Protein 1B4R (pdb70)

Sequence (80 aa):
ATLVGPHGPLASGQLAAFHIAAPLPVTATRWDFGDGSAEVDAAGPAASHRYVLPGRYHVTAVLALGAGSALLGTDVQVEAATLVGPHGPLASGQLAAFHIAAPLPVTATRWDFGDGSAEVDAAGPAASHRYVLPGRYHVTAVLALGAGSALLGTDVQVEAATLVGPHGPLASGQLAAFHIAAPLPVTATRWDFGDGSAEVDAAGPAASHRYVLPGRYHVTAVLALGAGSALLGTDVQVEAATLVGPHGPLASGQLAAFHIAAPLPVTATRWDFGDGSAEVDAAGPAASHRYVLPGRYHVTAVLALGAGSALLGTDVQVEAATLVGPHGPLASGQLAAFHIAAPLPVTATRWDFGDGSAEVDAAGPAASHRYVLPGRYHVTAVLALGAGSALLGTDVQVEAATLVGPHGPLASGQLAAFHIAAPLPVTATRWDFGDGSAEVDAAGPAASHRYVLPGRYHVTAVLALGAGSALLGTDVQVEAATLVGPHGPLASGQLAAFHIAAPLPVTATRWDFGDGSAEVDAAGPAASHRYVLPGRYHVTAVLALGAGSALLGTDVQVEAATLVGPHGPLASGQLAAFHIAAPLPVTATRWDFGDGSAEVDAAGPAASHRYVLPGRYHVTAVLALGAGSALLGTDVQVEAATLVGPHGPLASGQLAAFHIAAPLPVTATRWDFGDGSAEVDAAGPAASHRYVLPGRYHVTAVLALGAGSALLGTDVQVEAATLVGPHGPLASGQLAAFHIAAPLPVTATRWDFGDGSAEVDAAGPAASHRYVLPGRYHVTAVLALGAGSALLGTDVQVEAATLVGPHGPLASGQLAAFHIAAPLPVTATRWDFGDGSAEVDAAGPAASHRYVLPGRYHVTAVLALGAGSALLGTDVQVEAATLVGPHGPLASGQLAAFHIAAPLPVTATRWDFGDGSAEVDAAGPAASHRYVLPGRYHVTAVLALGAGSALLGTDVQVEAATLVGPHGPLASGQLAAFHIAAPLPVTATRWDFGDGSAEVDAAGPAASHRYVLPGRYHVTAVLALGAGSALLGTDVQVEAATLVGPHGPLASGQLAAFHIAAPLPVTATRWDFGDGSAEVDAAGPAASHRYVLPGRYHVTAVLALGAGSALLGTDVQVEAATLVGPHGPLASGQLAAFHIAAPLPVTATRWDFGDGSAEVDAAGPAASHRYVLPGRYHVTAVLALGAGSALLGTDVQVEAATLVGPHGPLASGQLAAFHIAAPLPVTATRWDFGDGSAEVDAAGPAASHRYVLPGRYHVTAVLALGAGSALLGTDVQVEAATLVGPHGPLASGQLAAFHIAAPLPVTATRWDFGDGSAEVDAAGPAASHRYVLPGRYHVTAVLALGAGSALLGTDVQVEAATLVGPHGPLASGQLAAFHIAAPLPVTATRWDFGDGSAEVDAAGPAASHRYVLPGRYHVTAVLALGAGSALLGTDVQVEAATLVGPHGPLASGQLAAFHIAAPLPVTATRWDFGDGSAEVDAAGPAASHRYVLPGRYHVTAVLALGAGSALLGTDVQVEAATLVGPHGPLASGQLAAFHIAAPLPVTATRWDFGDGSAEVDAAGPAASHRYVLPGRYHVTAVLALGAGSALLGTDVQVEA

GO terms:
  GO:0005515 protein binding (F, IPI)
  GO:0005886 plasma membrane (C, IDA)
  GO:0005929 cilium (C, IDA)
  GO:0061136 regulation of proteasomal protein catabolic process (P, IDA)
  GO:0005262 calcium channel activity (F, IDA)
  GO:0042813 Wnt receptor activity (F, IDA)
  GO:0034703 cation channel complex (C, IDA)
  GO:0034704 calcium channel complex (C, IDA)
  GO:0051290 protein heterotetramerization (P, IDA)
  GO:0048754 branching morphogenesis of an epithelial tube (P, IDA)
  GO:0007166 cell surface receptor signaling pathway (P, IDA)
  GO:0005886 plasma membrane (C, EXP)
  GO:0019901 protein kinase binding (F, IPI)
  GO:0005886 plasma membrane (C, TAS)
  GO:0009653 anatomical structure morphogenesis (P, TAS)
  GO:0007156 homophilic cell-cell adhesion (P, TAS)
  GO:0007160 cell-matrix adhesion (P, TAS)
  GO:0007161 calcium-independent cell-matrix adhesion (P, TAS)
  GO:0000139 Golgi membrane (C, TAS)
  GO:0060170 ciliary membrane (C, TAS)

Radius of gyration: 12.19 Å; Cα contacts (8 Å, |Δi|>4): 216; chains: 1; bounding box: 17×41×20 Å

Structure (mmCIF, N/CA/C/O backbone):
data_1B4R
#
_entry.id   1B4R
#
_cell.length_a   1.000
_cell.length_b   1.000
_cell.length_c   1.000
_cell.angle_alpha   90.00
_cell.angle_beta   90.00
_cell.angle_gamma   90.00
#
_symmetry.space_group_name_H-M   'P 1'
#
loop_
_atom_site.group_PDB
_atom_site.id
_atom_site.type_symbol
_atom_site.label_atom_id
_atom_site.label_alt_id
_atom_site.label_comp_id
_atom_site.label_asym_id
_atom_site.label_entity_id
_atom_site.label_seq_id
_atom_site.pdbx_PDB_ins_code
_atom_site.Cartn_x
_atom_site.Cartn_y
_atom_site.Cartn_z
_atom_site.occupancy
_atom_site.B_iso_or_equiv
_atom_site.auth_seq_id
_atom_site.auth_comp_id
_atom_site.auth_asym_id
_atom_site.auth_atom_id
_atom_site.pdbx_PDB_model_num
ATOM 1 N N . ALA A 1 1 ? -5.261 10.173 -9.532 1.00 0.00 8 ALA A N 1
ATOM 2 C CA . ALA A 1 1 ? -4.266 9.714 -10.537 1.00 0.00 8 ALA A CA 1
ATOM 3 C C . ALA A 1 1 ? -4.773 8.417 -11.156 1.00 0.00 8 ALA A C 1
ATOM 4 O O . ALA A 1 1 ? -5.579 7.717 -10.578 1.00 0.00 8 ALA A O 1
ATOM 11 N N . THR A 1 2 ? -4.319 8.093 -12.330 1.00 0.00 9 THR A N 1
ATOM 12 C CA . THR A 1 2 ? -4.790 6.849 -12.979 1.00 0.00 9 THR A CA 1
ATOM 13 C C . THR A 1 2 ? -4.009 5.674 -12.418 1.00 0.00 9 THR A C 1
ATOM 14 O O . THR A 1 2 ? -2.838 5.787 -12.087 1.00 0.00 9 THR A O 1
ATOM 25 N N . LEU A 1 3 ? -4.674 4.563 -12.287 1.00 0.00 10 LEU A N 1
ATOM 26 C CA . LEU A 1 3 ? -4.047 3.346 -11.714 1.00 0.00 10 LEU A CA 1
ATOM 27 C C . LEU A 1 3 ? -3.502 2.459 -12.829 1.00 0.00 10 LEU A C 1
ATOM 28 O O . LEU A 1 3 ? -4.169 1.550 -13.281 1.00 0.00 10 LEU A O 1
ATOM 44 N N . VAL A 1 4 ? -2.297 2.687 -13.269 1.00 0.00 11 VAL A N 1
ATOM 45 C CA . VAL A 1 4 ? -1.746 1.814 -14.338 1.00 0.00 11 VAL A CA 1
ATOM 46 C C . VAL A 1 4 ? -0.930 0.708 -13.682 1.00 0.00 11 VAL A C 1
ATOM 47 O O . VAL A 1 4 ? 0.178 0.924 -13.251 1.00 0.00 11 VAL A O 1
ATOM 60 N N . GLY A 1 5 ? -1.470 -0.471 -13.589 1.00 0.00 12 GLY A N 1
ATOM 61 C CA . GLY A 1 5 ? -0.713 -1.578 -12.945 1.00 0.00 12 GLY A CA 1
ATOM 62 C C . GLY A 1 5 ? -0.446 -2.690 -13.960 1.00 0.00 12 GLY A C 1
ATOM 63 O O . GLY A 1 5 ? -1.094 -3.716 -13.933 1.00 0.00 12 GLY A O 1
ATOM 67 N N . PRO A 1 6 ? 0.513 -2.458 -14.824 1.00 0.00 13 PRO A N 1
ATOM 68 C CA . PRO A 1 6 ? 0.900 -3.435 -15.856 1.00 0.00 13 PRO A CA 1
ATOM 69 C C . PRO A 1 6 ? 1.634 -4.632 -15.245 1.00 0.00 13 PRO A C 1
ATOM 70 O O . PRO A 1 6 ? 2.356 -4.520 -14.264 1.00 0.00 13 PRO A O 1
ATOM 81 N N . HIS A 1 7 ? 1.444 -5.781 -15.828 1.00 0.00 14 HIS A N 1
ATOM 82 C CA . HIS A 1 7 ? 2.102 -7.013 -15.314 1.00 0.00 14 HIS A CA 1
ATOM 83 C C . HIS A 1 7 ? 1.591 -8.220 -16.105 1.00 0.00 14 HIS A C 1
ATOM 84 O O . HIS A 1 7 ? 0.578 -8.155 -16.771 1.00 0.00 14 HIS A O 1
ATOM 98 N N . GLY A 1 8 ? 2.270 -9.328 -16.021 1.00 0.00 15 GLY A N 1
ATOM 99 C CA . GLY A 1 8 ? 1.797 -10.540 -16.744 1.00 0.00 15 GLY A CA 1
ATOM 100 C C . GLY A 1 8 ? 0.857 -11.292 -15.806 1.00 0.00 15 GLY A C 1
ATOM 101 O O . GLY A 1 8 ? -0.071 -10.712 -15.276 1.00 0.00 15 GLY A O 1
ATOM 105 N N . PRO A 1 9 ? 1.139 -12.545 -15.590 1.00 0.00 16 PRO A N 1
ATOM 106 C CA . PRO A 1 9 ? 0.345 -13.369 -14.677 1.00 0.00 16 PRO A CA 1
ATOM 107 C C . PRO A 1 9 ? 0.788 -13.065 -13.250 1.00 0.00 16 PRO A C 1
ATOM 108 O O . PRO A 1 9 ? 1.940 -12.770 -13.004 1.00 0.00 16 PRO A O 1
ATOM 119 N N . LEU A 1 10 ? -0.101 -13.124 -12.307 1.00 0.00 17 LEU A N 1
ATOM 120 C CA . LEU A 1 10 ? 0.302 -12.825 -10.913 1.00 0.00 17 LEU A CA 1
ATOM 121 C C . LEU A 1 10 ? 0.171 -14.090 -10.072 1.00 0.00 17 LEU A C 1
ATOM 122 O O . LEU A 1 10 ? -0.787 -14.278 -9.352 1.00 0.00 17 LEU A O 1
ATOM 138 N N . ALA A 1 11 ? 1.137 -14.957 -10.160 1.00 0.00 18 ALA A N 1
ATOM 139 C CA . ALA A 1 11 ? 1.088 -16.209 -9.366 1.00 0.00 18 ALA A CA 1
ATOM 140 C C . ALA A 1 11 ? 1.800 -15.964 -8.040 1.00 0.00 18 ALA A C 1
ATOM 141 O O . ALA A 1 11 ? 2.402 -14.928 -7.835 1.00 0.00 18 ALA A O 1
ATOM 148 N N . SER A 1 12 ? 1.734 -16.896 -7.134 1.00 0.00 19 SER A N 1
ATOM 149 C CA . SER A 1 12 ? 2.406 -16.697 -5.825 1.00 0.00 19 SER A CA 1
ATOM 150 C C . SER A 1 12 ? 3.902 -16.482 -6.052 1.00 0.00 19 SER A C 1
ATOM 151 O O . SER A 1 12 ? 4.596 -17.342 -6.557 1.00 0.00 19 SER A O 1
ATOM 159 N N . GLY A 1 13 ? 4.399 -15.338 -5.679 1.00 0.00 20 GLY A N 1
ATOM 160 C CA . GLY A 1 13 ? 5.851 -15.060 -5.866 1.00 0.00 20 GLY A CA 1
ATOM 161 C C . GLY A 1 13 ? 6.062 -14.335 -7.195 1.00 0.00 20 GLY A C 1
ATOM 162 O O . GLY A 1 13 ? 6.928 -14.684 -7.973 1.00 0.00 20 GLY A O 1
ATOM 166 N N . GLN A 1 14 ? 5.270 -13.332 -7.464 1.00 0.00 21 GLN A N 1
ATOM 167 C CA . GLN A 1 14 ? 5.422 -12.589 -8.752 1.00 0.00 21 GLN A CA 1
ATOM 168 C C . GLN A 1 14 ? 5.679 -11.101 -8.488 1.00 0.00 21 GLN A C 1
ATOM 169 O O . GLN A 1 14 ? 5.270 -10.551 -7.479 1.00 0.00 21 GLN A O 1
ATOM 183 N N . LEU A 1 15 ? 6.361 -10.452 -9.398 1.00 0.00 22 LEU A N 1
ATOM 184 C CA . LEU A 1 15 ? 6.666 -9.002 -9.235 1.00 0.00 22 LEU A CA 1
ATOM 185 C C . LEU A 1 15 ? 5.858 -8.189 -10.249 1.00 0.00 22 LEU A C 1
ATOM 186 O O . LEU A 1 15 ? 6.273 -7.994 -11.374 1.00 0.00 22 LEU A O 1
ATOM 202 N N . ALA A 1 16 ? 4.718 -7.695 -9.857 1.00 0.00 23 ALA A N 1
ATOM 203 C CA . ALA A 1 16 ? 3.908 -6.873 -10.797 1.00 0.00 23 ALA A CA 1
ATOM 204 C C . ALA A 1 16 ? 4.565 -5.499 -10.895 1.00 0.00 23 ALA A C 1
ATOM 205 O O . ALA A 1 16 ? 5.301 -5.108 -10.018 1.00 0.00 23 ALA A O 1
ATOM 212 N N . ALA A 1 17 ? 4.315 -4.749 -11.931 1.00 0.00 24 ALA A N 1
ATOM 213 C CA . ALA A 1 17 ? 4.957 -3.408 -12.006 1.00 0.00 24 ALA A CA 1
ATOM 214 C C . ALA A 1 17 ? 3.868 -2.358 -12.183 1.00 0.00 24 ALA A C 1
ATOM 215 O O . ALA A 1 17 ? 3.123 -2.383 -13.131 1.00 0.00 24 ALA A O 1
ATOM 222 N N . PHE A 1 18 ? 3.741 -1.466 -11.244 1.00 0.00 25 PHE A N 1
ATOM 223 C CA . PHE A 1 18 ? 2.660 -0.446 -11.321 1.00 0.00 25 PHE A CA 1
ATOM 224 C C . PHE A 1 18 ? 3.205 0.934 -11.704 1.00 0.00 25 PHE A C 1
ATOM 225 O O . PHE A 1 18 ? 4.394 1.176 -11.719 1.00 0.00 25 PHE A O 1
ATOM 242 N N . HIS A 1 19 ? 2.309 1.847 -11.974 1.00 0.00 26 HIS A N 1
ATOM 243 C CA . HIS A 1 19 ? 2.696 3.239 -12.319 1.00 0.00 26 HIS A CA 1
ATOM 244 C C . HIS A 1 19 ? 1.429 4.108 -12.246 1.00 0.00 26 HIS A C 1
ATOM 245 O O . HIS A 1 19 ? 0.351 3.693 -12.637 1.00 0.00 26 HIS A O 1
ATOM 259 N N . ILE A 1 20 ? 1.541 5.294 -11.710 1.00 0.00 27 ILE A N 1
ATOM 260 C CA . ILE A 1 20 ? 0.341 6.172 -11.574 1.00 0.00 27 ILE A CA 1
ATOM 261 C C . ILE A 1 20 ? 0.402 7.283 -12.620 1.00 0.00 27 ILE A C 1
ATOM 262 O O . ILE A 1 20 ? 1.466 7.668 -13.056 1.00 0.00 27 ILE A O 1
ATOM 278 N N . ALA A 1 21 ? -0.725 7.798 -13.039 1.00 0.00 28 ALA A N 1
ATOM 279 C CA . ALA A 1 21 ? -0.684 8.879 -14.078 1.00 0.00 28 ALA A CA 1
ATOM 280 C C . ALA A 1 21 ? -1.621 10.041 -13.723 1.00 0.00 28 ALA A C 1
ATOM 281 O O . ALA A 1 21 ? -2.823 9.885 -13.685 1.00 0.00 28 ALA A O 1
ATOM 288 N N . ALA A 1 22 ? -1.086 11.213 -13.507 1.00 0.00 29 ALA A N 1
ATOM 289 C CA . ALA A 1 22 ? -1.954 12.393 -13.197 1.00 0.00 29 ALA A CA 1
ATOM 290 C C . ALA A 1 22 ? -1.084 13.619 -12.903 1.00 0.00 29 ALA A C 1
ATOM 291 O O . ALA A 1 22 ? -1.156 14.602 -13.615 1.00 0.00 29 ALA A O 1
ATOM 298 N N . PRO A 1 23 ? -0.285 13.538 -11.866 1.00 0.00 30 PRO A N 1
ATOM 299 C CA . PRO A 1 23 ? 0.606 14.641 -11.471 1.00 0.00 30 PRO A CA 1
ATOM 300 C C . PRO A 1 23 ? 1.857 14.634 -12.351 1.00 0.00 30 PRO A C 1
ATOM 301 O O . PRO A 1 23 ? 2.944 14.424 -11.869 1.00 0.00 30 PRO A O 1
ATOM 312 N N . LEU A 1 24 ? 1.680 14.848 -13.636 1.00 0.00 31 LEU A N 1
ATOM 313 C CA . LEU A 1 24 ? 2.810 14.847 -14.629 1.00 0.00 31 LEU A CA 1
ATOM 314 C C . LEU A 1 24 ? 4.201 14.894 -13.969 1.00 0.00 31 LEU A C 1
ATOM 315 O O . LEU A 1 24 ? 4.961 13.955 -14.102 1.00 0.00 31 LEU A O 1
ATOM 331 N N . PRO A 1 25 ? 4.510 15.971 -13.285 1.00 0.00 32 PRO A N 1
ATOM 332 C CA . PRO A 1 25 ? 5.819 16.120 -12.623 1.00 0.00 32 PRO A CA 1
ATOM 333 C C . PRO A 1 25 ? 5.878 15.314 -11.316 1.00 0.00 32 PRO A C 1
ATOM 334 O O . PRO A 1 25 ? 5.870 15.872 -10.237 1.00 0.00 32 PRO A O 1
ATOM 345 N N . VAL A 1 26 ? 5.956 14.010 -11.400 1.00 0.00 33 VAL A N 1
ATOM 346 C CA . VAL A 1 26 ? 6.035 13.195 -10.152 1.00 0.00 33 VAL A CA 1
ATOM 347 C C . VAL A 1 26 ? 7.489 12.823 -9.883 1.00 0.00 33 VAL A C 1
ATOM 348 O O . VAL A 1 26 ? 8.165 12.270 -10.726 1.00 0.00 33 VAL A O 1
ATOM 361 N N . THR A 1 27 ? 7.967 13.101 -8.706 1.00 0.00 34 THR A N 1
ATOM 362 C CA . THR A 1 27 ? 9.368 12.739 -8.369 1.00 0.00 34 THR A CA 1
ATOM 363 C C . THR A 1 27 ? 9.362 11.621 -7.324 1.00 0.00 34 THR A C 1
ATOM 364 O O . THR A 1 27 ? 10.362 10.970 -7.089 1.00 0.00 34 THR A O 1
ATOM 375 N N . ALA A 1 28 ? 8.240 11.388 -6.698 1.00 0.00 35 ALA A N 1
ATOM 376 C CA . ALA A 1 28 ? 8.162 10.314 -5.673 1.00 0.00 35 ALA A CA 1
ATOM 377 C C . ALA A 1 28 ? 6.697 9.967 -5.395 1.00 0.00 35 ALA A C 1
ATOM 378 O O . ALA A 1 28 ? 5.817 10.806 -5.467 1.00 0.00 35 ALA A O 1
ATOM 385 N N . THR A 1 29 ? 6.437 8.731 -5.068 1.00 0.00 36 THR A N 1
ATOM 386 C CA . THR A 1 29 ? 5.042 8.303 -4.767 1.00 0.00 36 THR A CA 1
ATOM 387 C C . THR A 1 29 ? 5.081 7.333 -3.585 1.00 0.00 36 THR A C 1
ATOM 388 O O . THR A 1 29 ? 6.116 6.785 -3.258 1.00 0.00 36 THR A O 1
ATOM 399 N N . ARG A 1 30 ? 3.972 7.109 -2.946 1.00 0.00 37 ARG A N 1
ATOM 400 C CA . ARG A 1 30 ? 3.956 6.169 -1.798 1.00 0.00 37 ARG A CA 1
ATOM 401 C C . ARG A 1 30 ? 2.862 5.131 -2.015 1.00 0.00 37 ARG A C 1
ATOM 402 O O . ARG A 1 30 ? 1.701 5.381 -1.785 1.00 0.00 37 ARG A O 1
ATOM 423 N N . TRP A 1 31 ? 3.225 3.964 -2.455 1.00 0.00 38 TRP A N 1
ATOM 424 C CA . TRP A 1 31 ? 2.203 2.912 -2.691 1.00 0.00 38 TRP A CA 1
ATOM 425 C C . TRP A 1 31 ? 1.972 2.134 -1.407 1.00 0.00 38 TRP A C 1
ATOM 426 O O . TRP A 1 31 ? 2.609 2.361 -0.397 1.00 0.00 38 TRP A O 1
ATOM 447 N N . ASP A 1 32 ? 1.087 1.192 -1.458 1.00 0.00 39 ASP A N 1
ATOM 448 C CA . ASP A 1 32 ? 0.826 0.349 -0.273 1.00 0.00 39 ASP A CA 1
ATOM 449 C C . ASP A 1 32 ? 0.467 -1.038 -0.783 1.00 0.00 39 ASP A C 1
ATOM 450 O O . ASP A 1 32 ? -0.618 -1.264 -1.279 1.00 0.00 39 ASP A O 1
ATOM 459 N N . PHE A 1 33 ? 1.381 -1.964 -0.707 1.00 0.00 40 PHE A N 1
ATOM 460 C CA . PHE A 1 33 ? 1.079 -3.320 -1.244 1.00 0.00 40 PHE A CA 1
ATOM 461 C C . PHE A 1 33 ? 0.271 -4.124 -0.229 1.00 0.00 40 PHE A C 1
ATOM 462 O O . PHE A 1 33 ? -0.819 -4.578 -0.514 1.00 0.00 40 PHE A O 1
ATOM 479 N N . GLY A 1 34 ? 0.799 -4.329 0.944 1.00 0.00 41 GLY A N 1
ATOM 480 C CA . GLY A 1 34 ? 0.055 -5.131 1.957 1.00 0.00 41 GLY A CA 1
ATOM 481 C C . GLY A 1 34 ? 0.415 -6.613 1.798 1.00 0.00 41 GLY A C 1
ATOM 482 O O . GLY A 1 34 ? -0.169 -7.474 2.423 1.00 0.00 41 GLY A O 1
ATOM 486 N N . ASP A 1 35 ? 1.389 -6.910 0.976 1.00 0.00 42 ASP A N 1
ATOM 487 C CA . ASP A 1 35 ? 1.814 -8.325 0.774 1.00 0.00 42 ASP A CA 1
ATOM 488 C C . ASP A 1 35 ? 3.044 -8.580 1.643 1.00 0.00 42 ASP A C 1
ATOM 489 O O . ASP A 1 35 ? 3.975 -9.252 1.243 1.00 0.00 42 ASP A O 1
ATOM 498 N N . GLY A 1 36 ? 3.086 -7.985 2.796 1.00 0.00 43 GLY A N 1
ATOM 499 C CA . GLY A 1 36 ? 4.287 -8.107 3.657 1.00 0.00 43 GLY A CA 1
ATOM 500 C C . GLY A 1 36 ? 4.961 -6.740 3.606 1.00 0.00 43 GLY A C 1
ATOM 501 O O . GLY A 1 36 ? 5.441 -6.224 4.596 1.00 0.00 43 GLY A O 1
ATOM 505 N N . SER A 1 37 ? 4.944 -6.131 2.441 1.00 0.00 44 SER A N 1
ATOM 506 C CA . SER A 1 37 ? 5.516 -4.772 2.285 1.00 0.00 44 SER A CA 1
ATOM 507 C C . SER A 1 37 ? 4.344 -3.790 2.264 1.00 0.00 44 SER A C 1
ATOM 508 O O . SER A 1 37 ? 3.718 -3.571 1.244 1.00 0.00 44 SER A O 1
ATOM 516 N N . ALA A 1 38 ? 4.017 -3.224 3.393 1.00 0.00 45 ALA A N 1
ATOM 517 C CA . ALA A 1 38 ? 2.863 -2.283 3.448 1.00 0.00 45 ALA A CA 1
ATOM 518 C C . ALA A 1 38 ? 3.214 -0.978 2.737 1.00 0.00 45 ALA A C 1
ATOM 519 O O . ALA A 1 38 ? 3.001 -0.836 1.542 1.00 0.00 45 ALA A O 1
ATOM 526 N N . GLU A 1 39 ? 3.741 -0.032 3.469 1.00 0.00 46 GLU A N 1
ATOM 527 C CA . GLU A 1 39 ? 4.113 1.286 2.875 1.00 0.00 46 GLU A CA 1
ATOM 528 C C . GLU A 1 39 ? 5.071 1.073 1.705 1.00 0.00 46 GLU A C 1
ATOM 529 O O . GLU A 1 39 ? 5.857 0.145 1.694 1.00 0.00 46 GLU A O 1
ATOM 541 N N . VAL A 1 40 ? 4.992 1.908 0.706 1.00 0.00 47 VAL A N 1
ATOM 542 C CA . VAL A 1 40 ? 5.873 1.732 -0.480 1.00 0.00 47 VAL 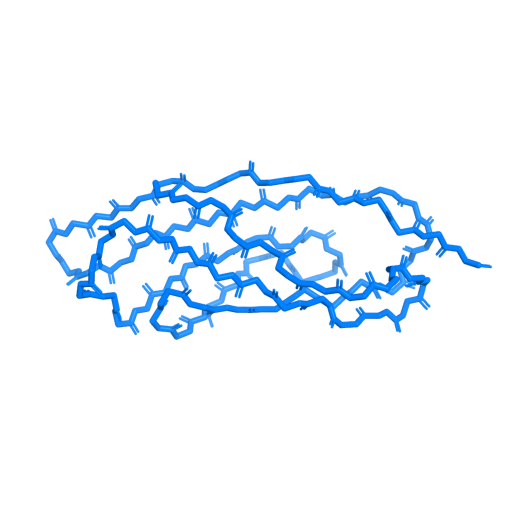A CA 1
ATOM 543 C C . VAL A 1 40 ? 6.482 3.066 -0.912 1.00 0.00 47 VAL A C 1
ATOM 544 O O . VAL A 1 40 ? 5.822 3.889 -1.502 1.00 0.00 47 VAL A O 1
ATOM 557 N N . ASP A 1 41 ? 7.743 3.273 -0.660 1.00 0.00 48 ASP A N 1
ATOM 558 C CA . ASP A 1 41 ? 8.385 4.543 -1.101 1.00 0.00 48 ASP A CA 1
ATOM 559 C C . ASP A 1 41 ? 8.897 4.349 -2.530 1.00 0.00 48 ASP A C 1
ATOM 560 O O . ASP A 1 41 ? 9.980 3.844 -2.748 1.00 0.00 48 ASP A O 1
ATOM 569 N N . ALA A 1 42 ? 8.113 4.720 -3.507 1.00 0.00 49 ALA A N 1
ATOM 570 C CA . ALA A 1 42 ? 8.544 4.527 -4.923 1.00 0.00 49 ALA A CA 1
ATOM 571 C C . ALA A 1 42 ? 9.044 5.841 -5.522 1.00 0.00 49 ALA A C 1
ATOM 572 O O . ALA A 1 42 ? 8.839 6.911 -4.978 1.00 0.00 49 ALA A O 1
ATOM 579 N N . ALA A 1 43 ? 9.697 5.758 -6.653 1.00 0.00 50 ALA A N 1
ATOM 580 C CA . ALA A 1 43 ? 10.223 6.981 -7.318 1.00 0.00 50 ALA A CA 1
ATOM 581 C C . ALA A 1 43 ? 9.247 7.433 -8.408 1.00 0.00 50 ALA A C 1
ATOM 582 O O . ALA A 1 43 ? 8.549 6.626 -9.007 1.00 0.00 50 ALA A O 1
ATOM 589 N N . GLY A 1 44 ? 9.201 8.718 -8.663 1.00 0.00 51 GLY A N 1
ATOM 590 C CA . GLY A 1 44 ? 8.279 9.257 -9.706 1.00 0.00 51 GLY A CA 1
ATOM 591 C C . GLY A 1 44 ? 6.913 8.598 -9.567 1.00 0.00 51 GLY A C 1
ATOM 592 O O . GLY A 1 44 ? 6.541 8.167 -8.495 1.00 0.00 51 GLY A O 1
ATOM 596 N N . PRO A 1 45 ? 6.204 8.533 -10.656 1.00 0.00 52 PRO A N 1
ATOM 597 C CA . PRO A 1 45 ? 4.881 7.911 -10.693 1.00 0.00 52 PRO A CA 1
ATOM 598 C C . PRO A 1 45 ? 5.007 6.409 -10.986 1.00 0.00 52 PRO A C 1
ATOM 599 O O . PRO A 1 45 ? 4.233 5.870 -11.749 1.00 0.00 52 PRO A O 1
ATOM 610 N N . ALA A 1 46 ? 5.974 5.715 -10.427 1.00 0.00 53 ALA A N 1
ATOM 611 C CA . ALA A 1 46 ? 6.074 4.263 -10.760 1.00 0.00 53 ALA A CA 1
ATOM 612 C C . ALA A 1 46 ? 6.511 3.427 -9.555 1.00 0.00 53 ALA A C 1
ATOM 613 O O . ALA A 1 46 ? 7.171 3.896 -8.652 1.00 0.00 53 ALA A O 1
ATOM 620 N N . ALA A 1 47 ? 6.141 2.173 -9.567 1.00 0.00 54 ALA A N 1
ATOM 621 C CA . ALA A 1 47 ? 6.508 1.238 -8.465 1.00 0.00 54 ALA A CA 1
ATOM 622 C C . ALA A 1 47 ? 6.239 -0.185 -8.947 1.00 0.00 54 ALA A C 1
ATOM 623 O O . ALA A 1 47 ? 5.983 -0.413 -10.111 1.00 0.00 54 ALA A O 1
ATOM 630 N N . SER A 1 48 ? 6.281 -1.141 -8.069 1.00 0.00 55 SER A N 1
ATOM 631 C CA . SER A 1 48 ? 6.009 -2.545 -8.485 1.00 0.00 55 SER A CA 1
ATOM 632 C C . SER A 1 48 ? 5.567 -3.350 -7.268 1.00 0.00 55 SER A C 1
ATOM 633 O O . SER A 1 48 ? 5.990 -3.099 -6.162 1.00 0.00 55 SER A O 1
ATOM 641 N N . HIS A 1 49 ? 4.699 -4.298 -7.461 1.00 0.00 56 HIS A N 1
ATOM 642 C CA . HIS A 1 49 ? 4.204 -5.097 -6.309 1.00 0.00 56 HIS A CA 1
ATOM 643 C C . HIS A 1 49 ? 4.923 -6.441 -6.229 1.00 0.00 56 HIS A C 1
ATOM 644 O O . HIS A 1 49 ? 5.056 -7.148 -7.203 1.00 0.00 56 HIS A O 1
ATOM 658 N N . ARG A 1 50 ? 5.356 -6.806 -5.057 1.00 0.00 57 ARG A N 1
ATOM 659 C CA . ARG A 1 50 ? 6.037 -8.118 -4.883 1.00 0.00 57 ARG A CA 1
ATOM 660 C C . ARG A 1 50 ? 5.081 -9.045 -4.138 1.00 0.00 57 ARG A C 1
ATOM 661 O O . ARG A 1 50 ? 5.079 -9.111 -2.924 1.00 0.00 57 ARG A O 1
ATOM 682 N N . TYR A 1 51 ? 4.251 -9.748 -4.858 1.00 0.00 58 TYR A N 1
ATOM 683 C CA . TYR A 1 51 ? 3.277 -10.653 -4.192 1.00 0.00 58 TYR A CA 1
ATOM 684 C C . TYR A 1 51 ? 3.917 -12.025 -3.994 1.00 0.00 58 TYR A C 1
ATOM 685 O O . TYR A 1 51 ? 4.569 -12.545 -4.874 1.00 0.00 58 TYR A O 1
ATOM 703 N N . VAL A 1 52 ? 3.761 -12.605 -2.833 1.00 0.00 59 VAL A N 1
ATOM 704 C CA . VAL A 1 52 ? 4.391 -13.934 -2.577 1.00 0.00 59 VAL A CA 1
ATOM 705 C C . VAL A 1 52 ? 3.361 -14.949 -2.047 1.00 0.00 59 VAL A C 1
ATOM 706 O O . VAL A 1 52 ? 3.627 -16.133 -2.001 1.00 0.00 59 VAL A O 1
ATOM 719 N N . LEU A 1 53 ? 2.195 -14.514 -1.645 1.00 0.00 60 LEU A N 1
ATOM 720 C CA . LEU A 1 53 ? 1.185 -15.482 -1.123 1.00 0.00 60 LEU A CA 1
ATOM 721 C C . LEU A 1 53 ? 0.028 -15.601 -2.116 1.00 0.00 60 LEU A C 1
ATOM 722 O O . LEU A 1 53 ? -0.348 -14.632 -2.744 1.00 0.00 60 LEU A O 1
ATOM 738 N N . PRO A 1 54 ? -0.508 -16.789 -2.223 1.00 0.00 61 PRO A N 1
ATOM 739 C CA . PRO A 1 54 ? -1.634 -17.068 -3.130 1.00 0.00 61 PRO A CA 1
ATOM 740 C C . PRO A 1 54 ? -2.938 -16.559 -2.512 1.00 0.00 61 PRO A C 1
ATOM 741 O O . PRO A 1 54 ? -3.374 -17.034 -1.482 1.00 0.00 61 PRO A O 1
ATOM 752 N N . GLY A 1 55 ? -3.560 -15.594 -3.130 1.00 0.00 62 GLY A N 1
ATOM 753 C CA . GLY A 1 55 ? -4.831 -15.054 -2.574 1.00 0.00 62 GLY A CA 1
ATOM 754 C C . GLY A 1 55 ? -5.139 -13.710 -3.229 1.00 0.00 62 GLY A C 1
ATOM 755 O O . GLY A 1 55 ? -4.899 -13.512 -4.402 1.00 0.00 62 GLY A O 1
ATOM 759 N N . ARG A 1 56 ? -5.668 -12.784 -2.483 1.00 0.00 63 ARG A N 1
ATOM 760 C CA . ARG A 1 56 ? -5.988 -11.454 -3.070 1.00 0.00 63 ARG A CA 1
ATOM 761 C C . ARG A 1 56 ? -5.160 -10.380 -2.364 1.00 0.00 63 ARG A C 1
ATOM 762 O O . ARG A 1 56 ? -4.669 -10.579 -1.270 1.00 0.00 63 ARG A O 1
ATOM 783 N N . TYR A 1 57 ? -4.996 -9.247 -2.986 1.00 0.00 64 TYR A N 1
ATOM 784 C CA . TYR A 1 57 ? -4.196 -8.159 -2.359 1.00 0.00 64 TYR A CA 1
ATOM 785 C C . TYR A 1 57 ? -4.867 -6.812 -2.639 1.00 0.00 64 TYR A C 1
ATOM 786 O O . TYR A 1 57 ? -5.662 -6.681 -3.551 1.00 0.00 64 TYR A O 1
ATOM 804 N N . HIS A 1 58 ? -4.542 -5.809 -1.871 1.00 0.00 65 HIS A N 1
ATOM 805 C CA . HIS A 1 58 ? -5.144 -4.463 -2.094 1.00 0.00 65 HIS A CA 1
ATOM 806 C C . HIS A 1 58 ? -4.014 -3.460 -2.338 1.00 0.00 65 HIS A C 1
ATOM 807 O O . HIS A 1 58 ? -2.963 -3.547 -1.738 1.00 0.00 65 HIS A O 1
ATOM 821 N N . VAL A 1 59 ? -4.203 -2.521 -3.225 1.00 0.00 66 VAL A N 1
ATOM 822 C CA . VAL A 1 59 ? -3.114 -1.543 -3.502 1.00 0.00 66 VAL A CA 1
ATOM 823 C C . VAL A 1 59 ? -3.609 -0.109 -3.327 1.00 0.00 66 VAL A C 1
ATOM 824 O O . VAL A 1 59 ? -4.754 0.202 -3.569 1.00 0.00 66 VAL A O 1
ATOM 837 N N . THR A 1 60 ? -2.724 0.766 -2.936 1.00 0.00 67 THR A N 1
ATOM 838 C CA . THR A 1 60 ? -3.078 2.204 -2.770 1.00 0.00 67 THR A CA 1
ATOM 839 C C . THR A 1 60 ? -1.818 3.021 -3.049 1.00 0.00 67 THR A C 1
ATOM 840 O O . THR A 1 60 ? -0.722 2.498 -3.003 1.00 0.00 67 THR A O 1
ATOM 851 N N . ALA A 1 61 ? -1.944 4.289 -3.343 1.00 0.00 68 ALA A N 1
ATOM 852 C CA . ALA A 1 61 ? -0.714 5.090 -3.618 1.00 0.00 68 ALA A CA 1
ATOM 853 C C . ALA A 1 61 ? -0.919 6.561 -3.262 1.00 0.00 68 ALA A C 1
ATOM 854 O O . ALA A 1 61 ? -2.014 7.084 -3.291 1.00 0.00 68 ALA A O 1
ATOM 861 N N . VAL A 1 62 ? 0.154 7.229 -2.949 1.00 0.00 69 VAL A N 1
ATOM 862 C CA . VAL A 1 62 ? 0.097 8.675 -2.613 1.00 0.00 69 VAL A CA 1
ATOM 863 C C . VAL A 1 62 ? 1.091 9.387 -3.525 1.00 0.00 69 VAL A C 1
ATOM 864 O O . VAL A 1 62 ? 2.257 9.065 -3.545 1.00 0.00 69 VAL A O 1
ATOM 877 N N . LEU A 1 63 ? 0.654 10.328 -4.299 1.00 0.00 70 LEU A N 1
ATOM 878 C CA . LEU A 1 63 ? 1.609 11.007 -5.221 1.00 0.00 70 LEU A CA 1
ATOM 879 C C . LEU A 1 63 ? 2.249 12.181 -4.498 1.00 0.00 70 LEU A C 1
ATOM 880 O O . LEU A 1 63 ? 1.601 12.886 -3.760 1.00 0.00 70 LEU A O 1
ATOM 896 N N . ALA A 1 64 ? 3.509 12.421 -4.713 1.00 0.00 71 ALA A N 1
ATOM 897 C CA . ALA A 1 64 ? 4.137 13.582 -4.039 1.00 0.00 71 ALA A CA 1
ATOM 898 C C . ALA A 1 64 ? 4.902 14.410 -5.054 1.00 0.00 71 ALA A C 1
ATOM 899 O O . ALA A 1 64 ? 5.941 14.027 -5.550 1.00 0.00 71 ALA A O 1
ATOM 906 N N . LEU A 1 65 ? 4.384 15.554 -5.342 1.00 0.00 72 LEU A N 1
ATOM 907 C CA . LEU A 1 65 ? 5.043 16.470 -6.306 1.00 0.00 72 LEU A CA 1
ATOM 908 C C . LEU A 1 65 ? 5.720 17.596 -5.529 1.00 0.00 72 LEU A C 1
ATOM 909 O O . LEU A 1 65 ? 6.469 18.383 -6.072 1.00 0.00 72 LEU A O 1
ATOM 925 N N . GLY A 1 66 ? 5.429 17.689 -4.265 1.00 0.00 73 GLY A N 1
ATOM 926 C CA . GLY A 1 66 ? 6.011 18.774 -3.431 1.00 0.00 73 GLY A CA 1
ATOM 927 C C . GLY A 1 66 ? 4.877 19.720 -3.041 1.00 0.00 73 GLY A C 1
ATOM 928 O O . GLY A 1 66 ? 4.697 20.055 -1.888 1.00 0.00 73 GLY A O 1
ATOM 932 N N . ALA A 1 67 ? 4.099 20.134 -4.005 1.00 0.00 74 ALA A N 1
ATOM 933 C CA . ALA A 1 67 ? 2.953 21.042 -3.715 1.00 0.00 74 ALA A CA 1
ATOM 934 C C . ALA A 1 67 ? 1.634 20.359 -4.105 1.00 0.00 74 ALA A C 1
ATOM 935 O O . ALA A 1 67 ? 0.564 20.884 -3.867 1.00 0.00 74 ALA A O 1
ATOM 942 N N . GLY A 1 68 ? 1.698 19.200 -4.707 1.00 0.00 75 GLY A N 1
ATOM 943 C CA . GLY A 1 68 ? 0.446 18.495 -5.112 1.00 0.00 75 GLY A CA 1
ATOM 944 C C . GLY A 1 68 ? 0.585 16.995 -4.834 1.00 0.00 75 GLY A C 1
ATOM 945 O O . GLY A 1 68 ? 1.669 16.492 -4.618 1.00 0.00 75 GLY A O 1
ATOM 949 N N . SER A 1 69 ? -0.509 16.281 -4.827 1.00 0.00 76 SER A N 1
ATOM 950 C CA . SER A 1 69 ? -0.454 14.816 -4.554 1.00 0.00 76 SER A CA 1
ATOM 951 C C . SER A 1 69 ? -1.614 14.114 -5.268 1.00 0.00 76 SER A C 1
ATOM 952 O O . SER A 1 69 ? -2.389 14.730 -5.974 1.00 0.00 76 SER A O 1
ATOM 960 N N . ALA A 1 70 ? -1.737 12.829 -5.081 1.00 0.00 77 ALA A N 1
ATOM 961 C CA . ALA A 1 70 ? -2.841 12.071 -5.731 1.00 0.00 77 ALA A CA 1
ATOM 962 C C . ALA A 1 70 ? -3.163 10.841 -4.877 1.00 0.00 77 ALA A C 1
ATOM 963 O O . ALA A 1 70 ? -2.328 10.355 -4.139 1.00 0.00 77 ALA A O 1
ATOM 970 N N . LEU A 1 71 ? -4.367 10.335 -4.963 1.00 0.00 78 LEU A N 1
ATOM 971 C CA . LEU A 1 71 ? -4.733 9.141 -4.144 1.00 0.00 78 LEU A CA 1
ATOM 972 C C . LEU A 1 71 ? -4.972 7.939 -5.054 1.00 0.00 78 LEU A C 1
ATOM 973 O O . LEU A 1 71 ? -5.770 7.986 -5.967 1.00 0.00 78 LEU A O 1
ATOM 989 N N . LEU A 1 72 ? -4.279 6.860 -4.811 1.00 0.00 79 LEU A N 1
ATOM 990 C CA . LEU A 1 72 ? -4.455 5.655 -5.662 1.00 0.00 79 LEU A CA 1
ATOM 991 C C . LEU A 1 72 ? -5.051 4.519 -4.841 1.00 0.00 79 LEU A C 1
ATOM 992 O O . LEU A 1 72 ? -4.906 4.464 -3.635 1.00 0.00 79 LEU A O 1
ATOM 1008 N N . GLY A 1 73 ? -5.712 3.606 -5.500 1.00 0.00 80 GLY A N 1
ATOM 1009 C CA . GLY A 1 73 ? -6.324 2.455 -4.789 1.00 0.00 80 GLY A CA 1
ATOM 1010 C C . GLY A 1 73 ? -6.690 1.369 -5.806 1.00 0.00 80 GLY A C 1
ATOM 1011 O O . GLY A 1 73 ? -7.768 1.370 -6.366 1.00 0.00 80 GLY A O 1
ATOM 1015 N N . THR A 1 74 ? -5.799 0.443 -6.055 1.00 0.00 81 THR A N 1
ATOM 1016 C CA . THR A 1 74 ? -6.099 -0.638 -7.044 1.00 0.00 81 THR A CA 1
ATOM 1017 C C . THR A 1 74 ? -6.352 -1.958 -6.312 1.00 0.00 81 THR A C 1
ATOM 1018 O O . THR A 1 74 ? -6.217 -2.049 -5.108 1.00 0.00 81 THR A O 1
ATOM 1029 N N . ASP A 1 75 ? -6.711 -2.985 -7.036 1.00 0.00 82 ASP A N 1
ATOM 1030 C CA . ASP A 1 75 ? -6.968 -4.310 -6.402 1.00 0.00 82 ASP A CA 1
ATOM 1031 C C . ASP A 1 75 ? -6.043 -5.353 -7.035 1.00 0.00 82 ASP A C 1
ATOM 1032 O O . ASP A 1 75 ? -5.514 -5.149 -8.110 1.00 0.00 82 ASP A O 1
ATOM 1041 N N . VAL A 1 76 ? -5.826 -6.462 -6.377 1.00 0.00 83 VAL A N 1
ATOM 1042 C CA . VAL A 1 76 ? -4.914 -7.496 -6.947 1.00 0.00 83 VAL A CA 1
ATOM 1043 C C . VAL A 1 76 ? -5.424 -8.904 -6.612 1.00 0.00 83 VAL A C 1
ATOM 1044 O O . VAL A 1 76 ? -6.006 -9.135 -5.574 1.00 0.00 83 VAL A O 1
ATOM 1057 N N . GLN A 1 77 ? -5.194 -9.846 -7.492 1.00 0.00 84 GLN A N 1
ATOM 1058 C CA . GLN A 1 77 ? -5.642 -11.247 -7.243 1.00 0.00 84 GLN A CA 1
ATOM 1059 C C . GLN A 1 77 ? -4.521 -12.205 -7.660 1.00 0.00 84 GLN A C 1
ATOM 1060 O O . GLN A 1 77 ? -4.349 -12.503 -8.825 1.00 0.00 84 GLN A O 1
ATOM 1074 N N . VAL A 1 78 ? -3.744 -12.677 -6.720 1.00 0.00 85 VAL A N 1
ATOM 1075 C CA . VAL A 1 78 ? -2.622 -13.596 -7.067 1.00 0.00 85 VAL A CA 1
ATOM 1076 C C . VAL A 1 78 ? -3.039 -15.056 -6.870 1.00 0.00 85 VAL A C 1
ATOM 1077 O O . VAL A 1 78 ? -3.717 -15.401 -5.924 1.00 0.00 85 VAL A O 1
ATOM 1090 N N . GLU A 1 79 ? -2.635 -15.913 -7.769 1.00 0.00 86 GLU A N 1
ATOM 1091 C CA . GLU A 1 79 ? -3.002 -17.355 -7.659 1.00 0.00 86 GLU A CA 1
ATOM 1092 C C . GLU A 1 79 ? -1.755 -18.179 -7.327 1.00 0.00 86 GLU A C 1
ATOM 1093 O O . GLU A 1 79 ? -0.773 -17.661 -6.837 1.00 0.00 86 GLU A O 1
ATOM 1105 N N . ALA A 1 80 ? -1.783 -19.458 -7.591 1.00 0.00 87 ALA A N 1
ATOM 1106 C CA . ALA A 1 80 ? -0.596 -20.310 -7.293 1.00 0.00 87 ALA A CA 1
ATOM 1107 C C . ALA A 1 80 ? -0.535 -21.462 -8.302 1.00 0.00 87 ALA A C 1
ATOM 1108 O O . ALA A 1 80 ? -0.471 -22.619 -7.938 1.00 0.00 87 ALA A O 1
ATOM 1115 N N . ALA A 1 1 ? -4.246 10.172 -9.256 1.00 0.00 8 ALA A N 2
ATOM 1116 C CA . ALA A 1 1 ? -3.665 9.686 -10.538 1.00 0.00 8 ALA A CA 2
ATOM 1117 C C . ALA A 1 1 ? -4.387 8.404 -10.954 1.00 0.00 8 ALA A C 2
ATOM 1118 O O . ALA A 1 1 ? -4.961 7.714 -10.137 1.00 0.00 8 ALA A O 2
ATOM 1125 N N . THR A 1 2 ? -4.380 8.088 -12.220 1.00 0.00 9 THR A N 2
ATOM 1126 C CA . THR A 1 2 ? -5.081 6.862 -12.685 1.00 0.00 9 THR A CA 2
ATOM 1127 C C . THR A 1 2 ? -4.318 5.634 -12.209 1.00 0.00 9 THR A C 2
ATOM 1128 O O . THR A 1 2 ? -3.112 5.661 -12.037 1.00 0.00 9 THR A O 2
ATOM 1139 N N . LEU A 1 3 ? -5.039 4.575 -11.976 1.00 0.00 10 LEU A N 2
ATOM 1140 C CA . LEU A 1 3 ? -4.436 3.310 -11.471 1.00 0.00 10 LEU A CA 2
ATOM 1141 C C . LEU A 1 3 ? -3.894 2.485 -12.637 1.00 0.00 10 LEU A C 2
ATOM 1142 O O . LEU A 1 3 ? -4.652 1.909 -13.391 1.00 0.00 10 LEU A O 2
ATOM 1158 N N . VAL A 1 4 ? -2.601 2.392 -12.790 1.00 0.00 11 VAL A N 2
ATOM 1159 C CA . VAL A 1 4 ? -2.067 1.568 -13.904 1.00 0.00 11 VAL A CA 2
ATOM 1160 C C . VAL A 1 4 ? -1.128 0.508 -13.330 1.00 0.00 11 VAL A C 2
ATOM 1161 O O . VAL A 1 4 ? -0.019 0.797 -12.945 1.00 0.00 11 VAL A O 2
ATOM 1174 N N . GLY A 1 5 ? -1.569 -0.719 -13.256 1.00 0.00 12 GLY A N 2
ATOM 1175 C CA . GLY A 1 5 ? -0.696 -1.789 -12.690 1.00 0.00 12 GLY A CA 2
ATOM 1176 C C . GLY A 1 5 ? -0.433 -2.867 -13.747 1.00 0.00 12 GLY A C 2
ATOM 1177 O O . GLY A 1 5 ? -1.011 -3.934 -13.698 1.00 0.00 12 GLY A O 2
ATOM 1181 N N . PRO A 1 6 ? 0.440 -2.552 -14.669 1.00 0.00 13 PRO A N 2
ATOM 1182 C CA . PRO A 1 6 ? 0.818 -3.474 -15.759 1.00 0.00 13 PRO A CA 2
ATOM 1183 C C . PRO A 1 6 ? 1.709 -4.621 -15.257 1.00 0.00 13 PRO A C 2
ATOM 1184 O O . PRO A 1 6 ? 2.472 -4.483 -14.311 1.00 0.00 13 PRO A O 2
ATOM 1195 N N . HIS A 1 7 ? 1.609 -5.749 -15.915 1.00 0.00 14 HIS A N 2
ATOM 1196 C CA . HIS A 1 7 ? 2.420 -6.950 -15.548 1.00 0.00 14 HIS A CA 2
ATOM 1197 C C . HIS A 1 7 ? 1.780 -8.188 -16.168 1.00 0.00 14 HIS A C 2
ATOM 1198 O O . HIS A 1 7 ? 2.448 -9.111 -16.588 1.00 0.00 14 HIS A O 2
ATOM 1212 N N . GLY A 1 8 ? 0.483 -8.213 -16.202 1.00 0.00 15 GLY A N 2
ATOM 1213 C CA . GLY A 1 8 ? -0.241 -9.386 -16.765 1.00 0.00 15 GLY A CA 2
ATOM 1214 C C . GLY A 1 8 ? -0.904 -10.130 -15.607 1.00 0.00 15 GLY A C 2
ATOM 1215 O O . GLY A 1 8 ? -1.440 -9.512 -14.709 1.00 0.00 15 GLY A O 2
ATOM 1219 N N . PRO A 1 9 ? -0.833 -11.432 -15.645 1.00 0.00 16 PRO A N 2
ATOM 1220 C CA . PRO A 1 9 ? -1.406 -12.274 -14.588 1.00 0.00 16 PRO A CA 2
ATOM 1221 C C . PRO A 1 9 ? -0.476 -12.267 -13.377 1.00 0.00 16 PRO A C 2
ATOM 1222 O O . PRO A 1 9 ? 0.725 -12.159 -13.512 1.00 0.00 16 PRO A O 2
ATOM 1233 N N . LEU A 1 10 ? -1.015 -12.372 -12.200 1.00 0.00 17 LEU A N 2
ATOM 1234 C CA . LEU A 1 10 ? -0.147 -12.357 -10.991 1.00 0.00 17 LEU A CA 2
ATOM 1235 C C . LEU A 1 10 ? -0.143 -13.744 -10.349 1.00 0.00 17 LEU A C 2
ATOM 1236 O O . LEU A 1 10 ? -1.152 -14.222 -9.876 1.00 0.00 17 LEU A O 2
ATOM 1252 N N . ALA A 1 11 ? 0.989 -14.386 -10.326 1.00 0.00 18 ALA A N 2
ATOM 1253 C CA . ALA A 1 11 ? 1.068 -15.738 -9.708 1.00 0.00 18 ALA A CA 2
ATOM 1254 C C . ALA A 1 11 ? 1.791 -15.622 -8.368 1.00 0.00 18 ALA A C 2
ATOM 1255 O O . ALA A 1 11 ? 2.490 -14.661 -8.118 1.00 0.00 18 ALA A O 2
ATOM 1262 N N . SER A 1 12 ? 1.621 -16.581 -7.500 1.00 0.00 19 SER A N 2
ATOM 1263 C CA . SER A 1 12 ? 2.297 -16.508 -6.176 1.00 0.00 19 SER A CA 2
ATOM 1264 C C . SER A 1 12 ? 3.804 -16.361 -6.381 1.00 0.00 19 SER A C 2
ATOM 1265 O O . SER A 1 12 ? 4.446 -17.208 -6.969 1.00 0.00 19 SER A O 2
ATOM 1273 N N . GLY A 1 13 ? 4.367 -15.288 -5.903 1.00 0.00 20 GLY A N 2
ATOM 1274 C CA . GLY A 1 13 ? 5.832 -15.076 -6.072 1.00 0.00 20 GLY A CA 2
ATOM 1275 C C . GLY A 1 13 ? 6.087 -14.312 -7.371 1.00 0.00 20 GLY A C 2
ATOM 1276 O O . GLY A 1 13 ? 6.940 -14.675 -8.156 1.00 0.00 20 GLY A O 2
ATOM 1280 N N . GLN A 1 14 ? 5.353 -13.256 -7.610 1.00 0.00 21 GLN A N 2
ATOM 1281 C CA . GLN A 1 14 ? 5.561 -12.478 -8.865 1.00 0.00 21 GLN A CA 2
ATOM 1282 C C . GLN A 1 14 ? 5.770 -10.994 -8.549 1.00 0.00 21 GLN A C 2
ATOM 1283 O O . GLN A 1 14 ? 5.312 -10.483 -7.540 1.00 0.00 21 GLN A O 2
ATOM 1297 N N . LEU A 1 15 ? 6.467 -10.305 -9.416 1.00 0.00 22 LEU A N 2
ATOM 1298 C CA . LEU A 1 15 ? 6.730 -8.855 -9.204 1.00 0.00 22 LEU A CA 2
ATOM 1299 C C . LEU A 1 15 ? 5.914 -8.038 -10.207 1.00 0.00 22 LEU A C 2
ATOM 1300 O O . LEU A 1 15 ? 6.360 -7.766 -11.304 1.00 0.00 22 LEU A O 2
ATOM 1316 N N . ALA A 1 16 ? 4.733 -7.624 -9.840 1.00 0.00 23 ALA A N 2
ATOM 1317 C CA . ALA A 1 16 ? 3.919 -6.801 -10.777 1.00 0.00 23 ALA A CA 2
ATOM 1318 C C . ALA A 1 16 ? 4.572 -5.423 -10.869 1.00 0.00 23 ALA A C 2
ATOM 1319 O O . ALA A 1 16 ? 5.271 -5.018 -9.969 1.00 0.00 23 ALA A O 2
ATOM 1326 N N . ALA A 1 17 ? 4.364 -4.684 -11.923 1.00 0.00 24 ALA A N 2
ATOM 1327 C CA . ALA A 1 17 ? 5.003 -3.341 -11.992 1.00 0.00 24 ALA A CA 2
ATOM 1328 C C . ALA A 1 17 ? 3.909 -2.299 -12.178 1.00 0.00 24 ALA A C 2
ATOM 1329 O O . ALA A 1 17 ? 3.232 -2.273 -13.178 1.00 0.00 24 ALA A O 2
ATOM 1336 N N . PHE A 1 18 ? 3.701 -1.476 -11.191 1.00 0.00 25 PHE A N 2
ATOM 1337 C CA . PHE A 1 18 ? 2.609 -0.470 -11.270 1.00 0.00 25 PHE A CA 2
ATOM 1338 C C . PHE A 1 18 ? 3.123 0.919 -11.636 1.00 0.00 25 PHE A C 2
ATOM 1339 O O . PHE A 1 18 ? 4.307 1.186 -11.681 1.00 0.00 25 PHE A O 2
ATOM 1356 N N . HIS A 1 19 ? 2.195 1.811 -11.842 1.00 0.00 26 HIS A N 2
ATOM 1357 C CA . HIS A 1 19 ? 2.513 3.223 -12.146 1.00 0.00 26 HIS A CA 2
ATOM 1358 C C . HIS A 1 19 ? 1.190 3.999 -12.135 1.00 0.00 26 HIS A C 2
ATOM 1359 O O . HIS A 1 19 ? 0.134 3.469 -12.446 1.00 0.00 26 HIS A O 2
ATOM 1373 N N . ILE A 1 20 ? 1.226 5.237 -11.739 1.00 0.00 27 ILE A N 2
ATOM 1374 C CA . ILE A 1 20 ? -0.028 6.034 -11.673 1.00 0.00 27 ILE A CA 2
ATOM 1375 C C . ILE A 1 20 ? 0.038 7.117 -12.748 1.00 0.00 27 ILE A C 2
ATOM 1376 O O . ILE A 1 20 ? 1.106 7.465 -13.209 1.00 0.00 27 ILE A O 2
ATOM 1392 N N . ALA A 1 21 ? -1.080 7.631 -13.191 1.00 0.00 28 ALA A N 2
ATOM 1393 C CA . ALA A 1 21 ? -1.011 8.660 -14.279 1.00 0.00 28 ALA A CA 2
ATOM 1394 C C . ALA A 1 21 ? -1.878 9.892 -13.985 1.00 0.00 28 ALA A C 2
ATOM 1395 O O . ALA A 1 21 ? -3.075 9.802 -13.836 1.00 0.00 28 ALA A O 2
ATOM 1402 N N . ALA A 1 22 ? -1.272 11.048 -13.959 1.00 0.00 29 ALA A N 2
ATOM 1403 C CA . ALA A 1 22 ? -2.035 12.313 -13.730 1.00 0.00 29 ALA A CA 2
ATOM 1404 C C . ALA A 1 22 ? -1.040 13.470 -13.574 1.00 0.00 29 ALA A C 2
ATOM 1405 O O . ALA A 1 22 ? -0.928 14.301 -14.455 1.00 0.00 29 ALA A O 2
ATOM 1412 N N . PRO A 1 23 ? -0.318 13.486 -12.478 1.00 0.00 30 PRO A N 2
ATOM 1413 C CA . PRO A 1 23 ? 0.686 14.528 -12.234 1.00 0.00 30 PRO A CA 2
ATOM 1414 C C . PRO A 1 23 ? 1.932 14.211 -13.059 1.00 0.00 30 PRO A C 2
ATOM 1415 O O . PRO A 1 23 ? 2.903 13.696 -12.552 1.00 0.00 30 PRO A O 2
ATOM 1426 N N . LEU A 1 24 ? 1.888 14.492 -14.336 1.00 0.00 31 LEU A N 2
ATOM 1427 C CA . LEU A 1 24 ? 3.050 14.193 -15.232 1.00 0.00 31 LEU A CA 2
ATOM 1428 C C . LEU A 1 24 ? 4.387 14.396 -14.499 1.00 0.00 31 LEU A C 2
ATOM 1429 O O . LEU A 1 24 ? 5.195 13.491 -14.447 1.00 0.00 31 LEU A O 2
ATOM 1445 N N . PRO A 1 25 ? 4.587 15.572 -13.957 1.00 0.00 32 PRO A N 2
ATOM 1446 C CA . PRO A 1 25 ? 5.825 15.899 -13.229 1.00 0.00 32 PRO A CA 2
ATOM 1447 C C . PRO A 1 25 ? 5.787 15.354 -11.795 1.00 0.00 32 PRO A C 2
ATOM 1448 O O . PRO A 1 25 ? 5.507 16.078 -10.868 1.00 0.00 32 PRO A O 2
ATOM 1459 N N . VAL A 1 26 ? 6.080 14.094 -11.599 1.00 0.00 33 VAL A N 2
ATOM 1460 C CA . VAL A 1 26 ? 6.073 13.532 -10.212 1.00 0.00 33 VAL A CA 2
ATOM 1461 C C . VAL A 1 26 ? 7.507 13.185 -9.808 1.00 0.00 33 VAL A C 2
ATOM 1462 O O . VAL A 1 26 ? 8.332 12.859 -10.639 1.00 0.00 33 VAL A O 2
ATOM 1475 N N . THR A 1 27 ? 7.814 13.254 -8.541 1.00 0.00 34 THR A N 2
ATOM 1476 C CA . THR A 1 27 ? 9.199 12.930 -8.094 1.00 0.00 34 THR A CA 2
ATOM 1477 C C . THR A 1 27 ? 9.195 11.712 -7.173 1.00 0.00 34 THR A C 2
ATOM 1478 O O . THR A 1 27 ? 10.159 10.975 -7.104 1.00 0.00 34 THR A O 2
ATOM 1489 N N . ALA A 1 28 ? 8.132 11.493 -6.462 1.00 0.00 35 ALA A N 2
ATOM 1490 C CA . ALA A 1 28 ? 8.087 10.323 -5.543 1.00 0.00 35 ALA A CA 2
ATOM 1491 C C . ALA A 1 28 ? 6.637 9.941 -5.242 1.00 0.00 35 ALA A C 2
ATOM 1492 O O . ALA A 1 28 ? 5.768 10.784 -5.109 1.00 0.00 35 ALA A O 2
ATOM 1499 N N . THR A 1 29 ? 6.383 8.667 -5.120 1.00 0.00 36 THR A N 2
ATOM 1500 C CA . THR A 1 29 ? 5.004 8.197 -4.814 1.00 0.00 36 THR A CA 2
ATOM 1501 C C . THR A 1 29 ? 5.066 7.207 -3.655 1.00 0.00 36 THR A C 2
ATOM 1502 O O . THR A 1 29 ? 6.083 6.594 -3.405 1.00 0.00 36 THR A O 2
ATOM 1513 N N . ARG A 1 30 ? 3.984 7.033 -2.957 1.00 0.00 37 ARG A N 2
ATOM 1514 C CA . ARG A 1 30 ? 3.978 6.068 -1.830 1.00 0.00 37 ARG A CA 2
ATOM 1515 C C . ARG A 1 30 ? 2.841 5.071 -2.046 1.00 0.00 37 ARG A C 2
ATOM 1516 O O . ARG A 1 30 ? 1.686 5.383 -1.843 1.00 0.00 37 ARG A O 2
ATOM 1537 N N . TRP A 1 31 ? 3.157 3.875 -2.459 1.00 0.00 38 TRP A N 2
ATOM 1538 C CA . TRP A 1 31 ? 2.092 2.860 -2.693 1.00 0.00 38 TRP A CA 2
ATOM 1539 C C . TRP A 1 31 ? 1.832 2.098 -1.402 1.00 0.00 38 TRP A C 2
ATOM 1540 O O . TRP A 1 31 ? 2.444 2.340 -0.382 1.00 0.00 38 TRP A O 2
ATOM 1561 N N . ASP A 1 32 ? 0.944 1.155 -1.454 1.00 0.00 39 ASP A N 2
ATOM 1562 C CA . ASP A 1 32 ? 0.655 0.332 -0.258 1.00 0.00 39 ASP A CA 2
ATOM 1563 C C . ASP A 1 32 ? 0.267 -1.059 -0.743 1.00 0.00 39 ASP A C 2
ATOM 1564 O O . ASP A 1 32 ? -0.823 -1.273 -1.234 1.00 0.00 39 ASP A O 2
ATOM 1573 N N . PHE A 1 33 ? 1.164 -2.002 -0.650 1.00 0.00 40 PHE A N 2
ATOM 1574 C CA . PHE A 1 33 ? 0.839 -3.368 -1.156 1.00 0.00 40 PHE A CA 2
ATOM 1575 C C . PHE A 1 33 ? 0.029 -4.146 -0.119 1.00 0.00 40 PHE A C 2
ATOM 1576 O O . PHE A 1 33 ? -1.116 -4.479 -0.340 1.00 0.00 40 PHE A O 2
ATOM 1593 N N . GLY A 1 34 ? 0.609 -4.458 1.004 1.00 0.00 41 GLY A N 2
ATOM 1594 C CA . GLY A 1 34 ? -0.146 -5.233 2.031 1.00 0.00 41 GLY A CA 2
ATOM 1595 C C . GLY A 1 34 ? 0.234 -6.717 1.944 1.00 0.00 41 GLY A C 2
ATOM 1596 O O . GLY A 1 34 ? -0.385 -7.563 2.557 1.00 0.00 41 GLY A O 2
ATOM 1600 N N . ASP A 1 35 ? 1.262 -7.034 1.201 1.00 0.00 42 ASP A N 2
ATOM 1601 C CA . ASP A 1 35 ? 1.710 -8.452 1.080 1.00 0.00 42 ASP A CA 2
ATOM 1602 C C . ASP A 1 35 ? 2.857 -8.676 2.063 1.00 0.00 42 ASP A C 2
ATOM 1603 O O . ASP A 1 35 ? 3.801 -9.388 1.787 1.00 0.00 42 ASP A O 2
ATOM 1612 N N . GLY A 1 36 ? 2.816 -8.007 3.175 1.00 0.00 43 GLY A N 2
ATOM 1613 C CA . GLY A 1 36 ? 3.933 -8.095 4.142 1.00 0.00 43 GLY A CA 2
ATOM 1614 C C . GLY A 1 36 ? 4.600 -6.724 4.118 1.00 0.00 43 GLY A C 2
ATOM 1615 O O . GLY A 1 36 ? 5.046 -6.209 5.126 1.00 0.00 43 GLY A O 2
ATOM 1619 N N . SER A 1 37 ? 4.622 -6.112 2.956 1.00 0.00 44 SER A N 2
ATOM 1620 C CA . SER A 1 37 ? 5.201 -4.751 2.822 1.00 0.00 44 SER A CA 2
ATOM 1621 C C . SER A 1 37 ? 4.040 -3.778 2.600 1.00 0.00 44 SER A C 2
ATOM 1622 O O . SER A 1 37 ? 3.498 -3.676 1.516 1.00 0.00 44 SER A O 2
ATOM 1630 N N . ALA A 1 38 ? 3.634 -3.082 3.626 1.00 0.00 45 ALA A N 2
ATOM 1631 C CA . ALA A 1 38 ? 2.493 -2.137 3.477 1.00 0.00 45 ALA A CA 2
ATOM 1632 C C . ALA A 1 38 ? 2.953 -0.885 2.735 1.00 0.00 45 ALA A C 2
ATOM 1633 O O . ALA A 1 38 ? 2.834 -0.793 1.524 1.00 0.00 45 ALA A O 2
ATOM 1640 N N . GLU A 1 39 ? 3.467 0.070 3.463 1.00 0.00 46 GLU A N 2
ATOM 1641 C CA . GLU A 1 39 ? 3.946 1.343 2.846 1.00 0.00 46 GLU A CA 2
ATOM 1642 C C . GLU A 1 39 ? 4.884 1.033 1.683 1.00 0.00 46 GLU A C 2
ATOM 1643 O O . GLU A 1 39 ? 5.622 0.068 1.707 1.00 0.00 46 GLU A O 2
ATOM 1655 N N . VAL A 1 40 ? 4.844 1.831 0.653 1.00 0.00 47 VAL A N 2
ATOM 1656 C CA . VAL A 1 40 ? 5.712 1.565 -0.522 1.00 0.00 47 VAL A CA 2
ATOM 1657 C C . VAL A 1 40 ? 6.405 2.845 -0.984 1.00 0.00 47 VAL A C 2
ATOM 1658 O O . VAL A 1 40 ? 5.801 3.695 -1.599 1.00 0.00 47 VAL A O 2
ATOM 1671 N N . ASP A 1 41 ? 7.673 2.977 -0.722 1.00 0.00 48 ASP A N 2
ATOM 1672 C CA . ASP A 1 41 ? 8.398 4.191 -1.182 1.00 0.00 48 ASP A CA 2
ATOM 1673 C C . ASP A 1 41 ? 8.810 3.980 -2.640 1.00 0.00 48 ASP A C 2
ATOM 1674 O O . ASP A 1 41 ? 9.578 3.091 -2.950 1.00 0.00 48 ASP A O 2
ATOM 1683 N N . ALA A 1 42 ? 8.290 4.766 -3.544 1.00 0.00 49 ALA A N 2
ATOM 1684 C CA . ALA A 1 42 ? 8.644 4.576 -4.981 1.00 0.00 49 ALA A CA 2
ATOM 1685 C C . ALA A 1 42 ? 9.087 5.900 -5.610 1.00 0.00 49 ALA A C 2
ATOM 1686 O O . ALA A 1 42 ? 8.854 6.968 -5.076 1.00 0.00 49 ALA A O 2
ATOM 1693 N N . ALA A 1 43 ? 9.723 5.827 -6.752 1.00 0.00 50 ALA A N 2
ATOM 1694 C CA . ALA A 1 43 ? 10.191 7.065 -7.438 1.00 0.00 50 ALA A CA 2
ATOM 1695 C C . ALA A 1 43 ? 9.150 7.503 -8.473 1.00 0.00 50 ALA A C 2
ATOM 1696 O O . ALA A 1 43 ? 8.422 6.688 -9.027 1.00 0.00 50 ALA A O 2
ATOM 1703 N N . GLY A 1 44 ? 9.076 8.787 -8.735 1.00 0.00 51 GLY A N 2
ATOM 1704 C CA . GLY A 1 44 ? 8.089 9.302 -9.726 1.00 0.00 51 GLY A CA 2
ATOM 1705 C C . GLY A 1 44 ? 6.737 8.649 -9.467 1.00 0.00 51 GLY A C 2
ATOM 1706 O O . GLY A 1 44 ? 6.463 8.211 -8.371 1.00 0.00 51 GLY A O 2
ATOM 1710 N N . PRO A 1 45 ? 5.935 8.590 -10.486 1.00 0.00 52 PRO A N 2
ATOM 1711 C CA . PRO A 1 45 ? 4.614 7.963 -10.406 1.00 0.00 52 PRO A CA 2
ATOM 1712 C C . PRO A 1 45 ? 4.719 6.462 -10.722 1.00 0.00 52 PRO A C 2
ATOM 1713 O O . PRO A 1 45 ? 3.869 5.921 -11.397 1.00 0.00 52 PRO A O 2
ATOM 1724 N N . ALA A 1 46 ? 5.750 5.774 -10.278 1.00 0.00 53 ALA A N 2
ATOM 1725 C CA . ALA A 1 46 ? 5.832 4.322 -10.631 1.00 0.00 53 ALA A CA 2
ATOM 1726 C C . ALA A 1 46 ? 6.321 3.474 -9.452 1.00 0.00 53 ALA A C 2
ATOM 1727 O O . ALA A 1 46 ? 7.003 3.945 -8.565 1.00 0.00 53 ALA A O 2
ATOM 1734 N N . ALA A 1 47 ? 5.972 2.212 -9.464 1.00 0.00 54 ALA A N 2
ATOM 1735 C CA . ALA A 1 47 ? 6.393 1.276 -8.379 1.00 0.00 54 ALA A CA 2
ATOM 1736 C C . ALA A 1 47 ? 6.155 -0.156 -8.860 1.00 0.00 54 ALA A C 2
ATOM 1737 O O . ALA A 1 47 ? 5.867 -0.387 -10.016 1.00 0.00 54 ALA A O 2
ATOM 1744 N N . SER A 1 48 ? 6.263 -1.119 -7.990 1.00 0.00 55 SER A N 2
ATOM 1745 C CA . SER A 1 48 ? 6.026 -2.529 -8.414 1.00 0.00 55 SER A CA 2
ATOM 1746 C C . SER A 1 48 ? 5.574 -3.360 -7.217 1.00 0.00 55 SER A C 2
ATOM 1747 O O . SER A 1 48 ? 6.005 -3.151 -6.104 1.00 0.00 55 SER A O 2
ATOM 1755 N N . HIS A 1 49 ? 4.691 -4.291 -7.446 1.00 0.00 56 HIS A N 2
ATOM 1756 C CA . HIS A 1 49 ? 4.174 -5.132 -6.330 1.00 0.00 56 HIS A CA 2
ATOM 1757 C C . HIS A 1 49 ? 4.964 -6.433 -6.213 1.00 0.00 56 HIS A C 2
ATOM 1758 O O . HIS A 1 49 ? 5.130 -7.157 -7.170 1.00 0.00 56 HIS A O 2
ATOM 1772 N N . ARG A 1 50 ? 5.414 -6.750 -5.032 1.00 0.00 57 ARG A N 2
ATOM 1773 C CA . ARG A 1 50 ? 6.158 -8.024 -4.827 1.00 0.00 57 ARG A CA 2
ATOM 1774 C C . ARG A 1 50 ? 5.231 -9.000 -4.104 1.00 0.00 57 ARG A C 2
ATOM 1775 O O . ARG A 1 50 ? 5.232 -9.096 -2.893 1.00 0.00 57 ARG A O 2
ATOM 1796 N N . TYR A 1 51 ? 4.418 -9.710 -4.832 1.00 0.00 58 TYR A N 2
ATOM 1797 C CA . TYR A 1 51 ? 3.473 -10.651 -4.169 1.00 0.00 58 TYR A CA 2
ATOM 1798 C C . TYR A 1 51 ? 4.100 -12.037 -4.067 1.00 0.00 58 TYR A C 2
ATOM 1799 O O . TYR A 1 51 ? 4.683 -12.536 -5.005 1.00 0.00 58 TYR A O 2
ATOM 1817 N N . VAL A 1 52 ? 3.996 -12.653 -2.919 1.00 0.00 59 VAL A N 2
ATOM 1818 C CA . VAL A 1 52 ? 4.602 -14.003 -2.737 1.00 0.00 59 VAL A CA 2
ATOM 1819 C C . VAL A 1 52 ? 3.568 -15.004 -2.196 1.00 0.00 59 VAL A C 2
ATOM 1820 O O . VAL A 1 52 ? 3.865 -16.171 -2.035 1.00 0.00 59 VAL A O 2
ATOM 1833 N N . LEU A 1 53 ? 2.364 -14.576 -1.910 1.00 0.00 60 LEU A N 2
ATOM 1834 C CA . LEU A 1 53 ? 1.350 -15.535 -1.383 1.00 0.00 60 LEU A CA 2
ATOM 1835 C C . LEU A 1 53 ? 0.179 -15.626 -2.365 1.00 0.00 60 LEU A C 2
ATOM 1836 O O . LEU A 1 53 ? -0.236 -14.632 -2.925 1.00 0.00 60 LEU A O 2
ATOM 1852 N N . PRO A 1 54 ? -0.321 -16.820 -2.542 1.00 0.00 61 PRO A N 2
ATOM 1853 C CA . PRO A 1 54 ? -1.450 -17.077 -3.449 1.00 0.00 61 PRO A CA 2
ATOM 1854 C C . PRO A 1 54 ? -2.763 -16.651 -2.790 1.00 0.00 61 PRO A C 2
ATOM 1855 O O . PRO A 1 54 ? -3.230 -17.270 -1.855 1.00 0.00 61 PRO A O 2
ATOM 1866 N N . GLY A 1 55 ? -3.360 -15.596 -3.268 1.00 0.00 62 GLY A N 2
ATOM 1867 C CA . GLY A 1 55 ? -4.640 -15.128 -2.668 1.00 0.00 62 GLY A CA 2
ATOM 1868 C C . GLY A 1 55 ? -4.993 -13.752 -3.232 1.00 0.00 62 GLY A C 2
ATOM 1869 O O . GLY A 1 55 ? -4.747 -13.461 -4.383 1.00 0.00 62 GLY A O 2
ATOM 1873 N N . ARG A 1 56 ? -5.567 -12.902 -2.430 1.00 0.00 63 ARG A N 2
ATOM 1874 C CA . ARG A 1 56 ? -5.934 -11.547 -2.925 1.00 0.00 63 ARG A CA 2
ATOM 1875 C C . ARG A 1 56 ? -5.045 -10.495 -2.263 1.00 0.00 63 ARG A C 2
ATOM 1876 O O . ARG A 1 56 ? -4.421 -10.738 -1.248 1.00 0.00 63 ARG A O 2
ATOM 1897 N N . TYR A 1 57 ? -4.989 -9.326 -2.834 1.00 0.00 64 TYR A N 2
ATOM 1898 C CA . TYR A 1 57 ? -4.153 -8.237 -2.257 1.00 0.00 64 TYR A CA 2
ATOM 1899 C C . TYR A 1 57 ? -4.842 -6.899 -2.534 1.00 0.00 64 TYR A C 2
ATOM 1900 O O . TYR A 1 57 ? -5.727 -6.810 -3.362 1.00 0.00 64 TYR A O 2
ATOM 1918 N N . HIS A 1 58 ? -4.434 -5.855 -1.868 1.00 0.00 65 HIS A N 2
ATOM 1919 C CA . HIS A 1 58 ? -5.057 -4.522 -2.116 1.00 0.00 65 HIS A CA 2
ATOM 1920 C C . HIS A 1 58 ? -3.952 -3.529 -2.471 1.00 0.00 65 HIS A C 2
ATOM 1921 O O . HIS A 1 58 ? -2.813 -3.706 -2.097 1.00 0.00 65 HIS A O 2
ATOM 1935 N N . VAL A 1 59 ? -4.262 -2.496 -3.204 1.00 0.00 66 VAL A N 2
ATOM 1936 C CA . VAL A 1 59 ? -3.203 -1.527 -3.581 1.00 0.00 66 VAL A CA 2
ATOM 1937 C C . VAL A 1 59 ? -3.682 -0.094 -3.372 1.00 0.00 66 VAL A C 2
ATOM 1938 O O . VAL A 1 59 ? -4.829 0.227 -3.594 1.00 0.00 66 VAL A O 2
ATOM 1951 N N . THR A 1 60 ? -2.790 0.770 -2.979 1.00 0.00 67 THR A N 2
ATOM 1952 C CA . THR A 1 60 ? -3.143 2.204 -2.785 1.00 0.00 67 THR A CA 2
ATOM 1953 C C . THR A 1 60 ? -1.885 3.023 -3.059 1.00 0.00 67 THR A C 2
ATOM 1954 O O . THR A 1 60 ? -0.790 2.502 -3.003 1.00 0.00 67 THR A O 2
ATOM 1965 N N . ALA A 1 61 ? -2.013 4.286 -3.361 1.00 0.00 68 ALA A N 2
ATOM 1966 C CA . ALA A 1 61 ? -0.785 5.090 -3.634 1.00 0.00 68 ALA A CA 2
ATOM 1967 C C . ALA A 1 61 ? -1.010 6.559 -3.291 1.00 0.00 68 ALA A C 2
ATOM 1968 O O . ALA A 1 61 ? -2.118 7.048 -3.265 1.00 0.00 68 ALA A O 2
ATOM 1975 N N . VAL A 1 62 ? 0.052 7.266 -3.043 1.00 0.00 69 VAL A N 2
ATOM 1976 C CA . VAL A 1 62 ? -0.058 8.710 -2.723 1.00 0.00 69 VAL A CA 2
ATOM 1977 C C . VAL A 1 62 ? 1.217 9.404 -3.205 1.00 0.00 69 VAL A C 2
ATOM 1978 O O . VAL A 1 62 ? 2.279 9.233 -2.644 1.00 0.00 69 VAL A O 2
ATOM 1991 N N . LEU A 1 63 ? 1.129 10.175 -4.252 1.00 0.00 70 LEU A N 2
ATOM 1992 C CA . LEU A 1 63 ? 2.356 10.851 -4.759 1.00 0.00 70 LEU A CA 2
ATOM 1993 C C . LEU A 1 63 ? 2.510 12.194 -4.062 1.00 0.00 70 LEU A C 2
ATOM 1994 O O . LEU A 1 63 ? 1.544 12.816 -3.677 1.00 0.00 70 LEU A O 2
ATOM 2010 N N . ALA A 1 64 ? 3.719 12.658 -3.909 1.00 0.00 71 ALA A N 2
ATOM 2011 C CA . ALA A 1 64 ? 3.916 13.976 -3.250 1.00 0.00 71 ALA A CA 2
ATOM 2012 C C . ALA A 1 64 ? 4.835 14.841 -4.098 1.00 0.00 71 ALA A C 2
ATOM 2013 O O . ALA A 1 64 ? 5.975 14.505 -4.353 1.00 0.00 71 ALA A O 2
ATOM 2020 N N . LEU A 1 65 ? 4.341 15.957 -4.526 1.00 0.00 72 LEU A N 2
ATOM 2021 C CA . LEU A 1 65 ? 5.160 16.879 -5.353 1.00 0.00 72 LEU A CA 2
ATOM 2022 C C . LEU A 1 65 ? 5.510 18.120 -4.537 1.00 0.00 72 LEU A C 2
ATOM 2023 O O . LEU A 1 65 ? 6.340 18.919 -4.921 1.00 0.00 72 LEU A O 2
ATOM 2039 N N . GLY A 1 66 ? 4.859 18.295 -3.427 1.00 0.00 73 GLY A N 2
ATOM 2040 C CA . GLY A 1 66 ? 5.116 19.495 -2.584 1.00 0.00 73 GLY A CA 2
ATOM 2041 C C . GLY A 1 66 ? 3.922 20.436 -2.722 1.00 0.00 73 GLY A C 2
ATOM 2042 O O . GLY A 1 66 ? 3.384 20.926 -1.750 1.00 0.00 73 GLY A O 2
ATOM 2046 N N . ALA A 1 67 ? 3.496 20.676 -3.933 1.00 0.00 74 ALA A N 2
ATOM 2047 C CA . ALA A 1 67 ? 2.324 21.566 -4.158 1.00 0.00 74 ALA A CA 2
ATOM 2048 C C . ALA A 1 67 ? 1.159 20.751 -4.736 1.00 0.00 74 ALA A C 2
ATOM 2049 O O . ALA A 1 67 ? 0.063 21.250 -4.895 1.00 0.00 74 ALA A O 2
ATOM 2056 N N . GLY A 1 68 ? 1.385 19.502 -5.053 1.00 0.00 75 GLY A N 2
ATOM 2057 C CA . GLY A 1 68 ? 0.290 18.663 -5.621 1.00 0.00 75 GLY A CA 2
ATOM 2058 C C . GLY A 1 68 ? 0.502 17.202 -5.217 1.00 0.00 75 GLY A C 2
ATOM 2059 O O . GLY A 1 68 ? 1.593 16.795 -4.873 1.00 0.00 75 GLY A O 2
ATOM 2063 N N . SER A 1 69 ? -0.536 16.410 -5.250 1.00 0.00 76 SER A N 2
ATOM 2064 C CA . SER A 1 69 ? -0.397 14.977 -4.864 1.00 0.00 76 SER A CA 2
ATOM 2065 C C . SER A 1 69 ? -1.428 14.143 -5.627 1.00 0.00 76 SER A C 2
ATOM 2066 O O . SER A 1 69 ? -2.332 14.670 -6.242 1.00 0.00 76 SER A O 2
ATOM 2074 N N . ALA A 1 70 ? -1.301 12.844 -5.592 1.00 0.00 77 ALA A N 2
ATOM 2075 C CA . ALA A 1 70 ? -2.276 11.979 -6.315 1.00 0.00 77 ALA A CA 2
ATOM 2076 C C . ALA A 1 70 ? -2.566 10.731 -5.477 1.00 0.00 77 ALA A C 2
ATOM 2077 O O . ALA A 1 70 ? -1.667 10.094 -4.971 1.00 0.00 77 ALA A O 2
ATOM 2084 N N . LEU A 1 71 ? -3.816 10.383 -5.315 1.00 0.00 78 LEU A N 2
ATOM 2085 C CA . LEU A 1 71 ? -4.156 9.184 -4.493 1.00 0.00 78 LEU A CA 2
ATOM 2086 C C . LEU A 1 71 ? -4.485 7.995 -5.394 1.00 0.00 78 LEU A C 2
ATOM 2087 O O . LEU A 1 71 ? -5.011 8.147 -6.479 1.00 0.00 78 LEU A O 2
ATOM 2103 N N . LEU A 1 72 ? -4.161 6.810 -4.949 1.00 0.00 79 LEU A N 2
ATOM 2104 C CA . LEU A 1 72 ? -4.429 5.598 -5.765 1.00 0.00 79 LEU A CA 2
ATOM 2105 C C . LEU A 1 72 ? -5.077 4.521 -4.898 1.00 0.00 79 LEU A C 2
ATOM 2106 O O . LEU A 1 72 ? -4.979 4.539 -3.686 1.00 0.00 79 LEU A O 2
ATOM 2122 N N . GLY A 1 73 ? -5.727 3.577 -5.522 1.00 0.00 80 GLY A N 2
ATOM 2123 C CA . GLY A 1 73 ? -6.387 2.479 -4.760 1.00 0.00 80 GLY A CA 2
ATOM 2124 C C . GLY A 1 73 ? -6.840 1.385 -5.734 1.00 0.00 80 GLY A C 2
ATOM 2125 O O . GLY A 1 73 ? -7.950 1.405 -6.224 1.00 0.00 80 GLY A O 2
ATOM 2129 N N . THR A 1 74 ? -5.991 0.428 -6.020 1.00 0.00 81 THR A N 2
ATOM 2130 C CA . THR A 1 74 ? -6.383 -0.661 -6.970 1.00 0.00 81 THR A CA 2
ATOM 2131 C C . THR A 1 74 ? -6.517 -1.988 -6.218 1.00 0.00 81 THR A C 2
ATOM 2132 O O . THR A 1 74 ? -6.234 -2.080 -5.043 1.00 0.00 81 THR A O 2
ATOM 2143 N N . ASP A 1 75 ? -6.938 -3.022 -6.900 1.00 0.00 82 ASP A N 2
ATOM 2144 C CA . ASP A 1 75 ? -7.079 -4.352 -6.245 1.00 0.00 82 ASP A CA 2
ATOM 2145 C C . ASP A 1 75 ? -6.132 -5.340 -6.930 1.00 0.00 82 ASP A C 2
ATOM 2146 O O . ASP A 1 75 ? -5.758 -5.158 -8.071 1.00 0.00 82 ASP A O 2
ATOM 2155 N N . VAL A 1 76 ? -5.732 -6.377 -6.245 1.00 0.00 83 VAL A N 2
ATOM 2156 C CA . VAL A 1 76 ? -4.798 -7.359 -6.867 1.00 0.00 83 VAL A CA 2
ATOM 2157 C C . VAL A 1 76 ? -5.270 -8.788 -6.579 1.00 0.00 83 VAL A C 2
ATOM 2158 O O . VAL A 1 76 ? -5.767 -9.087 -5.513 1.00 0.00 83 VAL A O 2
ATOM 2171 N N . GLN A 1 77 ? -5.105 -9.675 -7.526 1.00 0.00 84 GLN A N 2
ATOM 2172 C CA . GLN A 1 77 ? -5.526 -11.089 -7.318 1.00 0.00 84 GLN A CA 2
ATOM 2173 C C . GLN A 1 77 ? -4.387 -12.018 -7.749 1.00 0.00 84 GLN A C 2
ATOM 2174 O O . GLN A 1 77 ? -4.148 -12.219 -8.923 1.00 0.00 84 GLN A O 2
ATOM 2188 N N . VAL A 1 78 ? -3.678 -12.576 -6.807 1.00 0.00 85 VAL A N 2
ATOM 2189 C CA . VAL A 1 78 ? -2.547 -13.482 -7.159 1.00 0.00 85 VAL A CA 2
ATOM 2190 C C . VAL A 1 78 ? -2.969 -14.942 -6.972 1.00 0.00 85 VAL A C 2
ATOM 2191 O O . VAL A 1 78 ? -3.528 -15.313 -5.962 1.00 0.00 85 VAL A O 2
ATOM 2204 N N . GLU A 1 79 ? -2.702 -15.775 -7.943 1.00 0.00 86 GLU A N 2
ATOM 2205 C CA . GLU A 1 79 ? -3.086 -17.212 -7.828 1.00 0.00 86 GLU A CA 2
ATOM 2206 C C . GLU A 1 79 ? -1.846 -18.044 -7.481 1.00 0.00 86 GLU A C 2
ATOM 2207 O O . GLU A 1 79 ? -0.854 -17.526 -7.012 1.00 0.00 86 GLU A O 2
ATOM 2219 N N . ALA A 1 80 ? -1.892 -19.331 -7.708 1.00 0.00 87 ALA A N 2
ATOM 2220 C CA . ALA A 1 80 ? -0.713 -20.188 -7.391 1.00 0.00 87 ALA A CA 2
ATOM 2221 C C . ALA A 1 80 ? -0.532 -21.234 -8.495 1.00 0.00 87 ALA A C 2
ATOM 2222 O O . ALA A 1 80 ? -1.453 -21.941 -8.850 1.00 0.00 87 ALA A O 2
ATOM 2229 N N . ALA A 1 1 ? -5.593 9.879 -9.608 1.00 0.00 8 ALA A N 3
ATOM 2230 C CA . ALA A 1 1 ? -4.623 9.542 -10.688 1.00 0.00 8 ALA A CA 3
ATOM 2231 C C . ALA A 1 1 ? -5.061 8.253 -11.378 1.00 0.00 8 ALA A C 3
ATOM 2232 O O . ALA A 1 1 ? -6.008 7.610 -10.972 1.00 0.00 8 ALA A O 3
ATOM 2239 N N . THR A 1 2 ? -4.376 7.868 -12.414 1.00 0.00 9 THR A N 3
ATOM 2240 C CA . THR A 1 2 ? -4.742 6.624 -13.129 1.00 0.00 9 THR A CA 3
ATOM 2241 C C . THR A 1 2 ? -4.002 5.471 -12.475 1.00 0.00 9 THR A C 3
ATOM 2242 O O . THR A 1 2 ? -2.853 5.602 -12.085 1.00 0.00 9 THR A O 3
ATOM 2253 N N . LEU A 1 3 ? -4.673 4.364 -12.329 1.00 0.00 10 LEU A N 3
ATOM 2254 C CA . LEU A 1 3 ? -4.065 3.184 -11.666 1.00 0.00 10 LEU A CA 3
ATOM 2255 C C . LEU A 1 3 ? -3.523 2.223 -12.722 1.00 0.00 10 LEU A C 3
ATOM 2256 O O . LEU A 1 3 ? -4.216 1.330 -13.168 1.00 0.00 10 LEU A O 3
ATOM 2272 N N . VAL A 1 4 ? -2.295 2.380 -13.124 1.00 0.00 11 VAL A N 3
ATOM 2273 C CA . VAL A 1 4 ? -1.737 1.453 -14.143 1.00 0.00 11 VAL A CA 3
ATOM 2274 C C . VAL A 1 4 ? -0.901 0.385 -13.442 1.00 0.00 11 VAL A C 3
ATOM 2275 O O . VAL A 1 4 ? 0.136 0.669 -12.886 1.00 0.00 11 VAL A O 3
ATOM 2288 N N . GLY A 1 5 ? -1.341 -0.842 -13.461 1.00 0.00 12 GLY A N 3
ATOM 2289 C CA . GLY A 1 5 ? -0.562 -1.922 -12.788 1.00 0.00 12 GLY A CA 3
ATOM 2290 C C . GLY A 1 5 ? -0.251 -3.036 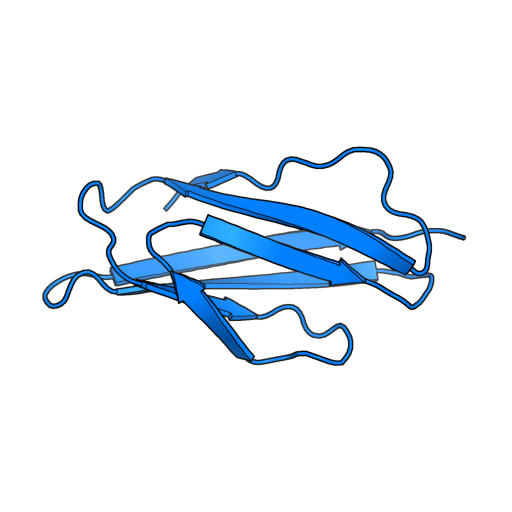-13.793 1.00 0.00 12 GLY A C 3
ATOM 2291 O O . GLY A 1 5 ? -0.811 -4.112 -13.716 1.00 0.00 12 GLY A O 3
ATOM 2295 N N . PRO A 1 6 ? 0.634 -2.738 -14.713 1.00 0.00 13 PRO A N 3
ATOM 2296 C CA . PRO A 1 6 ? 1.049 -3.691 -15.763 1.00 0.00 13 PRO A CA 3
ATOM 2297 C C . PRO A 1 6 ? 1.961 -4.800 -15.212 1.00 0.00 13 PRO A C 3
ATOM 2298 O O . PRO A 1 6 ? 2.711 -4.613 -14.267 1.00 0.00 13 PRO A O 3
ATOM 2309 N N . HIS A 1 7 ? 1.895 -5.951 -15.830 1.00 0.00 14 HIS A N 3
ATOM 2310 C CA . HIS A 1 7 ? 2.737 -7.108 -15.407 1.00 0.00 14 HIS A CA 3
ATOM 2311 C C . HIS A 1 7 ? 2.251 -8.369 -16.117 1.00 0.00 14 HIS A C 3
ATOM 2312 O O . HIS A 1 7 ? 3.026 -9.215 -16.517 1.00 0.00 14 HIS A O 3
ATOM 2326 N N . GLY A 1 8 ? 0.968 -8.498 -16.254 1.00 0.00 15 GLY A N 3
ATOM 2327 C CA . GLY A 1 8 ? 0.392 -9.704 -16.912 1.00 0.00 15 GLY A CA 3
ATOM 2328 C C . GLY A 1 8 ? -0.300 -10.546 -15.841 1.00 0.00 15 GLY A C 3
ATOM 2329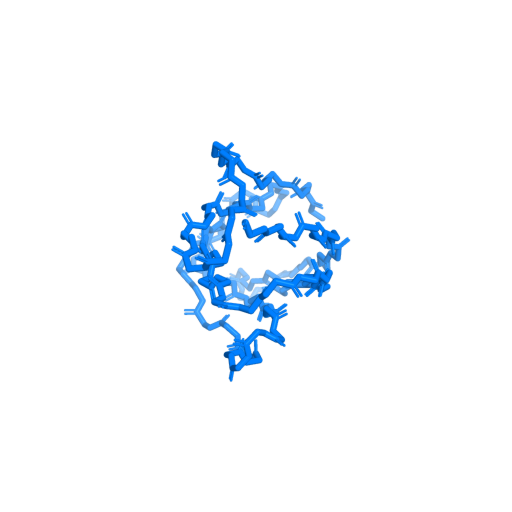 O O . GLY A 1 8 ? -0.956 -10.009 -14.971 1.00 0.00 15 GLY A O 3
ATOM 2333 N N . PRO A 1 9 ? -0.118 -11.835 -15.916 1.00 0.00 16 PRO A N 3
ATOM 2334 C CA . PRO A 1 9 ? -0.701 -12.760 -14.938 1.00 0.00 16 PRO A CA 3
ATOM 2335 C C . PRO A 1 9 ? 0.126 -12.721 -13.657 1.00 0.00 16 PRO A C 3
ATOM 2336 O O . PRO A 1 9 ? 1.323 -12.523 -13.689 1.00 0.00 16 PRO A O 3
ATOM 2347 N N . LEU A 1 10 ? -0.497 -12.897 -12.531 1.00 0.00 17 LEU A N 3
ATOM 2348 C CA . LEU A 1 10 ? 0.264 -12.852 -11.254 1.00 0.00 17 LEU A CA 3
ATOM 2349 C C . LEU A 1 10 ? 0.183 -14.206 -10.557 1.00 0.00 17 LEU A C 3
ATOM 2350 O O . LEU A 1 10 ? -0.778 -14.511 -9.882 1.00 0.00 17 LEU A O 3
ATOM 2366 N N . ALA A 1 11 ? 1.191 -15.016 -10.705 1.00 0.00 18 ALA A N 3
ATOM 2367 C CA . ALA A 1 11 ? 1.175 -16.342 -10.036 1.00 0.00 18 ALA A CA 3
ATOM 2368 C C . ALA A 1 11 ? 1.763 -16.183 -8.636 1.00 0.00 18 ALA A C 3
ATOM 2369 O O . ALA A 1 11 ? 2.376 -15.181 -8.326 1.00 0.00 18 ALA A O 3
ATOM 2376 N N . SER A 1 12 ? 1.581 -17.153 -7.787 1.00 0.00 19 SER A N 3
ATOM 2377 C CA . SER A 1 12 ? 2.132 -17.043 -6.409 1.00 0.00 19 SER A CA 3
ATOM 2378 C C . SER A 1 12 ? 3.655 -16.911 -6.483 1.00 0.00 19 SER A C 3
ATOM 2379 O O . SER A 1 12 ? 4.345 -17.816 -6.907 1.00 0.00 19 SER A O 3
ATOM 2387 N N . GLY A 1 13 ? 4.181 -15.790 -6.075 1.00 0.00 20 GLY A N 3
ATOM 2388 C CA . GLY A 1 13 ? 5.656 -15.598 -6.121 1.00 0.00 20 GLY A CA 3
ATOM 2389 C C . GLY A 1 13 ? 6.023 -14.716 -7.318 1.00 0.00 20 GLY A C 3
ATOM 2390 O O . GLY A 1 13 ? 7.006 -14.948 -7.991 1.00 0.00 20 GLY A O 3
ATOM 2394 N N . GLN A 1 14 ? 5.241 -13.706 -7.590 1.00 0.00 21 GLN A N 3
ATOM 2395 C CA . GLN A 1 14 ? 5.554 -12.813 -8.746 1.00 0.00 21 GLN A CA 3
ATOM 2396 C C . GLN A 1 14 ? 5.399 -11.348 -8.333 1.00 0.00 21 GLN A C 3
ATOM 2397 O O . GLN A 1 14 ? 4.661 -11.021 -7.424 1.00 0.00 21 GLN A O 3
ATOM 2411 N N . LEU A 1 15 ? 6.090 -10.461 -9.000 1.00 0.00 22 LEU A N 3
ATOM 2412 C CA . LEU A 1 15 ? 5.979 -9.020 -8.649 1.00 0.00 22 LEU A CA 3
ATOM 2413 C C . LEU A 1 15 ? 5.370 -8.253 -9.828 1.00 0.00 22 LEU A C 3
ATOM 2414 O O . LEU A 1 15 ? 5.827 -8.343 -10.950 1.00 0.00 22 LEU A O 3
ATOM 2430 N N . ALA A 1 16 ? 4.340 -7.491 -9.573 1.00 0.00 23 ALA A N 3
ATOM 2431 C CA . ALA A 1 16 ? 3.699 -6.698 -10.662 1.00 0.00 23 ALA A CA 3
ATOM 2432 C C . ALA A 1 16 ? 4.335 -5.317 -10.684 1.00 0.00 23 ALA A C 3
ATOM 2433 O O . ALA A 1 16 ? 4.713 -4.799 -9.664 1.00 0.00 23 ALA A O 3
ATOM 2440 N N . ALA A 1 17 ? 4.441 -4.685 -11.812 1.00 0.00 24 ALA A N 3
ATOM 2441 C CA . ALA A 1 17 ? 5.045 -3.331 -11.800 1.00 0.00 24 ALA A CA 3
ATOM 2442 C C . ALA A 1 17 ? 3.926 -2.314 -11.977 1.00 0.00 24 ALA A C 3
ATOM 2443 O O . ALA A 1 17 ? 3.169 -2.375 -12.916 1.00 0.00 24 ALA A O 3
ATOM 2450 N N . PHE A 1 18 ? 3.784 -1.421 -11.042 1.00 0.00 25 PHE A N 3
ATOM 2451 C CA . PHE A 1 18 ? 2.672 -0.433 -11.108 1.00 0.00 25 PHE A CA 3
ATOM 2452 C C . PHE A 1 18 ? 3.173 0.959 -11.509 1.00 0.00 25 PHE A C 3
ATOM 2453 O O . PHE A 1 18 ? 4.356 1.234 -11.531 1.00 0.00 25 PHE A O 3
ATOM 2470 N N . HIS A 1 19 ? 2.248 1.845 -11.780 1.00 0.00 26 HIS A N 3
ATOM 2471 C CA . HIS A 1 19 ? 2.595 3.247 -12.135 1.00 0.00 26 HIS A CA 3
ATOM 2472 C C . HIS A 1 19 ? 1.311 4.086 -12.061 1.00 0.00 26 HIS A C 3
ATOM 2473 O O . HIS A 1 19 ? 0.239 3.639 -12.427 1.00 0.00 26 HIS A O 3
ATOM 2487 N N . ILE A 1 20 ? 1.408 5.287 -11.553 1.00 0.00 27 ILE A N 3
ATOM 2488 C CA . ILE A 1 20 ? 0.198 6.155 -11.411 1.00 0.00 27 ILE A CA 3
ATOM 2489 C C . ILE A 1 20 ? 0.279 7.303 -12.416 1.00 0.00 27 ILE A C 3
ATOM 2490 O O . ILE A 1 20 ? 1.353 7.745 -12.770 1.00 0.00 27 ILE A O 3
ATOM 2506 N N . ALA A 1 21 ? -0.837 7.780 -12.903 1.00 0.00 28 ALA A N 3
ATOM 2507 C CA . ALA A 1 21 ? -0.771 8.889 -13.910 1.00 0.00 28 ALA A CA 3
ATOM 2508 C C . ALA A 1 21 ? -1.757 10.020 -13.585 1.00 0.00 28 ALA A C 3
ATOM 2509 O O . ALA A 1 21 ? -2.947 9.814 -13.518 1.00 0.00 28 ALA A O 3
ATOM 2516 N N . ALA A 1 22 ? -1.271 11.222 -13.428 1.00 0.00 29 ALA A N 3
ATOM 2517 C CA . ALA A 1 22 ? -2.183 12.376 -13.151 1.00 0.00 29 ALA A CA 3
ATOM 2518 C C . ALA A 1 22 ? -1.351 13.637 -12.894 1.00 0.00 29 ALA A C 3
ATOM 2519 O O . ALA A 1 22 ? -1.451 14.596 -13.632 1.00 0.00 29 ALA A O 3
ATOM 2526 N N . PRO A 1 23 ? -0.546 13.599 -11.861 1.00 0.00 30 PRO A N 3
ATOM 2527 C CA . PRO A 1 23 ? 0.320 14.733 -11.499 1.00 0.00 30 PRO A CA 3
ATOM 2528 C C . PRO A 1 23 ? 1.554 14.748 -12.402 1.00 0.00 30 PRO A C 3
ATOM 2529 O O . PRO A 1 23 ? 2.644 14.486 -11.958 1.00 0.00 30 PRO A O 3
ATOM 2540 N N . LEU A 1 24 ? 1.358 15.036 -13.669 1.00 0.00 31 LEU A N 3
ATOM 2541 C CA . LEU A 1 24 ? 2.476 15.062 -14.677 1.00 0.00 31 LEU A CA 3
ATOM 2542 C C . LEU A 1 24 ? 3.876 15.097 -14.033 1.00 0.00 31 LEU A C 3
ATOM 2543 O O . LEU A 1 24 ? 4.642 14.170 -14.209 1.00 0.00 31 LEU A O 3
ATOM 2559 N N . PRO A 1 25 ? 4.188 16.154 -13.317 1.00 0.00 32 PRO A N 3
ATOM 2560 C CA . PRO A 1 25 ? 5.506 16.291 -12.667 1.00 0.00 32 PRO A CA 3
ATOM 2561 C C . PRO A 1 25 ? 5.579 15.458 -11.377 1.00 0.00 32 PRO A C 3
ATOM 2562 O O . PRO A 1 25 ? 5.563 15.994 -10.287 1.00 0.00 32 PRO A O 3
ATOM 2573 N N . VAL A 1 26 ? 5.674 14.155 -11.485 1.00 0.00 33 VAL A N 3
ATOM 2574 C CA . VAL A 1 26 ? 5.762 13.316 -10.251 1.00 0.00 33 VAL A CA 3
ATOM 2575 C C . VAL A 1 26 ? 7.224 13.002 -9.947 1.00 0.00 33 VAL A C 3
ATOM 2576 O O . VAL A 1 26 ? 7.993 12.658 -10.822 1.00 0.00 33 VAL A O 3
ATOM 2589 N N . THR A 1 27 ? 7.605 13.098 -8.707 1.00 0.00 34 THR A N 3
ATOM 2590 C CA . THR A 1 27 ? 9.011 12.786 -8.329 1.00 0.00 34 THR A CA 3
ATOM 2591 C C . THR A 1 27 ? 9.028 11.569 -7.401 1.00 0.00 34 THR A C 3
ATOM 2592 O O . THR A 1 27 ? 10.056 10.958 -7.185 1.00 0.00 34 THR A O 3
ATOM 2603 N N . ALA A 1 28 ? 7.898 11.210 -6.855 1.00 0.00 35 ALA A N 3
ATOM 2604 C CA . ALA A 1 28 ? 7.842 10.039 -5.949 1.00 0.00 35 ALA A CA 3
ATOM 2605 C C . ALA A 1 28 ? 6.400 9.819 -5.479 1.00 0.00 35 ALA A C 3
ATOM 2606 O O . ALA A 1 28 ? 5.633 10.753 -5.331 1.00 0.00 35 ALA A O 3
ATOM 2613 N N . THR A 1 29 ? 6.036 8.593 -5.219 1.00 0.00 36 THR A N 3
ATOM 2614 C CA . THR A 1 29 ? 4.656 8.310 -4.727 1.00 0.00 36 THR A CA 3
ATOM 2615 C C . THR A 1 29 ? 4.747 7.290 -3.592 1.00 0.00 36 THR A C 3
ATOM 2616 O O . THR A 1 29 ? 5.516 6.354 -3.654 1.00 0.00 36 THR A O 3
ATOM 2627 N N . ARG A 1 30 ? 3.972 7.458 -2.558 1.00 0.00 37 ARG A N 3
ATOM 2628 C CA . ARG A 1 30 ? 4.022 6.486 -1.435 1.00 0.00 37 ARG A CA 3
ATOM 2629 C C . ARG A 1 30 ? 2.958 5.413 -1.654 1.00 0.00 37 ARG A C 3
ATOM 2630 O O . ARG A 1 30 ? 1.781 5.661 -1.534 1.00 0.00 37 ARG A O 3
ATOM 2651 N N . TRP A 1 31 ? 3.360 4.218 -1.974 1.00 0.00 38 TRP A N 3
ATOM 2652 C CA . TRP A 1 31 ? 2.358 3.138 -2.201 1.00 0.00 38 TRP A CA 3
ATOM 2653 C C . TRP A 1 31 ? 2.149 2.357 -0.914 1.00 0.00 38 TRP A C 3
ATOM 2654 O O . TRP A 1 31 ? 2.777 2.604 0.096 1.00 0.00 38 TRP A O 3
ATOM 2675 N N . ASP A 1 32 ? 1.297 1.387 -0.968 1.00 0.00 39 ASP A N 3
ATOM 2676 C CA . ASP A 1 32 ? 1.057 0.522 0.211 1.00 0.00 39 ASP A CA 3
ATOM 2677 C C . ASP A 1 32 ? 0.649 -0.839 -0.333 1.00 0.00 39 ASP A C 3
ATOM 2678 O O . ASP A 1 32 ? -0.429 -1.000 -0.872 1.00 0.00 39 ASP A O 3
ATOM 2687 N N . PHE A 1 33 ? 1.512 -1.811 -0.258 1.00 0.00 40 PHE A N 3
ATOM 2688 C CA . PHE A 1 33 ? 1.149 -3.132 -0.852 1.00 0.00 40 PHE A CA 3
ATOM 2689 C C . PHE A 1 33 ? 0.268 -3.945 0.095 1.00 0.00 40 PHE A C 3
ATOM 2690 O O . PHE A 1 33 ? -0.873 -4.229 -0.202 1.00 0.00 40 PHE A O 3
ATOM 2707 N N . GLY A 1 34 ? 0.794 -4.358 1.211 1.00 0.00 41 GLY A N 3
ATOM 2708 C CA . GLY A 1 34 ? -0.018 -5.193 2.142 1.00 0.00 41 GLY A CA 3
ATOM 2709 C C . GLY A 1 34 ? 0.352 -6.670 1.942 1.00 0.00 41 GLY A C 3
ATOM 2710 O O . GLY A 1 34 ? -0.103 -7.539 2.659 1.00 0.00 41 GLY A O 3
ATOM 2714 N N . ASP A 1 35 ? 1.192 -6.954 0.974 1.00 0.00 42 ASP A N 3
ATOM 2715 C CA . ASP A 1 35 ? 1.622 -8.361 0.713 1.00 0.00 42 ASP A CA 3
ATOM 2716 C C . ASP A 1 35 ? 2.880 -8.661 1.529 1.00 0.00 42 ASP A C 3
ATOM 2717 O O . ASP A 1 35 ? 3.684 -9.498 1.169 1.00 0.00 42 ASP A O 3
ATOM 2726 N N . GLY A 1 36 ? 3.081 -7.940 2.589 1.00 0.00 43 GLY A N 3
ATOM 2727 C CA . GLY A 1 36 ? 4.307 -8.117 3.396 1.00 0.00 43 GLY A CA 3
ATOM 2728 C C . GLY A 1 36 ? 4.988 -6.757 3.434 1.00 0.00 43 GLY A C 3
ATOM 2729 O O . GLY A 1 36 ? 5.512 -6.333 4.445 1.00 0.00 43 GLY A O 3
ATOM 2733 N N . SER A 1 37 ? 4.941 -6.050 2.329 1.00 0.00 44 SER A N 3
ATOM 2734 C CA . SER A 1 37 ? 5.538 -4.692 2.283 1.00 0.00 44 SER A CA 3
ATOM 2735 C C . SER A 1 37 ? 4.406 -3.683 2.472 1.00 0.00 44 SER A C 3
ATOM 2736 O O . SER A 1 37 ? 3.642 -3.414 1.564 1.00 0.00 44 SER A O 3
ATOM 2744 N N . ALA A 1 38 ? 4.270 -3.144 3.650 1.00 0.00 45 ALA A N 3
ATOM 2745 C CA . ALA A 1 38 ? 3.171 -2.173 3.901 1.00 0.00 45 ALA A CA 3
ATOM 2746 C C . ALA A 1 38 ? 3.464 -0.854 3.180 1.00 0.00 45 ALA A C 3
ATOM 2747 O O . ALA A 1 38 ? 3.207 -0.716 1.993 1.00 0.00 45 ALA A O 3
ATOM 2754 N N . GLU A 1 39 ? 3.990 0.110 3.894 1.00 0.00 46 GLU A N 3
ATOM 2755 C CA . GLU A 1 39 ? 4.305 1.437 3.289 1.00 0.00 46 GLU A CA 3
ATOM 2756 C C . GLU A 1 39 ? 5.249 1.257 2.102 1.00 0.00 46 GLU A C 3
ATOM 2757 O O . GLU A 1 39 ? 6.030 0.327 2.052 1.00 0.00 46 GLU A O 3
ATOM 2769 N N . VAL A 1 40 ? 5.164 2.127 1.135 1.00 0.00 47 VAL A N 3
ATOM 2770 C CA . VAL A 1 40 ? 6.031 1.996 -0.066 1.00 0.00 47 VAL A CA 3
ATOM 2771 C C . VAL A 1 40 ? 6.555 3.363 -0.502 1.00 0.00 47 VAL A C 3
ATOM 2772 O O . VAL A 1 40 ? 5.808 4.308 -0.627 1.00 0.00 47 VAL A O 3
ATOM 2785 N N . ASP A 1 41 ? 7.828 3.460 -0.770 1.00 0.00 48 ASP A N 3
ATOM 2786 C CA . ASP A 1 41 ? 8.406 4.751 -1.238 1.00 0.00 48 ASP A CA 3
ATOM 2787 C C . ASP A 1 41 ? 8.861 4.569 -2.688 1.00 0.00 48 ASP A C 3
ATOM 2788 O O . ASP A 1 41 ? 9.976 4.165 -2.952 1.00 0.00 48 ASP A O 3
ATOM 2797 N N . ALA A 1 42 ? 7.992 4.828 -3.627 1.00 0.00 49 ALA A N 3
ATOM 2798 C CA . ALA A 1 42 ? 8.355 4.632 -5.062 1.00 0.00 49 ALA A CA 3
ATOM 2799 C C . ALA A 1 42 ? 8.896 5.922 -5.683 1.00 0.00 49 ALA A C 3
ATOM 2800 O O . ALA A 1 42 ? 8.555 7.017 -5.281 1.00 0.00 49 ALA A O 3
ATOM 2807 N N . ALA A 1 43 ? 9.732 5.784 -6.683 1.00 0.00 50 ALA A N 3
ATOM 2808 C CA . ALA A 1 43 ? 10.304 6.977 -7.367 1.00 0.00 50 ALA A CA 3
ATOM 2809 C C . ALA A 1 43 ? 9.358 7.413 -8.489 1.00 0.00 50 ALA A C 3
ATOM 2810 O O . ALA A 1 43 ? 8.646 6.599 -9.067 1.00 0.00 50 ALA A O 3
ATOM 2817 N N . GLY A 1 44 ? 9.334 8.691 -8.795 1.00 0.00 51 GLY A N 3
ATOM 2818 C CA . GLY A 1 44 ? 8.424 9.189 -9.867 1.00 0.00 51 GLY A CA 3
ATOM 2819 C C . GLY A 1 44 ? 7.048 8.569 -9.651 1.00 0.00 51 GLY A C 3
ATOM 2820 O O . GLY A 1 44 ? 6.725 8.164 -8.555 1.00 0.00 51 GLY A O 3
ATOM 2824 N N . PRO A 1 45 ? 6.284 8.494 -10.698 1.00 0.00 52 PRO A N 3
ATOM 2825 C CA . PRO A 1 45 ? 4.950 7.892 -10.647 1.00 0.00 52 PRO A CA 3
ATOM 2826 C C . PRO A 1 45 ? 5.032 6.377 -10.912 1.00 0.00 52 PRO A C 3
ATOM 2827 O O . PRO A 1 45 ? 4.228 5.845 -11.649 1.00 0.00 52 PRO A O 3
ATOM 2838 N N . ALA A 1 46 ? 5.988 5.663 -10.352 1.00 0.00 53 ALA A N 3
ATOM 2839 C CA . ALA A 1 46 ? 6.038 4.197 -10.657 1.00 0.00 53 ALA A CA 3
ATOM 2840 C C . ALA A 1 46 ? 6.551 3.379 -9.465 1.00 0.00 53 ALA A C 3
ATOM 2841 O O . ALA A 1 46 ? 7.428 3.794 -8.736 1.00 0.00 53 ALA A O 3
ATOM 2848 N N . ALA A 1 47 ? 6.010 2.195 -9.292 1.00 0.00 54 ALA A N 3
ATOM 2849 C CA . ALA A 1 47 ? 6.444 1.294 -8.180 1.00 0.00 54 ALA A CA 3
ATOM 2850 C C . ALA A 1 47 ? 6.269 -0.159 -8.633 1.00 0.00 54 ALA A C 3
ATOM 2851 O O . ALA A 1 47 ? 6.013 -0.428 -9.788 1.00 0.00 54 ALA A O 3
ATOM 2858 N N . SER A 1 48 ? 6.397 -1.095 -7.732 1.00 0.00 55 SER A N 3
ATOM 2859 C CA . SER A 1 48 ? 6.228 -2.530 -8.110 1.00 0.00 55 SER A CA 3
ATOM 2860 C C . SER A 1 48 ? 5.752 -3.319 -6.888 1.00 0.00 55 SER A C 3
ATOM 2861 O O . SER A 1 48 ? 6.205 -3.096 -5.784 1.00 0.00 55 SER A O 3
ATOM 2869 N N . HIS A 1 49 ? 4.829 -4.225 -7.071 1.00 0.00 56 HIS A N 3
ATOM 2870 C CA . HIS A 1 49 ? 4.309 -5.009 -5.907 1.00 0.00 56 HIS A CA 3
ATOM 2871 C C . HIS A 1 49 ? 4.903 -6.411 -5.881 1.00 0.00 56 HIS A C 3
ATOM 2872 O O . HIS A 1 49 ? 4.942 -7.093 -6.877 1.00 0.00 56 HIS A O 3
ATOM 2886 N N . ARG A 1 50 ? 5.320 -6.862 -4.733 1.00 0.00 57 ARG A N 3
ATOM 2887 C CA . ARG A 1 50 ? 5.866 -8.244 -4.634 1.00 0.00 57 ARG A CA 3
ATOM 2888 C C . ARG A 1 50 ? 4.778 -9.159 -4.064 1.00 0.00 57 ARG A C 3
ATOM 2889 O O . ARG A 1 50 ? 4.596 -9.255 -2.869 1.00 0.00 57 ARG A O 3
ATOM 2910 N N . TYR A 1 51 ? 4.042 -9.822 -4.917 1.00 0.00 58 TYR A N 3
ATOM 2911 C CA . TYR A 1 51 ? 2.954 -10.717 -4.427 1.00 0.00 58 TYR A CA 3
ATOM 2912 C C . TYR A 1 51 ? 3.481 -12.148 -4.339 1.00 0.00 58 TYR A C 3
ATOM 2913 O O . TYR A 1 51 ? 3.924 -12.715 -5.314 1.00 0.00 58 TYR A O 3
ATOM 2931 N N . VAL A 1 52 ? 3.458 -12.729 -3.170 1.00 0.00 59 VAL A N 3
ATOM 2932 C CA . VAL A 1 52 ? 3.987 -14.116 -3.021 1.00 0.00 59 VAL A CA 3
ATOM 2933 C C . VAL A 1 52 ? 2.886 -15.083 -2.560 1.00 0.00 59 VAL A C 3
ATOM 2934 O O . VAL A 1 52 ? 2.923 -16.256 -2.871 1.00 0.00 59 VAL A O 3
ATOM 2947 N N . LEU A 1 53 ? 1.913 -14.621 -1.821 1.00 0.00 60 LEU A N 3
ATOM 2948 C CA . LEU A 1 53 ? 0.842 -15.551 -1.361 1.00 0.00 60 LEU A CA 3
ATOM 2949 C C . LEU A 1 53 ? -0.294 -15.562 -2.384 1.00 0.00 60 LEU A C 3
ATOM 2950 O O . LEU A 1 53 ? -0.613 -14.546 -2.967 1.00 0.00 60 LEU A O 3
ATOM 2966 N N . PRO A 1 54 ? -0.874 -16.719 -2.572 1.00 0.00 61 PRO A N 3
ATOM 2967 C CA . PRO A 1 54 ? -1.984 -16.904 -3.520 1.00 0.00 61 PRO A CA 3
ATOM 2968 C C . PRO A 1 54 ? -3.282 -16.347 -2.932 1.00 0.00 61 PRO A C 3
ATOM 2969 O O . PRO A 1 54 ? -3.618 -16.596 -1.791 1.00 0.00 61 PRO A O 3
ATOM 2980 N N . GLY A 1 55 ? -4.007 -15.587 -3.704 1.00 0.00 62 GLY A N 3
ATOM 2981 C CA . GLY A 1 55 ? -5.279 -15.001 -3.200 1.00 0.00 62 GLY A CA 3
ATOM 2982 C C . GLY A 1 55 ? -5.456 -13.608 -3.802 1.00 0.00 62 GLY A C 3
ATOM 2983 O O . GLY A 1 55 ? -5.247 -13.402 -4.979 1.00 0.00 62 GLY A O 3
ATOM 2987 N N . ARG A 1 56 ? -5.832 -12.647 -3.005 1.00 0.00 63 ARG A N 3
ATOM 2988 C CA . ARG A 1 56 ? -6.014 -11.268 -3.540 1.00 0.00 63 ARG A CA 3
ATOM 2989 C C . ARG A 1 56 ? -5.208 -10.278 -2.696 1.00 0.00 63 ARG A C 3
ATOM 2990 O O . ARG A 1 56 ? -4.776 -10.585 -1.602 1.00 0.00 63 ARG A O 3
ATOM 3011 N N . TYR A 1 57 ? -5.005 -9.092 -3.200 1.00 0.00 64 TYR A N 3
ATOM 3012 C CA . TYR A 1 57 ? -4.229 -8.071 -2.440 1.00 0.00 64 TYR A CA 3
ATOM 3013 C C . TYR A 1 57 ? -4.846 -6.692 -2.676 1.00 0.00 64 TYR A C 3
ATOM 3014 O O . TYR A 1 57 ? -5.435 -6.436 -3.708 1.00 0.00 64 TYR A O 3
ATOM 3032 N N . HIS A 1 58 ? -4.693 -5.795 -1.740 1.00 0.00 65 HIS A N 3
ATOM 3033 C CA . HIS A 1 58 ? -5.246 -4.422 -1.923 1.00 0.00 65 HIS A CA 3
ATOM 3034 C C . HIS A 1 58 ? -4.083 -3.435 -2.033 1.00 0.00 65 HIS A C 3
ATOM 3035 O O . HIS A 1 58 ? -3.174 -3.447 -1.231 1.00 0.00 65 HIS A O 3
ATOM 3049 N N . VAL A 1 59 ? -4.095 -2.593 -3.026 1.00 0.00 66 VAL A N 3
ATOM 3050 C CA . VAL A 1 59 ? -2.976 -1.625 -3.195 1.00 0.00 66 VAL A CA 3
ATOM 3051 C C . VAL A 1 59 ? -3.472 -0.189 -3.038 1.00 0.00 66 VAL A C 3
ATOM 3052 O O . VAL A 1 59 ? -4.601 0.126 -3.346 1.00 0.00 66 VAL A O 3
ATOM 3065 N N . THR A 1 60 ? -2.615 0.684 -2.578 1.00 0.00 67 THR A N 3
ATOM 3066 C CA . THR A 1 60 ? -2.990 2.117 -2.411 1.00 0.00 67 THR A CA 3
ATOM 3067 C C . THR A 1 60 ? -1.746 2.968 -2.683 1.00 0.00 67 THR A C 3
ATOM 3068 O O . THR A 1 60 ? -0.633 2.495 -2.548 1.00 0.00 67 THR A O 3
ATOM 3079 N N . ALA A 1 61 ? -1.906 4.208 -3.072 1.00 0.00 68 ALA A N 3
ATOM 3080 C CA . ALA A 1 61 ? -0.693 5.040 -3.349 1.00 0.00 68 ALA A CA 3
ATOM 3081 C C . ALA A 1 61 ? -0.956 6.523 -3.079 1.00 0.00 68 ALA A C 3
ATOM 3082 O O . ALA A 1 61 ? -2.075 6.990 -3.088 1.00 0.00 68 ALA A O 3
ATOM 3089 N N . VAL A 1 62 ? 0.095 7.265 -2.865 1.00 0.00 69 VAL A N 3
ATOM 3090 C CA . VAL A 1 62 ? -0.025 8.728 -2.625 1.00 0.00 69 VAL A CA 3
ATOM 3091 C C . VAL A 1 62 ? 0.957 9.419 -3.564 1.00 0.00 69 VAL A C 3
ATOM 3092 O O . VAL A 1 62 ? 2.116 9.079 -3.606 1.00 0.00 69 VAL A O 3
ATOM 3105 N N . LEU A 1 63 ? 0.517 10.363 -4.335 1.00 0.00 70 LEU A N 3
ATOM 3106 C CA . LEU A 1 63 ? 1.462 11.027 -5.278 1.00 0.00 70 LEU A CA 3
ATOM 3107 C C . LEU A 1 63 ? 2.115 12.207 -4.576 1.00 0.00 70 LEU A C 3
ATOM 3108 O O . LEU A 1 63 ? 1.478 12.920 -3.837 1.00 0.00 70 LEU A O 3
ATOM 3124 N N . ALA A 1 64 ? 3.373 12.447 -4.813 1.00 0.00 71 ALA A N 3
ATOM 3125 C CA . ALA A 1 64 ? 4.008 13.618 -4.159 1.00 0.00 71 ALA A CA 3
ATOM 3126 C C . ALA A 1 64 ? 4.749 14.443 -5.195 1.00 0.00 71 ALA A C 3
ATOM 3127 O O . ALA A 1 64 ? 5.769 14.051 -5.724 1.00 0.00 71 ALA A O 3
ATOM 3134 N N . LEU A 1 65 ? 4.236 15.594 -5.463 1.00 0.00 72 LEU A N 3
ATOM 3135 C CA . LEU A 1 65 ? 4.876 16.507 -6.444 1.00 0.00 72 LEU A CA 3
ATOM 3136 C C . LEU A 1 65 ? 5.559 17.641 -5.684 1.00 0.00 72 LEU A C 3
ATOM 3137 O O . LEU A 1 65 ? 6.295 18.430 -6.242 1.00 0.00 72 LEU A O 3
ATOM 3153 N N . GLY A 1 66 ? 5.285 17.741 -4.416 1.00 0.00 73 GLY A N 3
ATOM 3154 C CA . GLY A 1 66 ? 5.869 18.838 -3.601 1.00 0.00 73 GLY A CA 3
ATOM 3155 C C . GLY A 1 66 ? 4.741 19.803 -3.247 1.00 0.00 73 GLY A C 3
ATOM 3156 O O . GLY A 1 66 ? 4.547 20.164 -2.104 1.00 0.00 73 GLY A O 3
ATOM 3160 N N . ALA A 1 67 ? 3.980 20.205 -4.230 1.00 0.00 74 ALA A N 3
ATOM 3161 C CA . ALA A 1 67 ? 2.840 21.129 -3.976 1.00 0.00 74 ALA A CA 3
ATOM 3162 C C . ALA A 1 67 ? 1.518 20.442 -4.348 1.00 0.00 74 ALA A C 3
ATOM 3163 O O . ALA A 1 67 ? 0.451 20.979 -4.127 1.00 0.00 74 ALA A O 3
ATOM 3170 N N . GLY A 1 68 ? 1.578 19.264 -4.914 1.00 0.00 75 GLY A N 3
ATOM 3171 C CA . GLY A 1 68 ? 0.324 18.553 -5.300 1.00 0.00 75 GLY A CA 3
ATOM 3172 C C . GLY A 1 68 ? 0.461 17.059 -4.986 1.00 0.00 75 GLY A C 3
ATOM 3173 O O . GLY A 1 68 ? 1.548 16.555 -4.788 1.00 0.00 75 GLY A O 3
ATOM 3177 N N . SER A 1 69 ? -0.637 16.351 -4.928 1.00 0.00 76 SER A N 3
ATOM 3178 C CA . SER A 1 69 ? -0.576 14.893 -4.618 1.00 0.00 76 SER A CA 3
ATOM 3179 C C . SER A 1 69 ? -1.762 14.179 -5.273 1.00 0.00 76 SER A C 3
ATOM 3180 O O . SER A 1 69 ? -2.579 14.786 -5.937 1.00 0.00 76 SER A O 3
ATOM 3188 N N . ALA A 1 70 ? -1.861 12.893 -5.082 1.00 0.00 77 ALA A N 3
ATOM 3189 C CA . ALA A 1 70 ? -2.990 12.125 -5.677 1.00 0.00 77 ALA A CA 3
ATOM 3190 C C . ALA A 1 70 ? -3.240 10.879 -4.827 1.00 0.00 77 ALA A C 3
ATOM 3191 O O . ALA A 1 70 ? -2.433 10.518 -3.994 1.00 0.00 77 ALA A O 3
ATOM 3198 N N . LEU A 1 71 ? -4.351 10.220 -5.019 1.00 0.00 78 LEU A N 3
ATOM 3199 C CA . LEU A 1 71 ? -4.643 9.006 -4.203 1.00 0.00 78 LEU A CA 3
ATOM 3200 C C . LEU A 1 71 ? -4.801 7.786 -5.109 1.00 0.00 78 LEU A C 3
ATOM 3201 O O . LEU A 1 71 ? -5.488 7.824 -6.109 1.00 0.00 78 LEU A O 3
ATOM 3217 N N . LEU A 1 72 ? -4.160 6.703 -4.762 1.00 0.00 79 LEU A N 3
ATOM 3218 C CA . LEU A 1 72 ? -4.260 5.475 -5.592 1.00 0.00 79 LEU A CA 3
ATOM 3219 C C . LEU A 1 72 ? -4.900 4.357 -4.782 1.00 0.00 79 LEU A C 3
ATOM 3220 O O . LEU A 1 72 ? -4.869 4.358 -3.567 1.00 0.00 79 LEU A O 3
ATOM 3236 N N . GLY A 1 73 ? -5.469 3.399 -5.457 1.00 0.00 80 GLY A N 3
ATOM 3237 C CA . GLY A 1 73 ? -6.117 2.267 -4.747 1.00 0.00 80 GLY A CA 3
ATOM 3238 C C . GLY A 1 73 ? -6.476 1.164 -5.748 1.00 0.00 80 GLY A C 3
ATOM 3239 O O . GLY A 1 73 ? -7.517 1.200 -6.372 1.00 0.00 80 GLY A O 3
ATOM 3243 N N . THR A 1 74 ? -5.626 0.182 -5.903 1.00 0.00 81 THR A N 3
ATOM 3244 C CA . THR A 1 74 ? -5.928 -0.921 -6.866 1.00 0.00 81 THR A CA 3
ATOM 3245 C C . THR A 1 74 ? -6.069 -2.248 -6.113 1.00 0.00 81 THR A C 3
ATOM 3246 O O . THR A 1 74 ? -6.053 -2.292 -4.901 1.00 0.00 81 THR A O 3
ATOM 3257 N N . ASP A 1 75 ? -6.201 -3.329 -6.833 1.00 0.00 82 ASP A N 3
ATOM 3258 C CA . ASP A 1 75 ? -6.332 -4.667 -6.191 1.00 0.00 82 ASP A CA 3
ATOM 3259 C C . ASP A 1 75 ? -5.750 -5.717 -7.144 1.00 0.00 82 ASP A C 3
ATOM 3260 O O . ASP A 1 75 ? -5.717 -5.517 -8.341 1.00 0.00 82 ASP A O 3
ATOM 3269 N N . VAL A 1 76 ? -5.279 -6.829 -6.640 1.00 0.00 83 VAL A N 3
ATOM 3270 C CA . VAL A 1 76 ? -4.701 -7.853 -7.552 1.00 0.00 83 VAL A CA 3
ATOM 3271 C C . VAL A 1 76 ? -5.158 -9.249 -7.122 1.00 0.00 83 VAL A C 3
ATOM 3272 O O . VAL A 1 76 ? -5.456 -9.486 -5.970 1.00 0.00 83 VAL A O 3
ATOM 3285 N N . GLN A 1 77 ? -5.196 -10.178 -8.042 1.00 0.00 84 GLN A N 3
ATOM 3286 C CA . GLN A 1 77 ? -5.611 -11.564 -7.691 1.00 0.00 84 GLN A CA 3
ATOM 3287 C C . GLN A 1 77 ? -4.494 -12.533 -8.085 1.00 0.00 84 GLN A C 3
ATOM 3288 O O . GLN A 1 77 ? -4.354 -12.900 -9.234 1.00 0.00 84 GLN A O 3
ATOM 3302 N N . VAL A 1 78 ? -3.694 -12.944 -7.142 1.00 0.00 85 VAL A N 3
ATOM 3303 C CA . VAL A 1 78 ? -2.584 -13.881 -7.463 1.00 0.00 85 VAL A CA 3
ATOM 3304 C C . VAL A 1 78 ? -3.092 -15.323 -7.417 1.00 0.00 85 VAL A C 3
ATOM 3305 O O . VAL A 1 78 ? -3.845 -15.701 -6.542 1.00 0.00 85 VAL A O 3
ATOM 3318 N N . GLU A 1 79 ? -2.691 -16.128 -8.363 1.00 0.00 86 GLU A N 3
ATOM 3319 C CA . GLU A 1 79 ? -3.154 -17.544 -8.390 1.00 0.00 86 GLU A CA 3
ATOM 3320 C C . GLU A 1 79 ? -1.970 -18.473 -8.127 1.00 0.00 86 GLU A C 3
ATOM 3321 O O . GLU A 1 79 ? -0.838 -18.133 -8.389 1.00 0.00 86 GLU A O 3
ATOM 3333 N N . ALA A 1 80 ? -2.220 -19.648 -7.616 1.00 0.00 87 ALA A N 3
ATOM 3334 C CA . ALA A 1 80 ? -1.101 -20.595 -7.346 1.00 0.00 87 ALA A CA 3
ATOM 3335 C C . ALA A 1 80 ? -1.006 -21.617 -8.481 1.00 0.00 87 ALA A C 3
ATOM 3336 O O . ALA A 1 80 ? 0.023 -21.756 -9.113 1.00 0.00 87 ALA A O 3
ATOM 3343 N N . ALA A 1 1 ? -4.515 9.855 -9.237 1.00 0.00 8 ALA A N 4
ATOM 3344 C CA . ALA A 1 1 ? -3.846 9.432 -10.498 1.00 0.00 8 ALA A CA 4
ATOM 3345 C C . ALA A 1 1 ? -4.468 8.118 -10.972 1.00 0.00 8 ALA A C 4
ATOM 3346 O O . ALA A 1 1 ? -5.058 7.390 -10.202 1.00 0.00 8 ALA A O 4
ATOM 3353 N N . THR A 1 2 ? -4.355 7.815 -12.235 1.00 0.00 9 THR A N 4
ATOM 3354 C CA . THR A 1 2 ? -4.952 6.556 -12.752 1.00 0.00 9 THR A CA 4
ATOM 3355 C C . THR A 1 2 ? -4.143 5.373 -12.246 1.00 0.00 9 THR A C 4
ATOM 3356 O O . THR A 1 2 ? -2.951 5.476 -12.002 1.00 0.00 9 THR A O 4
ATOM 3367 N N . LEU A 1 3 ? -4.802 4.262 -12.071 1.00 0.00 10 LEU A N 4
ATOM 3368 C CA . LEU A 1 3 ? -4.136 3.039 -11.550 1.00 0.00 10 LEU A CA 4
ATOM 3369 C C . LEU A 1 3 ? -3.632 2.176 -12.706 1.00 0.00 10 LEU A C 4
ATOM 3370 O O . LEU A 1 3 ? -4.378 1.405 -13.275 1.00 0.00 10 LEU A O 4
ATOM 3386 N N . VAL A 1 4 ? -2.377 2.265 -13.045 1.00 0.00 11 VAL A N 4
ATOM 3387 C CA . VAL A 1 4 ? -1.862 1.406 -14.143 1.00 0.00 11 VAL A CA 4
ATOM 3388 C C . VAL A 1 4 ? -0.957 0.342 -13.533 1.00 0.00 11 VAL A C 4
ATOM 3389 O O . VAL A 1 4 ? 0.175 0.603 -13.196 1.00 0.00 11 VAL A O 4
ATOM 3402 N N . GLY A 1 5 ? -1.448 -0.855 -13.375 1.00 0.00 12 GLY A N 4
ATOM 3403 C CA . GLY A 1 5 ? -0.609 -1.929 -12.772 1.00 0.00 12 GLY A CA 4
ATOM 3404 C C . GLY A 1 5 ? -0.365 -3.035 -13.804 1.00 0.00 12 GLY A C 4
ATOM 3405 O O . GLY A 1 5 ? -0.961 -4.092 -13.727 1.00 0.00 12 GLY A O 4
ATOM 3409 N N . PRO A 1 6 ? 0.510 -2.755 -14.739 1.00 0.00 13 PRO A N 4
ATOM 3410 C CA . PRO A 1 6 ? 0.864 -3.708 -15.806 1.00 0.00 13 PRO A CA 4
ATOM 3411 C C . PRO A 1 6 ? 1.722 -4.861 -15.274 1.00 0.00 13 PRO A C 4
ATOM 3412 O O . PRO A 1 6 ? 2.504 -4.710 -14.345 1.00 0.00 13 PRO A O 4
ATOM 3423 N N . HIS A 1 7 ? 1.568 -6.011 -15.883 1.00 0.00 14 HIS A N 4
ATOM 3424 C CA . HIS A 1 7 ? 2.336 -7.226 -15.481 1.00 0.00 14 HIS A CA 4
ATOM 3425 C C . HIS A 1 7 ? 1.600 -8.467 -15.980 1.00 0.00 14 HIS A C 4
ATOM 3426 O O . HIS A 1 7 ? 2.199 -9.455 -16.359 1.00 0.00 14 HIS A O 4
ATOM 3440 N N . GLY A 1 8 ? 0.303 -8.421 -15.966 1.00 0.00 15 GLY A N 4
ATOM 3441 C CA . GLY A 1 8 ? -0.501 -9.588 -16.417 1.00 0.00 15 GLY A CA 4
ATOM 3442 C C . GLY A 1 8 ? -1.037 -10.313 -15.181 1.00 0.00 15 GLY A C 4
ATOM 3443 O O . GLY A 1 8 ? -1.400 -9.682 -14.208 1.00 0.00 15 GLY A O 4
ATOM 3447 N N . PRO A 1 9 ? -1.054 -11.616 -15.248 1.00 0.00 16 PRO A N 4
ATOM 3448 C CA . PRO A 1 9 ? -1.522 -12.453 -14.135 1.00 0.00 16 PRO A CA 4
ATOM 3449 C C . PRO A 1 9 ? -0.438 -12.524 -13.062 1.00 0.00 16 PRO A C 4
ATOM 3450 O O . PRO A 1 9 ? 0.738 -12.450 -13.353 1.00 0.00 16 PRO A O 4
ATOM 3461 N N . LEU A 1 10 ? -0.818 -12.657 -11.826 1.00 0.00 17 LEU A N 4
ATOM 3462 C CA . LEU A 1 10 ? 0.201 -12.717 -10.745 1.00 0.00 17 LEU A CA 4
ATOM 3463 C C . LEU A 1 10 ? 0.124 -14.063 -10.034 1.00 0.00 17 LEU A C 4
ATOM 3464 O O . LEU A 1 10 ? -0.870 -14.397 -9.424 1.00 0.00 17 LEU A O 4
ATOM 3480 N N . ALA A 1 11 ? 1.171 -14.830 -10.095 1.00 0.00 18 ALA A N 4
ATOM 3481 C CA . ALA A 1 11 ? 1.168 -16.147 -9.407 1.00 0.00 18 ALA A CA 4
ATOM 3482 C C . ALA A 1 11 ? 1.788 -15.968 -8.024 1.00 0.00 18 ALA A C 4
ATOM 3483 O O . ALA A 1 11 ? 2.359 -14.939 -7.723 1.00 0.00 18 ALA A O 4
ATOM 3490 N N . SER A 1 12 ? 1.677 -16.951 -7.178 1.00 0.00 19 SER A N 4
ATOM 3491 C CA . SER A 1 12 ? 2.262 -16.824 -5.817 1.00 0.00 19 SER A CA 4
ATOM 3492 C C . SER A 1 12 ? 3.754 -16.519 -5.943 1.00 0.00 19 SER A C 4
ATOM 3493 O O . SER A 1 12 ? 4.512 -17.288 -6.500 1.00 0.00 19 SER A O 4
ATOM 3501 N N . GLY A 1 13 ? 4.178 -15.393 -5.443 1.00 0.00 20 GLY A N 4
ATOM 3502 C CA . GLY A 1 13 ? 5.617 -15.026 -5.547 1.00 0.00 20 GLY A CA 4
ATOM 3503 C C . GLY A 1 13 ? 5.847 -14.321 -6.883 1.00 0.00 20 GLY A C 4
ATOM 3504 O O . GLY A 1 13 ? 6.803 -14.589 -7.584 1.00 0.00 20 GLY A O 4
ATOM 3508 N N . GLN A 1 14 ? 4.962 -13.433 -7.249 1.00 0.00 21 GLN A N 4
ATOM 3509 C CA . GLN A 1 14 ? 5.111 -12.718 -8.550 1.00 0.00 21 GLN A CA 4
ATOM 3510 C C . GLN A 1 14 ? 5.428 -11.235 -8.325 1.00 0.00 21 GLN A C 4
ATOM 3511 O O . GLN A 1 14 ? 5.032 -10.638 -7.339 1.00 0.00 21 GLN A O 4
ATOM 3525 N N . LEU A 1 15 ? 6.138 -10.640 -9.253 1.00 0.00 22 LEU A N 4
ATOM 3526 C CA . LEU A 1 15 ? 6.494 -9.197 -9.137 1.00 0.00 22 LEU A CA 4
ATOM 3527 C C . LEU A 1 15 ? 5.744 -8.409 -10.211 1.00 0.00 22 LEU A C 4
ATOM 3528 O O . LEU A 1 15 ? 6.122 -8.404 -11.365 1.00 0.00 22 LEU A O 4
ATOM 3544 N N . ALA A 1 16 ? 4.696 -7.728 -9.843 1.00 0.00 23 ALA A N 4
ATOM 3545 C CA . ALA A 1 16 ? 3.946 -6.924 -10.848 1.00 0.00 23 ALA A CA 4
ATOM 3546 C C . ALA A 1 16 ? 4.609 -5.550 -10.938 1.00 0.00 23 ALA A C 4
ATOM 3547 O O . ALA A 1 16 ? 5.262 -5.123 -10.016 1.00 0.00 23 ALA A O 4
ATOM 3554 N N . ALA A 1 17 ? 4.463 -4.845 -12.024 1.00 0.00 24 ALA A N 4
ATOM 3555 C CA . ALA A 1 17 ? 5.113 -3.507 -12.101 1.00 0.00 24 ALA A CA 4
ATOM 3556 C C . ALA A 1 17 ? 4.027 -2.452 -12.286 1.00 0.00 24 ALA A C 4
ATOM 3557 O O . ALA A 1 17 ? 3.392 -2.375 -13.311 1.00 0.00 24 ALA A O 4
ATOM 3564 N N . PHE A 1 18 ? 3.786 -1.672 -11.265 1.00 0.00 25 PHE A N 4
ATOM 3565 C CA . PHE A 1 18 ? 2.704 -0.646 -11.320 1.00 0.00 25 PHE A CA 4
ATOM 3566 C C . PHE A 1 18 ? 3.233 0.741 -11.706 1.00 0.00 25 PHE A C 4
ATOM 3567 O O . PHE A 1 18 ? 4.419 1.016 -11.687 1.00 0.00 25 PHE A O 4
ATOM 3584 N N . HIS A 1 19 ? 2.316 1.622 -12.006 1.00 0.00 26 HIS A N 4
ATOM 3585 C CA . HIS A 1 19 ? 2.656 3.026 -12.355 1.00 0.00 26 HIS A CA 4
ATOM 3586 C C . HIS A 1 19 ? 1.353 3.843 -12.297 1.00 0.00 26 HIS A C 4
ATOM 3587 O O . HIS A 1 19 ? 0.289 3.359 -12.640 1.00 0.00 26 HIS A O 4
ATOM 3601 N N . ILE A 1 20 ? 1.416 5.063 -11.830 1.00 0.00 27 ILE A N 4
ATOM 3602 C CA . ILE A 1 20 ? 0.172 5.886 -11.721 1.00 0.00 27 ILE A CA 4
ATOM 3603 C C . ILE A 1 20 ? 0.186 6.971 -12.800 1.00 0.00 27 ILE A C 4
ATOM 3604 O O . ILE A 1 20 ? 1.229 7.327 -13.310 1.00 0.00 27 ILE A O 4
ATOM 3620 N N . ALA A 1 21 ? -0.958 7.487 -13.179 1.00 0.00 28 ALA A N 4
ATOM 3621 C CA . ALA A 1 21 ? -0.957 8.530 -14.259 1.00 0.00 28 ALA A CA 4
ATOM 3622 C C . ALA A 1 21 ? -1.856 9.726 -13.920 1.00 0.00 28 ALA A C 4
ATOM 3623 O O . ALA A 1 21 ? -3.049 9.596 -13.766 1.00 0.00 28 ALA A O 4
ATOM 3630 N N . ALA A 1 22 ? -1.289 10.904 -13.861 1.00 0.00 29 ALA A N 4
ATOM 3631 C CA . ALA A 1 22 ? -2.100 12.132 -13.588 1.00 0.00 29 ALA A CA 4
ATOM 3632 C C . ALA A 1 22 ? -1.157 13.329 -13.392 1.00 0.00 29 ALA A C 4
ATOM 3633 O O . ALA A 1 22 ? -1.066 14.184 -14.254 1.00 0.00 29 ALA A O 4
ATOM 3640 N N . PRO A 1 23 ? -0.461 13.360 -12.279 1.00 0.00 30 PRO A N 4
ATOM 3641 C CA . PRO A 1 23 ? 0.488 14.444 -11.990 1.00 0.00 30 PRO A CA 4
ATOM 3642 C C . PRO A 1 23 ? 1.761 14.237 -12.807 1.00 0.00 30 PRO A C 4
ATOM 3643 O O . PRO A 1 23 ? 2.756 13.760 -12.312 1.00 0.00 30 PRO A O 4
ATOM 3654 N N . LEU A 1 24 ? 1.713 14.577 -14.067 1.00 0.00 31 LEU A N 4
ATOM 3655 C CA . LEU A 1 24 ? 2.898 14.399 -14.965 1.00 0.00 31 LEU A CA 4
ATOM 3656 C C . LEU A 1 24 ? 4.222 14.655 -14.221 1.00 0.00 31 LEU A C 4
ATOM 3657 O O . LEU A 1 24 ? 5.101 13.815 -14.243 1.00 0.00 31 LEU A O 4
ATOM 3673 N N . PRO A 1 25 ? 4.339 15.802 -13.596 1.00 0.00 32 PRO A N 4
ATOM 3674 C CA . PRO A 1 25 ? 5.562 16.174 -12.857 1.00 0.00 32 PRO A CA 4
ATOM 3675 C C . PRO A 1 25 ? 5.626 15.493 -11.475 1.00 0.00 32 PRO A C 4
ATOM 3676 O O . PRO A 1 25 ? 5.682 16.156 -10.460 1.00 0.00 32 PRO A O 4
ATOM 3687 N N . VAL A 1 26 ? 5.645 14.181 -11.423 1.00 0.00 33 VAL A N 4
ATOM 3688 C CA . VAL A 1 26 ? 5.731 13.491 -10.095 1.00 0.00 33 VAL A CA 4
ATOM 3689 C C . VAL A 1 26 ? 7.202 13.286 -9.724 1.00 0.00 33 VAL A C 4
ATOM 3690 O O . VAL A 1 26 ? 8.037 13.043 -10.574 1.00 0.00 33 VAL A O 4
ATOM 3703 N N . THR A 1 27 ? 7.524 13.371 -8.461 1.00 0.00 34 THR A N 4
ATOM 3704 C CA . THR A 1 27 ? 8.940 13.170 -8.034 1.00 0.00 34 THR A CA 4
ATOM 3705 C C . THR A 1 27 ? 9.042 11.941 -7.131 1.00 0.00 34 THR A C 4
ATOM 3706 O O . THR A 1 27 ? 10.037 11.242 -7.122 1.00 0.00 34 THR A O 4
ATOM 3717 N N . ALA A 1 28 ? 8.021 11.670 -6.379 1.00 0.00 35 ALA A N 4
ATOM 3718 C CA . ALA A 1 28 ? 8.043 10.490 -5.475 1.00 0.00 35 ALA A CA 4
ATOM 3719 C C . ALA A 1 28 ? 6.610 10.072 -5.163 1.00 0.00 35 ALA A C 4
ATOM 3720 O O . ALA A 1 28 ? 5.745 10.894 -4.931 1.00 0.00 35 ALA A O 4
ATOM 3727 N N . THR A 1 29 ? 6.358 8.797 -5.151 1.00 0.00 36 THR A N 4
ATOM 3728 C CA . THR A 1 29 ? 4.987 8.307 -4.851 1.00 0.00 36 THR A CA 4
ATOM 3729 C C . THR A 1 29 ? 5.060 7.340 -3.679 1.00 0.00 36 THR A C 4
ATOM 3730 O O . THR A 1 29 ? 6.059 6.685 -3.467 1.00 0.00 36 THR A O 4
ATOM 3741 N N . ARG A 1 30 ? 4.013 7.234 -2.920 1.00 0.00 37 ARG A N 4
ATOM 3742 C CA . ARG A 1 30 ? 4.036 6.297 -1.773 1.00 0.00 37 ARG A CA 4
ATOM 3743 C C . ARG A 1 30 ? 2.960 5.241 -1.977 1.00 0.00 37 ARG A C 4
ATOM 3744 O O . ARG A 1 30 ? 1.795 5.475 -1.742 1.00 0.00 37 ARG A O 4
ATOM 3765 N N . TRP A 1 31 ? 3.337 4.075 -2.407 1.00 0.00 38 TRP A N 4
ATOM 3766 C CA . TRP A 1 31 ? 2.320 3.013 -2.622 1.00 0.00 38 TRP A CA 4
ATOM 3767 C C . TRP A 1 31 ? 2.116 2.247 -1.324 1.00 0.00 38 TRP A C 4
ATOM 3768 O O . TRP A 1 31 ? 2.748 2.507 -0.316 1.00 0.00 38 TRP A O 4
ATOM 3789 N N . ASP A 1 32 ? 1.258 1.280 -1.365 1.00 0.00 39 ASP A N 4
ATOM 3790 C CA . ASP A 1 32 ? 1.013 0.436 -0.176 1.00 0.00 39 ASP A CA 4
ATOM 3791 C C . ASP A 1 32 ? 0.641 -0.948 -0.688 1.00 0.00 39 ASP A C 4
ATOM 3792 O O . ASP A 1 32 ? -0.461 -1.173 -1.147 1.00 0.00 39 ASP A O 4
ATOM 3801 N N . PHE A 1 33 ? 1.559 -1.870 -0.658 1.00 0.00 40 PHE A N 4
ATOM 3802 C CA . PHE A 1 33 ? 1.243 -3.222 -1.196 1.00 0.00 40 PHE A CA 4
ATOM 3803 C C . PHE A 1 33 ? 0.462 -4.029 -0.162 1.00 0.00 40 PHE A C 4
ATOM 3804 O O . PHE A 1 33 ? -0.642 -4.468 -0.409 1.00 0.00 40 PHE A O 4
ATOM 3821 N N . GLY A 1 34 ? 1.035 -4.249 0.987 1.00 0.00 41 GLY A N 4
ATOM 3822 C CA . GLY A 1 34 ? 0.331 -5.049 2.025 1.00 0.00 41 GLY A CA 4
ATOM 3823 C C . GLY A 1 34 ? 0.670 -6.531 1.834 1.00 0.00 41 GLY A C 4
ATOM 3824 O O . GLY A 1 34 ? -0.017 -7.404 2.327 1.00 0.00 41 GLY A O 4
ATOM 3828 N N . ASP A 1 35 ? 1.743 -6.818 1.143 1.00 0.00 42 ASP A N 4
ATOM 3829 C CA . ASP A 1 35 ? 2.157 -8.230 0.940 1.00 0.00 42 ASP A CA 4
ATOM 3830 C C . ASP A 1 35 ? 3.414 -8.446 1.779 1.00 0.00 42 ASP A C 4
ATOM 3831 O O . ASP A 1 35 ? 3.354 -8.509 2.992 1.00 0.00 42 ASP A O 4
ATOM 3840 N N . GLY A 1 36 ? 4.556 -8.501 1.161 1.00 0.00 43 GLY A N 4
ATOM 3841 C CA . GLY A 1 36 ? 5.806 -8.637 1.939 1.00 0.00 43 GLY A CA 4
ATOM 3842 C C . GLY A 1 36 ? 6.183 -7.249 2.469 1.00 0.00 43 GLY A C 4
ATOM 3843 O O . GLY A 1 36 ? 6.918 -7.118 3.428 1.00 0.00 43 GLY A O 4
ATOM 3847 N N . SER A 1 37 ? 5.673 -6.205 1.849 1.00 0.00 44 SER A N 4
ATOM 3848 C CA . SER A 1 37 ? 5.989 -4.823 2.317 1.00 0.00 44 SER A CA 4
ATOM 3849 C C . SER A 1 37 ? 4.712 -3.972 2.305 1.00 0.00 44 SER A C 4
ATOM 3850 O O . SER A 1 37 ? 3.981 -3.933 1.332 1.00 0.00 44 SER A O 4
ATOM 3858 N N . ALA A 1 38 ? 4.430 -3.295 3.385 1.00 0.00 45 ALA A N 4
ATOM 3859 C CA . ALA A 1 38 ? 3.202 -2.453 3.440 1.00 0.00 45 ALA A CA 4
ATOM 3860 C C . ALA A 1 38 ? 3.465 -1.114 2.751 1.00 0.00 45 ALA A C 4
ATOM 3861 O O . ALA A 1 38 ? 3.171 -0.935 1.582 1.00 0.00 45 ALA A O 4
ATOM 3868 N N . GLU A 1 39 ? 4.015 -0.181 3.479 1.00 0.00 46 GLU A N 4
ATOM 3869 C CA . GLU A 1 39 ? 4.315 1.167 2.911 1.00 0.00 46 GLU A CA 4
ATOM 3870 C C . GLU A 1 39 ? 5.234 1.022 1.700 1.00 0.00 46 GLU A C 4
ATOM 3871 O O . GLU A 1 39 ? 6.007 0.089 1.606 1.00 0.00 46 GLU A O 4
ATOM 3883 N N . VAL A 1 40 ? 5.142 1.925 0.759 1.00 0.00 47 VAL A N 4
ATOM 3884 C CA . VAL A 1 40 ? 5.994 1.817 -0.454 1.00 0.00 47 VAL A CA 4
ATOM 3885 C C . VAL A 1 40 ? 6.569 3.176 -0.842 1.00 0.00 47 VAL A C 4
ATOM 3886 O O . VAL A 1 40 ? 5.859 4.054 -1.281 1.00 0.00 47 VAL A O 4
ATOM 3899 N N . ASP A 1 41 ? 7.855 3.345 -0.721 1.00 0.00 48 ASP A N 4
ATOM 3900 C CA . ASP A 1 41 ? 8.477 4.639 -1.118 1.00 0.00 48 ASP A CA 4
ATOM 3901 C C . ASP A 1 41 ? 9.010 4.502 -2.547 1.00 0.00 48 ASP A C 4
ATOM 3902 O O . ASP A 1 41 ? 10.094 4.000 -2.770 1.00 0.00 48 ASP A O 4
ATOM 3911 N N . ALA A 1 42 ? 8.240 4.920 -3.516 1.00 0.00 49 ALA A N 4
ATOM 3912 C CA . ALA A 1 42 ? 8.683 4.787 -4.936 1.00 0.00 49 ALA A CA 4
ATOM 3913 C C . ALA A 1 42 ? 9.060 6.150 -5.525 1.00 0.00 49 ALA A C 4
ATOM 3914 O O . ALA A 1 42 ? 8.835 7.186 -4.929 1.00 0.00 49 ALA A O 4
ATOM 3921 N N . ALA A 1 43 ? 9.628 6.142 -6.704 1.00 0.00 50 ALA A N 4
ATOM 3922 C CA . ALA A 1 43 ? 10.028 7.421 -7.356 1.00 0.00 50 ALA A CA 4
ATOM 3923 C C . ALA A 1 43 ? 9.044 7.757 -8.481 1.00 0.00 50 ALA A C 4
ATOM 3924 O O . ALA A 1 43 ? 8.417 6.875 -9.064 1.00 0.00 50 ALA A O 4
ATOM 3931 N N . GLY A 1 44 ? 8.897 9.026 -8.790 1.00 0.00 51 GLY A N 4
ATOM 3932 C CA . GLY A 1 44 ? 7.953 9.436 -9.867 1.00 0.00 51 GLY A CA 4
ATOM 3933 C C . GLY A 1 44 ? 6.633 8.705 -9.666 1.00 0.00 51 GLY A C 4
ATOM 3934 O O . GLY A 1 44 ? 6.322 8.282 -8.574 1.00 0.00 51 GLY A O 4
ATOM 3938 N N . PRO A 1 45 ? 5.897 8.569 -10.722 1.00 0.00 52 PRO A N 4
ATOM 3939 C CA . PRO A 1 45 ? 4.614 7.866 -10.693 1.00 0.00 52 PRO A CA 4
ATOM 3940 C C . PRO A 1 45 ? 4.823 6.364 -10.953 1.00 0.00 52 PRO A C 4
ATOM 3941 O O . PRO A 1 45 ? 4.071 5.767 -11.694 1.00 0.00 52 PRO A O 4
ATOM 3952 N N . ALA A 1 46 ? 5.834 5.729 -10.389 1.00 0.00 53 ALA A N 4
ATOM 3953 C CA . ALA A 1 46 ? 6.003 4.273 -10.701 1.00 0.00 53 ALA A CA 4
ATOM 3954 C C . ALA A 1 46 ? 6.480 3.464 -9.488 1.00 0.00 53 ALA A C 4
ATOM 3955 O O . ALA A 1 46 ? 7.144 3.966 -8.607 1.00 0.00 53 ALA A O 4
ATOM 3962 N N . ALA A 1 47 ? 6.141 2.196 -9.472 1.00 0.00 54 ALA A N 4
ATOM 3963 C CA . ALA A 1 47 ? 6.556 1.285 -8.358 1.00 0.00 54 ALA A CA 4
ATOM 3964 C C . ALA A 1 47 ? 6.090 -0.128 -8.706 1.00 0.00 54 ALA A C 4
ATOM 3965 O O . ALA A 1 47 ? 5.146 -0.300 -9.441 1.00 0.00 54 ALA A O 4
ATOM 3972 N N . SER A 1 48 ? 6.731 -1.143 -8.195 1.00 0.00 55 SER A N 4
ATOM 3973 C CA . SER A 1 48 ? 6.294 -2.532 -8.528 1.00 0.00 55 SER A CA 4
ATOM 3974 C C . SER A 1 48 ? 5.741 -3.226 -7.286 1.00 0.00 55 SER A C 4
ATOM 3975 O O . SER A 1 48 ? 5.975 -2.809 -6.177 1.00 0.00 55 SER A O 4
ATOM 3983 N N . HIS A 1 49 ? 4.997 -4.283 -7.475 1.00 0.00 56 HIS A N 4
ATOM 3984 C CA . HIS A 1 49 ? 4.404 -5.009 -6.318 1.00 0.00 56 HIS A CA 4
ATOM 3985 C C . HIS A 1 49 ? 5.019 -6.400 -6.185 1.00 0.00 56 HIS A C 4
ATOM 3986 O O . HIS A 1 49 ? 5.255 -7.084 -7.158 1.00 0.00 56 HIS A O 4
ATOM 4000 N N . ARG A 1 50 ? 5.252 -6.829 -4.976 1.00 0.00 57 ARG A N 4
ATOM 4001 C CA . ARG A 1 50 ? 5.829 -8.184 -4.759 1.00 0.00 57 ARG A CA 4
ATOM 4002 C C . ARG A 1 50 ? 4.805 -9.032 -4.007 1.00 0.00 57 ARG A C 4
ATOM 4003 O O . ARG A 1 50 ? 4.734 -9.015 -2.798 1.00 0.00 57 ARG A O 4
ATOM 4024 N N . TYR A 1 51 ? 3.996 -9.769 -4.718 1.00 0.00 58 TYR A N 4
ATOM 4025 C CA . TYR A 1 51 ? 2.963 -10.603 -4.040 1.00 0.00 58 TYR A CA 4
ATOM 4026 C C . TYR A 1 51 ? 3.488 -12.024 -3.866 1.00 0.00 58 TYR A C 4
ATOM 4027 O O . TYR A 1 51 ? 4.054 -12.597 -4.770 1.00 0.00 58 TYR A O 4
ATOM 4045 N N . VAL A 1 52 ? 3.332 -12.587 -2.697 1.00 0.00 59 VAL A N 4
ATOM 4046 C CA . VAL A 1 52 ? 3.855 -13.962 -2.466 1.00 0.00 59 VAL A CA 4
ATOM 4047 C C . VAL A 1 52 ? 2.714 -14.942 -2.170 1.00 0.00 59 VAL A C 4
ATOM 4048 O O . VAL A 1 52 ? 2.718 -16.058 -2.644 1.00 0.00 59 VAL A O 4
ATOM 4061 N N . LEU A 1 53 ? 1.745 -14.557 -1.384 1.00 0.00 60 LEU A N 4
ATOM 4062 C CA . LEU A 1 53 ? 0.636 -15.505 -1.069 1.00 0.00 60 LEU A CA 4
ATOM 4063 C C . LEU A 1 53 ? -0.457 -15.395 -2.134 1.00 0.00 60 LEU A C 4
ATOM 4064 O O . LEU A 1 53 ? -0.711 -14.329 -2.649 1.00 0.00 60 LEU A O 4
ATOM 4080 N N . PRO A 1 54 ? -1.075 -16.507 -2.426 1.00 0.00 61 PRO A N 4
ATOM 4081 C CA . PRO A 1 54 ? -2.161 -16.573 -3.419 1.00 0.00 61 PRO A CA 4
ATOM 4082 C C . PRO A 1 54 ? -3.468 -16.055 -2.810 1.00 0.00 61 PRO A C 4
ATOM 4083 O O . PRO A 1 54 ? -3.870 -16.467 -1.741 1.00 0.00 61 PRO A O 4
ATOM 4094 N N . GLY A 1 55 ? -4.132 -15.155 -3.480 1.00 0.00 62 GLY A N 4
ATOM 4095 C CA . GLY A 1 55 ? -5.409 -14.613 -2.936 1.00 0.00 62 GLY A CA 4
ATOM 4096 C C . GLY A 1 55 ? -5.670 -13.230 -3.531 1.00 0.00 62 GLY A C 4
ATOM 4097 O O . GLY A 1 55 ? -5.493 -13.010 -4.711 1.00 0.00 62 GLY A O 4
ATOM 4101 N N . ARG A 1 56 ? -6.095 -12.294 -2.724 1.00 0.00 63 ARG A N 4
ATOM 4102 C CA . ARG A 1 56 ? -6.369 -10.926 -3.248 1.00 0.00 63 ARG A CA 4
ATOM 4103 C C . ARG A 1 56 ? -5.702 -9.885 -2.348 1.00 0.00 63 ARG A C 4
ATOM 4104 O O . ARG A 1 56 ? -5.908 -9.861 -1.150 1.00 0.00 63 ARG A O 4
ATOM 4125 N N . TYR A 1 57 ? -4.908 -9.019 -2.915 1.00 0.00 64 TYR A N 4
ATOM 4126 C CA . TYR A 1 57 ? -4.234 -7.976 -2.096 1.00 0.00 64 TYR A CA 4
ATOM 4127 C C . TYR A 1 57 ? -4.825 -6.609 -2.430 1.00 0.00 64 TYR A C 4
ATOM 4128 O O . TYR A 1 57 ? -5.391 -6.409 -3.487 1.00 0.00 64 TYR A O 4
ATOM 4146 N N . HIS A 1 58 ? -4.674 -5.664 -1.541 1.00 0.00 65 HIS A N 4
ATOM 4147 C CA . HIS A 1 58 ? -5.201 -4.296 -1.801 1.00 0.00 65 HIS A CA 4
ATOM 4148 C C . HIS A 1 58 ? -4.022 -3.340 -1.992 1.00 0.00 65 HIS A C 4
ATOM 4149 O O . HIS A 1 58 ? -3.081 -3.340 -1.228 1.00 0.00 65 HIS A O 4
ATOM 4163 N N . VAL A 1 59 ? -4.059 -2.540 -3.019 1.00 0.00 66 VAL A N 4
ATOM 4164 C CA . VAL A 1 59 ? -2.935 -1.598 -3.276 1.00 0.00 66 VAL A CA 4
ATOM 4165 C C . VAL A 1 59 ? -3.405 -0.155 -3.117 1.00 0.00 66 VAL A C 4
ATOM 4166 O O . VAL A 1 59 ? -4.553 0.160 -3.337 1.00 0.00 66 VAL A O 4
ATOM 4179 N N . THR A 1 60 ? -2.510 0.726 -2.757 1.00 0.00 67 THR A N 4
ATOM 4180 C CA . THR A 1 60 ? -2.875 2.162 -2.606 1.00 0.00 67 THR A CA 4
ATOM 4181 C C . THR A 1 60 ? -1.653 3.005 -2.980 1.00 0.00 67 THR A C 4
ATOM 4182 O O . THR A 1 60 ? -0.542 2.516 -2.960 1.00 0.00 67 THR A O 4
ATOM 4193 N N . ALA A 1 61 ? -1.831 4.255 -3.329 1.00 0.00 68 ALA A N 4
ATOM 4194 C CA . ALA A 1 61 ? -0.637 5.081 -3.703 1.00 0.00 68 ALA A CA 4
ATOM 4195 C C . ALA A 1 61 ? -0.889 6.571 -3.479 1.00 0.00 68 ALA A C 4
ATOM 4196 O O . ALA A 1 61 ? -1.750 7.168 -4.081 1.00 0.00 68 ALA A O 4
ATOM 4203 N N . VAL A 1 62 ? -0.099 7.185 -2.654 1.00 0.00 69 VAL A N 4
ATOM 4204 C CA . VAL A 1 62 ? -0.248 8.646 -2.425 1.00 0.00 69 VAL A CA 4
ATOM 4205 C C . VAL A 1 62 ? 0.992 9.333 -2.995 1.00 0.00 69 VAL A C 4
ATOM 4206 O O . VAL A 1 62 ? 2.082 9.182 -2.487 1.00 0.00 69 VAL A O 4
ATOM 4219 N N . LEU A 1 63 ? 0.849 10.073 -4.060 1.00 0.00 70 LEU A N 4
ATOM 4220 C CA . LEU A 1 63 ? 2.051 10.733 -4.646 1.00 0.00 70 LEU A CA 4
ATOM 4221 C C . LEU A 1 63 ? 2.248 12.094 -3.997 1.00 0.00 70 LEU A C 4
ATOM 4222 O O . LEU A 1 63 ? 1.303 12.770 -3.658 1.00 0.00 70 LEU A O 4
ATOM 4238 N N . ALA A 1 64 ? 3.471 12.516 -3.842 1.00 0.00 71 ALA A N 4
ATOM 4239 C CA . ALA A 1 64 ? 3.713 13.852 -3.241 1.00 0.00 71 ALA A CA 4
ATOM 4240 C C . ALA A 1 64 ? 4.585 14.672 -4.179 1.00 0.00 71 ALA A C 4
ATOM 4241 O O . ALA A 1 64 ? 5.724 14.347 -4.445 1.00 0.00 71 ALA A O 4
ATOM 4248 N N . LEU A 1 65 ? 4.045 15.736 -4.675 1.00 0.00 72 LEU A N 4
ATOM 4249 C CA . LEU A 1 65 ? 4.809 16.610 -5.600 1.00 0.00 72 LEU A CA 4
ATOM 4250 C C . LEU A 1 65 ? 5.273 17.859 -4.849 1.00 0.00 72 LEU A C 4
ATOM 4251 O O . LEU A 1 65 ? 6.102 18.611 -5.319 1.00 0.00 72 LEU A O 4
ATOM 4267 N N . GLY A 1 66 ? 4.723 18.087 -3.693 1.00 0.00 73 GLY A N 4
ATOM 4268 C CA . GLY A 1 66 ? 5.097 19.291 -2.898 1.00 0.00 73 GLY A CA 4
ATOM 4269 C C . GLY A 1 66 ? 3.864 20.183 -2.784 1.00 0.00 73 GLY A C 4
ATOM 4270 O O . GLY A 1 66 ? 3.486 20.610 -1.712 1.00 0.00 73 GLY A O 4
ATOM 4274 N N . ALA A 1 67 ? 3.227 20.450 -3.891 1.00 0.00 74 ALA A N 4
ATOM 4275 C CA . ALA A 1 67 ? 2.002 21.298 -3.871 1.00 0.00 74 ALA A CA 4
ATOM 4276 C C . ALA A 1 67 ? 0.799 20.489 -4.379 1.00 0.00 74 ALA A C 4
ATOM 4277 O O . ALA A 1 67 ? -0.323 20.954 -4.352 1.00 0.00 74 ALA A O 4
ATOM 4284 N N . GLY A 1 68 ? 1.022 19.288 -4.843 1.00 0.00 75 GLY A N 4
ATOM 4285 C CA . GLY A 1 68 ? -0.110 18.461 -5.352 1.00 0.00 75 GLY A CA 4
ATOM 4286 C C . GLY A 1 68 ? 0.121 16.995 -4.976 1.00 0.00 75 GLY A C 4
ATOM 4287 O O . GLY A 1 68 ? 1.221 16.592 -4.657 1.00 0.00 75 GLY A O 4
ATOM 4291 N N . SER A 1 69 ? -0.911 16.197 -5.005 1.00 0.00 76 SER A N 4
ATOM 4292 C CA . SER A 1 69 ? -0.755 14.758 -4.645 1.00 0.00 76 SER A CA 4
ATOM 4293 C C . SER A 1 69 ? -1.803 13.932 -5.392 1.00 0.00 76 SER A C 4
ATOM 4294 O O . SER A 1 69 ? -2.726 14.462 -5.976 1.00 0.00 76 SER A O 4
ATOM 4302 N N . ALA A 1 70 ? -1.674 12.635 -5.372 1.00 0.00 77 ALA A N 4
ATOM 4303 C CA . ALA A 1 70 ? -2.667 11.778 -6.073 1.00 0.00 77 ALA A CA 4
ATOM 4304 C C . ALA A 1 70 ? -2.947 10.538 -5.221 1.00 0.00 77 ALA A C 4
ATOM 4305 O O . ALA A 1 70 ? -2.042 9.938 -4.677 1.00 0.00 77 ALA A O 4
ATOM 4312 N N . LEU A 1 71 ? -4.190 10.158 -5.088 1.00 0.00 78 LEU A N 4
ATOM 4313 C CA . LEU A 1 71 ? -4.518 8.965 -4.252 1.00 0.00 78 LEU A CA 4
ATOM 4314 C C . LEU A 1 71 ? -4.787 7.750 -5.144 1.00 0.00 78 LEU A C 4
ATOM 4315 O O . LEU A 1 71 ? -5.497 7.831 -6.125 1.00 0.00 78 LEU A O 4
ATOM 4331 N N . LEU A 1 72 ? -4.207 6.627 -4.809 1.00 0.00 79 LEU A N 4
ATOM 4332 C CA . LEU A 1 72 ? -4.402 5.402 -5.628 1.00 0.00 79 LEU A CA 4
ATOM 4333 C C . LEU A 1 72 ? -4.983 4.287 -4.766 1.00 0.00 79 LEU A C 4
ATOM 4334 O O . LEU A 1 72 ? -4.823 4.271 -3.561 1.00 0.00 79 LEU A O 4
ATOM 4350 N N . GLY A 1 73 ? -5.644 3.349 -5.393 1.00 0.00 80 GLY A N 4
ATOM 4351 C CA . GLY A 1 73 ? -6.243 2.210 -4.646 1.00 0.00 80 GLY A CA 4
ATOM 4352 C C . GLY A 1 73 ? -6.541 1.064 -5.623 1.00 0.00 80 GLY A C 4
ATOM 4353 O O . GLY A 1 73 ? -7.621 0.979 -6.172 1.00 0.00 80 GLY A O 4
ATOM 4357 N N . THR A 1 74 ? -5.598 0.184 -5.852 1.00 0.00 81 THR A N 4
ATOM 4358 C CA . THR A 1 74 ? -5.847 -0.944 -6.808 1.00 0.00 81 THR A CA 4
ATOM 4359 C C . THR A 1 74 ? -6.046 -2.257 -6.041 1.00 0.00 81 THR A C 4
ATOM 4360 O O . THR A 1 74 ? -6.073 -2.284 -4.829 1.00 0.00 81 THR A O 4
ATOM 4371 N N . ASP A 1 75 ? -6.180 -3.346 -6.754 1.00 0.00 82 ASP A N 4
ATOM 4372 C CA . ASP A 1 75 ? -6.362 -4.673 -6.099 1.00 0.00 82 ASP A CA 4
ATOM 4373 C C . ASP A 1 75 ? -5.777 -5.744 -7.020 1.00 0.00 82 ASP A C 4
ATOM 4374 O O . ASP A 1 75 ? -5.871 -5.645 -8.227 1.00 0.00 82 ASP A O 4
ATOM 4383 N N . VAL A 1 76 ? -5.167 -6.763 -6.479 1.00 0.00 83 VAL A N 4
ATOM 4384 C CA . VAL A 1 76 ? -4.580 -7.809 -7.359 1.00 0.00 83 VAL A CA 4
ATOM 4385 C C . VAL A 1 76 ? -5.050 -9.192 -6.914 1.00 0.00 83 VAL A C 4
ATOM 4386 O O . VAL A 1 76 ? -5.292 -9.434 -5.751 1.00 0.00 83 VAL A O 4
ATOM 4399 N N . GLN A 1 77 ? -5.172 -10.104 -7.839 1.00 0.00 84 GLN A N 4
ATOM 4400 C CA . GLN A 1 77 ? -5.611 -11.481 -7.486 1.00 0.00 84 GLN A CA 4
ATOM 4401 C C . GLN A 1 77 ? -4.465 -12.456 -7.767 1.00 0.00 84 GLN A C 4
ATOM 4402 O O . GLN A 1 77 ? -4.246 -12.865 -8.890 1.00 0.00 84 GLN A O 4
ATOM 4416 N N . VAL A 1 78 ? -3.722 -12.826 -6.757 1.00 0.00 85 VAL A N 4
ATOM 4417 C CA . VAL A 1 78 ? -2.584 -13.764 -6.971 1.00 0.00 85 VAL A CA 4
ATOM 4418 C C . VAL A 1 78 ? -3.090 -15.209 -6.965 1.00 0.00 85 VAL A C 4
ATOM 4419 O O . VAL A 1 78 ? -4.002 -15.555 -6.240 1.00 0.00 85 VAL A O 4
ATOM 4432 N N . GLU A 1 79 ? -2.502 -16.053 -7.774 1.00 0.00 86 GLU A N 4
ATOM 4433 C CA . GLU A 1 79 ? -2.942 -17.477 -7.828 1.00 0.00 86 GLU A CA 4
ATOM 4434 C C . GLU A 1 79 ? -1.731 -18.391 -7.612 1.00 0.00 86 GLU A C 4
ATOM 4435 O O . GLU A 1 79 ? -0.754 -17.994 -7.016 1.00 0.00 86 GLU A O 4
ATOM 4447 N N . ALA A 1 80 ? -1.786 -19.608 -8.105 1.00 0.00 87 ALA A N 4
ATOM 4448 C CA . ALA A 1 80 ? -0.641 -20.551 -7.948 1.00 0.00 87 ALA A CA 4
ATOM 4449 C C . ALA A 1 80 ? -0.275 -20.713 -6.467 1.00 0.00 87 ALA A C 4
ATOM 4450 O O . ALA A 1 80 ? -0.914 -20.165 -5.591 1.00 0.00 87 ALA A O 4
ATOM 4457 N N . ALA A 1 1 ? -4.329 9.942 -9.124 1.00 0.00 8 ALA A N 5
ATOM 4458 C CA . ALA A 1 1 ? -3.761 9.481 -10.423 1.00 0.00 8 ALA A CA 5
ATOM 4459 C C . ALA A 1 1 ? -4.455 8.180 -10.826 1.00 0.00 8 ALA A C 5
ATOM 4460 O O . ALA A 1 1 ? -4.982 7.469 -9.997 1.00 0.00 8 ALA A O 5
ATOM 4467 N N . THR A 1 2 ? -4.474 7.870 -12.093 1.00 0.00 9 THR A N 5
ATOM 4468 C CA . THR A 1 2 ? -5.151 6.624 -12.541 1.00 0.00 9 THR A CA 5
ATOM 4469 C C . THR A 1 2 ? -4.344 5.417 -12.079 1.00 0.00 9 THR A C 5
ATOM 4470 O O . THR A 1 2 ? -3.137 5.476 -11.934 1.00 0.00 9 THR A O 5
ATOM 4481 N N . LEU A 1 3 ? -5.029 4.337 -11.829 1.00 0.00 10 LEU A N 5
ATOM 4482 C CA . LEU A 1 3 ? -4.375 3.092 -11.337 1.00 0.00 10 LEU A CA 5
ATOM 4483 C C . LEU A 1 3 ? -3.813 2.297 -12.518 1.00 0.00 10 LEU A C 5
ATOM 4484 O O . LEU A 1 3 ? -4.558 1.742 -13.300 1.00 0.00 10 LEU A O 5
ATOM 4500 N N . VAL A 1 4 ? -2.516 2.217 -12.659 1.00 0.00 11 VAL A N 5
ATOM 4501 C CA . VAL A 1 4 ? -1.958 1.431 -13.791 1.00 0.00 11 VAL A CA 5
ATOM 4502 C C . VAL A 1 4 ? -0.994 0.377 -13.245 1.00 0.00 11 VAL A C 5
ATOM 4503 O O . VAL A 1 4 ? 0.128 0.673 -12.907 1.00 0.00 11 VAL A O 5
ATOM 4516 N N . GLY A 1 5 ? -1.424 -0.851 -13.153 1.00 0.00 12 GLY A N 5
ATOM 4517 C CA . GLY A 1 5 ? -0.525 -1.922 -12.625 1.00 0.00 12 GLY A CA 5
ATOM 4518 C C . GLY A 1 5 ? -0.272 -2.965 -13.716 1.00 0.00 12 GLY A C 5
ATOM 4519 O O . GLY A 1 5 ? -0.840 -4.038 -13.689 1.00 0.00 12 GLY A O 5
ATOM 4523 N N . PRO A 1 6 ? 0.572 -2.609 -14.651 1.00 0.00 13 PRO A N 5
ATOM 4524 C CA . PRO A 1 6 ? 0.924 -3.485 -15.785 1.00 0.00 13 PRO A CA 5
ATOM 4525 C C . PRO A 1 6 ? 1.831 -4.657 -15.373 1.00 0.00 13 PRO A C 5
ATOM 4526 O O . PRO A 1 6 ? 2.647 -4.559 -14.464 1.00 0.00 13 PRO A O 5
ATOM 4537 N N . HIS A 1 7 ? 1.682 -5.750 -16.090 1.00 0.00 14 HIS A N 5
ATOM 4538 C CA . HIS A 1 7 ? 2.487 -6.993 -15.870 1.00 0.00 14 HIS A CA 5
ATOM 4539 C C . HIS A 1 7 ? 1.657 -8.190 -16.322 1.00 0.00 14 HIS A C 5
ATOM 4540 O O . HIS A 1 7 ? 0.506 -8.052 -16.686 1.00 0.00 14 HIS A O 5
ATOM 4554 N N . GLY A 1 8 ? 2.222 -9.364 -16.298 1.00 0.00 15 GLY A N 5
ATOM 4555 C CA . GLY A 1 8 ? 1.454 -10.569 -16.721 1.00 0.00 15 GLY A CA 5
ATOM 4556 C C . GLY A 1 8 ? 0.533 -11.000 -15.578 1.00 0.00 15 GLY A C 5
ATOM 4557 O O . GLY A 1 8 ? -0.024 -10.169 -14.888 1.00 0.00 15 GLY A O 5
ATOM 4561 N N . PRO A 1 9 ? 0.407 -12.287 -15.402 1.00 0.00 16 PRO A N 5
ATOM 4562 C CA . PRO A 1 9 ? -0.432 -12.851 -14.337 1.00 0.00 16 PRO A CA 5
ATOM 4563 C C . PRO A 1 9 ? 0.293 -12.735 -13.001 1.00 0.00 16 PRO A C 5
ATOM 4564 O O . PRO A 1 9 ? 1.506 -12.756 -12.939 1.00 0.00 16 PRO A O 5
ATOM 4575 N N . LEU A 1 10 ? -0.433 -12.607 -11.929 1.00 0.00 17 LEU A N 5
ATOM 4576 C CA . LEU A 1 10 ? 0.231 -12.483 -10.606 1.00 0.00 17 LEU A CA 5
ATOM 4577 C C . LEU A 1 10 ? 0.202 -13.841 -9.910 1.00 0.00 17 LEU A C 5
ATOM 4578 O O . LEU A 1 10 ? -0.671 -14.126 -9.118 1.00 0.00 17 LEU A O 5
ATOM 4594 N N . ALA A 1 11 ? 1.152 -14.684 -10.196 1.00 0.00 18 ALA A N 5
ATOM 4595 C CA . ALA A 1 11 ? 1.173 -16.018 -9.540 1.00 0.00 18 ALA A CA 5
ATOM 4596 C C . ALA A 1 11 ? 1.815 -15.875 -8.163 1.00 0.00 18 ALA A C 5
ATOM 4597 O O . ALA A 1 11 ? 2.428 -14.869 -7.862 1.00 0.00 18 ALA A O 5
ATOM 4604 N N . SER A 1 12 ? 1.679 -16.865 -7.324 1.00 0.00 19 SER A N 5
ATOM 4605 C CA . SER A 1 12 ? 2.285 -16.777 -5.968 1.00 0.00 19 SER A CA 5
ATOM 4606 C C . SER A 1 12 ? 3.777 -16.477 -6.105 1.00 0.00 19 SER A C 5
ATOM 4607 O O . SER A 1 12 ? 4.528 -17.248 -6.667 1.00 0.00 19 SER A O 5
ATOM 4615 N N . GLY A 1 13 ? 4.205 -15.355 -5.605 1.00 0.00 20 GLY A N 5
ATOM 4616 C CA . GLY A 1 13 ? 5.645 -14.989 -5.714 1.00 0.00 20 GLY A CA 5
ATOM 4617 C C . GLY A 1 13 ? 5.867 -14.246 -7.031 1.00 0.00 20 GLY A C 5
ATOM 4618 O O . GLY A 1 13 ? 6.817 -14.496 -7.745 1.00 0.00 20 GLY A O 5
ATOM 4622 N N . GLN A 1 14 ? 4.983 -13.344 -7.364 1.00 0.00 21 GLN A N 5
ATOM 4623 C CA . GLN A 1 14 ? 5.125 -12.593 -8.646 1.00 0.00 21 GLN A CA 5
ATOM 4624 C C . GLN A 1 14 ? 5.428 -11.114 -8.377 1.00 0.00 21 GLN A C 5
ATOM 4625 O O . GLN A 1 14 ? 4.949 -10.527 -7.421 1.00 0.00 21 GLN A O 5
ATOM 4639 N N . LEU A 1 15 ? 6.216 -10.511 -9.235 1.00 0.00 22 LEU A N 5
ATOM 4640 C CA . LEU A 1 15 ? 6.559 -9.070 -9.073 1.00 0.00 22 LEU A CA 5
ATOM 4641 C C . LEU A 1 15 ? 5.802 -8.260 -10.126 1.00 0.00 22 LEU A C 5
ATOM 4642 O O . LEU A 1 15 ? 6.263 -8.092 -11.234 1.00 0.00 22 LEU A O 5
ATOM 4658 N N . ALA A 1 16 ? 4.654 -7.743 -9.789 1.00 0.00 23 ALA A N 5
ATOM 4659 C CA . ALA A 1 16 ? 3.894 -6.929 -10.780 1.00 0.00 23 ALA A CA 5
ATOM 4660 C C . ALA A 1 16 ? 4.554 -5.555 -10.859 1.00 0.00 23 ALA A C 5
ATOM 4661 O O . ALA A 1 16 ? 5.245 -5.157 -9.950 1.00 0.00 23 ALA A O 5
ATOM 4668 N N . ALA A 1 17 ? 4.361 -4.808 -11.910 1.00 0.00 24 ALA A N 5
ATOM 4669 C CA . ALA A 1 17 ? 5.007 -3.470 -11.950 1.00 0.00 24 ALA A CA 5
ATOM 4670 C C . ALA A 1 17 ? 3.913 -2.424 -12.109 1.00 0.00 24 ALA A C 5
ATOM 4671 O O . ALA A 1 17 ? 3.163 -2.445 -13.054 1.00 0.00 24 ALA A O 5
ATOM 4678 N N . PHE A 1 18 ? 3.783 -1.550 -11.152 1.00 0.00 25 PHE A N 5
ATOM 4679 C CA . PHE A 1 18 ? 2.691 -0.542 -11.198 1.00 0.00 25 PHE A CA 5
ATOM 4680 C C . PHE A 1 18 ? 3.190 0.846 -11.595 1.00 0.00 25 PHE A C 5
ATOM 4681 O O . PHE A 1 18 ? 4.370 1.111 -11.711 1.00 0.00 25 PHE A O 5
ATOM 4698 N N . HIS A 1 19 ? 2.250 1.738 -11.755 1.00 0.00 26 HIS A N 5
ATOM 4699 C CA . HIS A 1 19 ? 2.542 3.149 -12.097 1.00 0.00 26 HIS A CA 5
ATOM 4700 C C . HIS A 1 19 ? 1.204 3.904 -12.072 1.00 0.00 26 HIS A C 5
ATOM 4701 O O . HIS A 1 19 ? 0.151 3.335 -12.313 1.00 0.00 26 HIS A O 5
ATOM 4715 N N . ILE A 1 20 ? 1.221 5.163 -11.741 1.00 0.00 27 ILE A N 5
ATOM 4716 C CA . ILE A 1 20 ? -0.055 5.930 -11.664 1.00 0.00 27 ILE A CA 5
ATOM 4717 C C . ILE A 1 20 ? -0.050 6.997 -12.758 1.00 0.00 27 ILE A C 5
ATOM 4718 O O . ILE A 1 20 ? 0.994 7.381 -13.245 1.00 0.00 27 ILE A O 5
ATOM 4734 N N . ALA A 1 21 ? -1.199 7.460 -13.187 1.00 0.00 28 ALA A N 5
ATOM 4735 C CA . ALA A 1 21 ? -1.201 8.473 -14.291 1.00 0.00 28 ALA A CA 5
ATOM 4736 C C . ALA A 1 21 ? -2.062 9.699 -13.963 1.00 0.00 28 ALA A C 5
ATOM 4737 O O . ALA A 1 21 ? -3.254 9.602 -13.767 1.00 0.00 28 ALA A O 5
ATOM 4744 N N . ALA A 1 22 ? -1.463 10.863 -13.962 1.00 0.00 29 ALA A N 5
ATOM 4745 C CA . ALA A 1 22 ? -2.225 12.124 -13.705 1.00 0.00 29 ALA A CA 5
ATOM 4746 C C . ALA A 1 22 ? -1.230 13.284 -13.541 1.00 0.00 29 ALA A C 5
ATOM 4747 O O . ALA A 1 22 ? -1.103 14.107 -14.429 1.00 0.00 29 ALA A O 5
ATOM 4754 N N . PRO A 1 23 ? -0.526 13.317 -12.433 1.00 0.00 30 PRO A N 5
ATOM 4755 C CA . PRO A 1 23 ? 0.473 14.366 -12.186 1.00 0.00 30 PRO A CA 5
ATOM 4756 C C . PRO A 1 23 ? 1.727 14.045 -12.997 1.00 0.00 30 PRO A C 5
ATOM 4757 O O . PRO A 1 23 ? 2.688 13.514 -12.486 1.00 0.00 30 PRO A O 5
ATOM 4768 N N . LEU A 1 24 ? 1.698 14.336 -14.268 1.00 0.00 31 LEU A N 5
ATOM 4769 C CA . LEU A 1 24 ? 2.867 14.029 -15.151 1.00 0.00 31 LEU A CA 5
ATOM 4770 C C . LEU A 1 24 ? 4.205 14.335 -14.450 1.00 0.00 31 LEU A C 5
ATOM 4771 O O . LEU A 1 24 ? 5.086 13.500 -14.445 1.00 0.00 31 LEU A O 5
ATOM 4787 N N . PRO A 1 25 ? 4.337 15.518 -13.890 1.00 0.00 32 PRO A N 5
ATOM 4788 C CA . PRO A 1 25 ? 5.581 15.926 -13.204 1.00 0.00 32 PRO A CA 5
ATOM 4789 C C . PRO A 1 25 ? 5.659 15.368 -11.770 1.00 0.00 32 PRO A C 5
ATOM 4790 O O . PRO A 1 25 ? 5.758 16.116 -10.818 1.00 0.00 32 PRO A O 5
ATOM 4801 N N . VAL A 1 26 ? 5.638 14.070 -11.601 1.00 0.00 33 VAL A N 5
ATOM 4802 C CA . VAL A 1 26 ? 5.735 13.503 -10.220 1.00 0.00 33 VAL A CA 5
ATOM 4803 C C . VAL A 1 26 ? 7.206 13.251 -9.879 1.00 0.00 33 VAL A C 5
ATOM 4804 O O . VAL A 1 26 ? 8.006 12.936 -10.738 1.00 0.00 33 VAL A O 5
ATOM 4817 N N . THR A 1 27 ? 7.567 13.385 -8.631 1.00 0.00 34 THR A N 5
ATOM 4818 C CA . THR A 1 27 ? 8.987 13.148 -8.230 1.00 0.00 34 THR A CA 5
ATOM 4819 C C . THR A 1 27 ? 9.080 11.925 -7.318 1.00 0.00 34 THR A C 5
ATOM 4820 O O . THR A 1 27 ? 10.070 11.219 -7.305 1.00 0.00 34 THR A O 5
ATOM 4831 N N . ALA A 1 28 ? 8.059 11.667 -6.559 1.00 0.00 35 ALA A N 5
ATOM 4832 C CA . ALA A 1 28 ? 8.079 10.492 -5.647 1.00 0.00 35 ALA A CA 5
ATOM 4833 C C . ALA A 1 28 ? 6.645 10.086 -5.314 1.00 0.00 35 ALA A C 5
ATOM 4834 O O . ALA A 1 28 ? 5.762 10.915 -5.191 1.00 0.00 35 ALA A O 5
ATOM 4841 N N . THR A 1 29 ? 6.411 8.815 -5.165 1.00 0.00 36 THR A N 5
ATOM 4842 C CA . THR A 1 29 ? 5.041 8.335 -4.838 1.00 0.00 36 THR A CA 5
ATOM 4843 C C . THR A 1 29 ? 5.118 7.400 -3.635 1.00 0.00 36 THR A C 5
ATOM 4844 O O . THR A 1 29 ? 6.153 6.841 -3.338 1.00 0.00 36 THR A O 5
ATOM 4855 N N . ARG A 1 30 ? 4.030 7.218 -2.946 1.00 0.00 37 ARG A N 5
ATOM 4856 C CA . ARG A 1 30 ? 4.043 6.311 -1.771 1.00 0.00 37 ARG A CA 5
ATOM 4857 C C . ARG A 1 30 ? 2.988 5.231 -1.970 1.00 0.00 37 ARG A C 5
ATOM 4858 O O . ARG A 1 30 ? 1.814 5.453 -1.777 1.00 0.00 37 ARG A O 5
ATOM 4879 N N . TRP A 1 31 ? 3.395 4.060 -2.355 1.00 0.00 38 TRP A N 5
ATOM 4880 C CA . TRP A 1 31 ? 2.401 2.975 -2.568 1.00 0.00 38 TRP A CA 5
ATOM 4881 C C . TRP A 1 31 ? 2.188 2.216 -1.269 1.00 0.00 38 TRP A C 5
ATOM 4882 O O . TRP A 1 31 ? 2.822 2.469 -0.262 1.00 0.00 38 TRP A O 5
ATOM 4903 N N . ASP A 1 32 ? 1.321 1.257 -1.312 1.00 0.00 39 ASP A N 5
ATOM 4904 C CA . ASP A 1 32 ? 1.066 0.412 -0.130 1.00 0.00 39 ASP A CA 5
ATOM 4905 C C . ASP A 1 32 ? 0.648 -0.954 -0.656 1.00 0.00 39 ASP A C 5
ATOM 4906 O O . ASP A 1 32 ? -0.461 -1.136 -1.115 1.00 0.00 39 ASP A O 5
ATOM 4915 N N . PHE A 1 33 ? 1.534 -1.908 -0.637 1.00 0.00 40 PHE A N 5
ATOM 4916 C CA . PHE A 1 33 ? 1.165 -3.241 -1.190 1.00 0.00 40 PHE A CA 5
ATOM 4917 C C . PHE A 1 33 ? 0.344 -4.014 -0.166 1.00 0.00 40 PHE A C 5
ATOM 4918 O O . PHE A 1 33 ? -0.780 -4.396 -0.419 1.00 0.00 40 PHE A O 5
ATOM 4935 N N . GLY A 1 34 ? 0.900 -4.265 0.983 1.00 0.00 41 GLY A N 5
ATOM 4936 C CA . GLY A 1 34 ? 0.153 -5.033 2.014 1.00 0.00 41 GLY A CA 5
ATOM 4937 C C . GLY A 1 34 ? 0.460 -6.525 1.851 1.00 0.00 41 GLY A C 5
ATOM 4938 O O . GLY A 1 34 ? -0.246 -7.372 2.361 1.00 0.00 41 GLY A O 5
ATOM 4942 N N . ASP A 1 35 ? 1.526 -6.849 1.166 1.00 0.00 42 ASP A N 5
ATOM 4943 C CA . ASP A 1 35 ? 1.907 -8.273 0.989 1.00 0.00 42 ASP A CA 5
ATOM 4944 C C . ASP A 1 35 ? 3.103 -8.529 1.902 1.00 0.00 42 ASP A C 5
ATOM 4945 O O . ASP A 1 35 ? 2.965 -8.612 3.107 1.00 0.00 42 ASP A O 5
ATOM 4954 N N . GLY A 1 36 ? 4.278 -8.594 1.357 1.00 0.00 43 GLY A N 5
ATOM 4955 C CA . GLY A 1 36 ? 5.473 -8.768 2.208 1.00 0.00 43 GLY A CA 5
ATOM 4956 C C . GLY A 1 36 ? 5.889 -7.385 2.720 1.00 0.00 43 GLY A C 5
ATOM 4957 O O . GLY A 1 36 ? 6.584 -7.259 3.707 1.00 0.00 43 GLY A O 5
ATOM 4961 N N . SER A 1 37 ? 5.454 -6.339 2.051 1.00 0.00 44 SER A N 5
ATOM 4962 C CA . SER A 1 37 ? 5.807 -4.961 2.497 1.00 0.00 44 SER A CA 5
ATOM 4963 C C . SER A 1 37 ? 4.559 -4.070 2.431 1.00 0.00 44 SER A C 5
ATOM 4964 O O . SER A 1 37 ? 3.856 -4.032 1.439 1.00 0.00 44 SER A O 5
ATOM 4972 N N . ALA A 1 38 ? 4.270 -3.362 3.488 1.00 0.00 45 ALA A N 5
ATOM 4973 C CA . ALA A 1 38 ? 3.068 -2.482 3.491 1.00 0.00 45 ALA A CA 5
ATOM 4974 C C . ALA A 1 38 ? 3.388 -1.163 2.789 1.00 0.00 45 ALA A C 5
ATOM 4975 O O . ALA A 1 38 ? 3.136 -0.995 1.609 1.00 0.00 45 ALA A O 5
ATOM 4982 N N . GLU A 1 39 ? 3.937 -0.232 3.525 1.00 0.00 46 GLU A N 5
ATOM 4983 C CA . GLU A 1 39 ? 4.289 1.109 2.960 1.00 0.00 46 GLU A CA 5
ATOM 4984 C C . GLU A 1 39 ? 5.215 0.950 1.753 1.00 0.00 46 GLU A C 5
ATOM 4985 O O . GLU A 1 39 ? 5.949 -0.014 1.642 1.00 0.00 46 GLU A O 5
ATOM 4997 N N . VAL A 1 40 ? 5.175 1.881 0.835 1.00 0.00 47 VAL A N 5
ATOM 4998 C CA . VAL A 1 40 ? 6.037 1.771 -0.375 1.00 0.00 47 VAL A CA 5
ATOM 4999 C C . VAL A 1 40 ? 6.602 3.134 -0.772 1.00 0.00 47 VAL A C 5
ATOM 5000 O O . VAL A 1 40 ? 5.869 4.055 -1.067 1.00 0.00 47 VAL A O 5
ATOM 5013 N N . ASP A 1 41 ? 7.899 3.252 -0.826 1.00 0.00 48 ASP A N 5
ATOM 5014 C CA . ASP A 1 41 ? 8.520 4.538 -1.249 1.00 0.00 48 ASP A CA 5
ATOM 5015 C C . ASP A 1 41 ? 9.034 4.367 -2.681 1.00 0.00 48 ASP A C 5
ATOM 5016 O O . ASP A 1 41 ? 9.997 3.668 -2.921 1.00 0.00 48 ASP A O 5
ATOM 5025 N N . ALA A 1 42 ? 8.385 4.973 -3.640 1.00 0.00 49 ALA A N 5
ATOM 5026 C CA . ALA A 1 42 ? 8.831 4.806 -5.055 1.00 0.00 49 ALA A CA 5
ATOM 5027 C C . ALA A 1 42 ? 9.185 6.156 -5.684 1.00 0.00 49 ALA A C 5
ATOM 5028 O O . ALA A 1 42 ? 8.935 7.207 -5.125 1.00 0.00 49 ALA A O 5
ATOM 5035 N N . ALA A 1 43 ? 9.763 6.123 -6.858 1.00 0.00 50 ALA A N 5
ATOM 5036 C CA . ALA A 1 43 ? 10.142 7.384 -7.554 1.00 0.00 50 ALA A CA 5
ATOM 5037 C C . ALA A 1 43 ? 9.083 7.730 -8.606 1.00 0.00 50 ALA A C 5
ATOM 5038 O O . ALA A 1 43 ? 8.404 6.856 -9.141 1.00 0.00 50 ALA A O 5
ATOM 5045 N N . GLY A 1 44 ? 8.936 9.000 -8.903 1.00 0.00 51 GLY A N 5
ATOM 5046 C CA . GLY A 1 44 ? 7.926 9.429 -9.909 1.00 0.00 51 GLY A CA 5
ATOM 5047 C C . GLY A 1 44 ? 6.609 8.719 -9.618 1.00 0.00 51 GLY A C 5
ATOM 5048 O O . GLY A 1 44 ? 6.368 8.299 -8.508 1.00 0.00 51 GLY A O 5
ATOM 5052 N N . PRO A 1 45 ? 5.801 8.594 -10.625 1.00 0.00 52 PRO A N 5
ATOM 5053 C CA . PRO A 1 45 ? 4.515 7.906 -10.513 1.00 0.00 52 PRO A CA 5
ATOM 5054 C C . PRO A 1 45 ? 4.688 6.405 -10.799 1.00 0.00 52 PRO A C 5
ATOM 5055 O O . PRO A 1 45 ? 3.874 5.820 -11.481 1.00 0.00 52 PRO A O 5
ATOM 5066 N N . ALA A 1 46 ? 5.738 5.759 -10.327 1.00 0.00 53 ALA A N 5
ATOM 5067 C CA . ALA A 1 46 ? 5.869 4.305 -10.663 1.00 0.00 53 ALA A CA 5
ATOM 5068 C C . ALA A 1 46 ? 6.375 3.478 -9.478 1.00 0.00 53 ALA A C 5
ATOM 5069 O O . ALA A 1 46 ? 7.006 3.979 -8.573 1.00 0.00 53 ALA A O 5
ATOM 5076 N N . ALA A 1 47 ? 6.097 2.195 -9.509 1.00 0.00 54 ALA A N 5
ATOM 5077 C CA . ALA A 1 47 ? 6.539 1.267 -8.423 1.00 0.00 54 ALA A CA 5
ATOM 5078 C C . ALA A 1 47 ? 6.239 -0.166 -8.870 1.00 0.00 54 ALA A C 5
ATOM 5079 O O . ALA A 1 47 ? 5.928 -0.408 -10.017 1.00 0.00 54 ALA A O 5
ATOM 5086 N N . SER A 1 48 ? 6.318 -1.114 -7.980 1.00 0.00 55 SER A N 5
ATOM 5087 C CA . SER A 1 48 ? 6.019 -2.526 -8.364 1.00 0.00 55 SER A CA 5
ATOM 5088 C C . SER A 1 48 ? 5.382 -3.244 -7.178 1.00 0.00 55 SER A C 5
ATOM 5089 O O . SER A 1 48 ? 5.242 -2.682 -6.118 1.00 0.00 55 SER A O 5
ATOM 5097 N N . HIS A 1 49 ? 4.974 -4.474 -7.345 1.00 0.00 56 HIS A N 5
ATOM 5098 C CA . HIS A 1 49 ? 4.331 -5.196 -6.214 1.00 0.00 56 HIS A CA 5
ATOM 5099 C C . HIS A 1 49 ? 4.910 -6.601 -6.082 1.00 0.00 56 HIS A C 5
ATOM 5100 O O . HIS A 1 49 ? 5.029 -7.332 -7.044 1.00 0.00 56 HIS A O 5
ATOM 5114 N N . ARG A 1 50 ? 5.253 -6.983 -4.884 1.00 0.00 57 ARG A N 5
ATOM 5115 C CA . ARG A 1 50 ? 5.816 -8.343 -4.657 1.00 0.00 57 ARG A CA 5
ATOM 5116 C C . ARG A 1 50 ? 4.763 -9.195 -3.949 1.00 0.00 57 ARG A C 5
ATOM 5117 O O . ARG A 1 50 ? 4.700 -9.247 -2.739 1.00 0.00 57 ARG A O 5
ATOM 5138 N N . TYR A 1 51 ? 3.927 -9.858 -4.698 1.00 0.00 58 TYR A N 5
ATOM 5139 C CA . TYR A 1 51 ? 2.872 -10.696 -4.064 1.00 0.00 58 TYR A CA 5
ATOM 5140 C C . TYR A 1 51 ? 3.393 -12.121 -3.907 1.00 0.00 58 TYR A C 5
ATOM 5141 O O . TYR A 1 51 ? 3.877 -12.715 -4.846 1.00 0.00 58 TYR A O 5
ATOM 5159 N N . VAL A 1 52 ? 3.330 -12.662 -2.717 1.00 0.00 59 VAL A N 5
ATOM 5160 C CA . VAL A 1 52 ? 3.860 -14.041 -2.500 1.00 0.00 59 VAL A CA 5
ATOM 5161 C C . VAL A 1 52 ? 2.740 -15.023 -2.135 1.00 0.00 59 VAL A C 5
ATOM 5162 O O . VAL A 1 52 ? 2.841 -16.203 -2.401 1.00 0.00 59 VAL A O 5
ATOM 5175 N N . LEU A 1 53 ? 1.680 -14.570 -1.520 1.00 0.00 60 LEU A N 5
ATOM 5176 C CA . LEU A 1 53 ? 0.592 -15.519 -1.148 1.00 0.00 60 LEU A CA 5
ATOM 5177 C C . LEU A 1 53 ? -0.523 -15.449 -2.192 1.00 0.00 60 LEU A C 5
ATOM 5178 O O . LEU A 1 53 ? -0.791 -14.402 -2.740 1.00 0.00 60 LEU A O 5
ATOM 5194 N N . PRO A 1 54 ? -1.142 -16.573 -2.434 1.00 0.00 61 PRO A N 5
ATOM 5195 C CA . PRO A 1 54 ? -2.242 -16.673 -3.404 1.00 0.00 61 PRO A CA 5
ATOM 5196 C C . PRO A 1 54 ? -3.527 -16.111 -2.791 1.00 0.00 61 PRO A C 5
ATOM 5197 O O . PRO A 1 54 ? -4.010 -16.593 -1.786 1.00 0.00 61 PRO A O 5
ATOM 5208 N N . GLY A 1 55 ? -4.080 -15.090 -3.385 1.00 0.00 62 GLY A N 5
ATOM 5209 C CA . GLY A 1 55 ? -5.327 -14.491 -2.834 1.00 0.00 62 GLY A CA 5
ATOM 5210 C C . GLY A 1 55 ? -5.509 -13.084 -3.402 1.00 0.00 62 GLY A C 5
ATOM 5211 O O . GLY A 1 55 ? -4.916 -12.729 -4.398 1.00 0.00 62 GLY A O 5
ATOM 5215 N N . ARG A 1 56 ? -6.327 -12.281 -2.780 1.00 0.00 63 ARG A N 5
ATOM 5216 C CA . ARG A 1 56 ? -6.545 -10.900 -3.295 1.00 0.00 63 ARG A CA 5
ATOM 5217 C C . ARG A 1 56 ? -5.855 -9.883 -2.383 1.00 0.00 63 ARG A C 5
ATOM 5218 O O . ARG A 1 56 ? -6.023 -9.896 -1.181 1.00 0.00 63 ARG A O 5
ATOM 5239 N N . TYR A 1 57 ? -5.088 -8.995 -2.954 1.00 0.00 64 TYR A N 5
ATOM 5240 C CA . TYR A 1 57 ? -4.392 -7.962 -2.136 1.00 0.00 64 TYR A CA 5
ATOM 5241 C C . TYR A 1 57 ? -4.975 -6.587 -2.466 1.00 0.00 64 TYR A C 5
ATOM 5242 O O . TYR A 1 57 ? -5.579 -6.395 -3.505 1.00 0.00 64 TYR A O 5
ATOM 5260 N N . HIS A 1 58 ? -4.774 -5.623 -1.605 1.00 0.00 65 HIS A N 5
ATOM 5261 C CA . HIS A 1 58 ? -5.291 -4.251 -1.878 1.00 0.00 65 HIS A CA 5
ATOM 5262 C C . HIS A 1 58 ? -4.108 -3.293 -2.035 1.00 0.00 65 HIS A C 5
ATOM 5263 O O . HIS A 1 58 ? -3.284 -3.159 -1.152 1.00 0.00 65 HIS A O 5
ATOM 5277 N N . VAL A 1 59 ? -4.015 -2.634 -3.156 1.00 0.00 66 VAL A N 5
ATOM 5278 C CA . VAL A 1 59 ? -2.885 -1.690 -3.386 1.00 0.00 66 VAL A CA 5
ATOM 5279 C C . VAL A 1 59 ? -3.364 -0.252 -3.204 1.00 0.00 66 VAL A C 5
ATOM 5280 O O . VAL A 1 59 ? -4.512 0.058 -3.431 1.00 0.00 66 VAL A O 5
ATOM 5293 N N . THR A 1 60 ? -2.481 0.629 -2.816 1.00 0.00 67 THR A N 5
ATOM 5294 C CA . THR A 1 60 ? -2.861 2.060 -2.639 1.00 0.00 67 THR A CA 5
ATOM 5295 C C . THR A 1 60 ? -1.633 2.922 -2.940 1.00 0.00 67 THR A C 5
ATOM 5296 O O . THR A 1 60 ? -0.517 2.448 -2.883 1.00 0.00 67 THR A O 5
ATOM 5307 N N . ALA A 1 61 ? -1.815 4.177 -3.265 1.00 0.00 68 ALA A N 5
ATOM 5308 C CA . ALA A 1 61 ? -0.623 5.031 -3.565 1.00 0.00 68 ALA A CA 5
ATOM 5309 C C . ALA A 1 61 ? -0.886 6.492 -3.188 1.00 0.00 68 ALA A C 5
ATOM 5310 O O . ALA A 1 61 ? -2.009 6.944 -3.123 1.00 0.00 68 ALA A O 5
ATOM 5317 N N . VAL A 1 62 ? 0.165 7.231 -2.951 1.00 0.00 69 VAL A N 5
ATOM 5318 C CA . VAL A 1 62 ? 0.034 8.668 -2.593 1.00 0.00 69 VAL A CA 5
ATOM 5319 C C . VAL A 1 62 ? 1.245 9.401 -3.167 1.00 0.00 69 VAL A C 5
ATOM 5320 O O . VAL A 1 62 ? 2.338 9.296 -2.650 1.00 0.00 69 VAL A O 5
ATOM 5333 N N . LEU A 1 63 ? 1.080 10.132 -4.232 1.00 0.00 70 LEU A N 5
ATOM 5334 C CA . LEU A 1 63 ? 2.259 10.836 -4.810 1.00 0.00 70 LEU A CA 5
ATOM 5335 C C . LEU A 1 63 ? 2.406 12.206 -4.164 1.00 0.00 70 LEU A C 5
ATOM 5336 O O . LEU A 1 63 ? 1.440 12.820 -3.769 1.00 0.00 70 LEU A O 5
ATOM 5352 N N . ALA A 1 64 ? 3.609 12.700 -4.073 1.00 0.00 71 ALA A N 5
ATOM 5353 C CA . ALA A 1 64 ? 3.806 14.044 -3.475 1.00 0.00 71 ALA A CA 5
ATOM 5354 C C . ALA A 1 64 ? 4.637 14.898 -4.420 1.00 0.00 71 ALA A C 5
ATOM 5355 O O . ALA A 1 64 ? 5.781 14.607 -4.706 1.00 0.00 71 ALA A O 5
ATOM 5362 N N . LEU A 1 65 ? 4.062 15.953 -4.897 1.00 0.00 72 LEU A N 5
ATOM 5363 C CA . LEU A 1 65 ? 4.789 16.859 -5.824 1.00 0.00 72 LEU A CA 5
ATOM 5364 C C . LEU A 1 65 ? 5.186 18.130 -5.077 1.00 0.00 72 LEU A C 5
ATOM 5365 O O . LEU A 1 65 ? 5.974 18.925 -5.550 1.00 0.00 72 LEU A O 5
ATOM 5381 N N . GLY A 1 66 ? 4.628 18.330 -3.920 1.00 0.00 73 GLY A N 5
ATOM 5382 C CA . GLY A 1 66 ? 4.941 19.552 -3.127 1.00 0.00 73 GLY A CA 5
ATOM 5383 C C . GLY A 1 66 ? 3.646 20.334 -2.928 1.00 0.00 73 GLY A C 5
ATOM 5384 O O . GLY A 1 66 ? 3.235 20.611 -1.819 1.00 0.00 73 GLY A O 5
ATOM 5388 N N . ALA A 1 67 ? 2.991 20.674 -4.004 1.00 0.00 74 ALA A N 5
ATOM 5389 C CA . ALA A 1 67 ? 1.708 21.422 -3.901 1.00 0.00 74 ALA A CA 5
ATOM 5390 C C . ALA A 1 67 ? 0.557 20.552 -4.423 1.00 0.00 74 ALA A C 5
ATOM 5391 O O . ALA A 1 67 ? -0.599 20.912 -4.318 1.00 0.00 74 ALA A O 5
ATOM 5398 N N . GLY A 1 68 ? 0.861 19.414 -4.989 1.00 0.00 75 GLY A N 5
ATOM 5399 C CA . GLY A 1 68 ? -0.215 18.528 -5.519 1.00 0.00 75 GLY A CA 5
ATOM 5400 C C . GLY A 1 68 ? 0.089 17.074 -5.149 1.00 0.00 75 GLY A C 5
ATOM 5401 O O . GLY A 1 68 ? 1.206 16.726 -4.822 1.00 0.00 75 GLY A O 5
ATOM 5405 N N . SER A 1 69 ? -0.902 16.226 -5.193 1.00 0.00 76 SER A N 5
ATOM 5406 C CA . SER A 1 69 ? -0.683 14.794 -4.840 1.00 0.00 76 SER A CA 5
ATOM 5407 C C . SER A 1 69 ? -1.679 13.923 -5.608 1.00 0.00 76 SER A C 5
ATOM 5408 O O . SER A 1 69 ? -2.603 14.417 -6.224 1.00 0.00 76 SER A O 5
ATOM 5416 N N . ALA A 1 70 ? -1.502 12.632 -5.573 1.00 0.00 77 ALA A N 5
ATOM 5417 C CA . ALA A 1 70 ? -2.444 11.732 -6.296 1.00 0.00 77 ALA A CA 5
ATOM 5418 C C . ALA A 1 70 ? -2.637 10.448 -5.484 1.00 0.00 77 ALA A C 5
ATOM 5419 O O . ALA A 1 70 ? -1.687 9.793 -5.107 1.00 0.00 77 ALA A O 5
ATOM 5426 N N . LEU A 1 71 ? -3.859 10.092 -5.200 1.00 0.00 78 LEU A N 5
ATOM 5427 C CA . LEU A 1 71 ? -4.107 8.861 -4.397 1.00 0.00 78 LEU A CA 5
ATOM 5428 C C . LEU A 1 71 ? -4.379 7.669 -5.310 1.00 0.00 78 LEU A C 5
ATOM 5429 O O . LEU A 1 71 ? -4.865 7.813 -6.413 1.00 0.00 78 LEU A O 5
ATOM 5445 N N . LEU A 1 72 ? -4.065 6.489 -4.846 1.00 0.00 79 LEU A N 5
ATOM 5446 C CA . LEU A 1 72 ? -4.299 5.275 -5.668 1.00 0.00 79 LEU A CA 5
ATOM 5447 C C . LEU A 1 72 ? -4.917 4.185 -4.800 1.00 0.00 79 LEU A C 5
ATOM 5448 O O . LEU A 1 72 ? -4.797 4.201 -3.591 1.00 0.00 79 LEU A O 5
ATOM 5464 N N . GLY A 1 73 ? -5.571 3.240 -5.416 1.00 0.00 80 GLY A N 5
ATOM 5465 C CA . GLY A 1 73 ? -6.209 2.136 -4.644 1.00 0.00 80 GLY A CA 5
ATOM 5466 C C . GLY A 1 73 ? -6.622 1.006 -5.597 1.00 0.00 80 GLY A C 5
ATOM 5467 O O . GLY A 1 73 ? -7.733 0.977 -6.088 1.00 0.00 80 GLY A O 5
ATOM 5471 N N . THR A 1 74 ? -5.743 0.071 -5.859 1.00 0.00 81 THR A N 5
ATOM 5472 C CA . THR A 1 74 ? -6.095 -1.052 -6.784 1.00 0.00 81 THR A CA 5
ATOM 5473 C C . THR A 1 74 ? -6.204 -2.366 -5.996 1.00 0.00 81 THR A C 5
ATOM 5474 O O . THR A 1 74 ? -6.149 -2.378 -4.784 1.00 0.00 81 THR A O 5
ATOM 5485 N N . ASP A 1 75 ? -6.346 -3.469 -6.686 1.00 0.00 82 ASP A N 5
ATOM 5486 C CA . ASP A 1 75 ? -6.444 -4.796 -6.012 1.00 0.00 82 ASP A CA 5
ATOM 5487 C C . ASP A 1 75 ? -5.851 -5.846 -6.952 1.00 0.00 82 ASP A C 5
ATOM 5488 O O . ASP A 1 75 ? -5.911 -5.698 -8.156 1.00 0.00 82 ASP A O 5
ATOM 5497 N N . VAL A 1 76 ? -5.276 -6.900 -6.436 1.00 0.00 83 VAL A N 5
ATOM 5498 C CA . VAL A 1 76 ? -4.691 -7.920 -7.347 1.00 0.00 83 VAL A CA 5
ATOM 5499 C C . VAL A 1 76 ? -5.138 -9.320 -6.923 1.00 0.00 83 VAL A C 5
ATOM 5500 O O . VAL A 1 76 ? -5.167 -9.648 -5.756 1.00 0.00 83 VAL A O 5
ATOM 5513 N N . GLN A 1 77 ? -5.474 -10.150 -7.874 1.00 0.00 84 GLN A N 5
ATOM 5514 C CA . GLN A 1 77 ? -5.908 -11.536 -7.547 1.00 0.00 84 GLN A CA 5
ATOM 5515 C C . GLN A 1 77 ? -4.745 -12.495 -7.807 1.00 0.00 84 GLN A C 5
ATOM 5516 O O . GLN A 1 77 ? -4.650 -13.102 -8.853 1.00 0.00 84 GLN A O 5
ATOM 5530 N N . VAL A 1 78 ? -3.851 -12.627 -6.867 1.00 0.00 85 VAL A N 5
ATOM 5531 C CA . VAL A 1 78 ? -2.689 -13.537 -7.069 1.00 0.00 85 VAL A CA 5
ATOM 5532 C C . VAL A 1 78 ? -3.156 -14.992 -6.991 1.00 0.00 85 VAL A C 5
ATOM 5533 O O . VAL A 1 78 ? -3.906 -15.368 -6.114 1.00 0.00 85 VAL A O 5
ATOM 5546 N N . GLU A 1 79 ? -2.720 -15.811 -7.911 1.00 0.00 86 GLU A N 5
ATOM 5547 C CA . GLU A 1 79 ? -3.143 -17.241 -7.900 1.00 0.00 86 GLU A CA 5
ATOM 5548 C C . GLU A 1 79 ? -1.949 -18.128 -7.539 1.00 0.00 86 GLU A C 5
ATOM 5549 O O . GLU A 1 79 ? -0.860 -17.652 -7.304 1.00 0.00 86 GLU A O 5
ATOM 5561 N N . ALA A 1 80 ? -2.146 -19.419 -7.503 1.00 0.00 87 ALA A N 5
ATOM 5562 C CA . ALA A 1 80 ? -1.023 -20.339 -7.167 1.00 0.00 87 ALA A CA 5
ATOM 5563 C C . ALA A 1 80 ? -1.016 -21.507 -8.157 1.00 0.00 87 ALA A C 5
ATOM 5564 O O . ALA A 1 80 ? -0.821 -22.648 -7.787 1.00 0.00 87 ALA A O 5
ATOM 5571 N N . ALA A 1 1 ? -4.349 9.971 -9.467 1.00 0.00 8 ALA A N 6
ATOM 5572 C CA . ALA A 1 1 ? -3.727 9.514 -10.741 1.00 0.00 8 ALA A CA 6
ATOM 5573 C C . ALA A 1 1 ? -4.359 8.180 -11.155 1.00 0.00 8 ALA A C 6
ATOM 5574 O O . ALA A 1 1 ? -4.969 7.501 -10.355 1.00 0.00 8 ALA A O 6
ATOM 5581 N N . THR A 1 2 ? -4.227 7.805 -12.399 1.00 0.00 9 THR A N 6
ATOM 5582 C CA . THR A 1 2 ? -4.827 6.521 -12.861 1.00 0.00 9 THR A CA 6
ATOM 5583 C C . THR A 1 2 ? -3.974 5.369 -12.354 1.00 0.00 9 THR A C 6
ATOM 5584 O O . THR A 1 2 ? -2.802 5.537 -12.071 1.00 0.00 9 THR A O 6
ATOM 5595 N N . LEU A 1 3 ? -4.556 4.207 -12.227 1.00 0.00 10 LEU A N 6
ATOM 5596 C CA . LEU A 1 3 ? -3.785 3.041 -11.711 1.00 0.00 10 LEU A CA 6
ATOM 5597 C C . LEU A 1 3 ? -3.271 2.198 -12.870 1.00 0.00 10 LEU A C 6
ATOM 5598 O O . LEU A 1 3 ? -3.923 1.273 -13.313 1.00 0.00 10 LEU A O 6
ATOM 5614 N N . VAL A 1 4 ? -2.097 2.477 -13.343 1.00 0.00 11 VAL A N 6
ATOM 5615 C CA . VAL A 1 4 ? -1.540 1.654 -14.440 1.00 0.00 11 VAL A CA 6
ATOM 5616 C C . VAL A 1 4 ? -0.680 0.565 -13.809 1.00 0.00 11 VAL A C 6
ATOM 5617 O O . VAL A 1 4 ? 0.463 0.789 -13.474 1.00 0.00 11 VAL A O 6
ATOM 5630 N N . GLY A 1 5 ? -1.224 -0.605 -13.617 1.00 0.00 12 GLY A N 6
ATOM 5631 C CA . GLY A 1 5 ? -0.432 -1.691 -12.977 1.00 0.00 12 GLY A CA 6
ATOM 5632 C C . GLY A 1 5 ? -0.199 -2.840 -13.964 1.00 0.00 12 GLY A C 6
ATOM 5633 O O . GLY A 1 5 ? -0.823 -3.879 -13.858 1.00 0.00 12 GLY A O 6
ATOM 5637 N N . PRO A 1 6 ? 0.706 -2.627 -14.889 1.00 0.00 13 PRO A N 6
ATOM 5638 C CA . PRO A 1 6 ? 1.057 -3.640 -15.903 1.00 0.00 13 PRO A CA 6
ATOM 5639 C C . PRO A 1 6 ? 1.878 -4.786 -15.293 1.00 0.00 13 PRO A C 6
ATOM 5640 O O . PRO A 1 6 ? 2.631 -4.607 -14.345 1.00 0.00 13 PRO A O 6
ATOM 5651 N N . HIS A 1 7 ? 1.724 -5.961 -15.850 1.00 0.00 14 HIS A N 6
ATOM 5652 C CA . HIS A 1 7 ? 2.461 -7.163 -15.356 1.00 0.00 14 HIS A CA 6
ATOM 5653 C C . HIS A 1 7 ? 1.785 -8.419 -15.897 1.00 0.00 14 HIS A C 6
ATOM 5654 O O . HIS A 1 7 ? 2.425 -9.398 -16.229 1.00 0.00 14 HIS A O 6
ATOM 5668 N N . GLY A 1 8 ? 0.491 -8.395 -15.967 1.00 0.00 15 GLY A N 6
ATOM 5669 C CA . GLY A 1 8 ? -0.265 -9.579 -16.460 1.00 0.00 15 GLY A CA 6
ATOM 5670 C C . GLY A 1 8 ? -0.863 -10.298 -15.252 1.00 0.00 15 GLY A C 6
ATOM 5671 O O . GLY A 1 8 ? -1.356 -9.661 -14.341 1.00 0.00 15 GLY A O 6
ATOM 5675 N N . PRO A 1 9 ? -0.788 -11.601 -15.262 1.00 0.00 16 PRO A N 6
ATOM 5676 C CA . PRO A 1 9 ? -1.300 -12.422 -14.156 1.00 0.00 16 PRO A CA 6
ATOM 5677 C C . PRO A 1 9 ? -0.314 -12.374 -12.992 1.00 0.00 16 PRO A C 6
ATOM 5678 O O . PRO A 1 9 ? 0.879 -12.270 -13.188 1.00 0.00 16 PRO A O 6
ATOM 5689 N N . LEU A 1 10 ? -0.796 -12.439 -11.788 1.00 0.00 17 LEU A N 6
ATOM 5690 C CA . LEU A 1 10 ? 0.128 -12.380 -10.625 1.00 0.00 17 LEU A CA 6
ATOM 5691 C C . LEU A 1 10 ? 0.128 -13.718 -9.891 1.00 0.00 17 LEU A C 6
ATOM 5692 O O . LEU A 1 10 ? -0.587 -13.911 -8.930 1.00 0.00 17 LEU A O 6
ATOM 5708 N N . ALA A 1 11 ? 0.938 -14.642 -10.326 1.00 0.00 18 ALA A N 6
ATOM 5709 C CA . ALA A 1 11 ? 0.995 -15.956 -9.636 1.00 0.00 18 ALA A CA 6
ATOM 5710 C C . ALA A 1 11 ? 1.685 -15.761 -8.286 1.00 0.00 18 ALA A C 6
ATOM 5711 O O . ALA A 1 11 ? 2.368 -14.779 -8.070 1.00 0.00 18 ALA A O 6
ATOM 5718 N N . SER A 1 12 ? 1.505 -16.673 -7.373 1.00 0.00 19 SER A N 6
ATOM 5719 C CA . SER A 1 12 ? 2.146 -16.524 -6.038 1.00 0.00 19 SER A CA 6
ATOM 5720 C C . SER A 1 12 ? 3.650 -16.323 -6.215 1.00 0.00 19 SER A C 6
ATOM 5721 O O . SER A 1 12 ? 4.329 -17.129 -6.819 1.00 0.00 19 SER A O 6
ATOM 5729 N N . GLY A 1 13 ? 4.174 -15.250 -5.693 1.00 0.00 20 GLY A N 6
ATOM 5730 C CA . GLY A 1 13 ? 5.634 -14.993 -5.833 1.00 0.00 20 GLY A CA 6
ATOM 5731 C C . GLY A 1 13 ? 5.889 -14.267 -7.152 1.00 0.00 20 GLY A C 6
ATOM 5732 O O . GLY A 1 13 ? 6.751 -14.642 -7.920 1.00 0.00 20 GLY A O 6
ATOM 5736 N N . GLN A 1 14 ? 5.140 -13.234 -7.422 1.00 0.00 21 GLN A N 6
ATOM 5737 C CA . GLN A 1 14 ? 5.336 -12.489 -8.699 1.00 0.00 21 GLN A CA 6
ATOM 5738 C C . GLN A 1 14 ? 5.604 -11.009 -8.415 1.00 0.00 21 GLN A C 6
ATOM 5739 O O . GLN A 1 14 ? 5.148 -10.453 -7.431 1.00 0.00 21 GLN A O 6
ATOM 5753 N N . LEU A 1 15 ? 6.343 -10.371 -9.285 1.00 0.00 22 LEU A N 6
ATOM 5754 C CA . LEU A 1 15 ? 6.658 -8.928 -9.101 1.00 0.00 22 LEU A CA 6
ATOM 5755 C C . LEU A 1 15 ? 5.884 -8.109 -10.135 1.00 0.00 22 LEU A C 6
ATOM 5756 O O . LEU A 1 15 ? 6.341 -7.897 -11.239 1.00 0.00 22 LEU A O 6
ATOM 5772 N N . ALA A 1 16 ? 4.724 -7.632 -9.783 1.00 0.00 23 ALA A N 6
ATOM 5773 C CA . ALA A 1 16 ? 3.947 -6.808 -10.748 1.00 0.00 23 ALA A CA 6
ATOM 5774 C C . ALA A 1 16 ? 4.577 -5.423 -10.793 1.00 0.00 23 ALA A C 6
ATOM 5775 O O . ALA A 1 16 ? 5.220 -5.012 -9.854 1.00 0.00 23 ALA A O 6
ATOM 5782 N N . ALA A 1 17 ? 4.411 -4.691 -11.855 1.00 0.00 24 ALA A N 6
ATOM 5783 C CA . ALA A 1 17 ? 5.024 -3.337 -11.893 1.00 0.00 24 ALA A CA 6
ATOM 5784 C C . ALA A 1 17 ? 3.915 -2.312 -12.083 1.00 0.00 24 ALA A C 6
ATOM 5785 O O . ALA A 1 17 ? 3.165 -2.376 -13.027 1.00 0.00 24 ALA A O 6
ATOM 5792 N N . PHE A 1 18 ? 3.781 -1.395 -11.167 1.00 0.00 25 PHE A N 6
ATOM 5793 C CA . PHE A 1 18 ? 2.687 -0.392 -11.271 1.00 0.00 25 PHE A CA 6
ATOM 5794 C C . PHE A 1 18 ? 3.231 0.992 -11.628 1.00 0.00 25 PHE A C 6
ATOM 5795 O O . PHE A 1 18 ? 4.418 1.247 -11.603 1.00 0.00 25 PHE A O 6
ATOM 5812 N N . HIS A 1 19 ? 2.336 1.893 -11.918 1.00 0.00 26 HIS A N 6
ATOM 5813 C CA . HIS A 1 19 ? 2.711 3.293 -12.237 1.00 0.00 26 HIS A CA 6
ATOM 5814 C C . HIS A 1 19 ? 1.413 4.108 -12.237 1.00 0.00 26 HIS A C 6
ATOM 5815 O O . HIS A 1 19 ? 0.399 3.673 -12.746 1.00 0.00 26 HIS A O 6
ATOM 5829 N N . ILE A 1 20 ? 1.418 5.267 -11.640 1.00 0.00 27 ILE A N 6
ATOM 5830 C CA . ILE A 1 20 ? 0.167 6.077 -11.588 1.00 0.00 27 ILE A CA 6
ATOM 5831 C C . ILE A 1 20 ? 0.251 7.177 -12.647 1.00 0.00 27 ILE A C 6
ATOM 5832 O O . ILE A 1 20 ? 1.324 7.623 -12.994 1.00 0.00 27 ILE A O 6
ATOM 5848 N N . ALA A 1 21 ? -0.860 7.596 -13.197 1.00 0.00 28 ALA A N 6
ATOM 5849 C CA . ALA A 1 21 ? -0.785 8.642 -14.270 1.00 0.00 28 ALA A CA 6
ATOM 5850 C C . ALA A 1 21 ? -1.721 9.829 -14.000 1.00 0.00 28 ALA A C 6
ATOM 5851 O O . ALA A 1 21 ? -2.909 9.670 -13.825 1.00 0.00 28 ALA A O 6
ATOM 5858 N N . ALA A 1 22 ? -1.185 11.024 -14.017 1.00 0.00 29 ALA A N 6
ATOM 5859 C CA . ALA A 1 22 ? -2.017 12.251 -13.811 1.00 0.00 29 ALA A CA 6
ATOM 5860 C C . ALA A 1 22 ? -1.089 13.460 -13.614 1.00 0.00 29 ALA A C 6
ATOM 5861 O O . ALA A 1 22 ? -0.999 14.309 -14.481 1.00 0.00 29 ALA A O 6
ATOM 5868 N N . PRO A 1 23 ? -0.403 13.503 -12.497 1.00 0.00 30 PRO A N 6
ATOM 5869 C CA . PRO A 1 23 ? 0.530 14.598 -12.208 1.00 0.00 30 PRO A CA 6
ATOM 5870 C C . PRO A 1 23 ? 1.814 14.385 -13.005 1.00 0.00 30 PRO A C 6
ATOM 5871 O O . PRO A 1 23 ? 2.795 13.897 -12.493 1.00 0.00 30 PRO A O 6
ATOM 5882 N N . LEU A 1 24 ? 1.790 14.730 -14.264 1.00 0.00 31 LEU A N 6
ATOM 5883 C CA . LEU A 1 24 ? 2.988 14.541 -15.142 1.00 0.00 31 LEU A CA 6
ATOM 5884 C C . LEU A 1 24 ? 4.306 14.764 -14.376 1.00 0.00 31 LEU A C 6
ATOM 5885 O O . LEU A 1 24 ? 5.166 13.906 -14.389 1.00 0.00 31 LEU A O 6
ATOM 5901 N N . PRO A 1 25 ? 4.440 15.905 -13.741 1.00 0.00 32 PRO A N 6
ATOM 5902 C CA . PRO A 1 25 ? 5.660 16.245 -12.981 1.00 0.00 32 PRO A CA 6
ATOM 5903 C C . PRO A 1 25 ? 5.678 15.570 -11.599 1.00 0.00 32 PRO A C 6
ATOM 5904 O O . PRO A 1 25 ? 5.574 16.229 -10.584 1.00 0.00 32 PRO A O 6
ATOM 5915 N N . VAL A 1 26 ? 5.829 14.271 -11.543 1.00 0.00 33 VAL A N 6
ATOM 5916 C CA . VAL A 1 26 ? 5.873 13.586 -10.214 1.00 0.00 33 VAL A CA 6
ATOM 5917 C C . VAL A 1 26 ? 7.331 13.336 -9.821 1.00 0.00 33 VAL A C 6
ATOM 5918 O O . VAL A 1 26 ? 8.183 13.126 -10.662 1.00 0.00 33 VAL A O 6
ATOM 5931 N N . THR A 1 27 ? 7.624 13.358 -8.550 1.00 0.00 34 THR A N 6
ATOM 5932 C CA . THR A 1 27 ? 9.028 13.121 -8.101 1.00 0.00 34 THR A CA 6
ATOM 5933 C C . THR A 1 27 ? 9.095 11.888 -7.204 1.00 0.00 34 THR A C 6
ATOM 5934 O O . THR A 1 27 ? 10.099 11.205 -7.144 1.00 0.00 34 THR A O 6
ATOM 5945 N N . ALA A 1 28 ? 8.042 11.597 -6.507 1.00 0.00 35 ALA A N 6
ATOM 5946 C CA . ALA A 1 28 ? 8.045 10.410 -5.613 1.00 0.00 35 ALA A CA 6
ATOM 5947 C C . ALA A 1 28 ? 6.608 9.986 -5.319 1.00 0.00 35 ALA A C 6
ATOM 5948 O O . ALA A 1 28 ? 5.714 10.803 -5.201 1.00 0.00 35 ALA A O 6
ATOM 5955 N N . THR A 1 29 ? 6.388 8.709 -5.195 1.00 0.00 36 THR A N 6
ATOM 5956 C CA . THR A 1 29 ? 5.018 8.208 -4.904 1.00 0.00 36 THR A CA 6
ATOM 5957 C C . THR A 1 29 ? 5.089 7.227 -3.740 1.00 0.00 36 THR A C 6
ATOM 5958 O O . THR A 1 29 ? 6.085 6.563 -3.538 1.00 0.00 36 THR A O 6
ATOM 5969 N N . ARG A 1 30 ? 4.041 7.116 -2.981 1.00 0.00 37 ARG A N 6
ATOM 5970 C CA . ARG A 1 30 ? 4.056 6.160 -1.846 1.00 0.00 37 ARG A CA 6
ATOM 5971 C C . ARG A 1 30 ? 2.930 5.150 -2.042 1.00 0.00 37 ARG A C 6
ATOM 5972 O O . ARG A 1 30 ? 1.771 5.451 -1.843 1.00 0.00 37 ARG A O 6
ATOM 5993 N N . TRP A 1 31 ? 3.263 3.956 -2.438 1.00 0.00 38 TRP A N 6
ATOM 5994 C CA . TRP A 1 31 ? 2.209 2.926 -2.651 1.00 0.00 38 TRP A CA 6
ATOM 5995 C C . TRP A 1 31 ? 1.975 2.167 -1.356 1.00 0.00 38 TRP A C 6
ATOM 5996 O O . TRP A 1 31 ? 2.602 2.409 -0.344 1.00 0.00 38 TRP A O 6
ATOM 6017 N N . ASP A 1 32 ? 1.098 1.218 -1.409 1.00 0.00 39 ASP A N 6
ATOM 6018 C CA . ASP A 1 32 ? 0.825 0.373 -0.228 1.00 0.00 39 ASP A CA 6
ATOM 6019 C C . ASP A 1 32 ? 0.395 -0.983 -0.763 1.00 0.00 39 ASP A C 6
ATOM 6020 O O . ASP A 1 32 ? -0.721 -1.158 -1.212 1.00 0.00 39 ASP A O 6
ATOM 6029 N N . PHE A 1 33 ? 1.277 -1.939 -0.766 1.00 0.00 40 PHE A N 6
ATOM 6030 C CA . PHE A 1 33 ? 0.901 -3.262 -1.331 1.00 0.00 40 PHE A CA 6
ATOM 6031 C C . PHE A 1 33 ? 0.102 -4.062 -0.307 1.00 0.00 40 PHE A C 6
ATOM 6032 O O . PHE A 1 33 ? -0.996 -4.503 -0.573 1.00 0.00 40 PHE A O 6
ATOM 6049 N N . GLY A 1 34 ? 0.642 -4.271 0.857 1.00 0.00 41 GLY A N 6
ATOM 6050 C CA . GLY A 1 34 ? -0.095 -5.062 1.879 1.00 0.00 41 GLY A CA 6
ATOM 6051 C C . GLY A 1 34 ? 0.198 -6.547 1.670 1.00 0.00 41 GLY A C 6
ATOM 6052 O O . GLY A 1 34 ? -0.527 -7.404 2.134 1.00 0.00 41 GLY A O 6
ATOM 6056 N N . ASP A 1 35 ? 1.272 -6.857 0.996 1.00 0.00 42 ASP A N 6
ATOM 6057 C CA . ASP A 1 35 ? 1.639 -8.275 0.777 1.00 0.00 42 ASP A CA 6
ATOM 6058 C C . ASP A 1 35 ? 2.794 -8.580 1.727 1.00 0.00 42 ASP A C 6
ATOM 6059 O O . ASP A 1 35 ? 2.611 -8.682 2.923 1.00 0.00 42 ASP A O 6
ATOM 6068 N N . GLY A 1 36 ? 3.986 -8.662 1.224 1.00 0.00 43 GLY A N 6
ATOM 6069 C CA . GLY A 1 36 ? 5.144 -8.880 2.117 1.00 0.00 43 GLY A CA 6
ATOM 6070 C C . GLY A 1 36 ? 5.580 -7.514 2.659 1.00 0.00 43 GLY A C 6
ATOM 6071 O O . GLY A 1 36 ? 6.305 -7.419 3.629 1.00 0.00 43 GLY A O 6
ATOM 6075 N N . SER A 1 37 ? 5.126 -6.451 2.035 1.00 0.00 44 SER A N 6
ATOM 6076 C CA . SER A 1 37 ? 5.489 -5.086 2.499 1.00 0.00 44 SER A CA 6
ATOM 6077 C C . SER A 1 37 ? 4.245 -4.192 2.433 1.00 0.00 44 SER A C 6
ATOM 6078 O O . SER A 1 37 ? 3.543 -4.156 1.440 1.00 0.00 44 SER A O 6
ATOM 6086 N N . ALA A 1 38 ? 3.955 -3.479 3.485 1.00 0.00 45 ALA A N 6
ATOM 6087 C CA . ALA A 1 38 ? 2.752 -2.601 3.475 1.00 0.00 45 ALA A CA 6
ATOM 6088 C C . ALA A 1 38 ? 3.071 -1.297 2.748 1.00 0.00 45 ALA A C 6
ATOM 6089 O O . ALA A 1 38 ? 2.817 -1.152 1.562 1.00 0.00 45 ALA A O 6
ATOM 6096 N N . GLU A 1 39 ? 3.620 -0.353 3.462 1.00 0.00 46 GLU A N 6
ATOM 6097 C CA . GLU A 1 39 ? 3.970 0.967 2.861 1.00 0.00 46 GLU A CA 6
ATOM 6098 C C . GLU A 1 39 ? 4.915 0.771 1.675 1.00 0.00 46 GLU A C 6
ATOM 6099 O O . GLU A 1 39 ? 5.627 -0.212 1.589 1.00 0.00 46 GLU A O 6
ATOM 6111 N N . VAL A 1 40 ? 4.910 1.691 0.749 1.00 0.00 47 VAL A N 6
ATOM 6112 C CA . VAL A 1 40 ? 5.788 1.554 -0.445 1.00 0.00 47 VAL A CA 6
ATOM 6113 C C . VAL A 1 40 ? 6.396 2.902 -0.825 1.00 0.00 47 VAL A C 6
ATOM 6114 O O . VAL A 1 40 ? 5.691 3.840 -1.128 1.00 0.00 47 VAL A O 6
ATOM 6127 N N . ASP A 1 41 ? 7.696 2.993 -0.852 1.00 0.00 48 ASP A N 6
ATOM 6128 C CA . ASP A 1 41 ? 8.347 4.268 -1.258 1.00 0.00 48 ASP A CA 6
ATOM 6129 C C . ASP A 1 41 ? 8.877 4.096 -2.682 1.00 0.00 48 ASP A C 6
ATOM 6130 O O . ASP A 1 41 ? 9.692 3.235 -2.945 1.00 0.00 48 ASP A O 6
ATOM 6139 N N . ALA A 1 42 ? 8.405 4.882 -3.611 1.00 0.00 49 ALA A N 6
ATOM 6140 C CA . ALA A 1 42 ? 8.875 4.720 -5.018 1.00 0.00 49 ALA A CA 6
ATOM 6141 C C . ALA A 1 42 ? 9.250 6.071 -5.631 1.00 0.00 49 ALA A C 6
ATOM 6142 O O . ALA A 1 42 ? 8.924 7.122 -5.110 1.00 0.00 49 ALA A O 6
ATOM 6149 N N . ALA A 1 43 ? 9.935 6.040 -6.747 1.00 0.00 50 ALA A N 6
ATOM 6150 C CA . ALA A 1 43 ? 10.346 7.304 -7.420 1.00 0.00 50 ALA A CA 6
ATOM 6151 C C . ALA A 1 43 ? 9.300 7.698 -8.467 1.00 0.00 50 ALA A C 6
ATOM 6152 O O . ALA A 1 43 ? 8.592 6.855 -9.008 1.00 0.00 50 ALA A O 6
ATOM 6159 N N . GLY A 1 44 ? 9.200 8.976 -8.758 1.00 0.00 51 GLY A N 6
ATOM 6160 C CA . GLY A 1 44 ? 8.208 9.445 -9.763 1.00 0.00 51 GLY A CA 6
ATOM 6161 C C . GLY A 1 44 ? 6.872 8.763 -9.500 1.00 0.00 51 GLY A C 6
ATOM 6162 O O . GLY A 1 44 ? 6.600 8.333 -8.399 1.00 0.00 51 GLY A O 6
ATOM 6166 N N . PRO A 1 45 ? 6.078 8.678 -10.523 1.00 0.00 52 PRO A N 6
ATOM 6167 C CA . PRO A 1 45 ? 4.768 8.030 -10.451 1.00 0.00 52 PRO A CA 6
ATOM 6168 C C . PRO A 1 45 ? 4.901 6.531 -10.763 1.00 0.00 52 PRO A C 6
ATOM 6169 O O . PRO A 1 45 ? 4.065 5.975 -11.442 1.00 0.00 52 PRO A O 6
ATOM 6180 N N . ALA A 1 46 ? 5.939 5.858 -10.310 1.00 0.00 53 ALA A N 6
ATOM 6181 C CA . ALA A 1 46 ? 6.041 4.406 -10.662 1.00 0.00 53 ALA A CA 6
ATOM 6182 C C . ALA A 1 46 ? 6.499 3.557 -9.473 1.00 0.00 53 ALA A C 6
ATOM 6183 O O . ALA A 1 46 ? 7.195 4.015 -8.593 1.00 0.00 53 ALA A O 6
ATOM 6190 N N . ALA A 1 47 ? 6.107 2.308 -9.471 1.00 0.00 54 ALA A N 6
ATOM 6191 C CA . ALA A 1 47 ? 6.493 1.367 -8.376 1.00 0.00 54 ALA A CA 6
ATOM 6192 C C . ALA A 1 47 ? 6.242 -0.061 -8.858 1.00 0.00 54 ALA A C 6
ATOM 6193 O O . ALA A 1 47 ? 6.023 -0.296 -10.028 1.00 0.00 54 ALA A O 6
ATOM 6200 N N . SER A 1 48 ? 6.263 -1.015 -7.973 1.00 0.00 55 SER A N 6
ATOM 6201 C CA . SER A 1 48 ? 6.010 -2.423 -8.394 1.00 0.00 55 SER A CA 6
ATOM 6202 C C . SER A 1 48 ? 5.562 -3.249 -7.192 1.00 0.00 55 SER A C 6
ATOM 6203 O O . SER A 1 48 ? 6.042 -3.077 -6.095 1.00 0.00 55 SER A O 6
ATOM 6211 N N . HIS A 1 49 ? 4.627 -4.132 -7.394 1.00 0.00 56 HIS A N 6
ATOM 6212 C CA . HIS A 1 49 ? 4.117 -4.958 -6.267 1.00 0.00 56 HIS A CA 6
ATOM 6213 C C . HIS A 1 49 ? 4.854 -6.293 -6.187 1.00 0.00 56 HIS A C 6
ATOM 6214 O O . HIS A 1 49 ? 5.068 -6.961 -7.177 1.00 0.00 56 HIS A O 6
ATOM 6228 N N . ARG A 1 50 ? 5.211 -6.698 -5.000 1.00 0.00 57 ARG A N 6
ATOM 6229 C CA . ARG A 1 50 ? 5.902 -8.004 -4.825 1.00 0.00 57 ARG A CA 6
ATOM 6230 C C . ARG A 1 50 ? 4.940 -8.951 -4.106 1.00 0.00 57 ARG A C 6
ATOM 6231 O O . ARG A 1 50 ? 4.927 -9.039 -2.895 1.00 0.00 57 ARG A O 6
ATOM 6252 N N . TYR A 1 51 ? 4.118 -9.644 -4.842 1.00 0.00 58 TYR A N 6
ATOM 6253 C CA . TYR A 1 51 ? 3.143 -10.563 -4.194 1.00 0.00 58 TYR A CA 6
ATOM 6254 C C . TYR A 1 51 ? 3.785 -11.931 -3.987 1.00 0.00 58 TYR A C 6
ATOM 6255 O O . TYR A 1 51 ? 4.501 -12.423 -4.834 1.00 0.00 58 TYR A O 6
ATOM 6273 N N . VAL A 1 52 ? 3.553 -12.541 -2.854 1.00 0.00 59 VAL A N 6
ATOM 6274 C CA . VAL A 1 52 ? 4.175 -13.870 -2.585 1.00 0.00 59 VAL A CA 6
ATOM 6275 C C . VAL A 1 52 ? 3.127 -14.891 -2.118 1.00 0.00 59 VAL A C 6
ATOM 6276 O O . VAL A 1 52 ? 3.301 -16.079 -2.301 1.00 0.00 59 VAL A O 6
ATOM 6289 N N . LEU A 1 53 ? 2.049 -14.463 -1.511 1.00 0.00 60 LEU A N 6
ATOM 6290 C CA . LEU A 1 53 ? 1.036 -15.454 -1.045 1.00 0.00 60 LEU A CA 6
ATOM 6291 C C . LEU A 1 53 ? -0.101 -15.547 -2.063 1.00 0.00 60 LEU A C 6
ATOM 6292 O O . LEU A 1 53 ? -0.473 -14.563 -2.668 1.00 0.00 60 LEU A O 6
ATOM 6308 N N . PRO A 1 54 ? -0.622 -16.735 -2.218 1.00 0.00 61 PRO A N 6
ATOM 6309 C CA . PRO A 1 54 ? -1.727 -16.999 -3.153 1.00 0.00 61 PRO A CA 6
ATOM 6310 C C . PRO A 1 54 ? -3.048 -16.522 -2.547 1.00 0.00 61 PRO A C 6
ATOM 6311 O O . PRO A 1 54 ? -3.490 -17.018 -1.531 1.00 0.00 61 PRO A O 6
ATOM 6322 N N . GLY A 1 55 ? -3.678 -15.558 -3.158 1.00 0.00 62 GLY A N 6
ATOM 6323 C CA . GLY A 1 55 ? -4.964 -15.047 -2.611 1.00 0.00 62 GLY A CA 6
ATOM 6324 C C . GLY A 1 55 ? -5.240 -13.660 -3.187 1.00 0.00 62 GLY A C 6
ATOM 6325 O O . GLY A 1 55 ? -4.772 -13.319 -4.252 1.00 0.00 62 GLY A O 6
ATOM 6329 N N . ARG A 1 56 ? -5.997 -12.855 -2.498 1.00 0.00 63 ARG A N 6
ATOM 6330 C CA . ARG A 1 56 ? -6.297 -11.494 -3.023 1.00 0.00 63 ARG A CA 6
ATOM 6331 C C . ARG A 1 56 ? -5.393 -10.463 -2.340 1.00 0.00 63 ARG A C 6
ATOM 6332 O O . ARG A 1 56 ? -4.769 -10.733 -1.334 1.00 0.00 63 ARG A O 6
ATOM 6353 N N . TYR A 1 57 ? -5.325 -9.283 -2.890 1.00 0.00 64 TYR A N 6
ATOM 6354 C CA . TYR A 1 57 ? -4.472 -8.217 -2.296 1.00 0.00 64 TYR A CA 6
ATOM 6355 C C . TYR A 1 57 ? -5.110 -6.856 -2.589 1.00 0.00 64 TYR A C 6
ATOM 6356 O O . TYR A 1 57 ? -5.993 -6.742 -3.418 1.00 0.00 64 TYR A O 6
ATOM 6374 N N . HIS A 1 58 ? -4.664 -5.824 -1.927 1.00 0.00 65 HIS A N 6
ATOM 6375 C CA . HIS A 1 58 ? -5.239 -4.469 -2.173 1.00 0.00 65 HIS A CA 6
ATOM 6376 C C . HIS A 1 58 ? -4.096 -3.491 -2.461 1.00 0.00 65 HIS A C 6
ATOM 6377 O O . HIS A 1 58 ? -3.038 -3.577 -1.876 1.00 0.00 65 HIS A O 6
ATOM 6391 N N . VAL A 1 59 ? -4.291 -2.570 -3.367 1.00 0.00 66 VAL A N 6
ATOM 6392 C CA . VAL A 1 59 ? -3.197 -1.608 -3.690 1.00 0.00 66 VAL A CA 6
ATOM 6393 C C . VAL A 1 59 ? -3.663 -0.169 -3.478 1.00 0.00 66 VAL A C 6
ATOM 6394 O O . VAL A 1 59 ? -4.802 0.167 -3.719 1.00 0.00 66 VAL A O 6
ATOM 6407 N N . THR A 1 60 ? -2.770 0.684 -3.052 1.00 0.00 67 THR A N 6
ATOM 6408 C CA . THR A 1 60 ? -3.117 2.118 -2.845 1.00 0.00 67 THR A CA 6
ATOM 6409 C C . THR A 1 60 ? -1.851 2.951 -3.056 1.00 0.00 67 THR A C 6
ATOM 6410 O O . THR A 1 60 ? -0.753 2.449 -2.922 1.00 0.00 67 THR A O 6
ATOM 6421 N N . ALA A 1 61 ? -1.977 4.210 -3.390 1.00 0.00 68 ALA A N 6
ATOM 6422 C CA . ALA A 1 61 ? -0.745 5.032 -3.604 1.00 0.00 68 ALA A CA 6
ATOM 6423 C C . ALA A 1 61 ? -0.994 6.500 -3.254 1.00 0.00 68 ALA A C 6
ATOM 6424 O O . ALA A 1 61 ? -2.111 6.962 -3.195 1.00 0.00 68 ALA A O 6
ATOM 6431 N N . VAL A 1 62 ? 0.059 7.232 -3.033 1.00 0.00 69 VAL A N 6
ATOM 6432 C CA . VAL A 1 62 ? -0.067 8.676 -2.710 1.00 0.00 69 VAL A CA 6
ATOM 6433 C C . VAL A 1 62 ? 1.194 9.380 -3.215 1.00 0.00 69 VAL A C 6
ATOM 6434 O O . VAL A 1 62 ? 2.259 9.254 -2.646 1.00 0.00 69 VAL A O 6
ATOM 6447 N N . LEU A 1 63 ? 1.096 10.106 -4.291 1.00 0.00 70 LEU A N 6
ATOM 6448 C CA . LEU A 1 63 ? 2.311 10.784 -4.824 1.00 0.00 70 LEU A CA 6
ATOM 6449 C C . LEU A 1 63 ? 2.450 12.163 -4.195 1.00 0.00 70 LEU A C 6
ATOM 6450 O O . LEU A 1 63 ? 1.479 12.841 -3.955 1.00 0.00 70 LEU A O 6
ATOM 6466 N N . ALA A 1 64 ? 3.657 12.598 -3.952 1.00 0.00 71 ALA A N 6
ATOM 6467 C CA . ALA A 1 64 ? 3.840 13.951 -3.366 1.00 0.00 71 ALA A CA 6
ATOM 6468 C C . ALA A 1 64 ? 4.642 14.812 -4.332 1.00 0.00 71 ALA A C 6
ATOM 6469 O O . ALA A 1 64 ? 5.764 14.506 -4.683 1.00 0.00 71 ALA A O 6
ATOM 6476 N N . LEU A 1 65 ? 4.061 15.885 -4.762 1.00 0.00 72 LEU A N 6
ATOM 6477 C CA . LEU A 1 65 ? 4.753 16.797 -5.709 1.00 0.00 72 LEU A CA 6
ATOM 6478 C C . LEU A 1 65 ? 5.015 18.137 -5.026 1.00 0.00 72 LEU A C 6
ATOM 6479 O O . LEU A 1 65 ? 5.687 18.998 -5.556 1.00 0.00 72 LEU A O 6
ATOM 6495 N N . GLY A 1 66 ? 4.454 18.328 -3.868 1.00 0.00 73 GLY A N 6
ATOM 6496 C CA . GLY A 1 66 ? 4.626 19.621 -3.153 1.00 0.00 73 GLY A CA 6
ATOM 6497 C C . GLY A 1 66 ? 3.345 20.427 -3.348 1.00 0.00 73 GLY A C 6
ATOM 6498 O O . GLY A 1 66 ? 3.119 20.995 -4.398 1.00 0.00 73 GLY A O 6
ATOM 6502 N N . ALA A 1 67 ? 2.492 20.452 -2.354 1.00 0.00 74 ALA A N 6
ATOM 6503 C CA . ALA A 1 67 ? 1.208 21.188 -2.474 1.00 0.00 74 ALA A CA 6
ATOM 6504 C C . ALA A 1 67 ? 0.255 20.450 -3.430 1.00 0.00 74 ALA A C 6
ATOM 6505 O O . ALA A 1 67 ? -0.860 20.876 -3.658 1.00 0.00 74 ALA A O 6
ATOM 6512 N N . GLY A 1 68 ? 0.682 19.343 -3.982 1.00 0.00 75 GLY A N 6
ATOM 6513 C CA . GLY A 1 68 ? -0.189 18.567 -4.910 1.00 0.00 75 GLY A CA 6
ATOM 6514 C C . GLY A 1 68 ? 0.108 17.077 -4.724 1.00 0.00 75 GLY A C 6
ATOM 6515 O O . GLY A 1 68 ? 1.238 16.686 -4.510 1.00 0.00 75 GLY A O 6
ATOM 6519 N N . SER A 1 69 ? -0.892 16.243 -4.790 1.00 0.00 76 SER A N 6
ATOM 6520 C CA . SER A 1 69 ? -0.652 14.783 -4.601 1.00 0.00 76 SER A CA 6
ATOM 6521 C C . SER A 1 69 ? -1.675 13.980 -5.396 1.00 0.00 76 SER A C 6
ATOM 6522 O O . SER A 1 69 ? -2.691 14.489 -5.825 1.00 0.00 76 SER A O 6
ATOM 6530 N N . ALA A 1 70 ? -1.407 12.721 -5.593 1.00 0.00 77 ALA A N 6
ATOM 6531 C CA . ALA A 1 70 ? -2.351 11.863 -6.356 1.00 0.00 77 ALA A CA 6
ATOM 6532 C C . ALA A 1 70 ? -2.582 10.566 -5.578 1.00 0.00 77 ALA A C 6
ATOM 6533 O O . ALA A 1 70 ? -1.660 9.823 -5.304 1.00 0.00 77 ALA A O 6
ATOM 6540 N N . LEU A 1 71 ? -3.802 10.296 -5.205 1.00 0.00 78 LEU A N 6
ATOM 6541 C CA . LEU A 1 71 ? -4.082 9.055 -4.429 1.00 0.00 78 LEU A CA 6
ATOM 6542 C C . LEU A 1 71 ? -4.391 7.895 -5.373 1.00 0.00 78 LEU A C 6
ATOM 6543 O O . LEU A 1 71 ? -4.909 8.079 -6.457 1.00 0.00 78 LEU A O 6
ATOM 6559 N N . LEU A 1 72 ? -4.065 6.699 -4.963 1.00 0.00 79 LEU A N 6
ATOM 6560 C CA . LEU A 1 72 ? -4.321 5.516 -5.821 1.00 0.00 79 LEU A CA 6
ATOM 6561 C C . LEU A 1 72 ? -5.003 4.423 -5.014 1.00 0.00 79 LEU A C 6
ATOM 6562 O O . LEU A 1 72 ? -4.948 4.403 -3.799 1.00 0.00 79 LEU A O 6
ATOM 6578 N N . GLY A 1 73 ? -5.637 3.508 -5.690 1.00 0.00 80 GLY A N 6
ATOM 6579 C CA . GLY A 1 73 ? -6.329 2.401 -4.986 1.00 0.00 80 GLY A CA 6
ATOM 6580 C C . GLY A 1 73 ? -6.760 1.328 -5.993 1.00 0.00 80 GLY A C 6
ATOM 6581 O O . GLY A 1 73 ? -7.833 1.396 -6.558 1.00 0.00 80 GLY A O 6
ATOM 6585 N N . THR A 1 74 ? -5.943 0.331 -6.215 1.00 0.00 81 THR A N 6
ATOM 6586 C CA . THR A 1 74 ? -6.329 -0.742 -7.181 1.00 0.00 81 THR A CA 6
ATOM 6587 C C . THR A 1 74 ? -6.537 -2.056 -6.424 1.00 0.00 81 THR A C 6
ATOM 6588 O O . THR A 1 74 ? -6.303 -2.144 -5.236 1.00 0.00 81 THR A O 6
ATOM 6599 N N . ASP A 1 75 ? -6.969 -3.079 -7.107 1.00 0.00 82 ASP A N 6
ATOM 6600 C CA . ASP A 1 75 ? -7.182 -4.394 -6.436 1.00 0.00 82 ASP A CA 6
ATOM 6601 C C . ASP A 1 75 ? -6.244 -5.429 -7.066 1.00 0.00 82 ASP A C 6
ATOM 6602 O O . ASP A 1 75 ? -5.799 -5.268 -8.186 1.00 0.00 82 ASP A O 6
ATOM 6611 N N . VAL A 1 76 ? -5.918 -6.479 -6.356 1.00 0.00 83 VAL A N 6
ATOM 6612 C CA . VAL A 1 76 ? -4.987 -7.494 -6.932 1.00 0.00 83 VAL A CA 6
ATOM 6613 C C . VAL A 1 76 ? -5.478 -8.913 -6.625 1.00 0.00 83 VAL A C 6
ATOM 6614 O O . VAL A 1 76 ? -5.942 -9.207 -5.543 1.00 0.00 83 VAL A O 6
ATOM 6627 N N . GLN A 1 77 ? -5.361 -9.797 -7.582 1.00 0.00 84 GLN A N 6
ATOM 6628 C CA . GLN A 1 77 ? -5.793 -11.208 -7.374 1.00 0.00 84 GLN A CA 6
ATOM 6629 C C . GLN A 1 77 ? -4.605 -12.130 -7.659 1.00 0.00 84 GLN A C 6
ATOM 6630 O O . GLN A 1 77 ? -4.354 -12.503 -8.787 1.00 0.00 84 GLN A O 6
ATOM 6644 N N . VAL A 1 78 ? -3.864 -12.488 -6.648 1.00 0.00 85 VAL A N 6
ATOM 6645 C CA . VAL A 1 78 ? -2.685 -13.371 -6.863 1.00 0.00 85 VAL A CA 6
ATOM 6646 C C . VAL A 1 78 ? -3.112 -14.838 -6.810 1.00 0.00 85 VAL A C 6
ATOM 6647 O O . VAL A 1 78 ? -3.861 -15.248 -5.948 1.00 0.00 85 VAL A O 6
ATOM 6660 N N . GLU A 1 79 ? -2.635 -15.631 -7.732 1.00 0.00 86 GLU A N 6
ATOM 6661 C CA . GLU A 1 79 ? -3.008 -17.075 -7.745 1.00 0.00 86 GLU A CA 6
ATOM 6662 C C . GLU A 1 79 ? -1.809 -17.914 -7.301 1.00 0.00 86 GLU A C 6
ATOM 6663 O O . GLU A 1 79 ? -0.919 -17.431 -6.633 1.00 0.00 86 GLU A O 6
ATOM 6675 N N . ALA A 1 80 ? -1.772 -19.169 -7.666 1.00 0.00 87 ALA A N 6
ATOM 6676 C CA . ALA A 1 80 ? -0.624 -20.030 -7.267 1.00 0.00 87 ALA A CA 6
ATOM 6677 C C . ALA A 1 80 ? -0.228 -20.917 -8.450 1.00 0.00 87 ALA A C 6
ATOM 6678 O O . ALA A 1 80 ? -1.030 -21.667 -8.970 1.00 0.00 87 ALA A O 6
ATOM 6685 N N . ALA A 1 1 ? -4.373 9.884 -9.249 1.00 0.00 8 ALA A N 7
ATOM 6686 C CA . ALA A 1 1 ? -3.684 9.362 -10.457 1.00 0.00 8 ALA A CA 7
ATOM 6687 C C . ALA A 1 1 ? -4.350 8.048 -10.864 1.00 0.00 8 ALA A C 7
ATOM 6688 O O . ALA A 1 1 ? -4.856 7.320 -10.037 1.00 0.00 8 ALA A O 7
ATOM 6695 N N . THR A 1 2 ? -4.377 7.750 -12.132 1.00 0.00 9 THR A N 7
ATOM 6696 C CA . THR A 1 2 ? -5.032 6.496 -12.585 1.00 0.00 9 THR A CA 7
ATOM 6697 C C . THR A 1 2 ? -4.211 5.298 -12.129 1.00 0.00 9 THR A C 7
ATOM 6698 O O . THR A 1 2 ? -3.006 5.374 -11.971 1.00 0.00 9 THR A O 7
ATOM 6709 N N . LEU A 1 3 ? -4.879 4.203 -11.905 1.00 0.00 10 LEU A N 7
ATOM 6710 C CA . LEU A 1 3 ? -4.207 2.964 -11.424 1.00 0.00 10 LEU A CA 7
ATOM 6711 C C . LEU A 1 3 ? -3.609 2.209 -12.612 1.00 0.00 10 LEU A C 7
ATOM 6712 O O . LEU A 1 3 ? -4.324 1.603 -13.385 1.00 0.00 10 LEU A O 7
ATOM 6728 N N . VAL A 1 4 ? -2.313 2.217 -12.766 1.00 0.00 11 VAL A N 7
ATOM 6729 C CA . VAL A 1 4 ? -1.714 1.471 -13.904 1.00 0.00 11 VAL A CA 7
ATOM 6730 C C . VAL A 1 4 ? -0.749 0.422 -13.357 1.00 0.00 11 VAL A C 7
ATOM 6731 O O . VAL A 1 4 ? 0.388 0.711 -13.063 1.00 0.00 11 VAL A O 7
ATOM 6744 N N . GLY A 1 5 ? -1.195 -0.794 -13.208 1.00 0.00 12 GLY A N 7
ATOM 6745 C CA . GLY A 1 5 ? -0.295 -1.851 -12.667 1.00 0.00 12 GLY A CA 7
ATOM 6746 C C . GLY A 1 5 ? -0.060 -2.932 -13.726 1.00 0.00 12 GLY A C 7
ATOM 6747 O O . GLY A 1 5 ? -0.673 -3.979 -13.684 1.00 0.00 12 GLY A O 7
ATOM 6751 N N . PRO A 1 6 ? 0.831 -2.647 -14.643 1.00 0.00 13 PRO A N 7
ATOM 6752 C CA . PRO A 1 6 ? 1.180 -3.584 -15.728 1.00 0.00 13 PRO A CA 7
ATOM 6753 C C . PRO A 1 6 ? 1.997 -4.779 -15.216 1.00 0.00 13 PRO A C 7
ATOM 6754 O O . PRO A 1 6 ? 2.782 -4.676 -14.284 1.00 0.00 13 PRO A O 7
ATOM 6765 N N . HIS A 1 7 ? 1.802 -5.910 -15.848 1.00 0.00 14 HIS A N 7
ATOM 6766 C CA . HIS A 1 7 ? 2.523 -7.166 -15.472 1.00 0.00 14 HIS A CA 7
ATOM 6767 C C . HIS A 1 7 ? 1.733 -8.364 -15.996 1.00 0.00 14 HIS A C 7
ATOM 6768 O O . HIS A 1 7 ? 2.286 -9.379 -16.369 1.00 0.00 14 HIS A O 7
ATOM 6782 N N . GLY A 1 8 ? 0.440 -8.248 -16.007 1.00 0.00 15 GLY A N 7
ATOM 6783 C CA . GLY A 1 8 ? -0.420 -9.368 -16.479 1.00 0.00 15 GLY A CA 7
ATOM 6784 C C . GLY A 1 8 ? -1.040 -10.041 -15.255 1.00 0.00 15 GLY A C 7
ATOM 6785 O O . GLY A 1 8 ? -1.394 -9.375 -14.303 1.00 0.00 15 GLY A O 7
ATOM 6789 N N . PRO A 1 9 ? -1.135 -11.341 -15.302 1.00 0.00 16 PRO A N 7
ATOM 6790 C CA . PRO A 1 9 ? -1.689 -12.123 -14.190 1.00 0.00 16 PRO A CA 7
ATOM 6791 C C . PRO A 1 9 ? -0.643 -12.233 -13.083 1.00 0.00 16 PRO A C 7
ATOM 6792 O O . PRO A 1 9 ? 0.543 -12.248 -13.342 1.00 0.00 16 PRO A O 7
ATOM 6803 N N . LEU A 1 10 ? -1.063 -12.299 -11.855 1.00 0.00 17 LEU A N 7
ATOM 6804 C CA . LEU A 1 10 ? -0.076 -12.393 -10.744 1.00 0.00 17 LEU A CA 7
ATOM 6805 C C . LEU A 1 10 ? -0.059 -13.814 -10.191 1.00 0.00 17 LEU A C 7
ATOM 6806 O O . LEU A 1 10 ? -0.989 -14.253 -9.547 1.00 0.00 17 LEU A O 7
ATOM 6822 N N . ALA A 1 11 ? 0.998 -14.535 -10.425 1.00 0.00 18 ALA A N 7
ATOM 6823 C CA . ALA A 1 11 ? 1.077 -15.920 -9.892 1.00 0.00 18 ALA A CA 7
ATOM 6824 C C . ALA A 1 11 ? 1.694 -15.864 -8.499 1.00 0.00 18 ALA A C 7
ATOM 6825 O O . ALA A 1 11 ? 2.322 -14.891 -8.133 1.00 0.00 18 ALA A O 7
ATOM 6832 N N . SER A 1 12 ? 1.517 -16.887 -7.712 1.00 0.00 19 SER A N 7
ATOM 6833 C CA . SER A 1 12 ? 2.099 -16.872 -6.343 1.00 0.00 19 SER A CA 7
ATOM 6834 C C . SER A 1 12 ? 3.613 -16.676 -6.437 1.00 0.00 19 SER A C 7
ATOM 6835 O O . SER A 1 12 ? 4.323 -17.497 -6.981 1.00 0.00 19 SER A O 7
ATOM 6843 N N . GLY A 1 13 ? 4.110 -15.592 -5.910 1.00 0.00 20 GLY A N 7
ATOM 6844 C CA . GLY A 1 13 ? 5.576 -15.339 -5.967 1.00 0.00 20 GLY A CA 7
ATOM 6845 C C . GLY A 1 13 ? 5.913 -14.569 -7.245 1.00 0.00 20 GLY A C 7
ATOM 6846 O O . GLY A 1 13 ? 6.856 -14.887 -7.941 1.00 0.00 20 GLY A O 7
ATOM 6850 N N . GLN A 1 14 ? 5.144 -13.561 -7.564 1.00 0.00 21 GLN A N 7
ATOM 6851 C CA . GLN A 1 14 ? 5.424 -12.779 -8.806 1.00 0.00 21 GLN A CA 7
ATOM 6852 C C . GLN A 1 14 ? 5.667 -11.303 -8.471 1.00 0.00 21 GLN A C 7
ATOM 6853 O O . GLN A 1 14 ? 5.170 -10.775 -7.489 1.00 0.00 21 GLN A O 7
ATOM 6867 N N . LEU A 1 15 ? 6.429 -10.635 -9.301 1.00 0.00 22 LEU A N 7
ATOM 6868 C CA . LEU A 1 15 ? 6.726 -9.190 -9.080 1.00 0.00 22 LEU A CA 7
ATOM 6869 C C . LEU A 1 15 ? 5.955 -8.364 -10.110 1.00 0.00 22 LEU A C 7
ATOM 6870 O O . LEU A 1 15 ? 6.379 -8.213 -11.238 1.00 0.00 22 LEU A O 7
ATOM 6886 N N . ALA A 1 16 ? 4.837 -7.812 -9.732 1.00 0.00 23 ALA A N 7
ATOM 6887 C CA . ALA A 1 16 ? 4.065 -6.980 -10.696 1.00 0.00 23 ALA A CA 7
ATOM 6888 C C . ALA A 1 16 ? 4.705 -5.597 -10.746 1.00 0.00 23 ALA A C 7
ATOM 6889 O O . ALA A 1 16 ? 5.316 -5.167 -9.793 1.00 0.00 23 ALA A O 7
ATOM 6896 N N . ALA A 1 17 ? 4.575 -4.881 -11.824 1.00 0.00 24 ALA A N 7
ATOM 6897 C CA . ALA A 1 17 ? 5.189 -3.530 -11.862 1.00 0.00 24 ALA A CA 7
ATOM 6898 C C . ALA A 1 17 ? 4.069 -2.505 -11.993 1.00 0.00 24 ALA A C 7
ATOM 6899 O O . ALA A 1 17 ? 3.233 -2.606 -12.857 1.00 0.00 24 ALA A O 7
ATOM 6906 N N . PHE A 1 18 ? 4.012 -1.554 -11.104 1.00 0.00 25 PHE A N 7
ATOM 6907 C CA . PHE A 1 18 ? 2.902 -0.561 -11.146 1.00 0.00 25 PHE A CA 7
ATOM 6908 C C . PHE A 1 18 ? 3.393 0.843 -11.502 1.00 0.00 25 PHE A C 7
ATOM 6909 O O . PHE A 1 18 ? 4.572 1.133 -11.538 1.00 0.00 25 PHE A O 7
ATOM 6926 N N . HIS A 1 19 ? 2.450 1.721 -11.705 1.00 0.00 26 HIS A N 7
ATOM 6927 C CA . HIS A 1 19 ? 2.741 3.144 -11.999 1.00 0.00 26 HIS A CA 7
ATOM 6928 C C . HIS A 1 19 ? 1.393 3.877 -12.021 1.00 0.00 26 HIS A C 7
ATOM 6929 O O . HIS A 1 19 ? 0.364 3.304 -12.339 1.00 0.00 26 HIS A O 7
ATOM 6943 N N . ILE A 1 20 ? 1.371 5.119 -11.641 1.00 0.00 27 ILE A N 7
ATOM 6944 C CA . ILE A 1 20 ? 0.078 5.858 -11.607 1.00 0.00 27 ILE A CA 7
ATOM 6945 C C . ILE A 1 20 ? 0.096 6.923 -12.704 1.00 0.00 27 ILE A C 7
ATOM 6946 O O . ILE A 1 20 ? 1.147 7.308 -13.175 1.00 0.00 27 ILE A O 7
ATOM 6962 N N . ALA A 1 21 ? -1.047 7.376 -13.153 1.00 0.00 28 ALA A N 7
ATOM 6963 C CA . ALA A 1 21 ? -1.036 8.384 -14.264 1.00 0.00 28 ALA A CA 7
ATOM 6964 C C . ALA A 1 21 ? -1.956 9.579 -13.983 1.00 0.00 28 ALA A C 7
ATOM 6965 O O . ALA A 1 21 ? -3.148 9.439 -13.831 1.00 0.00 28 ALA A O 7
ATOM 6972 N N . ALA A 1 22 ? -1.402 10.764 -13.972 1.00 0.00 29 ALA A N 7
ATOM 6973 C CA . ALA A 1 22 ? -2.222 11.995 -13.757 1.00 0.00 29 ALA A CA 7
ATOM 6974 C C . ALA A 1 22 ? -1.280 13.199 -13.604 1.00 0.00 29 ALA A C 7
ATOM 6975 O O . ALA A 1 22 ? -1.185 14.013 -14.503 1.00 0.00 29 ALA A O 7
ATOM 6982 N N . PRO A 1 23 ? -0.585 13.277 -12.492 1.00 0.00 30 PRO A N 7
ATOM 6983 C CA . PRO A 1 23 ? 0.370 14.368 -12.253 1.00 0.00 30 PRO A CA 7
ATOM 6984 C C . PRO A 1 23 ? 1.645 14.085 -13.043 1.00 0.00 30 PRO A C 7
ATOM 6985 O O . PRO A 1 23 ? 2.632 13.639 -12.500 1.00 0.00 30 PRO A O 7
ATOM 6996 N N . LEU A 1 24 ? 1.608 14.317 -14.329 1.00 0.00 31 LEU A N 7
ATOM 6997 C CA . LEU A 1 24 ? 2.795 14.047 -15.201 1.00 0.00 31 LEU A CA 7
ATOM 6998 C C . LEU A 1 24 ? 4.112 14.349 -14.468 1.00 0.00 31 LEU A C 7
ATOM 6999 O O . LEU A 1 24 ? 4.966 13.488 -14.376 1.00 0.00 31 LEU A O 7
ATOM 7015 N N . PRO A 1 25 ? 4.249 15.555 -13.974 1.00 0.00 32 PRO A N 7
ATOM 7016 C CA . PRO A 1 25 ? 5.466 15.974 -13.254 1.00 0.00 32 PRO A CA 7
ATOM 7017 C C . PRO A 1 25 ? 5.454 15.478 -11.801 1.00 0.00 32 PRO A C 7
ATOM 7018 O O . PRO A 1 25 ? 5.243 16.244 -10.890 1.00 0.00 32 PRO A O 7
ATOM 7029 N N . VAL A 1 26 ? 5.696 14.210 -11.575 1.00 0.00 33 VAL A N 7
ATOM 7030 C CA . VAL A 1 26 ? 5.714 13.693 -10.171 1.00 0.00 33 VAL A CA 7
ATOM 7031 C C . VAL A 1 26 ? 7.161 13.428 -9.753 1.00 0.00 33 VAL A C 7
ATOM 7032 O O . VAL A 1 26 ? 7.999 13.100 -10.570 1.00 0.00 33 VAL A O 7
ATOM 7045 N N . THR A 1 27 ? 7.464 13.573 -8.493 1.00 0.00 34 THR A N 7
ATOM 7046 C CA . THR A 1 27 ? 8.862 13.333 -8.033 1.00 0.00 34 THR A CA 7
ATOM 7047 C C . THR A 1 27 ? 8.921 12.128 -7.098 1.00 0.00 34 THR A C 7
ATOM 7048 O O . THR A 1 27 ? 9.925 11.448 -7.014 1.00 0.00 34 THR A O 7
ATOM 7059 N N . ALA A 1 28 ? 7.867 11.856 -6.392 1.00 0.00 35 ALA A N 7
ATOM 7060 C CA . ALA A 1 28 ? 7.881 10.694 -5.461 1.00 0.00 35 ALA A CA 7
ATOM 7061 C C . ALA A 1 28 ? 6.453 10.249 -5.153 1.00 0.00 35 ALA A C 7
ATOM 7062 O O . ALA A 1 28 ? 5.546 11.050 -5.018 1.00 0.00 35 ALA A O 7
ATOM 7069 N N . THR A 1 29 ? 6.261 8.966 -5.031 1.00 0.00 36 THR A N 7
ATOM 7070 C CA . THR A 1 29 ? 4.909 8.430 -4.720 1.00 0.00 36 THR A CA 7
ATOM 7071 C C . THR A 1 29 ? 5.024 7.460 -3.550 1.00 0.00 36 THR A C 7
ATOM 7072 O O . THR A 1 29 ? 6.065 6.880 -3.316 1.00 0.00 36 THR A O 7
ATOM 7083 N N . ARG A 1 30 ? 3.966 7.263 -2.825 1.00 0.00 37 ARG A N 7
ATOM 7084 C CA . ARG A 1 30 ? 4.020 6.313 -1.688 1.00 0.00 37 ARG A CA 7
ATOM 7085 C C . ARG A 1 30 ? 2.952 5.247 -1.891 1.00 0.00 37 ARG A C 7
ATOM 7086 O O . ARG A 1 30 ? 1.778 5.483 -1.691 1.00 0.00 37 ARG A O 7
ATOM 7107 N N . TRP A 1 31 ? 3.347 4.074 -2.293 1.00 0.00 38 TRP A N 7
ATOM 7108 C CA . TRP A 1 31 ? 2.352 2.992 -2.514 1.00 0.00 38 TRP A CA 7
ATOM 7109 C C . TRP A 1 31 ? 2.143 2.227 -1.215 1.00 0.00 38 TRP A C 7
ATOM 7110 O O . TRP A 1 31 ? 2.764 2.497 -0.206 1.00 0.00 38 TRP A O 7
ATOM 7131 N N . ASP A 1 32 ? 1.295 1.249 -1.255 1.00 0.00 39 ASP A N 7
ATOM 7132 C CA . ASP A 1 32 ? 1.051 0.410 -0.060 1.00 0.00 39 ASP A CA 7
ATOM 7133 C C . ASP A 1 32 ? 0.667 -0.975 -0.565 1.00 0.00 39 ASP A C 7
ATOM 7134 O O . ASP A 1 32 ? -0.429 -1.187 -1.045 1.00 0.00 39 ASP A O 7
ATOM 7143 N N . PHE A 1 33 ? 1.572 -1.913 -0.511 1.00 0.00 40 PHE A N 7
ATOM 7144 C CA . PHE A 1 33 ? 1.245 -3.266 -1.050 1.00 0.00 40 PHE A CA 7
ATOM 7145 C C . PHE A 1 33 ? 0.445 -4.077 -0.029 1.00 0.00 40 PHE A C 7
ATOM 7146 O O . PHE A 1 33 ? -0.705 -4.400 -0.248 1.00 0.00 40 PHE A O 7
ATOM 7163 N N . GLY A 1 34 ? 1.050 -4.432 1.070 1.00 0.00 41 GLY A N 7
ATOM 7164 C CA . GLY A 1 34 ? 0.325 -5.250 2.087 1.00 0.00 41 GLY A CA 7
ATOM 7165 C C . GLY A 1 34 ? 0.693 -6.732 1.905 1.00 0.00 41 GLY A C 7
ATOM 7166 O O . GLY A 1 34 ? 0.133 -7.605 2.536 1.00 0.00 41 GLY A O 7
ATOM 7170 N N . ASP A 1 35 ? 1.644 -7.011 1.051 1.00 0.00 42 ASP A N 7
ATOM 7171 C CA . ASP A 1 35 ? 2.085 -8.420 0.813 1.00 0.00 42 ASP A CA 7
ATOM 7172 C C . ASP A 1 35 ? 3.341 -8.675 1.639 1.00 0.00 42 ASP A C 7
ATOM 7173 O O . ASP A 1 35 ? 4.267 -9.332 1.204 1.00 0.00 42 ASP A O 7
ATOM 7182 N N . GLY A 1 36 ? 3.406 -8.098 2.797 1.00 0.00 43 GLY A N 7
ATOM 7183 C CA . GLY A 1 36 ? 4.624 -8.224 3.626 1.00 0.00 43 GLY A CA 7
ATOM 7184 C C . GLY A 1 36 ? 5.248 -6.833 3.660 1.00 0.00 43 GLY A C 7
ATOM 7185 O O . GLY A 1 36 ? 5.718 -6.370 4.682 1.00 0.00 43 GLY A O 7
ATOM 7189 N N . SER A 1 37 ? 5.211 -6.143 2.542 1.00 0.00 44 SER A N 7
ATOM 7190 C CA . SER A 1 37 ? 5.751 -4.755 2.498 1.00 0.00 44 SER A CA 7
ATOM 7191 C C . SER A 1 37 ? 4.562 -3.789 2.414 1.00 0.00 44 SER A C 7
ATOM 7192 O O . SER A 1 37 ? 3.951 -3.624 1.376 1.00 0.00 44 SER A O 7
ATOM 7200 N N . ALA A 1 38 ? 4.209 -3.177 3.510 1.00 0.00 45 ALA A N 7
ATOM 7201 C CA . ALA A 1 38 ? 3.042 -2.249 3.503 1.00 0.00 45 ALA A CA 7
ATOM 7202 C C . ALA A 1 38 ? 3.422 -0.929 2.834 1.00 0.00 45 ALA A C 7
ATOM 7203 O O . ALA A 1 38 ? 3.267 -0.768 1.639 1.00 0.00 45 ALA A O 7
ATOM 7210 N N . GLU A 1 39 ? 3.903 0.010 3.607 1.00 0.00 46 GLU A N 7
ATOM 7211 C CA . GLU A 1 39 ? 4.293 1.344 3.050 1.00 0.00 46 GLU A CA 7
ATOM 7212 C C . GLU A 1 39 ? 5.240 1.156 1.866 1.00 0.00 46 GLU A C 7
ATOM 7213 O O . GLU A 1 39 ? 6.029 0.232 1.829 1.00 0.00 46 GLU A O 7
ATOM 7225 N N . VAL A 1 40 ? 5.152 2.012 0.885 1.00 0.00 47 VAL A N 7
ATOM 7226 C CA . VAL A 1 40 ? 6.029 1.862 -0.308 1.00 0.00 47 VAL A CA 7
ATOM 7227 C C . VAL A 1 40 ? 6.613 3.211 -0.727 1.00 0.00 47 VAL A C 7
ATOM 7228 O O . VAL A 1 40 ? 5.915 4.062 -1.231 1.00 0.00 47 VAL A O 7
ATOM 7241 N N . ASP A 1 41 ? 7.890 3.399 -0.558 1.00 0.00 48 ASP A N 7
ATOM 7242 C CA . ASP A 1 41 ? 8.511 4.684 -0.985 1.00 0.00 48 ASP A CA 7
ATOM 7243 C C . ASP A 1 41 ? 8.994 4.521 -2.429 1.00 0.00 48 ASP A C 7
ATOM 7244 O O . ASP A 1 41 ? 9.952 3.823 -2.694 1.00 0.00 48 ASP A O 7
ATOM 7253 N N . ALA A 1 42 ? 8.323 5.133 -3.367 1.00 0.00 49 ALA A N 7
ATOM 7254 C CA . ALA A 1 42 ? 8.734 4.976 -4.793 1.00 0.00 49 ALA A CA 7
ATOM 7255 C C . ALA A 1 42 ? 9.095 6.328 -5.411 1.00 0.00 49 ALA A C 7
ATOM 7256 O O . ALA A 1 42 ? 8.791 7.378 -4.876 1.00 0.00 49 ALA A O 7
ATOM 7263 N N . ALA A 1 43 ? 9.738 6.300 -6.550 1.00 0.00 50 ALA A N 7
ATOM 7264 C CA . ALA A 1 43 ? 10.126 7.565 -7.234 1.00 0.00 50 ALA A CA 7
ATOM 7265 C C . ALA A 1 43 ? 9.085 7.906 -8.304 1.00 0.00 50 ALA A C 7
ATOM 7266 O O . ALA A 1 43 ? 8.422 7.028 -8.848 1.00 0.00 50 ALA A O 7
ATOM 7273 N N . GLY A 1 44 ? 8.937 9.177 -8.606 1.00 0.00 51 GLY A N 7
ATOM 7274 C CA . GLY A 1 44 ? 7.941 9.597 -9.630 1.00 0.00 51 GLY A CA 7
ATOM 7275 C C . GLY A 1 44 ? 6.633 8.862 -9.373 1.00 0.00 51 GLY A C 7
ATOM 7276 O O . GLY A 1 44 ? 6.376 8.429 -8.271 1.00 0.00 51 GLY A O 7
ATOM 7280 N N . PRO A 1 45 ? 5.849 8.732 -10.396 1.00 0.00 52 PRO A N 7
ATOM 7281 C CA . PRO A 1 45 ? 4.572 8.021 -10.315 1.00 0.00 52 PRO A CA 7
ATOM 7282 C C . PRO A 1 45 ? 4.772 6.525 -10.612 1.00 0.00 52 PRO A C 7
ATOM 7283 O O . PRO A 1 45 ? 3.979 5.936 -11.318 1.00 0.00 52 PRO A O 7
ATOM 7294 N N . ALA A 1 46 ? 5.818 5.889 -10.125 1.00 0.00 53 ALA A N 7
ATOM 7295 C CA . ALA A 1 46 ? 5.975 4.440 -10.474 1.00 0.00 53 ALA A CA 7
ATOM 7296 C C . ALA A 1 46 ? 6.455 3.599 -9.286 1.00 0.00 53 ALA A C 7
ATOM 7297 O O . ALA A 1 46 ? 7.022 4.096 -8.337 1.00 0.00 53 ALA A O 7
ATOM 7304 N N . ALA A 1 47 ? 6.221 2.308 -9.360 1.00 0.00 54 ALA A N 7
ATOM 7305 C CA . ALA A 1 47 ? 6.640 1.368 -8.275 1.00 0.00 54 ALA A CA 7
ATOM 7306 C C . ALA A 1 47 ? 6.413 -0.067 -8.762 1.00 0.00 54 ALA A C 7
ATOM 7307 O O . ALA A 1 47 ? 6.181 -0.301 -9.930 1.00 0.00 54 ALA A O 7
ATOM 7314 N N . SER A 1 48 ? 6.470 -1.029 -7.882 1.00 0.00 55 SER A N 7
ATOM 7315 C CA . SER A 1 48 ? 6.245 -2.445 -8.305 1.00 0.00 55 SER A CA 7
ATOM 7316 C C . SER A 1 48 ? 5.788 -3.271 -7.103 1.00 0.00 55 SER A C 7
ATOM 7317 O O . SER A 1 48 ? 6.208 -3.043 -5.991 1.00 0.00 55 SER A O 7
ATOM 7325 N N . HIS A 1 49 ? 4.914 -4.215 -7.323 1.00 0.00 56 HIS A N 7
ATOM 7326 C CA . HIS A 1 49 ? 4.400 -5.046 -6.198 1.00 0.00 56 HIS A CA 7
ATOM 7327 C C . HIS A 1 49 ? 5.065 -6.421 -6.174 1.00 0.00 56 HIS A C 7
ATOM 7328 O O . HIS A 1 49 ? 5.364 -7.001 -7.198 1.00 0.00 56 HIS A O 7
ATOM 7342 N N . ARG A 1 50 ? 5.262 -6.954 -5.000 1.00 0.00 57 ARG A N 7
ATOM 7343 C CA . ARG A 1 50 ? 5.876 -8.306 -4.866 1.00 0.00 57 ARG A CA 7
ATOM 7344 C C . ARG A 1 50 ? 4.862 -9.227 -4.185 1.00 0.00 57 ARG A C 7
ATOM 7345 O O . ARG A 1 50 ? 4.808 -9.323 -2.976 1.00 0.00 57 ARG A O 7
ATOM 7366 N N . TYR A 1 51 ? 4.043 -9.893 -4.950 1.00 0.00 58 TYR A N 7
ATOM 7367 C CA . TYR A 1 51 ? 3.017 -10.783 -4.338 1.00 0.00 58 TYR A CA 7
ATOM 7368 C C . TYR A 1 51 ? 3.561 -12.205 -4.222 1.00 0.00 58 TYR A C 7
ATOM 7369 O O . TYR A 1 51 ? 4.077 -12.761 -5.167 1.00 0.00 58 TYR A O 7
ATOM 7387 N N . VAL A 1 52 ? 3.471 -12.786 -3.053 1.00 0.00 59 VAL A N 7
ATOM 7388 C CA . VAL A 1 52 ? 4.009 -14.164 -2.863 1.00 0.00 59 VAL A CA 7
ATOM 7389 C C . VAL A 1 52 ? 2.891 -15.147 -2.484 1.00 0.00 59 VAL A C 7
ATOM 7390 O O . VAL A 1 52 ? 2.986 -16.324 -2.758 1.00 0.00 59 VAL A O 7
ATOM 7403 N N . LEU A 1 53 ? 1.839 -14.694 -1.852 1.00 0.00 60 LEU A N 7
ATOM 7404 C CA . LEU A 1 53 ? 0.750 -15.638 -1.467 1.00 0.00 60 LEU A CA 7
ATOM 7405 C C . LEU A 1 53 ? -0.413 -15.503 -2.450 1.00 0.00 60 LEU A C 7
ATOM 7406 O O . LEU A 1 53 ? -0.681 -14.430 -2.944 1.00 0.00 60 LEU A O 7
ATOM 7422 N N . PRO A 1 54 ? -1.077 -16.600 -2.702 1.00 0.00 61 PRO A N 7
ATOM 7423 C CA . PRO A 1 54 ? -2.229 -16.629 -3.618 1.00 0.00 61 PRO A CA 7
ATOM 7424 C C . PRO A 1 54 ? -3.466 -16.061 -2.916 1.00 0.00 61 PRO A C 7
ATOM 7425 O O . PRO A 1 54 ? -3.884 -16.548 -1.884 1.00 0.00 61 PRO A O 7
ATOM 7436 N N . GLY A 1 55 ? -4.048 -15.032 -3.464 1.00 0.00 62 GLY A N 7
ATOM 7437 C CA . GLY A 1 55 ? -5.252 -14.429 -2.826 1.00 0.00 62 GLY A CA 7
ATOM 7438 C C . GLY A 1 55 ? -5.475 -13.025 -3.386 1.00 0.00 62 GLY A C 7
ATOM 7439 O O . GLY A 1 55 ? -4.938 -12.665 -4.412 1.00 0.00 62 GLY A O 7
ATOM 7443 N N . ARG A 1 56 ? -6.264 -12.226 -2.722 1.00 0.00 63 ARG A N 7
ATOM 7444 C CA . ARG A 1 56 ? -6.519 -10.847 -3.227 1.00 0.00 63 ARG A CA 7
ATOM 7445 C C . ARG A 1 56 ? -5.763 -9.826 -2.371 1.00 0.00 63 ARG A C 7
ATOM 7446 O O . ARG A 1 56 ? -5.965 -9.728 -1.177 1.00 0.00 63 ARG A O 7
ATOM 7467 N N . TYR A 1 57 ? -4.901 -9.056 -2.980 1.00 0.00 64 TYR A N 7
ATOM 7468 C CA . TYR A 1 57 ? -4.136 -8.031 -2.215 1.00 0.00 64 TYR A CA 7
ATOM 7469 C C . TYR A 1 57 ? -4.725 -6.652 -2.501 1.00 0.00 64 TYR A C 7
ATOM 7470 O O . TYR A 1 57 ? -5.254 -6.407 -3.566 1.00 0.00 64 TYR A O 7
ATOM 7488 N N . HIS A 1 58 ? -4.621 -5.745 -1.571 1.00 0.00 65 HIS A N 7
ATOM 7489 C CA . HIS A 1 58 ? -5.159 -4.378 -1.806 1.00 0.00 65 HIS A CA 7
ATOM 7490 C C . HIS A 1 58 ? -3.994 -3.404 -1.983 1.00 0.00 65 HIS A C 7
ATOM 7491 O O . HIS A 1 58 ? -3.113 -3.316 -1.152 1.00 0.00 65 HIS A O 7
ATOM 7505 N N . VAL A 1 59 ? -3.975 -2.680 -3.068 1.00 0.00 66 VAL A N 7
ATOM 7506 C CA . VAL A 1 59 ? -2.862 -1.720 -3.311 1.00 0.00 66 VAL A CA 7
ATOM 7507 C C . VAL A 1 59 ? -3.359 -0.285 -3.149 1.00 0.00 66 VAL A C 7
ATOM 7508 O O . VAL A 1 59 ? -4.508 0.013 -3.385 1.00 0.00 66 VAL A O 7
ATOM 7521 N N . THR A 1 60 ? -2.486 0.609 -2.766 1.00 0.00 67 THR A N 7
ATOM 7522 C CA . THR A 1 60 ? -2.876 2.039 -2.609 1.00 0.00 67 THR A CA 7
ATOM 7523 C C . THR A 1 60 ? -1.652 2.904 -2.906 1.00 0.00 67 THR A C 7
ATOM 7524 O O . THR A 1 60 ? -0.533 2.438 -2.830 1.00 0.00 67 THR A O 7
ATOM 7535 N N . ALA A 1 61 ? -1.840 4.150 -3.248 1.00 0.00 68 ALA A N 7
ATOM 7536 C CA . ALA A 1 61 ? -0.656 5.013 -3.543 1.00 0.00 68 ALA A CA 7
ATOM 7537 C C . ALA A 1 61 ? -0.960 6.477 -3.226 1.00 0.00 68 ALA A C 7
ATOM 7538 O O . ALA A 1 61 ? -2.092 6.909 -3.237 1.00 0.00 68 ALA A O 7
ATOM 7545 N N . VAL A 1 62 ? 0.056 7.244 -2.956 1.00 0.00 69 VAL A N 7
ATOM 7546 C CA . VAL A 1 62 ? -0.142 8.686 -2.659 1.00 0.00 69 VAL A CA 7
ATOM 7547 C C . VAL A 1 62 ? 1.086 9.453 -3.151 1.00 0.00 69 VAL A C 7
ATOM 7548 O O . VAL A 1 62 ? 2.157 9.361 -2.586 1.00 0.00 69 VAL A O 7
ATOM 7561 N N . LEU A 1 63 ? 0.952 10.200 -4.210 1.00 0.00 70 LEU A N 7
ATOM 7562 C CA . LEU A 1 63 ? 2.135 10.945 -4.727 1.00 0.00 70 LEU A CA 7
ATOM 7563 C C . LEU A 1 63 ? 2.207 12.309 -4.053 1.00 0.00 70 LEU A C 7
ATOM 7564 O O . LEU A 1 63 ? 1.203 12.884 -3.695 1.00 0.00 70 LEU A O 7
ATOM 7580 N N . ALA A 1 64 ? 3.389 12.841 -3.888 1.00 0.00 71 ALA A N 7
ATOM 7581 C CA . ALA A 1 64 ? 3.504 14.180 -3.249 1.00 0.00 71 ALA A CA 7
ATOM 7582 C C . ALA A 1 64 ? 4.445 15.062 -4.058 1.00 0.00 71 ALA A C 7
ATOM 7583 O O . ALA A 1 64 ? 5.609 14.762 -4.237 1.00 0.00 71 ALA A O 7
ATOM 7590 N N . LEU A 1 65 ? 3.941 16.156 -4.534 1.00 0.00 72 LEU A N 7
ATOM 7591 C CA . LEU A 1 65 ? 4.777 17.094 -5.325 1.00 0.00 72 LEU A CA 7
ATOM 7592 C C . LEU A 1 65 ? 5.000 18.373 -4.524 1.00 0.00 72 LEU A C 7
ATOM 7593 O O . LEU A 1 65 ? 5.809 19.209 -4.875 1.00 0.00 72 LEU A O 7
ATOM 7609 N N . GLY A 1 66 ? 4.266 18.540 -3.464 1.00 0.00 73 GLY A N 7
ATOM 7610 C CA . GLY A 1 66 ? 4.398 19.773 -2.640 1.00 0.00 73 GLY A CA 7
ATOM 7611 C C . GLY A 1 66 ? 3.174 20.649 -2.896 1.00 0.00 73 GLY A C 7
ATOM 7612 O O . GLY A 1 66 ? 2.515 21.102 -1.982 1.00 0.00 73 GLY A O 7
ATOM 7616 N N . ALA A 1 67 ? 2.857 20.874 -4.144 1.00 0.00 74 ALA A N 7
ATOM 7617 C CA . ALA A 1 67 ? 1.666 21.701 -4.481 1.00 0.00 74 ALA A CA 7
ATOM 7618 C C . ALA A 1 67 ? 0.592 20.820 -5.134 1.00 0.00 74 ALA A C 7
ATOM 7619 O O . ALA A 1 67 ? -0.519 21.252 -5.365 1.00 0.00 74 ALA A O 7
ATOM 7626 N N . GLY A 1 68 ? 0.915 19.589 -5.431 1.00 0.00 75 GLY A N 7
ATOM 7627 C CA . GLY A 1 68 ? -0.084 18.683 -6.067 1.00 0.00 75 GLY A CA 7
ATOM 7628 C C . GLY A 1 68 ? 0.140 17.254 -5.565 1.00 0.00 75 GLY A C 7
ATOM 7629 O O . GLY A 1 68 ? 1.230 16.887 -5.177 1.00 0.00 75 GLY A O 7
ATOM 7633 N N . SER A 1 69 ? -0.884 16.448 -5.562 1.00 0.00 76 SER A N 7
ATOM 7634 C CA . SER A 1 69 ? -0.725 15.047 -5.079 1.00 0.00 76 SER A CA 7
ATOM 7635 C C . SER A 1 69 ? -1.727 14.139 -5.793 1.00 0.00 76 SER A C 7
ATOM 7636 O O . SER A 1 69 ? -2.627 14.597 -6.466 1.00 0.00 76 SER A O 7
ATOM 7644 N N . ALA A 1 70 ? -1.578 12.852 -5.643 1.00 0.00 77 ALA A N 7
ATOM 7645 C CA . ALA A 1 70 ? -2.520 11.908 -6.304 1.00 0.00 77 ALA A CA 7
ATOM 7646 C C . ALA A 1 70 ? -2.749 10.707 -5.384 1.00 0.00 77 ALA A C 7
ATOM 7647 O O . ALA A 1 70 ? -1.917 10.381 -4.565 1.00 0.00 77 ALA A O 7
ATOM 7654 N N . LEU A 1 71 ? -3.872 10.051 -5.504 1.00 0.00 78 LEU A N 7
ATOM 7655 C CA . LEU A 1 71 ? -4.146 8.880 -4.622 1.00 0.00 78 LEU A CA 7
ATOM 7656 C C . LEU A 1 71 ? -4.413 7.641 -5.472 1.00 0.00 78 LEU A C 7
ATOM 7657 O O . LEU A 1 71 ? -4.892 7.728 -6.583 1.00 0.00 78 LEU A O 7
ATOM 7673 N N . LEU A 1 72 ? -4.092 6.486 -4.955 1.00 0.00 79 LEU A N 7
ATOM 7674 C CA . LEU A 1 72 ? -4.307 5.237 -5.727 1.00 0.00 79 LEU A CA 7
ATOM 7675 C C . LEU A 1 72 ? -4.915 4.166 -4.828 1.00 0.00 79 LEU A C 7
ATOM 7676 O O . LEU A 1 72 ? -4.811 4.218 -3.618 1.00 0.00 79 LEU A O 7
ATOM 7692 N N . GLY A 1 73 ? -5.542 3.191 -5.427 1.00 0.00 80 GLY A N 7
ATOM 7693 C CA . GLY A 1 73 ? -6.167 2.092 -4.643 1.00 0.00 80 GLY A CA 7
ATOM 7694 C C . GLY A 1 73 ? -6.542 0.945 -5.591 1.00 0.00 80 GLY A C 7
ATOM 7695 O O . GLY A 1 73 ? -7.647 0.886 -6.091 1.00 0.00 80 GLY A O 7
ATOM 7699 N N . THR A 1 74 ? -5.634 0.036 -5.846 1.00 0.00 81 THR A N 7
ATOM 7700 C CA . THR A 1 74 ? -5.953 -1.094 -6.774 1.00 0.00 81 THR A CA 7
ATOM 7701 C C . THR A 1 74 ? -6.117 -2.399 -5.988 1.00 0.00 81 THR A C 7
ATOM 7702 O O . THR A 1 74 ? -6.080 -2.420 -4.776 1.00 0.00 81 THR A O 7
ATOM 7713 N N . ASP A 1 75 ? -6.289 -3.490 -6.688 1.00 0.00 82 ASP A N 7
ATOM 7714 C CA . ASP A 1 75 ? -6.442 -4.815 -6.024 1.00 0.00 82 ASP A CA 7
ATOM 7715 C C . ASP A 1 75 ? -5.905 -5.881 -6.979 1.00 0.00 82 ASP A C 7
ATOM 7716 O O . ASP A 1 75 ? -6.069 -5.777 -8.179 1.00 0.00 82 ASP A O 7
ATOM 7725 N N . VAL A 1 76 ? -5.260 -6.900 -6.481 1.00 0.00 83 VAL A N 7
ATOM 7726 C CA . VAL A 1 76 ? -4.723 -7.939 -7.396 1.00 0.00 83 VAL A CA 7
ATOM 7727 C C . VAL A 1 76 ? -5.172 -9.322 -6.923 1.00 0.00 83 VAL A C 7
ATOM 7728 O O . VAL A 1 76 ? -5.276 -9.578 -5.744 1.00 0.00 83 VAL A O 7
ATOM 7741 N N . GLN A 1 77 ? -5.430 -10.215 -7.839 1.00 0.00 84 GLN A N 7
ATOM 7742 C CA . GLN A 1 77 ? -5.866 -11.587 -7.445 1.00 0.00 84 GLN A CA 7
ATOM 7743 C C . GLN A 1 77 ? -4.741 -12.582 -7.751 1.00 0.00 84 GLN A C 7
ATOM 7744 O O . GLN A 1 77 ? -4.718 -13.216 -8.788 1.00 0.00 84 GLN A O 7
ATOM 7758 N N . VAL A 1 78 ? -3.802 -12.722 -6.857 1.00 0.00 85 VAL A N 7
ATOM 7759 C CA . VAL A 1 78 ? -2.678 -13.671 -7.098 1.00 0.00 85 VAL A CA 7
ATOM 7760 C C . VAL A 1 78 ? -3.204 -15.108 -7.038 1.00 0.00 85 VAL A C 7
ATOM 7761 O O . VAL A 1 78 ? -3.941 -15.471 -6.146 1.00 0.00 85 VAL A O 7
ATOM 7774 N N . GLU A 1 79 ? -2.833 -15.922 -7.989 1.00 0.00 86 GLU A N 7
ATOM 7775 C CA . GLU A 1 79 ? -3.316 -17.334 -7.998 1.00 0.00 86 GLU A CA 7
ATOM 7776 C C . GLU A 1 79 ? -2.136 -18.288 -7.799 1.00 0.00 86 GLU A C 7
ATOM 7777 O O . GLU A 1 79 ? -0.994 -17.921 -7.976 1.00 0.00 86 GLU A O 7
ATOM 7789 N N . ALA A 1 80 ? -2.407 -19.513 -7.439 1.00 0.00 87 ALA A N 7
ATOM 7790 C CA . ALA A 1 80 ? -1.304 -20.497 -7.238 1.00 0.00 87 ALA A CA 7
ATOM 7791 C C . ALA A 1 80 ? -1.591 -21.756 -8.058 1.00 0.00 87 ALA A C 7
ATOM 7792 O O . ALA A 1 80 ? -0.817 -22.135 -8.913 1.00 0.00 87 ALA A O 7
ATOM 7799 N N . ALA A 1 1 ? -4.353 9.969 -9.295 1.00 0.00 8 ALA A N 8
ATOM 7800 C CA . ALA A 1 1 ? -3.708 9.507 -10.553 1.00 0.00 8 ALA A CA 8
ATOM 7801 C C . ALA A 1 1 ? -4.372 8.206 -11.004 1.00 0.00 8 ALA A C 8
ATOM 7802 O O . ALA A 1 1 ? -4.972 7.499 -10.218 1.00 0.00 8 ALA A O 8
ATOM 7809 N N . THR A 1 2 ? -4.285 7.891 -12.266 1.00 0.00 9 THR A N 8
ATOM 7810 C CA . THR A 1 2 ? -4.921 6.647 -12.770 1.00 0.00 9 THR A CA 8
ATOM 7811 C C . THR A 1 2 ? -4.153 5.444 -12.248 1.00 0.00 9 THR A C 8
ATOM 7812 O O . THR A 1 2 ? -2.956 5.500 -12.026 1.00 0.00 9 THR A O 8
ATOM 7823 N N . LEU A 1 3 ? -4.859 4.369 -12.039 1.00 0.00 10 LEU A N 8
ATOM 7824 C CA . LEU A 1 3 ? -4.250 3.124 -11.499 1.00 0.00 10 LEU A CA 8
ATOM 7825 C C . LEU A 1 3 ? -3.658 2.292 -12.638 1.00 0.00 10 LEU A C 8
ATOM 7826 O O . LEU A 1 3 ? -4.376 1.627 -13.356 1.00 0.00 10 LEU A O 8
ATOM 7842 N N . VAL A 1 4 ? -2.364 2.290 -12.802 1.00 0.00 11 VAL A N 8
ATOM 7843 C CA . VAL A 1 4 ? -1.776 1.459 -13.886 1.00 0.00 11 VAL A CA 8
ATOM 7844 C C . VAL A 1 4 ? -0.877 0.395 -13.259 1.00 0.00 11 VAL A C 8
ATOM 7845 O O . VAL A 1 4 ? 0.211 0.680 -12.814 1.00 0.00 11 VAL A O 8
ATOM 7858 N N . GLY A 1 5 ? -1.323 -0.830 -13.214 1.00 0.00 12 GLY A N 8
ATOM 7859 C CA . GLY A 1 5 ? -0.487 -1.907 -12.606 1.00 0.00 12 GLY A CA 8
ATOM 7860 C C . GLY A 1 5 ? -0.154 -2.962 -13.667 1.00 0.00 12 GLY A C 8
ATOM 7861 O O . GLY A 1 5 ? -0.708 -4.043 -13.657 1.00 0.00 12 GLY A O 8
ATOM 7865 N N . PRO A 1 6 ? 0.740 -2.609 -14.556 1.00 0.00 13 PRO A N 8
ATOM 7866 C CA . PRO A 1 6 ? 1.174 -3.498 -15.654 1.00 0.00 13 PRO A CA 8
ATOM 7867 C C . PRO A 1 6 ? 2.076 -4.642 -15.162 1.00 0.00 13 PRO A C 8
ATOM 7868 O O . PRO A 1 6 ? 2.791 -4.526 -14.176 1.00 0.00 13 PRO A O 8
ATOM 7879 N N . HIS A 1 7 ? 2.038 -5.741 -15.878 1.00 0.00 14 HIS A N 8
ATOM 7880 C CA . HIS A 1 7 ? 2.867 -6.939 -15.543 1.00 0.00 14 HIS A CA 8
ATOM 7881 C C . HIS A 1 7 ? 2.234 -8.170 -16.184 1.00 0.00 14 HIS A C 8
ATOM 7882 O O . HIS A 1 7 ? 2.908 -9.051 -16.683 1.00 0.00 14 HIS A O 8
ATOM 7896 N N . GLY A 1 8 ? 0.939 -8.235 -16.153 1.00 0.00 15 GLY A N 8
ATOM 7897 C CA . GLY A 1 8 ? 0.220 -9.404 -16.732 1.00 0.00 15 GLY A CA 8
ATOM 7898 C C . GLY A 1 8 ? -0.469 -10.149 -15.591 1.00 0.00 15 GLY A C 8
ATOM 7899 O O . GLY A 1 8 ? -1.038 -9.533 -14.712 1.00 0.00 15 GLY A O 8
ATOM 7903 N N . PRO A 1 9 ? -0.385 -11.450 -15.621 1.00 0.00 16 PRO A N 8
ATOM 7904 C CA . PRO A 1 9 ? -0.979 -12.295 -14.579 1.00 0.00 16 PRO A CA 8
ATOM 7905 C C . PRO A 1 9 ? -0.081 -12.287 -13.341 1.00 0.00 16 PRO A C 8
ATOM 7906 O O . PRO A 1 9 ? 1.123 -12.165 -13.440 1.00 0.00 16 PRO A O 8
ATOM 7917 N N . LEU A 1 10 ? -0.651 -12.409 -12.177 1.00 0.00 17 LEU A N 8
ATOM 7918 C CA . LEU A 1 10 ? 0.182 -12.399 -10.943 1.00 0.00 17 LEU A CA 8
ATOM 7919 C C . LEU A 1 10 ? 0.148 -13.781 -10.295 1.00 0.00 17 LEU A C 8
ATOM 7920 O O . LEU A 1 10 ? -0.805 -14.149 -9.642 1.00 0.00 17 LEU A O 8
ATOM 7936 N N . ALA A 1 11 ? 1.185 -14.549 -10.465 1.00 0.00 18 ALA A N 8
ATOM 7937 C CA . ALA A 1 11 ? 1.207 -15.901 -9.847 1.00 0.00 18 ALA A CA 8
ATOM 7938 C C . ALA A 1 11 ? 1.785 -15.790 -8.438 1.00 0.00 18 ALA A C 8
ATOM 7939 O O . ALA A 1 11 ? 2.379 -14.791 -8.082 1.00 0.00 18 ALA A O 8
ATOM 7946 N N . SER A 1 12 ? 1.614 -16.800 -7.632 1.00 0.00 19 SER A N 8
ATOM 7947 C CA . SER A 1 12 ? 2.154 -16.743 -6.247 1.00 0.00 19 SER A CA 8
ATOM 7948 C C . SER A 1 12 ? 3.658 -16.473 -6.300 1.00 0.00 19 SER A C 8
ATOM 7949 O O . SER A 1 12 ? 4.411 -17.213 -6.903 1.00 0.00 19 SER A O 8
ATOM 7957 N N . GLY A 1 13 ? 4.099 -15.418 -5.679 1.00 0.00 20 GLY A N 8
ATOM 7958 C CA . GLY A 1 13 ? 5.552 -15.096 -5.698 1.00 0.00 20 GLY A CA 8
ATOM 7959 C C . GLY A 1 13 ? 5.881 -14.347 -6.988 1.00 0.00 20 GLY A C 8
ATOM 7960 O O . GLY A 1 13 ? 6.824 -14.669 -7.681 1.00 0.00 20 GLY A O 8
ATOM 7964 N N . GLN A 1 14 ? 5.101 -13.354 -7.321 1.00 0.00 21 GLN A N 8
ATOM 7965 C CA . GLN A 1 14 ? 5.363 -12.592 -8.578 1.00 0.00 21 GLN A CA 8
ATOM 7966 C C . GLN A 1 14 ? 5.616 -11.110 -8.269 1.00 0.00 21 GLN A C 8
ATOM 7967 O O . GLN A 1 14 ? 5.104 -10.559 -7.308 1.00 0.00 21 GLN A O 8
ATOM 7981 N N . LEU A 1 15 ? 6.403 -10.464 -9.095 1.00 0.00 22 LEU A N 8
ATOM 7982 C CA . LEU A 1 15 ? 6.709 -9.018 -8.891 1.00 0.00 22 LEU A CA 8
ATOM 7983 C C . LEU A 1 15 ? 5.967 -8.197 -9.948 1.00 0.00 22 LEU A C 8
ATOM 7984 O O . LEU A 1 15 ? 6.436 -8.031 -11.056 1.00 0.00 22 LEU A O 8
ATOM 8000 N N . ALA A 1 16 ? 4.825 -7.668 -9.613 1.00 0.00 23 ALA A N 8
ATOM 8001 C CA . ALA A 1 16 ? 4.076 -6.841 -10.600 1.00 0.00 23 ALA A CA 8
ATOM 8002 C C . ALA A 1 16 ? 4.711 -5.453 -10.629 1.00 0.00 23 ALA A C 8
ATOM 8003 O O . ALA A 1 16 ? 5.336 -5.047 -9.678 1.00 0.00 23 ALA A O 8
ATOM 8010 N N . ALA A 1 17 ? 4.563 -4.710 -11.690 1.00 0.00 24 ALA A N 8
ATOM 8011 C CA . ALA A 1 17 ? 5.178 -3.355 -11.705 1.00 0.00 24 ALA A CA 8
ATOM 8012 C C . ALA A 1 17 ? 4.069 -2.335 -11.917 1.00 0.00 24 ALA A C 8
ATOM 8013 O O . ALA A 1 17 ? 3.376 -2.362 -12.905 1.00 0.00 24 ALA A O 8
ATOM 8020 N N . PHE A 1 18 ? 3.863 -1.469 -10.965 1.00 0.00 25 PHE A N 8
ATOM 8021 C CA . PHE A 1 18 ? 2.752 -0.485 -11.075 1.00 0.00 25 PHE A CA 8
ATOM 8022 C C . PHE A 1 18 ? 3.247 0.903 -11.485 1.00 0.00 25 PHE A C 8
ATOM 8023 O O . PHE A 1 18 ? 4.427 1.166 -11.602 1.00 0.00 25 PHE A O 8
ATOM 8040 N N . HIS A 1 19 ? 2.309 1.794 -11.667 1.00 0.00 26 HIS A N 8
ATOM 8041 C CA . HIS A 1 19 ? 2.614 3.198 -12.035 1.00 0.00 26 HIS A CA 8
ATOM 8042 C C . HIS A 1 19 ? 1.289 3.978 -12.021 1.00 0.00 26 HIS A C 8
ATOM 8043 O O . HIS A 1 19 ? 0.245 3.454 -12.368 1.00 0.00 26 HIS A O 8
ATOM 8057 N N . ILE A 1 20 ? 1.311 5.211 -11.596 1.00 0.00 27 ILE A N 8
ATOM 8058 C CA . ILE A 1 20 ? 0.049 6.004 -11.543 1.00 0.00 27 ILE A CA 8
ATOM 8059 C C . ILE A 1 20 ? 0.131 7.113 -12.595 1.00 0.00 27 ILE A C 8
ATOM 8060 O O . ILE A 1 20 ? 1.206 7.521 -12.980 1.00 0.00 27 ILE A O 8
ATOM 8076 N N . ALA A 1 21 ? -0.982 7.585 -13.100 1.00 0.00 28 ALA A N 8
ATOM 8077 C CA . ALA A 1 21 ? -0.893 8.639 -14.165 1.00 0.00 28 ALA A CA 8
ATOM 8078 C C . ALA A 1 21 ? -1.815 9.838 -13.894 1.00 0.00 28 ALA A C 8
ATOM 8079 O O . ALA A 1 21 ? -3.013 9.703 -13.788 1.00 0.00 28 ALA A O 8
ATOM 8086 N N . ALA A 1 22 ? -1.256 11.021 -13.837 1.00 0.00 29 ALA A N 8
ATOM 8087 C CA . ALA A 1 22 ? -2.086 12.250 -13.626 1.00 0.00 29 ALA A CA 8
ATOM 8088 C C . ALA A 1 22 ? -1.165 13.465 -13.434 1.00 0.00 29 ALA A C 8
ATOM 8089 O O . ALA A 1 22 ? -1.105 14.328 -14.291 1.00 0.00 29 ALA A O 8
ATOM 8096 N N . PRO A 1 23 ? -0.458 13.502 -12.330 1.00 0.00 30 PRO A N 8
ATOM 8097 C CA . PRO A 1 23 ? 0.467 14.608 -12.039 1.00 0.00 30 PRO A CA 8
ATOM 8098 C C . PRO A 1 23 ? 1.735 14.445 -12.874 1.00 0.00 30 PRO A C 8
ATOM 8099 O O . PRO A 1 23 ? 2.746 13.990 -12.393 1.00 0.00 30 PRO A O 8
ATOM 8110 N N . LEU A 1 24 ? 1.666 14.802 -14.128 1.00 0.00 31 LEU A N 8
ATOM 8111 C CA . LEU A 1 24 ? 2.846 14.667 -15.043 1.00 0.00 31 LEU A CA 8
ATOM 8112 C C . LEU A 1 24 ? 4.181 14.880 -14.303 1.00 0.00 31 LEU A C 8
ATOM 8113 O O . LEU A 1 24 ? 5.049 14.031 -14.365 1.00 0.00 31 LEU A O 8
ATOM 8129 N N . PRO A 1 25 ? 4.322 16.003 -13.638 1.00 0.00 32 PRO A N 8
ATOM 8130 C CA . PRO A 1 25 ? 5.560 16.335 -12.900 1.00 0.00 32 PRO A CA 8
ATOM 8131 C C . PRO A 1 25 ? 5.632 15.619 -11.538 1.00 0.00 32 PRO A C 8
ATOM 8132 O O . PRO A 1 25 ? 5.701 16.253 -10.505 1.00 0.00 32 PRO A O 8
ATOM 8143 N N . VAL A 1 26 ? 5.638 14.307 -11.518 1.00 0.00 33 VAL A N 8
ATOM 8144 C CA . VAL A 1 26 ? 5.726 13.587 -10.207 1.00 0.00 33 VAL A CA 8
ATOM 8145 C C . VAL A 1 26 ? 7.195 13.437 -9.802 1.00 0.00 33 VAL A C 8
ATOM 8146 O O . VAL A 1 26 ? 8.077 13.376 -10.634 1.00 0.00 33 VAL A O 8
ATOM 8159 N N . THR A 1 27 ? 7.456 13.364 -8.525 1.00 0.00 34 THR A N 8
ATOM 8160 C CA . THR A 1 27 ? 8.865 13.201 -8.055 1.00 0.00 34 THR A CA 8
ATOM 8161 C C . THR A 1 27 ? 8.965 11.987 -7.130 1.00 0.00 34 THR A C 8
ATOM 8162 O O . THR A 1 27 ? 9.967 11.300 -7.096 1.00 0.00 34 THR A O 8
ATOM 8173 N N . ALA A 1 28 ? 7.936 11.719 -6.386 1.00 0.00 35 ALA A N 8
ATOM 8174 C CA . ALA A 1 28 ? 7.956 10.552 -5.463 1.00 0.00 35 ALA A CA 8
ATOM 8175 C C . ALA A 1 28 ? 6.521 10.132 -5.149 1.00 0.00 35 ALA A C 8
ATOM 8176 O O . ALA A 1 28 ? 5.643 10.955 -4.966 1.00 0.00 35 ALA A O 8
ATOM 8183 N N . THR A 1 29 ? 6.283 8.854 -5.079 1.00 0.00 36 THR A N 8
ATOM 8184 C CA . THR A 1 29 ? 4.912 8.363 -4.770 1.00 0.00 36 THR A CA 8
ATOM 8185 C C . THR A 1 29 ? 4.995 7.388 -3.602 1.00 0.00 36 THR A C 8
ATOM 8186 O O . THR A 1 29 ? 5.987 6.713 -3.417 1.00 0.00 36 THR A O 8
ATOM 8197 N N . ARG A 1 30 ? 3.962 7.295 -2.820 1.00 0.00 37 ARG A N 8
ATOM 8198 C CA . ARG A 1 30 ? 3.993 6.346 -1.680 1.00 0.00 37 ARG A CA 8
ATOM 8199 C C . ARG A 1 30 ? 2.910 5.293 -1.888 1.00 0.00 37 ARG A C 8
ATOM 8200 O O . ARG A 1 30 ? 1.740 5.542 -1.687 1.00 0.00 37 ARG A O 8
ATOM 8221 N N . TRP A 1 31 ? 3.290 4.115 -2.287 1.00 0.00 38 TRP A N 8
ATOM 8222 C CA . TRP A 1 31 ? 2.277 3.047 -2.507 1.00 0.00 38 TRP A CA 8
ATOM 8223 C C . TRP A 1 31 ? 2.060 2.282 -1.210 1.00 0.00 38 TRP A C 8
ATOM 8224 O O . TRP A 1 31 ? 2.684 2.541 -0.199 1.00 0.00 38 TRP A O 8
ATOM 8245 N N . ASP A 1 32 ? 1.203 1.315 -1.258 1.00 0.00 39 ASP A N 8
ATOM 8246 C CA . ASP A 1 32 ? 0.945 0.468 -0.076 1.00 0.00 39 ASP A CA 8
ATOM 8247 C C . ASP A 1 32 ? 0.541 -0.900 -0.603 1.00 0.00 39 ASP A C 8
ATOM 8248 O O . ASP A 1 32 ? -0.567 -1.093 -1.063 1.00 0.00 39 ASP A O 8
ATOM 8257 N N . PHE A 1 33 ? 1.435 -1.844 -0.586 1.00 0.00 40 PHE A N 8
ATOM 8258 C CA . PHE A 1 33 ? 1.080 -3.178 -1.139 1.00 0.00 40 PHE A CA 8
ATOM 8259 C C . PHE A 1 33 ? 0.272 -3.968 -0.116 1.00 0.00 40 PHE A C 8
ATOM 8260 O O . PHE A 1 33 ? -0.863 -4.327 -0.351 1.00 0.00 40 PHE A O 8
ATOM 8277 N N . GLY A 1 34 ? 0.853 -4.261 1.011 1.00 0.00 41 GLY A N 8
ATOM 8278 C CA . GLY A 1 34 ? 0.120 -5.049 2.038 1.00 0.00 41 GLY A CA 8
ATOM 8279 C C . GLY A 1 34 ? 0.449 -6.536 1.861 1.00 0.00 41 GLY A C 8
ATOM 8280 O O . GLY A 1 34 ? -0.230 -7.398 2.384 1.00 0.00 41 GLY A O 8
ATOM 8284 N N . ASP A 1 35 ? 1.502 -6.838 1.147 1.00 0.00 42 ASP A N 8
ATOM 8285 C CA . ASP A 1 35 ? 1.901 -8.257 0.954 1.00 0.00 42 ASP A CA 8
ATOM 8286 C C . ASP A 1 35 ? 3.123 -8.498 1.836 1.00 0.00 42 ASP A C 8
ATOM 8287 O O . ASP A 1 35 ? 3.014 -8.596 3.042 1.00 0.00 42 ASP A O 8
ATOM 8296 N N . GLY A 1 36 ? 4.286 -8.535 1.262 1.00 0.00 43 GLY A N 8
ATOM 8297 C CA . GLY A 1 36 ? 5.503 -8.699 2.082 1.00 0.00 43 GLY A CA 8
ATOM 8298 C C . GLY A 1 36 ? 5.935 -7.311 2.565 1.00 0.00 43 GLY A C 8
ATOM 8299 O O . GLY A 1 36 ? 6.687 -7.175 3.509 1.00 0.00 43 GLY A O 8
ATOM 8303 N N . SER A 1 37 ? 5.452 -6.275 1.919 1.00 0.00 44 SER A N 8
ATOM 8304 C CA . SER A 1 37 ? 5.814 -4.890 2.333 1.00 0.00 44 SER A CA 8
ATOM 8305 C C . SER A 1 37 ? 4.549 -4.028 2.349 1.00 0.00 44 SER A C 8
ATOM 8306 O O . SER A 1 37 ? 3.820 -3.956 1.377 1.00 0.00 44 SER A O 8
ATOM 8314 N N . ALA A 1 38 ? 4.274 -3.377 3.445 1.00 0.00 45 ALA A N 8
ATOM 8315 C CA . ALA A 1 38 ? 3.051 -2.529 3.519 1.00 0.00 45 ALA A CA 8
ATOM 8316 C C . ALA A 1 38 ? 3.316 -1.183 2.845 1.00 0.00 45 ALA A C 8
ATOM 8317 O O . ALA A 1 38 ? 3.028 -0.995 1.675 1.00 0.00 45 ALA A O 8
ATOM 8324 N N . GLU A 1 39 ? 3.859 -0.254 3.582 1.00 0.00 46 GLU A N 8
ATOM 8325 C CA . GLU A 1 39 ? 4.157 1.097 3.019 1.00 0.00 46 GLU A CA 8
ATOM 8326 C C . GLU A 1 39 ? 5.089 0.959 1.816 1.00 0.00 46 GLU A C 8
ATOM 8327 O O . GLU A 1 39 ? 5.838 0.009 1.705 1.00 0.00 46 GLU A O 8
ATOM 8339 N N . VAL A 1 40 ? 5.032 1.889 0.900 1.00 0.00 47 VAL A N 8
ATOM 8340 C CA . VAL A 1 40 ? 5.897 1.791 -0.307 1.00 0.00 47 VAL A CA 8
ATOM 8341 C C . VAL A 1 40 ? 6.470 3.156 -0.680 1.00 0.00 47 VAL A C 8
ATOM 8342 O O . VAL A 1 40 ? 5.746 4.066 -1.018 1.00 0.00 47 VAL A O 8
ATOM 8355 N N . ASP A 1 41 ? 7.766 3.292 -0.662 1.00 0.00 48 ASP A N 8
ATOM 8356 C CA . ASP A 1 41 ? 8.388 4.588 -1.055 1.00 0.00 48 ASP A CA 8
ATOM 8357 C C . ASP A 1 41 ? 8.915 4.446 -2.485 1.00 0.00 48 ASP A C 8
ATOM 8358 O O . ASP A 1 41 ? 9.949 3.853 -2.717 1.00 0.00 48 ASP A O 8
ATOM 8367 N N . ALA A 1 42 ? 8.198 4.961 -3.448 1.00 0.00 49 ALA A N 8
ATOM 8368 C CA . ALA A 1 42 ? 8.645 4.822 -4.866 1.00 0.00 49 ALA A CA 8
ATOM 8369 C C . ALA A 1 42 ? 9.028 6.182 -5.459 1.00 0.00 49 ALA A C 8
ATOM 8370 O O . ALA A 1 42 ? 8.758 7.223 -4.891 1.00 0.00 49 ALA A O 8
ATOM 8377 N N . ALA A 1 43 ? 9.650 6.167 -6.611 1.00 0.00 50 ALA A N 8
ATOM 8378 C CA . ALA A 1 43 ? 10.058 7.441 -7.266 1.00 0.00 50 ALA A CA 8
ATOM 8379 C C . ALA A 1 43 ? 9.070 7.783 -8.386 1.00 0.00 50 ALA A C 8
ATOM 8380 O O . ALA A 1 43 ? 8.408 6.911 -8.945 1.00 0.00 50 ALA A O 8
ATOM 8387 N N . GLY A 1 44 ? 8.963 9.049 -8.717 1.00 0.00 51 GLY A N 8
ATOM 8388 C CA . GLY A 1 44 ? 8.023 9.470 -9.791 1.00 0.00 51 GLY A CA 8
ATOM 8389 C C . GLY A 1 44 ? 6.684 8.776 -9.574 1.00 0.00 51 GLY A C 8
ATOM 8390 O O . GLY A 1 44 ? 6.365 8.376 -8.475 1.00 0.00 51 GLY A O 8
ATOM 8394 N N . PRO A 1 45 ? 5.942 8.647 -10.629 1.00 0.00 52 PRO A N 8
ATOM 8395 C CA . PRO A 1 45 ? 4.641 7.979 -10.590 1.00 0.00 52 PRO A CA 8
ATOM 8396 C C . PRO A 1 45 ? 4.806 6.471 -10.844 1.00 0.00 52 PRO A C 8
ATOM 8397 O O . PRO A 1 45 ? 4.020 5.886 -11.559 1.00 0.00 52 PRO A O 8
ATOM 8408 N N . ALA A 1 46 ? 5.816 5.819 -10.303 1.00 0.00 53 ALA A N 8
ATOM 8409 C CA . ALA A 1 46 ? 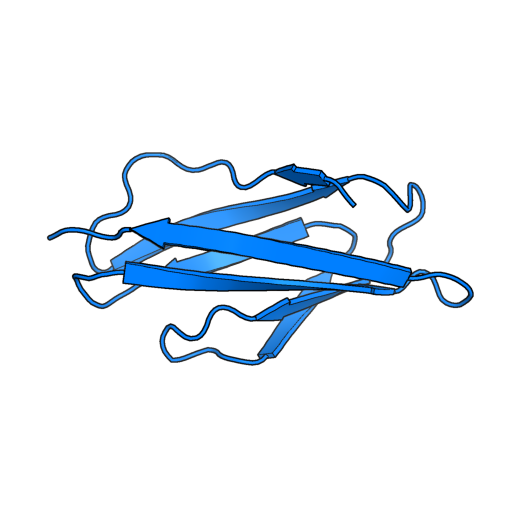5.943 4.357 -10.606 1.00 0.00 53 ALA A CA 8
ATOM 8410 C C . ALA A 1 46 ? 6.417 3.550 -9.394 1.00 0.00 53 ALA A C 8
ATOM 8411 O O . ALA A 1 46 ? 7.048 4.059 -8.491 1.00 0.00 53 ALA A O 8
ATOM 8418 N N . ALA A 1 47 ? 6.112 2.274 -9.398 1.00 0.00 54 ALA A N 8
ATOM 8419 C CA . ALA A 1 47 ? 6.522 1.367 -8.284 1.00 0.00 54 ALA A CA 8
ATOM 8420 C C . ALA A 1 47 ? 6.297 -0.078 -8.735 1.00 0.00 54 ALA A C 8
ATOM 8421 O O . ALA A 1 47 ? 6.052 -0.339 -9.893 1.00 0.00 54 ALA A O 8
ATOM 8428 N N . SER A 1 48 ? 6.371 -1.018 -7.836 1.00 0.00 55 SER A N 8
ATOM 8429 C CA . SER A 1 48 ? 6.147 -2.441 -8.230 1.00 0.00 55 SER A CA 8
ATOM 8430 C C . SER A 1 48 ? 5.703 -3.248 -7.012 1.00 0.00 55 SER A C 8
ATOM 8431 O O . SER A 1 48 ? 6.157 -3.034 -5.910 1.00 0.00 55 SER A O 8
ATOM 8439 N N . HIS A 1 49 ? 4.791 -4.160 -7.207 1.00 0.00 56 HIS A N 8
ATOM 8440 C CA . HIS A 1 49 ? 4.274 -4.967 -6.068 1.00 0.00 56 HIS A CA 8
ATOM 8441 C C . HIS A 1 49 ? 4.946 -6.336 -5.998 1.00 0.00 56 HIS A C 8
ATOM 8442 O O . HIS A 1 49 ? 5.223 -6.963 -6.999 1.00 0.00 56 HIS A O 8
ATOM 8456 N N . ARG A 1 50 ? 5.173 -6.807 -4.804 1.00 0.00 57 ARG A N 8
ATOM 8457 C CA . ARG A 1 50 ? 5.793 -8.149 -4.618 1.00 0.00 57 ARG A CA 8
ATOM 8458 C C . ARG A 1 50 ? 4.762 -9.060 -3.948 1.00 0.00 57 ARG A C 8
ATOM 8459 O O . ARG A 1 50 ? 4.665 -9.122 -2.740 1.00 0.00 57 ARG A O 8
ATOM 8480 N N . TYR A 1 51 ? 3.973 -9.754 -4.721 1.00 0.00 58 TYR A N 8
ATOM 8481 C CA . TYR A 1 51 ? 2.933 -10.636 -4.116 1.00 0.00 58 TYR A CA 8
ATOM 8482 C C . TYR A 1 51 ? 3.481 -12.053 -3.967 1.00 0.00 58 TYR A C 8
ATOM 8483 O O . TYR A 1 51 ? 4.147 -12.563 -4.842 1.00 0.00 58 TYR A O 8
ATOM 8501 N N . VAL A 1 52 ? 3.229 -12.685 -2.849 1.00 0.00 59 VAL A N 8
ATOM 8502 C CA . VAL A 1 52 ? 3.767 -14.060 -2.636 1.00 0.00 59 VAL A CA 8
ATOM 8503 C C . VAL A 1 52 ? 2.643 -15.058 -2.324 1.00 0.00 59 VAL A C 8
ATOM 8504 O O . VAL A 1 52 ? 2.726 -16.215 -2.684 1.00 0.00 59 VAL A O 8
ATOM 8517 N N . LEU A 1 53 ? 1.599 -14.644 -1.656 1.00 0.00 60 LEU A N 8
ATOM 8518 C CA . LEU A 1 53 ? 0.507 -15.607 -1.336 1.00 0.00 60 LEU A CA 8
ATOM 8519 C C . LEU A 1 53 ? -0.587 -15.510 -2.401 1.00 0.00 60 LEU A C 8
ATOM 8520 O O . LEU A 1 53 ? -0.830 -14.452 -2.942 1.00 0.00 60 LEU A O 8
ATOM 8536 N N . PRO A 1 54 ? -1.218 -16.623 -2.668 1.00 0.00 61 PRO A N 8
ATOM 8537 C CA . PRO A 1 54 ? -2.298 -16.701 -3.663 1.00 0.00 61 PRO A CA 8
ATOM 8538 C C . PRO A 1 54 ? -3.599 -16.159 -3.066 1.00 0.00 61 PRO A C 8
ATOM 8539 O O . PRO A 1 54 ? -4.130 -16.698 -2.116 1.00 0.00 61 PRO A O 8
ATOM 8550 N N . GLY A 1 55 ? -4.115 -15.093 -3.613 1.00 0.00 62 GLY A N 8
ATOM 8551 C CA . GLY A 1 55 ? -5.377 -14.516 -3.073 1.00 0.00 62 GLY A CA 8
ATOM 8552 C C . GLY A 1 55 ? -5.588 -13.117 -3.654 1.00 0.00 62 GLY A C 8
ATOM 8553 O O . GLY A 1 55 ? -5.094 -12.797 -4.715 1.00 0.00 62 GLY A O 8
ATOM 8557 N N . ARG A 1 56 ? -6.317 -12.281 -2.967 1.00 0.00 63 ARG A N 8
ATOM 8558 C CA . ARG A 1 56 ? -6.558 -10.905 -3.484 1.00 0.00 63 ARG A CA 8
ATOM 8559 C C . ARG A 1 56 ? -5.911 -9.881 -2.548 1.00 0.00 63 ARG A C 8
ATOM 8560 O O . ARG A 1 56 ? -6.199 -9.833 -1.369 1.00 0.00 63 ARG A O 8
ATOM 8581 N N . TYR A 1 57 ? -5.040 -9.061 -3.070 1.00 0.00 64 TYR A N 8
ATOM 8582 C CA . TYR A 1 57 ? -4.372 -8.033 -2.221 1.00 0.00 64 TYR A CA 8
ATOM 8583 C C . TYR A 1 57 ? -4.950 -6.657 -2.543 1.00 0.00 64 TYR A C 8
ATOM 8584 O O . TYR A 1 57 ? -5.472 -6.433 -3.616 1.00 0.00 64 TYR A O 8
ATOM 8602 N N . HIS A 1 58 ? -4.834 -5.727 -1.632 1.00 0.00 65 HIS A N 8
ATOM 8603 C CA . HIS A 1 58 ? -5.352 -4.357 -1.898 1.00 0.00 65 HIS A CA 8
ATOM 8604 C C . HIS A 1 58 ? -4.167 -3.401 -2.058 1.00 0.00 65 HIS A C 8
ATOM 8605 O O . HIS A 1 58 ? -3.270 -3.365 -1.240 1.00 0.00 65 HIS A O 8
ATOM 8619 N N . VAL A 1 59 ? -4.155 -2.635 -3.113 1.00 0.00 66 VAL A N 8
ATOM 8620 C CA . VAL A 1 59 ? -3.031 -1.687 -3.347 1.00 0.00 66 VAL A CA 8
ATOM 8621 C C . VAL A 1 59 ? -3.515 -0.250 -3.168 1.00 0.00 66 VAL A C 8
ATOM 8622 O O . VAL A 1 59 ? -4.665 0.058 -3.397 1.00 0.00 66 VAL A O 8
ATOM 8635 N N . THR A 1 60 ? -2.638 0.634 -2.774 1.00 0.00 67 THR A N 8
ATOM 8636 C CA . THR A 1 60 ? -3.026 2.062 -2.594 1.00 0.00 67 THR A CA 8
ATOM 8637 C C . THR A 1 60 ? -1.798 2.934 -2.865 1.00 0.00 67 THR A C 8
ATOM 8638 O O . THR A 1 60 ? -0.679 2.474 -2.767 1.00 0.00 67 THR A O 8
ATOM 8649 N N . ALA A 1 61 ? -1.983 4.181 -3.210 1.00 0.00 68 ALA A N 8
ATOM 8650 C CA . ALA A 1 61 ? -0.792 5.043 -3.481 1.00 0.00 68 ALA A CA 8
ATOM 8651 C C . ALA A 1 61 ? -1.089 6.506 -3.152 1.00 0.00 68 ALA A C 8
ATOM 8652 O O . ALA A 1 61 ? -2.218 6.946 -3.158 1.00 0.00 68 ALA A O 8
ATOM 8659 N N . VAL A 1 62 ? -0.062 7.260 -2.886 1.00 0.00 69 VAL A N 8
ATOM 8660 C CA . VAL A 1 62 ? -0.229 8.704 -2.580 1.00 0.00 69 VAL A CA 8
ATOM 8661 C C . VAL A 1 62 ? 1.006 9.437 -3.109 1.00 0.00 69 VAL A C 8
ATOM 8662 O O . VAL A 1 62 ? 2.089 9.310 -2.576 1.00 0.00 69 VAL A O 8
ATOM 8675 N N . LEU A 1 63 ? 0.866 10.178 -4.170 1.00 0.00 70 LEU A N 8
ATOM 8676 C CA . LEU A 1 63 ? 2.058 10.876 -4.731 1.00 0.00 70 LEU A CA 8
ATOM 8677 C C . LEU A 1 63 ? 2.207 12.257 -4.109 1.00 0.00 70 LEU A C 8
ATOM 8678 O O . LEU A 1 63 ? 1.245 12.877 -3.705 1.00 0.00 70 LEU A O 8
ATOM 8694 N N . ALA A 1 64 ? 3.411 12.757 -4.062 1.00 0.00 71 ALA A N 8
ATOM 8695 C CA . ALA A 1 64 ? 3.630 14.115 -3.504 1.00 0.00 71 ALA A CA 8
ATOM 8696 C C . ALA A 1 64 ? 4.493 14.908 -4.476 1.00 0.00 71 ALA A C 8
ATOM 8697 O O . ALA A 1 64 ? 5.623 14.563 -4.756 1.00 0.00 71 ALA A O 8
ATOM 8704 N N . LEU A 1 65 ? 3.958 15.968 -4.989 1.00 0.00 72 LEU A N 8
ATOM 8705 C CA . LEU A 1 65 ? 4.717 16.811 -5.950 1.00 0.00 72 LEU A CA 8
ATOM 8706 C C . LEU A 1 65 ? 5.153 18.099 -5.256 1.00 0.00 72 LEU A C 8
ATOM 8707 O O . LEU A 1 65 ? 5.956 18.854 -5.766 1.00 0.00 72 LEU A O 8
ATOM 8723 N N . GLY A 1 66 ? 4.603 18.363 -4.109 1.00 0.00 73 GLY A N 8
ATOM 8724 C CA . GLY A 1 66 ? 4.948 19.612 -3.378 1.00 0.00 73 GLY A CA 8
ATOM 8725 C C . GLY A 1 66 ? 3.756 20.561 -3.480 1.00 0.00 73 GLY A C 8
ATOM 8726 O O . GLY A 1 66 ? 3.326 21.148 -2.507 1.00 0.00 73 GLY A O 8
ATOM 8730 N N . ALA A 1 67 ? 3.209 20.697 -4.658 1.00 0.00 74 ALA A N 8
ATOM 8731 C CA . ALA A 1 67 ? 2.030 21.586 -4.844 1.00 0.00 74 ALA A CA 8
ATOM 8732 C C . ALA A 1 67 ? 0.810 20.749 -5.251 1.00 0.00 74 ALA A C 8
ATOM 8733 O O . ALA A 1 67 ? -0.294 21.252 -5.340 1.00 0.00 74 ALA A O 8
ATOM 8740 N N . GLY A 1 68 ? 0.995 19.479 -5.501 1.00 0.00 75 GLY A N 8
ATOM 8741 C CA . GLY A 1 68 ? -0.157 18.619 -5.904 1.00 0.00 75 GLY A CA 8
ATOM 8742 C C . GLY A 1 68 ? 0.083 17.182 -5.431 1.00 0.00 75 GLY A C 8
ATOM 8743 O O . GLY A 1 68 ? 1.180 16.815 -5.062 1.00 0.00 75 GLY A O 8
ATOM 8747 N N . SER A 1 69 ? -0.938 16.368 -5.434 1.00 0.00 76 SER A N 8
ATOM 8748 C CA . SER A 1 69 ? -0.774 14.956 -4.982 1.00 0.00 76 SER A CA 8
ATOM 8749 C C . SER A 1 69 ? -1.791 14.068 -5.701 1.00 0.00 76 SER A C 8
ATOM 8750 O O . SER A 1 69 ? -2.703 14.548 -6.344 1.00 0.00 76 SER A O 8
ATOM 8758 N N . ALA A 1 70 ? -1.644 12.774 -5.597 1.00 0.00 77 ALA A N 8
ATOM 8759 C CA . ALA A 1 70 ? -2.605 11.859 -6.275 1.00 0.00 77 ALA A CA 8
ATOM 8760 C C . ALA A 1 70 ? -2.816 10.611 -5.414 1.00 0.00 77 ALA A C 8
ATOM 8761 O O . ALA A 1 70 ? -1.893 10.098 -4.816 1.00 0.00 77 ALA A O 8
ATOM 8768 N N . LEU A 1 71 ? -4.025 10.120 -5.338 1.00 0.00 78 LEU A N 8
ATOM 8769 C CA . LEU A 1 71 ? -4.289 8.912 -4.503 1.00 0.00 78 LEU A CA 8
ATOM 8770 C C . LEU A 1 71 ? -4.533 7.696 -5.393 1.00 0.00 78 LEU A C 8
ATOM 8771 O O . LEU A 1 71 ? -5.006 7.811 -6.506 1.00 0.00 78 LEU A O 8
ATOM 8787 N N . LEU A 1 72 ? -4.206 6.527 -4.908 1.00 0.00 79 LEU A N 8
ATOM 8788 C CA . LEU A 1 72 ? -4.408 5.296 -5.716 1.00 0.00 79 LEU A CA 8
ATOM 8789 C C . LEU A 1 72 ? -5.037 4.208 -4.853 1.00 0.00 79 LEU A C 8
ATOM 8790 O O . LEU A 1 72 ? -4.947 4.231 -3.640 1.00 0.00 79 LEU A O 8
ATOM 8806 N N . GLY A 1 73 ? -5.663 3.250 -5.480 1.00 0.00 80 GLY A N 8
ATOM 8807 C CA . GLY A 1 73 ? -6.306 2.142 -4.720 1.00 0.00 80 GLY A CA 8
ATOM 8808 C C . GLY A 1 73 ? -6.696 1.010 -5.682 1.00 0.00 80 GLY A C 8
ATOM 8809 O O . GLY A 1 73 ? -7.777 1.006 -6.237 1.00 0.00 80 GLY A O 8
ATOM 8813 N N . THR A 1 74 ? -5.828 0.050 -5.885 1.00 0.00 81 THR A N 8
ATOM 8814 C CA . THR A 1 74 ? -6.159 -1.072 -6.819 1.00 0.00 81 THR A CA 8
ATOM 8815 C C . THR A 1 74 ? -6.265 -2.393 -6.043 1.00 0.00 81 THR A C 8
ATOM 8816 O O . THR A 1 74 ? -6.232 -2.419 -4.833 1.00 0.00 81 THR A O 8
ATOM 8827 N N . ASP A 1 75 ? -6.382 -3.492 -6.747 1.00 0.00 82 ASP A N 8
ATOM 8828 C CA . ASP A 1 75 ? -6.474 -4.827 -6.090 1.00 0.00 82 ASP A CA 8
ATOM 8829 C C . ASP A 1 75 ? -5.865 -5.854 -7.044 1.00 0.00 82 ASP A C 8
ATOM 8830 O O . ASP A 1 75 ? -5.937 -5.699 -8.246 1.00 0.00 82 ASP A O 8
ATOM 8839 N N . VAL A 1 76 ? -5.255 -6.894 -6.543 1.00 0.00 83 VAL A N 8
ATOM 8840 C CA . VAL A 1 76 ? -4.647 -7.887 -7.465 1.00 0.00 83 VAL A CA 8
ATOM 8841 C C . VAL A 1 76 ? -5.097 -9.297 -7.086 1.00 0.00 83 VAL A C 8
ATOM 8842 O O . VAL A 1 76 ? -5.195 -9.639 -5.927 1.00 0.00 83 VAL A O 8
ATOM 8855 N N . GLN A 1 77 ? -5.360 -10.119 -8.066 1.00 0.00 84 GLN A N 8
ATOM 8856 C CA . GLN A 1 77 ? -5.791 -11.515 -7.780 1.00 0.00 84 GLN A CA 8
ATOM 8857 C C . GLN A 1 77 ? -4.618 -12.463 -8.040 1.00 0.00 84 GLN A C 8
ATOM 8858 O O . GLN A 1 77 ? -4.479 -13.016 -9.112 1.00 0.00 84 GLN A O 8
ATOM 8872 N N . VAL A 1 78 ? -3.765 -12.647 -7.070 1.00 0.00 85 VAL A N 8
ATOM 8873 C CA . VAL A 1 78 ? -2.598 -13.552 -7.265 1.00 0.00 85 VAL A CA 8
ATOM 8874 C C . VAL A 1 78 ? -3.052 -15.008 -7.152 1.00 0.00 85 VAL A C 8
ATOM 8875 O O . VAL A 1 78 ? -3.825 -15.361 -6.286 1.00 0.00 85 VAL A O 8
ATOM 8888 N N . GLU A 1 79 ? -2.578 -15.857 -8.026 1.00 0.00 86 GLU A N 8
ATOM 8889 C CA . GLU A 1 79 ? -2.982 -17.293 -7.975 1.00 0.00 86 GLU A CA 8
ATOM 8890 C C . GLU A 1 79 ? -1.735 -18.173 -7.873 1.00 0.00 86 GLU A C 8
ATOM 8891 O O . GLU A 1 79 ? -0.722 -17.896 -8.477 1.00 0.00 86 GLU A O 8
ATOM 8903 N N . ALA A 1 80 ? -1.803 -19.237 -7.120 1.00 0.00 87 ALA A N 8
ATOM 8904 C CA . ALA A 1 80 ? -0.620 -20.133 -6.987 1.00 0.00 87 ALA A CA 8
ATOM 8905 C C . ALA A 1 80 ? -0.469 -20.978 -8.255 1.00 0.00 87 ALA A C 8
ATOM 8906 O O . ALA A 1 80 ? -1.430 -21.506 -8.777 1.00 0.00 87 ALA A O 8
ATOM 8913 N N . ALA A 1 1 ? -4.371 10.007 -9.202 1.00 0.00 8 ALA A N 9
ATOM 8914 C CA . ALA A 1 1 ? -3.737 9.551 -10.470 1.00 0.00 8 ALA A CA 9
ATOM 8915 C C . ALA A 1 1 ? -4.386 8.239 -10.913 1.00 0.00 8 ALA A C 9
ATOM 8916 O O . ALA A 1 1 ? -5.007 7.550 -10.131 1.00 0.00 8 ALA A O 9
ATOM 8923 N N . THR A 1 2 ? -4.257 7.895 -12.164 1.00 0.00 9 THR A N 9
ATOM 8924 C CA . THR A 1 2 ? -4.875 6.639 -12.657 1.00 0.00 9 THR A CA 9
ATOM 8925 C C . THR A 1 2 ? -4.076 5.452 -12.141 1.00 0.00 9 THR A C 9
ATOM 8926 O O . THR A 1 2 ? -2.879 5.542 -11.919 1.00 0.00 9 THR A O 9
ATOM 8937 N N . LEU A 1 3 ? -4.752 4.358 -11.932 1.00 0.00 10 LEU A N 9
ATOM 8938 C CA . LEU A 1 3 ? -4.106 3.131 -11.393 1.00 0.00 10 LEU A CA 9
ATOM 8939 C C . LEU A 1 3 ? -3.617 2.244 -12.535 1.00 0.00 10 LEU A C 9
ATOM 8940 O O . LEU A 1 3 ? -4.395 1.552 -13.162 1.00 0.00 10 LEU A O 9
ATOM 8956 N N . VAL A 1 4 ? -2.340 2.225 -12.804 1.00 0.00 11 VAL A N 9
ATOM 8957 C CA . VAL A 1 4 ? -1.844 1.344 -13.892 1.00 0.00 11 VAL A CA 9
ATOM 8958 C C . VAL A 1 4 ? -0.901 0.306 -13.292 1.00 0.00 11 VAL A C 9
ATOM 8959 O O . VAL A 1 4 ? 0.219 0.607 -12.936 1.00 0.00 11 VAL A O 9
ATOM 8972 N N . GLY A 1 5 ? -1.343 -0.916 -13.169 1.00 0.00 12 GLY A N 9
ATOM 8973 C CA . GLY A 1 5 ? -0.468 -1.972 -12.584 1.00 0.00 12 GLY A CA 9
ATOM 8974 C C . GLY A 1 5 ? -0.240 -3.078 -13.619 1.00 0.00 12 GLY A C 9
ATOM 8975 O O . GLY A 1 5 ? -0.803 -4.150 -13.511 1.00 0.00 12 GLY A O 9
ATOM 8979 N N . PRO A 1 6 ? 0.579 -2.778 -14.596 1.00 0.00 13 PRO A N 9
ATOM 8980 C CA . PRO A 1 6 ? 0.907 -3.723 -15.682 1.00 0.00 13 PRO A CA 9
ATOM 8981 C C . PRO A 1 6 ? 1.833 -4.850 -15.203 1.00 0.00 13 PRO A C 9
ATOM 8982 O O . PRO A 1 6 ? 2.616 -4.696 -14.279 1.00 0.00 13 PRO A O 9
ATOM 8993 N N . HIS A 1 7 ? 1.739 -5.981 -15.856 1.00 0.00 14 HIS A N 9
ATOM 8994 C CA . HIS A 1 7 ? 2.585 -7.159 -15.505 1.00 0.00 14 HIS A CA 9
ATOM 8995 C C . HIS A 1 7 ? 1.983 -8.409 -16.141 1.00 0.00 14 HIS A C 9
ATOM 8996 O O . HIS A 1 7 ? 2.681 -9.292 -16.598 1.00 0.00 14 HIS A O 9
ATOM 9010 N N . GLY A 1 8 ? 0.689 -8.484 -16.154 1.00 0.00 15 GLY A N 9
ATOM 9011 C CA . GLY A 1 8 ? 0.002 -9.670 -16.737 1.00 0.00 15 GLY A CA 9
ATOM 9012 C C . GLY A 1 8 ? -0.689 -10.429 -15.605 1.00 0.00 15 GLY A C 9
ATOM 9013 O O . GLY A 1 8 ? -1.292 -9.825 -14.740 1.00 0.00 15 GLY A O 9
ATOM 9017 N N . PRO A 1 9 ? -0.568 -11.727 -15.629 1.00 0.00 16 PRO A N 9
ATOM 9018 C CA . PRO A 1 9 ? -1.161 -12.589 -14.597 1.00 0.00 16 PRO A CA 9
ATOM 9019 C C . PRO A 1 9 ? -0.291 -12.548 -13.342 1.00 0.00 16 PRO A C 9
ATOM 9020 O O . PRO A 1 9 ? 0.908 -12.373 -13.418 1.00 0.00 16 PRO A O 9
ATOM 9031 N N . LEU A 1 10 ? -0.875 -12.698 -12.190 1.00 0.00 17 LEU A N 9
ATOM 9032 C CA . LEU A 1 10 ? -0.063 -12.654 -10.944 1.00 0.00 17 LEU A CA 9
ATOM 9033 C C . LEU A 1 10 ? -0.208 -13.965 -10.177 1.00 0.00 17 LEU A C 9
ATOM 9034 O O . LEU A 1 10 ? -1.106 -14.135 -9.380 1.00 0.00 17 LEU A O 9
ATOM 9050 N N . ALA A 1 11 ? 0.680 -14.889 -10.402 1.00 0.00 18 ALA A N 9
ATOM 9051 C CA . ALA A 1 11 ? 0.603 -16.179 -9.670 1.00 0.00 18 ALA A CA 9
ATOM 9052 C C . ALA A 1 11 ? 1.358 -16.035 -8.350 1.00 0.00 18 ALA A C 9
ATOM 9053 O O . ALA A 1 11 ? 2.117 -15.104 -8.163 1.00 0.00 18 ALA A O 9
ATOM 9060 N N . SER A 1 12 ? 1.143 -16.935 -7.432 1.00 0.00 19 SER A N 9
ATOM 9061 C CA . SER A 1 12 ? 1.836 -16.850 -6.113 1.00 0.00 19 SER A CA 9
ATOM 9062 C C . SER A 1 12 ? 3.340 -16.652 -6.321 1.00 0.00 19 SER A C 9
ATOM 9063 O O . SER A 1 12 ? 4.006 -17.459 -6.938 1.00 0.00 19 SER A O 9
ATOM 9071 N N . GLY A 1 13 ? 3.878 -15.582 -5.800 1.00 0.00 20 GLY A N 9
ATOM 9072 C CA . GLY A 1 13 ? 5.337 -15.325 -5.954 1.00 0.00 20 GLY A CA 9
ATOM 9073 C C . GLY A 1 13 ? 5.597 -14.550 -7.247 1.00 0.00 20 GLY A C 9
ATOM 9074 O O . GLY A 1 13 ? 6.468 -14.895 -8.020 1.00 0.00 20 GLY A O 9
ATOM 9078 N N . GLN A 1 14 ? 4.849 -13.507 -7.491 1.00 0.00 21 GLN A N 9
ATOM 9079 C CA . GLN A 1 14 ? 5.065 -12.723 -8.742 1.00 0.00 21 GLN A CA 9
ATOM 9080 C C . GLN A 1 14 ? 5.370 -11.256 -8.423 1.00 0.00 21 GLN A C 9
ATOM 9081 O O . GLN A 1 14 ? 4.901 -10.701 -7.443 1.00 0.00 21 GLN A O 9
ATOM 9095 N N . LEU A 1 15 ? 6.145 -10.627 -9.268 1.00 0.00 22 LEU A N 9
ATOM 9096 C CA . LEU A 1 15 ? 6.496 -9.193 -9.070 1.00 0.00 22 LEU A CA 9
ATOM 9097 C C . LEU A 1 15 ? 5.762 -8.363 -10.123 1.00 0.00 22 LEU A C 9
ATOM 9098 O O . LEU A 1 15 ? 6.201 -8.247 -11.250 1.00 0.00 22 LEU A O 9
ATOM 9114 N N . ALA A 1 16 ? 4.656 -7.771 -9.770 1.00 0.00 23 ALA A N 9
ATOM 9115 C CA . ALA A 1 16 ? 3.923 -6.939 -10.762 1.00 0.00 23 ALA A CA 9
ATOM 9116 C C . ALA A 1 16 ? 4.584 -5.564 -10.801 1.00 0.00 23 ALA A C 9
ATOM 9117 O O . ALA A 1 16 ? 5.192 -5.147 -9.844 1.00 0.00 23 ALA A O 9
ATOM 9124 N N . ALA A 1 17 ? 4.479 -4.848 -11.883 1.00 0.00 24 ALA A N 9
ATOM 9125 C CA . ALA A 1 17 ? 5.118 -3.507 -11.920 1.00 0.00 24 ALA A CA 9
ATOM 9126 C C . ALA A 1 17 ? 4.020 -2.468 -12.101 1.00 0.00 24 ALA A C 9
ATOM 9127 O O . ALA A 1 17 ? 3.247 -2.529 -13.027 1.00 0.00 24 ALA A O 9
ATOM 9134 N N . PHE A 1 18 ? 3.910 -1.552 -11.184 1.00 0.00 25 PHE A N 9
ATOM 9135 C CA . PHE A 1 18 ? 2.816 -0.547 -11.258 1.00 0.00 25 PHE A CA 9
ATOM 9136 C C . PHE A 1 18 ? 3.328 0.843 -11.631 1.00 0.00 25 PHE A C 9
ATOM 9137 O O . PHE A 1 18 ? 4.512 1.110 -11.678 1.00 0.00 25 PHE A O 9
ATOM 9154 N N . HIS A 1 19 ? 2.400 1.737 -11.841 1.00 0.00 26 HIS A N 9
ATOM 9155 C CA . HIS A 1 19 ? 2.724 3.150 -12.154 1.00 0.00 26 HIS A CA 9
ATOM 9156 C C . HIS A 1 19 ? 1.407 3.937 -12.116 1.00 0.00 26 HIS A C 9
ATOM 9157 O O . HIS A 1 19 ? 0.351 3.427 -12.462 1.00 0.00 26 HIS A O 9
ATOM 9171 N N . ILE A 1 20 ? 1.448 5.156 -11.664 1.00 0.00 27 ILE A N 9
ATOM 9172 C CA . ILE A 1 20 ? 0.197 5.962 -11.572 1.00 0.00 27 ILE A CA 9
ATOM 9173 C C . ILE A 1 20 ? 0.236 7.046 -12.649 1.00 0.00 27 ILE A C 9
ATOM 9174 O O . ILE A 1 20 ? 1.291 7.380 -13.150 1.00 0.00 27 ILE A O 9
ATOM 9190 N N . ALA A 1 21 ? -0.891 7.583 -13.043 1.00 0.00 28 ALA A N 9
ATOM 9191 C CA . ALA A 1 21 ? -0.848 8.622 -14.126 1.00 0.00 28 ALA A CA 9
ATOM 9192 C C . ALA A 1 21 ? -1.764 9.819 -13.833 1.00 0.00 28 ALA A C 9
ATOM 9193 O O . ALA A 1 21 ? -2.959 9.680 -13.698 1.00 0.00 28 ALA A O 9
ATOM 9200 N N . ALA A 1 22 ? -1.210 11.005 -13.792 1.00 0.00 29 ALA A N 9
ATOM 9201 C CA . ALA A 1 22 ? -2.040 12.230 -13.563 1.00 0.00 29 ALA A CA 9
ATOM 9202 C C . ALA A 1 22 ? -1.122 13.444 -13.364 1.00 0.00 29 ALA A C 9
ATOM 9203 O O . ALA A 1 22 ? -1.075 14.319 -14.209 1.00 0.00 29 ALA A O 9
ATOM 9210 N N . PRO A 1 23 ? -0.403 13.468 -12.266 1.00 0.00 30 PRO A N 9
ATOM 9211 C CA . PRO A 1 23 ? 0.523 14.572 -11.971 1.00 0.00 30 PRO A CA 9
ATOM 9212 C C . PRO A 1 23 ? 1.783 14.416 -12.818 1.00 0.00 30 PRO A C 9
ATOM 9213 O O . PRO A 1 23 ? 2.796 13.951 -12.354 1.00 0.00 30 PRO A O 9
ATOM 9224 N N . LEU A 1 24 ? 1.701 14.784 -14.068 1.00 0.00 31 LEU A N 9
ATOM 9225 C CA . LEU A 1 24 ? 2.869 14.653 -14.999 1.00 0.00 31 LEU A CA 9
ATOM 9226 C C . LEU A 1 24 ? 4.217 14.845 -14.277 1.00 0.00 31 LEU A C 9
ATOM 9227 O O . LEU A 1 24 ? 5.076 13.990 -14.366 1.00 0.00 31 LEU A O 9
ATOM 9243 N N . PRO A 1 25 ? 4.379 15.956 -13.597 1.00 0.00 32 PRO A N 9
ATOM 9244 C CA . PRO A 1 25 ? 5.631 16.263 -12.875 1.00 0.00 32 PRO A CA 9
ATOM 9245 C C . PRO A 1 25 ? 5.709 15.535 -11.521 1.00 0.00 32 PRO A C 9
ATOM 9246 O O . PRO A 1 25 ? 5.809 16.161 -10.485 1.00 0.00 32 PRO A O 9
ATOM 9257 N N . VAL A 1 26 ? 5.687 14.225 -11.510 1.00 0.00 33 VAL A N 9
ATOM 9258 C CA . VAL A 1 26 ? 5.778 13.498 -10.206 1.00 0.00 33 VAL A CA 9
ATOM 9259 C C . VAL A 1 26 ? 7.244 13.351 -9.799 1.00 0.00 33 VAL A C 9
ATOM 9260 O O . VAL A 1 26 ? 8.124 13.240 -10.629 1.00 0.00 33 VAL A O 9
ATOM 9273 N N . THR A 1 27 ? 7.508 13.335 -8.523 1.00 0.00 34 THR A N 9
ATOM 9274 C CA . THR A 1 27 ? 8.911 13.178 -8.044 1.00 0.00 34 THR A CA 9
ATOM 9275 C C . THR A 1 27 ? 9.010 11.951 -7.142 1.00 0.00 34 THR A C 9
ATOM 9276 O O . THR A 1 27 ? 9.990 11.233 -7.152 1.00 0.00 34 THR A O 9
ATOM 9287 N N . ALA A 1 28 ? 8.000 11.708 -6.367 1.00 0.00 35 ALA A N 9
ATOM 9288 C CA . ALA A 1 28 ? 8.014 10.530 -5.461 1.00 0.00 35 ALA A CA 9
ATOM 9289 C C . ALA A 1 28 ? 6.578 10.100 -5.172 1.00 0.00 35 ALA A C 9
ATOM 9290 O O . ALA A 1 28 ? 5.709 10.911 -4.910 1.00 0.00 35 ALA A O 9
ATOM 9297 N N . THR A 1 29 ? 6.329 8.824 -5.209 1.00 0.00 36 THR A N 9
ATOM 9298 C CA . THR A 1 29 ? 4.958 8.313 -4.929 1.00 0.00 36 THR A CA 9
ATOM 9299 C C . THR A 1 29 ? 5.044 7.313 -3.784 1.00 0.00 36 THR A C 9
ATOM 9300 O O . THR A 1 29 ? 5.955 6.514 -3.721 1.00 0.00 36 THR A O 9
ATOM 9311 N N . ARG A 1 30 ? 4.107 7.331 -2.888 1.00 0.00 37 ARG A N 9
ATOM 9312 C CA . ARG A 1 30 ? 4.158 6.358 -1.772 1.00 0.00 37 ARG A CA 9
ATOM 9313 C C . ARG A 1 30 ? 3.073 5.308 -1.985 1.00 0.00 37 ARG A C 9
ATOM 9314 O O . ARG A 1 30 ? 1.904 5.562 -1.793 1.00 0.00 37 ARG A O 9
ATOM 9335 N N . TRP A 1 31 ? 3.453 4.127 -2.375 1.00 0.00 38 TRP A N 9
ATOM 9336 C CA . TRP A 1 31 ? 2.439 3.062 -2.596 1.00 0.00 38 TRP A CA 9
ATOM 9337 C C . TRP A 1 31 ? 2.215 2.311 -1.295 1.00 0.00 38 TRP A C 9
ATOM 9338 O O . TRP A 1 31 ? 2.847 2.565 -0.287 1.00 0.00 38 TRP A O 9
ATOM 9359 N N . ASP A 1 32 ? 1.347 1.357 -1.336 1.00 0.00 39 ASP A N 9
ATOM 9360 C CA . ASP A 1 32 ? 1.085 0.520 -0.149 1.00 0.00 39 ASP A CA 9
ATOM 9361 C C . ASP A 1 32 ? 0.655 -0.840 -0.672 1.00 0.00 39 ASP A C 9
ATOM 9362 O O . ASP A 1 32 ? -0.466 -1.024 -1.103 1.00 0.00 39 ASP A O 9
ATOM 9371 N N . PHE A 1 33 ? 1.547 -1.786 -0.688 1.00 0.00 40 PHE A N 9
ATOM 9372 C CA . PHE A 1 33 ? 1.174 -3.112 -1.246 1.00 0.00 40 PHE A CA 9
ATOM 9373 C C . PHE A 1 33 ? 0.392 -3.913 -0.210 1.00 0.00 40 PHE A C 9
ATOM 9374 O O . PHE A 1 33 ? -0.732 -4.307 -0.439 1.00 0.00 40 PHE A O 9
ATOM 9391 N N . GLY A 1 34 ? 0.984 -4.173 0.919 1.00 0.00 41 GLY A N 9
ATOM 9392 C CA . GLY A 1 34 ? 0.277 -4.969 1.957 1.00 0.00 41 GLY A CA 9
ATOM 9393 C C . GLY A 1 34 ? 0.591 -6.454 1.751 1.00 0.00 41 GLY A C 9
ATOM 9394 O O . GLY A 1 34 ? -0.081 -7.319 2.277 1.00 0.00 41 GLY A O 9
ATOM 9398 N N . ASP A 1 35 ? 1.625 -6.753 1.007 1.00 0.00 42 ASP A N 9
ATOM 9399 C CA . ASP A 1 35 ? 2.010 -8.168 0.784 1.00 0.00 42 ASP A CA 9
ATOM 9400 C C . ASP A 1 35 ? 3.236 -8.439 1.650 1.00 0.00 42 ASP A C 9
ATOM 9401 O O . ASP A 1 35 ? 3.139 -8.546 2.857 1.00 0.00 42 ASP A O 9
ATOM 9410 N N . GLY A 1 36 ? 4.391 -8.491 1.063 1.00 0.00 43 GLY A N 9
ATOM 9411 C CA . GLY A 1 36 ? 5.613 -8.684 1.868 1.00 0.00 43 GLY A CA 9
ATOM 9412 C C . GLY A 1 36 ? 6.030 -7.317 2.417 1.00 0.00 43 GLY A C 9
ATOM 9413 O O . GLY A 1 36 ? 6.734 -7.218 3.402 1.00 0.00 43 GLY A O 9
ATOM 9417 N N . SER A 1 37 ? 5.585 -6.256 1.784 1.00 0.00 44 SER A N 9
ATOM 9418 C CA . SER A 1 37 ? 5.934 -4.891 2.263 1.00 0.00 44 SER A CA 9
ATOM 9419 C C . SER A 1 37 ? 4.672 -4.020 2.263 1.00 0.00 44 SER A C 9
ATOM 9420 O O . SER A 1 37 ? 3.944 -3.956 1.290 1.00 0.00 44 SER A O 9
ATOM 9428 N N . ALA A 1 38 ? 4.401 -3.355 3.351 1.00 0.00 45 ALA A N 9
ATOM 9429 C CA . ALA A 1 38 ? 3.186 -2.497 3.415 1.00 0.00 45 ALA A CA 9
ATOM 9430 C C . ALA A 1 38 ? 3.469 -1.153 2.745 1.00 0.00 45 ALA A C 9
ATOM 9431 O O . ALA A 1 38 ? 3.166 -0.946 1.582 1.00 0.00 45 ALA A O 9
ATOM 9438 N N . GLU A 1 39 ? 4.045 -0.248 3.488 1.00 0.00 46 GLU A N 9
ATOM 9439 C CA . GLU A 1 39 ? 4.368 1.107 2.951 1.00 0.00 46 GLU A CA 9
ATOM 9440 C C . GLU A 1 39 ? 5.296 0.979 1.744 1.00 0.00 46 GLU A C 9
ATOM 9441 O O . GLU A 1 39 ? 6.079 0.054 1.648 1.00 0.00 46 GLU A O 9
ATOM 9453 N N . VAL A 1 40 ? 5.202 1.891 0.812 1.00 0.00 47 VAL A N 9
ATOM 9454 C CA . VAL A 1 40 ? 6.066 1.806 -0.400 1.00 0.00 47 VAL A CA 9
ATOM 9455 C C . VAL A 1 40 ? 6.614 3.183 -0.772 1.00 0.00 47 VAL A C 9
ATOM 9456 O O . VAL A 1 40 ? 5.870 4.095 -1.060 1.00 0.00 47 VAL A O 9
ATOM 9469 N N . ASP A 1 41 ? 7.911 3.326 -0.807 1.00 0.00 48 ASP A N 9
ATOM 9470 C CA . ASP A 1 41 ? 8.511 4.632 -1.201 1.00 0.00 48 ASP A CA 9
ATOM 9471 C C . ASP A 1 41 ? 9.038 4.504 -2.631 1.00 0.00 48 ASP A C 9
ATOM 9472 O O . ASP A 1 41 ? 10.115 3.990 -2.862 1.00 0.00 48 ASP A O 9
ATOM 9481 N N . ALA A 1 42 ? 8.273 4.938 -3.597 1.00 0.00 49 ALA A N 9
ATOM 9482 C CA . ALA A 1 42 ? 8.715 4.806 -5.016 1.00 0.00 49 ALA A CA 9
ATOM 9483 C C . ALA A 1 42 ? 9.106 6.165 -5.604 1.00 0.00 49 ALA A C 9
ATOM 9484 O O . ALA A 1 42 ? 8.812 7.209 -5.054 1.00 0.00 49 ALA A O 9
ATOM 9491 N N . ALA A 1 43 ? 9.764 6.142 -6.735 1.00 0.00 50 ALA A N 9
ATOM 9492 C CA . ALA A 1 43 ? 10.186 7.408 -7.395 1.00 0.00 50 ALA A CA 9
ATOM 9493 C C . ALA A 1 43 ? 9.201 7.754 -8.517 1.00 0.00 50 ALA A C 9
ATOM 9494 O O . ALA A 1 43 ? 8.537 6.883 -9.074 1.00 0.00 50 ALA A O 9
ATOM 9501 N N . GLY A 1 44 ? 9.097 9.020 -8.852 1.00 0.00 51 GLY A N 9
ATOM 9502 C CA . GLY A 1 44 ? 8.157 9.438 -9.929 1.00 0.00 51 GLY A CA 9
ATOM 9503 C C . GLY A 1 44 ? 6.819 8.744 -9.709 1.00 0.00 51 GLY A C 9
ATOM 9504 O O . GLY A 1 44 ? 6.497 8.357 -8.607 1.00 0.00 51 GLY A O 9
ATOM 9508 N N . PRO A 1 45 ? 6.083 8.600 -10.765 1.00 0.00 52 PRO A N 9
ATOM 9509 C CA . PRO A 1 45 ? 4.782 7.931 -10.725 1.00 0.00 52 PRO A CA 9
ATOM 9510 C C . PRO A 1 45 ? 4.945 6.421 -10.973 1.00 0.00 52 PRO A C 9
ATOM 9511 O O . PRO A 1 45 ? 4.161 5.840 -11.693 1.00 0.00 52 PRO A O 9
ATOM 9522 N N . ALA A 1 46 ? 5.948 5.762 -10.427 1.00 0.00 53 ALA A N 9
ATOM 9523 C CA . ALA A 1 46 ? 6.063 4.298 -10.734 1.00 0.00 53 ALA A CA 9
ATOM 9524 C C . ALA A 1 46 ? 6.556 3.482 -9.534 1.00 0.00 53 ALA A C 9
ATOM 9525 O O . ALA A 1 46 ? 7.211 3.979 -8.643 1.00 0.00 53 ALA A O 9
ATOM 9532 N N . ALA A 1 47 ? 6.238 2.208 -9.539 1.00 0.00 54 ALA A N 9
ATOM 9533 C CA . ALA A 1 47 ? 6.659 1.283 -8.442 1.00 0.00 54 ALA A CA 9
ATOM 9534 C C . ALA A 1 47 ? 6.391 -0.154 -8.898 1.00 0.00 54 ALA A C 9
ATOM 9535 O O . ALA A 1 47 ? 6.119 -0.401 -10.054 1.00 0.00 54 ALA A O 9
ATOM 9542 N N . SER A 1 48 ? 6.456 -1.103 -8.007 1.00 0.00 55 SER A N 9
ATOM 9543 C CA . SER A 1 48 ? 6.187 -2.518 -8.404 1.00 0.00 55 SER A CA 9
ATOM 9544 C C . SER A 1 48 ? 5.727 -3.317 -7.186 1.00 0.00 55 SER A C 9
ATOM 9545 O O . SER A 1 48 ? 6.201 -3.124 -6.088 1.00 0.00 55 SER A O 9
ATOM 9553 N N . HIS A 1 49 ? 4.784 -4.198 -7.376 1.00 0.00 56 HIS A N 9
ATOM 9554 C CA . HIS A 1 49 ? 4.256 -4.995 -6.235 1.00 0.00 56 HIS A CA 9
ATOM 9555 C C . HIS A 1 49 ? 4.906 -6.375 -6.170 1.00 0.00 56 HIS A C 9
ATOM 9556 O O . HIS A 1 49 ? 5.153 -7.011 -7.174 1.00 0.00 56 HIS A O 9
ATOM 9570 N N . ARG A 1 50 ? 5.150 -6.844 -4.978 1.00 0.00 57 ARG A N 9
ATOM 9571 C CA . ARG A 1 50 ? 5.756 -8.194 -4.798 1.00 0.00 57 ARG A CA 9
ATOM 9572 C C . ARG A 1 50 ? 4.729 -9.092 -4.106 1.00 0.00 57 ARG A C 9
ATOM 9573 O O . ARG A 1 50 ? 4.660 -9.154 -2.896 1.00 0.00 57 ARG A O 9
ATOM 9594 N N . TYR A 1 51 ? 3.918 -9.777 -4.863 1.00 0.00 58 TYR A N 9
ATOM 9595 C CA . TYR A 1 51 ? 2.883 -10.650 -4.240 1.00 0.00 58 TYR A CA 9
ATOM 9596 C C . TYR A 1 51 ? 3.416 -12.076 -4.118 1.00 0.00 58 TYR A C 9
ATOM 9597 O O . TYR A 1 51 ? 3.817 -12.683 -5.087 1.00 0.00 58 TYR A O 9
ATOM 9615 N N . VAL A 1 52 ? 3.447 -12.603 -2.920 1.00 0.00 59 VAL A N 9
ATOM 9616 C CA . VAL A 1 52 ? 3.981 -13.984 -2.723 1.00 0.00 59 VAL A CA 9
ATOM 9617 C C . VAL A 1 52 ? 2.886 -14.933 -2.220 1.00 0.00 59 VAL A C 9
ATOM 9618 O O . VAL A 1 52 ? 2.959 -16.126 -2.428 1.00 0.00 59 VAL A O 9
ATOM 9631 N N . LEU A 1 53 ? 1.878 -14.433 -1.554 1.00 0.00 60 LEU A N 9
ATOM 9632 C CA . LEU A 1 53 ? 0.808 -15.341 -1.050 1.00 0.00 60 LEU A CA 9
ATOM 9633 C C . LEU A 1 53 ? -0.373 -15.317 -2.023 1.00 0.00 60 LEU A C 9
ATOM 9634 O O . LEU A 1 53 ? -0.657 -14.301 -2.620 1.00 0.00 60 LEU A O 9
ATOM 9650 N N . PRO A 1 54 ? -1.027 -16.439 -2.149 1.00 0.00 61 PRO A N 9
ATOM 9651 C CA . PRO A 1 54 ? -2.189 -16.579 -3.042 1.00 0.00 61 PRO A CA 9
ATOM 9652 C C . PRO A 1 54 ? -3.424 -15.945 -2.398 1.00 0.00 61 PRO A C 9
ATOM 9653 O O . PRO A 1 54 ? -3.810 -16.288 -1.299 1.00 0.00 61 PRO A O 9
ATOM 9664 N N . GLY A 1 55 ? -4.043 -15.017 -3.075 1.00 0.00 62 GLY A N 9
ATOM 9665 C CA . GLY A 1 55 ? -5.249 -14.353 -2.506 1.00 0.00 62 GLY A CA 9
ATOM 9666 C C . GLY A 1 55 ? -5.426 -12.982 -3.158 1.00 0.00 62 GLY A C 9
ATOM 9667 O O . GLY A 1 55 ? -4.769 -12.658 -4.126 1.00 0.00 62 GLY A O 9
ATOM 9671 N N . ARG A 1 56 ? -6.310 -12.176 -2.639 1.00 0.00 63 ARG A N 9
ATOM 9672 C CA . ARG A 1 56 ? -6.529 -10.829 -3.234 1.00 0.00 63 ARG A CA 9
ATOM 9673 C C . ARG A 1 56 ? -5.866 -9.760 -2.361 1.00 0.00 63 ARG A C 9
ATOM 9674 O O . ARG A 1 56 ? -6.169 -9.624 -1.192 1.00 0.00 63 ARG A O 9
ATOM 9695 N N . TYR A 1 57 ? -4.964 -9.002 -2.922 1.00 0.00 64 TYR A N 9
ATOM 9696 C CA . TYR A 1 57 ? -4.281 -7.940 -2.130 1.00 0.00 64 TYR A CA 9
ATOM 9697 C C . TYR A 1 57 ? -4.917 -6.584 -2.433 1.00 0.00 64 TYR A C 9
ATOM 9698 O O . TYR A 1 57 ? -5.559 -6.401 -3.449 1.00 0.00 64 TYR A O 9
ATOM 9716 N N . HIS A 1 58 ? -4.717 -5.626 -1.568 1.00 0.00 65 HIS A N 9
ATOM 9717 C CA . HIS A 1 58 ? -5.279 -4.268 -1.802 1.00 0.00 65 HIS A CA 9
ATOM 9718 C C . HIS A 1 58 ? -4.121 -3.280 -1.983 1.00 0.00 65 HIS A C 9
ATOM 9719 O O . HIS A 1 58 ? -3.271 -3.142 -1.126 1.00 0.00 65 HIS A O 9
ATOM 9733 N N . VAL A 1 59 ? -4.073 -2.606 -3.099 1.00 0.00 66 VAL A N 9
ATOM 9734 C CA . VAL A 1 59 ? -2.964 -1.642 -3.355 1.00 0.00 66 VAL A CA 9
ATOM 9735 C C . VAL A 1 59 ? -3.441 -0.204 -3.148 1.00 0.00 66 VAL A C 9
ATOM 9736 O O . VAL A 1 59 ? -4.593 0.112 -3.352 1.00 0.00 66 VAL A O 9
ATOM 9749 N N . THR A 1 60 ? -2.546 0.672 -2.774 1.00 0.00 67 THR A N 9
ATOM 9750 C CA . THR A 1 60 ? -2.914 2.105 -2.582 1.00 0.00 67 THR A CA 9
ATOM 9751 C C . THR A 1 60 ? -1.683 2.963 -2.878 1.00 0.00 67 THR A C 9
ATOM 9752 O O . THR A 1 60 ? -0.570 2.480 -2.854 1.00 0.00 67 THR A O 9
ATOM 9763 N N . ALA A 1 61 ? -1.864 4.225 -3.155 1.00 0.00 68 ALA A N 9
ATOM 9764 C CA . ALA A 1 61 ? -0.677 5.088 -3.442 1.00 0.00 68 ALA A CA 9
ATOM 9765 C C . ALA A 1 61 ? -0.973 6.546 -3.095 1.00 0.00 68 ALA A C 9
ATOM 9766 O O . ALA A 1 61 ? -2.104 6.976 -3.050 1.00 0.00 68 ALA A O 9
ATOM 9773 N N . VAL A 1 62 ? 0.055 7.307 -2.872 1.00 0.00 69 VAL A N 9
ATOM 9774 C CA . VAL A 1 62 ? -0.115 8.747 -2.557 1.00 0.00 69 VAL A CA 9
ATOM 9775 C C . VAL A 1 62 ? 1.085 9.485 -3.143 1.00 0.00 69 VAL A C 9
ATOM 9776 O O . VAL A 1 62 ? 2.195 9.363 -2.667 1.00 0.00 69 VAL A O 9
ATOM 9789 N N . LEU A 1 63 ? 0.888 10.224 -4.195 1.00 0.00 70 LEU A N 9
ATOM 9790 C CA . LEU A 1 63 ? 2.051 10.920 -4.813 1.00 0.00 70 LEU A CA 9
ATOM 9791 C C . LEU A 1 63 ? 2.244 12.285 -4.174 1.00 0.00 70 LEU A C 9
ATOM 9792 O O . LEU A 1 63 ? 1.302 12.942 -3.789 1.00 0.00 70 LEU A O 9
ATOM 9808 N N . ALA A 1 64 ? 3.465 12.731 -4.089 1.00 0.00 71 ALA A N 9
ATOM 9809 C CA . ALA A 1 64 ? 3.718 14.073 -3.511 1.00 0.00 71 ALA A CA 9
ATOM 9810 C C . ALA A 1 64 ? 4.584 14.867 -4.476 1.00 0.00 71 ALA A C 9
ATOM 9811 O O . ALA A 1 64 ? 5.731 14.549 -4.721 1.00 0.00 71 ALA A O 9
ATOM 9818 N N . LEU A 1 65 ? 4.033 15.898 -5.020 1.00 0.00 72 LEU A N 9
ATOM 9819 C CA . LEU A 1 65 ? 4.787 16.746 -5.976 1.00 0.00 72 LEU A CA 9
ATOM 9820 C C . LEU A 1 65 ? 5.223 18.029 -5.273 1.00 0.00 72 LEU A C 9
ATOM 9821 O O . LEU A 1 65 ? 6.023 18.791 -5.779 1.00 0.00 72 LEU A O 9
ATOM 9837 N N . GLY A 1 66 ? 4.678 18.279 -4.119 1.00 0.00 73 GLY A N 9
ATOM 9838 C CA . GLY A 1 66 ? 5.021 19.518 -3.371 1.00 0.00 73 GLY A CA 9
ATOM 9839 C C . GLY A 1 66 ? 3.784 20.410 -3.344 1.00 0.00 73 GLY A C 9
ATOM 9840 O O . GLY A 1 66 ? 3.363 20.883 -2.307 1.00 0.00 73 GLY A O 9
ATOM 9844 N N . ALA A 1 67 ? 3.187 20.625 -4.486 1.00 0.00 74 ALA A N 9
ATOM 9845 C CA . ALA A 1 67 ? 1.960 21.466 -4.549 1.00 0.00 74 ALA A CA 9
ATOM 9846 C C . ALA A 1 67 ? 0.770 20.616 -5.015 1.00 0.00 74 ALA A C 9
ATOM 9847 O O . ALA A 1 67 ? -0.354 21.075 -5.043 1.00 0.00 74 ALA A O 9
ATOM 9854 N N . GLY A 1 68 ? 1.006 19.384 -5.383 1.00 0.00 75 GLY A N 9
ATOM 9855 C CA . GLY A 1 68 ? -0.114 18.515 -5.847 1.00 0.00 75 GLY A CA 9
ATOM 9856 C C . GLY A 1 68 ? 0.125 17.075 -5.384 1.00 0.00 75 GLY A C 9
ATOM 9857 O O . GLY A 1 68 ? 1.227 16.696 -5.047 1.00 0.00 75 GLY A O 9
ATOM 9861 N N . SER A 1 69 ? -0.906 16.275 -5.360 1.00 0.00 76 SER A N 9
ATOM 9862 C CA . SER A 1 69 ? -0.752 14.859 -4.916 1.00 0.00 76 SER A CA 9
ATOM 9863 C C . SER A 1 69 ? -1.799 13.995 -5.618 1.00 0.00 76 SER A C 9
ATOM 9864 O O . SER A 1 69 ? -2.667 14.493 -6.306 1.00 0.00 76 SER A O 9
ATOM 9872 N N . ALA A 1 70 ? -1.726 12.703 -5.450 1.00 0.00 77 ALA A N 9
ATOM 9873 C CA . ALA A 1 70 ? -2.722 11.814 -6.108 1.00 0.00 77 ALA A CA 9
ATOM 9874 C C . ALA A 1 70 ? -2.937 10.562 -5.255 1.00 0.00 77 ALA A C 9
ATOM 9875 O O . ALA A 1 70 ? -1.996 9.908 -4.850 1.00 0.00 77 ALA A O 9
ATOM 9882 N N . LEU A 1 71 ? -4.170 10.229 -4.974 1.00 0.00 78 LEU A N 9
ATOM 9883 C CA . LEU A 1 71 ? -4.452 9.024 -4.140 1.00 0.00 78 LEU A CA 9
ATOM 9884 C C . LEU A 1 71 ? -4.709 7.814 -5.039 1.00 0.00 78 LEU A C 9
ATOM 9885 O O . LEU A 1 71 ? -5.343 7.916 -6.070 1.00 0.00 78 LEU A O 9
ATOM 9901 N N . LEU A 1 72 ? -4.205 6.670 -4.659 1.00 0.00 79 LEU A N 9
ATOM 9902 C CA . LEU A 1 72 ? -4.399 5.451 -5.487 1.00 0.00 79 LEU A CA 9
ATOM 9903 C C . LEU A 1 72 ? -4.997 4.329 -4.644 1.00 0.00 79 LEU A C 9
ATOM 9904 O O . LEU A 1 72 ? -4.837 4.290 -3.439 1.00 0.00 79 LEU A O 9
ATOM 9920 N N . GLY A 1 73 ? -5.671 3.409 -5.282 1.00 0.00 80 GLY A N 9
ATOM 9921 C CA . GLY A 1 73 ? -6.279 2.269 -4.542 1.00 0.00 80 GLY A CA 9
ATOM 9922 C C . GLY A 1 73 ? -6.623 1.138 -5.524 1.00 0.00 80 GLY A C 9
ATOM 9923 O O . GLY A 1 73 ? -7.729 1.057 -6.021 1.00 0.00 80 GLY A O 9
ATOM 9927 N N . THR A 1 74 ? -5.691 0.261 -5.804 1.00 0.00 81 THR A N 9
ATOM 9928 C CA . THR A 1 74 ? -5.981 -0.860 -6.754 1.00 0.00 81 THR A CA 9
ATOM 9929 C C . THR A 1 74 ? -6.151 -2.170 -5.970 1.00 0.00 81 THR A C 9
ATOM 9930 O O . THR A 1 74 ? -6.119 -2.185 -4.761 1.00 0.00 81 THR A O 9
ATOM 9941 N N . ASP A 1 75 ? -6.323 -3.269 -6.662 1.00 0.00 82 ASP A N 9
ATOM 9942 C CA . ASP A 1 75 ? -6.480 -4.589 -5.984 1.00 0.00 82 ASP A CA 9
ATOM 9943 C C . ASP A 1 75 ? -5.943 -5.667 -6.929 1.00 0.00 82 ASP A C 9
ATOM 9944 O O . ASP A 1 75 ? -6.050 -5.540 -8.132 1.00 0.00 82 ASP A O 9
ATOM 9953 N N . VAL A 1 76 ? -5.359 -6.721 -6.420 1.00 0.00 83 VAL A N 9
ATOM 9954 C CA . VAL A 1 76 ? -4.826 -7.764 -7.337 1.00 0.00 83 VAL A CA 9
ATOM 9955 C C . VAL A 1 76 ? -5.281 -9.149 -6.883 1.00 0.00 83 VAL A C 9
ATOM 9956 O O . VAL A 1 76 ? -5.324 -9.447 -5.708 1.00 0.00 83 VAL A O 9
ATOM 9969 N N . GLN A 1 77 ? -5.603 -10.004 -7.815 1.00 0.00 84 GLN A N 9
ATOM 9970 C CA . GLN A 1 77 ? -6.035 -11.382 -7.456 1.00 0.00 84 GLN A CA 9
ATOM 9971 C C . GLN A 1 77 ? -4.884 -12.343 -7.750 1.00 0.00 84 GLN A C 9
ATOM 9972 O O . GLN A 1 77 ? -4.766 -12.871 -8.839 1.00 0.00 84 GLN A O 9
ATOM 9986 N N . VAL A 1 78 ? -4.021 -12.559 -6.798 1.00 0.00 85 VAL A N 9
ATOM 9987 C CA . VAL A 1 78 ? -2.868 -13.469 -7.033 1.00 0.00 85 VAL A CA 9
ATOM 9988 C C . VAL A 1 78 ? -3.300 -14.924 -6.847 1.00 0.00 85 VAL A C 9
ATOM 9989 O O . VAL A 1 78 ? -3.959 -15.274 -5.890 1.00 0.00 85 VAL A O 9
ATOM 10002 N N . GLU A 1 79 ? -2.919 -15.774 -7.762 1.00 0.00 86 GLU A N 9
ATOM 10003 C CA . GLU A 1 79 ? -3.287 -17.214 -7.657 1.00 0.00 86 GLU A CA 9
ATOM 10004 C C . GLU A 1 79 ? -2.059 -18.003 -7.188 1.00 0.00 86 GLU A C 9
ATOM 10005 O O . GLU A 1 79 ? -1.240 -17.494 -6.455 1.00 0.00 86 GLU A O 9
ATOM 10017 N N . ALA A 1 80 ? -1.914 -19.232 -7.607 1.00 0.00 87 ALA A N 9
ATOM 10018 C CA . ALA A 1 80 ? -0.725 -20.022 -7.183 1.00 0.00 87 ALA A CA 9
ATOM 10019 C C . ALA A 1 80 ? 0.039 -20.493 -8.423 1.00 0.00 87 ALA A C 9
ATOM 10020 O O . ALA A 1 80 ? 1.242 -20.350 -8.512 1.00 0.00 87 ALA A O 9
ATOM 10027 N N . ALA A 1 1 ? -4.591 10.049 -9.225 1.00 0.00 8 ALA A N 10
ATOM 10028 C CA . ALA A 1 1 ? -3.873 9.618 -10.457 1.00 0.00 8 ALA A CA 10
ATOM 10029 C C . ALA A 1 1 ? -4.483 8.308 -10.956 1.00 0.00 8 ALA A C 10
ATOM 10030 O O . ALA A 1 1 ? -5.060 7.554 -10.200 1.00 0.00 8 ALA A O 10
ATOM 10037 N N . THR A 1 2 ? -4.378 8.042 -12.227 1.00 0.00 9 THR A N 10
ATOM 10038 C CA . THR A 1 2 ? -4.966 6.794 -12.780 1.00 0.00 9 THR A CA 10
ATOM 10039 C C . THR A 1 2 ? -4.180 5.598 -12.266 1.00 0.00 9 THR A C 10
ATOM 10040 O O . THR A 1 2 ? -2.988 5.681 -12.020 1.00 0.00 9 THR A O 10
ATOM 10051 N N . LEU A 1 3 ? -4.862 4.503 -12.080 1.00 0.00 10 LEU A N 10
ATOM 10052 C CA . LEU A 1 3 ? -4.227 3.270 -11.544 1.00 0.00 10 LEU A CA 10
ATOM 10053 C C . LEU A 1 3 ? -3.749 2.381 -12.689 1.00 0.00 10 LEU A C 10
ATOM 10054 O O . LEU A 1 3 ? -4.546 1.775 -13.377 1.00 0.00 10 LEU A O 10
ATOM 10070 N N . VAL A 1 4 ? -2.467 2.268 -12.893 1.00 0.00 11 VAL A N 10
ATOM 10071 C CA . VAL A 1 4 ? -1.983 1.383 -13.982 1.00 0.00 11 VAL A CA 10
ATOM 10072 C C . VAL A 1 4 ? -1.021 0.357 -13.389 1.00 0.00 11 VAL A C 10
ATOM 10073 O O . VAL A 1 4 ? 0.094 0.674 -13.038 1.00 0.00 11 VAL A O 10
ATOM 10086 N N . GLY A 1 5 ? -1.446 -0.871 -13.260 1.00 0.00 12 GLY A N 10
ATOM 10087 C CA . GLY A 1 5 ? -0.552 -1.909 -12.675 1.00 0.00 12 GLY A CA 10
ATOM 10088 C C . GLY A 1 5 ? -0.304 -3.021 -13.700 1.00 0.00 12 GLY A C 10
ATOM 10089 O O . GLY A 1 5 ? -0.871 -4.090 -13.600 1.00 0.00 12 GLY A O 10
ATOM 10093 N N . PRO A 1 6 ? 0.541 -2.729 -14.657 1.00 0.00 13 PRO A N 10
ATOM 10094 C CA . PRO A 1 6 ? 0.896 -3.682 -15.726 1.00 0.00 13 PRO A CA 10
ATOM 10095 C C . PRO A 1 6 ? 1.813 -4.805 -15.217 1.00 0.00 13 PRO A C 10
ATOM 10096 O O . PRO A 1 6 ? 2.603 -4.632 -14.302 1.00 0.00 13 PRO A O 10
ATOM 10107 N N . HIS A 1 7 ? 1.702 -5.954 -15.833 1.00 0.00 14 HIS A N 10
ATOM 10108 C CA . HIS A 1 7 ? 2.535 -7.133 -15.452 1.00 0.00 14 HIS A CA 10
ATOM 10109 C C . HIS A 1 7 ? 1.945 -8.388 -16.088 1.00 0.00 14 HIS A C 10
ATOM 10110 O O . HIS A 1 7 ? 2.652 -9.273 -16.530 1.00 0.00 14 HIS A O 10
ATOM 10124 N N . GLY A 1 8 ? 0.651 -8.468 -16.116 1.00 0.00 15 GLY A N 10
ATOM 10125 C CA . GLY A 1 8 ? -0.025 -9.661 -16.697 1.00 0.00 15 GLY A CA 10
ATOM 10126 C C . GLY A 1 8 ? -0.652 -10.458 -15.555 1.00 0.00 15 GLY A C 10
ATOM 10127 O O . GLY A 1 8 ? -1.220 -9.885 -14.647 1.00 0.00 15 GLY A O 10
ATOM 10131 N N . PRO A 1 9 ? -0.517 -11.755 -15.618 1.00 0.00 16 PRO A N 10
ATOM 10132 C CA . PRO A 1 9 ? -1.049 -12.649 -14.582 1.00 0.00 16 PRO A CA 10
ATOM 10133 C C . PRO A 1 9 ? -0.123 -12.625 -13.368 1.00 0.00 16 PRO A C 10
ATOM 10134 O O . PRO A 1 9 ? 1.069 -12.437 -13.493 1.00 0.00 16 PRO A O 10
ATOM 10145 N N . LEU A 1 10 ? -0.655 -12.805 -12.194 1.00 0.00 17 LEU A N 10
ATOM 10146 C CA . LEU A 1 10 ? 0.209 -12.779 -10.983 1.00 0.00 17 LEU A CA 10
ATOM 10147 C C . LEU A 1 10 ? 0.154 -14.129 -10.274 1.00 0.00 17 LEU A C 10
ATOM 10148 O O . LEU A 1 10 ? -0.767 -14.419 -9.543 1.00 0.00 17 LEU A O 10
ATOM 10164 N N . ALA A 1 11 ? 1.140 -14.954 -10.474 1.00 0.00 18 ALA A N 10
ATOM 10165 C CA . ALA A 1 11 ? 1.148 -16.275 -9.794 1.00 0.00 18 ALA A CA 10
ATOM 10166 C C . ALA A 1 11 ? 1.786 -16.105 -8.415 1.00 0.00 18 ALA A C 10
ATOM 10167 O O . ALA A 1 11 ? 2.311 -15.059 -8.096 1.00 0.00 18 ALA A O 10
ATOM 10174 N N . SER A 1 12 ? 1.732 -17.112 -7.590 1.00 0.00 19 SER A N 10
ATOM 10175 C CA . SER A 1 12 ? 2.329 -16.994 -6.230 1.00 0.00 19 SER A CA 10
ATOM 10176 C C . SER A 1 12 ? 3.795 -16.565 -6.341 1.00 0.00 19 SER A C 10
ATOM 10177 O O . SER A 1 12 ? 4.584 -17.183 -7.028 1.00 0.00 19 SER A O 10
ATOM 10185 N N . GLY A 1 13 ? 4.162 -15.511 -5.664 1.00 0.00 20 GLY A N 10
ATOM 10186 C CA . GLY A 1 13 ? 5.574 -15.037 -5.721 1.00 0.00 20 GLY A CA 10
ATOM 10187 C C . GLY A 1 13 ? 5.807 -14.293 -7.035 1.00 0.00 20 GLY A C 10
ATOM 10188 O O . GLY A 1 13 ? 6.731 -14.587 -7.767 1.00 0.00 20 GLY A O 10
ATOM 10192 N N . GLN A 1 14 ? 4.971 -13.341 -7.345 1.00 0.00 21 GLN A N 10
ATOM 10193 C CA . GLN A 1 14 ? 5.146 -12.592 -8.623 1.00 0.00 21 GLN A CA 10
ATOM 10194 C C . GLN A 1 14 ? 5.465 -11.120 -8.352 1.00 0.00 21 GLN A C 10
ATOM 10195 O O . GLN A 1 14 ? 5.038 -10.543 -7.367 1.00 0.00 21 GLN A O 10
ATOM 10209 N N . LEU A 1 15 ? 6.209 -10.513 -9.240 1.00 0.00 22 LEU A N 10
ATOM 10210 C CA . LEU A 1 15 ? 6.572 -9.078 -9.083 1.00 0.00 22 LEU A CA 10
ATOM 10211 C C . LEU A 1 15 ? 5.824 -8.259 -10.134 1.00 0.00 22 LEU A C 10
ATOM 10212 O O . LEU A 1 15 ? 6.258 -8.138 -11.262 1.00 0.00 22 LEU A O 10
ATOM 10228 N N . ALA A 1 16 ? 4.712 -7.680 -9.778 1.00 0.00 23 ALA A N 10
ATOM 10229 C CA . ALA A 1 16 ? 3.964 -6.856 -10.767 1.00 0.00 23 ALA A CA 10
ATOM 10230 C C . ALA A 1 16 ? 4.615 -5.477 -10.825 1.00 0.00 23 ALA A C 10
ATOM 10231 O O . ALA A 1 16 ? 5.254 -5.057 -9.887 1.00 0.00 23 ALA A O 10
ATOM 10238 N N . ALA A 1 17 ? 4.470 -4.758 -11.902 1.00 0.00 24 ALA A N 10
ATOM 10239 C CA . ALA A 1 17 ? 5.098 -3.413 -11.958 1.00 0.00 24 ALA A CA 10
ATOM 10240 C C . ALA A 1 17 ? 3.994 -2.383 -12.156 1.00 0.00 24 ALA A C 10
ATOM 10241 O O . ALA A 1 17 ? 3.278 -2.411 -13.130 1.00 0.00 24 ALA A O 10
ATOM 10248 N N . PHE A 1 18 ? 3.815 -1.510 -11.204 1.00 0.00 25 PHE A N 10
ATOM 10249 C CA . PHE A 1 18 ? 2.709 -0.516 -11.294 1.00 0.00 25 PHE A CA 10
ATOM 10250 C C . PHE A 1 18 ? 3.215 0.882 -11.660 1.00 0.00 25 PHE A C 10
ATOM 10251 O O . PHE A 1 18 ? 4.394 1.174 -11.632 1.00 0.00 25 PHE A O 10
ATOM 10268 N N . HIS A 1 19 ? 2.285 1.757 -11.948 1.00 0.00 26 HIS A N 10
ATOM 10269 C CA . HIS A 1 19 ? 2.609 3.172 -12.261 1.00 0.00 26 HIS A CA 10
ATOM 10270 C C . HIS A 1 19 ? 1.293 3.963 -12.223 1.00 0.00 26 HIS A C 10
ATOM 10271 O O . HIS A 1 19 ? 0.225 3.431 -12.488 1.00 0.00 26 HIS A O 10
ATOM 10285 N N . ILE A 1 20 ? 1.350 5.213 -11.856 1.00 0.00 27 ILE A N 10
ATOM 10286 C CA . ILE A 1 20 ? 0.101 6.025 -11.762 1.00 0.00 27 ILE A CA 10
ATOM 10287 C C . ILE A 1 20 ? 0.125 7.112 -12.838 1.00 0.00 27 ILE A C 10
ATOM 10288 O O . ILE A 1 20 ? 1.162 7.411 -13.395 1.00 0.00 27 ILE A O 10
ATOM 10304 N N . ALA A 1 21 ? -1.004 7.692 -13.165 1.00 0.00 28 ALA A N 10
ATOM 10305 C CA . ALA A 1 21 ? -0.990 8.737 -14.242 1.00 0.00 28 ALA A CA 10
ATOM 10306 C C . ALA A 1 21 ? -1.888 9.937 -13.907 1.00 0.00 28 ALA A C 10
ATOM 10307 O O . ALA A 1 21 ? -3.086 9.812 -13.793 1.00 0.00 28 ALA A O 10
ATOM 10314 N N . ALA A 1 22 ? -1.316 11.110 -13.807 1.00 0.00 29 ALA A N 10
ATOM 10315 C CA . ALA A 1 22 ? -2.134 12.334 -13.534 1.00 0.00 29 ALA A CA 10
ATOM 10316 C C . ALA A 1 22 ? -1.204 13.536 -13.304 1.00 0.00 29 ALA A C 10
ATOM 10317 O O . ALA A 1 22 ? -1.152 14.434 -14.124 1.00 0.00 29 ALA A O 10
ATOM 10324 N N . PRO A 1 23 ? -0.484 13.525 -12.208 1.00 0.00 30 PRO A N 10
ATOM 10325 C CA . PRO A 1 23 ? 0.448 14.616 -11.884 1.00 0.00 30 PRO A CA 10
ATOM 10326 C C . PRO A 1 23 ? 1.710 14.474 -12.735 1.00 0.00 30 PRO A C 10
ATOM 10327 O O . PRO A 1 23 ? 2.721 13.997 -12.280 1.00 0.00 30 PRO A O 10
ATOM 10338 N N . LEU A 1 24 ? 1.631 14.870 -13.976 1.00 0.00 31 LEU A N 10
ATOM 10339 C CA . LEU A 1 24 ? 2.800 14.757 -14.907 1.00 0.00 31 LEU A CA 10
ATOM 10340 C C . LEU A 1 24 ? 4.146 14.949 -14.178 1.00 0.00 31 LEU A C 10
ATOM 10341 O O . LEU A 1 24 ? 5.013 14.105 -14.280 1.00 0.00 31 LEU A O 10
ATOM 10357 N N . PRO A 1 25 ? 4.294 16.049 -13.475 1.00 0.00 32 PRO A N 10
ATOM 10358 C CA . PRO A 1 25 ? 5.543 16.353 -12.745 1.00 0.00 32 PRO A CA 10
ATOM 10359 C C . PRO A 1 25 ? 5.630 15.595 -11.407 1.00 0.00 32 PRO A C 10
ATOM 10360 O O . PRO A 1 25 ? 5.767 16.196 -10.361 1.00 0.00 32 PRO A O 10
ATOM 10371 N N . VAL A 1 26 ? 5.578 14.287 -11.425 1.00 0.00 33 VAL A N 10
ATOM 10372 C CA . VAL A 1 26 ? 5.682 13.527 -10.140 1.00 0.00 33 VAL A CA 10
ATOM 10373 C C . VAL A 1 26 ? 7.153 13.392 -9.747 1.00 0.00 33 VAL A C 10
ATOM 10374 O O . VAL A 1 26 ? 8.024 13.291 -10.589 1.00 0.00 33 VAL A O 10
ATOM 10387 N N . THR A 1 27 ? 7.436 13.378 -8.474 1.00 0.00 34 THR A N 10
ATOM 10388 C CA . THR A 1 27 ? 8.851 13.235 -8.021 1.00 0.00 34 THR A CA 10
ATOM 10389 C C . THR A 1 27 ? 8.979 12.010 -7.119 1.00 0.00 34 THR A C 10
ATOM 10390 O O . THR A 1 27 ? 9.962 11.297 -7.152 1.00 0.00 34 THR A O 10
ATOM 10401 N N . ALA A 1 28 ? 7.991 11.765 -6.320 1.00 0.00 35 ALA A N 10
ATOM 10402 C CA . ALA A 1 28 ? 8.031 10.590 -5.410 1.00 0.00 35 ALA A CA 10
ATOM 10403 C C . ALA A 1 28 ? 6.603 10.166 -5.084 1.00 0.00 35 ALA A C 10
ATOM 10404 O O . ALA A 1 28 ? 5.746 10.984 -4.808 1.00 0.00 35 ALA A O 10
ATOM 10411 N N . THR A 1 29 ? 6.344 8.893 -5.109 1.00 0.00 36 THR A N 10
ATOM 10412 C CA . THR A 1 29 ? 4.976 8.401 -4.798 1.00 0.00 36 THR A CA 10
ATOM 10413 C C . THR A 1 29 ? 5.065 7.415 -3.641 1.00 0.00 36 THR A C 10
ATOM 10414 O O . THR A 1 29 ? 6.053 6.727 -3.480 1.00 0.00 36 THR A O 10
ATOM 10425 N N . ARG A 1 30 ? 4.045 7.323 -2.845 1.00 0.00 37 ARG A N 10
ATOM 10426 C CA . ARG A 1 30 ? 4.087 6.361 -1.719 1.00 0.00 37 ARG A CA 10
ATOM 10427 C C . ARG A 1 30 ? 3.016 5.300 -1.938 1.00 0.00 37 ARG A C 10
ATOM 10428 O O . ARG A 1 30 ? 1.847 5.530 -1.726 1.00 0.00 37 ARG A O 10
ATOM 10449 N N . TRP A 1 31 ? 3.407 4.132 -2.361 1.00 0.00 38 TRP A N 10
ATOM 10450 C CA . TRP A 1 31 ? 2.405 3.059 -2.594 1.00 0.00 38 TRP A CA 10
ATOM 10451 C C . TRP A 1 31 ? 2.182 2.297 -1.299 1.00 0.00 38 TRP A C 10
ATOM 10452 O O . TRP A 1 31 ? 2.808 2.554 -0.289 1.00 0.00 38 TRP A O 10
ATOM 10473 N N . ASP A 1 32 ? 1.318 1.338 -1.341 1.00 0.00 39 ASP A N 10
ATOM 10474 C CA . ASP A 1 32 ? 1.065 0.506 -0.145 1.00 0.00 39 ASP A CA 10
ATOM 10475 C C . ASP A 1 32 ? 0.684 -0.880 -0.641 1.00 0.00 39 ASP A C 10
ATOM 10476 O O . ASP A 1 32 ? -0.411 -1.095 -1.120 1.00 0.00 39 ASP A O 10
ATOM 10485 N N . PHE A 1 33 ? 1.585 -1.817 -0.575 1.00 0.00 40 PHE A N 10
ATOM 10486 C CA . PHE A 1 33 ? 1.253 -3.172 -1.101 1.00 0.00 40 PHE A CA 10
ATOM 10487 C C . PHE A 1 33 ? 0.448 -3.959 -0.067 1.00 0.00 40 PHE A C 10
ATOM 10488 O O . PHE A 1 33 ? -0.688 -4.318 -0.300 1.00 0.00 40 PHE A O 10
ATOM 10505 N N . GLY A 1 34 ? 1.027 -4.246 1.066 1.00 0.00 41 GLY A N 10
ATOM 10506 C CA . GLY A 1 34 ? 0.282 -5.030 2.096 1.00 0.00 41 GLY A CA 10
ATOM 10507 C C . GLY A 1 34 ? 0.600 -6.525 1.940 1.00 0.00 41 GLY A C 10
ATOM 10508 O O . GLY A 1 34 ? 0.018 -7.365 2.595 1.00 0.00 41 GLY A O 10
ATOM 10512 N N . ASP A 1 35 ? 1.531 -6.856 1.082 1.00 0.00 42 ASP A N 10
ATOM 10513 C CA . ASP A 1 35 ? 1.917 -8.285 0.874 1.00 0.00 42 ASP A CA 10
ATOM 10514 C C . ASP A 1 35 ? 3.180 -8.572 1.682 1.00 0.00 42 ASP A C 10
ATOM 10515 O O . ASP A 1 35 ? 4.032 -9.339 1.280 1.00 0.00 42 ASP A O 10
ATOM 10524 N N . GLY A 1 36 ? 3.333 -7.905 2.781 1.00 0.00 43 GLY A N 10
ATOM 10525 C CA . GLY A 1 36 ? 4.565 -8.054 3.587 1.00 0.00 43 GLY A CA 10
ATOM 10526 C C . GLY A 1 36 ? 5.209 -6.675 3.600 1.00 0.00 43 GLY A C 10
ATOM 10527 O O . GLY A 1 36 ? 5.678 -6.199 4.614 1.00 0.00 43 GLY A O 10
ATOM 10531 N N . SER A 1 37 ? 5.184 -6.007 2.467 1.00 0.00 44 SER A N 10
ATOM 10532 C CA . SER A 1 37 ? 5.739 -4.631 2.400 1.00 0.00 44 SER A CA 10
ATOM 10533 C C . SER A 1 37 ? 4.558 -3.660 2.311 1.00 0.00 44 SER A C 10
ATOM 10534 O O . SER A 1 37 ? 3.960 -3.484 1.266 1.00 0.00 44 SER A O 10
ATOM 10542 N N . ALA A 1 38 ? 4.194 -3.051 3.404 1.00 0.00 45 ALA A N 10
ATOM 10543 C CA . ALA A 1 38 ? 3.034 -2.117 3.383 1.00 0.00 45 ALA A CA 10
ATOM 10544 C C . ALA A 1 38 ? 3.442 -0.794 2.738 1.00 0.00 45 ALA A C 10
ATOM 10545 O O . ALA A 1 38 ? 3.322 -0.620 1.539 1.00 0.00 45 ALA A O 10
ATOM 10552 N N . GLU A 1 39 ? 3.916 0.129 3.532 1.00 0.00 46 GLU A N 10
ATOM 10553 C CA . GLU A 1 39 ? 4.340 1.462 3.003 1.00 0.00 46 GLU A CA 10
ATOM 10554 C C . GLU A 1 39 ? 5.301 1.270 1.831 1.00 0.00 46 GLU A C 10
ATOM 10555 O O . GLU A 1 39 ? 6.114 0.367 1.823 1.00 0.00 46 GLU A O 10
ATOM 10567 N N . VAL A 1 40 ? 5.197 2.099 0.828 1.00 0.00 47 VAL A N 10
ATOM 10568 C CA . VAL A 1 40 ? 6.084 1.946 -0.357 1.00 0.00 47 VAL A CA 10
ATOM 10569 C C . VAL A 1 40 ? 6.650 3.295 -0.788 1.00 0.00 47 VAL A C 10
ATOM 10570 O O . VAL A 1 40 ? 5.933 4.151 -1.253 1.00 0.00 47 VAL A O 10
ATOM 10583 N N . ASP A 1 41 ? 7.934 3.483 -0.668 1.00 0.00 48 ASP A N 10
ATOM 10584 C CA . ASP A 1 41 ? 8.540 4.770 -1.105 1.00 0.00 48 ASP A CA 10
ATOM 10585 C C . ASP A 1 41 ? 9.051 4.601 -2.538 1.00 0.00 48 ASP A C 10
ATOM 10586 O O . ASP A 1 41 ? 10.105 4.041 -2.767 1.00 0.00 48 ASP A O 10
ATOM 10595 N N . ALA A 1 42 ? 8.299 5.056 -3.504 1.00 0.00 49 ALA A N 10
ATOM 10596 C CA . ALA A 1 42 ? 8.729 4.894 -4.925 1.00 0.00 49 ALA A CA 10
ATOM 10597 C C . ALA A 1 42 ? 9.104 6.243 -5.542 1.00 0.00 49 ALA A C 10
ATOM 10598 O O . ALA A 1 42 ? 8.829 7.294 -4.995 1.00 0.00 49 ALA A O 10
ATOM 10605 N N . ALA A 1 43 ? 9.728 6.209 -6.691 1.00 0.00 50 ALA A N 10
ATOM 10606 C CA . ALA A 1 43 ? 10.129 7.471 -7.371 1.00 0.00 50 ALA A CA 10
ATOM 10607 C C . ALA A 1 43 ? 9.121 7.800 -8.479 1.00 0.00 50 ALA A C 10
ATOM 10608 O O . ALA A 1 43 ? 8.462 6.918 -9.026 1.00 0.00 50 ALA A O 10
ATOM 10615 N N . GLY A 1 44 ? 8.991 9.064 -8.809 1.00 0.00 51 GLY A N 10
ATOM 10616 C CA . GLY A 1 44 ? 8.029 9.469 -9.870 1.00 0.00 51 GLY A CA 10
ATOM 10617 C C . GLY A 1 44 ? 6.700 8.761 -9.629 1.00 0.00 51 GLY A C 10
ATOM 10618 O O . GLY A 1 44 ? 6.405 8.359 -8.525 1.00 0.00 51 GLY A O 10
ATOM 10622 N N . PRO A 1 45 ? 5.943 8.624 -10.669 1.00 0.00 52 PRO A N 10
ATOM 10623 C CA . PRO A 1 45 ? 4.651 7.942 -10.610 1.00 0.00 52 PRO A CA 10
ATOM 10624 C C . PRO A 1 45 ? 4.830 6.437 -10.872 1.00 0.00 52 PRO A C 10
ATOM 10625 O O . PRO A 1 45 ? 4.039 5.847 -11.576 1.00 0.00 52 PRO A O 10
ATOM 10636 N N . ALA A 1 46 ? 5.859 5.793 -10.357 1.00 0.00 53 ALA A N 10
ATOM 10637 C CA . ALA A 1 46 ? 5.994 4.335 -10.678 1.00 0.00 53 ALA A CA 10
ATOM 10638 C C . ALA A 1 46 ? 6.517 3.516 -9.492 1.00 0.00 53 ALA A C 10
ATOM 10639 O O . ALA A 1 46 ? 7.178 4.016 -8.608 1.00 0.00 53 ALA A O 10
ATOM 10646 N N . ALA A 1 47 ? 6.218 2.238 -9.504 1.00 0.00 54 ALA A N 10
ATOM 10647 C CA . ALA A 1 47 ? 6.674 1.312 -8.423 1.00 0.00 54 ALA A CA 10
ATOM 10648 C C . ALA A 1 47 ? 6.360 -0.121 -8.861 1.00 0.00 54 ALA A C 10
ATOM 10649 O O . ALA A 1 47 ? 5.960 -0.356 -9.981 1.00 0.00 54 ALA A O 10
ATOM 10656 N N . SER A 1 48 ? 6.527 -1.080 -7.994 1.00 0.00 55 SER A N 10
ATOM 10657 C CA . SER A 1 48 ? 6.220 -2.489 -8.382 1.00 0.00 55 SER A CA 10
ATOM 10658 C C . SER A 1 48 ? 5.743 -3.265 -7.159 1.00 0.00 55 SER A C 10
ATOM 10659 O O . SER A 1 48 ? 6.116 -2.973 -6.045 1.00 0.00 55 SER A O 10
ATOM 10667 N N . HIS A 1 49 ? 4.905 -4.244 -7.360 1.00 0.00 56 HIS A N 10
ATOM 10668 C CA . HIS A 1 49 ? 4.377 -5.032 -6.215 1.00 0.00 56 HIS A CA 10
ATOM 10669 C C . HIS A 1 49 ? 5.022 -6.413 -6.158 1.00 0.00 56 HIS A C 10
ATOM 10670 O O . HIS A 1 49 ? 5.266 -7.041 -7.166 1.00 0.00 56 HIS A O 10
ATOM 10684 N N . ARG A 1 50 ? 5.262 -6.895 -4.972 1.00 0.00 57 ARG A N 10
ATOM 10685 C CA . ARG A 1 50 ? 5.863 -8.247 -4.809 1.00 0.00 57 ARG A CA 10
ATOM 10686 C C . ARG A 1 50 ? 4.865 -9.123 -4.048 1.00 0.00 57 ARG A C 10
ATOM 10687 O O . ARG A 1 50 ? 4.873 -9.181 -2.835 1.00 0.00 57 ARG A O 10
ATOM 10708 N N . TYR A 1 51 ? 3.992 -9.789 -4.751 1.00 0.00 58 TYR A N 10
ATOM 10709 C CA . TYR A 1 51 ? 2.976 -10.638 -4.069 1.00 0.00 58 TYR A CA 10
ATOM 10710 C C . TYR A 1 51 ? 3.506 -12.065 -3.919 1.00 0.00 58 TYR A C 10
ATOM 10711 O O . TYR A 1 51 ? 4.140 -12.592 -4.807 1.00 0.00 58 TYR A O 10
ATOM 10729 N N . VAL A 1 52 ? 3.273 -12.683 -2.791 1.00 0.00 59 VAL A N 10
ATOM 10730 C CA . VAL A 1 52 ? 3.793 -14.067 -2.584 1.00 0.00 59 VAL A CA 10
ATOM 10731 C C . VAL A 1 52 ? 2.663 -15.040 -2.219 1.00 0.00 59 VAL A C 10
ATOM 10732 O O . VAL A 1 52 ? 2.686 -16.189 -2.607 1.00 0.00 59 VAL A O 10
ATOM 10745 N N . LEU A 1 53 ? 1.681 -14.612 -1.471 1.00 0.00 60 LEU A N 10
ATOM 10746 C CA . LEU A 1 53 ? 0.579 -15.547 -1.095 1.00 0.00 60 LEU A CA 10
ATOM 10747 C C . LEU A 1 53 ? -0.494 -15.542 -2.187 1.00 0.00 60 LEU A C 10
ATOM 10748 O O . LEU A 1 53 ? -0.739 -14.527 -2.808 1.00 0.00 60 LEU A O 10
ATOM 10764 N N . PRO A 1 54 ? -1.108 -16.679 -2.384 1.00 0.00 61 PRO A N 10
ATOM 10765 C CA . PRO A 1 54 ? -2.171 -16.839 -3.388 1.00 0.00 61 PRO A CA 10
ATOM 10766 C C . PRO A 1 54 ? -3.485 -16.259 -2.857 1.00 0.00 61 PRO A C 10
ATOM 10767 O O . PRO A 1 54 ? -4.022 -16.715 -1.867 1.00 0.00 61 PRO A O 10
ATOM 10778 N N . GLY A 1 55 ? -4.005 -15.253 -3.506 1.00 0.00 62 GLY A N 10
ATOM 10779 C CA . GLY A 1 55 ? -5.280 -14.640 -3.037 1.00 0.00 62 GLY A CA 10
ATOM 10780 C C . GLY A 1 55 ? -5.436 -13.254 -3.663 1.00 0.00 62 GLY A C 10
ATOM 10781 O O . GLY A 1 55 ? -5.006 -13.016 -4.768 1.00 0.00 62 GLY A O 10
ATOM 10785 N N . ARG A 1 56 ? -6.050 -12.336 -2.966 1.00 0.00 63 ARG A N 10
ATOM 10786 C CA . ARG A 1 56 ? -6.224 -10.969 -3.535 1.00 0.00 63 ARG A CA 10
ATOM 10787 C C . ARG A 1 56 ? -5.611 -9.935 -2.588 1.00 0.00 63 ARG A C 10
ATOM 10788 O O . ARG A 1 56 ? -5.714 -10.045 -1.382 1.00 0.00 63 ARG A O 10
ATOM 10809 N N . TYR A 1 57 ? -4.967 -8.934 -3.126 1.00 0.00 64 TYR A N 10
ATOM 10810 C CA . TYR A 1 57 ? -4.339 -7.893 -2.260 1.00 0.00 64 TYR A CA 10
ATOM 10811 C C . TYR A 1 57 ? -4.939 -6.526 -2.573 1.00 0.00 64 TYR A C 10
ATOM 10812 O O . TYR A 1 57 ? -5.552 -6.326 -3.604 1.00 0.00 64 TYR A O 10
ATOM 10830 N N . HIS A 1 58 ? -4.731 -5.575 -1.701 1.00 0.00 65 HIS A N 10
ATOM 10831 C CA . HIS A 1 58 ? -5.252 -4.201 -1.941 1.00 0.00 65 HIS A CA 10
ATOM 10832 C C . HIS A 1 58 ? -4.064 -3.246 -2.080 1.00 0.00 65 HIS A C 10
ATOM 10833 O O . HIS A 1 58 ? -3.185 -3.208 -1.244 1.00 0.00 65 HIS A O 10
ATOM 10847 N N . VAL A 1 59 ? -4.025 -2.487 -3.138 1.00 0.00 66 VAL A N 10
ATOM 10848 C CA . VAL A 1 59 ? -2.888 -1.547 -3.350 1.00 0.00 66 VAL A CA 10
ATOM 10849 C C . VAL A 1 59 ? -3.352 -0.100 -3.184 1.00 0.00 66 VAL A C 10
ATOM 10850 O O . VAL A 1 59 ? -4.494 0.223 -3.427 1.00 0.00 66 VAL A O 10
ATOM 10863 N N . THR A 1 60 ? -2.462 0.773 -2.794 1.00 0.00 67 THR A N 10
ATOM 10864 C CA . THR 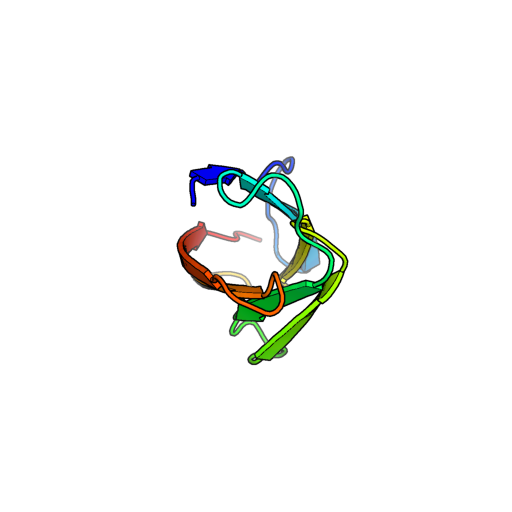A 1 60 ? -2.822 2.211 -2.635 1.00 0.00 67 THR A CA 10
ATOM 10865 C C . THR A 1 60 ? -1.596 3.052 -2.994 1.00 0.00 67 THR A C 10
ATOM 10866 O O . THR A 1 60 ? -0.484 2.564 -2.966 1.00 0.00 67 THR A O 10
ATOM 10877 N N . ALA A 1 61 ? -1.774 4.303 -3.338 1.00 0.00 68 ALA A N 10
ATOM 10878 C CA . ALA A 1 61 ? -0.579 5.132 -3.696 1.00 0.00 68 ALA A CA 10
ATOM 10879 C C . ALA A 1 61 ? -0.839 6.623 -3.476 1.00 0.00 68 ALA A C 10
ATOM 10880 O O . ALA A 1 61 ? -1.663 7.227 -4.123 1.00 0.00 68 ALA A O 10
ATOM 10887 N N . VAL A 1 62 ? -0.096 7.228 -2.604 1.00 0.00 69 VAL A N 10
ATOM 10888 C CA . VAL A 1 62 ? -0.252 8.691 -2.372 1.00 0.00 69 VAL A CA 10
ATOM 10889 C C . VAL A 1 62 ? 0.973 9.392 -2.959 1.00 0.00 69 VAL A C 10
ATOM 10890 O O . VAL A 1 62 ? 2.073 9.255 -2.464 1.00 0.00 69 VAL A O 10
ATOM 10903 N N . LEU A 1 63 ? 0.808 10.124 -4.025 1.00 0.00 70 LEU A N 10
ATOM 10904 C CA . LEU A 1 63 ? 1.993 10.794 -4.629 1.00 0.00 70 LEU A CA 10
ATOM 10905 C C . LEU A 1 63 ? 2.193 12.165 -4.001 1.00 0.00 70 LEU A C 10
ATOM 10906 O O . LEU A 1 63 ? 1.264 12.788 -3.533 1.00 0.00 70 LEU A O 10
ATOM 10922 N N . ALA A 1 64 ? 3.402 12.653 -4.017 1.00 0.00 71 ALA A N 10
ATOM 10923 C CA . ALA A 1 64 ? 3.663 14.002 -3.455 1.00 0.00 71 ALA A CA 10
ATOM 10924 C C . ALA A 1 64 ? 4.519 14.788 -4.438 1.00 0.00 71 ALA A C 10
ATOM 10925 O O . ALA A 1 64 ? 5.646 14.439 -4.726 1.00 0.00 71 ALA A O 10
ATOM 10932 N N . LEU A 1 65 ? 3.984 15.848 -4.946 1.00 0.00 72 LEU A N 10
ATOM 10933 C CA . LEU A 1 65 ? 4.736 16.690 -5.913 1.00 0.00 72 LEU A CA 10
ATOM 10934 C C . LEU A 1 65 ? 5.193 17.968 -5.218 1.00 0.00 72 LEU A C 10
ATOM 10935 O O . LEU A 1 65 ? 5.995 18.721 -5.735 1.00 0.00 72 LEU A O 10
ATOM 10951 N N . GLY A 1 66 ? 4.662 18.230 -4.061 1.00 0.00 73 GLY A N 10
ATOM 10952 C CA . GLY A 1 66 ? 5.026 19.473 -3.328 1.00 0.00 73 GLY A CA 10
ATOM 10953 C C . GLY A 1 66 ? 3.853 20.444 -3.439 1.00 0.00 73 GLY A C 10
ATOM 10954 O O . GLY A 1 66 ? 3.441 21.056 -2.474 1.00 0.00 73 GLY A O 10
ATOM 10958 N N . ALA A 1 67 ? 3.301 20.572 -4.617 1.00 0.00 74 ALA A N 10
ATOM 10959 C CA . ALA A 1 67 ? 2.139 21.482 -4.810 1.00 0.00 74 ALA A CA 10
ATOM 10960 C C . ALA A 1 67 ? 0.890 20.664 -5.166 1.00 0.00 74 ALA A C 10
ATOM 10961 O O . ALA A 1 67 ? -0.198 21.194 -5.268 1.00 0.00 74 ALA A O 10
ATOM 10968 N N . GLY A 1 68 ? 1.033 19.378 -5.360 1.00 0.00 75 GLY A N 10
ATOM 10969 C CA . GLY A 1 68 ? -0.151 18.541 -5.711 1.00 0.00 75 GLY A CA 10
ATOM 10970 C C . GLY A 1 68 ? 0.083 17.098 -5.257 1.00 0.00 75 GLY A C 10
ATOM 10971 O O . GLY A 1 68 ? 1.186 16.712 -4.927 1.00 0.00 75 GLY A O 10
ATOM 10975 N N . SER A 1 69 ? -0.951 16.299 -5.232 1.00 0.00 76 SER A N 10
ATOM 10976 C CA . SER A 1 69 ? -0.796 14.880 -4.796 1.00 0.00 76 SER A CA 10
ATOM 10977 C C . SER A 1 69 ? -1.845 14.015 -5.498 1.00 0.00 76 SER A C 10
ATOM 10978 O O . SER A 1 69 ? -2.743 14.516 -6.144 1.00 0.00 76 SER A O 10
ATOM 10986 N N . ALA A 1 70 ? -1.739 12.719 -5.376 1.00 0.00 77 ALA A N 10
ATOM 10987 C CA . ALA A 1 70 ? -2.734 11.828 -6.039 1.00 0.00 77 ALA A CA 10
ATOM 10988 C C . ALA A 1 70 ? -2.974 10.590 -5.168 1.00 0.00 77 ALA A C 10
ATOM 10989 O O . ALA A 1 70 ? -2.049 9.993 -4.658 1.00 0.00 77 ALA A O 10
ATOM 10996 N N . LEU A 1 71 ? -4.210 10.204 -4.987 1.00 0.00 78 LEU A N 10
ATOM 10997 C CA . LEU A 1 71 ? -4.505 9.010 -4.140 1.00 0.00 78 LEU A CA 10
ATOM 10998 C C . LEU A 1 71 ? -4.785 7.796 -5.027 1.00 0.00 78 LEU A C 10
ATOM 10999 O O . LEU A 1 71 ? -5.553 7.864 -5.967 1.00 0.00 78 LEU A O 10
ATOM 11015 N N . LEU A 1 72 ? -4.153 6.689 -4.742 1.00 0.00 79 LEU A N 10
ATOM 11016 C CA . LEU A 1 72 ? -4.357 5.472 -5.568 1.00 0.00 79 LEU A CA 10
ATOM 11017 C C . LEU A 1 72 ? -4.947 4.355 -4.721 1.00 0.00 79 LEU A C 10
ATOM 11018 O O . LEU A 1 72 ? -4.773 4.314 -3.519 1.00 0.00 79 LEU A O 10
ATOM 11034 N N . GLY A 1 73 ? -5.628 3.442 -5.356 1.00 0.00 80 GLY A N 10
ATOM 11035 C CA . GLY A 1 73 ? -6.235 2.301 -4.622 1.00 0.00 80 GLY A CA 10
ATOM 11036 C C . GLY A 1 73 ? -6.563 1.172 -5.609 1.00 0.00 80 GLY A C 10
ATOM 11037 O O . GLY A 1 73 ? -7.664 1.084 -6.114 1.00 0.00 80 GLY A O 10
ATOM 11041 N N . THR A 1 74 ? -5.621 0.305 -5.888 1.00 0.00 81 THR A N 10
ATOM 11042 C CA . THR A 1 74 ? -5.892 -0.811 -6.848 1.00 0.00 81 THR A CA 10
ATOM 11043 C C . THR A 1 74 ? -6.039 -2.132 -6.084 1.00 0.00 81 THR A C 10
ATOM 11044 O O . THR A 1 74 ? -6.062 -2.159 -4.873 1.00 0.00 81 THR A O 10
ATOM 11055 N N . ASP A 1 75 ? -6.135 -3.228 -6.795 1.00 0.00 82 ASP A N 10
ATOM 11056 C CA . ASP A 1 75 ? -6.268 -4.562 -6.140 1.00 0.00 82 ASP A CA 10
ATOM 11057 C C . ASP A 1 75 ? -5.654 -5.614 -7.070 1.00 0.00 82 ASP A C 10
ATOM 11058 O O . ASP A 1 75 ? -5.618 -5.431 -8.270 1.00 0.00 82 ASP A O 10
ATOM 11067 N N . VAL A 1 76 ? -5.168 -6.709 -6.545 1.00 0.00 83 VAL A N 10
ATOM 11068 C CA . VAL A 1 76 ? -4.564 -7.739 -7.439 1.00 0.00 83 VAL A CA 10
ATOM 11069 C C . VAL A 1 76 ? -5.101 -9.124 -7.074 1.00 0.00 83 VAL A C 10
ATOM 11070 O O . VAL A 1 76 ? -5.518 -9.365 -5.960 1.00 0.00 83 VAL A O 10
ATOM 11083 N N . GLN A 1 77 ? -5.084 -10.038 -8.010 1.00 0.00 84 GLN A N 10
ATOM 11084 C CA . GLN A 1 77 ? -5.582 -11.414 -7.732 1.00 0.00 84 GLN A CA 10
ATOM 11085 C C . GLN A 1 77 ? -4.463 -12.422 -8.013 1.00 0.00 84 GLN A C 10
ATOM 11086 O O . GLN A 1 77 ? -4.342 -12.941 -9.105 1.00 0.00 84 GLN A O 10
ATOM 11100 N N . VAL A 1 78 ? -3.643 -12.701 -7.037 1.00 0.00 85 VAL A N 10
ATOM 11101 C CA . VAL A 1 78 ? -2.532 -13.671 -7.247 1.00 0.00 85 VAL A CA 10
ATOM 11102 C C . VAL A 1 78 ? -3.063 -15.100 -7.102 1.00 0.00 85 VAL A C 10
ATOM 11103 O O . VAL A 1 78 ? -3.876 -15.387 -6.246 1.00 0.00 85 VAL A O 10
ATOM 11116 N N . GLU A 1 79 ? -2.613 -15.998 -7.940 1.00 0.00 86 GLU A N 10
ATOM 11117 C CA . GLU A 1 79 ? -3.094 -17.408 -7.862 1.00 0.00 86 GLU A CA 10
ATOM 11118 C C . GLU A 1 79 ? -1.921 -18.335 -7.535 1.00 0.00 86 GLU A C 10
ATOM 11119 O O . GLU A 1 79 ? -0.777 -17.932 -7.552 1.00 0.00 86 GLU A O 10
ATOM 11131 N N . ALA A 1 80 ? -2.194 -19.578 -7.246 1.00 0.00 87 ALA A N 10
ATOM 11132 C CA . ALA A 1 80 ? -1.093 -20.530 -6.927 1.00 0.00 87 ALA A CA 10
ATOM 11133 C C . ALA A 1 80 ? -0.992 -21.579 -8.037 1.00 0.00 87 ALA A C 10
ATOM 11134 O O . ALA A 1 80 ? -1.548 -22.655 -7.939 1.00 0.00 87 ALA A O 10
ATOM 11141 N N . ALA A 1 1 ? -5.677 9.963 -9.563 1.00 0.00 8 ALA A N 11
ATOM 11142 C CA . ALA A 1 1 ? -4.651 9.551 -10.555 1.00 0.00 8 ALA A CA 11
ATOM 11143 C C . ALA A 1 1 ? -5.101 8.268 -11.243 1.00 0.00 8 ALA A C 11
ATOM 11144 O O . ALA A 1 1 ? -5.967 7.567 -10.763 1.00 0.00 8 ALA A O 11
ATOM 11151 N N . THR A 1 2 ? -4.520 7.957 -12.365 1.00 0.00 9 THR A N 11
ATOM 11152 C CA . THR A 1 2 ? -4.906 6.721 -13.085 1.00 0.00 9 THR A CA 11
ATOM 11153 C C . THR A 1 2 ? -4.175 5.553 -12.450 1.00 0.00 9 THR A C 11
ATOM 11154 O O . THR A 1 2 ? -3.024 5.666 -12.060 1.00 0.00 9 THR A O 11
ATOM 11165 N N . LEU A 1 3 ? -4.856 4.449 -12.318 1.00 0.00 10 LEU A N 11
ATOM 11166 C CA . LEU A 1 3 ? -4.256 3.252 -11.675 1.00 0.00 10 LEU A CA 11
ATOM 11167 C C . LEU A 1 3 ? -3.796 2.268 -12.744 1.00 0.00 10 LEU A C 11
ATOM 11168 O O . LEU A 1 3 ? -4.588 1.519 -13.282 1.00 0.00 10 LEU A O 11
ATOM 11184 N N . VAL A 1 4 ? -2.531 2.233 -13.056 1.00 0.00 11 VAL A N 11
ATOM 11185 C CA . VAL A 1 4 ? -2.072 1.261 -14.080 1.00 0.00 11 VAL A CA 11
ATOM 11186 C C . VAL A 1 4 ? -1.163 0.228 -13.419 1.00 0.00 11 VAL A C 11
ATOM 11187 O O . VAL A 1 4 ? -0.107 0.551 -12.918 1.00 0.00 11 VAL A O 11
ATOM 11200 N N . GLY A 1 5 ? -1.566 -1.013 -13.412 1.00 0.00 12 GLY A N 11
ATOM 11201 C CA . GLY A 1 5 ? -0.723 -2.071 -12.784 1.00 0.00 12 GLY A CA 11
ATOM 11202 C C . GLY A 1 5 ? -0.382 -3.125 -13.840 1.00 0.00 12 GLY A C 11
ATOM 11203 O O . GLY A 1 5 ? -0.916 -4.216 -13.818 1.00 0.00 12 GLY A O 11
ATOM 11207 N N . PRO A 1 6 ? 0.487 -2.755 -14.744 1.00 0.00 13 PRO A N 11
ATOM 11208 C CA . PRO A 1 6 ? 0.917 -3.635 -15.848 1.00 0.00 13 PRO A CA 11
ATOM 11209 C C . PRO A 1 6 ? 1.813 -4.793 -15.381 1.00 0.00 13 PRO A C 11
ATOM 11210 O O . PRO A 1 6 ? 2.598 -4.673 -14.448 1.00 0.00 13 PRO A O 11
ATOM 11221 N N . HIS A 1 7 ? 1.681 -5.903 -16.075 1.00 0.00 14 HIS A N 11
ATOM 11222 C CA . HIS A 1 7 ? 2.471 -7.146 -15.803 1.00 0.00 14 HIS A CA 11
ATOM 11223 C C . HIS A 1 7 ? 1.633 -8.347 -16.240 1.00 0.00 14 HIS A C 11
ATOM 11224 O O . HIS A 1 7 ? 0.468 -8.215 -16.558 1.00 0.00 14 HIS A O 11
ATOM 11238 N N . GLY A 1 8 ? 2.208 -9.518 -16.260 1.00 0.00 15 GLY A N 11
ATOM 11239 C CA . GLY A 1 8 ? 1.430 -10.720 -16.677 1.00 0.00 15 GLY A CA 11
ATOM 11240 C C . GLY A 1 8 ? 0.507 -11.146 -15.533 1.00 0.00 15 GLY A C 11
ATOM 11241 O O . GLY A 1 8 ? -0.048 -10.315 -14.844 1.00 0.00 15 GLY A O 11
ATOM 11245 N N . PRO A 1 9 ? 0.380 -12.433 -15.355 1.00 0.00 16 PRO A N 11
ATOM 11246 C CA . PRO A 1 9 ? -0.457 -12.997 -14.289 1.00 0.00 16 PRO A CA 11
ATOM 11247 C C . PRO A 1 9 ? 0.271 -12.876 -12.953 1.00 0.00 16 PRO A C 11
ATOM 11248 O O . PRO A 1 9 ? 1.483 -12.858 -12.900 1.00 0.00 16 PRO A O 11
ATOM 11259 N N . LEU A 1 10 ? -0.449 -12.784 -11.872 1.00 0.00 17 LEU A N 11
ATOM 11260 C CA . LEU A 1 10 ? 0.223 -12.656 -10.553 1.00 0.00 17 LEU A CA 11
ATOM 11261 C C . LEU A 1 10 ? 0.140 -13.986 -9.810 1.00 0.00 17 LEU A C 11
ATOM 11262 O O . LEU A 1 10 ? -0.800 -14.251 -9.092 1.00 0.00 17 LEU A O 11
ATOM 11278 N N . ALA A 1 11 ? 1.121 -14.824 -9.972 1.00 0.00 18 ALA A N 11
ATOM 11279 C CA . ALA A 1 11 ? 1.099 -16.129 -9.265 1.00 0.00 18 ALA A CA 11
ATOM 11280 C C . ALA A 1 11 ? 1.761 -15.950 -7.902 1.00 0.00 18 ALA A C 11
ATOM 11281 O O . ALA A 1 11 ? 2.362 -14.930 -7.630 1.00 0.00 18 ALA A O 11
ATOM 11288 N N . SER A 1 12 ? 1.652 -16.922 -7.039 1.00 0.00 19 SER A N 11
ATOM 11289 C CA . SER A 1 12 ? 2.278 -16.792 -5.696 1.00 0.00 19 SER A CA 11
ATOM 11290 C C . SER A 1 12 ? 3.766 -16.478 -5.859 1.00 0.00 19 SER A C 11
ATOM 11291 O O . SER A 1 12 ? 4.533 -17.285 -6.345 1.00 0.00 19 SER A O 11
ATOM 11299 N N . GLY A 1 13 ? 4.174 -15.308 -5.461 1.00 0.00 20 GLY A N 11
ATOM 11300 C CA . GLY A 1 13 ? 5.609 -14.929 -5.593 1.00 0.00 20 GLY A CA 11
ATOM 11301 C C . GLY A 1 13 ? 5.811 -14.170 -6.905 1.00 0.00 20 GLY A C 11
ATOM 11302 O O . GLY A 1 13 ? 6.802 -14.341 -7.588 1.00 0.00 20 GLY A O 11
ATOM 11306 N N . GLN A 1 14 ? 4.872 -13.340 -7.269 1.00 0.00 21 GLN A N 11
ATOM 11307 C CA . GLN A 1 14 ? 5.003 -12.578 -8.545 1.00 0.00 21 GLN A CA 11
ATOM 11308 C C . GLN A 1 14 ? 5.295 -11.099 -8.263 1.00 0.00 21 GLN A C 11
ATOM 11309 O O . GLN A 1 14 ? 4.825 -10.529 -7.294 1.00 0.00 21 GLN A O 11
ATOM 11323 N N . LEU A 1 15 ? 6.065 -10.477 -9.120 1.00 0.00 22 LEU A N 11
ATOM 11324 C CA . LEU A 1 15 ? 6.402 -9.036 -8.944 1.00 0.00 22 LEU A CA 11
ATOM 11325 C C . LEU A 1 15 ? 5.666 -8.222 -10.010 1.00 0.00 22 LEU A C 11
ATOM 11326 O O . LEU A 1 15 ? 6.148 -8.061 -11.110 1.00 0.00 22 LEU A O 11
ATOM 11342 N N . ALA A 1 16 ? 4.514 -7.698 -9.698 1.00 0.00 23 ALA A N 11
ATOM 11343 C CA . ALA A 1 16 ? 3.778 -6.884 -10.709 1.00 0.00 23 ALA A CA 11
ATOM 11344 C C . ALA A 1 16 ? 4.425 -5.505 -10.775 1.00 0.00 23 ALA A C 11
ATOM 11345 O O . ALA A 1 16 ? 5.079 -5.089 -9.845 1.00 0.00 23 ALA A O 11
ATOM 11352 N N . ALA A 1 17 ? 4.251 -4.777 -11.840 1.00 0.00 24 ALA A N 11
ATOM 11353 C CA . ALA A 1 17 ? 4.873 -3.427 -11.888 1.00 0.00 24 ALA A CA 11
ATOM 11354 C C . ALA A 1 17 ? 3.762 -2.408 -12.106 1.00 0.00 24 ALA A C 11
ATOM 11355 O O . ALA A 1 17 ? 3.034 -2.476 -13.067 1.00 0.00 24 ALA A O 11
ATOM 11362 N N . PHE A 1 18 ? 3.596 -1.504 -11.185 1.00 0.00 25 PHE A N 11
ATOM 11363 C CA . PHE A 1 18 ? 2.490 -0.512 -11.289 1.00 0.00 25 PHE A CA 11
ATOM 11364 C C . PHE A 1 18 ? 3.013 0.878 -11.673 1.00 0.00 25 PHE A C 11
ATOM 11365 O O . PHE A 1 18 ? 4.195 1.152 -11.638 1.00 0.00 25 PHE A O 11
ATOM 11382 N N . HIS A 1 19 ? 2.106 1.770 -11.980 1.00 0.00 26 HIS A N 11
ATOM 11383 C CA . HIS A 1 19 ? 2.474 3.174 -12.306 1.00 0.00 26 HIS A CA 11
ATOM 11384 C C . HIS A 1 19 ? 1.197 4.023 -12.234 1.00 0.00 26 HIS A C 11
ATOM 11385 O O . HIS A 1 19 ? 0.110 3.566 -12.553 1.00 0.00 26 HIS A O 11
ATOM 11399 N N . ILE A 1 20 ? 1.313 5.237 -11.769 1.00 0.00 27 ILE A N 11
ATOM 11400 C CA . ILE A 1 20 ? 0.111 6.110 -11.621 1.00 0.00 27 ILE A CA 11
ATOM 11401 C C . ILE A 1 20 ? 0.145 7.227 -12.663 1.00 0.00 27 ILE A C 11
ATOM 11402 O O . ILE A 1 20 ? 1.196 7.608 -13.135 1.00 0.00 27 ILE A O 11
ATOM 11418 N N . ALA A 1 21 ? -0.994 7.753 -13.039 1.00 0.00 28 ALA A N 11
ATOM 11419 C CA . ALA A 1 21 ? -0.985 8.841 -14.069 1.00 0.00 28 ALA A CA 11
ATOM 11420 C C . ALA A 1 21 ? -1.941 9.982 -13.695 1.00 0.00 28 ALA A C 11
ATOM 11421 O O . ALA A 1 21 ? -3.142 9.822 -13.703 1.00 0.00 28 ALA A O 11
ATOM 11428 N N . ALA A 1 22 ? -1.421 11.144 -13.409 1.00 0.00 29 ALA A N 11
ATOM 11429 C CA . ALA A 1 22 ? -2.308 12.299 -13.074 1.00 0.00 29 ALA A CA 11
ATOM 11430 C C . ALA A 1 22 ? -1.459 13.548 -12.819 1.00 0.00 29 ALA A C 11
ATOM 11431 O O . ALA A 1 22 ? -1.585 14.527 -13.527 1.00 0.00 29 ALA A O 11
ATOM 11438 N N . PRO A 1 23 ? -0.614 13.482 -11.817 1.00 0.00 30 PRO A N 11
ATOM 11439 C CA . PRO A 1 23 ? 0.269 14.605 -11.462 1.00 0.00 30 PRO A CA 11
ATOM 11440 C C . PRO A 1 23 ? 1.482 14.627 -12.393 1.00 0.00 30 PRO A C 11
ATOM 11441 O O . PRO A 1 23 ? 2.592 14.454 -11.954 1.00 0.00 30 PRO A O 11
ATOM 11452 N N . LEU A 1 24 ? 1.251 14.826 -13.674 1.00 0.00 31 LEU A N 11
ATOM 11453 C CA . LEU A 1 24 ? 2.349 14.852 -14.705 1.00 0.00 31 LEU A CA 11
ATOM 11454 C C . LEU A 1 24 ? 3.755 14.943 -14.082 1.00 0.00 31 LEU A C 11
ATOM 11455 O O . LEU A 1 24 ? 4.539 14.026 -14.231 1.00 0.00 31 LEU A O 11
ATOM 11471 N N . PRO A 1 25 ? 4.046 16.032 -13.407 1.00 0.00 32 PRO A N 11
ATOM 11472 C CA . PRO A 1 25 ? 5.364 16.224 -12.772 1.00 0.00 32 PRO A CA 11
ATOM 11473 C C . PRO A 1 25 ? 5.469 15.414 -11.468 1.00 0.00 32 PRO A C 11
ATOM 11474 O O . PRO A 1 25 ? 5.469 15.968 -10.387 1.00 0.00 32 PRO A O 11
ATOM 11485 N N . VAL A 1 26 ? 5.567 14.109 -11.555 1.00 0.00 33 VAL A N 11
ATOM 11486 C CA . VAL A 1 26 ? 5.677 13.286 -10.311 1.00 0.00 33 VAL A CA 11
ATOM 11487 C C . VAL A 1 26 ? 7.142 12.971 -10.024 1.00 0.00 33 VAL A C 11
ATOM 11488 O O . VAL A 1 26 ? 7.888 12.579 -10.900 1.00 0.00 33 VAL A O 11
ATOM 11501 N N . THR A 1 27 ? 7.552 13.111 -8.795 1.00 0.00 34 THR A N 11
ATOM 11502 C CA . THR A 1 27 ? 8.961 12.792 -8.438 1.00 0.00 34 THR A CA 11
ATOM 11503 C C . THR A 1 27 ? 8.990 11.547 -7.549 1.00 0.00 34 THR A C 11
ATOM 11504 O O . THR A 1 27 ? 10.018 10.922 -7.378 1.00 0.00 34 THR A O 11
ATOM 11515 N N . ALA A 1 28 ? 7.871 11.183 -6.983 1.00 0.00 35 ALA A N 11
ATOM 11516 C CA . ALA A 1 28 ? 7.830 9.985 -6.109 1.00 0.00 35 ALA A CA 11
ATOM 11517 C C . ALA A 1 28 ? 6.404 9.763 -5.599 1.00 0.00 35 ALA A C 11
ATOM 11518 O O . ALA A 1 28 ? 5.646 10.696 -5.414 1.00 0.00 35 ALA A O 11
ATOM 11525 N N . THR A 1 29 ? 6.044 8.534 -5.342 1.00 0.00 36 THR A N 11
ATOM 11526 C CA . THR A 1 29 ? 4.681 8.252 -4.808 1.00 0.00 36 THR A CA 11
ATOM 11527 C C . THR A 1 29 ? 4.798 7.200 -3.708 1.00 0.00 36 THR A C 11
ATOM 11528 O O . THR A 1 29 ? 5.521 6.233 -3.837 1.00 0.00 36 THR A O 11
ATOM 11539 N N . ARG A 1 30 ? 4.091 7.374 -2.629 1.00 0.00 37 ARG A N 11
ATOM 11540 C CA . ARG A 1 30 ? 4.160 6.377 -1.534 1.00 0.00 37 ARG A CA 11
ATOM 11541 C C . ARG A 1 30 ? 3.096 5.310 -1.776 1.00 0.00 37 ARG A C 11
ATOM 11542 O O . ARG A 1 30 ? 1.928 5.526 -1.555 1.00 0.00 37 ARG A O 11
ATOM 11563 N N . TRP A 1 31 ? 3.488 4.155 -2.226 1.00 0.00 38 TRP A N 11
ATOM 11564 C CA . TRP A 1 31 ? 2.477 3.092 -2.483 1.00 0.00 38 TRP A CA 11
ATOM 11565 C C . TRP A 1 31 ? 2.245 2.297 -1.211 1.00 0.00 38 TRP A C 11
ATOM 11566 O O . TRP A 1 31 ? 2.868 2.522 -0.192 1.00 0.00 38 TRP A O 11
ATOM 11587 N N . ASP A 1 32 ? 1.367 1.351 -1.281 1.00 0.00 39 ASP A N 11
ATOM 11588 C CA . ASP A 1 32 ? 1.093 0.494 -0.107 1.00 0.00 39 ASP A CA 11
ATOM 11589 C C . ASP A 1 32 ? 0.677 -0.868 -0.640 1.00 0.00 39 ASP A C 11
ATOM 11590 O O . ASP A 1 32 ? -0.430 -1.047 -1.107 1.00 0.00 39 ASP A O 11
ATOM 11599 N N . PHE A 1 33 ? 1.560 -1.823 -0.614 1.00 0.00 40 PHE A N 11
ATOM 11600 C CA . PHE A 1 33 ? 1.190 -3.154 -1.169 1.00 0.00 40 PHE A CA 11
ATOM 11601 C C . PHE A 1 33 ? 0.376 -3.937 -0.145 1.00 0.00 40 PHE A C 11
ATOM 11602 O O . PHE A 1 33 ? -0.738 -4.343 -0.406 1.00 0.00 40 PHE A O 11
ATOM 11619 N N . GLY A 1 34 ? 0.926 -4.170 1.011 1.00 0.00 41 GLY A N 11
ATOM 11620 C CA . GLY A 1 34 ? 0.180 -4.948 2.037 1.00 0.00 41 GLY A CA 11
ATOM 11621 C C . GLY A 1 34 ? 0.491 -6.438 1.867 1.00 0.00 41 GLY A C 11
ATOM 11622 O O . GLY A 1 34 ? -0.189 -7.288 2.406 1.00 0.00 41 GLY A O 11
ATOM 11626 N N . ASP A 1 35 ? 1.529 -6.761 1.141 1.00 0.00 42 ASP A N 11
ATOM 11627 C CA . ASP A 1 35 ? 1.905 -8.182 0.958 1.00 0.00 42 ASP A CA 11
ATOM 11628 C C . ASP A 1 35 ? 3.126 -8.430 1.840 1.00 0.00 42 ASP A C 11
ATOM 11629 O O . ASP A 1 35 ? 3.027 -8.466 3.050 1.00 0.00 42 ASP A O 11
ATOM 11638 N N . GLY A 1 36 ? 4.281 -8.542 1.263 1.00 0.00 43 GLY A N 11
ATOM 11639 C CA . GLY A 1 36 ? 5.496 -8.717 2.089 1.00 0.00 43 GLY A CA 11
ATOM 11640 C C . GLY A 1 36 ? 5.955 -7.331 2.555 1.00 0.00 43 GLY A C 11
ATOM 11641 O O . GLY A 1 36 ? 6.721 -7.199 3.488 1.00 0.00 43 GLY A O 11
ATOM 11645 N N . SER A 1 37 ? 5.480 -6.293 1.908 1.00 0.00 44 SER A N 11
ATOM 11646 C CA . SER A 1 37 ? 5.868 -4.911 2.302 1.00 0.00 44 SER A CA 11
ATOM 11647 C C . SER A 1 37 ? 4.618 -4.024 2.311 1.00 0.00 44 SER A C 11
ATOM 11648 O O . SER A 1 37 ? 3.896 -3.937 1.336 1.00 0.00 44 SER A O 11
ATOM 11656 N N . ALA A 1 38 ? 4.352 -3.367 3.406 1.00 0.00 45 ALA A N 11
ATOM 11657 C CA . ALA A 1 38 ? 3.148 -2.491 3.471 1.00 0.00 45 ALA A CA 11
ATOM 11658 C C . ALA A 1 38 ? 3.451 -1.143 2.817 1.00 0.00 45 ALA A C 11
ATOM 11659 O O . ALA A 1 38 ? 3.162 -0.926 1.653 1.00 0.00 45 ALA A O 11
ATOM 11666 N N . GLU A 1 39 ? 4.027 -0.246 3.569 1.00 0.00 46 GLU A N 11
ATOM 11667 C CA . GLU A 1 39 ? 4.365 1.111 3.040 1.00 0.00 46 GLU A CA 11
ATOM 11668 C C . GLU A 1 39 ? 5.295 0.988 1.835 1.00 0.00 46 GLU A C 11
ATOM 11669 O O . GLU A 1 39 ? 6.065 0.054 1.725 1.00 0.00 46 GLU A O 11
ATOM 11681 N N . VAL A 1 40 ? 5.217 1.915 0.916 1.00 0.00 47 VAL A N 11
ATOM 11682 C CA . VAL A 1 40 ? 6.080 1.834 -0.293 1.00 0.00 47 VAL A CA 11
ATOM 11683 C C . VAL A 1 40 ? 6.618 3.210 -0.683 1.00 0.00 47 VAL A C 11
ATOM 11684 O O . VAL A 1 40 ? 5.872 4.148 -0.856 1.00 0.00 47 VAL A O 11
ATOM 11697 N N . ASP A 1 41 ? 7.904 3.315 -0.875 1.00 0.00 48 ASP A N 11
ATOM 11698 C CA . ASP A 1 41 ? 8.497 4.611 -1.309 1.00 0.00 48 ASP A CA 11
ATOM 11699 C C . ASP A 1 41 ? 8.926 4.456 -2.770 1.00 0.00 48 ASP A C 11
ATOM 11700 O O . ASP A 1 41 ? 10.017 4.006 -3.061 1.00 0.00 48 ASP A O 11
ATOM 11709 N N . ALA A 1 42 ? 8.060 4.784 -3.689 1.00 0.00 49 ALA A N 11
ATOM 11710 C CA . ALA A 1 42 ? 8.398 4.610 -5.132 1.00 0.00 49 ALA A CA 11
ATOM 11711 C C . ALA A 1 42 ? 8.892 5.917 -5.754 1.00 0.00 49 ALA A C 11
ATOM 11712 O O . ALA A 1 42 ? 8.578 6.999 -5.298 1.00 0.00 49 ALA A O 11
ATOM 11719 N N . ALA A 1 43 ? 9.658 5.810 -6.810 1.00 0.00 50 ALA A N 11
ATOM 11720 C CA . ALA A 1 43 ? 10.181 7.024 -7.495 1.00 0.00 50 ALA A CA 11
ATOM 11721 C C . ALA A 1 43 ? 9.224 7.427 -8.622 1.00 0.00 50 ALA A C 11
ATOM 11722 O O . ALA A 1 43 ? 8.530 6.593 -9.198 1.00 0.00 50 ALA A O 11
ATOM 11729 N N . GLY A 1 44 ? 9.170 8.702 -8.933 1.00 0.00 51 GLY A N 11
ATOM 11730 C CA . GLY A 1 44 ? 8.251 9.176 -10.004 1.00 0.00 51 GLY A CA 11
ATOM 11731 C C . GLY A 1 44 ? 6.882 8.559 -9.756 1.00 0.00 51 GLY A C 11
ATOM 11732 O O . GLY A 1 44 ? 6.594 8.133 -8.660 1.00 0.00 51 GLY A O 11
ATOM 11736 N N . PRO A 1 45 ? 6.082 8.507 -10.776 1.00 0.00 52 PRO A N 11
ATOM 11737 C CA . PRO A 1 45 ? 4.751 7.906 -10.688 1.00 0.00 52 PRO A CA 11
ATOM 11738 C C . PRO A 1 45 ? 4.837 6.396 -10.963 1.00 0.00 52 PRO A C 11
ATOM 11739 O O . PRO A 1 45 ? 4.008 5.856 -11.664 1.00 0.00 52 PRO A O 11
ATOM 11750 N N . ALA A 1 46 ? 5.832 5.696 -10.455 1.00 0.00 53 ALA A N 11
ATOM 11751 C CA . ALA A 1 46 ? 5.896 4.234 -10.772 1.00 0.00 53 ALA A CA 11
ATOM 11752 C C . ALA A 1 46 ? 6.402 3.408 -9.584 1.00 0.00 53 ALA A C 11
ATOM 11753 O O . ALA A 1 46 ? 7.183 3.863 -8.776 1.00 0.00 53 ALA A O 11
ATOM 11760 N N . ALA A 1 47 ? 5.957 2.176 -9.504 1.00 0.00 54 ALA A N 11
ATOM 11761 C CA . ALA A 1 47 ? 6.388 1.257 -8.407 1.00 0.00 54 ALA A CA 11
ATOM 11762 C C . ALA A 1 47 ? 6.121 -0.184 -8.851 1.00 0.00 54 ALA A C 11
ATOM 11763 O O . ALA A 1 47 ? 5.827 -0.440 -10.000 1.00 0.00 54 ALA A O 11
ATOM 11770 N N . SER A 1 48 ? 6.210 -1.122 -7.952 1.00 0.00 55 SER A N 11
ATOM 11771 C CA . SER A 1 48 ? 5.949 -2.543 -8.326 1.00 0.00 55 SER A CA 11
ATOM 11772 C C . SER A 1 48 ? 5.451 -3.300 -7.096 1.00 0.00 55 SER A C 11
ATOM 11773 O O . SER A 1 48 ? 5.725 -2.920 -5.982 1.00 0.00 55 SER A O 11
ATOM 11781 N N . HIS A 1 49 ? 4.705 -4.355 -7.283 1.00 0.00 56 HIS A N 11
ATOM 11782 C CA . HIS A 1 49 ? 4.174 -5.103 -6.106 1.00 0.00 56 HIS A CA 11
ATOM 11783 C C . HIS A 1 49 ? 4.779 -6.500 -6.015 1.00 0.00 56 HIS A C 11
ATOM 11784 O O . HIS A 1 49 ? 4.835 -7.234 -6.980 1.00 0.00 56 HIS A O 11
ATOM 11798 N N . ARG A 1 50 ? 5.202 -6.879 -4.841 1.00 0.00 57 ARG A N 11
ATOM 11799 C CA . ARG A 1 50 ? 5.782 -8.237 -4.648 1.00 0.00 57 ARG A CA 11
ATOM 11800 C C . ARG A 1 50 ? 4.749 -9.107 -3.930 1.00 0.00 57 ARG A C 11
ATOM 11801 O O . ARG A 1 50 ? 4.729 -9.202 -2.719 1.00 0.00 57 ARG A O 11
ATOM 11822 N N . TYR A 1 51 ? 3.876 -9.733 -4.672 1.00 0.00 58 TYR A N 11
ATOM 11823 C CA . TYR A 1 51 ? 2.828 -10.580 -4.039 1.00 0.00 58 TYR A CA 11
ATOM 11824 C C . TYR A 1 51 ? 3.347 -12.006 -3.879 1.00 0.00 58 TYR A C 11
ATOM 11825 O O . TYR A 1 51 ? 3.801 -12.617 -4.821 1.00 0.00 58 TYR A O 11
ATOM 11843 N N . VAL A 1 52 ? 3.307 -12.530 -2.682 1.00 0.00 59 VAL A N 11
ATOM 11844 C CA . VAL A 1 52 ? 3.828 -13.909 -2.456 1.00 0.00 59 VAL A CA 11
ATOM 11845 C C . VAL A 1 52 ? 2.696 -14.863 -2.048 1.00 0.00 59 VAL A C 11
ATOM 11846 O O . VAL A 1 52 ? 2.713 -16.027 -2.391 1.00 0.00 59 VAL A O 11
ATOM 11859 N N . LEU A 1 53 ? 1.718 -14.401 -1.313 1.00 0.00 60 LEU A N 11
ATOM 11860 C CA . LEU A 1 53 ? 0.617 -15.316 -0.895 1.00 0.00 60 LEU A CA 11
ATOM 11861 C C . LEU A 1 53 ? -0.505 -15.274 -1.936 1.00 0.00 60 LEU A C 11
ATOM 11862 O O . LEU A 1 53 ? -0.762 -14.245 -2.523 1.00 0.00 60 LEU A O 11
ATOM 11878 N N . PRO A 1 54 ? -1.148 -16.395 -2.129 1.00 0.00 61 PRO A N 11
ATOM 11879 C CA . PRO A 1 54 ? -2.259 -16.513 -3.087 1.00 0.00 61 PRO A CA 11
ATOM 11880 C C . PRO A 1 54 ? -3.532 -15.910 -2.487 1.00 0.00 61 PRO A C 11
ATOM 11881 O O . PRO A 1 54 ? -3.952 -16.273 -1.406 1.00 0.00 61 PRO A O 11
ATOM 11892 N N . GLY A 1 55 ? -4.146 -14.987 -3.176 1.00 0.00 62 GLY A N 11
ATOM 11893 C CA . GLY A 1 55 ? -5.387 -14.356 -2.644 1.00 0.00 62 GLY A CA 11
ATOM 11894 C C . GLY A 1 55 ? -5.562 -12.975 -3.275 1.00 0.00 62 GLY A C 11
ATOM 11895 O O . GLY A 1 55 ? -5.080 -12.715 -4.357 1.00 0.00 62 GLY A O 11
ATOM 11899 N N . ARG A 1 56 ? -6.248 -12.086 -2.612 1.00 0.00 63 ARG A N 11
ATOM 11900 C CA . ARG A 1 56 ? -6.447 -10.726 -3.186 1.00 0.00 63 ARG A CA 11
ATOM 11901 C C . ARG A 1 56 ? -5.738 -9.690 -2.312 1.00 0.00 63 ARG A C 11
ATOM 11902 O O . ARG A 1 56 ? -5.846 -9.706 -1.103 1.00 0.00 63 ARG A O 11
ATOM 11923 N N . TYR A 1 57 ? -5.012 -8.790 -2.916 1.00 0.00 64 TYR A N 11
ATOM 11924 C CA . TYR A 1 57 ? -4.294 -7.753 -2.121 1.00 0.00 64 TYR A CA 11
ATOM 11925 C C . TYR A 1 57 ? -4.847 -6.372 -2.458 1.00 0.00 64 TYR A C 11
ATOM 11926 O O . TYR A 1 57 ? -5.274 -6.119 -3.565 1.00 0.00 64 TYR A O 11
ATOM 11944 N N . HIS A 1 58 ? -4.810 -5.467 -1.521 1.00 0.00 65 HIS A N 11
ATOM 11945 C CA . HIS A 1 58 ? -5.302 -4.089 -1.793 1.00 0.00 65 HIS A CA 11
ATOM 11946 C C . HIS A 1 58 ? -4.094 -3.165 -1.971 1.00 0.00 65 HIS A C 11
ATOM 11947 O O . HIS A 1 58 ? -3.186 -3.156 -1.165 1.00 0.00 65 HIS A O 11
ATOM 11961 N N . VAL A 1 59 ? -4.068 -2.401 -3.029 1.00 0.00 66 VAL A N 11
ATOM 11962 C CA . VAL A 1 59 ? -2.911 -1.492 -3.270 1.00 0.00 66 VAL A CA 11
ATOM 11963 C C . VAL A 1 59 ? -3.340 -0.036 -3.105 1.00 0.00 66 VAL A C 11
ATOM 11964 O O . VAL A 1 59 ? -4.489 0.301 -3.279 1.00 0.00 66 VAL A O 11
ATOM 11977 N N . THR A 1 60 ? -2.411 0.830 -2.790 1.00 0.00 67 THR A N 11
ATOM 11978 C CA . THR A 1 60 ? -2.735 2.278 -2.638 1.00 0.00 67 THR A CA 11
ATOM 11979 C C . THR A 1 60 ? -1.495 3.086 -3.022 1.00 0.00 67 THR A C 11
ATOM 11980 O O . THR A 1 60 ? -0.395 2.571 -3.004 1.00 0.00 67 THR A O 11
ATOM 11991 N N . ALA A 1 61 ? -1.646 4.338 -3.375 1.00 0.00 68 ALA A N 11
ATOM 11992 C CA . ALA A 1 61 ? -0.434 5.130 -3.756 1.00 0.00 68 ALA A CA 11
ATOM 11993 C C . ALA A 1 61 ? -0.640 6.627 -3.522 1.00 0.00 68 ALA A C 11
ATOM 11994 O O . ALA A 1 61 ? -1.527 7.242 -4.069 1.00 0.00 68 ALA A O 11
ATOM 12001 N N . VAL A 1 62 ? 0.216 7.223 -2.747 1.00 0.00 69 VAL A N 11
ATOM 12002 C CA . VAL A 1 62 ? 0.120 8.685 -2.506 1.00 0.00 69 VAL A CA 11
ATOM 12003 C C . VAL A 1 62 ? 1.071 9.367 -3.482 1.00 0.00 69 VAL A C 11
ATOM 12004 O O . VAL A 1 62 ? 2.227 9.030 -3.560 1.00 0.00 69 VAL A O 11
ATOM 12017 N N . LEU A 1 63 ? 0.603 10.305 -4.241 1.00 0.00 70 LEU A N 11
ATOM 12018 C CA . LEU A 1 63 ? 1.512 10.962 -5.220 1.00 0.00 70 LEU A CA 11
ATOM 12019 C C . LEU A 1 63 ? 2.195 12.138 -4.539 1.00 0.00 70 LEU A C 11
ATOM 12020 O O . LEU A 1 63 ? 1.591 12.841 -3.761 1.00 0.00 70 LEU A O 11
ATOM 12036 N N . ALA A 1 64 ? 3.438 12.381 -4.826 1.00 0.00 71 ALA A N 11
ATOM 12037 C CA . ALA A 1 64 ? 4.102 13.543 -4.188 1.00 0.00 71 ALA A CA 11
ATOM 12038 C C . ALA A 1 64 ? 4.808 14.375 -5.242 1.00 0.00 71 ALA A C 11
ATOM 12039 O O . ALA A 1 64 ? 5.806 13.984 -5.812 1.00 0.00 71 ALA A O 11
ATOM 12046 N N . LEU A 1 65 ? 4.289 15.530 -5.481 1.00 0.00 72 LEU A N 11
ATOM 12047 C CA . LEU A 1 65 ? 4.896 16.449 -6.477 1.00 0.00 72 LEU A CA 11
ATOM 12048 C C . LEU A 1 65 ? 5.614 17.575 -5.739 1.00 0.00 72 LEU A C 11
ATOM 12049 O O . LEU A 1 65 ? 6.327 18.366 -6.325 1.00 0.00 72 LEU A O 11
ATOM 12065 N N . GLY A 1 66 ? 5.398 17.669 -4.460 1.00 0.00 73 GLY A N 11
ATOM 12066 C CA . GLY A 1 66 ? 6.025 18.758 -3.666 1.00 0.00 73 GLY A CA 11
ATOM 12067 C C . GLY A 1 66 ? 4.928 19.749 -3.280 1.00 0.00 73 GLY A C 11
ATOM 12068 O O . GLY A 1 66 ? 4.826 20.175 -2.147 1.00 0.00 73 GLY A O 11
ATOM 12072 N N . ALA A 1 67 ? 4.094 20.102 -4.222 1.00 0.00 74 ALA A N 11
ATOM 12073 C CA . ALA A 1 67 ? 2.981 21.050 -3.933 1.00 0.00 74 ALA A CA 11
ATOM 12074 C C . ALA A 1 67 ? 1.632 20.373 -4.219 1.00 0.00 74 ALA A C 11
ATOM 12075 O O . ALA A 1 67 ? 0.586 20.934 -3.967 1.00 0.00 74 ALA A O 11
ATOM 12082 N N . GLY A 1 68 ? 1.647 19.176 -4.745 1.00 0.00 75 GLY A N 11
ATOM 12083 C CA . GLY A 1 68 ? 0.363 18.477 -5.046 1.00 0.00 75 GLY A CA 11
ATOM 12084 C C . GLY A 1 68 ? 0.517 16.977 -4.784 1.00 0.00 75 GLY A C 11
ATOM 12085 O O . GLY A 1 68 ? 1.613 16.472 -4.630 1.00 0.00 75 GLY A O 11
ATOM 12089 N N . SER A 1 69 ? -0.575 16.265 -4.718 1.00 0.00 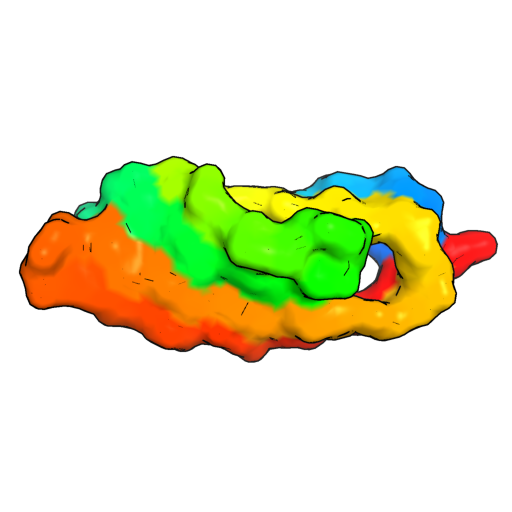76 SER A N 11
ATOM 12090 C CA . SER A 1 69 ? -0.505 14.800 -4.454 1.00 0.00 76 SER A CA 11
ATOM 12091 C C . SER A 1 69 ? -1.702 14.099 -5.105 1.00 0.00 76 SER A C 11
ATOM 12092 O O . SER A 1 69 ? -2.514 14.715 -5.766 1.00 0.00 76 SER A O 11
ATOM 12100 N N . ALA A 1 70 ? -1.816 12.815 -4.909 1.00 0.00 77 ALA A N 11
ATOM 12101 C CA . ALA A 1 70 ? -2.954 12.055 -5.496 1.00 0.00 77 ALA A CA 11
ATOM 12102 C C . ALA A 1 70 ? -3.192 10.803 -4.648 1.00 0.00 77 ALA A C 11
ATOM 12103 O O . ALA A 1 70 ? -2.354 10.418 -3.856 1.00 0.00 77 ALA A O 11
ATOM 12110 N N . LEU A 1 71 ? -4.324 10.167 -4.797 1.00 0.00 78 LEU A N 11
ATOM 12111 C CA . LEU A 1 71 ? -4.598 8.947 -3.983 1.00 0.00 78 LEU A CA 11
ATOM 12112 C C . LEU A 1 71 ? -4.841 7.751 -4.898 1.00 0.00 78 LEU A C 11
ATOM 12113 O O . LEU A 1 71 ? -5.748 7.743 -5.708 1.00 0.00 78 LEU A O 11
ATOM 12129 N N . LEU A 1 72 ? -4.028 6.740 -4.773 1.00 0.00 79 LEU A N 11
ATOM 12130 C CA . LEU A 1 72 ? -4.184 5.537 -5.625 1.00 0.00 79 LEU A CA 11
ATOM 12131 C C . LEU A 1 72 ? -4.775 4.407 -4.799 1.00 0.00 79 LEU A C 11
ATOM 12132 O O . LEU A 1 72 ? -4.650 4.375 -3.591 1.00 0.00 79 LEU A O 11
ATOM 12148 N N . GLY A 1 73 ? -5.410 3.475 -5.455 1.00 0.00 80 GLY A N 11
ATOM 12149 C CA . GLY A 1 73 ? -6.021 2.332 -4.731 1.00 0.00 80 GLY A CA 11
ATOM 12150 C C . GLY A 1 73 ? -6.395 1.222 -5.723 1.00 0.00 80 GLY A C 11
ATOM 12151 O O . GLY A 1 73 ? -7.421 1.284 -6.368 1.00 0.00 80 GLY A O 11
ATOM 12155 N N . THR A 1 74 ? -5.581 0.203 -5.849 1.00 0.00 81 THR A N 11
ATOM 12156 C CA . THR A 1 74 ? -5.914 -0.898 -6.807 1.00 0.00 81 THR A CA 11
ATOM 12157 C C . THR A 1 74 ? -6.145 -2.210 -6.047 1.00 0.00 81 THR A C 11
ATOM 12158 O O . THR A 1 74 ? -6.168 -2.246 -4.834 1.00 0.00 81 THR A O 11
ATOM 12169 N N . ASP A 1 75 ? -6.315 -3.289 -6.766 1.00 0.00 82 ASP A N 11
ATOM 12170 C CA . ASP A 1 75 ? -6.545 -4.612 -6.119 1.00 0.00 82 ASP A CA 11
ATOM 12171 C C . ASP A 1 75 ? -5.973 -5.700 -7.030 1.00 0.00 82 ASP A C 11
ATOM 12172 O O . ASP A 1 75 ? -6.096 -5.629 -8.237 1.00 0.00 82 ASP A O 11
ATOM 12181 N N . VAL A 1 76 ? -5.344 -6.701 -6.478 1.00 0.00 83 VAL A N 11
ATOM 12182 C CA . VAL A 1 76 ? -4.767 -7.767 -7.340 1.00 0.00 83 VAL A CA 11
ATOM 12183 C C . VAL A 1 76 ? -5.286 -9.136 -6.894 1.00 0.00 83 VAL A C 11
ATOM 12184 O O . VAL A 1 76 ? -5.604 -9.343 -5.741 1.00 0.00 83 VAL A O 11
ATOM 12197 N N . GLN A 1 77 ? -5.359 -10.070 -7.807 1.00 0.00 84 GLN A N 11
ATOM 12198 C CA . GLN A 1 77 ? -5.842 -11.438 -7.459 1.00 0.00 84 GLN A CA 11
ATOM 12199 C C . GLN A 1 77 ? -4.711 -12.447 -7.716 1.00 0.00 84 GLN A C 11
ATOM 12200 O O . GLN A 1 77 ? -4.608 -13.030 -8.777 1.00 0.00 84 GLN A O 11
ATOM 12214 N N . VAL A 1 78 ? -3.852 -12.644 -6.754 1.00 0.00 85 VAL A N 11
ATOM 12215 C CA . VAL A 1 78 ? -2.719 -13.597 -6.943 1.00 0.00 85 VAL A CA 11
ATOM 12216 C C . VAL A 1 78 ? -3.207 -15.041 -6.794 1.00 0.00 85 VAL A C 11
ATOM 12217 O O . VAL A 1 78 ? -4.026 -15.347 -5.950 1.00 0.00 85 VAL A O 11
ATOM 12230 N N . GLU A 1 79 ? -2.704 -15.931 -7.611 1.00 0.00 86 GLU A N 11
ATOM 12231 C CA . GLU A 1 79 ? -3.129 -17.361 -7.527 1.00 0.00 86 GLU A CA 11
ATOM 12232 C C . GLU A 1 79 ? -1.934 -18.222 -7.108 1.00 0.00 86 GLU A C 11
ATOM 12233 O O . GLU A 1 79 ? -0.875 -17.718 -6.794 1.00 0.00 86 GLU A O 11
ATOM 12245 N N . ALA A 1 80 ? -2.088 -19.519 -7.100 1.00 0.00 87 ALA A N 11
ATOM 12246 C CA . ALA A 1 80 ? -0.951 -20.396 -6.702 1.00 0.00 87 ALA A CA 11
ATOM 12247 C C . ALA A 1 80 ? -1.026 -21.719 -7.470 1.00 0.00 87 ALA A C 11
ATOM 12248 O O . ALA A 1 80 ? -0.457 -21.857 -8.535 1.00 0.00 87 ALA A O 11
ATOM 12255 N N . ALA A 1 1 ? -5.492 9.907 -9.441 1.00 0.00 8 ALA A N 12
ATOM 12256 C CA . ALA A 1 1 ? -4.613 9.568 -10.594 1.00 0.00 8 ALA A CA 12
ATOM 12257 C C . ALA A 1 1 ? -5.117 8.286 -11.250 1.00 0.00 8 ALA A C 12
ATOM 12258 O O . ALA A 1 1 ? -6.070 7.681 -10.802 1.00 0.00 8 ALA A O 12
ATOM 12265 N N . THR A 1 2 ? -4.480 7.863 -12.301 1.00 0.00 9 THR A N 12
ATOM 12266 C CA . THR A 1 2 ? -4.913 6.620 -12.982 1.00 0.00 9 THR A CA 12
ATOM 12267 C C . THR A 1 2 ? -4.166 5.456 -12.358 1.00 0.00 9 THR A C 12
ATOM 12268 O O . THR A 1 2 ? -3.005 5.573 -11.995 1.00 0.00 9 THR A O 12
ATOM 12279 N N . LEU A 1 3 ? -4.842 4.352 -12.206 1.00 0.00 10 LEU A N 12
ATOM 12280 C CA . LEU A 1 3 ? -4.228 3.157 -11.572 1.00 0.00 10 LEU A CA 12
ATOM 12281 C C . LEU A 1 3 ? -3.719 2.203 -12.651 1.00 0.00 10 LEU A C 12
ATOM 12282 O O . LEU A 1 3 ? -4.462 1.390 -13.163 1.00 0.00 10 LEU A O 12
ATOM 12298 N N . VAL A 1 4 ? -2.466 2.277 -13.000 1.00 0.00 11 VAL A N 12
ATOM 12299 C CA . VAL A 1 4 ? -1.949 1.349 -14.040 1.00 0.00 11 VAL A CA 12
ATOM 12300 C C . VAL A 1 4 ? -1.091 0.273 -13.372 1.00 0.00 11 VAL A C 12
ATOM 12301 O O . VAL A 1 4 ? -0.086 0.560 -12.763 1.00 0.00 11 VAL A O 12
ATOM 12314 N N . GLY A 1 5 ? -1.484 -0.967 -13.481 1.00 0.00 12 GLY A N 12
ATOM 12315 C CA . GLY A 1 5 ? -0.689 -2.065 -12.854 1.00 0.00 12 GLY A CA 12
ATOM 12316 C C . GLY A 1 5 ? -0.311 -3.087 -13.931 1.00 0.00 12 GLY A C 12
ATOM 12317 O O . GLY A 1 5 ? -0.849 -4.177 -13.969 1.00 0.00 12 GLY A O 12
ATOM 12321 N N . PRO A 1 6 ? 0.592 -2.687 -14.789 1.00 0.00 13 PRO A N 12
ATOM 12322 C CA . PRO A 1 6 ? 1.067 -3.524 -15.912 1.00 0.00 13 PRO A CA 12
ATOM 12323 C C . PRO A 1 6 ? 1.978 -4.681 -15.472 1.00 0.00 13 PRO A C 12
ATOM 12324 O O . PRO A 1 6 ? 2.704 -4.600 -14.487 1.00 0.00 13 PRO A O 12
ATOM 12335 N N . HIS A 1 7 ? 1.928 -5.742 -16.257 1.00 0.00 14 HIS A N 12
ATOM 12336 C CA . HIS A 1 7 ? 2.749 -6.980 -16.043 1.00 0.00 14 HIS A CA 12
ATOM 12337 C C . HIS A 1 7 ? 1.921 -8.187 -16.485 1.00 0.00 14 HIS A C 12
ATOM 12338 O O . HIS A 1 7 ? 0.791 -8.049 -16.910 1.00 0.00 14 HIS A O 12
ATOM 12352 N N . GLY A 1 8 ? 2.468 -9.367 -16.396 1.00 0.00 15 GLY A N 12
ATOM 12353 C CA . GLY A 1 8 ? 1.703 -10.577 -16.821 1.00 0.00 15 GLY A CA 12
ATOM 12354 C C . GLY A 1 8 ? 0.767 -11.009 -15.691 1.00 0.00 15 GLY A C 12
ATOM 12355 O O . GLY A 1 8 ? 0.236 -10.181 -14.977 1.00 0.00 15 GLY A O 12
ATOM 12359 N N . PRO A 1 9 ? 0.599 -12.298 -15.558 1.00 0.00 16 PRO A N 12
ATOM 12360 C CA . PRO A 1 9 ? -0.263 -12.875 -14.516 1.00 0.00 16 PRO A CA 12
ATOM 12361 C C . PRO A 1 9 ? 0.450 -12.807 -13.170 1.00 0.00 16 PRO A C 12
ATOM 12362 O O . PRO A 1 9 ? 1.663 -12.832 -13.100 1.00 0.00 16 PRO A O 12
ATOM 12373 N N . LEU A 1 10 ? -0.281 -12.712 -12.100 1.00 0.00 17 LEU A N 12
ATOM 12374 C CA . LEU A 1 10 ? 0.377 -12.634 -10.773 1.00 0.00 17 LEU A CA 12
ATOM 12375 C C . LEU A 1 10 ? 0.302 -13.990 -10.080 1.00 0.00 17 LEU A C 12
ATOM 12376 O O . LEU A 1 10 ? -0.549 -14.234 -9.247 1.00 0.00 17 LEU A O 12
ATOM 12392 N N . ALA A 1 11 ? 1.200 -14.871 -10.409 1.00 0.00 18 ALA A N 12
ATOM 12393 C CA . ALA A 1 11 ? 1.198 -16.204 -9.757 1.00 0.00 18 ALA A CA 12
ATOM 12394 C C . ALA A 1 11 ? 1.753 -16.038 -8.346 1.00 0.00 18 ALA A C 12
ATOM 12395 O O . ALA A 1 11 ? 2.337 -15.024 -8.022 1.00 0.00 18 ALA A O 12
ATOM 12402 N N . SER A 1 12 ? 1.578 -17.011 -7.500 1.00 0.00 19 SER A N 12
ATOM 12403 C CA . SER A 1 12 ? 2.105 -16.881 -6.116 1.00 0.00 19 SER A CA 12
ATOM 12404 C C . SER A 1 12 ? 3.619 -16.654 -6.173 1.00 0.00 19 SER A C 12
ATOM 12405 O O . SER A 1 12 ? 4.369 -17.514 -6.589 1.00 0.00 19 SER A O 12
ATOM 12413 N N . GLY A 1 13 ? 4.069 -15.502 -5.761 1.00 0.00 20 GLY A N 12
ATOM 12414 C CA . GLY A 1 13 ? 5.531 -15.212 -5.795 1.00 0.00 20 GLY A CA 12
ATOM 12415 C C . GLY A 1 13 ? 5.865 -14.437 -7.070 1.00 0.00 20 GLY A C 12
ATOM 12416 O O . GLY A 1 13 ? 6.830 -14.728 -7.749 1.00 0.00 20 GLY A O 12
ATOM 12420 N N . GLN A 1 14 ? 5.068 -13.457 -7.406 1.00 0.00 21 GLN A N 12
ATOM 12421 C CA . GLN A 1 14 ? 5.338 -12.671 -8.648 1.00 0.00 21 GLN A CA 12
ATOM 12422 C C . GLN A 1 14 ? 5.540 -11.186 -8.322 1.00 0.00 21 GLN A C 12
ATOM 12423 O O . GLN A 1 14 ? 5.062 -10.678 -7.321 1.00 0.00 21 GLN A O 12
ATOM 12437 N N . LEU A 1 15 ? 6.249 -10.492 -9.178 1.00 0.00 22 LEU A N 12
ATOM 12438 C CA . LEU A 1 15 ? 6.510 -9.038 -8.968 1.00 0.00 22 LEU A CA 12
ATOM 12439 C C . LEU A 1 15 ? 5.773 -8.236 -10.046 1.00 0.00 22 LEU A C 12
ATOM 12440 O O . LEU A 1 15 ? 6.259 -8.077 -11.145 1.00 0.00 22 LEU A O 12
ATOM 12456 N N . ALA A 1 16 ? 4.614 -7.716 -9.741 1.00 0.00 23 ALA A N 12
ATOM 12457 C CA . ALA A 1 16 ? 3.874 -6.910 -10.759 1.00 0.00 23 ALA A CA 12
ATOM 12458 C C . ALA A 1 16 ? 4.487 -5.515 -10.794 1.00 0.00 23 ALA A C 12
ATOM 12459 O O . ALA A 1 16 ? 5.096 -5.091 -9.838 1.00 0.00 23 ALA A O 12
ATOM 12466 N N . ALA A 1 17 ? 4.336 -4.781 -11.861 1.00 0.00 24 ALA A N 12
ATOM 12467 C CA . ALA A 1 17 ? 4.930 -3.420 -11.869 1.00 0.00 24 ALA A CA 12
ATOM 12468 C C . ALA A 1 17 ? 3.805 -2.412 -12.064 1.00 0.00 24 ALA A C 12
ATOM 12469 O O . ALA A 1 17 ? 3.074 -2.472 -13.022 1.00 0.00 24 ALA A O 12
ATOM 12476 N N . PHE A 1 18 ? 3.633 -1.524 -11.127 1.00 0.00 25 PHE A N 12
ATOM 12477 C CA . PHE A 1 18 ? 2.516 -0.543 -11.211 1.00 0.00 25 PHE A CA 12
ATOM 12478 C C . PHE A 1 18 ? 3.020 0.852 -11.597 1.00 0.00 25 PHE A C 12
ATOM 12479 O O . PHE A 1 18 ? 4.204 1.116 -11.651 1.00 0.00 25 PHE A O 12
ATOM 12496 N N . HIS A 1 19 ? 2.098 1.753 -11.824 1.00 0.00 26 HIS A N 12
ATOM 12497 C CA . HIS A 1 19 ? 2.450 3.156 -12.165 1.00 0.00 26 HIS A CA 12
ATOM 12498 C C . HIS A 1 19 ? 1.173 4.005 -12.076 1.00 0.00 26 HIS A C 12
ATOM 12499 O O . HIS A 1 19 ? 0.099 3.579 -12.462 1.00 0.00 26 HIS A O 12
ATOM 12513 N N . ILE A 1 20 ? 1.280 5.188 -11.529 1.00 0.00 27 ILE A N 12
ATOM 12514 C CA . ILE A 1 20 ? 0.080 6.068 -11.366 1.00 0.00 27 ILE A CA 12
ATOM 12515 C C . ILE A 1 20 ? 0.162 7.218 -12.368 1.00 0.00 27 ILE A C 12
ATOM 12516 O O . ILE A 1 20 ? 1.237 7.638 -12.744 1.00 0.00 27 ILE A O 12
ATOM 12532 N N . ALA A 1 21 ? -0.954 7.723 -12.828 1.00 0.00 28 ALA A N 12
ATOM 12533 C CA . ALA A 1 21 ? -0.878 8.835 -13.835 1.00 0.00 28 ALA A CA 12
ATOM 12534 C C . ALA A 1 21 ? -1.844 9.984 -13.508 1.00 0.00 28 ALA A C 12
ATOM 12535 O O . ALA A 1 21 ? -3.035 9.800 -13.407 1.00 0.00 28 ALA A O 12
ATOM 12542 N N . ALA A 1 22 ? -1.334 11.182 -13.395 1.00 0.00 29 ALA A N 12
ATOM 12543 C CA . ALA A 1 22 ? -2.216 12.360 -13.128 1.00 0.00 29 ALA A CA 12
ATOM 12544 C C . ALA A 1 22 ? -1.356 13.630 -13.075 1.00 0.00 29 ALA A C 12
ATOM 12545 O O . ALA A 1 22 ? -1.476 14.484 -13.932 1.00 0.00 29 ALA A O 12
ATOM 12552 N N . PRO A 1 23 ? -0.498 13.721 -12.085 1.00 0.00 30 PRO A N 12
ATOM 12553 C CA . PRO A 1 23 ? 0.398 14.880 -11.931 1.00 0.00 30 PRO A CA 12
ATOM 12554 C C . PRO A 1 23 ? 1.605 14.714 -12.859 1.00 0.00 30 PRO A C 12
ATOM 12555 O O . PRO A 1 23 ? 2.704 14.520 -12.399 1.00 0.00 30 PRO A O 12
ATOM 12566 N N . LEU A 1 24 ? 1.373 14.760 -14.157 1.00 0.00 31 LEU A N 12
ATOM 12567 C CA . LEU A 1 24 ? 2.461 14.577 -15.192 1.00 0.00 31 LEU A CA 12
ATOM 12568 C C . LEU A 1 24 ? 3.875 14.579 -14.578 1.00 0.00 31 LEU A C 12
ATOM 12569 O O . LEU A 1 24 ? 4.542 13.563 -14.604 1.00 0.00 31 LEU A O 12
ATOM 12585 N N . PRO A 1 25 ? 4.305 15.700 -14.044 1.00 0.00 32 PRO A N 12
ATOM 12586 C CA . PRO A 1 25 ? 5.643 15.804 -13.432 1.00 0.00 32 PRO A CA 12
ATOM 12587 C C . PRO A 1 25 ? 5.639 15.201 -12.021 1.00 0.00 32 PRO A C 12
ATOM 12588 O O . PRO A 1 25 ? 5.380 15.884 -11.056 1.00 0.00 32 PRO A O 12
ATOM 12599 N N . VAL A 1 26 ? 5.928 13.932 -11.889 1.00 0.00 33 VAL A N 12
ATOM 12600 C CA . VAL A 1 26 ? 5.943 13.313 -10.529 1.00 0.00 33 VAL A CA 12
ATOM 12601 C C . VAL A 1 26 ? 7.371 12.920 -10.160 1.00 0.00 33 VAL A C 12
ATOM 12602 O O . VAL A 1 26 ? 8.155 12.526 -11.001 1.00 0.00 33 VAL A O 12
ATOM 12615 N N . THR A 1 27 ? 7.712 13.024 -8.906 1.00 0.00 34 THR A N 12
ATOM 12616 C CA . THR A 1 27 ? 9.090 12.656 -8.473 1.00 0.00 34 THR A CA 12
ATOM 12617 C C . THR A 1 27 ? 9.049 11.426 -7.565 1.00 0.00 34 THR A C 12
ATOM 12618 O O . THR A 1 27 ? 10.044 10.757 -7.377 1.00 0.00 34 THR A O 12
ATOM 12629 N N . ALA A 1 28 ? 7.915 11.120 -6.999 1.00 0.00 35 ALA A N 12
ATOM 12630 C CA . ALA A 1 28 ? 7.835 9.933 -6.108 1.00 0.00 35 ALA A CA 12
ATOM 12631 C C . ALA A 1 28 ? 6.399 9.729 -5.617 1.00 0.00 35 ALA A C 12
ATOM 12632 O O . ALA A 1 28 ? 5.639 10.668 -5.465 1.00 0.00 35 ALA A O 12
ATOM 12639 N N . THR A 1 29 ? 6.037 8.506 -5.340 1.00 0.00 36 THR A N 12
ATOM 12640 C CA . THR A 1 29 ? 4.668 8.224 -4.822 1.00 0.00 36 THR A CA 12
ATOM 12641 C C . THR A 1 29 ? 4.773 7.175 -3.721 1.00 0.00 36 THR A C 12
ATOM 12642 O O . THR A 1 29 ? 5.503 6.210 -3.840 1.00 0.00 36 THR A O 12
ATOM 12653 N N . ARG A 1 30 ? 4.050 7.344 -2.653 1.00 0.00 37 ARG A N 12
ATOM 12654 C CA . ARG A 1 30 ? 4.109 6.341 -1.561 1.00 0.00 37 ARG A CA 12
ATOM 12655 C C . ARG A 1 30 ? 3.004 5.309 -1.779 1.00 0.00 37 ARG A C 12
ATOM 12656 O O . ARG A 1 30 ? 1.832 5.611 -1.679 1.00 0.00 37 ARG A O 12
ATOM 12677 N N . TRP A 1 31 ? 3.366 4.094 -2.078 1.00 0.00 38 TRP A N 12
ATOM 12678 C CA . TRP A 1 31 ? 2.335 3.042 -2.307 1.00 0.00 38 TRP A CA 12
ATOM 12679 C C . TRP A 1 31 ? 2.120 2.257 -1.025 1.00 0.00 38 TRP A C 12
ATOM 12680 O O . TRP A 1 31 ? 2.749 2.496 -0.013 1.00 0.00 38 TRP A O 12
ATOM 12701 N N . ASP A 1 32 ? 1.261 1.292 -1.084 1.00 0.00 39 ASP A N 12
ATOM 12702 C CA . ASP A 1 32 ? 1.013 0.430 0.090 1.00 0.00 39 ASP A CA 12
ATOM 12703 C C . ASP A 1 32 ? 0.602 -0.931 -0.451 1.00 0.00 39 ASP A C 12
ATOM 12704 O O . ASP A 1 32 ? -0.500 -1.109 -0.931 1.00 0.00 39 ASP A O 12
ATOM 12713 N N . PHE A 1 33 ? 1.490 -1.885 -0.432 1.00 0.00 40 PHE A N 12
ATOM 12714 C CA . PHE A 1 33 ? 1.134 -3.212 -1.010 1.00 0.00 40 PHE A CA 12
ATOM 12715 C C . PHE A 1 33 ? 0.319 -4.035 -0.012 1.00 0.00 40 PHE A C 12
ATOM 12716 O O . PHE A 1 33 ? -0.831 -4.346 -0.250 1.00 0.00 40 PHE A O 12
ATOM 12733 N N . GLY A 1 34 ? 0.903 -4.411 1.093 1.00 0.00 41 GLY A N 12
ATOM 12734 C CA . GLY A 1 34 ? 0.149 -5.235 2.084 1.00 0.00 41 GLY A CA 12
ATOM 12735 C C . GLY A 1 34 ? 0.476 -6.723 1.876 1.00 0.00 41 GLY A C 12
ATOM 12736 O O . GLY A 1 34 ? -0.108 -7.588 2.496 1.00 0.00 41 GLY A O 12
ATOM 12740 N N . ASP A 1 35 ? 1.415 -7.019 1.015 1.00 0.00 42 ASP A N 12
ATOM 12741 C CA . ASP A 1 35 ? 1.808 -8.437 0.758 1.00 0.00 42 ASP A CA 12
ATOM 12742 C C . ASP A 1 35 ? 3.054 -8.758 1.579 1.00 0.00 42 ASP A C 12
ATOM 12743 O O . ASP A 1 35 ? 3.916 -9.505 1.159 1.00 0.00 42 ASP A O 12
ATOM 12752 N N . GLY A 1 36 ? 3.185 -8.144 2.712 1.00 0.00 43 GLY A N 12
ATOM 12753 C CA . GLY A 1 36 ? 4.404 -8.336 3.530 1.00 0.00 43 GLY A CA 12
ATOM 12754 C C . GLY A 1 36 ? 5.078 -6.972 3.588 1.00 0.00 43 GLY A C 12
ATOM 12755 O O . GLY A 1 36 ? 5.555 -6.541 4.619 1.00 0.00 43 GLY A O 12
ATOM 12759 N N . SER A 1 37 ? 5.070 -6.267 2.479 1.00 0.00 44 SER A N 12
ATOM 12760 C CA . SER A 1 37 ? 5.654 -4.900 2.455 1.00 0.00 44 SER A CA 12
ATOM 12761 C C . SER A 1 37 ? 4.490 -3.907 2.410 1.00 0.00 44 SER A C 12
ATOM 12762 O O . SER A 1 37 ? 3.843 -3.731 1.395 1.00 0.00 44 SER A O 12
ATOM 12770 N N . ALA A 1 38 ? 4.192 -3.284 3.515 1.00 0.00 45 ALA A N 12
ATOM 12771 C CA . ALA A 1 38 ? 3.047 -2.333 3.544 1.00 0.00 45 ALA A CA 12
ATOM 12772 C C . ALA A 1 38 ? 3.443 -1.003 2.909 1.00 0.00 45 ALA A C 12
ATOM 12773 O O . ALA A 1 38 ? 3.264 -0.797 1.721 1.00 0.00 45 ALA A O 12
ATOM 12780 N N . GLU A 1 39 ? 3.967 -0.105 3.700 1.00 0.00 46 GLU A N 12
ATOM 12781 C CA . GLU A 1 39 ? 4.376 1.238 3.185 1.00 0.00 46 GLU A CA 12
ATOM 12782 C C . GLU A 1 39 ? 5.296 1.076 1.978 1.00 0.00 46 GLU A C 12
ATOM 12783 O O . GLU A 1 39 ? 6.100 0.169 1.915 1.00 0.00 46 GLU A O 12
ATOM 12795 N N . VAL A 1 40 ? 5.167 1.939 1.005 1.00 0.00 47 VAL A N 12
ATOM 12796 C CA . VAL A 1 40 ? 6.015 1.816 -0.211 1.00 0.00 47 VAL A CA 12
ATOM 12797 C C . VAL A 1 40 ? 6.567 3.175 -0.631 1.00 0.00 47 VAL A C 12
ATOM 12798 O O . VAL A 1 40 ? 5.844 4.140 -0.743 1.00 0.00 47 VAL A O 12
ATOM 12811 N N . ASP A 1 41 ? 7.840 3.236 -0.907 1.00 0.00 48 ASP A N 12
ATOM 12812 C CA . ASP A 1 41 ? 8.456 4.510 -1.367 1.00 0.00 48 ASP A CA 12
ATOM 12813 C C . ASP A 1 41 ? 8.865 4.329 -2.831 1.00 0.00 48 ASP A C 12
ATOM 12814 O O . ASP A 1 41 ? 9.934 3.835 -3.129 1.00 0.00 48 ASP A O 12
ATOM 12823 N N . ALA A 1 42 ? 8.005 4.689 -3.746 1.00 0.00 49 ALA A N 12
ATOM 12824 C CA . ALA A 1 42 ? 8.326 4.496 -5.191 1.00 0.00 49 ALA A CA 12
ATOM 12825 C C . ALA A 1 42 ? 8.870 5.783 -5.816 1.00 0.00 49 ALA A C 12
ATOM 12826 O O . ALA A 1 42 ? 8.543 6.880 -5.403 1.00 0.00 49 ALA A O 12
ATOM 12833 N N . ALA A 1 43 ? 9.693 5.642 -6.825 1.00 0.00 50 ALA A N 12
ATOM 12834 C CA . ALA A 1 43 ? 10.270 6.834 -7.509 1.00 0.00 50 ALA A CA 12
ATOM 12835 C C . ALA A 1 43 ? 9.312 7.296 -8.609 1.00 0.00 50 ALA A C 12
ATOM 12836 O O . ALA A 1 43 ? 8.573 6.502 -9.179 1.00 0.00 50 ALA A O 12
ATOM 12843 N N . GLY A 1 44 ? 9.309 8.575 -8.903 1.00 0.00 51 GLY A N 12
ATOM 12844 C CA . GLY A 1 44 ? 8.390 9.102 -9.950 1.00 0.00 51 GLY A CA 12
ATOM 12845 C C . GLY A 1 44 ? 7.000 8.536 -9.698 1.00 0.00 51 GLY A C 12
ATOM 12846 O O . GLY A 1 44 ? 6.695 8.129 -8.597 1.00 0.00 51 GLY A O 12
ATOM 12850 N N . PRO A 1 45 ? 6.203 8.508 -10.720 1.00 0.00 52 PRO A N 12
ATOM 12851 C CA . PRO A 1 45 ? 4.849 7.963 -10.633 1.00 0.00 52 PRO A CA 12
ATOM 12852 C C . PRO A 1 45 ? 4.869 6.449 -10.907 1.00 0.00 52 PRO A C 12
ATOM 12853 O O . PRO A 1 45 ? 4.003 5.942 -11.590 1.00 0.00 52 PRO A O 12
ATOM 12864 N N . ALA A 1 46 ? 5.848 5.709 -10.422 1.00 0.00 53 ALA A N 12
ATOM 12865 C CA . ALA A 1 46 ? 5.848 4.244 -10.740 1.00 0.00 53 ALA A CA 12
ATOM 12866 C C . ALA A 1 46 ? 6.388 3.403 -9.577 1.00 0.00 53 ALA A C 12
ATOM 12867 O O . ALA A 1 46 ? 7.242 3.825 -8.827 1.00 0.00 53 ALA A O 12
ATOM 12874 N N . ALA A 1 47 ? 5.894 2.193 -9.456 1.00 0.00 54 ALA A N 12
ATOM 12875 C CA . ALA A 1 47 ? 6.358 1.266 -8.377 1.00 0.00 54 ALA A CA 12
ATOM 12876 C C . ALA A 1 47 ? 6.125 -0.172 -8.842 1.00 0.00 54 ALA A C 12
ATOM 12877 O O . ALA A 1 47 ? 5.851 -0.421 -9.997 1.00 0.00 54 ALA A O 12
ATOM 12884 N N . SER A 1 48 ? 6.224 -1.118 -7.952 1.00 0.00 55 SER A N 12
ATOM 12885 C CA . SER A 1 48 ? 5.996 -2.540 -8.340 1.00 0.00 55 SER A CA 12
ATOM 12886 C C . SER A 1 48 ? 5.531 -3.323 -7.112 1.00 0.00 55 SER A C 12
ATOM 12887 O O . SER A 1 48 ? 5.936 -3.046 -6.005 1.00 0.00 55 SER A O 12
ATOM 12895 N N . HIS A 1 49 ? 4.669 -4.287 -7.293 1.00 0.00 56 HIS A N 12
ATOM 12896 C CA . HIS A 1 49 ? 4.162 -5.065 -6.126 1.00 0.00 56 HIS A CA 12
ATOM 12897 C C . HIS A 1 49 ? 4.802 -6.450 -6.075 1.00 0.00 56 HIS A C 12
ATOM 12898 O O . HIS A 1 49 ? 4.947 -7.117 -7.078 1.00 0.00 56 HIS A O 12
ATOM 12912 N N . ARG A 1 50 ? 5.156 -6.895 -4.900 1.00 0.00 57 ARG A N 12
ATOM 12913 C CA . ARG A 1 50 ? 5.766 -8.249 -4.757 1.00 0.00 57 ARG A CA 12
ATOM 12914 C C . ARG A 1 50 ? 4.765 -9.166 -4.050 1.00 0.00 57 ARG A C 12
ATOM 12915 O O . ARG A 1 50 ? 4.734 -9.254 -2.839 1.00 0.00 57 ARG A O 12
ATOM 12936 N N . TYR A 1 51 ? 3.933 -9.835 -4.799 1.00 0.00 58 TYR A N 12
ATOM 12937 C CA . TYR A 1 51 ? 2.915 -10.725 -4.174 1.00 0.00 58 TYR A CA 12
ATOM 12938 C C . TYR A 1 51 ? 3.468 -12.147 -4.064 1.00 0.00 58 TYR A C 12
ATOM 12939 O O . TYR A 1 51 ? 3.902 -12.727 -5.034 1.00 0.00 58 TYR A O 12
ATOM 12957 N N . VAL A 1 52 ? 3.475 -12.700 -2.876 1.00 0.00 59 VAL A N 12
ATOM 12958 C CA . VAL A 1 52 ? 4.027 -14.077 -2.694 1.00 0.00 59 VAL A CA 12
ATOM 12959 C C . VAL A 1 52 ? 2.957 -15.044 -2.164 1.00 0.00 59 VAL A C 12
ATOM 12960 O O . VAL A 1 52 ? 3.144 -16.246 -2.185 1.00 0.00 59 VAL A O 12
ATOM 12973 N N . LEU A 1 53 ? 1.845 -14.550 -1.683 1.00 0.00 60 LEU A N 12
ATOM 12974 C CA . LEU A 1 53 ? 0.794 -15.472 -1.157 1.00 0.00 60 LEU A CA 12
ATOM 12975 C C . LEU A 1 53 ? -0.334 -15.606 -2.185 1.00 0.00 60 LEU A C 12
ATOM 12976 O O . LEU A 1 53 ? -0.624 -14.674 -2.909 1.00 0.00 60 LEU A O 12
ATOM 12992 N N . PRO A 1 54 ? -0.948 -16.760 -2.210 1.00 0.00 61 PRO A N 12
ATOM 12993 C CA . PRO A 1 54 ? -2.061 -17.042 -3.129 1.00 0.00 61 PRO A CA 12
ATOM 12994 C C . PRO A 1 54 ? -3.347 -16.403 -2.597 1.00 0.00 61 PRO A C 12
ATOM 12995 O O . PRO A 1 54 ? -3.832 -16.752 -1.540 1.00 0.00 61 PRO A O 12
ATOM 13006 N N . GLY A 1 55 ? -3.900 -15.467 -3.317 1.00 0.00 62 GLY A N 12
ATOM 13007 C CA . GLY A 1 55 ? -5.149 -14.806 -2.846 1.00 0.00 62 GLY A CA 12
ATOM 13008 C C . GLY A 1 55 ? -5.258 -13.420 -3.480 1.00 0.00 62 GLY A C 12
ATOM 13009 O O . GLY A 1 55 ? -4.683 -13.159 -4.514 1.00 0.00 62 GLY A O 12
ATOM 13013 N N . ARG A 1 56 ? -5.993 -12.529 -2.872 1.00 0.00 63 ARG A N 12
ATOM 13014 C CA . ARG A 1 56 ? -6.135 -11.164 -3.453 1.00 0.00 63 ARG A CA 12
ATOM 13015 C C . ARG A 1 56 ? -5.452 -10.134 -2.551 1.00 0.00 63 ARG A C 12
ATOM 13016 O O . ARG A 1 56 ? -5.222 -10.370 -1.381 1.00 0.00 63 ARG A O 12
ATOM 13037 N N . TYR A 1 57 ? -5.130 -8.988 -3.092 1.00 0.00 64 TYR A N 12
ATOM 13038 C CA . TYR A 1 57 ? -4.468 -7.930 -2.276 1.00 0.00 64 TYR A CA 12
ATOM 13039 C C . TYR A 1 57 ? -5.112 -6.581 -2.580 1.00 0.00 64 TYR A C 12
ATOM 13040 O O . TYR A 1 57 ? -5.715 -6.390 -3.623 1.00 0.00 64 TYR A O 12
ATOM 13058 N N . HIS A 1 58 ? -4.956 -5.633 -1.695 1.00 0.00 65 HIS A N 12
ATOM 13059 C CA . HIS A 1 58 ? -5.522 -4.280 -1.937 1.00 0.00 65 HIS A CA 12
ATOM 13060 C C . HIS A 1 58 ? -4.365 -3.284 -2.024 1.00 0.00 65 HIS A C 12
ATOM 13061 O O . HIS A 1 58 ? -3.632 -3.084 -1.077 1.00 0.00 65 HIS A O 12
ATOM 13075 N N . VAL A 1 59 ? -4.184 -2.677 -3.161 1.00 0.00 66 VAL A N 12
ATOM 13076 C CA . VAL A 1 59 ? -3.061 -1.713 -3.324 1.00 0.00 66 VAL A CA 12
ATOM 13077 C C . VAL A 1 59 ? -3.553 -0.281 -3.137 1.00 0.00 66 VAL A C 12
ATOM 13078 O O . VAL A 1 59 ? -4.669 0.049 -3.469 1.00 0.00 66 VAL A O 12
ATOM 13091 N N . THR A 1 60 ? -2.708 0.574 -2.631 1.00 0.00 67 THR A N 12
ATOM 13092 C CA . THR A 1 60 ? -3.086 2.003 -2.446 1.00 0.00 67 THR A CA 12
ATOM 13093 C C . THR A 1 60 ? -1.838 2.848 -2.695 1.00 0.00 67 THR A C 12
ATOM 13094 O O . THR A 1 60 ? -0.728 2.367 -2.571 1.00 0.00 67 THR A O 12
ATOM 13105 N N . ALA A 1 61 ? -1.989 4.092 -3.058 1.00 0.00 68 ALA A N 12
ATOM 13106 C CA . ALA A 1 61 ? -0.774 4.920 -3.314 1.00 0.00 68 ALA A CA 12
ATOM 13107 C C . ALA A 1 61 ? -1.056 6.396 -3.057 1.00 0.00 68 ALA A C 12
ATOM 13108 O O . ALA A 1 61 ? -2.184 6.832 -2.987 1.00 0.00 68 ALA A O 12
ATOM 13115 N N . VAL A 1 62 ? -0.017 7.167 -2.948 1.00 0.00 69 VAL A N 12
ATOM 13116 C CA . VAL A 1 62 ? -0.174 8.626 -2.736 1.00 0.00 69 VAL A CA 12
ATOM 13117 C C . VAL A 1 62 ? 0.880 9.320 -3.590 1.00 0.00 69 VAL A C 12
ATOM 13118 O O . VAL A 1 62 ? 2.040 8.969 -3.565 1.00 0.00 69 VAL A O 12
ATOM 13131 N N . LEU A 1 63 ? 0.492 10.278 -4.373 1.00 0.00 70 LEU A N 12
ATOM 13132 C CA . LEU A 1 63 ? 1.488 10.954 -5.249 1.00 0.00 70 LEU A CA 12
ATOM 13133 C C . LEU A 1 63 ? 2.115 12.103 -4.479 1.00 0.00 70 LEU A C 12
ATOM 13134 O O . LEU A 1 63 ? 1.447 12.798 -3.744 1.00 0.00 70 LEU A O 12
ATOM 13150 N N . ALA A 1 64 ? 3.381 12.335 -4.647 1.00 0.00 71 ALA A N 12
ATOM 13151 C CA . ALA A 1 64 ? 3.994 13.472 -3.926 1.00 0.00 71 ALA A CA 12
ATOM 13152 C C . ALA A 1 64 ? 4.798 14.320 -4.888 1.00 0.00 71 ALA A C 12
ATOM 13153 O O . ALA A 1 64 ? 5.869 13.958 -5.336 1.00 0.00 71 ALA A O 12
ATOM 13160 N N . LEU A 1 65 ? 4.278 15.456 -5.184 1.00 0.00 72 LEU A N 12
ATOM 13161 C CA . LEU A 1 65 ? 4.962 16.397 -6.098 1.00 0.00 72 LEU A CA 12
ATOM 13162 C C . LEU A 1 65 ? 5.552 17.540 -5.277 1.00 0.00 72 LEU A C 12
ATOM 13163 O O . LEU A 1 65 ? 6.291 18.366 -5.772 1.00 0.00 72 LEU A O 12
ATOM 13179 N N . GLY A 1 66 ? 5.198 17.603 -4.029 1.00 0.00 73 GLY A N 12
ATOM 13180 C CA . GLY A 1 66 ? 5.693 18.702 -3.157 1.00 0.00 73 GLY A CA 12
ATOM 13181 C C . GLY A 1 66 ? 4.532 19.666 -2.919 1.00 0.00 73 GLY A C 12
ATOM 13182 O O . GLY A 1 66 ? 4.225 20.028 -1.800 1.00 0.00 73 GLY A O 12
ATOM 13186 N N . ALA A 1 67 ? 3.873 20.066 -3.973 1.00 0.00 74 ALA A N 12
ATOM 13187 C CA . ALA A 1 67 ? 2.711 20.987 -3.833 1.00 0.00 74 ALA A CA 12
ATOM 13188 C C . ALA A 1 67 ? 1.438 20.294 -4.338 1.00 0.00 74 ALA A C 12
ATOM 13189 O O . ALA A 1 67 ? 0.351 20.820 -4.222 1.00 0.00 74 ALA A O 12
ATOM 13196 N N . GLY A 1 68 ? 1.565 19.118 -4.899 1.00 0.00 75 GLY A N 12
ATOM 13197 C CA . GLY A 1 68 ? 0.365 18.397 -5.411 1.00 0.00 75 GLY A CA 12
ATOM 13198 C C . GLY A 1 68 ? 0.484 16.908 -5.079 1.00 0.00 75 GLY A C 12
ATOM 13199 O O . GLY A 1 68 ? 1.566 16.387 -4.902 1.00 0.00 75 GLY A O 12
ATOM 13203 N N . SER A 1 69 ? -0.621 16.224 -4.980 1.00 0.00 76 SER A N 12
ATOM 13204 C CA . SER A 1 69 ? -0.579 14.773 -4.648 1.00 0.00 76 SER A CA 12
ATOM 13205 C C . SER A 1 69 ? -1.772 14.066 -5.301 1.00 0.00 76 SER A C 12
ATOM 13206 O O . SER A 1 69 ? -2.581 14.678 -5.968 1.00 0.00 76 SER A O 12
ATOM 13214 N N . ALA A 1 70 ? -1.884 12.783 -5.104 1.00 0.00 77 ALA A N 12
ATOM 13215 C CA . ALA A 1 70 ? -3.020 12.023 -5.697 1.00 0.00 77 ALA A CA 12
ATOM 13216 C C . ALA A 1 70 ? -3.272 10.775 -4.848 1.00 0.00 77 ALA A C 12
ATOM 13217 O O . ALA A 1 70 ? -2.434 10.376 -4.065 1.00 0.00 77 ALA A O 12
ATOM 13224 N N . LEU A 1 71 ? -4.416 10.159 -4.984 1.00 0.00 78 LEU A N 12
ATOM 13225 C CA . LEU A 1 71 ? -4.700 8.943 -4.167 1.00 0.00 78 LEU A CA 12
ATOM 13226 C C . LEU A 1 71 ? -4.873 7.729 -5.075 1.00 0.00 78 LEU A C 12
ATOM 13227 O O . LEU A 1 71 ? -5.594 7.766 -6.052 1.00 0.00 78 LEU A O 12
ATOM 13243 N N . LEU A 1 72 ? -4.210 6.653 -4.757 1.00 0.00 79 LEU A N 12
ATOM 13244 C CA . LEU A 1 72 ? -4.319 5.431 -5.589 1.00 0.00 79 LEU A CA 12
ATOM 13245 C C . LEU A 1 72 ? -4.963 4.315 -4.780 1.00 0.00 79 LEU A C 12
ATOM 13246 O O . LEU A 1 72 ? -4.938 4.318 -3.564 1.00 0.00 79 LEU A O 12
ATOM 13262 N N . GLY A 1 73 ? -5.530 3.357 -5.454 1.00 0.00 80 GLY A N 12
ATOM 13263 C CA . GLY A 1 73 ? -6.181 2.229 -4.744 1.00 0.00 80 GLY A CA 12
ATOM 13264 C C . GLY A 1 73 ? -6.532 1.116 -5.739 1.00 0.00 80 GLY A C 12
ATOM 13265 O O . GLY A 1 73 ? -7.614 1.087 -6.287 1.00 0.00 80 GLY A O 12
ATOM 13269 N N . THR A 1 74 ? -5.632 0.192 -5.971 1.00 0.00 81 THR A N 12
ATOM 13270 C CA . THR A 1 74 ? -5.933 -0.918 -6.929 1.00 0.00 81 THR A CA 12
ATOM 13271 C C . THR A 1 74 ? -6.110 -2.230 -6.155 1.00 0.00 81 THR A C 12
ATOM 13272 O O . THR A 1 74 ? -6.146 -2.248 -4.944 1.00 0.00 81 THR A O 12
ATOM 13283 N N . ASP A 1 75 ? -6.213 -3.326 -6.858 1.00 0.00 82 ASP A N 12
ATOM 13284 C CA . ASP A 1 75 ? -6.374 -4.649 -6.198 1.00 0.00 82 ASP A CA 12
ATOM 13285 C C . ASP A 1 75 ? -5.754 -5.711 -7.109 1.00 0.00 82 ASP A C 12
ATOM 13286 O O . ASP A 1 75 ? -5.646 -5.514 -8.303 1.00 0.00 82 ASP A O 12
ATOM 13295 N N . VAL A 1 76 ? -5.340 -6.832 -6.578 1.00 0.00 83 VAL A N 12
ATOM 13296 C CA . VAL A 1 76 ? -4.734 -7.866 -7.459 1.00 0.00 83 VAL A CA 12
ATOM 13297 C C . VAL A 1 76 ? -5.242 -9.250 -7.057 1.00 0.00 83 VAL A C 12
ATOM 13298 O O . VAL A 1 76 ? -5.565 -9.497 -5.914 1.00 0.00 83 VAL A O 12
ATOM 13311 N N . GLN A 1 77 ? -5.297 -10.161 -7.994 1.00 0.00 84 GLN A N 12
ATOM 13312 C CA . GLN A 1 77 ? -5.760 -11.539 -7.678 1.00 0.00 84 GLN A CA 12
ATOM 13313 C C . GLN A 1 77 ? -4.606 -12.511 -7.939 1.00 0.00 84 GLN A C 12
ATOM 13314 O O . GLN A 1 77 ? -4.486 -13.074 -9.009 1.00 0.00 84 GLN A O 12
ATOM 13328 N N . VAL A 1 78 ? -3.749 -12.699 -6.973 1.00 0.00 85 VAL A N 12
ATOM 13329 C CA . VAL A 1 78 ? -2.595 -13.619 -7.170 1.00 0.00 85 VAL A CA 12
ATOM 13330 C C . VAL A 1 78 ? -3.063 -15.069 -7.051 1.00 0.00 85 VAL A C 12
ATOM 13331 O O . VAL A 1 78 ? -3.834 -15.414 -6.177 1.00 0.00 85 VAL A O 12
ATOM 13344 N N . GLU A 1 79 ? -2.604 -15.920 -7.929 1.00 0.00 86 GLU A N 12
ATOM 13345 C CA . GLU A 1 79 ? -3.026 -17.349 -7.876 1.00 0.00 86 GLU A CA 12
ATOM 13346 C C . GLU A 1 79 ? -1.799 -18.251 -7.762 1.00 0.00 86 GLU A C 12
ATOM 13347 O O . GLU A 1 79 ? -0.784 -18.012 -8.380 1.00 0.00 86 GLU A O 12
ATOM 13359 N N . ALA A 1 80 ? -1.887 -19.293 -6.983 1.00 0.00 87 ALA A N 12
ATOM 13360 C CA . ALA A 1 80 ? -0.724 -20.214 -6.838 1.00 0.00 87 ALA A CA 12
ATOM 13361 C C . ALA A 1 80 ? -0.853 -21.358 -7.843 1.00 0.00 87 ALA A C 12
ATOM 13362 O O . ALA A 1 80 ? -0.007 -21.541 -8.694 1.00 0.00 87 ALA A O 12
ATOM 13369 N N . ALA A 1 1 ? -4.485 10.053 -9.395 1.00 0.00 8 ALA A N 13
ATOM 13370 C CA . ALA A 1 1 ? -3.762 9.575 -10.605 1.00 0.00 8 ALA A CA 13
ATOM 13371 C C . ALA A 1 1 ? -4.392 8.264 -11.070 1.00 0.00 8 ALA A C 13
ATOM 13372 O O . ALA A 1 1 ? -5.017 7.562 -10.304 1.00 0.00 8 ALA A O 13
ATOM 13379 N N . THR A 1 2 ? -4.249 7.935 -12.323 1.00 0.00 9 THR A N 13
ATOM 13380 C CA . THR A 1 2 ? -4.856 6.676 -12.825 1.00 0.00 9 THR A CA 13
ATOM 13381 C C . THR A 1 2 ? -4.051 5.495 -12.311 1.00 0.00 9 THR A C 13
ATOM 13382 O O . THR A 1 2 ? -2.854 5.591 -12.088 1.00 0.00 9 THR A O 13
ATOM 13393 N N . LEU A 1 3 ? -4.722 4.396 -12.105 1.00 0.00 10 LEU A N 13
ATOM 13394 C CA . LEU A 1 3 ? -4.067 3.174 -11.570 1.00 0.00 10 LEU A CA 13
ATOM 13395 C C . LEU A 1 3 ? -3.567 2.295 -12.715 1.00 0.00 10 LEU A C 13
ATOM 13396 O O . LEU A 1 3 ? -4.337 1.591 -13.337 1.00 0.00 10 LEU A O 13
ATOM 13412 N N . VAL A 1 4 ? -2.292 2.299 -12.989 1.00 0.00 11 VAL A N 13
ATOM 13413 C CA . VAL A 1 4 ? -1.788 1.424 -14.077 1.00 0.00 11 VAL A CA 13
ATOM 13414 C C . VAL A 1 4 ? -0.858 0.377 -13.471 1.00 0.00 11 VAL A C 13
ATOM 13415 O O . VAL A 1 4 ? 0.261 0.668 -13.109 1.00 0.00 11 VAL A O 13
ATOM 13428 N N . GLY A 1 5 ? -1.315 -0.838 -13.345 1.00 0.00 12 GLY A N 13
ATOM 13429 C CA . GLY A 1 5 ? -0.455 -1.898 -12.746 1.00 0.00 12 GLY A CA 13
ATOM 13430 C C . GLY A 1 5 ? -0.211 -3.012 -13.769 1.00 0.00 12 GLY A C 13
ATOM 13431 O O . GLY A 1 5 ? -0.804 -4.069 -13.683 1.00 0.00 12 GLY A O 13
ATOM 13435 N N . PRO A 1 6 ? 0.663 -2.740 -14.706 1.00 0.00 13 PRO A N 13
ATOM 13436 C CA . PRO A 1 6 ? 1.020 -3.703 -15.767 1.00 0.00 13 PRO A CA 13
ATOM 13437 C C . PRO A 1 6 ? 1.857 -4.871 -15.225 1.00 0.00 13 PRO A C 13
ATOM 13438 O O . PRO A 1 6 ? 2.633 -4.736 -14.289 1.00 0.00 13 PRO A O 13
ATOM 13449 N N . HIS A 1 7 ? 1.686 -6.019 -15.831 1.00 0.00 14 HIS A N 13
ATOM 13450 C CA . HIS A 1 7 ? 2.428 -7.249 -15.420 1.00 0.00 14 HIS A CA 13
ATOM 13451 C C . HIS A 1 7 ? 1.694 -8.471 -15.967 1.00 0.00 14 HIS A C 13
ATOM 13452 O O . HIS A 1 7 ? 2.292 -9.451 -16.367 1.00 0.00 14 HIS A O 13
ATOM 13466 N N . GLY A 1 8 ? 0.396 -8.416 -15.968 1.00 0.00 15 GLY A N 13
ATOM 13467 C CA . GLY A 1 8 ? -0.414 -9.563 -16.463 1.00 0.00 15 GLY A CA 13
ATOM 13468 C C . GLY A 1 8 ? -1.036 -10.257 -15.253 1.00 0.00 15 GLY A C 13
ATOM 13469 O O . GLY A 1 8 ? -1.461 -9.601 -14.323 1.00 0.00 15 GLY A O 13
ATOM 13473 N N . PRO A 1 9 ? -1.052 -11.561 -15.282 1.00 0.00 16 PRO A N 13
ATOM 13474 C CA . PRO A 1 9 ? -1.593 -12.357 -14.175 1.00 0.00 16 PRO A CA 13
ATOM 13475 C C . PRO A 1 9 ? -0.581 -12.377 -13.035 1.00 0.00 16 PRO A C 13
ATOM 13476 O O . PRO A 1 9 ? 0.613 -12.362 -13.254 1.00 0.00 16 PRO A O 13
ATOM 13487 N N . LEU A 1 10 ? -1.041 -12.395 -11.822 1.00 0.00 17 LEU A N 13
ATOM 13488 C CA . LEU A 1 10 ? -0.089 -12.394 -10.678 1.00 0.00 17 LEU A CA 13
ATOM 13489 C C . LEU A 1 10 ? -0.016 -13.788 -10.063 1.00 0.00 17 LEU A C 13
ATOM 13490 O O . LEU A 1 10 ? -0.785 -14.133 -9.193 1.00 0.00 17 LEU A O 13
ATOM 13506 N N . ALA A 1 11 ? 0.913 -14.589 -10.497 1.00 0.00 18 ALA A N 13
ATOM 13507 C CA . ALA A 1 11 ? 1.038 -15.951 -9.915 1.00 0.00 18 ALA A CA 13
ATOM 13508 C C . ALA A 1 11 ? 1.666 -15.830 -8.528 1.00 0.00 18 ALA A C 13
ATOM 13509 O O . ALA A 1 11 ? 2.285 -14.836 -8.204 1.00 0.00 18 ALA A O 13
ATOM 13516 N N . SER A 1 12 ? 1.506 -16.824 -7.703 1.00 0.00 19 SER A N 13
ATOM 13517 C CA . SER A 1 12 ? 2.092 -16.758 -6.334 1.00 0.00 19 SER A CA 13
ATOM 13518 C C . SER A 1 12 ? 3.599 -16.507 -6.423 1.00 0.00 19 SER A C 13
ATOM 13519 O O . SER A 1 12 ? 4.325 -17.234 -7.073 1.00 0.00 19 SER A O 13
ATOM 13527 N N . GLY A 1 13 ? 4.073 -15.481 -5.769 1.00 0.00 20 GLY A N 13
ATOM 13528 C CA . GLY A 1 13 ? 5.531 -15.175 -5.807 1.00 0.00 20 GLY A CA 13
ATOM 13529 C C . GLY A 1 13 ? 5.858 -14.433 -7.102 1.00 0.00 20 GLY A C 13
ATOM 13530 O O . GLY A 1 13 ? 6.775 -14.787 -7.816 1.00 0.00 20 GLY A O 13
ATOM 13534 N N . GLN A 1 14 ? 5.108 -13.412 -7.416 1.00 0.00 21 GLN A N 13
ATOM 13535 C CA . GLN A 1 14 ? 5.375 -12.657 -8.675 1.00 0.00 21 GLN A CA 13
ATOM 13536 C C . GLN A 1 14 ? 5.611 -11.173 -8.378 1.00 0.00 21 GLN A C 13
ATOM 13537 O O . GLN A 1 14 ? 5.103 -10.621 -7.416 1.00 0.00 21 GLN A O 13
ATOM 13551 N N . LEU A 1 15 ? 6.381 -10.526 -9.218 1.00 0.00 22 LEU A N 13
ATOM 13552 C CA . LEU A 1 15 ? 6.669 -9.075 -9.031 1.00 0.00 22 LEU A CA 13
ATOM 13553 C C . LEU A 1 15 ? 5.879 -8.280 -10.069 1.00 0.00 22 LEU A C 13
ATOM 13554 O O . LEU A 1 15 ? 6.289 -8.148 -11.205 1.00 0.00 22 LEU A O 13
ATOM 13570 N N . ALA A 1 16 ? 4.756 -7.736 -9.693 1.00 0.00 23 ALA A N 13
ATOM 13571 C CA . ALA A 1 16 ? 3.967 -6.938 -10.670 1.00 0.00 23 ALA A CA 13
ATOM 13572 C C . ALA A 1 16 ? 4.616 -5.560 -10.780 1.00 0.00 23 ALA A C 13
ATOM 13573 O O . ALA A 1 16 ? 5.247 -5.105 -9.855 1.00 0.00 23 ALA A O 13
ATOM 13580 N N . ALA A 1 17 ? 4.481 -4.882 -11.885 1.00 0.00 24 ALA A N 13
ATOM 13581 C CA . ALA A 1 17 ? 5.118 -3.541 -11.985 1.00 0.00 24 ALA A CA 13
ATOM 13582 C C . ALA A 1 17 ? 4.020 -2.497 -12.155 1.00 0.00 24 ALA A C 13
ATOM 13583 O O . ALA A 1 17 ? 3.254 -2.540 -13.087 1.00 0.00 24 ALA A O 13
ATOM 13590 N N . PHE A 1 18 ? 3.913 -1.592 -11.223 1.00 0.00 25 PHE A N 13
ATOM 13591 C CA . PHE A 1 18 ? 2.827 -0.570 -11.277 1.00 0.00 25 PHE A CA 13
ATOM 13592 C C . PHE A 1 18 ? 3.357 0.821 -11.633 1.00 0.00 25 PHE A C 13
ATOM 13593 O O . PHE A 1 18 ? 4.540 1.101 -11.582 1.00 0.00 25 PHE A O 13
ATOM 13610 N N . HIS A 1 19 ? 2.443 1.705 -11.929 1.00 0.00 26 HIS A N 13
ATOM 13611 C CA . HIS A 1 19 ? 2.786 3.118 -12.228 1.00 0.00 26 HIS A CA 13
ATOM 13612 C C . HIS A 1 19 ? 1.473 3.914 -12.225 1.00 0.00 26 HIS A C 13
ATOM 13613 O O . HIS A 1 19 ? 0.421 3.408 -12.582 1.00 0.00 26 HIS A O 13
ATOM 13627 N N . ILE A 1 20 ? 1.510 5.139 -11.787 1.00 0.00 27 ILE A N 13
ATOM 13628 C CA . ILE A 1 20 ? 0.260 5.950 -11.725 1.00 0.00 27 ILE A CA 13
ATOM 13629 C C . ILE A 1 20 ? 0.308 7.018 -12.817 1.00 0.00 27 ILE A C 13
ATOM 13630 O O . ILE A 1 20 ? 1.359 7.312 -13.350 1.00 0.00 27 ILE A O 13
ATOM 13646 N N . ALA A 1 21 ? -0.814 7.588 -13.186 1.00 0.00 28 ALA A N 13
ATOM 13647 C CA . ALA A 1 21 ? -0.771 8.616 -14.279 1.00 0.00 28 ALA A CA 13
ATOM 13648 C C . ALA A 1 21 ? -1.691 9.812 -13.995 1.00 0.00 28 ALA A C 13
ATOM 13649 O O . ALA A 1 21 ? -2.892 9.678 -13.909 1.00 0.00 28 ALA A O 13
ATOM 13656 N N . ALA A 1 22 ? -1.130 10.994 -13.906 1.00 0.00 29 ALA A N 13
ATOM 13657 C CA . ALA A 1 22 ? -1.959 12.222 -13.684 1.00 0.00 29 ALA A CA 13
ATOM 13658 C C . ALA A 1 22 ? -1.034 13.432 -13.478 1.00 0.00 29 ALA A C 13
ATOM 13659 O O . ALA A 1 22 ? -0.966 14.302 -14.328 1.00 0.00 29 ALA A O 13
ATOM 13666 N N . PRO A 1 23 ? -0.332 13.460 -12.369 1.00 0.00 30 PRO A N 13
ATOM 13667 C CA . PRO A 1 23 ? 0.596 14.559 -12.068 1.00 0.00 30 PRO A CA 13
ATOM 13668 C C . PRO A 1 23 ? 1.880 14.371 -12.872 1.00 0.00 30 PRO A C 13
ATOM 13669 O O . PRO A 1 23 ? 2.874 13.909 -12.362 1.00 0.00 30 PRO A O 13
ATOM 13680 N N . LEU A 1 24 ? 1.843 14.709 -14.132 1.00 0.00 31 LEU A N 13
ATOM 13681 C CA . LEU A 1 24 ? 3.042 14.542 -15.017 1.00 0.00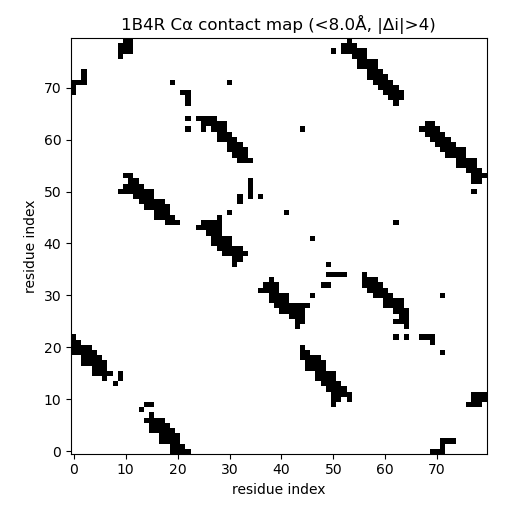 31 LEU A CA 13
ATOM 13682 C C . LEU A 1 24 ? 4.366 14.763 -14.257 1.00 0.00 31 LEU A C 13
ATOM 13683 O O . LEU A 1 24 ? 5.234 13.913 -14.300 1.00 0.00 31 LEU A O 13
ATOM 13699 N N . PRO A 1 25 ? 4.500 15.891 -13.598 1.00 0.00 32 PRO A N 13
ATOM 13700 C CA . PRO A 1 25 ? 5.728 16.222 -12.846 1.00 0.00 32 PRO A CA 13
ATOM 13701 C C . PRO A 1 25 ? 5.767 15.523 -11.475 1.00 0.00 32 PRO A C 13
ATOM 13702 O O . PRO A 1 25 ? 5.873 16.168 -10.452 1.00 0.00 32 PRO A O 13
ATOM 13713 N N . VAL A 1 26 ? 5.707 14.215 -11.441 1.00 0.00 33 VAL A N 13
ATOM 13714 C CA . VAL A 1 26 ? 5.763 13.507 -10.124 1.00 0.00 33 VAL A CA 13
ATOM 13715 C C . VAL A 1 26 ? 7.222 13.372 -9.685 1.00 0.00 33 VAL A C 13
ATOM 13716 O O . VAL A 1 26 ? 8.113 13.238 -10.499 1.00 0.00 33 VAL A O 13
ATOM 13729 N N . THR A 1 27 ? 7.470 13.387 -8.405 1.00 0.00 34 THR A N 13
ATOM 13730 C CA . THR A 1 27 ? 8.871 13.237 -7.915 1.00 0.00 34 THR A CA 13
ATOM 13731 C C . THR A 1 27 ? 8.969 12.015 -7.006 1.00 0.00 34 THR A C 13
ATOM 13732 O O . THR A 1 27 ? 9.948 11.294 -7.015 1.00 0.00 34 THR A O 13
ATOM 13743 N N . ALA A 1 28 ? 7.957 11.772 -6.233 1.00 0.00 35 ALA A N 13
ATOM 13744 C CA . ALA A 1 28 ? 7.970 10.594 -5.324 1.00 0.00 35 ALA A CA 13
ATOM 13745 C C . ALA A 1 28 ? 6.534 10.134 -5.079 1.00 0.00 35 ALA A C 13
ATOM 13746 O O . ALA A 1 28 ? 5.635 10.934 -4.903 1.00 0.00 35 ALA A O 13
ATOM 13753 N N . THR A 1 29 ? 6.315 8.852 -5.064 1.00 0.00 36 THR A N 13
ATOM 13754 C CA . THR A 1 29 ? 4.942 8.326 -4.829 1.00 0.00 36 THR A CA 13
ATOM 13755 C C . THR A 1 29 ? 4.990 7.309 -3.695 1.00 0.00 36 THR A C 13
ATOM 13756 O O . THR A 1 29 ? 5.851 6.455 -3.656 1.00 0.00 36 THR A O 13
ATOM 13767 N N . ARG A 1 30 ? 4.075 7.380 -2.776 1.00 0.00 37 ARG A N 13
ATOM 13768 C CA . ARG A 1 30 ? 4.088 6.400 -1.662 1.00 0.00 37 ARG A CA 13
ATOM 13769 C C . ARG A 1 30 ? 2.993 5.363 -1.894 1.00 0.00 37 ARG A C 13
ATOM 13770 O O . ARG A 1 30 ? 1.827 5.621 -1.686 1.00 0.00 37 ARG A O 13
ATOM 13791 N N . TRP A 1 31 ? 3.356 4.186 -2.317 1.00 0.00 38 TRP A N 13
ATOM 13792 C CA . TRP A 1 31 ? 2.328 3.138 -2.555 1.00 0.00 38 TRP A CA 13
ATOM 13793 C C . TRP A 1 31 ? 2.083 2.376 -1.262 1.00 0.00 38 TRP A C 13
ATOM 13794 O O . TRP A 1 31 ? 2.702 2.620 -0.242 1.00 0.00 38 TRP A O 13
ATOM 13815 N N . ASP A 1 32 ? 1.209 1.424 -1.323 1.00 0.00 39 ASP A N 13
ATOM 13816 C CA . ASP A 1 32 ? 0.926 0.584 -0.142 1.00 0.00 39 ASP A CA 13
ATOM 13817 C C . ASP A 1 32 ? 0.557 -0.796 -0.669 1.00 0.00 39 ASP A C 13
ATOM 13818 O O . ASP A 1 32 ? -0.544 -1.014 -1.134 1.00 0.00 39 ASP A O 13
ATOM 13827 N N . PHE A 1 33 ? 1.472 -1.725 -0.640 1.00 0.00 40 PHE A N 13
ATOM 13828 C CA . PHE A 1 33 ? 1.145 -3.068 -1.189 1.00 0.00 40 PHE A CA 13
ATOM 13829 C C . PHE A 1 33 ? 0.346 -3.864 -0.162 1.00 0.00 40 PHE A C 13
ATOM 13830 O O . PHE A 1 33 ? -0.768 -4.275 -0.412 1.00 0.00 40 PHE A O 13
ATOM 13847 N N . GLY A 1 34 ? 0.915 -4.106 0.983 1.00 0.00 41 GLY A N 13
ATOM 13848 C CA . GLY A 1 34 ? 0.191 -4.898 2.012 1.00 0.00 41 GLY A CA 13
ATOM 13849 C C . GLY A 1 34 ? 0.532 -6.380 1.836 1.00 0.00 41 GLY A C 13
ATOM 13850 O O . GLY A 1 34 ? -0.125 -7.246 2.381 1.00 0.00 41 GLY A O 13
ATOM 13854 N N . ASP A 1 35 ? 1.574 -6.678 1.104 1.00 0.00 42 ASP A N 13
ATOM 13855 C CA . ASP A 1 35 ? 1.980 -8.092 0.920 1.00 0.00 42 ASP A CA 13
ATOM 13856 C C . ASP A 1 35 ? 3.155 -8.333 1.859 1.00 0.00 42 ASP A C 13
ATOM 13857 O O . ASP A 1 35 ? 2.992 -8.411 3.062 1.00 0.00 42 ASP A O 13
ATOM 13866 N N . GLY A 1 36 ? 4.342 -8.389 1.341 1.00 0.00 43 GLY A N 13
ATOM 13867 C CA . GLY A 1 36 ? 5.517 -8.551 2.221 1.00 0.00 43 GLY A CA 13
ATOM 13868 C C . GLY A 1 36 ? 5.909 -7.160 2.726 1.00 0.00 43 GLY A C 13
ATOM 13869 O O . GLY A 1 36 ? 6.522 -7.011 3.766 1.00 0.00 43 GLY A O 13
ATOM 13873 N N . SER A 1 37 ? 5.543 -6.134 1.992 1.00 0.00 44 SER A N 13
ATOM 13874 C CA . SER A 1 37 ? 5.872 -4.744 2.416 1.00 0.00 44 SER A CA 13
ATOM 13875 C C . SER A 1 37 ? 4.593 -3.896 2.388 1.00 0.00 44 SER A C 13
ATOM 13876 O O . SER A 1 37 ? 3.880 -3.856 1.402 1.00 0.00 44 SER A O 13
ATOM 13884 N N . ALA A 1 38 ? 4.290 -3.225 3.466 1.00 0.00 45 ALA A N 13
ATOM 13885 C CA . ALA A 1 38 ? 3.058 -2.388 3.500 1.00 0.00 45 ALA A CA 13
ATOM 13886 C C . ALA A 1 38 ? 3.329 -1.047 2.819 1.00 0.00 45 ALA A C 13
ATOM 13887 O O . ALA A 1 38 ? 3.038 -0.860 1.649 1.00 0.00 45 ALA A O 13
ATOM 13894 N N . GLU A 1 39 ? 3.883 -0.120 3.555 1.00 0.00 46 GLU A N 13
ATOM 13895 C CA . GLU A 1 39 ? 4.192 1.230 2.992 1.00 0.00 46 GLU A CA 13
ATOM 13896 C C . GLU A 1 39 ? 5.129 1.083 1.797 1.00 0.00 46 GLU A C 13
ATOM 13897 O O . GLU A 1 39 ? 5.875 0.129 1.695 1.00 0.00 46 GLU A O 13
ATOM 13909 N N . VAL A 1 40 ? 5.077 2.001 0.868 1.00 0.00 47 VAL A N 13
ATOM 13910 C CA . VAL A 1 40 ? 5.949 1.877 -0.331 1.00 0.00 47 VAL A CA 13
ATOM 13911 C C . VAL A 1 40 ? 6.560 3.221 -0.718 1.00 0.00 47 VAL A C 13
ATOM 13912 O O . VAL A 1 40 ? 5.872 4.117 -1.153 1.00 0.00 47 VAL A O 13
ATOM 13925 N N . ASP A 1 41 ? 7.853 3.354 -0.607 1.00 0.00 48 ASP A N 13
ATOM 13926 C CA . ASP A 1 41 ? 8.508 4.629 -1.016 1.00 0.00 48 ASP A CA 13
ATOM 13927 C C . ASP A 1 41 ? 9.002 4.467 -2.456 1.00 0.00 48 ASP A C 13
ATOM 13928 O O . ASP A 1 41 ? 9.972 3.783 -2.712 1.00 0.00 48 ASP A O 13
ATOM 13937 N N . ALA A 1 42 ? 8.329 5.066 -3.402 1.00 0.00 49 ALA A N 13
ATOM 13938 C CA . ALA A 1 42 ? 8.756 4.912 -4.824 1.00 0.00 49 ALA A CA 13
ATOM 13939 C C . ALA A 1 42 ? 9.131 6.263 -5.434 1.00 0.00 49 ALA A C 13
ATOM 13940 O O . ALA A 1 42 ? 8.868 7.311 -4.875 1.00 0.00 49 ALA A O 13
ATOM 13947 N N . ALA A 1 43 ? 9.742 6.236 -6.592 1.00 0.00 50 ALA A N 13
ATOM 13948 C CA . ALA A 1 43 ? 10.143 7.503 -7.265 1.00 0.00 50 ALA A CA 13
ATOM 13949 C C . ALA A 1 43 ? 9.166 7.818 -8.403 1.00 0.00 50 ALA A C 13
ATOM 13950 O O . ALA A 1 43 ? 8.515 6.933 -8.954 1.00 0.00 50 ALA A O 13
ATOM 13957 N N . GLY A 1 44 ? 9.058 9.078 -8.758 1.00 0.00 51 GLY A N 13
ATOM 13958 C CA . GLY A 1 44 ? 8.129 9.475 -9.851 1.00 0.00 51 GLY A CA 13
ATOM 13959 C C . GLY A 1 44 ? 6.788 8.786 -9.634 1.00 0.00 51 GLY A C 13
ATOM 13960 O O . GLY A 1 44 ? 6.452 8.424 -8.528 1.00 0.00 51 GLY A O 13
ATOM 13964 N N . PRO A 1 45 ? 6.064 8.618 -10.694 1.00 0.00 52 PRO A N 13
ATOM 13965 C CA . PRO A 1 45 ? 4.766 7.949 -10.659 1.00 0.00 52 PRO A CA 13
ATOM 13966 C C . PRO A 1 45 ? 4.934 6.436 -10.881 1.00 0.00 52 PRO A C 13
ATOM 13967 O O . PRO A 1 45 ? 4.160 5.842 -11.601 1.00 0.00 52 PRO A O 13
ATOM 13978 N N . ALA A 1 46 ? 5.935 5.789 -10.316 1.00 0.00 53 ALA A N 13
ATOM 13979 C CA . ALA A 1 46 ? 6.057 4.322 -10.600 1.00 0.00 53 ALA A CA 13
ATOM 13980 C C . ALA A 1 46 ? 6.550 3.524 -9.386 1.00 0.00 53 ALA A C 13
ATOM 13981 O O . ALA A 1 46 ? 7.235 4.028 -8.520 1.00 0.00 53 ALA A O 13
ATOM 13988 N N . ALA A 1 47 ? 6.196 2.259 -9.351 1.00 0.00 54 ALA A N 13
ATOM 13989 C CA . ALA A 1 47 ? 6.612 1.350 -8.237 1.00 0.00 54 ALA A CA 13
ATOM 13990 C C . ALA A 1 47 ? 6.150 -0.066 -8.586 1.00 0.00 54 ALA A C 13
ATOM 13991 O O . ALA A 1 47 ? 5.219 -0.238 -9.337 1.00 0.00 54 ALA A O 13
ATOM 13998 N N . SER A 1 48 ? 6.778 -1.084 -8.062 1.00 0.00 55 SER A N 13
ATOM 13999 C CA . SER A 1 48 ? 6.335 -2.471 -8.403 1.00 0.00 55 SER A CA 13
ATOM 14000 C C . SER A 1 48 ? 5.805 -3.191 -7.163 1.00 0.00 55 SER A C 13
ATOM 14001 O O . SER A 1 48 ? 6.152 -2.872 -6.047 1.00 0.00 55 SER A O 13
ATOM 14009 N N . HIS A 1 49 ? 4.952 -4.160 -7.368 1.00 0.00 56 HIS A N 13
ATOM 14010 C CA . HIS A 1 49 ? 4.364 -4.912 -6.226 1.00 0.00 56 HIS A CA 13
ATOM 14011 C C . HIS A 1 49 ? 4.991 -6.302 -6.111 1.00 0.00 56 HIS A C 13
ATOM 14012 O O . HIS A 1 49 ? 5.272 -6.954 -7.096 1.00 0.00 56 HIS A O 13
ATOM 14026 N N . ARG A 1 50 ? 5.183 -6.763 -4.905 1.00 0.00 57 ARG A N 13
ATOM 14027 C CA . ARG A 1 50 ? 5.768 -8.119 -4.694 1.00 0.00 57 ARG A CA 13
ATOM 14028 C C . ARG A 1 50 ? 4.717 -9.008 -4.024 1.00 0.00 57 ARG A C 13
ATOM 14029 O O . ARG A 1 50 ? 4.566 -9.009 -2.821 1.00 0.00 57 ARG A O 13
ATOM 14050 N N . TYR A 1 51 ? 3.979 -9.755 -4.797 1.00 0.00 58 TYR A N 13
ATOM 14051 C CA . TYR A 1 51 ? 2.925 -10.623 -4.200 1.00 0.00 58 TYR A CA 13
ATOM 14052 C C . TYR A 1 51 ? 3.444 -12.055 -4.077 1.00 0.00 58 TYR A C 13
ATOM 14053 O O . TYR A 1 51 ? 3.936 -12.629 -5.025 1.00 0.00 58 TYR A O 13
ATOM 14071 N N . VAL A 1 52 ? 3.362 -12.627 -2.901 1.00 0.00 59 VAL A N 13
ATOM 14072 C CA . VAL A 1 52 ? 3.883 -14.013 -2.709 1.00 0.00 59 VAL A CA 13
ATOM 14073 C C . VAL A 1 52 ? 2.771 -14.978 -2.262 1.00 0.00 59 VAL A C 13
ATOM 14074 O O . VAL A 1 52 ? 2.815 -16.151 -2.570 1.00 0.00 59 VAL A O 13
ATOM 14087 N N . LEU A 1 53 ? 1.785 -14.517 -1.536 1.00 0.00 60 LEU A N 13
ATOM 14088 C CA . LEU A 1 53 ? 0.706 -15.448 -1.087 1.00 0.00 60 LEU A CA 13
ATOM 14089 C C . LEU A 1 53 ? -0.477 -15.350 -2.054 1.00 0.00 60 LEU A C 13
ATOM 14090 O O . LEU A 1 53 ? -0.813 -14.278 -2.510 1.00 0.00 60 LEU A O 13
ATOM 14106 N N . PRO A 1 54 ? -1.072 -16.479 -2.343 1.00 0.00 61 PRO A N 13
ATOM 14107 C CA . PRO A 1 54 ? -2.222 -16.550 -3.260 1.00 0.00 61 PRO A CA 13
ATOM 14108 C C . PRO A 1 54 ? -3.475 -15.985 -2.594 1.00 0.00 61 PRO A C 13
ATOM 14109 O O . PRO A 1 54 ? -3.762 -16.257 -1.445 1.00 0.00 61 PRO A O 13
ATOM 14120 N N . GLY A 1 55 ? -4.216 -15.188 -3.312 1.00 0.00 62 GLY A N 13
ATOM 14121 C CA . GLY A 1 55 ? -5.451 -14.584 -2.737 1.00 0.00 62 GLY A CA 13
ATOM 14122 C C . GLY A 1 55 ? -5.671 -13.208 -3.368 1.00 0.00 62 GLY A C 13
ATOM 14123 O O . GLY A 1 55 ? -5.461 -13.021 -4.548 1.00 0.00 62 GLY A O 13
ATOM 14127 N N . ARG A 1 56 ? -6.087 -12.242 -2.593 1.00 0.00 63 ARG A N 13
ATOM 14128 C CA . ARG A 1 56 ? -6.310 -10.879 -3.159 1.00 0.00 63 ARG A CA 13
ATOM 14129 C C . ARG A 1 56 ? -5.591 -9.840 -2.295 1.00 0.00 63 ARG A C 13
ATOM 14130 O O . ARG A 1 56 ? -5.623 -9.895 -1.082 1.00 0.00 63 ARG A O 13
ATOM 14151 N N . TYR A 1 57 ? -4.948 -8.888 -2.914 1.00 0.00 64 TYR A N 13
ATOM 14152 C CA . TYR A 1 57 ? -4.233 -7.839 -2.136 1.00 0.00 64 TYR A CA 13
ATOM 14153 C C . TYR A 1 57 ? -4.855 -6.475 -2.430 1.00 0.00 64 TYR A C 13
ATOM 14154 O O . TYR A 1 57 ? -5.499 -6.279 -3.445 1.00 0.00 64 TYR A O 13
ATOM 14172 N N . HIS A 1 58 ? -4.644 -5.524 -1.561 1.00 0.00 65 HIS A N 13
ATOM 14173 C CA . HIS A 1 58 ? -5.196 -4.160 -1.791 1.00 0.00 65 HIS A CA 13
ATOM 14174 C C . HIS A 1 58 ? -4.032 -3.188 -1.997 1.00 0.00 65 HIS A C 13
ATOM 14175 O O . HIS A 1 58 ? -3.123 -3.112 -1.196 1.00 0.00 65 HIS A O 13
ATOM 14189 N N . VAL A 1 59 ? -4.046 -2.458 -3.076 1.00 0.00 66 VAL A N 13
ATOM 14190 C CA . VAL A 1 59 ? -2.936 -1.506 -3.355 1.00 0.00 66 VAL A CA 13
ATOM 14191 C C . VAL A 1 59 ? -3.411 -0.062 -3.184 1.00 0.00 66 VAL A C 13
ATOM 14192 O O . VAL A 1 59 ? -4.562 0.251 -3.396 1.00 0.00 66 VAL A O 13
ATOM 14205 N N . THR A 1 60 ? -2.515 0.821 -2.828 1.00 0.00 67 THR A N 13
ATOM 14206 C CA . THR A 1 60 ? -2.878 2.260 -2.670 1.00 0.00 67 THR A CA 13
ATOM 14207 C C . THR A 1 60 ? -1.651 3.103 -3.025 1.00 0.00 67 THR A C 13
ATOM 14208 O O . THR A 1 60 ? -0.544 2.604 -3.039 1.00 0.00 67 THR A O 13
ATOM 14219 N N . ALA A 1 61 ? -1.822 4.369 -3.320 1.00 0.00 68 ALA A N 13
ATOM 14220 C CA . ALA A 1 61 ? -0.624 5.198 -3.673 1.00 0.00 68 ALA A CA 13
ATOM 14221 C C . ALA A 1 61 ? -0.888 6.689 -3.459 1.00 0.00 68 ALA A C 13
ATOM 14222 O O . ALA A 1 61 ? -1.768 7.271 -4.049 1.00 0.00 68 ALA A O 13
ATOM 14229 N N . VAL A 1 62 ? -0.089 7.317 -2.649 1.00 0.00 69 VAL A N 13
ATOM 14230 C CA . VAL A 1 62 ? -0.247 8.780 -2.424 1.00 0.00 69 VAL A CA 13
ATOM 14231 C C . VAL A 1 62 ? 0.978 9.477 -3.010 1.00 0.00 69 VAL A C 13
ATOM 14232 O O . VAL A 1 62 ? 2.071 9.364 -2.494 1.00 0.00 69 VAL A O 13
ATOM 14245 N N . LEU A 1 63 ? 0.822 10.183 -4.094 1.00 0.00 70 LEU A N 13
ATOM 14246 C CA . LEU A 1 63 ? 2.009 10.855 -4.693 1.00 0.00 70 LEU A CA 13
ATOM 14247 C C . LEU A 1 63 ? 2.178 12.239 -4.086 1.00 0.00 70 LEU A C 13
ATOM 14248 O O . LEU A 1 63 ? 1.219 12.907 -3.766 1.00 0.00 70 LEU A O 13
ATOM 14264 N N . ALA A 1 64 ? 3.393 12.688 -3.955 1.00 0.00 71 ALA A N 13
ATOM 14265 C CA . ALA A 1 64 ? 3.619 14.047 -3.403 1.00 0.00 71 ALA A CA 13
ATOM 14266 C C . ALA A 1 64 ? 4.497 14.829 -4.369 1.00 0.00 71 ALA A C 13
ATOM 14267 O O . ALA A 1 64 ? 5.636 14.489 -4.616 1.00 0.00 71 ALA A O 13
ATOM 14274 N N . LEU A 1 65 ? 3.966 15.874 -4.912 1.00 0.00 72 LEU A N 13
ATOM 14275 C CA . LEU A 1 65 ? 4.742 16.705 -5.870 1.00 0.00 72 LEU A CA 13
ATOM 14276 C C . LEU A 1 65 ? 5.208 17.982 -5.173 1.00 0.00 72 LEU A C 13
ATOM 14277 O O . LEU A 1 65 ? 6.038 18.713 -5.676 1.00 0.00 72 LEU A O 13
ATOM 14293 N N . GLY A 1 66 ? 4.658 18.261 -4.029 1.00 0.00 73 GLY A N 13
ATOM 14294 C CA . GLY A 1 66 ? 5.030 19.500 -3.291 1.00 0.00 73 GLY A CA 13
ATOM 14295 C C . GLY A 1 66 ? 3.800 20.400 -3.236 1.00 0.00 73 GLY A C 13
ATOM 14296 O O . GLY A 1 66 ? 3.390 20.852 -2.187 1.00 0.00 73 GLY A O 13
ATOM 14300 N N . ALA A 1 67 ? 3.196 20.645 -4.370 1.00 0.00 74 ALA A N 13
ATOM 14301 C CA . ALA A 1 67 ? 1.976 21.499 -4.403 1.00 0.00 74 ALA A CA 13
ATOM 14302 C C . ALA A 1 67 ? 0.769 20.668 -4.859 1.00 0.00 74 ALA A C 13
ATOM 14303 O O . ALA A 1 67 ? -0.351 21.140 -4.860 1.00 0.00 74 ALA A O 13
ATOM 14310 N N . GLY A 1 68 ? 0.981 19.437 -5.248 1.00 0.00 75 GLY A N 13
ATOM 14311 C CA . GLY A 1 68 ? -0.160 18.591 -5.705 1.00 0.00 75 GLY A CA 13
ATOM 14312 C C . GLY A 1 68 ? 0.067 17.141 -5.269 1.00 0.00 75 GLY A C 13
ATOM 14313 O O . GLY A 1 68 ? 1.163 16.753 -4.920 1.00 0.00 75 GLY A O 13
ATOM 14317 N N . SER A 1 69 ? -0.967 16.341 -5.280 1.00 0.00 76 SER A N 13
ATOM 14318 C CA . SER A 1 69 ? -0.819 14.916 -4.862 1.00 0.00 76 SER A CA 13
ATOM 14319 C C . SER A 1 69 ? -1.854 14.057 -5.592 1.00 0.00 76 SER A C 13
ATOM 14320 O O . SER A 1 69 ? -2.759 14.562 -6.226 1.00 0.00 76 SER A O 13
ATOM 14328 N N . ALA A 1 70 ? -1.730 12.760 -5.505 1.00 0.00 77 ALA A N 13
ATOM 14329 C CA . ALA A 1 70 ? -2.710 11.869 -6.188 1.00 0.00 77 ALA A CA 13
ATOM 14330 C C . ALA A 1 70 ? -2.980 10.642 -5.313 1.00 0.00 77 ALA A C 13
ATOM 14331 O O . ALA A 1 70 ? -2.073 10.058 -4.752 1.00 0.00 77 ALA A O 13
ATOM 14338 N N . LEU A 1 71 ? -4.223 10.252 -5.183 1.00 0.00 78 LEU A N 13
ATOM 14339 C CA . LEU A 1 71 ? -4.554 9.070 -4.333 1.00 0.00 78 LEU A CA 13
ATOM 14340 C C . LEU A 1 71 ? -4.805 7.839 -5.208 1.00 0.00 78 LEU A C 13
ATOM 14341 O O . LEU A 1 71 ? -5.520 7.897 -6.190 1.00 0.00 78 LEU A O 13
ATOM 14357 N N . LEU A 1 72 ? -4.207 6.730 -4.862 1.00 0.00 79 LEU A N 13
ATOM 14358 C CA . LEU A 1 72 ? -4.388 5.495 -5.667 1.00 0.00 79 LEU A CA 13
ATOM 14359 C C . LEU A 1 72 ? -4.973 4.387 -4.805 1.00 0.00 79 LEU A C 13
ATOM 14360 O O . LEU A 1 72 ? -4.807 4.369 -3.601 1.00 0.00 79 LEU A O 13
ATOM 14376 N N . GLY A 1 73 ? -5.641 3.453 -5.428 1.00 0.00 80 GLY A N 13
ATOM 14377 C CA . GLY A 1 73 ? -6.240 2.321 -4.673 1.00 0.00 80 GLY A CA 13
ATOM 14378 C C . GLY A 1 73 ? -6.565 1.173 -5.639 1.00 0.00 80 GLY A C 13
ATOM 14379 O O . GLY A 1 73 ? -7.660 1.083 -6.157 1.00 0.00 80 GLY A O 13
ATOM 14383 N N . THR A 1 74 ? -5.626 0.292 -5.883 1.00 0.00 81 THR A N 13
ATOM 14384 C CA . THR A 1 74 ? -5.899 -0.846 -6.818 1.00 0.00 81 THR A CA 13
ATOM 14385 C C . THR A 1 74 ? -6.094 -2.141 -6.021 1.00 0.00 81 THR A C 13
ATOM 14386 O O . THR A 1 74 ? -6.073 -2.143 -4.811 1.00 0.00 81 THR A O 13
ATOM 14397 N N . ASP A 1 75 ? -6.275 -3.242 -6.705 1.00 0.00 82 ASP A N 13
ATOM 14398 C CA . ASP A 1 75 ? -6.461 -4.555 -6.019 1.00 0.00 82 ASP A CA 13
ATOM 14399 C C . ASP A 1 75 ? -5.920 -5.650 -6.941 1.00 0.00 82 ASP A C 13
ATOM 14400 O O . ASP A 1 75 ? -6.043 -5.559 -8.146 1.00 0.00 82 ASP A O 13
ATOM 14409 N N . VAL A 1 76 ? -5.312 -6.680 -6.410 1.00 0.00 83 VAL A N 13
ATOM 14410 C CA . VAL A 1 76 ? -4.771 -7.740 -7.304 1.00 0.00 83 VAL A CA 13
ATOM 14411 C C . VAL A 1 76 ? -5.224 -9.119 -6.823 1.00 0.00 83 VAL A C 13
ATOM 14412 O O . VAL A 1 76 ? -5.470 -9.331 -5.656 1.00 0.00 83 VAL A O 13
ATOM 14425 N N . GLN A 1 77 ? -5.316 -10.065 -7.721 1.00 0.00 84 GLN A N 13
ATOM 14426 C CA . GLN A 1 77 ? -5.728 -11.438 -7.321 1.00 0.00 84 GLN A CA 13
ATOM 14427 C C . GLN A 1 77 ? -4.588 -12.407 -7.650 1.00 0.00 84 GLN A C 13
ATOM 14428 O O . GLN A 1 77 ? -4.403 -12.801 -8.784 1.00 0.00 84 GLN A O 13
ATOM 14442 N N . VAL A 1 78 ? -3.815 -12.785 -6.670 1.00 0.00 85 VAL A N 13
ATOM 14443 C CA . VAL A 1 78 ? -2.684 -13.716 -6.934 1.00 0.00 85 VAL A CA 13
ATOM 14444 C C . VAL A 1 78 ? -3.200 -15.155 -7.000 1.00 0.00 85 VAL A C 13
ATOM 14445 O O . VAL A 1 78 ? -4.008 -15.573 -6.194 1.00 0.00 85 VAL A O 13
ATOM 14458 N N . GLU A 1 79 ? -2.737 -15.910 -7.960 1.00 0.00 86 GLU A N 13
ATOM 14459 C CA . GLU A 1 79 ? -3.192 -17.321 -8.097 1.00 0.00 86 GLU A CA 13
ATOM 14460 C C . GLU A 1 79 ? -1.983 -18.261 -8.007 1.00 0.00 86 GLU A C 13
ATOM 14461 O O . GLU A 1 79 ? -0.958 -17.909 -7.458 1.00 0.00 86 GLU A O 13
ATOM 14473 N N . ALA A 1 80 ? -2.094 -19.449 -8.556 1.00 0.00 87 ALA A N 13
ATOM 14474 C CA . ALA A 1 80 ? -0.963 -20.414 -8.522 1.00 0.00 87 ALA A CA 13
ATOM 14475 C C . ALA A 1 80 ? -0.592 -20.748 -7.074 1.00 0.00 87 ALA A C 13
ATOM 14476 O O . ALA A 1 80 ? 0.133 -20.027 -6.425 1.00 0.00 87 ALA A O 13
ATOM 14483 N N . ALA A 1 1 ? -5.235 9.714 -9.196 1.00 0.00 8 ALA A N 14
ATOM 14484 C CA . ALA A 1 1 ? -4.426 9.489 -10.424 1.00 0.00 8 ALA A CA 14
ATOM 14485 C C . ALA A 1 1 ? -4.941 8.248 -11.151 1.00 0.00 8 ALA A C 14
ATOM 14486 O O . ALA A 1 1 ? -5.890 7.616 -10.732 1.00 0.00 8 ALA A O 14
ATOM 14493 N N . THR A 1 2 ? -4.321 7.893 -12.238 1.00 0.00 9 THR A N 14
ATOM 14494 C CA . THR A 1 2 ? -4.761 6.701 -12.993 1.00 0.00 9 THR A CA 14
ATOM 14495 C C . THR A 1 2 ? -4.058 5.492 -12.410 1.00 0.00 9 THR A C 14
ATOM 14496 O O . THR A 1 2 ? -2.901 5.564 -12.018 1.00 0.00 9 THR A O 14
ATOM 14507 N N . LEU A 1 3 ? -4.770 4.405 -12.319 1.00 0.00 10 LEU A N 14
ATOM 14508 C CA . LEU A 1 3 ? -4.213 3.163 -11.725 1.00 0.00 10 LEU A CA 14
ATOM 14509 C C . LEU A 1 3 ? -3.715 2.234 -12.829 1.00 0.00 10 LEU A C 14
ATOM 14510 O O . LEU A 1 3 ? -4.472 1.458 -13.378 1.00 0.00 10 LEU A O 14
ATOM 14526 N N . VAL A 1 4 ? -2.457 2.282 -13.154 1.00 0.00 11 VAL A N 14
ATOM 14527 C CA . VAL A 1 4 ? -1.944 1.372 -14.209 1.00 0.00 11 VAL A CA 14
ATOM 14528 C C . VAL A 1 4 ? -1.102 0.285 -13.546 1.00 0.00 11 VAL A C 14
ATOM 14529 O O . VAL A 1 4 ? -0.088 0.560 -12.946 1.00 0.00 11 VAL A O 14
ATOM 14542 N N . GLY A 1 5 ? -1.521 -0.947 -13.634 1.00 0.00 12 GLY A N 14
ATOM 14543 C CA . GLY A 1 5 ? -0.744 -2.047 -12.992 1.00 0.00 12 GLY A CA 14
ATOM 14544 C C . GLY A 1 5 ? -0.343 -3.082 -14.048 1.00 0.00 12 GLY A C 14
ATOM 14545 O O . GLY A 1 5 ? -0.876 -4.174 -14.077 1.00 0.00 12 GLY A O 14
ATOM 14549 N N . PRO A 1 6 ? 0.587 -2.701 -14.886 1.00 0.00 13 PRO A N 14
ATOM 14550 C CA . PRO A 1 6 ? 1.095 -3.566 -15.969 1.00 0.00 13 PRO A CA 14
ATOM 14551 C C . PRO A 1 6 ? 2.002 -4.686 -15.435 1.00 0.00 13 PRO A C 14
ATOM 14552 O O . PRO A 1 6 ? 2.674 -4.544 -14.423 1.00 0.00 13 PRO A O 14
ATOM 14563 N N . HIS A 1 7 ? 2.011 -5.792 -16.145 1.00 0.00 14 HIS A N 14
ATOM 14564 C CA . HIS A 1 7 ? 2.845 -6.978 -15.775 1.00 0.00 14 HIS A CA 14
ATOM 14565 C C . HIS A 1 7 ? 2.146 -8.246 -16.260 1.00 0.00 14 HIS A C 14
ATOM 14566 O O . HIS A 1 7 ? 2.768 -9.180 -16.730 1.00 0.00 14 HIS A O 14
ATOM 14580 N N . GLY A 1 8 ? 0.855 -8.282 -16.131 1.00 0.00 15 GLY A N 14
ATOM 14581 C CA . GLY A 1 8 ? 0.080 -9.482 -16.558 1.00 0.00 15 GLY A CA 14
ATOM 14582 C C . GLY A 1 8 ? -0.586 -10.093 -15.325 1.00 0.00 15 GLY A C 14
ATOM 14583 O O . GLY A 1 8 ? -1.014 -9.378 -14.441 1.00 0.00 15 GLY A O 14
ATOM 14587 N N . PRO A 1 9 ? -0.643 -11.397 -15.293 1.00 0.00 16 PRO A N 14
ATOM 14588 C CA . PRO A 1 9 ? -1.240 -12.130 -14.167 1.00 0.00 16 PRO A CA 14
ATOM 14589 C C . PRO A 1 9 ? -0.260 -12.164 -12.994 1.00 0.00 16 PRO A C 14
ATOM 14590 O O . PRO A 1 9 ? 0.940 -12.164 -13.176 1.00 0.00 16 PRO A O 14
ATOM 14601 N N . LEU A 1 10 ? -0.759 -12.187 -11.793 1.00 0.00 17 LEU A N 14
ATOM 14602 C CA . LEU A 1 10 ? 0.148 -12.216 -10.613 1.00 0.00 17 LEU A CA 14
ATOM 14603 C C . LEU A 1 10 ? 0.148 -13.620 -10.014 1.00 0.00 17 LEU A C 14
ATOM 14604 O O . LEU A 1 10 ? -0.803 -14.035 -9.387 1.00 0.00 17 LEU A O 14
ATOM 14620 N N . ALA A 1 11 ? 1.204 -14.358 -10.197 1.00 0.00 18 ALA A N 14
ATOM 14621 C CA . ALA A 1 11 ? 1.253 -15.731 -9.628 1.00 0.00 18 ALA A CA 14
ATOM 14622 C C . ALA A 1 11 ? 1.926 -15.675 -8.256 1.00 0.00 18 ALA A C 14
ATOM 14623 O O . ALA A 1 11 ? 2.494 -14.672 -7.878 1.00 0.00 18 ALA A O 14
ATOM 14630 N N . SER A 1 12 ? 1.859 -16.740 -7.507 1.00 0.00 19 SER A N 14
ATOM 14631 C CA . SER A 1 12 ? 2.495 -16.749 -6.160 1.00 0.00 19 SER A CA 14
ATOM 14632 C C . SER A 1 12 ? 3.977 -16.406 -6.306 1.00 0.00 19 SER A C 14
ATOM 14633 O O . SER A 1 12 ? 4.716 -17.078 -6.997 1.00 0.00 19 SER A O 14
ATOM 14641 N N . GLY A 1 13 ? 4.409 -15.356 -5.668 1.00 0.00 20 GLY A N 14
ATOM 14642 C CA . GLY A 1 13 ? 5.839 -14.956 -5.777 1.00 0.00 20 GLY A CA 14
ATOM 14643 C C . GLY A 1 13 ? 6.037 -14.199 -7.089 1.00 0.00 20 GLY A C 14
ATOM 14644 O O . GLY A 1 13 ? 6.980 -14.433 -7.817 1.00 0.00 20 GLY A O 14
ATOM 14648 N N . GLN A 1 14 ? 5.140 -13.305 -7.401 1.00 0.00 21 GLN A N 14
ATOM 14649 C CA . GLN A 1 14 ? 5.255 -12.544 -8.675 1.00 0.00 21 GLN A CA 14
ATOM 14650 C C . GLN A 1 14 ? 5.526 -11.063 -8.398 1.00 0.00 21 GLN A C 14
ATOM 14651 O O . GLN A 1 14 ? 5.066 -10.502 -7.419 1.00 0.00 21 GLN A O 14
ATOM 14665 N N . LEU A 1 15 ? 6.267 -10.429 -9.270 1.00 0.00 22 LEU A N 14
ATOM 14666 C CA . LEU A 1 15 ? 6.580 -8.985 -9.096 1.00 0.00 22 LEU A CA 14
ATOM 14667 C C . LEU A 1 15 ? 5.804 -8.176 -10.138 1.00 0.00 22 LEU A C 14
ATOM 14668 O O . LEU A 1 15 ? 6.238 -8.021 -11.261 1.00 0.00 22 LEU A O 14
ATOM 14684 N N . ALA A 1 16 ? 4.670 -7.645 -9.777 1.00 0.00 23 ALA A N 14
ATOM 14685 C CA . ALA A 1 16 ? 3.896 -6.830 -10.754 1.00 0.00 23 ALA A CA 14
ATOM 14686 C C . ALA A 1 16 ? 4.539 -5.447 -10.820 1.00 0.00 23 ALA A C 14
ATOM 14687 O O . ALA A 1 16 ? 5.196 -5.031 -9.893 1.00 0.00 23 ALA A O 14
ATOM 14694 N N . ALA A 1 17 ? 4.366 -4.718 -11.885 1.00 0.00 24 ALA A N 14
ATOM 14695 C CA . ALA A 1 17 ? 4.992 -3.372 -11.937 1.00 0.00 24 ALA A CA 14
ATOM 14696 C C . ALA A 1 17 ? 3.890 -2.342 -12.146 1.00 0.00 24 ALA A C 14
ATOM 14697 O O . ALA A 1 17 ? 3.280 -2.275 -13.186 1.00 0.00 24 ALA A O 14
ATOM 14704 N N . PHE A 1 18 ? 3.605 -1.574 -11.133 1.00 0.00 25 PHE A N 14
ATOM 14705 C CA . PHE A 1 18 ? 2.503 -0.578 -11.220 1.00 0.00 25 PHE A CA 14
ATOM 14706 C C . PHE A 1 18 ? 3.026 0.808 -11.611 1.00 0.00 25 PHE A C 14
ATOM 14707 O O . PHE A 1 18 ? 4.205 1.096 -11.544 1.00 0.00 25 PHE A O 14
ATOM 14724 N N . HIS A 1 19 ? 2.122 1.680 -11.975 1.00 0.00 26 HIS A N 14
ATOM 14725 C CA . HIS A 1 19 ? 2.489 3.075 -12.334 1.00 0.00 26 HIS A CA 14
ATOM 14726 C C . HIS A 1 19 ? 1.225 3.940 -12.209 1.00 0.00 26 HIS A C 14
ATOM 14727 O O . HIS A 1 19 ? 0.140 3.541 -12.598 1.00 0.00 26 HIS A O 14
ATOM 14741 N N . ILE A 1 20 ? 1.352 5.099 -11.620 1.00 0.00 27 ILE A N 14
ATOM 14742 C CA . ILE A 1 20 ? 0.165 5.988 -11.411 1.00 0.00 27 ILE A CA 14
ATOM 14743 C C . ILE A 1 20 ? 0.263 7.199 -12.341 1.00 0.00 27 ILE A C 14
ATOM 14744 O O . ILE A 1 20 ? 1.342 7.596 -12.728 1.00 0.00 27 ILE A O 14
ATOM 14760 N N . ALA A 1 21 ? -0.847 7.778 -12.733 1.00 0.00 28 ALA A N 14
ATOM 14761 C CA . ALA A 1 21 ? -0.751 8.950 -13.674 1.00 0.00 28 ALA A CA 14
ATOM 14762 C C . ALA A 1 21 ? -1.696 10.104 -13.297 1.00 0.00 28 ALA A C 14
ATOM 14763 O O . ALA A 1 21 ? -2.855 9.910 -13.026 1.00 0.00 28 ALA A O 14
ATOM 14770 N N . ALA A 1 22 ? -1.210 11.316 -13.346 1.00 0.00 29 ALA A N 14
ATOM 14771 C CA . ALA A 1 22 ? -2.078 12.501 -13.052 1.00 0.00 29 ALA A CA 14
ATOM 14772 C C . ALA A 1 22 ? -1.208 13.766 -13.040 1.00 0.00 29 ALA A C 14
ATOM 14773 O O . ALA A 1 22 ? -1.283 14.559 -13.959 1.00 0.00 29 ALA A O 14
ATOM 14780 N N . PRO A 1 23 ? -0.383 13.922 -12.028 1.00 0.00 30 PRO A N 14
ATOM 14781 C CA . PRO A 1 23 ? 0.518 15.080 -11.935 1.00 0.00 30 PRO A CA 14
ATOM 14782 C C . PRO A 1 23 ? 1.732 14.845 -12.838 1.00 0.00 30 PRO A C 14
ATOM 14783 O O . PRO A 1 23 ? 2.806 14.558 -12.364 1.00 0.00 30 PRO A O 14
ATOM 14794 N N . LEU A 1 24 ? 1.526 14.938 -14.136 1.00 0.00 31 LEU A N 14
ATOM 14795 C CA . LEU A 1 24 ? 2.613 14.700 -15.160 1.00 0.00 31 LEU A CA 14
ATOM 14796 C C . LEU A 1 24 ? 4.023 14.678 -14.541 1.00 0.00 31 LEU A C 14
ATOM 14797 O O . LEU A 1 24 ? 4.688 13.662 -14.594 1.00 0.00 31 LEU A O 14
ATOM 14813 N N . PRO A 1 25 ? 4.454 15.787 -13.985 1.00 0.00 32 PRO A N 14
ATOM 14814 C CA . PRO A 1 25 ? 5.793 15.883 -13.374 1.00 0.00 32 PRO A CA 14
ATOM 14815 C C . PRO A 1 25 ? 5.817 15.230 -11.984 1.00 0.00 32 PRO A C 14
ATOM 14816 O O . PRO A 1 25 ? 6.051 15.888 -10.997 1.00 0.00 32 PRO A O 14
ATOM 14827 N N . VAL A 1 26 ? 5.588 13.944 -11.896 1.00 0.00 33 VAL A N 14
ATOM 14828 C CA . VAL A 1 26 ? 5.612 13.274 -10.561 1.00 0.00 33 VAL A CA 14
ATOM 14829 C C . VAL A 1 26 ? 7.057 12.984 -10.158 1.00 0.00 33 VAL A C 14
ATOM 14830 O O . VAL A 1 26 ? 7.906 12.735 -10.990 1.00 0.00 33 VAL A O 14
ATOM 14843 N N . THR A 1 27 ? 7.342 13.012 -8.884 1.00 0.00 34 THR A N 14
ATOM 14844 C CA . THR A 1 27 ? 8.734 12.736 -8.424 1.00 0.00 34 THR A CA 14
ATOM 14845 C C . THR A 1 27 ? 8.762 11.531 -7.483 1.00 0.00 34 THR A C 14
ATOM 14846 O O . THR A 1 27 ? 9.800 10.943 -7.257 1.00 0.00 34 THR A O 14
ATOM 14857 N N . ALA A 1 28 ? 7.644 11.157 -6.928 1.00 0.00 35 ALA A N 14
ATOM 14858 C CA . ALA A 1 28 ? 7.632 9.994 -6.005 1.00 0.00 35 ALA A CA 14
ATOM 14859 C C . ALA A 1 28 ? 6.203 9.692 -5.549 1.00 0.00 35 ALA A C 14
ATOM 14860 O O . ALA A 1 28 ? 5.434 10.583 -5.239 1.00 0.00 35 ALA A O 14
ATOM 14867 N N . THR A 1 29 ? 5.854 8.435 -5.475 1.00 0.00 36 THR A N 14
ATOM 14868 C CA . THR A 1 29 ? 4.489 8.066 -5.003 1.00 0.00 36 THR A CA 14
ATOM 14869 C C . THR A 1 29 ? 4.624 7.063 -3.858 1.00 0.00 36 THR A C 14
ATOM 14870 O O . THR A 1 29 ? 5.382 6.116 -3.938 1.00 0.00 36 THR A O 14
ATOM 14881 N N . ARG A 1 30 ? 3.896 7.258 -2.798 1.00 0.00 37 ARG A N 14
ATOM 14882 C CA . ARG A 1 30 ? 3.976 6.310 -1.659 1.00 0.00 37 ARG A CA 14
ATOM 14883 C C . ARG A 1 30 ? 2.890 5.250 -1.826 1.00 0.00 37 ARG A C 14
ATOM 14884 O O . ARG A 1 30 ? 1.717 5.543 -1.764 1.00 0.00 37 ARG A O 14
ATOM 14905 N N . TRP A 1 31 ? 3.270 4.025 -2.045 1.00 0.00 38 TRP A N 14
ATOM 14906 C CA . TRP A 1 31 ? 2.251 2.952 -2.229 1.00 0.00 38 TRP A CA 14
ATOM 14907 C C . TRP A 1 31 ? 2.073 2.181 -0.931 1.00 0.00 38 TRP A C 14
ATOM 14908 O O . TRP A 1 31 ? 2.721 2.438 0.064 1.00 0.00 38 TRP A O 14
ATOM 14929 N N . ASP A 1 32 ? 1.221 1.206 -0.962 1.00 0.00 39 ASP A N 14
ATOM 14930 C CA . ASP A 1 32 ? 1.009 0.347 0.224 1.00 0.00 39 ASP A CA 14
ATOM 14931 C C . ASP A 1 32 ? 0.596 -1.022 -0.299 1.00 0.00 39 ASP A C 14
ATOM 14932 O O . ASP A 1 32 ? -0.515 -1.211 -0.751 1.00 0.00 39 ASP A O 14
ATOM 14941 N N . PHE A 1 33 ? 1.491 -1.970 -0.292 1.00 0.00 40 PHE A N 14
ATOM 14942 C CA . PHE A 1 33 ? 1.129 -3.304 -0.854 1.00 0.00 40 PHE A CA 14
ATOM 14943 C C . PHE A 1 33 ? 0.340 -4.125 0.163 1.00 0.00 40 PHE A C 14
ATOM 14944 O O . PHE A 1 33 ? -0.809 -4.454 -0.054 1.00 0.00 40 PHE A O 14
ATOM 14961 N N . GLY A 1 34 ? 0.947 -4.487 1.257 1.00 0.00 41 GLY A N 14
ATOM 14962 C CA . GLY A 1 34 ? 0.222 -5.317 2.263 1.00 0.00 41 GLY A CA 14
ATOM 14963 C C . GLY A 1 34 ? 0.590 -6.796 2.061 1.00 0.00 41 GLY A C 14
ATOM 14964 O O . GLY A 1 34 ? 0.111 -7.665 2.761 1.00 0.00 41 GLY A O 14
ATOM 14968 N N . ASP A 1 35 ? 1.453 -7.081 1.117 1.00 0.00 42 ASP A N 14
ATOM 14969 C CA . ASP A 1 35 ? 1.881 -8.489 0.863 1.00 0.00 42 ASP A CA 14
ATOM 14970 C C . ASP A 1 35 ? 3.183 -8.740 1.617 1.00 0.00 42 ASP A C 14
ATOM 14971 O O . ASP A 1 35 ? 4.076 -9.411 1.139 1.00 0.00 42 ASP A O 14
ATOM 14980 N N . GLY A 1 36 ? 3.320 -8.147 2.761 1.00 0.00 43 GLY A N 14
ATOM 14981 C CA . GLY A 1 36 ? 4.582 -8.273 3.517 1.00 0.00 43 GLY A CA 14
ATOM 14982 C C . GLY A 1 36 ? 5.238 -6.898 3.464 1.00 0.00 43 GLY A C 14
ATOM 14983 O O . GLY A 1 36 ? 5.825 -6.433 4.419 1.00 0.00 43 GLY A O 14
ATOM 14987 N N . SER A 1 37 ? 5.096 -6.228 2.341 1.00 0.00 44 SER A N 14
ATOM 14988 C CA . SER A 1 37 ? 5.661 -4.860 2.203 1.00 0.00 44 SER A CA 14
ATOM 14989 C C . SER A 1 37 ? 4.504 -3.863 2.309 1.00 0.00 44 SER A C 14
ATOM 14990 O O . SER A 1 37 ? 3.830 -3.573 1.340 1.00 0.00 44 SER A O 14
ATOM 14998 N N . ALA A 1 38 ? 4.252 -3.356 3.484 1.00 0.00 45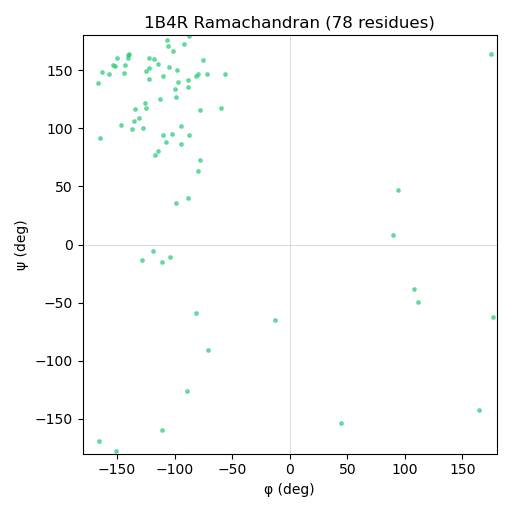 ALA A N 14
ATOM 14999 C CA . ALA A 1 38 ? 3.125 -2.398 3.658 1.00 0.00 45 ALA A CA 14
ATOM 15000 C C . ALA A 1 38 ? 3.471 -1.056 3.007 1.00 0.00 45 ALA A C 14
ATOM 15001 O O . ALA A 1 38 ? 3.280 -0.872 1.818 1.00 0.00 45 ALA A O 14
ATOM 15008 N N . GLU A 1 39 ? 3.969 -0.126 3.782 1.00 0.00 46 GLU A N 14
ATOM 15009 C CA . GLU A 1 39 ? 4.331 1.221 3.240 1.00 0.00 46 GLU A CA 14
ATOM 15010 C C . GLU A 1 39 ? 5.242 1.064 2.025 1.00 0.00 46 GLU A C 14
ATOM 15011 O O . GLU A 1 39 ? 6.025 0.139 1.941 1.00 0.00 46 GLU A O 14
ATOM 15023 N N . VAL A 1 40 ? 5.131 1.950 1.070 1.00 0.00 47 VAL A N 14
ATOM 15024 C CA . VAL A 1 40 ? 5.974 1.834 -0.151 1.00 0.00 47 VAL A CA 14
ATOM 15025 C C . VAL A 1 40 ? 6.499 3.200 -0.584 1.00 0.00 47 VAL A C 14
ATOM 15026 O O . VAL A 1 40 ? 5.752 4.144 -0.729 1.00 0.00 47 VAL A O 14
ATOM 15039 N N . ASP A 1 41 ? 7.776 3.294 -0.832 1.00 0.00 48 ASP A N 14
ATOM 15040 C CA . ASP A 1 41 ? 8.364 4.578 -1.301 1.00 0.00 48 ASP A CA 14
ATOM 15041 C C . ASP A 1 41 ? 8.807 4.391 -2.753 1.00 0.00 48 ASP A C 14
ATOM 15042 O O . ASP A 1 41 ? 9.883 3.896 -3.023 1.00 0.00 48 ASP A O 14
ATOM 15051 N N . ALA A 1 42 ? 7.973 4.751 -3.691 1.00 0.00 49 ALA A N 14
ATOM 15052 C CA . ALA A 1 42 ? 8.339 4.557 -5.126 1.00 0.00 49 ALA A CA 14
ATOM 15053 C C . ALA A 1 42 ? 8.827 5.865 -5.753 1.00 0.00 49 ALA A C 14
ATOM 15054 O O . ALA A 1 42 ? 8.385 6.943 -5.404 1.00 0.00 49 ALA A O 14
ATOM 15061 N N . ALA A 1 43 ? 9.736 5.764 -6.691 1.00 0.00 50 ALA A N 14
ATOM 15062 C CA . ALA A 1 43 ? 10.268 6.981 -7.365 1.00 0.00 50 ALA A CA 14
ATOM 15063 C C . ALA A 1 43 ? 9.310 7.407 -8.482 1.00 0.00 50 ALA A C 14
ATOM 15064 O O . ALA A 1 43 ? 8.599 6.589 -9.056 1.00 0.00 50 ALA A O 14
ATOM 15071 N N . GLY A 1 44 ? 9.279 8.683 -8.789 1.00 0.00 51 GLY A N 14
ATOM 15072 C CA . GLY A 1 44 ? 8.367 9.180 -9.856 1.00 0.00 51 GLY A CA 14
ATOM 15073 C C . GLY A 1 44 ? 6.988 8.578 -9.636 1.00 0.00 51 GLY A C 14
ATOM 15074 O O . GLY A 1 44 ? 6.659 8.178 -8.540 1.00 0.00 51 GLY A O 14
ATOM 15078 N N . PRO A 1 45 ? 6.229 8.514 -10.685 1.00 0.00 52 PRO A N 14
ATOM 15079 C CA . PRO A 1 45 ? 4.887 7.930 -10.648 1.00 0.00 52 PRO A CA 14
ATOM 15080 C C . PRO A 1 45 ? 4.953 6.415 -10.908 1.00 0.00 52 PRO A C 14
ATOM 15081 O O . PRO A 1 45 ? 4.120 5.881 -11.611 1.00 0.00 52 PRO A O 14
ATOM 15092 N N . ALA A 1 46 ? 5.931 5.700 -10.388 1.00 0.00 53 ALA A N 14
ATOM 15093 C CA . ALA A 1 46 ? 5.964 4.235 -10.697 1.00 0.00 53 ALA A CA 14
ATOM 15094 C C . ALA A 1 46 ? 6.489 3.407 -9.518 1.00 0.00 53 ALA A C 14
ATOM 15095 O O . ALA A 1 46 ? 7.355 3.825 -8.779 1.00 0.00 53 ALA A O 14
ATOM 15102 N N . ALA A 1 47 ? 5.971 2.211 -9.373 1.00 0.00 54 ALA A N 14
ATOM 15103 C CA . ALA A 1 47 ? 6.420 1.293 -8.283 1.00 0.00 54 ALA A CA 14
ATOM 15104 C C . ALA A 1 47 ? 6.113 -0.139 -8.717 1.00 0.00 54 ALA A C 14
ATOM 15105 O O . ALA A 1 47 ? 5.603 -0.369 -9.793 1.00 0.00 54 ALA A O 14
ATOM 15112 N N . SER A 1 48 ? 6.404 -1.108 -7.898 1.00 0.00 55 SER A N 14
ATOM 15113 C CA . SER A 1 48 ? 6.103 -2.512 -8.291 1.00 0.00 55 SER A CA 14
ATOM 15114 C C . SER A 1 48 ? 5.609 -3.285 -7.075 1.00 0.00 55 SER A C 14
ATOM 15115 O O . SER A 1 48 ? 5.937 -2.965 -5.953 1.00 0.00 55 SER A O 14
ATOM 15123 N N . HIS A 1 49 ? 4.810 -4.291 -7.289 1.00 0.00 56 HIS A N 14
ATOM 15124 C CA . HIS A 1 49 ? 4.273 -5.074 -6.142 1.00 0.00 56 HIS A CA 14
ATOM 15125 C C . HIS A 1 49 ? 4.925 -6.452 -6.080 1.00 0.00 56 HIS A C 14
ATOM 15126 O O . HIS A 1 49 ? 5.107 -7.113 -7.082 1.00 0.00 56 HIS A O 14
ATOM 15140 N N . ARG A 1 50 ? 5.249 -6.894 -4.899 1.00 0.00 57 ARG A N 14
ATOM 15141 C CA . ARG A 1 50 ? 5.868 -8.235 -4.738 1.00 0.00 57 ARG A CA 14
ATOM 15142 C C . ARG A 1 50 ? 4.870 -9.144 -4.019 1.00 0.00 57 ARG A C 14
ATOM 15143 O O . ARG A 1 50 ? 4.845 -9.226 -2.809 1.00 0.00 57 ARG A O 14
ATOM 15164 N N . TYR A 1 51 ? 4.037 -9.820 -4.758 1.00 0.00 58 TYR A N 14
ATOM 15165 C CA . TYR A 1 51 ? 3.029 -10.708 -4.120 1.00 0.00 58 TYR A CA 14
ATOM 15166 C C . TYR A 1 51 ? 3.619 -12.108 -3.959 1.00 0.00 58 TYR A C 14
ATOM 15167 O O . TYR A 1 51 ? 4.183 -12.656 -4.878 1.00 0.00 58 TYR A O 14
ATOM 15185 N N . VAL A 1 52 ? 3.523 -12.677 -2.786 1.00 0.00 59 VAL A N 14
ATOM 15186 C CA . VAL A 1 52 ? 4.115 -14.029 -2.572 1.00 0.00 59 VAL A CA 14
ATOM 15187 C C . VAL A 1 52 ? 3.033 -15.064 -2.236 1.00 0.00 59 VAL A C 14
ATOM 15188 O O . VAL A 1 52 ? 3.175 -16.227 -2.547 1.00 0.00 59 VAL A O 14
ATOM 15201 N N . LEU A 1 53 ? 1.966 -14.671 -1.596 1.00 0.00 60 LEU A N 14
ATOM 15202 C CA . LEU A 1 53 ? 0.913 -15.665 -1.246 1.00 0.00 60 LEU A CA 14
ATOM 15203 C C . LEU A 1 53 ? -0.241 -15.556 -2.242 1.00 0.00 60 LEU A C 14
ATOM 15204 O O . LEU A 1 53 ? -0.542 -14.484 -2.722 1.00 0.00 60 LEU A O 14
ATOM 15220 N N . PRO A 1 54 ? -0.860 -16.672 -2.522 1.00 0.00 61 PRO A N 14
ATOM 15221 C CA . PRO A 1 54 ? -1.995 -16.727 -3.455 1.00 0.00 61 PRO A CA 14
ATOM 15222 C C . PRO A 1 54 ? -3.259 -16.201 -2.771 1.00 0.00 61 PRO A C 14
ATOM 15223 O O . PRO A 1 54 ? -3.681 -16.710 -1.751 1.00 0.00 61 PRO A O 14
ATOM 15234 N N . GLY A 1 55 ? -3.859 -15.182 -3.318 1.00 0.00 62 GLY A N 14
ATOM 15235 C CA . GLY A 1 55 ? -5.091 -14.618 -2.698 1.00 0.00 62 GLY A CA 14
ATOM 15236 C C . GLY A 1 55 ? -5.367 -13.234 -3.286 1.00 0.00 62 GLY A C 14
ATOM 15237 O O . GLY A 1 55 ? -4.929 -12.913 -4.370 1.00 0.00 62 GLY A O 14
ATOM 15241 N N . ARG A 1 56 ? -6.092 -12.408 -2.582 1.00 0.00 63 ARG A N 14
ATOM 15242 C CA . ARG A 1 56 ? -6.392 -11.049 -3.113 1.00 0.00 63 ARG A CA 14
ATOM 15243 C C . ARG A 1 56 ? -5.687 -9.989 -2.265 1.00 0.00 63 ARG A C 14
ATOM 15244 O O . ARG A 1 56 ? -5.913 -9.879 -1.077 1.00 0.00 63 ARG A O 14
ATOM 15265 N N . TYR A 1 57 ? -4.840 -9.205 -2.873 1.00 0.00 64 TYR A N 14
ATOM 15266 C CA . TYR A 1 57 ? -4.122 -8.144 -2.112 1.00 0.00 64 TYR A CA 14
ATOM 15267 C C . TYR A 1 57 ? -4.730 -6.783 -2.445 1.00 0.00 64 TYR A C 14
ATOM 15268 O O . TYR A 1 57 ? -5.159 -6.543 -3.555 1.00 0.00 64 TYR A O 14
ATOM 15286 N N . HIS A 1 58 ? -4.744 -5.883 -1.503 1.00 0.00 65 HIS A N 14
ATOM 15287 C CA . HIS A 1 58 ? -5.301 -4.529 -1.777 1.00 0.00 65 HIS A CA 14
ATOM 15288 C C . HIS A 1 58 ? -4.142 -3.544 -1.935 1.00 0.00 65 HIS A C 14
ATOM 15289 O O . HIS A 1 58 ? -3.223 -3.524 -1.142 1.00 0.00 65 HIS A O 14
ATOM 15303 N N . VAL A 1 59 ? -4.167 -2.738 -2.958 1.00 0.00 66 VAL A N 14
ATOM 15304 C CA . VAL A 1 59 ? -3.052 -1.772 -3.169 1.00 0.00 66 VAL A CA 14
ATOM 15305 C C . VAL A 1 59 ? -3.549 -0.336 -2.997 1.00 0.00 66 VAL A C 14
ATOM 15306 O O . VAL A 1 59 ? -4.683 -0.024 -3.286 1.00 0.00 66 VAL A O 14
ATOM 15319 N N . THR A 1 60 ? -2.688 0.537 -2.546 1.00 0.00 67 THR A N 14
ATOM 15320 C CA . THR A 1 60 ? -3.071 1.968 -2.368 1.00 0.00 67 THR A CA 14
ATOM 15321 C C . THR A 1 60 ? -1.831 2.826 -2.621 1.00 0.00 67 THR A C 14
ATOM 15322 O O . THR A 1 60 ? -0.716 2.373 -2.448 1.00 0.00 67 THR A O 14
ATOM 15333 N N . ALA A 1 61 ? -2.001 4.057 -3.029 1.00 0.00 68 ALA A N 14
ATOM 15334 C CA . ALA A 1 61 ? -0.804 4.912 -3.284 1.00 0.00 68 ALA A CA 14
ATOM 15335 C C . ALA A 1 61 ? -1.127 6.387 -3.045 1.00 0.00 68 ALA A C 14
ATOM 15336 O O . ALA A 1 61 ? -2.268 6.795 -3.005 1.00 0.00 68 ALA A O 14
ATOM 15343 N N . VAL A 1 62 ? -0.112 7.186 -2.899 1.00 0.00 69 VAL A N 14
ATOM 15344 C CA . VAL A 1 62 ? -0.304 8.643 -2.686 1.00 0.00 69 VAL A CA 14
ATOM 15345 C C . VAL A 1 62 ? 0.918 9.355 -3.265 1.00 0.00 69 VAL A C 14
ATOM 15346 O O . VAL A 1 62 ? 2.016 9.209 -2.775 1.00 0.00 69 VAL A O 14
ATOM 15359 N N . LEU A 1 63 ? 0.760 10.099 -4.320 1.00 0.00 70 LEU A N 14
ATOM 15360 C CA . LEU A 1 63 ? 1.957 10.760 -4.908 1.00 0.00 70 LEU A CA 14
ATOM 15361 C C . LEU A 1 63 ? 2.177 12.118 -4.266 1.00 0.00 70 LEU A C 14
ATOM 15362 O O . LEU A 1 63 ? 1.246 12.839 -3.981 1.00 0.00 70 LEU A O 14
ATOM 15378 N N . ALA A 1 64 ? 3.410 12.486 -4.066 1.00 0.00 71 ALA A N 14
ATOM 15379 C CA . ALA A 1 64 ? 3.693 13.817 -3.475 1.00 0.00 71 ALA A CA 14
ATOM 15380 C C . ALA A 1 64 ? 4.583 14.597 -4.429 1.00 0.00 71 ALA A C 14
ATOM 15381 O O . ALA A 1 64 ? 5.699 14.213 -4.719 1.00 0.00 71 ALA A O 14
ATOM 15388 N N . LEU A 1 65 ? 4.095 15.689 -4.912 1.00 0.00 72 LEU A N 14
ATOM 15389 C CA . LEU A 1 65 ? 4.891 16.519 -5.849 1.00 0.00 72 LEU A CA 14
ATOM 15390 C C . LEU A 1 65 ? 5.388 17.766 -5.124 1.00 0.00 72 LEU A C 14
ATOM 15391 O O . LEU A 1 65 ? 6.248 18.479 -5.601 1.00 0.00 72 LEU A O 14
ATOM 15407 N N . GLY A 1 66 ? 4.837 18.039 -3.981 1.00 0.00 73 GLY A N 14
ATOM 15408 C CA . GLY A 1 66 ? 5.248 19.249 -3.215 1.00 0.00 73 GLY A CA 14
ATOM 15409 C C . GLY A 1 66 ? 4.091 20.245 -3.232 1.00 0.00 73 GLY A C 14
ATOM 15410 O O . GLY A 1 66 ? 3.656 20.728 -2.206 1.00 0.00 73 GLY A O 14
ATOM 15414 N N . ALA A 1 67 ? 3.579 20.538 -4.397 1.00 0.00 74 ALA A N 14
ATOM 15415 C CA . ALA A 1 67 ? 2.435 21.487 -4.497 1.00 0.00 74 ALA A CA 14
ATOM 15416 C C . ALA A 1 67 ? 1.170 20.727 -4.920 1.00 0.00 74 ALA A C 14
ATOM 15417 O O . ALA A 1 67 ? 0.090 21.282 -4.960 1.00 0.00 74 ALA A O 14
ATOM 15424 N N . GLY A 1 68 ? 1.293 19.465 -5.237 1.00 0.00 75 GLY A N 14
ATOM 15425 C CA . GLY A 1 68 ? 0.099 18.678 -5.656 1.00 0.00 75 GLY A CA 14
ATOM 15426 C C . GLY A 1 68 ? 0.289 17.213 -5.255 1.00 0.00 75 GLY A C 14
ATOM 15427 O O . GLY A 1 68 ? 1.392 16.767 -5.009 1.00 0.00 75 GLY A O 14
ATOM 15431 N N . SER A 1 69 ? -0.776 16.464 -5.179 1.00 0.00 76 SER A N 14
ATOM 15432 C CA . SER A 1 69 ? -0.652 15.031 -4.786 1.00 0.00 76 SER A CA 14
ATOM 15433 C C . SER A 1 69 ? -1.772 14.220 -5.435 1.00 0.00 76 SER A C 14
ATOM 15434 O O . SER A 1 69 ? -2.752 14.759 -5.906 1.00 0.00 76 SER A O 14
ATOM 15442 N N . ALA A 1 70 ? -1.631 12.925 -5.459 1.00 0.00 77 ALA A N 14
ATOM 15443 C CA . ALA A 1 70 ? -2.681 12.070 -6.073 1.00 0.00 77 ALA A CA 14
ATOM 15444 C C . ALA A 1 70 ? -2.898 10.836 -5.196 1.00 0.00 77 ALA A C 14
ATOM 15445 O O . ALA A 1 70 ? -2.086 10.522 -4.351 1.00 0.00 77 ALA A O 14
ATOM 15452 N N . LEU A 1 71 ? -3.986 10.136 -5.382 1.00 0.00 78 LEU A N 14
ATOM 15453 C CA . LEU A 1 71 ? -4.241 8.928 -4.544 1.00 0.00 78 LEU A CA 14
ATOM 15454 C C . LEU A 1 71 ? -4.424 7.703 -5.438 1.00 0.00 78 LEU A C 14
ATOM 15455 O O . LEU A 1 71 ? -4.872 7.802 -6.562 1.00 0.00 78 LEU A O 14
ATOM 15471 N N . LEU A 1 72 ? -4.070 6.546 -4.945 1.00 0.00 79 LEU A N 14
ATOM 15472 C CA . LEU A 1 72 ? -4.206 5.310 -5.758 1.00 0.00 79 LEU A CA 14
ATOM 15473 C C . LEU A 1 72 ? -4.877 4.218 -4.933 1.00 0.00 79 LEU A C 14
ATOM 15474 O O . LEU A 1 72 ? -4.898 4.265 -3.719 1.00 0.00 79 LEU A O 14
ATOM 15490 N N . GLY A 1 73 ? -5.418 3.230 -5.590 1.00 0.00 80 GLY A N 14
ATOM 15491 C CA . GLY A 1 73 ? -6.087 2.124 -4.858 1.00 0.00 80 GLY A CA 14
ATOM 15492 C C . GLY A 1 73 ? -6.464 1.002 -5.833 1.00 0.00 80 GLY A C 14
ATOM 15493 O O . GLY A 1 73 ? -7.460 1.080 -6.523 1.00 0.00 80 GLY A O 14
ATOM 15497 N N . THR A 1 74 ? -5.678 -0.044 -5.894 1.00 0.00 81 THR A N 14
ATOM 15498 C CA . THR A 1 74 ? -6.000 -1.166 -6.828 1.00 0.00 81 THR A CA 14
ATOM 15499 C C . THR A 1 74 ? -6.173 -2.474 -6.044 1.00 0.00 81 THR A C 14
ATOM 15500 O O . THR A 1 74 ? -6.177 -2.489 -4.830 1.00 0.00 81 THR A O 14
ATOM 15511 N N . ASP A 1 75 ? -6.307 -3.570 -6.743 1.00 0.00 82 ASP A N 14
ATOM 15512 C CA . ASP A 1 75 ? -6.469 -4.895 -6.076 1.00 0.00 82 ASP A CA 14
ATOM 15513 C C . ASP A 1 75 ? -5.889 -5.965 -7.004 1.00 0.00 82 ASP A C 14
ATOM 15514 O O . ASP A 1 75 ? -5.977 -5.849 -8.211 1.00 0.00 82 ASP A O 14
ATOM 15523 N N . VAL A 1 76 ? -5.291 -6.999 -6.474 1.00 0.00 83 VAL A N 14
ATOM 15524 C CA . VAL A 1 76 ? -4.714 -8.039 -7.363 1.00 0.00 83 VAL A CA 14
ATOM 15525 C C . VAL A 1 76 ? -5.132 -9.428 -6.879 1.00 0.00 83 VAL A C 14
ATOM 15526 O O . VAL A 1 76 ? -5.229 -9.682 -5.697 1.00 0.00 83 VAL A O 14
ATOM 15539 N N . GLN A 1 77 ? -5.365 -10.332 -7.791 1.00 0.00 84 GLN A N 14
ATOM 15540 C CA . GLN A 1 77 ? -5.760 -11.713 -7.397 1.00 0.00 84 GLN A CA 14
ATOM 15541 C C . GLN A 1 77 ? -4.581 -12.652 -7.664 1.00 0.00 84 GLN A C 14
ATOM 15542 O O . GLN A 1 77 ? -4.481 -13.258 -8.712 1.00 0.00 84 GLN A O 14
ATOM 15556 N N . VAL A 1 78 ? -3.679 -12.764 -6.728 1.00 0.00 85 VAL A N 14
ATOM 15557 C CA . VAL A 1 78 ? -2.499 -13.647 -6.930 1.00 0.00 85 VAL A CA 14
ATOM 15558 C C . VAL A 1 78 ? -2.929 -15.114 -6.902 1.00 0.00 85 VAL A C 14
ATOM 15559 O O . VAL A 1 78 ? -3.655 -15.544 -6.029 1.00 0.00 85 VAL A O 14
ATOM 15572 N N . GLU A 1 79 ? -2.481 -15.883 -7.858 1.00 0.00 86 GLU A N 14
ATOM 15573 C CA . GLU A 1 79 ? -2.854 -17.325 -7.902 1.00 0.00 86 GLU A CA 14
ATOM 15574 C C . GLU A 1 79 ? -1.599 -18.171 -7.675 1.00 0.00 86 GLU A C 14
ATOM 15575 O O . GLU A 1 79 ? -0.594 -17.684 -7.204 1.00 0.00 86 GLU A O 14
ATOM 15587 N N . ALA A 1 80 ? -1.643 -19.433 -8.008 1.00 0.00 87 ALA A N 14
ATOM 15588 C CA . ALA A 1 80 ? -0.442 -20.293 -7.810 1.00 0.00 87 ALA A CA 14
ATOM 15589 C C . ALA A 1 80 ? -0.188 -21.114 -9.076 1.00 0.00 87 ALA A C 14
ATOM 15590 O O . ALA A 1 80 ? -1.035 -21.862 -9.523 1.00 0.00 87 ALA A O 14
ATOM 15597 N N . ALA A 1 1 ? -5.593 9.879 -9.608 1.00 0.00 8 ALA A N 15
ATOM 15598 C CA . ALA A 1 1 ? -4.623 9.542 -10.688 1.00 0.00 8 ALA A CA 15
ATOM 15599 C C . ALA A 1 1 ? -5.061 8.253 -11.378 1.00 0.00 8 ALA A C 15
ATOM 15600 O O . ALA A 1 1 ? -6.008 7.610 -10.972 1.00 0.00 8 ALA A O 15
ATOM 15607 N N . THR A 1 2 ? -4.376 7.868 -12.414 1.00 0.00 9 THR A N 15
ATOM 15608 C CA . THR A 1 2 ? -4.742 6.624 -13.129 1.00 0.00 9 THR A CA 15
ATOM 15609 C C . THR A 1 2 ? -4.002 5.471 -12.475 1.00 0.00 9 THR A C 15
ATOM 15610 O O . THR A 1 2 ? -2.853 5.602 -12.085 1.00 0.00 9 THR A O 15
ATOM 15621 N N . LEU A 1 3 ? -4.673 4.364 -12.329 1.00 0.00 10 LEU A N 15
ATOM 15622 C CA . LEU A 1 3 ? -4.065 3.184 -11.666 1.00 0.00 10 LEU A CA 15
ATOM 15623 C C . LEU A 1 3 ? -3.523 2.223 -12.722 1.00 0.00 10 LEU A C 15
ATOM 15624 O O . LEU A 1 3 ? -4.216 1.330 -13.168 1.00 0.00 10 LEU A O 15
ATOM 15640 N N . VAL A 1 4 ? -2.295 2.380 -13.124 1.00 0.00 11 VAL A N 15
ATOM 15641 C CA . VAL A 1 4 ? -1.737 1.453 -14.143 1.00 0.00 11 VAL A CA 15
ATOM 15642 C C . VAL A 1 4 ? -0.901 0.385 -13.442 1.00 0.00 11 VAL A C 15
ATOM 15643 O O . VAL A 1 4 ? 0.136 0.669 -12.886 1.00 0.00 11 VAL A O 15
ATOM 15656 N N . GLY A 1 5 ? -1.341 -0.842 -13.461 1.00 0.00 12 GLY A N 15
ATOM 15657 C CA . GLY A 1 5 ? -0.562 -1.922 -12.788 1.00 0.00 12 GLY A CA 15
ATOM 15658 C C . GLY A 1 5 ? -0.251 -3.036 -13.793 1.00 0.00 12 GLY A C 15
ATOM 15659 O O . GLY A 1 5 ? -0.811 -4.112 -13.716 1.00 0.00 12 GLY A O 15
ATOM 15663 N N . PRO A 1 6 ? 0.634 -2.738 -14.713 1.00 0.00 13 PRO A N 15
ATOM 15664 C CA . PRO A 1 6 ? 1.049 -3.691 -15.763 1.00 0.00 13 PRO A CA 15
ATOM 15665 C C . PRO A 1 6 ? 1.961 -4.800 -15.212 1.00 0.00 13 PRO A C 15
ATOM 15666 O O . PRO A 1 6 ? 2.711 -4.613 -14.267 1.00 0.00 13 PRO A O 15
ATOM 15677 N N . HIS A 1 7 ? 1.895 -5.951 -15.830 1.00 0.00 14 HIS A N 15
ATOM 15678 C CA . HIS A 1 7 ? 2.737 -7.108 -15.407 1.00 0.00 14 HIS A CA 15
ATOM 15679 C C . HIS A 1 7 ? 2.251 -8.369 -16.117 1.00 0.00 14 HIS A C 15
ATOM 15680 O O . HIS A 1 7 ? 3.026 -9.215 -16.517 1.00 0.00 14 HIS A O 15
ATOM 15694 N N . GLY A 1 8 ? 0.968 -8.498 -16.254 1.00 0.00 15 GLY A N 15
ATOM 15695 C CA . GLY A 1 8 ? 0.392 -9.704 -16.912 1.00 0.00 15 GLY A CA 15
ATOM 15696 C C . GLY A 1 8 ? -0.300 -10.546 -15.841 1.00 0.00 15 GLY A C 15
ATOM 15697 O O . GLY A 1 8 ? -0.956 -10.009 -14.971 1.00 0.00 15 GLY A O 15
ATOM 15701 N N . PRO A 1 9 ? -0.118 -11.835 -15.916 1.00 0.00 16 PRO A N 15
ATOM 15702 C CA . PRO A 1 9 ? -0.701 -12.760 -14.938 1.00 0.00 16 PRO A CA 15
ATOM 15703 C C . PRO A 1 9 ? 0.126 -12.721 -13.657 1.00 0.00 16 PRO A C 15
ATOM 15704 O O . PRO A 1 9 ? 1.323 -12.523 -13.689 1.00 0.00 16 PRO A O 15
ATOM 15715 N N . LEU A 1 10 ? -0.497 -12.897 -12.531 1.00 0.00 17 LEU A N 15
ATOM 15716 C CA . LEU A 1 10 ? 0.264 -12.852 -11.254 1.00 0.00 17 LEU A CA 15
ATOM 15717 C C . LEU A 1 10 ? 0.183 -14.206 -10.557 1.00 0.00 17 LEU A C 15
ATOM 15718 O O . LEU A 1 10 ? -0.778 -14.511 -9.882 1.00 0.00 17 LEU A O 15
ATOM 15734 N N . ALA A 1 11 ? 1.191 -15.016 -10.705 1.00 0.00 18 ALA A N 15
ATOM 15735 C CA . ALA A 1 11 ? 1.175 -16.342 -10.036 1.00 0.00 18 ALA A CA 15
ATOM 15736 C C . ALA A 1 11 ? 1.763 -16.183 -8.636 1.00 0.00 18 ALA A C 15
ATOM 15737 O O . ALA A 1 11 ? 2.376 -15.181 -8.326 1.00 0.00 18 ALA A O 15
ATOM 15744 N N . SER A 1 12 ? 1.581 -17.153 -7.787 1.00 0.00 19 SER A N 15
ATOM 15745 C CA . SER A 1 12 ? 2.132 -17.043 -6.409 1.00 0.00 19 SER A CA 15
ATOM 15746 C C . SER A 1 12 ? 3.655 -16.911 -6.483 1.00 0.00 19 SER A C 15
ATOM 15747 O O . SER A 1 12 ? 4.345 -17.816 -6.907 1.00 0.00 19 SER A O 15
ATOM 15755 N N . GLY A 1 13 ? 4.181 -15.790 -6.075 1.00 0.00 20 GLY A N 15
ATOM 15756 C CA . GLY A 1 13 ? 5.656 -15.598 -6.121 1.00 0.00 20 GLY A CA 15
ATOM 15757 C C . GLY A 1 13 ? 6.023 -14.716 -7.318 1.00 0.00 20 GLY A C 15
ATOM 15758 O O . GLY A 1 13 ? 7.006 -14.948 -7.991 1.00 0.00 20 GLY A O 15
ATOM 15762 N N . GLN A 1 14 ? 5.241 -13.706 -7.590 1.00 0.00 21 GLN A N 15
ATOM 15763 C CA . GLN A 1 14 ? 5.554 -12.813 -8.746 1.00 0.00 21 GLN A CA 15
ATOM 15764 C C . GLN A 1 14 ? 5.399 -11.348 -8.333 1.00 0.00 21 GLN A C 15
ATOM 15765 O O . GLN A 1 14 ? 4.661 -11.021 -7.424 1.00 0.00 21 GLN A O 15
ATOM 15779 N N . LEU A 1 15 ? 6.090 -10.461 -9.000 1.00 0.00 22 LEU A N 15
ATOM 15780 C CA . LEU A 1 15 ? 5.979 -9.020 -8.649 1.00 0.00 22 LEU A CA 15
ATOM 15781 C C . LEU A 1 15 ? 5.370 -8.253 -9.828 1.00 0.00 22 LEU A C 15
ATOM 15782 O O . LEU A 1 15 ? 5.827 -8.343 -10.950 1.00 0.00 22 LEU A O 15
ATOM 15798 N N . ALA A 1 16 ? 4.340 -7.491 -9.573 1.00 0.00 23 ALA A N 15
ATOM 15799 C CA . ALA A 1 16 ? 3.699 -6.698 -10.662 1.00 0.00 23 ALA A CA 15
ATOM 15800 C C . ALA A 1 16 ? 4.335 -5.317 -10.684 1.00 0.00 23 ALA A C 15
ATOM 15801 O O . ALA A 1 16 ? 4.713 -4.799 -9.664 1.00 0.00 23 ALA A O 15
ATOM 15808 N N . ALA A 1 17 ? 4.441 -4.685 -11.812 1.00 0.00 24 ALA A N 15
ATOM 15809 C CA . ALA A 1 17 ? 5.045 -3.331 -11.800 1.00 0.00 24 ALA A CA 15
ATOM 15810 C C . ALA A 1 17 ? 3.926 -2.314 -11.977 1.00 0.00 24 ALA A C 15
ATOM 15811 O O . ALA A 1 17 ? 3.169 -2.375 -12.916 1.00 0.00 24 ALA A O 15
ATOM 15818 N N . PHE A 1 18 ? 3.784 -1.421 -11.042 1.00 0.00 25 PHE A N 15
ATOM 15819 C CA . PHE A 1 18 ? 2.672 -0.433 -11.108 1.00 0.00 25 PHE A CA 15
ATOM 15820 C C . PHE A 1 18 ? 3.173 0.959 -11.509 1.00 0.00 25 PHE A C 15
ATOM 15821 O O . PHE A 1 18 ? 4.356 1.234 -11.531 1.00 0.00 25 PHE A O 15
ATOM 15838 N N . HIS A 1 19 ? 2.248 1.845 -11.780 1.00 0.00 26 HIS A N 15
ATOM 15839 C CA . HIS A 1 19 ? 2.595 3.247 -12.135 1.00 0.00 26 HIS A CA 15
ATOM 15840 C C . HIS A 1 19 ? 1.311 4.086 -12.061 1.00 0.00 26 HIS A C 15
ATOM 15841 O O . HIS A 1 19 ? 0.239 3.639 -12.427 1.00 0.00 26 HIS A O 15
ATOM 15855 N N . ILE A 1 20 ? 1.408 5.287 -11.553 1.00 0.00 27 ILE A N 15
ATOM 15856 C CA . ILE A 1 20 ? 0.198 6.155 -11.411 1.00 0.00 27 ILE A CA 15
ATOM 15857 C C . ILE A 1 20 ? 0.279 7.303 -12.416 1.00 0.00 27 ILE A C 15
ATOM 15858 O O . ILE A 1 20 ? 1.353 7.745 -12.770 1.00 0.00 27 ILE A O 15
ATOM 15874 N N . ALA A 1 21 ? -0.837 7.780 -12.903 1.00 0.00 28 ALA A N 15
ATOM 15875 C CA . ALA A 1 21 ? -0.771 8.889 -13.910 1.00 0.00 28 ALA A CA 15
ATOM 15876 C C . ALA A 1 21 ? -1.757 10.020 -13.585 1.00 0.00 28 ALA A C 15
ATOM 15877 O O . ALA A 1 21 ? -2.947 9.814 -13.518 1.00 0.00 28 ALA A O 15
ATOM 15884 N N . ALA A 1 22 ? -1.271 11.222 -13.428 1.00 0.00 29 ALA A N 15
ATOM 15885 C CA . ALA A 1 22 ? -2.183 12.376 -13.151 1.00 0.00 29 ALA A CA 15
ATOM 15886 C C . ALA A 1 22 ? -1.351 13.637 -12.894 1.00 0.00 29 ALA A C 15
ATOM 15887 O O . ALA A 1 22 ? -1.451 14.596 -13.632 1.00 0.00 29 ALA A O 15
ATOM 15894 N N . PRO A 1 23 ? -0.546 13.599 -11.861 1.00 0.00 30 PRO A N 15
ATOM 15895 C CA . PRO A 1 23 ? 0.320 14.733 -11.499 1.00 0.00 30 PRO A CA 15
ATOM 15896 C C . PRO A 1 23 ? 1.554 14.748 -12.402 1.00 0.00 30 PRO A C 15
ATOM 15897 O O . PRO A 1 23 ? 2.644 14.486 -11.958 1.00 0.00 30 PRO A O 15
ATOM 15908 N N . LEU A 1 24 ? 1.358 15.036 -13.669 1.00 0.00 31 LEU A N 15
ATOM 15909 C CA . LEU A 1 24 ? 2.476 15.062 -14.677 1.00 0.00 31 LEU A CA 15
ATOM 15910 C C . LEU A 1 24 ? 3.876 15.097 -14.033 1.00 0.00 31 LEU A C 15
ATOM 15911 O O . LEU A 1 24 ? 4.642 14.170 -14.209 1.00 0.00 31 LEU A O 15
ATOM 15927 N N . PRO A 1 25 ? 4.188 16.154 -13.317 1.00 0.00 32 PRO A N 15
ATOM 15928 C CA . PRO A 1 25 ? 5.506 16.291 -12.667 1.00 0.00 32 PRO A CA 15
ATOM 15929 C C . PRO A 1 25 ? 5.579 15.458 -11.377 1.00 0.00 32 PRO A C 15
ATOM 15930 O O . PRO A 1 25 ? 5.563 15.994 -10.287 1.00 0.00 32 PRO A O 15
ATOM 15941 N N . VAL A 1 26 ? 5.674 14.155 -11.485 1.00 0.00 33 VAL A N 15
ATOM 15942 C CA . VAL A 1 26 ? 5.762 13.316 -10.251 1.00 0.00 33 VAL A CA 15
ATOM 15943 C C . VAL A 1 26 ? 7.224 13.002 -9.947 1.00 0.00 33 VAL A C 15
ATOM 15944 O O . VAL A 1 26 ? 7.993 12.658 -10.822 1.00 0.00 33 VAL A O 15
ATOM 15957 N N . THR A 1 27 ? 7.605 13.098 -8.707 1.00 0.00 34 THR A N 15
ATOM 15958 C CA . THR A 1 27 ? 9.011 12.786 -8.329 1.00 0.00 34 THR A CA 15
ATOM 15959 C C . THR A 1 27 ? 9.028 11.569 -7.401 1.00 0.00 34 THR A C 15
ATOM 15960 O O . THR A 1 27 ? 10.056 10.958 -7.185 1.00 0.00 34 THR A O 15
ATOM 15971 N N . ALA A 1 28 ? 7.898 11.210 -6.855 1.00 0.00 35 ALA A N 15
ATOM 15972 C CA . ALA A 1 28 ? 7.842 10.039 -5.949 1.00 0.00 35 ALA A CA 15
ATOM 15973 C C . ALA A 1 28 ? 6.400 9.819 -5.479 1.00 0.00 35 ALA A C 15
ATOM 15974 O O . ALA A 1 28 ? 5.633 10.753 -5.331 1.00 0.00 35 ALA A O 15
ATOM 15981 N N . THR A 1 29 ? 6.036 8.593 -5.219 1.00 0.00 36 THR A N 15
ATOM 15982 C CA . THR A 1 29 ? 4.656 8.310 -4.727 1.00 0.00 36 THR A CA 15
ATOM 15983 C C . THR A 1 29 ? 4.747 7.290 -3.592 1.00 0.00 36 THR A C 15
ATOM 15984 O O . THR A 1 29 ? 5.516 6.354 -3.654 1.00 0.00 36 THR A O 15
ATOM 15995 N N . ARG A 1 30 ? 3.972 7.458 -2.558 1.00 0.00 37 ARG A N 15
ATOM 15996 C CA . ARG A 1 30 ? 4.022 6.486 -1.435 1.00 0.00 37 ARG A CA 15
ATOM 15997 C C . ARG A 1 30 ? 2.958 5.413 -1.654 1.00 0.00 37 ARG A C 15
ATOM 15998 O O . ARG A 1 30 ? 1.781 5.661 -1.534 1.00 0.00 37 ARG A O 15
ATOM 16019 N N . TRP A 1 31 ? 3.360 4.218 -1.974 1.00 0.00 38 TRP A N 15
ATOM 16020 C CA . TRP A 1 31 ? 2.358 3.138 -2.201 1.00 0.00 38 TRP A CA 15
ATOM 16021 C C . TRP A 1 31 ? 2.149 2.357 -0.914 1.00 0.00 38 TRP A C 15
ATOM 16022 O O . TRP A 1 31 ? 2.777 2.604 0.096 1.00 0.00 38 TRP A O 15
ATOM 16043 N N . ASP A 1 32 ? 1.297 1.387 -0.968 1.00 0.00 39 ASP A N 15
ATOM 16044 C CA . ASP A 1 32 ? 1.057 0.522 0.211 1.00 0.00 39 ASP A CA 15
ATOM 16045 C C . ASP A 1 32 ? 0.649 -0.839 -0.333 1.00 0.00 39 ASP A C 15
ATOM 16046 O O . ASP A 1 32 ? -0.429 -1.000 -0.872 1.00 0.00 39 ASP A O 15
ATOM 16055 N N . PHE A 1 33 ? 1.512 -1.811 -0.258 1.00 0.00 40 PHE A N 15
ATOM 16056 C CA . PHE A 1 33 ? 1.149 -3.132 -0.852 1.00 0.00 40 PHE A CA 15
ATOM 16057 C C . PHE A 1 33 ? 0.268 -3.945 0.095 1.00 0.00 40 PHE A C 15
ATOM 16058 O O . PHE A 1 33 ? -0.873 -4.229 -0.202 1.00 0.00 40 PHE A O 15
ATOM 16075 N N . GLY A 1 34 ? 0.794 -4.358 1.211 1.00 0.00 41 GLY A N 15
ATOM 16076 C CA . GLY A 1 34 ? -0.018 -5.193 2.142 1.00 0.00 41 GLY A CA 15
ATOM 16077 C C . GLY A 1 34 ? 0.352 -6.670 1.942 1.00 0.00 41 GLY A C 15
ATOM 16078 O O . GLY A 1 34 ? -0.103 -7.539 2.659 1.00 0.00 41 GLY A O 15
ATOM 16082 N N . ASP A 1 35 ? 1.192 -6.954 0.974 1.00 0.00 42 ASP A N 15
ATOM 16083 C CA . ASP A 1 35 ? 1.622 -8.361 0.713 1.00 0.00 42 ASP A CA 15
ATOM 16084 C C . ASP A 1 35 ? 2.880 -8.661 1.529 1.00 0.00 42 ASP A C 15
ATOM 16085 O O . ASP A 1 35 ? 3.684 -9.498 1.169 1.00 0.00 42 ASP A O 15
ATOM 16094 N N . GLY A 1 36 ? 3.081 -7.940 2.589 1.00 0.00 43 GLY A N 15
ATOM 16095 C CA . GLY A 1 36 ? 4.307 -8.117 3.396 1.00 0.00 43 GLY A CA 15
ATOM 16096 C C . GLY A 1 36 ? 4.988 -6.757 3.434 1.00 0.00 43 GLY A C 15
ATOM 16097 O O . GLY A 1 36 ? 5.512 -6.333 4.445 1.00 0.00 43 GLY A O 15
ATOM 16101 N N . SER A 1 37 ? 4.941 -6.050 2.329 1.00 0.00 44 SER A N 15
ATOM 16102 C CA . SER A 1 37 ? 5.538 -4.692 2.283 1.00 0.00 44 SER A CA 15
ATOM 16103 C C . SER A 1 37 ? 4.406 -3.683 2.472 1.00 0.00 44 SER A C 15
ATOM 16104 O O . SER A 1 37 ? 3.642 -3.414 1.564 1.00 0.00 44 SER A O 15
ATOM 16112 N N . ALA A 1 38 ? 4.270 -3.144 3.650 1.00 0.00 45 ALA A N 15
ATOM 16113 C CA . ALA A 1 38 ? 3.171 -2.173 3.901 1.00 0.00 45 ALA A CA 15
ATOM 16114 C C . ALA A 1 38 ? 3.464 -0.854 3.180 1.00 0.00 45 ALA A C 15
ATOM 16115 O O . ALA A 1 38 ? 3.207 -0.716 1.993 1.00 0.00 45 ALA A O 15
ATOM 16122 N N . GLU A 1 39 ? 3.990 0.110 3.894 1.00 0.00 46 GLU A N 15
ATOM 16123 C CA . GLU A 1 39 ? 4.305 1.437 3.289 1.00 0.00 46 GLU A CA 15
ATOM 16124 C C . GLU A 1 39 ? 5.249 1.257 2.102 1.00 0.00 46 GLU A C 15
ATOM 16125 O O . GLU A 1 39 ? 6.030 0.327 2.052 1.00 0.00 46 GLU A O 15
ATOM 16137 N N . VAL A 1 40 ? 5.164 2.127 1.135 1.00 0.00 47 VAL A N 15
ATOM 16138 C CA . VAL A 1 40 ? 6.031 1.996 -0.066 1.00 0.00 47 VAL A CA 15
ATOM 16139 C C . VAL A 1 40 ? 6.555 3.363 -0.502 1.00 0.00 47 VAL A C 15
ATOM 16140 O O . VAL A 1 40 ? 5.808 4.308 -0.627 1.00 0.00 47 VAL A O 15
ATOM 16153 N N . ASP A 1 41 ? 7.828 3.460 -0.770 1.00 0.00 48 ASP A N 15
ATOM 16154 C CA . ASP A 1 41 ? 8.406 4.751 -1.238 1.00 0.00 48 ASP A CA 15
ATOM 16155 C C . ASP A 1 41 ? 8.861 4.569 -2.688 1.00 0.00 48 ASP A C 15
ATOM 16156 O O . ASP A 1 41 ? 9.976 4.165 -2.952 1.00 0.00 48 ASP A O 15
ATOM 16165 N N . ALA A 1 42 ? 7.992 4.828 -3.627 1.00 0.00 49 ALA A N 15
ATOM 16166 C CA . ALA A 1 42 ? 8.355 4.632 -5.062 1.00 0.00 49 ALA A CA 15
ATOM 16167 C C . ALA A 1 42 ? 8.896 5.922 -5.683 1.00 0.00 49 ALA A C 15
ATOM 16168 O O . ALA A 1 42 ? 8.555 7.017 -5.281 1.00 0.00 49 ALA A O 15
ATOM 16175 N N . ALA A 1 43 ? 9.732 5.784 -6.683 1.00 0.00 50 ALA A N 15
ATOM 16176 C CA . ALA A 1 43 ? 10.304 6.977 -7.367 1.00 0.00 50 ALA A CA 15
ATOM 16177 C C . ALA A 1 43 ? 9.358 7.413 -8.489 1.00 0.00 50 ALA A C 15
ATOM 16178 O O . ALA A 1 43 ? 8.646 6.599 -9.067 1.00 0.00 50 ALA A O 15
ATOM 16185 N N . GLY A 1 44 ? 9.334 8.691 -8.795 1.00 0.00 51 GLY A N 15
ATOM 16186 C CA . GLY A 1 44 ? 8.424 9.189 -9.867 1.00 0.00 51 GLY A CA 15
ATOM 16187 C C . GLY A 1 44 ? 7.048 8.569 -9.651 1.00 0.00 51 GLY A C 15
ATOM 16188 O O . GLY A 1 44 ? 6.725 8.164 -8.555 1.00 0.00 51 GLY A O 15
ATOM 16192 N N . PRO A 1 45 ? 6.284 8.494 -10.698 1.00 0.00 52 PRO A N 15
ATOM 16193 C CA . PRO A 1 45 ? 4.950 7.892 -10.647 1.00 0.00 52 PRO A CA 15
ATOM 16194 C C . PRO A 1 45 ? 5.032 6.377 -10.912 1.00 0.00 52 PRO A C 15
ATOM 16195 O O . PRO A 1 45 ? 4.228 5.845 -11.649 1.00 0.00 52 PRO A O 15
ATOM 16206 N N . ALA A 1 46 ? 5.988 5.663 -10.352 1.00 0.00 53 ALA A N 15
ATOM 16207 C CA . ALA A 1 46 ? 6.038 4.197 -10.657 1.00 0.00 53 ALA A CA 15
ATOM 16208 C C . ALA A 1 46 ? 6.551 3.379 -9.465 1.00 0.00 53 ALA A C 15
ATOM 16209 O O . ALA A 1 46 ? 7.428 3.794 -8.736 1.00 0.00 53 ALA A O 15
ATOM 16216 N N . ALA A 1 47 ? 6.010 2.195 -9.292 1.00 0.00 54 ALA A N 15
ATOM 16217 C CA . ALA A 1 47 ? 6.444 1.294 -8.180 1.00 0.00 54 ALA A CA 15
ATOM 16218 C C . ALA A 1 47 ? 6.269 -0.159 -8.633 1.00 0.00 54 ALA A C 15
ATOM 16219 O O . ALA A 1 47 ? 6.013 -0.428 -9.788 1.00 0.00 54 ALA A O 15
ATOM 16226 N N . SER A 1 48 ? 6.397 -1.095 -7.732 1.00 0.00 55 SER A N 15
ATOM 16227 C CA . SER A 1 48 ? 6.228 -2.530 -8.110 1.00 0.00 55 SER A CA 15
ATOM 16228 C C . SER A 1 48 ? 5.752 -3.319 -6.888 1.00 0.00 55 SER A C 15
ATOM 16229 O O . SER A 1 48 ? 6.205 -3.096 -5.784 1.00 0.00 55 SER A O 15
ATOM 16237 N N . HIS A 1 49 ? 4.829 -4.225 -7.071 1.00 0.00 56 HIS A N 15
ATOM 16238 C CA . HIS A 1 49 ? 4.309 -5.009 -5.907 1.00 0.00 56 HIS A CA 15
ATOM 16239 C C . HIS A 1 49 ? 4.903 -6.411 -5.881 1.00 0.00 56 HIS A C 15
ATOM 16240 O O . HIS A 1 49 ? 4.942 -7.093 -6.877 1.00 0.00 56 HIS A O 15
ATOM 16254 N N . ARG A 1 50 ? 5.320 -6.862 -4.733 1.00 0.00 57 ARG A N 15
ATOM 16255 C CA . ARG A 1 50 ? 5.866 -8.244 -4.634 1.00 0.00 57 ARG A CA 15
ATOM 16256 C C . ARG A 1 50 ? 4.778 -9.159 -4.064 1.00 0.00 57 ARG A C 15
ATOM 16257 O O . ARG A 1 50 ? 4.596 -9.255 -2.869 1.00 0.00 57 ARG A O 15
ATOM 16278 N N . TYR A 1 51 ? 4.042 -9.822 -4.917 1.00 0.00 58 TYR A N 15
ATOM 16279 C CA . TYR A 1 51 ? 2.954 -10.717 -4.427 1.00 0.00 58 TYR A CA 15
ATOM 16280 C C . TYR A 1 51 ? 3.481 -12.148 -4.339 1.00 0.00 58 TYR A C 15
ATOM 16281 O O . TYR A 1 51 ? 3.924 -12.715 -5.314 1.00 0.00 58 TYR A O 15
ATOM 16299 N N . VAL A 1 52 ? 3.458 -12.729 -3.170 1.00 0.00 59 VAL A N 15
ATOM 16300 C CA . VAL A 1 52 ? 3.987 -14.116 -3.021 1.00 0.00 59 VAL A CA 15
ATOM 16301 C C . VAL A 1 52 ? 2.886 -15.083 -2.560 1.00 0.00 59 VAL A C 15
ATOM 16302 O O . VAL A 1 52 ? 2.923 -16.256 -2.871 1.00 0.00 59 VAL A O 15
ATOM 16315 N N . LEU A 1 53 ? 1.913 -14.621 -1.821 1.00 0.00 60 LEU A N 15
ATOM 16316 C CA . LEU A 1 53 ? 0.842 -15.551 -1.361 1.00 0.00 60 LEU A CA 15
ATOM 16317 C C . LEU A 1 53 ? -0.294 -15.562 -2.384 1.00 0.00 60 LEU A C 15
ATOM 16318 O O . LEU A 1 53 ? -0.613 -14.546 -2.967 1.00 0.00 60 LEU A O 15
ATOM 16334 N N . PRO A 1 54 ? -0.874 -16.719 -2.572 1.00 0.00 61 PRO A N 15
ATOM 16335 C CA . PRO A 1 54 ? -1.984 -16.904 -3.520 1.00 0.00 61 PRO A CA 15
ATOM 16336 C C . PRO A 1 54 ? -3.282 -16.347 -2.932 1.00 0.00 61 PRO A C 15
ATOM 16337 O O . PRO A 1 54 ? -3.618 -16.596 -1.791 1.00 0.00 61 PRO A O 15
ATOM 16348 N N . GLY A 1 55 ? -4.007 -15.587 -3.704 1.00 0.00 62 GLY A N 15
ATOM 16349 C CA . GLY A 1 55 ? -5.279 -15.001 -3.200 1.00 0.00 62 GLY A CA 15
ATOM 16350 C C . GLY A 1 55 ? -5.456 -13.608 -3.802 1.00 0.00 62 GLY A C 15
ATOM 16351 O O . GLY A 1 55 ? -5.247 -13.402 -4.979 1.00 0.00 62 GLY A O 15
ATOM 16355 N N . ARG A 1 56 ? -5.832 -12.647 -3.005 1.00 0.00 63 ARG A N 15
ATOM 16356 C CA . ARG A 1 56 ? -6.014 -11.268 -3.540 1.00 0.00 63 ARG A CA 15
ATOM 16357 C C . ARG A 1 56 ? -5.208 -10.278 -2.696 1.00 0.00 63 ARG A C 15
ATOM 16358 O O . ARG A 1 56 ? -4.776 -10.585 -1.602 1.00 0.00 63 ARG A O 15
ATOM 16379 N N . TYR A 1 57 ? -5.005 -9.092 -3.200 1.00 0.00 64 TYR A N 15
ATOM 16380 C CA . TYR A 1 57 ? -4.229 -8.071 -2.440 1.00 0.00 64 TYR A CA 15
ATOM 16381 C C . TYR A 1 57 ? -4.846 -6.692 -2.676 1.00 0.00 64 TYR A C 15
ATOM 16382 O O . TYR A 1 57 ? -5.435 -6.436 -3.708 1.00 0.00 64 TYR A O 15
ATOM 16400 N N . HIS A 1 58 ? -4.693 -5.795 -1.740 1.00 0.00 65 HIS A N 15
ATOM 16401 C CA . HIS A 1 58 ? -5.246 -4.422 -1.923 1.00 0.00 65 HIS A CA 15
ATOM 16402 C C . HIS A 1 58 ? -4.083 -3.435 -2.033 1.00 0.00 65 HIS A C 15
ATOM 16403 O O . HIS A 1 58 ? -3.174 -3.447 -1.231 1.00 0.00 65 HIS A O 15
ATOM 16417 N N . VAL A 1 59 ? -4.095 -2.593 -3.026 1.00 0.00 66 VAL A N 15
ATOM 16418 C CA . VAL A 1 59 ? -2.976 -1.625 -3.195 1.00 0.00 66 VAL A CA 15
ATOM 16419 C C . VAL A 1 59 ? -3.472 -0.189 -3.038 1.00 0.00 66 VAL A C 15
ATOM 16420 O O . VAL A 1 59 ? -4.601 0.126 -3.346 1.00 0.00 66 VAL A O 15
ATOM 16433 N N . THR A 1 60 ? -2.615 0.684 -2.578 1.00 0.00 67 THR A N 15
ATOM 16434 C CA . THR A 1 60 ? -2.990 2.117 -2.411 1.00 0.00 67 THR A CA 15
ATOM 16435 C C . THR A 1 60 ? -1.746 2.968 -2.683 1.00 0.00 67 THR A C 15
ATOM 16436 O O . THR A 1 60 ? -0.633 2.495 -2.548 1.00 0.00 67 THR A O 15
ATOM 16447 N N . ALA A 1 61 ? -1.906 4.208 -3.072 1.00 0.00 68 ALA A N 15
ATOM 16448 C CA . ALA A 1 61 ? -0.693 5.040 -3.349 1.00 0.00 68 ALA A CA 15
ATOM 16449 C C . ALA A 1 61 ? -0.956 6.523 -3.079 1.00 0.00 68 ALA A C 15
ATOM 16450 O O . ALA A 1 61 ? -2.075 6.990 -3.088 1.00 0.00 68 ALA A O 15
ATOM 16457 N N . VAL A 1 62 ? 0.095 7.265 -2.865 1.00 0.00 69 VAL A N 15
ATOM 16458 C CA . VAL A 1 62 ? -0.025 8.728 -2.625 1.00 0.00 69 VAL A CA 15
ATOM 16459 C C . VAL A 1 62 ? 0.957 9.419 -3.564 1.00 0.00 69 VAL A C 15
ATOM 16460 O O . VAL A 1 62 ? 2.116 9.079 -3.606 1.00 0.00 69 VAL A O 15
ATOM 16473 N N . LEU A 1 63 ? 0.517 10.363 -4.335 1.00 0.00 70 LEU A N 15
ATOM 16474 C CA . LEU A 1 63 ? 1.462 11.027 -5.278 1.00 0.00 70 LEU A CA 15
ATOM 16475 C C . LEU A 1 63 ? 2.115 12.207 -4.576 1.00 0.00 70 LEU A C 15
ATOM 16476 O O . LEU A 1 63 ? 1.478 12.920 -3.837 1.00 0.00 70 LEU A O 15
ATOM 16492 N N . ALA A 1 64 ? 3.373 12.447 -4.813 1.00 0.00 71 ALA A N 15
ATOM 16493 C CA . ALA A 1 64 ? 4.008 13.618 -4.159 1.00 0.00 71 ALA A CA 15
ATOM 16494 C C . ALA A 1 64 ? 4.749 14.443 -5.195 1.00 0.00 71 ALA A C 15
ATOM 16495 O O . ALA A 1 64 ? 5.769 14.051 -5.724 1.00 0.00 71 ALA A O 15
ATOM 16502 N N . LEU A 1 65 ? 4.236 15.594 -5.463 1.00 0.00 72 LEU A N 15
ATOM 16503 C CA . LEU A 1 65 ? 4.876 16.507 -6.444 1.00 0.00 72 LEU A CA 15
ATOM 16504 C C . LEU A 1 65 ? 5.559 17.641 -5.684 1.00 0.00 72 LEU A C 15
ATOM 16505 O O . LEU A 1 65 ? 6.295 18.430 -6.242 1.00 0.00 72 LEU A O 15
ATOM 16521 N N . GLY A 1 66 ? 5.285 17.741 -4.416 1.00 0.00 73 GLY A N 15
ATOM 16522 C CA . GLY A 1 66 ? 5.869 18.838 -3.601 1.00 0.00 73 GLY A CA 15
ATOM 16523 C C . GLY A 1 66 ? 4.741 19.803 -3.247 1.00 0.00 73 GLY A C 15
ATOM 16524 O O . GLY A 1 66 ? 4.547 20.164 -2.104 1.00 0.00 73 GLY A O 15
ATOM 16528 N N . ALA A 1 67 ? 3.980 20.205 -4.230 1.00 0.00 74 ALA A N 15
ATOM 16529 C CA . ALA A 1 67 ? 2.840 21.129 -3.976 1.00 0.00 74 ALA A CA 15
ATOM 16530 C C . ALA A 1 67 ? 1.518 20.442 -4.348 1.00 0.00 74 ALA A C 15
ATOM 16531 O O . ALA A 1 67 ? 0.451 20.979 -4.127 1.00 0.00 74 ALA A O 15
ATOM 16538 N N . GLY A 1 68 ? 1.578 19.264 -4.914 1.00 0.00 75 GLY A N 15
ATOM 16539 C CA . GLY A 1 68 ? 0.324 18.553 -5.300 1.00 0.00 75 GLY A CA 15
ATOM 16540 C C . GLY A 1 68 ? 0.461 17.059 -4.986 1.00 0.00 75 GLY A C 15
ATOM 16541 O O . GLY A 1 68 ? 1.548 16.555 -4.788 1.00 0.00 75 GLY A O 15
ATOM 16545 N N . SER A 1 69 ? -0.637 16.351 -4.928 1.00 0.00 76 SER A N 15
ATOM 16546 C CA . SER A 1 69 ? -0.576 14.893 -4.618 1.00 0.00 76 SER A CA 15
ATOM 16547 C C . SER A 1 69 ? -1.762 14.179 -5.273 1.00 0.00 76 SER A C 15
ATOM 16548 O O . SER A 1 69 ? -2.579 14.786 -5.937 1.00 0.00 76 SER A O 15
ATOM 16556 N N . ALA A 1 70 ? -1.861 12.893 -5.082 1.00 0.00 77 ALA A N 15
ATOM 16557 C CA . ALA A 1 70 ? -2.990 12.125 -5.677 1.00 0.00 77 ALA A CA 15
ATOM 16558 C C . ALA A 1 70 ? -3.240 10.879 -4.827 1.00 0.00 77 ALA A C 15
ATOM 16559 O O . ALA A 1 70 ? -2.433 10.518 -3.994 1.00 0.00 77 ALA A O 15
ATOM 16566 N N . LEU A 1 71 ? -4.351 10.220 -5.019 1.00 0.00 78 LEU A N 15
ATOM 16567 C CA . LEU A 1 71 ? -4.643 9.006 -4.203 1.00 0.00 78 LEU A CA 15
ATOM 16568 C C . LEU A 1 71 ? -4.801 7.786 -5.109 1.00 0.00 78 LEU A C 15
ATOM 16569 O O . LEU A 1 71 ? -5.488 7.824 -6.109 1.00 0.00 78 LEU A O 15
ATOM 16585 N N . LEU A 1 72 ? -4.160 6.703 -4.762 1.00 0.00 79 LEU A N 15
ATOM 16586 C CA . LEU A 1 72 ? -4.260 5.475 -5.592 1.00 0.00 79 LEU A CA 15
ATOM 16587 C C . LEU A 1 72 ? -4.900 4.357 -4.782 1.00 0.00 79 LEU A C 15
ATOM 16588 O O . LEU A 1 72 ? -4.869 4.358 -3.567 1.00 0.00 79 LEU A O 15
ATOM 16604 N N . GLY A 1 73 ? -5.469 3.399 -5.457 1.00 0.00 80 GLY A N 15
ATOM 16605 C CA . GLY A 1 73 ? -6.117 2.267 -4.747 1.00 0.00 80 GLY A CA 15
ATOM 16606 C C . GLY A 1 73 ? -6.476 1.164 -5.748 1.00 0.00 80 GLY A C 15
ATOM 16607 O O . GLY A 1 73 ? -7.517 1.200 -6.372 1.00 0.00 80 GLY A O 15
ATOM 16611 N N . THR A 1 74 ? -5.626 0.182 -5.903 1.00 0.00 81 THR A N 15
ATOM 16612 C CA . THR A 1 74 ? -5.928 -0.921 -6.866 1.00 0.00 81 THR A CA 15
ATOM 16613 C C . THR A 1 74 ? -6.069 -2.248 -6.113 1.00 0.00 81 THR A C 15
ATOM 16614 O O . THR A 1 74 ? -6.053 -2.292 -4.901 1.00 0.00 81 THR A O 15
ATOM 16625 N N . ASP A 1 75 ? -6.201 -3.329 -6.833 1.00 0.00 82 ASP A N 15
ATOM 16626 C CA . ASP A 1 75 ? -6.332 -4.667 -6.191 1.00 0.00 82 ASP A CA 15
ATOM 16627 C C . ASP A 1 75 ? -5.750 -5.717 -7.144 1.00 0.00 82 ASP A C 15
ATOM 16628 O O . ASP A 1 75 ? -5.717 -5.517 -8.341 1.00 0.00 82 ASP A O 15
ATOM 16637 N N . VAL A 1 76 ? -5.279 -6.829 -6.640 1.00 0.00 83 VAL A N 15
ATOM 16638 C CA . VAL A 1 76 ? -4.701 -7.853 -7.552 1.00 0.00 83 VAL A CA 15
ATOM 16639 C C . VAL A 1 76 ? -5.158 -9.249 -7.122 1.00 0.00 83 VAL A C 15
ATOM 16640 O O . VAL A 1 76 ? -5.456 -9.486 -5.970 1.00 0.00 83 VAL A O 15
ATOM 16653 N N . GLN A 1 77 ? -5.196 -10.178 -8.042 1.00 0.00 84 GLN A N 15
ATOM 16654 C CA . GLN A 1 77 ? -5.611 -11.564 -7.691 1.00 0.00 84 GLN A CA 15
ATOM 16655 C C . GLN A 1 77 ? -4.494 -12.533 -8.085 1.00 0.00 84 GLN A C 15
ATOM 16656 O O . GLN A 1 77 ? -4.354 -12.900 -9.234 1.00 0.00 84 GLN A O 15
ATOM 16670 N N . VAL A 1 78 ? -3.694 -12.944 -7.142 1.00 0.00 85 VAL A N 15
ATOM 16671 C CA . VAL A 1 78 ? -2.584 -13.881 -7.463 1.00 0.00 85 VAL A CA 15
ATOM 16672 C C . VAL A 1 78 ? -3.092 -15.323 -7.417 1.00 0.00 85 VAL A C 15
ATOM 16673 O O . VAL A 1 78 ? -3.845 -15.701 -6.542 1.00 0.00 85 VAL A O 15
ATOM 16686 N N . GLU A 1 79 ? -2.691 -16.128 -8.363 1.00 0.00 86 GLU A N 15
ATOM 16687 C CA . GLU A 1 79 ? -3.154 -17.544 -8.390 1.00 0.00 86 GLU A CA 15
ATOM 16688 C C . GLU A 1 79 ? -1.970 -18.473 -8.127 1.00 0.00 86 GLU A C 15
ATOM 16689 O O . GLU A 1 79 ? -0.838 -18.133 -8.389 1.00 0.00 86 GLU A O 15
ATOM 16701 N N . ALA A 1 80 ? -2.220 -19.648 -7.616 1.00 0.00 87 ALA A N 15
ATOM 16702 C CA . ALA A 1 80 ? -1.101 -20.595 -7.346 1.00 0.00 87 ALA A CA 15
ATOM 16703 C C . ALA A 1 80 ? -1.006 -21.617 -8.481 1.00 0.00 87 ALA A C 15
ATOM 16704 O O . ALA A 1 80 ? 0.023 -21.756 -9.113 1.00 0.00 87 ALA A O 15
ATOM 16711 N N . ALA A 1 1 ? -5.479 9.922 -9.474 1.00 0.00 8 ALA A N 16
ATOM 16712 C CA . ALA A 1 1 ? -4.615 9.621 -10.649 1.00 0.00 8 ALA A CA 16
ATOM 16713 C C . ALA A 1 1 ? -5.101 8.335 -11.317 1.00 0.00 8 ALA A C 16
ATOM 16714 O O . ALA A 1 1 ? -6.066 7.732 -10.894 1.00 0.00 8 ALA A O 16
ATOM 16721 N N . THR A 1 2 ? -4.436 7.910 -12.352 1.00 0.00 9 THR A N 16
ATOM 16722 C CA . THR A 1 2 ? -4.850 6.666 -13.040 1.00 0.00 9 THR A CA 16
ATOM 16723 C C . THR A 1 2 ? -4.121 5.504 -12.396 1.00 0.00 9 THR A C 16
ATOM 16724 O O . THR A 1 2 ? -2.969 5.620 -12.005 1.00 0.00 9 THR A O 16
ATOM 16735 N N . LEU A 1 3 ? -4.804 4.403 -12.255 1.00 0.00 10 LEU A N 16
ATOM 16736 C CA . LEU A 1 3 ? -4.212 3.208 -11.602 1.00 0.00 10 LEU A CA 16
ATOM 16737 C C . LEU A 1 3 ? -3.704 2.237 -12.667 1.00 0.00 10 LEU A C 16
ATOM 16738 O O . LEU A 1 3 ? -4.462 1.460 -13.212 1.00 0.00 10 LEU A O 16
ATOM 16754 N N . VAL A 1 4 ? -2.437 2.256 -12.967 1.00 0.00 11 VAL A N 16
ATOM 16755 C CA . VAL A 1 4 ? -1.918 1.310 -13.990 1.00 0.00 11 VAL A CA 16
ATOM 16756 C C . VAL A 1 4 ? -1.051 0.254 -13.304 1.00 0.00 11 VAL A C 16
ATOM 16757 O O . VAL A 1 4 ? -0.028 0.558 -12.735 1.00 0.00 11 VAL A O 16
ATOM 16770 N N . GLY A 1 5 ? -1.458 -0.988 -13.347 1.00 0.00 12 GLY A N 16
ATOM 16771 C CA . GLY A 1 5 ? -0.654 -2.063 -12.692 1.00 0.00 12 GLY A CA 16
ATOM 16772 C C . GLY A 1 5 ? -0.348 -3.165 -13.712 1.00 0.00 12 GLY A C 16
ATOM 16773 O O . GLY A 1 5 ? -0.864 -4.262 -13.613 1.00 0.00 12 GLY A O 16
ATOM 16777 N N . PRO A 1 6 ? 0.476 -2.828 -14.669 1.00 0.00 13 PRO A N 16
ATOM 16778 C CA . PRO A 1 6 ? 0.876 -3.751 -15.751 1.00 0.00 13 PRO A CA 16
ATOM 16779 C C . PRO A 1 6 ? 1.884 -4.811 -15.282 1.00 0.00 13 PRO A C 16
ATOM 16780 O O . PRO A 1 6 ? 2.692 -4.585 -14.391 1.00 0.00 13 PRO A O 16
ATOM 16791 N N . HIS A 1 7 ? 1.840 -5.954 -15.928 1.00 0.00 14 HIS A N 16
ATOM 16792 C CA . HIS A 1 7 ? 2.774 -7.084 -15.627 1.00 0.00 14 HIS A CA 16
ATOM 16793 C C . HIS A 1 7 ? 2.212 -8.379 -16.212 1.00 0.00 14 HIS A C 16
ATOM 16794 O O . HIS A 1 7 ? 2.939 -9.231 -16.681 1.00 0.00 14 HIS A O 16
ATOM 16808 N N . GLY A 1 8 ? 0.924 -8.530 -16.175 1.00 0.00 15 GLY A N 16
ATOM 16809 C CA . GLY A 1 8 ? 0.292 -9.769 -16.711 1.00 0.00 15 GLY A CA 16
ATOM 16810 C C . GLY A 1 8 ? -0.366 -10.526 -15.557 1.00 0.00 15 GLY A C 16
ATOM 16811 O O . GLY A 1 8 ? -0.977 -9.926 -14.695 1.00 0.00 15 GLY A O 16
ATOM 16815 N N . PRO A 1 9 ? -0.215 -11.824 -15.568 1.00 0.00 16 PRO A N 16
ATOM 16816 C CA . PRO A 1 9 ? -0.779 -12.692 -14.524 1.00 0.00 16 PRO A CA 16
ATOM 16817 C C . PRO A 1 9 ? 0.089 -12.624 -13.266 1.00 0.00 16 PRO A C 16
ATOM 16818 O O . PRO A 1 9 ? 1.277 -12.377 -13.336 1.00 0.00 16 PRO A O 16
ATOM 16829 N N . LEU A 1 10 ? -0.489 -12.834 -12.116 1.00 0.00 17 LEU A N 16
ATOM 16830 C CA . LEU A 1 10 ? 0.313 -12.772 -10.865 1.00 0.00 17 LEU A CA 16
ATOM 16831 C C . LEU A 1 10 ? 0.235 -14.109 -10.130 1.00 0.00 17 LEU A C 16
ATOM 16832 O O . LEU A 1 10 ? -0.715 -14.390 -9.431 1.00 0.00 17 LEU A O 16
ATOM 16848 N N . ALA A 1 11 ? 1.236 -14.931 -10.269 1.00 0.00 18 ALA A N 16
ATOM 16849 C CA . ALA A 1 11 ? 1.227 -16.236 -9.559 1.00 0.00 18 ALA A CA 16
ATOM 16850 C C . ALA A 1 11 ? 1.925 -16.054 -8.213 1.00 0.00 18 ALA A C 16
ATOM 16851 O O . ALA A 1 11 ? 2.507 -15.022 -7.948 1.00 0.00 18 ALA A O 16
ATOM 16858 N N . SER A 1 12 ? 1.866 -17.035 -7.358 1.00 0.00 19 SER A N 16
ATOM 16859 C CA . SER A 1 12 ? 2.524 -16.904 -6.027 1.00 0.00 19 SER A CA 16
ATOM 16860 C C . SER A 1 12 ? 3.990 -16.503 -6.210 1.00 0.00 19 SER A C 16
ATOM 16861 O O . SER A 1 12 ? 4.764 -17.203 -6.833 1.00 0.00 19 SER A O 16
ATOM 16869 N N . GLY A 1 13 ? 4.374 -15.379 -5.672 1.00 0.00 20 GLY A N 16
ATOM 16870 C CA . GLY A 1 13 ? 5.786 -14.925 -5.810 1.00 0.00 20 GLY A CA 16
ATOM 16871 C C . GLY A 1 13 ? 5.939 -14.141 -7.113 1.00 0.00 20 GLY A C 16
ATOM 16872 O O . GLY A 1 13 ? 6.840 -14.381 -7.892 1.00 0.00 20 GLY A O 16
ATOM 16876 N N . GLN A 1 14 ? 5.056 -13.212 -7.359 1.00 0.00 21 GLN A N 16
ATOM 16877 C CA . GLN A 1 14 ? 5.141 -12.417 -8.617 1.00 0.00 21 GLN A CA 16
ATOM 16878 C C . GLN A 1 14 ? 5.410 -10.942 -8.301 1.00 0.00 21 GLN A C 16
ATOM 16879 O O . GLN A 1 14 ? 4.912 -10.396 -7.333 1.00 0.00 21 GLN A O 16
ATOM 16893 N N . LEU A 1 15 ? 6.187 -10.294 -9.128 1.00 0.00 22 LEU A N 16
ATOM 16894 C CA . LEU A 1 15 ? 6.493 -8.852 -8.916 1.00 0.00 22 LEU A CA 16
ATOM 16895 C C . LEU A 1 15 ? 5.759 -8.035 -9.980 1.00 0.00 22 LEU A C 16
ATOM 16896 O O . LEU A 1 15 ? 6.262 -7.825 -11.064 1.00 0.00 22 LEU A O 16
ATOM 16912 N N . ALA A 1 16 ? 4.581 -7.562 -9.685 1.00 0.00 23 ALA A N 16
ATOM 16913 C CA . ALA A 1 16 ? 3.843 -6.749 -10.692 1.00 0.00 23 ALA A CA 16
ATOM 16914 C C . ALA A 1 16 ? 4.479 -5.363 -10.740 1.00 0.00 23 ALA A C 16
ATOM 16915 O O . ALA A 1 16 ? 5.080 -4.929 -9.784 1.00 0.00 23 ALA A O 16
ATOM 16922 N N . ALA A 1 17 ? 4.362 -4.651 -11.827 1.00 0.00 24 ALA A N 16
ATOM 16923 C CA . ALA A 1 17 ? 4.980 -3.300 -11.862 1.00 0.00 24 ALA A CA 16
ATOM 16924 C C . ALA A 1 17 ? 3.873 -2.280 -12.087 1.00 0.00 24 ALA A C 16
ATOM 16925 O O . ALA A 1 17 ? 3.211 -2.284 -13.100 1.00 0.00 24 ALA A O 16
ATOM 16932 N N . PHE A 1 18 ? 3.636 -1.441 -11.118 1.00 0.00 25 PHE A N 16
ATOM 16933 C CA . PHE A 1 18 ? 2.530 -0.451 -11.222 1.00 0.00 25 PHE A CA 16
ATOM 16934 C C . PHE A 1 18 ? 3.044 0.937 -11.617 1.00 0.00 25 PHE A C 16
ATOM 16935 O O . PHE A 1 18 ? 4.230 1.192 -11.684 1.00 0.00 25 PHE A O 16
ATOM 16952 N N . HIS A 1 19 ? 2.123 1.839 -11.836 1.00 0.00 26 HIS A N 16
ATOM 16953 C CA . HIS A 1 19 ? 2.469 3.241 -12.184 1.00 0.00 26 HIS A CA 16
ATOM 16954 C C . HIS A 1 19 ? 1.189 4.086 -12.088 1.00 0.00 26 HIS A C 16
ATOM 16955 O O . HIS A 1 19 ? 0.112 3.651 -12.460 1.00 0.00 26 HIS A O 16
ATOM 16969 N N . ILE A 1 20 ? 1.295 5.274 -11.553 1.00 0.00 27 ILE A N 16
ATOM 16970 C CA . ILE A 1 20 ? 0.093 6.147 -11.388 1.00 0.00 27 ILE A CA 16
ATOM 16971 C C . ILE A 1 20 ? 0.168 7.295 -12.394 1.00 0.00 27 ILE A C 16
ATOM 16972 O O . ILE A 1 20 ? 1.241 7.716 -12.774 1.00 0.00 27 ILE A O 16
ATOM 16988 N N . ALA A 1 21 ? -0.951 7.792 -12.856 1.00 0.00 28 ALA A N 16
ATOM 16989 C CA . ALA A 1 21 ? -0.882 8.898 -13.869 1.00 0.00 28 ALA A CA 16
ATOM 16990 C C . ALA A 1 21 ? -1.835 10.056 -13.533 1.00 0.00 28 ALA A C 16
ATOM 16991 O O . ALA A 1 21 ? -3.023 9.879 -13.407 1.00 0.00 28 ALA A O 16
ATOM 16998 N N . ALA A 1 22 ? -1.320 11.254 -13.443 1.00 0.00 29 ALA A N 16
ATOM 16999 C CA . ALA A 1 22 ? -2.196 12.435 -13.169 1.00 0.00 29 ALA A CA 16
ATOM 17000 C C . ALA A 1 22 ? -1.335 13.705 -13.121 1.00 0.00 29 ALA A C 16
ATOM 17001 O O . ALA A 1 22 ? -1.444 14.548 -13.991 1.00 0.00 29 ALA A O 16
ATOM 17008 N N . PRO A 1 23 ? -0.488 13.808 -12.122 1.00 0.00 30 PRO A N 16
ATOM 17009 C CA . PRO A 1 23 ? 0.405 14.968 -11.975 1.00 0.00 30 PRO A CA 16
ATOM 17010 C C . PRO A 1 23 ? 1.606 14.803 -12.907 1.00 0.00 30 PRO A C 16
ATOM 17011 O O . PRO A 1 23 ? 2.700 14.569 -12.453 1.00 0.00 30 PRO A O 16
ATOM 17022 N N . LEU A 1 24 ? 1.380 14.903 -14.201 1.00 0.00 31 LEU A N 16
ATOM 17023 C CA . LEU A 1 24 ? 2.469 14.733 -15.233 1.00 0.00 31 LEU A CA 16
ATOM 17024 C C . LEU A 1 24 ? 3.879 14.726 -14.613 1.00 0.00 31 LEU A C 16
ATOM 17025 O O . LEU A 1 24 ? 4.549 13.713 -14.652 1.00 0.00 31 LEU A O 16
ATOM 17041 N N . PRO A 1 25 ? 4.298 15.838 -14.059 1.00 0.00 32 PRO A N 16
ATOM 17042 C CA . PRO A 1 25 ? 5.629 15.939 -13.434 1.00 0.00 32 PRO A CA 16
ATOM 17043 C C . PRO A 1 25 ? 5.612 15.311 -12.032 1.00 0.00 32 PRO A C 16
ATOM 17044 O O . PRO A 1 25 ? 5.253 15.954 -11.072 1.00 0.00 32 PRO A O 16
ATOM 17055 N N . VAL A 1 26 ? 5.997 14.066 -11.901 1.00 0.00 33 VAL A N 16
ATOM 17056 C CA . VAL A 1 26 ? 5.998 13.431 -10.544 1.00 0.00 33 VAL A CA 16
ATOM 17057 C C . VAL A 1 26 ? 7.422 13.026 -10.170 1.00 0.00 33 VAL A C 16
ATOM 17058 O O . VAL A 1 26 ? 8.204 12.621 -11.008 1.00 0.00 33 VAL A O 16
ATOM 17071 N N . THR A 1 27 ? 7.760 13.126 -8.915 1.00 0.00 34 THR A N 16
ATOM 17072 C CA . THR A 1 27 ? 9.132 12.742 -8.480 1.00 0.00 34 THR A CA 16
ATOM 17073 C C . THR A 1 27 ? 9.075 11.504 -7.584 1.00 0.00 34 THR A C 16
ATOM 17074 O O . THR A 1 27 ? 10.068 10.830 -7.390 1.00 0.00 34 THR A O 16
ATOM 17085 N N . ALA A 1 28 ? 7.935 11.196 -7.032 1.00 0.00 35 ALA A N 16
ATOM 17086 C CA . ALA A 1 28 ? 7.839 10.003 -6.152 1.00 0.00 35 ALA A CA 16
ATOM 17087 C C . ALA A 1 28 ? 6.397 9.803 -5.677 1.00 0.00 35 ALA A C 16
ATOM 17088 O O . ALA A 1 28 ? 5.635 10.742 -5.543 1.00 0.00 35 ALA A O 16
ATOM 17095 N N . THR A 1 29 ? 6.032 8.582 -5.393 1.00 0.00 36 THR A N 16
ATOM 17096 C CA . THR A 1 29 ? 4.656 8.302 -4.890 1.00 0.00 36 THR A CA 16
ATOM 17097 C C . THR A 1 29 ? 4.755 7.263 -3.777 1.00 0.00 36 THR A C 16
ATOM 17098 O O . THR A 1 29 ? 5.478 6.294 -3.888 1.00 0.00 36 THR A O 16
ATOM 17109 N N . ARG A 1 30 ? 4.035 7.445 -2.708 1.00 0.00 37 ARG A N 16
ATOM 17110 C CA . ARG A 1 30 ? 4.095 6.450 -1.606 1.00 0.00 37 ARG A CA 16
ATOM 17111 C C . ARG A 1 30 ? 2.983 5.421 -1.809 1.00 0.00 37 ARG A C 16
ATOM 17112 O O . ARG A 1 30 ? 1.814 5.734 -1.733 1.00 0.00 37 ARG A O 16
ATOM 17133 N N . TRP A 1 31 ? 3.338 4.195 -2.069 1.00 0.00 38 TRP A N 16
ATOM 17134 C CA . TRP A 1 31 ? 2.301 3.144 -2.282 1.00 0.00 38 TRP A CA 16
ATOM 17135 C C . TRP A 1 31 ? 2.097 2.367 -0.996 1.00 0.00 38 TRP A C 16
ATOM 17136 O O . TRP A 1 31 ? 2.732 2.610 0.012 1.00 0.00 38 TRP A O 16
ATOM 17157 N N . ASP A 1 32 ? 1.241 1.403 -1.049 1.00 0.00 39 ASP A N 16
ATOM 17158 C CA . ASP A 1 32 ? 1.001 0.540 0.122 1.00 0.00 39 ASP A CA 16
ATOM 17159 C C . ASP A 1 32 ? 0.570 -0.809 -0.425 1.00 0.00 39 ASP A C 16
ATOM 17160 O O . ASP A 1 32 ? -0.547 -0.977 -0.872 1.00 0.00 39 ASP A O 16
ATOM 17169 N N . PHE A 1 33 ? 1.452 -1.762 -0.445 1.00 0.00 40 PHE A N 16
ATOM 17170 C CA . PHE A 1 33 ? 1.072 -3.076 -1.027 1.00 0.00 40 PHE A CA 16
ATOM 17171 C C . PHE A 1 33 ? 0.274 -3.891 -0.015 1.00 0.00 40 PHE A C 16
ATOM 17172 O O . PHE A 1 33 ? -0.862 -4.248 -0.252 1.00 0.00 40 PHE A O 16
ATOM 17189 N N . GLY A 1 34 ? 0.861 -4.205 1.103 1.00 0.00 41 GLY A N 16
ATOM 17190 C CA . GLY A 1 34 ? 0.134 -5.017 2.116 1.00 0.00 41 GLY A CA 16
ATOM 17191 C C . GLY A 1 34 ? 0.467 -6.499 1.909 1.00 0.00 41 GLY A C 16
ATOM 17192 O O . GLY A 1 34 ? -0.181 -7.372 2.452 1.00 0.00 41 GLY A O 16
ATOM 17196 N N . ASP A 1 35 ? 1.492 -6.789 1.148 1.00 0.00 42 ASP A N 16
ATOM 17197 C CA . ASP A 1 35 ? 1.892 -8.201 0.926 1.00 0.00 42 ASP A CA 16
ATOM 17198 C C . ASP A 1 35 ? 3.086 -8.471 1.835 1.00 0.00 42 ASP A C 16
ATOM 17199 O O . ASP A 1 35 ? 2.946 -8.602 3.035 1.00 0.00 42 ASP A O 16
ATOM 17208 N N . GLY A 1 36 ? 4.264 -8.497 1.292 1.00 0.00 43 GLY A N 16
ATOM 17209 C CA . GLY A 1 36 ? 5.456 -8.687 2.141 1.00 0.00 43 GLY A CA 16
ATOM 17210 C C . GLY A 1 36 ? 5.899 -7.312 2.652 1.00 0.00 43 GLY A C 16
ATOM 17211 O O . GLY A 1 36 ? 6.645 -7.202 3.603 1.00 0.00 43 GLY A O 16
ATOM 17215 N N . SER A 1 37 ? 5.433 -6.255 2.023 1.00 0.00 44 SER A N 16
ATOM 17216 C CA . SER A 1 37 ? 5.814 -4.884 2.469 1.00 0.00 44 SER A CA 16
ATOM 17217 C C . SER A 1 37 ? 4.567 -3.991 2.485 1.00 0.00 44 SER A C 16
ATOM 17218 O O . SER A 1 37 ? 3.819 -3.927 1.528 1.00 0.00 44 SER A O 16
ATOM 17226 N N . ALA A 1 38 ? 4.328 -3.309 3.573 1.00 0.00 45 ALA A N 16
ATOM 17227 C CA . ALA A 1 38 ? 3.129 -2.429 3.652 1.00 0.00 45 ALA A CA 16
ATOM 17228 C C . ALA A 1 38 ? 3.416 -1.093 2.966 1.00 0.00 45 ALA A C 16
ATOM 17229 O O . ALA A 1 38 ? 3.145 -0.914 1.789 1.00 0.00 45 ALA A O 16
ATOM 17236 N N . GLU A 1 39 ? 3.957 -0.160 3.705 1.00 0.00 46 GLU A N 16
ATOM 17237 C CA . GLU A 1 39 ? 4.277 1.190 3.144 1.00 0.00 46 GLU A CA 16
ATOM 17238 C C . GLU A 1 39 ? 5.198 1.051 1.932 1.00 0.00 46 GLU A C 16
ATOM 17239 O O . GLU A 1 39 ? 5.957 0.108 1.819 1.00 0.00 46 GLU A O 16
ATOM 17251 N N . VAL A 1 40 ? 5.121 1.975 1.010 1.00 0.00 47 VAL A N 16
ATOM 17252 C CA . VAL A 1 40 ? 5.972 1.885 -0.209 1.00 0.00 47 VAL A CA 16
ATOM 17253 C C . VAL A 1 40 ? 6.504 3.259 -0.608 1.00 0.00 47 VAL A C 16
ATOM 17254 O O . VAL A 1 40 ? 5.770 4.221 -0.673 1.00 0.00 47 VAL A O 16
ATOM 17267 N N . ASP A 1 41 ? 7.768 3.339 -0.919 1.00 0.00 48 ASP A N 16
ATOM 17268 C CA . ASP A 1 41 ? 8.361 4.632 -1.365 1.00 0.00 48 ASP A CA 16
ATOM 17269 C C . ASP A 1 41 ? 8.806 4.464 -2.820 1.00 0.00 48 ASP A C 16
ATOM 17270 O O . ASP A 1 41 ? 9.905 4.029 -3.097 1.00 0.00 48 ASP A O 16
ATOM 17279 N N . ALA A 1 42 ? 7.942 4.768 -3.750 1.00 0.00 49 ALA A N 16
ATOM 17280 C CA . ALA A 1 42 ? 8.294 4.583 -5.190 1.00 0.00 49 ALA A CA 16
ATOM 17281 C C . ALA A 1 42 ? 8.843 5.873 -5.803 1.00 0.00 49 ALA A C 16
ATOM 17282 O O . ALA A 1 42 ? 8.530 6.968 -5.375 1.00 0.00 49 ALA A O 16
ATOM 17289 N N . ALA A 1 43 ? 9.654 5.736 -6.823 1.00 0.00 50 ALA A N 16
ATOM 17290 C CA . ALA A 1 43 ? 10.231 6.930 -7.502 1.00 0.00 50 ALA A CA 16
ATOM 17291 C C . ALA A 1 43 ? 9.289 7.379 -8.625 1.00 0.00 50 ALA A C 16
ATOM 17292 O O . ALA A 1 43 ? 8.566 6.576 -9.206 1.00 0.00 50 ALA A O 16
ATOM 17299 N N . GLY A 1 44 ? 9.281 8.658 -8.925 1.00 0.00 51 GLY A N 16
ATOM 17300 C CA . GLY A 1 44 ? 8.378 9.175 -9.994 1.00 0.00 51 GLY A CA 16
ATOM 17301 C C . GLY A 1 44 ? 6.988 8.607 -9.753 1.00 0.00 51 GLY A C 16
ATOM 17302 O O . GLY A 1 44 ? 6.678 8.196 -8.656 1.00 0.00 51 GLY A O 16
ATOM 17306 N N . PRO A 1 45 ? 6.196 8.576 -10.781 1.00 0.00 52 PRO A N 16
ATOM 17307 C CA . PRO A 1 45 ? 4.844 8.019 -10.706 1.00 0.00 52 PRO A CA 16
ATOM 17308 C C . PRO A 1 45 ? 4.882 6.505 -10.981 1.00 0.00 52 PRO A C 16
ATOM 17309 O O . PRO A 1 45 ? 4.038 5.991 -11.685 1.00 0.00 52 PRO A O 16
ATOM 17320 N N . ALA A 1 46 ? 5.851 5.775 -10.466 1.00 0.00 53 ALA A N 16
ATOM 17321 C CA . ALA A 1 46 ? 5.872 4.309 -10.775 1.00 0.00 53 ALA A CA 16
ATOM 17322 C C . ALA A 1 46 ? 6.389 3.483 -9.592 1.00 0.00 53 ALA A C 16
ATOM 17323 O O . ALA A 1 46 ? 7.242 3.910 -8.841 1.00 0.00 53 ALA A O 16
ATOM 17330 N N . ALA A 1 47 ? 5.878 2.283 -9.450 1.00 0.00 54 ALA A N 16
ATOM 17331 C CA . ALA A 1 47 ? 6.322 1.374 -8.348 1.00 0.00 54 ALA A CA 16
ATOM 17332 C C . ALA A 1 47 ? 6.091 -0.070 -8.794 1.00 0.00 54 ALA A C 16
ATOM 17333 O O . ALA A 1 47 ? 5.791 -0.331 -9.941 1.00 0.00 54 ALA A O 16
ATOM 17340 N N . SER A 1 48 ? 6.218 -1.008 -7.902 1.00 0.00 55 SER A N 16
ATOM 17341 C CA . SER A 1 48 ? 5.991 -2.430 -8.283 1.00 0.00 55 SER A CA 16
ATOM 17342 C C . SER A 1 48 ? 5.511 -3.207 -7.059 1.00 0.00 55 SER A C 16
ATOM 17343 O O . SER A 1 48 ? 5.906 -2.931 -5.947 1.00 0.00 55 SER A O 16
ATOM 17351 N N . HIS A 1 49 ? 4.647 -4.165 -7.252 1.00 0.00 56 HIS A N 16
ATOM 17352 C CA . HIS A 1 49 ? 4.121 -4.940 -6.094 1.00 0.00 56 HIS A CA 16
ATOM 17353 C C . HIS A 1 49 ? 4.760 -6.323 -6.019 1.00 0.00 56 HIS A C 16
ATOM 17354 O O . HIS A 1 49 ? 4.909 -7.009 -7.011 1.00 0.00 56 HIS A O 16
ATOM 17368 N N . ARG A 1 50 ? 5.111 -6.743 -4.834 1.00 0.00 57 ARG A N 16
ATOM 17369 C CA . ARG A 1 50 ? 5.724 -8.091 -4.658 1.00 0.00 57 ARG A CA 16
ATOM 17370 C C . ARG A 1 50 ? 4.706 -9.005 -3.971 1.00 0.00 57 ARG A C 16
ATOM 17371 O O . ARG A 1 50 ? 4.660 -9.107 -2.762 1.00 0.00 57 ARG A O 16
ATOM 17392 N N . TYR A 1 51 ? 3.881 -9.663 -4.737 1.00 0.00 58 TYR A N 16
ATOM 17393 C CA . TYR A 1 51 ? 2.856 -10.557 -4.132 1.00 0.00 58 TYR A CA 16
ATOM 17394 C C . TYR A 1 51 ? 3.412 -11.975 -4.025 1.00 0.00 58 TYR A C 16
ATOM 17395 O O . TYR A 1 51 ? 3.761 -12.590 -5.010 1.00 0.00 58 TYR A O 16
ATOM 17413 N N . VAL A 1 52 ? 3.519 -12.489 -2.827 1.00 0.00 59 VAL A N 16
ATOM 17414 C CA . VAL A 1 52 ? 4.082 -13.858 -2.651 1.00 0.00 59 VAL A CA 16
ATOM 17415 C C . VAL A 1 52 ? 2.981 -14.866 -2.288 1.00 0.00 59 VAL A C 16
ATOM 17416 O O . VAL A 1 52 ? 3.091 -16.036 -2.590 1.00 0.00 59 VAL A O 16
ATOM 17429 N N . LEU A 1 53 ? 1.929 -14.442 -1.636 1.00 0.00 60 LEU A N 16
ATOM 17430 C CA . LEU A 1 53 ? 0.860 -15.412 -1.265 1.00 0.00 60 LEU A CA 16
ATOM 17431 C C . LEU A 1 53 ? -0.267 -15.355 -2.299 1.00 0.00 60 LEU A C 16
ATOM 17432 O O . LEU A 1 53 ? -0.551 -14.310 -2.845 1.00 0.00 60 LEU A O 16
ATOM 17448 N N . PRO A 1 54 ? -0.882 -16.484 -2.528 1.00 0.00 61 PRO A N 16
ATOM 17449 C CA . PRO A 1 54 ? -1.996 -16.597 -3.481 1.00 0.00 61 PRO A CA 16
ATOM 17450 C C . PRO A 1 54 ? -3.282 -16.063 -2.843 1.00 0.00 61 PRO A C 16
ATOM 17451 O O . PRO A 1 54 ? -3.693 -16.510 -1.790 1.00 0.00 61 PRO A O 16
ATOM 17462 N N . GLY A 1 55 ? -3.915 -15.108 -3.466 1.00 0.00 62 GLY A N 16
ATOM 17463 C CA . GLY A 1 55 ? -5.168 -14.544 -2.887 1.00 0.00 62 GLY A CA 16
ATOM 17464 C C . GLY A 1 55 ? -5.416 -13.152 -3.467 1.00 0.00 62 GLY A C 16
ATOM 17465 O O . GLY A 1 55 ? -4.899 -12.804 -4.507 1.00 0.00 62 GLY A O 16
ATOM 17469 N N . ARG A 1 56 ? -6.207 -12.350 -2.806 1.00 0.00 63 ARG A N 16
ATOM 17470 C CA . ARG A 1 56 ? -6.483 -10.984 -3.332 1.00 0.00 63 ARG A CA 16
ATOM 17471 C C . ARG A 1 56 ? -5.841 -9.932 -2.428 1.00 0.00 63 ARG A C 16
ATOM 17472 O O . ARG A 1 56 ? -6.066 -9.900 -1.234 1.00 0.00 63 ARG A O 16
ATOM 17493 N N . TYR A 1 57 ? -5.044 -9.066 -2.992 1.00 0.00 64 TYR A N 16
ATOM 17494 C CA . TYR A 1 57 ? -4.385 -8.007 -2.178 1.00 0.00 64 TYR A CA 16
ATOM 17495 C C . TYR A 1 57 ? -5.011 -6.652 -2.502 1.00 0.00 64 TYR A C 16
ATOM 17496 O O . TYR A 1 57 ? -5.571 -6.456 -3.563 1.00 0.00 64 TYR A O 16
ATOM 17514 N N . HIS A 1 58 ? -4.890 -5.708 -1.609 1.00 0.00 65 HIS A N 16
ATOM 17515 C CA . HIS A 1 58 ? -5.446 -4.353 -1.870 1.00 0.00 65 HIS A CA 16
ATOM 17516 C C . HIS A 1 58 ? -4.285 -3.364 -2.002 1.00 0.00 65 HIS A C 16
ATOM 17517 O O . HIS A 1 58 ? -3.422 -3.290 -1.150 1.00 0.00 65 HIS A O 16
ATOM 17531 N N . VAL A 1 59 ? -4.243 -2.616 -3.071 1.00 0.00 66 VAL A N 16
ATOM 17532 C CA . VAL A 1 59 ? -3.125 -1.648 -3.267 1.00 0.00 66 VAL A CA 16
ATOM 17533 C C . VAL A 1 59 ? -3.612 -0.216 -3.071 1.00 0.00 66 VAL A C 16
ATOM 17534 O O . VAL A 1 59 ? -4.746 0.109 -3.350 1.00 0.00 66 VAL A O 16
ATOM 17547 N N . THR A 1 60 ? -2.740 0.644 -2.620 1.00 0.00 67 THR A N 16
ATOM 17548 C CA . THR A 1 60 ? -3.104 2.077 -2.430 1.00 0.00 67 THR A CA 16
ATOM 17549 C C . THR A 1 60 ? -1.854 2.915 -2.696 1.00 0.00 67 THR A C 16
ATOM 17550 O O . THR A 1 60 ? -0.745 2.431 -2.577 1.00 0.00 67 THR A O 16
ATOM 17561 N N . ALA A 1 61 ? -2.005 4.157 -3.063 1.00 0.00 68 ALA A N 16
ATOM 17562 C CA . ALA A 1 61 ? -0.791 4.984 -3.333 1.00 0.00 68 ALA A CA 16
ATOM 17563 C C . ALA A 1 61 ? -1.076 6.461 -3.080 1.00 0.00 68 ALA A C 16
ATOM 17564 O O . ALA A 1 61 ? -2.205 6.888 -2.978 1.00 0.00 68 ALA A O 16
ATOM 17571 N N . VAL A 1 62 ? -0.041 7.242 -3.005 1.00 0.00 69 VAL A N 16
ATOM 17572 C CA . VAL A 1 62 ? -0.206 8.700 -2.799 1.00 0.00 69 VAL A CA 16
ATOM 17573 C C . VAL A 1 62 ? 0.852 9.397 -3.645 1.00 0.00 69 VAL A C 16
ATOM 17574 O O . VAL A 1 62 ? 2.009 9.036 -3.626 1.00 0.00 69 VAL A O 16
ATOM 17587 N N . LEU A 1 63 ? 0.469 10.369 -4.414 1.00 0.00 70 LEU A N 16
ATOM 17588 C CA . LEU A 1 63 ? 1.468 11.048 -5.283 1.00 0.00 70 LEU A CA 16
ATOM 17589 C C . LEU A 1 63 ? 2.106 12.185 -4.501 1.00 0.00 70 LEU A C 16
ATOM 17590 O O . LEU A 1 63 ? 1.440 12.888 -3.774 1.00 0.00 70 LEU A O 16
ATOM 17606 N N . ALA A 1 64 ? 3.381 12.395 -4.648 1.00 0.00 71 ALA A N 16
ATOM 17607 C CA . ALA A 1 64 ? 4.003 13.521 -3.912 1.00 0.00 71 ALA A CA 16
ATOM 17608 C C . ALA A 1 64 ? 4.826 14.366 -4.861 1.00 0.00 71 ALA A C 16
ATOM 17609 O O . ALA A 1 64 ? 5.890 13.989 -5.309 1.00 0.00 71 ALA A O 16
ATOM 17616 N N . LEU A 1 65 ? 4.332 15.519 -5.143 1.00 0.00 72 LEU A N 16
ATOM 17617 C CA . LEU A 1 65 ? 5.044 16.456 -6.041 1.00 0.00 72 LEU A CA 16
ATOM 17618 C C . LEU A 1 65 ? 5.625 17.593 -5.206 1.00 0.00 72 LEU A C 16
ATOM 17619 O O . LEU A 1 65 ? 6.373 18.419 -5.687 1.00 0.00 72 LEU A O 16
ATOM 17635 N N . GLY A 1 66 ? 5.250 17.655 -3.964 1.00 0.00 73 GLY A N 16
ATOM 17636 C CA . GLY A 1 66 ? 5.734 18.753 -3.086 1.00 0.00 73 GLY A CA 16
ATOM 17637 C C . GLY A 1 66 ? 4.597 19.764 -2.941 1.00 0.00 73 GLY A C 16
ATOM 17638 O O . GLY A 1 66 ? 4.248 20.176 -1.854 1.00 0.00 73 GLY A O 16
ATOM 17642 N N . ALA A 1 67 ? 4.005 20.146 -4.043 1.00 0.00 74 ALA A N 16
ATOM 17643 C CA . ALA A 1 67 ? 2.870 21.109 -3.997 1.00 0.00 74 ALA A CA 16
ATOM 17644 C C . ALA A 1 67 ? 1.593 20.426 -4.508 1.00 0.00 74 ALA A C 16
ATOM 17645 O O . ALA A 1 67 ? 0.520 20.995 -4.468 1.00 0.00 74 ALA A O 16
ATOM 17652 N N . GLY A 1 68 ? 1.697 19.215 -4.989 1.00 0.00 75 GLY A N 16
ATOM 17653 C CA . GLY A 1 68 ? 0.490 18.504 -5.503 1.00 0.00 75 GLY A CA 16
ATOM 17654 C C . GLY A 1 68 ? 0.578 17.022 -5.131 1.00 0.00 75 GLY A C 16
ATOM 17655 O O . GLY A 1 68 ? 1.646 16.491 -4.907 1.00 0.00 75 GLY A O 16
ATOM 17659 N N . SER A 1 69 ? -0.539 16.354 -5.051 1.00 0.00 76 SER A N 16
ATOM 17660 C CA . SER A 1 69 ? -0.520 14.911 -4.683 1.00 0.00 76 SER A CA 16
ATOM 17661 C C . SER A 1 69 ? -1.718 14.202 -5.322 1.00 0.00 76 SER A C 16
ATOM 17662 O O . SER A 1 69 ? -2.525 14.808 -5.998 1.00 0.00 76 SER A O 16
ATOM 17670 N N . ALA A 1 70 ? -1.842 12.924 -5.099 1.00 0.00 77 ALA A N 16
ATOM 17671 C CA . ALA A 1 70 ? -2.987 12.164 -5.675 1.00 0.00 77 ALA A CA 16
ATOM 17672 C C . ALA A 1 70 ? -3.230 10.920 -4.819 1.00 0.00 77 ALA A C 16
ATOM 17673 O O . ALA A 1 70 ? -2.441 10.595 -3.955 1.00 0.00 77 ALA A O 16
ATOM 17680 N N . LEU A 1 71 ? -4.310 10.221 -5.044 1.00 0.00 78 LEU A N 16
ATOM 17681 C CA . LEU A 1 71 ? -4.583 9.003 -4.227 1.00 0.00 78 LEU A CA 16
ATOM 17682 C C . LEU A 1 71 ? -4.772 7.796 -5.141 1.00 0.00 78 LEU A C 16
ATOM 17683 O O . LEU A 1 71 ? -5.431 7.867 -6.158 1.00 0.00 78 LEU A O 16
ATOM 17699 N N . LEU A 1 72 ? -4.184 6.687 -4.784 1.00 0.00 79 LEU A N 16
ATOM 17700 C CA . LEU A 1 72 ? -4.309 5.467 -5.620 1.00 0.00 79 LEU A CA 16
ATOM 17701 C C . LEU A 1 72 ? -4.966 4.357 -4.813 1.00 0.00 79 LEU A C 16
ATOM 17702 O O . LEU A 1 72 ? -4.952 4.366 -3.598 1.00 0.00 79 LEU A O 16
ATOM 17718 N N . GLY A 1 73 ? -5.535 3.395 -5.486 1.00 0.00 80 GLY A N 16
ATOM 17719 C CA . GLY A 1 73 ? -6.198 2.272 -4.773 1.00 0.00 80 GLY A CA 16
ATOM 17720 C C . GLY A 1 73 ? -6.562 1.163 -5.766 1.00 0.00 80 GLY A C 16
ATOM 17721 O O . GLY A 1 73 ? -7.604 1.200 -6.391 1.00 0.00 80 GLY A O 16
ATOM 17725 N N . THR A 1 74 ? -5.717 0.174 -5.918 1.00 0.00 81 THR A N 16
ATOM 17726 C CA . THR A 1 74 ? -6.023 -0.933 -6.877 1.00 0.00 81 THR A CA 16
ATOM 17727 C C . THR A 1 74 ? -6.205 -2.255 -6.117 1.00 0.00 81 THR A C 16
ATOM 17728 O O . THR A 1 74 ? -6.238 -2.287 -4.904 1.00 0.00 81 THR A O 16
ATOM 17739 N N . ASP A 1 75 ? -6.321 -3.346 -6.832 1.00 0.00 82 ASP A N 16
ATOM 17740 C CA . ASP A 1 75 ? -6.492 -4.677 -6.175 1.00 0.00 82 ASP A CA 16
ATOM 17741 C C . ASP A 1 75 ? -5.884 -5.749 -7.086 1.00 0.00 82 ASP A C 16
ATOM 17742 O O . ASP A 1 75 ? -5.892 -5.614 -8.293 1.00 0.00 82 ASP A O 16
ATOM 17751 N N . VAL A 1 76 ? -5.352 -6.809 -6.533 1.00 0.00 83 VAL A N 16
ATOM 17752 C CA . VAL A 1 76 ? -4.750 -7.860 -7.402 1.00 0.00 83 VAL A CA 16
ATOM 17753 C C . VAL A 1 76 ? -5.233 -9.242 -6.961 1.00 0.00 83 VAL A C 16
ATOM 17754 O O . VAL A 1 76 ? -5.570 -9.455 -5.814 1.00 0.00 83 VAL A O 16
ATOM 17767 N N . GLN A 1 77 ? -5.256 -10.185 -7.865 1.00 0.00 84 GLN A N 16
ATOM 17768 C CA . GLN A 1 77 ? -5.700 -11.562 -7.507 1.00 0.00 84 GLN A CA 16
ATOM 17769 C C . GLN A 1 77 ? -4.577 -12.548 -7.842 1.00 0.00 84 GLN A C 16
ATOM 17770 O O . GLN A 1 77 ? -4.506 -13.079 -8.931 1.00 0.00 84 GLN A O 16
ATOM 17784 N N . VAL A 1 78 ? -3.693 -12.787 -6.914 1.00 0.00 85 VAL A N 16
ATOM 17785 C CA . VAL A 1 78 ? -2.565 -13.725 -7.172 1.00 0.00 85 VAL A CA 16
ATOM 17786 C C . VAL A 1 78 ? -3.049 -15.171 -7.029 1.00 0.00 85 VAL A C 16
ATOM 17787 O O . VAL A 1 78 ? -3.874 -15.480 -6.194 1.00 0.00 85 VAL A O 16
ATOM 17800 N N . GLU A 1 79 ? -2.543 -16.057 -7.847 1.00 0.00 86 GLU A N 16
ATOM 17801 C CA . GLU A 1 79 ? -2.974 -17.483 -7.768 1.00 0.00 86 GLU A CA 16
ATOM 17802 C C . GLU A 1 79 ? -1.785 -18.359 -7.366 1.00 0.00 86 GLU A C 16
ATOM 17803 O O . GLU A 1 79 ? -0.665 -17.898 -7.277 1.00 0.00 86 GLU A O 16
ATOM 17815 N N . ALA A 1 80 ? -2.018 -19.621 -7.120 1.00 0.00 87 ALA A N 16
ATOM 17816 C CA . ALA A 1 80 ? -0.899 -20.522 -6.723 1.00 0.00 87 ALA A CA 16
ATOM 17817 C C . ALA A 1 80 ? -0.954 -21.810 -7.547 1.00 0.00 87 ALA A C 16
ATOM 17818 O O . ALA A 1 80 ? -2.013 -22.308 -7.873 1.00 0.00 87 ALA A O 16
ATOM 17825 N N . ALA A 1 1 ? -4.385 10.223 -9.094 1.00 0.00 8 ALA A N 17
ATOM 17826 C CA . ALA A 1 1 ? -3.776 9.766 -10.373 1.00 0.00 8 ALA A CA 17
ATOM 17827 C C . ALA A 1 1 ? -4.500 8.501 -10.832 1.00 0.00 8 ALA A C 17
ATOM 17828 O O . ALA A 1 1 ? -5.089 7.793 -10.040 1.00 0.00 8 ALA A O 17
ATOM 17835 N N . THR A 1 2 ? -4.481 8.221 -12.103 1.00 0.00 9 THR A N 17
ATOM 17836 C CA . THR A 1 2 ? -5.185 7.014 -12.605 1.00 0.00 9 THR A CA 17
ATOM 17837 C C . THR A 1 2 ? -4.433 5.771 -12.157 1.00 0.00 9 THR A C 17
ATOM 17838 O O . THR A 1 2 ? -3.226 5.785 -11.983 1.00 0.00 9 THR A O 17
ATOM 17849 N N . LEU A 1 3 ? -5.162 4.712 -11.946 1.00 0.00 10 LEU A N 17
ATOM 17850 C CA . LEU A 1 3 ? -4.564 3.437 -11.469 1.00 0.00 10 LEU A CA 17
ATOM 17851 C C . LEU A 1 3 ? -4.104 2.590 -12.655 1.00 0.00 10 LEU A C 17
ATOM 17852 O O . LEU A 1 3 ? -4.912 2.055 -13.388 1.00 0.00 10 LEU A O 17
ATOM 17868 N N . VAL A 1 4 ? -2.821 2.443 -12.847 1.00 0.00 11 VAL A N 17
ATOM 17869 C CA . VAL A 1 4 ? -2.342 1.605 -13.978 1.00 0.00 11 VAL A CA 17
ATOM 17870 C C . VAL A 1 4 ? -1.379 0.551 -13.438 1.00 0.00 11 VAL A C 17
ATOM 17871 O O . VAL A 1 4 ? -0.251 0.843 -13.118 1.00 0.00 11 VAL A O 17
ATOM 17884 N N . GLY A 1 5 ? -1.814 -0.673 -13.320 1.00 0.00 12 GLY A N 17
ATOM 17885 C CA . GLY A 1 5 ? -0.910 -1.732 -12.782 1.00 0.00 12 GLY A CA 17
ATOM 17886 C C . GLY A 1 5 ? -0.661 -2.801 -13.850 1.00 0.00 12 GLY A C 17
ATOM 17887 O O . GLY A 1 5 ? -1.280 -3.846 -13.834 1.00 0.00 12 GLY A O 17
ATOM 17891 N N . PRO A 1 6 ? 0.242 -2.502 -14.749 1.00 0.00 13 PRO A N 17
ATOM 17892 C CA . PRO A 1 6 ? 0.605 -3.418 -15.846 1.00 0.00 13 PRO A CA 17
ATOM 17893 C C . PRO A 1 6 ? 1.439 -4.616 -15.362 1.00 0.00 13 PRO A C 17
ATOM 17894 O O . PRO A 1 6 ? 2.246 -4.526 -14.445 1.00 0.00 13 PRO A O 17
ATOM 17905 N N . HIS A 1 7 ? 1.234 -5.733 -16.012 1.00 0.00 14 HIS A N 17
ATOM 17906 C CA . HIS A 1 7 ? 1.964 -6.993 -15.687 1.00 0.00 14 HIS A CA 17
ATOM 17907 C C . HIS A 1 7 ? 1.224 -8.153 -16.351 1.00 0.00 14 HIS A C 17
ATOM 17908 O O . HIS A 1 7 ? 0.129 -7.997 -16.853 1.00 0.00 14 HIS A O 17
ATOM 17922 N N . GLY A 1 8 ? 1.798 -9.319 -16.337 1.00 0.00 15 GLY A N 17
ATOM 17923 C CA . GLY A 1 8 ? 1.115 -10.495 -16.942 1.00 0.00 15 GLY A CA 17
ATOM 17924 C C . GLY A 1 8 ? 0.335 -11.214 -15.840 1.00 0.00 15 GLY A C 17
ATOM 17925 O O . GLY A 1 8 ? -0.477 -10.611 -15.167 1.00 0.00 15 GLY A O 17
ATOM 17929 N N . PRO A 1 9 ? 0.613 -12.479 -15.675 1.00 0.00 16 PRO A N 17
ATOM 17930 C CA . PRO A 1 9 ? -0.040 -13.299 -14.645 1.00 0.00 16 PRO A CA 17
ATOM 17931 C C . PRO A 1 9 ? 0.613 -13.045 -13.284 1.00 0.00 16 PRO A C 17
ATOM 17932 O O . PRO A 1 9 ? 1.780 -12.716 -13.199 1.00 0.00 16 PRO A O 17
ATOM 17943 N N . LEU A 1 10 ? -0.124 -13.192 -12.218 1.00 0.00 17 LEU A N 17
ATOM 17944 C CA . LEU A 1 10 ? 0.466 -12.958 -10.874 1.00 0.00 17 LEU A CA 17
ATOM 17945 C C . LEU A 1 10 ? 0.330 -14.224 -10.031 1.00 0.00 17 LEU A C 17
ATOM 17946 O O . LEU A 1 10 ? -0.635 -14.405 -9.318 1.00 0.00 17 LEU A O 17
ATOM 17962 N N . ALA A 1 11 ? 1.293 -15.098 -10.098 1.00 0.00 18 ALA A N 17
ATOM 17963 C CA . ALA A 1 11 ? 1.222 -16.340 -9.286 1.00 0.00 18 ALA A CA 17
ATOM 17964 C C . ALA A 1 11 ? 1.890 -16.072 -7.941 1.00 0.00 18 ALA A C 17
ATOM 17965 O O . ALA A 1 11 ? 2.558 -15.073 -7.765 1.00 0.00 18 ALA A O 17
ATOM 17972 N N . SER A 1 12 ? 1.710 -16.943 -6.989 1.00 0.00 19 SER A N 17
ATOM 17973 C CA . SER A 1 12 ? 2.333 -16.724 -5.655 1.00 0.00 19 SER A CA 17
ATOM 17974 C C . SER A 1 12 ? 3.829 -16.451 -5.831 1.00 0.00 19 SER A C 17
ATOM 17975 O O . SER A 1 12 ? 4.567 -17.276 -6.331 1.00 0.00 19 SER A O 17
ATOM 17983 N N . GLY A 1 13 ? 4.276 -15.295 -5.428 1.00 0.00 20 GLY A N 17
ATOM 17984 C CA . GLY A 1 13 ? 5.721 -14.963 -5.575 1.00 0.00 20 GLY A CA 17
ATOM 17985 C C . GLY A 1 13 ? 5.945 -14.279 -6.923 1.00 0.00 20 GLY A C 17
ATOM 17986 O O . GLY A 1 13 ? 6.835 -14.633 -7.670 1.00 0.00 20 GLY A O 17
ATOM 17990 N N . GLN A 1 14 ? 5.135 -13.306 -7.246 1.00 0.00 21 GLN A N 17
ATOM 17991 C CA . GLN A 1 14 ? 5.296 -12.607 -8.559 1.00 0.00 21 GLN A CA 17
ATOM 17992 C C . GLN A 1 14 ? 5.573 -11.112 -8.352 1.00 0.00 21 GLN A C 17
ATOM 17993 O O . GLN A 1 14 ? 5.224 -10.531 -7.340 1.00 0.00 21 GLN A O 17
ATOM 18007 N N . LEU A 1 15 ? 6.198 -10.491 -9.324 1.00 0.00 22 LEU A N 17
ATOM 18008 C CA . LEU A 1 15 ? 6.514 -9.038 -9.232 1.00 0.00 22 LEU A CA 17
ATOM 18009 C C . LEU A 1 15 ? 5.726 -8.273 -10.300 1.00 0.00 22 LEU A C 17
ATOM 18010 O O . LEU A 1 15 ? 6.148 -8.170 -11.434 1.00 0.00 22 LEU A O 17
ATOM 18026 N N . ALA A 1 16 ? 4.603 -7.712 -9.951 1.00 0.00 23 ALA A N 17
ATOM 18027 C CA . ALA A 1 16 ? 3.830 -6.933 -10.961 1.00 0.00 23 ALA A CA 17
ATOM 18028 C C . ALA A 1 16 ? 4.451 -5.541 -11.046 1.00 0.00 23 ALA A C 17
ATOM 18029 O O . ALA A 1 16 ? 5.153 -5.132 -10.150 1.00 0.00 23 ALA A O 17
ATOM 18036 N N . ALA A 1 17 ? 4.217 -4.798 -12.093 1.00 0.00 24 ALA A N 17
ATOM 18037 C CA . ALA A 1 17 ? 4.837 -3.445 -12.151 1.00 0.00 24 ALA A CA 17
ATOM 18038 C C . ALA A 1 17 ? 3.732 -2.406 -12.315 1.00 0.00 24 ALA A C 17
ATOM 18039 O O . ALA A 1 17 ? 3.060 -2.355 -13.317 1.00 0.00 24 ALA A O 17
ATOM 18046 N N . PHE A 1 18 ? 3.513 -1.611 -11.303 1.00 0.00 25 PHE A N 17
ATOM 18047 C CA . PHE A 1 18 ? 2.412 -0.605 -11.346 1.00 0.00 25 PHE A CA 17
ATOM 18048 C C . PHE A 1 18 ? 2.924 0.803 -11.666 1.00 0.00 25 PHE A C 17
ATOM 18049 O O . PHE A 1 18 ? 4.097 1.104 -11.563 1.00 0.00 25 PHE A O 17
ATOM 18066 N N . HIS A 1 19 ? 2.007 1.677 -11.993 1.00 0.00 26 HIS A N 17
ATOM 18067 C CA . HIS A 1 19 ? 2.345 3.097 -12.262 1.00 0.00 26 HIS A CA 17
ATOM 18068 C C . HIS A 1 19 ? 1.043 3.913 -12.200 1.00 0.00 26 HIS A C 17
ATOM 18069 O O . HIS A 1 19 ? -0.044 3.405 -12.435 1.00 0.00 26 HIS A O 17
ATOM 18083 N N . ILE A 1 20 ? 1.137 5.163 -11.848 1.00 0.00 27 ILE A N 17
ATOM 18084 C CA . ILE A 1 20 ? -0.088 6.006 -11.730 1.00 0.00 27 ILE A CA 17
ATOM 18085 C C . ILE A 1 20 ? -0.039 7.101 -12.794 1.00 0.00 27 ILE A C 17
ATOM 18086 O O . ILE A 1 20 ? 1.007 7.380 -13.345 1.00 0.00 27 ILE A O 17
ATOM 18102 N N . ALA A 1 21 ? -1.151 7.707 -13.122 1.00 0.00 28 ALA A N 17
ATOM 18103 C CA . ALA A 1 21 ? -1.104 8.756 -14.192 1.00 0.00 28 ALA A CA 17
ATOM 18104 C C . ALA A 1 21 ? -1.954 9.986 -13.851 1.00 0.00 28 ALA A C 17
ATOM 18105 O O . ALA A 1 21 ? -3.154 9.909 -13.713 1.00 0.00 28 ALA A O 17
ATOM 18112 N N . ALA A 1 22 ? -1.336 11.134 -13.775 1.00 0.00 29 ALA A N 17
ATOM 18113 C CA . ALA A 1 22 ? -2.094 12.394 -13.501 1.00 0.00 29 ALA A CA 17
ATOM 18114 C C . ALA A 1 22 ? -1.101 13.557 -13.381 1.00 0.00 29 ALA A C 17
ATOM 18115 O O . ALA A 1 22 ? -1.011 14.375 -14.278 1.00 0.00 29 ALA A O 17
ATOM 18122 N N . PRO A 1 23 ? -0.355 13.598 -12.300 1.00 0.00 30 PRO A N 17
ATOM 18123 C CA . PRO A 1 23 ? 0.649 14.651 -12.098 1.00 0.00 30 PRO A CA 17
ATOM 18124 C C . PRO A 1 23 ? 1.878 14.326 -12.944 1.00 0.00 30 PRO A C 17
ATOM 18125 O O . PRO A 1 23 ? 2.861 13.823 -12.450 1.00 0.00 30 PRO A O 17
ATOM 18136 N N . LEU A 1 24 ? 1.799 14.588 -14.222 1.00 0.00 31 LEU A N 17
ATOM 18137 C CA . LEU A 1 24 ? 2.935 14.283 -15.150 1.00 0.00 31 LEU A CA 17
ATOM 18138 C C . LEU A 1 24 ? 4.297 14.455 -14.455 1.00 0.00 31 LEU A C 17
ATOM 18139 O O . LEU A 1 24 ? 5.085 13.530 -14.427 1.00 0.00 31 LEU A O 17
ATOM 18155 N N . PRO A 1 25 ? 4.541 15.625 -13.918 1.00 0.00 32 PRO A N 17
ATOM 18156 C CA . PRO A 1 25 ? 5.809 15.922 -13.225 1.00 0.00 32 PRO A CA 17
ATOM 18157 C C . PRO A 1 25 ? 5.802 15.376 -11.788 1.00 0.00 32 PRO A C 17
ATOM 18158 O O . PRO A 1 25 ? 5.666 16.122 -10.845 1.00 0.00 32 PRO A O 17
ATOM 18169 N N . VAL A 1 26 ? 5.967 14.088 -11.611 1.00 0.00 33 VAL A N 17
ATOM 18170 C CA . VAL A 1 26 ? 5.986 13.523 -10.224 1.00 0.00 33 VAL A CA 17
ATOM 18171 C C . VAL A 1 26 ? 7.431 13.212 -9.830 1.00 0.00 33 VAL A C 17
ATOM 18172 O O . VAL A 1 26 ? 8.252 12.876 -10.662 1.00 0.00 33 VAL A O 17
ATOM 18185 N N . THR A 1 27 ? 7.753 13.321 -8.570 1.00 0.00 34 THR A N 17
ATOM 18186 C CA . THR A 1 27 ? 9.149 13.029 -8.131 1.00 0.00 34 THR A CA 17
ATOM 18187 C C . THR A 1 27 ? 9.175 11.788 -7.243 1.00 0.00 34 THR A C 17
ATOM 18188 O O . THR A 1 27 ? 10.155 11.070 -7.195 1.00 0.00 34 THR A O 17
ATOM 18199 N N . ALA A 1 28 ? 8.114 11.529 -6.542 1.00 0.00 35 ALA A N 17
ATOM 18200 C CA . ALA A 1 28 ? 8.083 10.335 -5.658 1.00 0.00 35 ALA A CA 17
ATOM 18201 C C . ALA A 1 28 ? 6.639 9.996 -5.292 1.00 0.00 35 ALA A C 17
ATOM 18202 O O . ALA A 1 28 ? 5.807 10.865 -5.102 1.00 0.00 35 ALA A O 17
ATOM 18209 N N . THR A 1 29 ? 6.346 8.732 -5.184 1.00 0.00 36 THR A N 17
ATOM 18210 C CA . THR A 1 29 ? 4.967 8.308 -4.821 1.00 0.00 36 THR A CA 17
ATOM 18211 C C . THR A 1 29 ? 5.048 7.358 -3.629 1.00 0.00 36 THR A C 17
ATOM 18212 O O . THR A 1 29 ? 6.085 6.797 -3.339 1.00 0.00 36 THR A O 17
ATOM 18223 N N . ARG A 1 30 ? 3.961 7.159 -2.946 1.00 0.00 37 ARG A N 17
ATOM 18224 C CA . ARG A 1 30 ? 3.968 6.233 -1.787 1.00 0.00 37 ARG A CA 17
ATOM 18225 C C . ARG A 1 30 ? 2.899 5.173 -2.014 1.00 0.00 37 ARG A C 17
ATOM 18226 O O . ARG A 1 30 ? 1.727 5.420 -1.847 1.00 0.00 37 ARG A O 17
ATOM 18247 N N . TRP A 1 31 ? 3.287 3.995 -2.397 1.00 0.00 38 TRP A N 17
ATOM 18248 C CA . TRP A 1 31 ? 2.273 2.936 -2.641 1.00 0.00 38 TRP A CA 17
ATOM 18249 C C . TRP A 1 31 ? 1.996 2.183 -1.355 1.00 0.00 38 TRP A C 17
ATOM 18250 O O . TRP A 1 31 ? 2.584 2.432 -0.323 1.00 0.00 38 TRP A O 17
ATOM 18271 N N . ASP A 1 32 ? 1.126 1.232 -1.435 1.00 0.00 39 ASP A N 17
ATOM 18272 C CA . ASP A 1 32 ? 0.817 0.394 -0.261 1.00 0.00 39 ASP A CA 17
ATOM 18273 C C . ASP A 1 32 ? 0.453 -0.980 -0.796 1.00 0.00 39 ASP A C 17
ATOM 18274 O O . ASP A 1 32 ? -0.635 -1.193 -1.292 1.00 0.00 39 ASP A O 17
ATOM 18283 N N . PHE A 1 33 ? 1.363 -1.905 -0.745 1.00 0.00 40 PHE A N 17
ATOM 18284 C CA . PHE A 1 33 ? 1.055 -3.247 -1.307 1.00 0.00 40 PHE A CA 17
ATOM 18285 C C . PHE A 1 33 ? 0.233 -4.053 -0.303 1.00 0.00 40 PHE A C 17
ATOM 18286 O O . PHE A 1 33 ? -0.794 -4.607 -0.638 1.00 0.00 40 PHE A O 17
ATOM 18303 N N . GLY A 1 34 ? 0.673 -4.136 0.919 1.00 0.00 41 GLY A N 17
ATOM 18304 C CA . GLY A 1 34 ? -0.096 -4.918 1.927 1.00 0.00 41 GLY A CA 17
ATOM 18305 C C . GLY A 1 34 ? 0.212 -6.408 1.756 1.00 0.00 41 GLY A C 17
ATOM 18306 O O . GLY A 1 34 ? -0.538 -7.261 2.191 1.00 0.00 41 GLY A O 17
ATOM 18310 N N . ASP A 1 35 ? 1.324 -6.724 1.152 1.00 0.00 42 ASP A N 17
ATOM 18311 C CA . ASP A 1 35 ? 1.707 -8.146 0.979 1.00 0.00 42 ASP A CA 17
ATOM 18312 C C . ASP A 1 35 ? 2.851 -8.408 1.954 1.00 0.00 42 ASP A C 17
ATOM 18313 O O . ASP A 1 35 ? 2.651 -8.464 3.151 1.00 0.00 42 ASP A O 17
ATOM 18322 N N . GLY A 1 36 ? 4.052 -8.500 1.472 1.00 0.00 43 GLY A N 17
ATOM 18323 C CA . GLY A 1 36 ? 5.198 -8.676 2.392 1.00 0.00 43 GLY A CA 17
ATOM 18324 C C . GLY A 1 36 ? 5.593 -7.291 2.915 1.00 0.00 43 GLY A C 17
ATOM 18325 O O . GLY A 1 36 ? 6.306 -7.161 3.890 1.00 0.00 43 GLY A O 17
ATOM 18329 N N . SER A 1 37 ? 5.120 -6.248 2.268 1.00 0.00 44 SER A N 17
ATOM 18330 C CA . SER A 1 37 ? 5.447 -4.867 2.715 1.00 0.00 44 SER A CA 17
ATOM 18331 C C . SER A 1 37 ? 4.197 -3.987 2.577 1.00 0.00 44 SER A C 17
ATOM 18332 O O . SER A 1 37 ? 3.539 -3.973 1.553 1.00 0.00 44 SER A O 17
ATOM 18340 N N . ALA A 1 38 ? 3.855 -3.260 3.604 1.00 0.00 45 ALA A N 17
ATOM 18341 C CA . ALA A 1 38 ? 2.649 -2.391 3.528 1.00 0.00 45 ALA A CA 17
ATOM 18342 C C . ALA A 1 38 ? 2.998 -1.091 2.805 1.00 0.00 45 ALA A C 17
ATOM 18343 O O . ALA A 1 38 ? 2.810 -0.961 1.606 1.00 0.00 45 ALA A O 17
ATOM 18350 N N . GLU A 1 39 ? 3.505 -0.139 3.539 1.00 0.00 46 GLU A N 17
ATOM 18351 C CA . GLU A 1 39 ? 3.885 1.178 2.945 1.00 0.00 46 GLU A CA 17
ATOM 18352 C C . GLU A 1 39 ? 4.881 0.966 1.805 1.00 0.00 46 GLU A C 17
ATOM 18353 O O . GLU A 1 39 ? 5.626 0.007 1.789 1.00 0.00 46 GLU A O 17
ATOM 18365 N N . VAL A 1 40 ? 4.883 1.847 0.839 1.00 0.00 47 VAL A N 17
ATOM 18366 C CA . VAL A 1 40 ? 5.810 1.686 -0.314 1.00 0.00 47 VAL A CA 17
ATOM 18367 C C . VAL A 1 40 ? 6.407 3.032 -0.720 1.00 0.00 47 VAL A C 17
ATOM 18368 O O . VAL A 1 40 ? 5.697 3.966 -1.027 1.00 0.00 47 VAL A O 17
ATOM 18381 N N . ASP A 1 41 ? 7.708 3.124 -0.764 1.00 0.00 48 ASP A N 17
ATOM 18382 C CA . ASP A 1 41 ? 8.358 4.395 -1.190 1.00 0.00 48 ASP A CA 17
ATOM 18383 C C . ASP A 1 41 ? 8.883 4.207 -2.615 1.00 0.00 48 ASP A C 17
ATOM 18384 O O . ASP A 1 41 ? 9.814 3.463 -2.847 1.00 0.00 48 ASP A O 17
ATOM 18393 N N . ALA A 1 42 ? 8.277 4.851 -3.576 1.00 0.00 49 ALA A N 17
ATOM 18394 C CA . ALA A 1 42 ? 8.730 4.674 -4.985 1.00 0.00 49 ALA A CA 17
ATOM 18395 C C . ALA A 1 42 ? 9.102 6.018 -5.615 1.00 0.00 49 ALA A C 17
ATOM 18396 O O . ALA A 1 42 ? 8.812 7.073 -5.085 1.00 0.00 49 ALA A O 17
ATOM 18403 N N . ALA A 1 43 ? 9.742 5.975 -6.755 1.00 0.00 50 ALA A N 17
ATOM 18404 C CA . ALA A 1 43 ? 10.143 7.234 -7.444 1.00 0.00 50 ALA A CA 17
ATOM 18405 C C . ALA A 1 43 ? 9.088 7.607 -8.490 1.00 0.00 50 ALA A C 17
ATOM 18406 O O . ALA A 1 43 ? 8.379 6.753 -9.018 1.00 0.00 50 ALA A O 17
ATOM 18413 N N . GLY A 1 44 ? 8.976 8.879 -8.793 1.00 0.00 51 GLY A N 17
ATOM 18414 C CA . GLY A 1 44 ? 7.970 9.326 -9.794 1.00 0.00 51 GLY A CA 17
ATOM 18415 C C . GLY A 1 44 ? 6.639 8.650 -9.489 1.00 0.00 51 GLY A C 17
ATOM 18416 O O . GLY A 1 44 ? 6.394 8.239 -8.375 1.00 0.00 51 GLY A O 17
ATOM 18420 N N . PRO A 1 45 ? 5.822 8.545 -10.491 1.00 0.00 52 PRO A N 17
ATOM 18421 C CA . PRO A 1 45 ? 4.517 7.893 -10.376 1.00 0.00 52 PRO A CA 17
ATOM 18422 C C . PRO A 1 45 ? 4.644 6.391 -10.679 1.00 0.00 52 PRO A C 17
ATOM 18423 O O . PRO A 1 45 ? 3.793 5.830 -11.337 1.00 0.00 52 PRO A O 17
ATOM 18434 N N . ALA A 1 46 ? 5.695 5.720 -10.252 1.00 0.00 53 ALA A N 17
ATOM 18435 C CA . ALA A 1 46 ? 5.784 4.266 -10.609 1.00 0.00 53 ALA A CA 17
ATOM 18436 C C . ALA A 1 46 ? 6.333 3.413 -9.459 1.00 0.00 53 ALA A C 17
ATOM 18437 O O . ALA A 1 46 ? 7.109 3.862 -8.641 1.00 0.00 53 ALA A O 17
ATOM 18444 N N . ALA A 1 47 ? 5.931 2.165 -9.425 1.00 0.00 54 ALA A N 17
ATOM 18445 C CA . ALA A 1 47 ? 6.404 1.214 -8.371 1.00 0.00 54 ALA A CA 17
ATOM 18446 C C . ALA A 1 47 ? 5.908 -0.183 -8.731 1.00 0.00 54 ALA A C 17
ATOM 18447 O O . ALA A 1 47 ? 4.905 -0.331 -9.393 1.00 0.00 54 ALA A O 17
ATOM 18454 N N . SER A 1 48 ? 6.589 -1.210 -8.308 1.00 0.00 55 SER A N 17
ATOM 18455 C CA . SER A 1 48 ? 6.127 -2.585 -8.650 1.00 0.00 55 SER A CA 17
ATOM 18456 C C . SER A 1 48 ? 5.597 -3.289 -7.404 1.00 0.00 55 SER A C 17
ATOM 18457 O O . SER A 1 48 ? 5.875 -2.898 -6.291 1.00 0.00 55 SER A O 17
ATOM 18465 N N . HIS A 1 49 ? 4.823 -4.324 -7.589 1.00 0.00 56 HIS A N 17
ATOM 18466 C CA . HIS A 1 49 ? 4.255 -5.057 -6.424 1.00 0.00 56 HIS A CA 17
ATOM 18467 C C . HIS A 1 49 ? 4.915 -6.426 -6.287 1.00 0.00 56 HIS A C 17
ATOM 18468 O O . HIS A 1 49 ? 5.053 -7.162 -7.242 1.00 0.00 56 HIS A O 17
ATOM 18482 N N . ARG A 1 50 ? 5.299 -6.781 -5.093 1.00 0.00 57 ARG A N 17
ATOM 18483 C CA . ARG A 1 50 ? 5.930 -8.112 -4.871 1.00 0.00 57 ARG A CA 17
ATOM 18484 C C . ARG A 1 50 ? 4.964 -8.979 -4.066 1.00 0.00 57 ARG A C 17
ATOM 18485 O O . ARG A 1 50 ? 4.953 -8.956 -2.853 1.00 0.00 57 ARG A O 17
ATOM 18506 N N . TYR A 1 51 ? 4.142 -9.739 -4.733 1.00 0.00 58 TYR A N 17
ATOM 18507 C CA . TYR A 1 51 ? 3.169 -10.595 -4.002 1.00 0.00 58 TYR A CA 17
ATOM 18508 C C . TYR A 1 51 ? 3.775 -11.976 -3.771 1.00 0.00 58 TYR A C 17
ATOM 18509 O O . TYR A 1 51 ? 4.354 -12.561 -4.661 1.00 0.00 58 TYR A O 17
ATOM 18527 N N . VAL A 1 52 ? 3.668 -12.490 -2.576 1.00 0.00 59 VAL A N 17
ATOM 18528 C CA . VAL A 1 52 ? 4.263 -13.826 -2.285 1.00 0.00 59 VAL A CA 17
ATOM 18529 C C . VAL A 1 52 ? 3.179 -14.834 -1.883 1.00 0.00 59 VAL A C 17
ATOM 18530 O O . VAL A 1 52 ? 3.332 -16.022 -2.087 1.00 0.00 59 VAL A O 17
ATOM 18543 N N . LEU A 1 53 ? 2.090 -14.392 -1.309 1.00 0.00 60 LEU A N 17
ATOM 18544 C CA . LEU A 1 53 ? 1.033 -15.362 -0.904 1.00 0.00 60 LEU A CA 17
ATOM 18545 C C . LEU A 1 53 ? -0.057 -15.410 -1.975 1.00 0.00 60 LEU A C 17
ATOM 18546 O O . LEU A 1 53 ? -0.388 -14.403 -2.566 1.00 0.00 60 LEU A O 17
ATOM 18562 N N . PRO A 1 54 ? -0.584 -16.584 -2.194 1.00 0.00 61 PRO A N 17
ATOM 18563 C CA . PRO A 1 54 ? -1.645 -16.804 -3.190 1.00 0.00 61 PRO A CA 17
ATOM 18564 C C . PRO A 1 54 ? -2.997 -16.363 -2.626 1.00 0.00 61 PRO A C 17
ATOM 18565 O O . PRO A 1 54 ? -3.450 -16.863 -1.615 1.00 0.00 61 PRO A O 17
ATOM 18576 N N . GLY A 1 55 ? -3.644 -15.433 -3.269 1.00 0.00 62 GLY A N 17
ATOM 18577 C CA . GLY A 1 55 ? -4.965 -14.963 -2.767 1.00 0.00 62 GLY A CA 17
ATOM 18578 C C . GLY A 1 55 ? -5.270 -13.578 -3.338 1.00 0.00 62 GLY A C 17
ATOM 18579 O O . GLY A 1 55 ? -4.947 -13.277 -4.467 1.00 0.00 62 GLY A O 17
ATOM 18583 N N . ARG A 1 56 ? -5.894 -12.732 -2.565 1.00 0.00 63 ARG A N 17
ATOM 18584 C CA . ARG A 1 56 ? -6.222 -11.369 -3.067 1.00 0.00 63 ARG A CA 17
ATOM 18585 C C . ARG A 1 56 ? -5.399 -10.331 -2.305 1.00 0.00 63 ARG A C 17
ATOM 18586 O O . ARG A 1 56 ? -4.986 -10.547 -1.184 1.00 0.00 63 ARG A O 17
ATOM 18607 N N . TYR A 1 57 ? -5.159 -9.205 -2.914 1.00 0.00 64 TYR A N 17
ATOM 18608 C CA . TYR A 1 57 ? -4.366 -8.141 -2.244 1.00 0.00 64 TYR A CA 17
ATOM 18609 C C . TYR A 1 57 ? -5.003 -6.783 -2.539 1.00 0.00 64 TYR A C 17
ATOM 18610 O O . TYR A 1 57 ? -5.841 -6.656 -3.411 1.00 0.00 64 TYR A O 17
ATOM 18628 N N . HIS A 1 58 ? -4.595 -5.763 -1.836 1.00 0.00 65 HIS A N 17
ATOM 18629 C CA . HIS A 1 58 ? -5.156 -4.408 -2.088 1.00 0.00 65 HIS A CA 17
ATOM 18630 C C . HIS A 1 58 ? -4.001 -3.440 -2.346 1.00 0.00 65 HIS A C 17
ATOM 18631 O O . HIS A 1 58 ? -2.939 -3.566 -1.770 1.00 0.00 65 HIS A O 17
ATOM 18645 N N . VAL A 1 59 ? -4.186 -2.487 -3.216 1.00 0.00 66 VAL A N 17
ATOM 18646 C CA . VAL A 1 59 ? -3.079 -1.534 -3.511 1.00 0.00 66 VAL A CA 17
ATOM 18647 C C . VAL A 1 59 ? -3.550 -0.091 -3.349 1.00 0.00 66 VAL A C 17
ATOM 18648 O O . VAL A 1 59 ? -4.690 0.233 -3.598 1.00 0.00 66 VAL A O 17
ATOM 18661 N N . THR A 1 60 ? -2.660 0.777 -2.954 1.00 0.00 67 THR A N 17
ATOM 18662 C CA . THR A 1 60 ? -3.011 2.216 -2.795 1.00 0.00 67 THR A CA 17
ATOM 18663 C C . THR A 1 60 ? -1.754 3.042 -3.066 1.00 0.00 67 THR A C 17
ATOM 18664 O O . THR A 1 60 ? -0.652 2.526 -3.020 1.00 0.00 67 THR A O 17
ATOM 18675 N N . ALA A 1 61 ? -1.895 4.310 -3.352 1.00 0.00 68 ALA A N 17
ATOM 18676 C CA . ALA A 1 61 ? -0.678 5.136 -3.624 1.00 0.00 68 ALA A CA 17
ATOM 18677 C C . ALA A 1 61 ? -0.899 6.591 -3.201 1.00 0.00 68 ALA A C 17
ATOM 18678 O O . ALA A 1 61 ? -2.009 7.070 -3.110 1.00 0.00 68 ALA A O 17
ATOM 18685 N N . VAL A 1 62 ? 0.170 7.296 -2.957 1.00 0.00 69 VAL A N 17
ATOM 18686 C CA . VAL A 1 62 ? 0.074 8.725 -2.557 1.00 0.00 69 VAL A CA 17
ATOM 18687 C C . VAL A 1 62 ? 1.276 9.455 -3.150 1.00 0.00 69 VAL A C 17
ATOM 18688 O O . VAL A 1 62 ? 2.386 9.306 -2.684 1.00 0.00 69 VAL A O 17
ATOM 18701 N N . LEU A 1 63 ? 1.085 10.238 -4.172 1.00 0.00 70 LEU A N 17
ATOM 18702 C CA . LEU A 1 63 ? 2.256 10.941 -4.767 1.00 0.00 70 LEU A CA 17
ATOM 18703 C C . LEU A 1 63 ? 2.473 12.257 -4.041 1.00 0.00 70 LEU A C 17
ATOM 18704 O O . LEU A 1 63 ? 1.535 12.927 -3.666 1.00 0.00 70 LEU A O 17
ATOM 18720 N N . ALA A 1 64 ? 3.701 12.645 -3.850 1.00 0.00 71 ALA A N 17
ATOM 18721 C CA . ALA A 1 64 ? 3.954 13.935 -3.163 1.00 0.00 71 ALA A CA 17
ATOM 18722 C C . ALA A 1 64 ? 4.907 14.776 -3.992 1.00 0.00 71 ALA A C 17
ATOM 18723 O O . ALA A 1 64 ? 6.058 14.438 -4.187 1.00 0.00 71 ALA A O 17
ATOM 18730 N N . LEU A 1 65 ? 4.428 15.874 -4.467 1.00 0.00 72 LEU A N 17
ATOM 18731 C CA . LEU A 1 65 ? 5.278 16.779 -5.282 1.00 0.00 72 LEU A CA 17
ATOM 18732 C C . LEU A 1 65 ? 5.653 18.001 -4.449 1.00 0.00 72 LEU A C 17
ATOM 18733 O O . LEU A 1 65 ? 6.505 18.784 -4.818 1.00 0.00 72 LEU A O 17
ATOM 18749 N N . GLY A 1 66 ? 5.001 18.175 -3.340 1.00 0.00 73 GLY A N 17
ATOM 18750 C CA . GLY A 1 66 ? 5.280 19.355 -2.478 1.00 0.00 73 GLY A CA 17
ATOM 18751 C C . GLY A 1 66 ? 4.081 20.295 -2.564 1.00 0.00 73 GLY A C 17
ATOM 18752 O O . GLY A 1 66 ? 3.569 20.764 -1.566 1.00 0.00 73 GLY A O 17
ATOM 18756 N N . ALA A 1 67 ? 3.621 20.559 -3.757 1.00 0.00 74 ALA A N 17
ATOM 18757 C CA . ALA A 1 67 ? 2.443 21.452 -3.933 1.00 0.00 74 ALA A CA 17
ATOM 18758 C C . ALA A 1 67 ? 1.280 20.663 -4.550 1.00 0.00 74 ALA A C 17
ATOM 18759 O O . ALA A 1 67 ? 0.184 21.168 -4.689 1.00 0.00 74 ALA A O 17
ATOM 18766 N N . GLY A 1 68 ? 1.508 19.431 -4.925 1.00 0.00 75 GLY A N 17
ATOM 18767 C CA . GLY A 1 68 ? 0.416 18.618 -5.533 1.00 0.00 75 GLY A CA 17
ATOM 18768 C C . GLY A 1 68 ? 0.582 17.152 -5.126 1.00 0.00 75 GLY A C 17
ATOM 18769 O O . GLY A 1 68 ? 1.667 16.704 -4.813 1.00 0.00 75 GLY A O 17
ATOM 18773 N N . SER A 1 69 ? -0.486 16.403 -5.117 1.00 0.00 76 SER A N 17
ATOM 18774 C CA . SER A 1 69 ? -0.395 14.971 -4.722 1.00 0.00 76 SER A CA 17
ATOM 18775 C C . SER A 1 69 ? -1.479 14.168 -5.443 1.00 0.00 76 SER A C 17
ATOM 18776 O O . SER A 1 69 ? -2.322 14.718 -6.125 1.00 0.00 76 SER A O 17
ATOM 18784 N N . ALA A 1 70 ? -1.468 12.872 -5.298 1.00 0.00 77 ALA A N 17
ATOM 18785 C CA . ALA A 1 70 ? -2.501 12.037 -5.972 1.00 0.00 77 ALA A CA 17
ATOM 18786 C C . ALA A 1 70 ? -2.734 10.761 -5.158 1.00 0.00 77 ALA A C 17
ATOM 18787 O O . ALA A 1 70 ? -1.803 10.117 -4.718 1.00 0.00 77 ALA A O 17
ATOM 18794 N N . LEU A 1 71 ? -3.971 10.395 -4.948 1.00 0.00 78 LEU A N 17
ATOM 18795 C CA . LEU A 1 71 ? -4.261 9.168 -4.151 1.00 0.00 78 LEU A CA 17
ATOM 18796 C C . LEU A 1 71 ? -4.572 7.995 -5.078 1.00 0.00 78 LEU A C 17
ATOM 18797 O O . LEU A 1 71 ? -5.190 8.151 -6.112 1.00 0.00 78 LEU A O 17
ATOM 18813 N N . LEU A 1 72 ? -4.135 6.820 -4.711 1.00 0.00 79 LEU A N 17
ATOM 18814 C CA . LEU A 1 72 ? -4.385 5.628 -5.560 1.00 0.00 79 LEU A CA 17
ATOM 18815 C C . LEU A 1 72 ? -5.022 4.522 -4.729 1.00 0.00 79 LEU A C 17
ATOM 18816 O O . LEU A 1 72 ? -4.893 4.485 -3.521 1.00 0.00 79 LEU A O 17
ATOM 18832 N N . GLY A 1 73 ? -5.695 3.612 -5.378 1.00 0.00 80 GLY A N 17
ATOM 18833 C CA . GLY A 1 73 ? -6.344 2.489 -4.649 1.00 0.00 80 GLY A CA 17
ATOM 18834 C C . GLY A 1 73 ? -6.756 1.401 -5.648 1.00 0.00 80 GLY A C 17
ATOM 18835 O O . GLY A 1 73 ? -7.882 1.360 -6.100 1.00 0.00 80 GLY A O 17
ATOM 18839 N N . THR A 1 74 ? -5.854 0.521 -5.996 1.00 0.00 81 THR A N 17
ATOM 18840 C CA . THR A 1 74 ? -6.198 -0.561 -6.972 1.00 0.00 81 THR A CA 17
ATOM 18841 C C . THR A 1 74 ? -6.412 -1.887 -6.233 1.00 0.00 81 THR A C 17
ATOM 18842 O O . THR A 1 74 ? -6.255 -1.974 -5.033 1.00 0.00 81 THR A O 17
ATOM 18853 N N . ASP A 1 75 ? -6.760 -2.922 -6.954 1.00 0.00 82 ASP A N 17
ATOM 18854 C CA . ASP A 1 75 ? -6.974 -4.255 -6.318 1.00 0.00 82 ASP A CA 17
ATOM 18855 C C . ASP A 1 75 ? -6.020 -5.265 -6.964 1.00 0.00 82 ASP A C 17
ATOM 18856 O O . ASP A 1 75 ? -5.548 -5.060 -8.065 1.00 0.00 82 ASP A O 17
ATOM 18865 N N . VAL A 1 76 ? -5.719 -6.346 -6.293 1.00 0.00 83 VAL A N 17
ATOM 18866 C CA . VAL A 1 76 ? -4.782 -7.346 -6.881 1.00 0.00 83 VAL A CA 17
ATOM 18867 C C . VAL A 1 76 ? -5.299 -8.767 -6.634 1.00 0.00 83 VAL A C 17
ATOM 18868 O O . VAL A 1 76 ? -5.851 -9.066 -5.597 1.00 0.00 83 VAL A O 17
ATOM 18881 N N . GLN A 1 77 ? -5.109 -9.646 -7.585 1.00 0.00 84 GLN A N 17
ATOM 18882 C CA . GLN A 1 77 ? -5.571 -11.053 -7.418 1.00 0.00 84 GLN A CA 17
ATOM 18883 C C . GLN A 1 77 ? -4.442 -12.009 -7.828 1.00 0.00 84 GLN A C 17
ATOM 18884 O O . GLN A 1 77 ? -4.196 -12.229 -8.996 1.00 0.00 84 GLN A O 17
ATOM 18898 N N . VAL A 1 78 ? -3.751 -12.569 -6.871 1.00 0.00 85 VAL A N 17
ATOM 18899 C CA . VAL A 1 78 ? -2.630 -13.501 -7.194 1.00 0.00 85 VAL A CA 17
ATOM 18900 C C . VAL A 1 78 ? -3.078 -14.948 -6.963 1.00 0.00 85 VAL A C 17
ATOM 18901 O O . VAL A 1 78 ? -3.783 -15.247 -6.021 1.00 0.00 85 VAL A O 17
ATOM 18914 N N . GLU A 1 79 ? -2.681 -15.849 -7.824 1.00 0.00 86 GLU A N 17
ATOM 18915 C CA . GLU A 1 79 ? -3.092 -17.275 -7.663 1.00 0.00 86 GLU A CA 17
ATOM 18916 C C . GLU A 1 79 ? -1.914 -18.100 -7.140 1.00 0.00 86 GLU A C 17
ATOM 18917 O O . GLU A 1 79 ? -0.869 -17.572 -6.823 1.00 0.00 86 GLU A O 17
ATOM 18929 N N . ALA A 1 80 ? -2.075 -19.395 -7.043 1.00 0.00 87 ALA A N 17
ATOM 18930 C CA . ALA A 1 80 ? -0.962 -20.251 -6.538 1.00 0.00 87 ALA A CA 17
ATOM 18931 C C . ALA A 1 80 ? -0.740 -21.429 -7.489 1.00 0.00 87 ALA A C 17
ATOM 18932 O O . ALA A 1 80 ? 0.316 -21.576 -8.069 1.00 0.00 87 ALA A O 17
ATOM 18939 N N . ALA A 1 1 ? -5.487 9.878 -9.482 1.00 0.00 8 ALA A N 18
ATOM 18940 C CA . ALA A 1 1 ? -4.592 9.587 -10.633 1.00 0.00 8 ALA A CA 18
ATOM 18941 C C . ALA A 1 1 ? -5.072 8.317 -11.330 1.00 0.00 8 ALA A C 18
ATOM 18942 O O . ALA A 1 1 ? -6.021 7.686 -10.908 1.00 0.00 8 ALA A O 18
ATOM 18949 N N . THR A 1 2 ? -4.424 7.936 -12.388 1.00 0.00 9 THR A N 18
ATOM 18950 C CA . THR A 1 2 ? -4.834 6.709 -13.107 1.00 0.00 9 THR A CA 18
ATOM 18951 C C . THR A 1 2 ? -4.110 5.534 -12.479 1.00 0.00 9 THR A C 18
ATOM 18952 O O . THR A 1 2 ? -2.963 5.644 -12.076 1.00 0.00 9 THR A O 18
ATOM 18963 N N . LEU A 1 3 ? -4.791 4.429 -12.367 1.00 0.00 10 LEU A N 18
ATOM 18964 C CA . LEU A 1 3 ? -4.199 3.225 -11.730 1.00 0.00 10 LEU A CA 18
ATOM 18965 C C . LEU A 1 3 ? -3.671 2.276 -12.803 1.00 0.00 10 LEU A C 18
ATOM 18966 O O . LEU A 1 3 ? -4.388 1.418 -13.280 1.00 0.00 10 LEU A O 18
ATOM 18982 N N . VAL A 1 4 ? -2.431 2.398 -13.180 1.00 0.00 11 VAL A N 18
ATOM 18983 C CA . VAL A 1 4 ? -1.894 1.471 -14.210 1.00 0.00 11 VAL A CA 18
ATOM 18984 C C . VAL A 1 4 ? -1.070 0.391 -13.513 1.00 0.00 11 VAL A C 18
ATOM 18985 O O . VAL A 1 4 ? -0.084 0.675 -12.870 1.00 0.00 11 VAL A O 18
ATOM 18998 N N . GLY A 1 5 ? -1.471 -0.844 -13.625 1.00 0.00 12 GLY A N 18
ATOM 18999 C CA . GLY A 1 5 ? -0.709 -1.937 -12.957 1.00 0.00 12 GLY A CA 18
ATOM 19000 C C . GLY A 1 5 ? -0.321 -2.997 -13.990 1.00 0.00 12 GLY A C 18
ATOM 19001 O O . GLY A 1 5 ? -0.876 -4.079 -14.002 1.00 0.00 12 GLY A O 18
ATOM 19005 N N . PRO A 1 6 ? 0.625 -2.653 -14.825 1.00 0.00 13 PRO A N 18
ATOM 19006 C CA . PRO A 1 6 ? 1.120 -3.552 -15.880 1.00 0.00 13 PRO A CA 18
ATOM 19007 C C . PRO A 1 6 ? 1.981 -4.686 -15.304 1.00 0.00 13 PRO A C 18
ATOM 19008 O O . PRO A 1 6 ? 2.673 -4.530 -14.307 1.00 0.00 13 PRO A O 18
ATOM 19019 N N . HIS A 1 7 ? 1.923 -5.823 -15.954 1.00 0.00 14 HIS A N 18
ATOM 19020 C CA . HIS A 1 7 ? 2.698 -7.026 -15.522 1.00 0.00 14 HIS A CA 18
ATOM 19021 C C . HIS A 1 7 ? 2.027 -8.278 -16.086 1.00 0.00 14 HIS A C 18
ATOM 19022 O O . HIS A 1 7 ? 2.672 -9.256 -16.410 1.00 0.00 14 HIS A O 18
ATOM 19036 N N . GLY A 1 8 ? 0.732 -8.251 -16.186 1.00 0.00 15 GLY A N 18
ATOM 19037 C CA . GLY A 1 8 ? -0.014 -9.431 -16.704 1.00 0.00 15 GLY A CA 18
ATOM 19038 C C . GLY A 1 8 ? -0.686 -10.125 -15.521 1.00 0.00 15 GLY A C 18
ATOM 19039 O O . GLY A 1 8 ? -1.125 -9.471 -14.596 1.00 0.00 15 GLY A O 18
ATOM 19043 N N . PRO A 1 9 ? -0.731 -11.427 -15.569 1.00 0.00 16 PRO A N 18
ATOM 19044 C CA . PRO A 1 9 ? -1.328 -12.226 -14.492 1.00 0.00 16 PRO A CA 18
ATOM 19045 C C . PRO A 1 9 ? -0.349 -12.294 -13.325 1.00 0.00 16 PRO A C 18
ATOM 19046 O O . PRO A 1 9 ? 0.851 -12.278 -13.514 1.00 0.00 16 PRO A O 18
ATOM 19057 N N . LEU A 1 10 ? -0.840 -12.359 -12.125 1.00 0.00 17 LEU A N 18
ATOM 19058 C CA . LEU A 1 10 ? 0.081 -12.411 -10.961 1.00 0.00 17 LEU A CA 18
ATOM 19059 C C . LEU A 1 10 ? -0.013 -13.774 -10.286 1.00 0.00 17 LEU A C 18
ATOM 19060 O O . LEU A 1 10 ? -1.001 -14.109 -9.668 1.00 0.00 17 LEU A O 18
ATOM 19076 N N . ALA A 1 11 ? 1.019 -14.559 -10.391 1.00 0.00 18 ALA A N 18
ATOM 19077 C CA . ALA A 1 11 ? 1.002 -15.896 -9.742 1.00 0.00 18 ALA A CA 18
ATOM 19078 C C . ALA A 1 11 ? 1.630 -15.764 -8.356 1.00 0.00 18 ALA A C 18
ATOM 19079 O O . ALA A 1 11 ? 2.218 -14.751 -8.029 1.00 0.00 18 ALA A O 18
ATOM 19086 N N . SER A 1 12 ? 1.508 -16.769 -7.535 1.00 0.00 19 SER A N 18
ATOM 19087 C CA . SER A 1 12 ? 2.100 -16.683 -6.172 1.00 0.00 19 SER A CA 18
ATOM 19088 C C . SER A 1 12 ? 3.614 -16.494 -6.285 1.00 0.00 19 SER A C 18
ATOM 19089 O O . SER A 1 12 ? 4.309 -17.297 -6.875 1.00 0.00 19 SER A O 18
ATOM 19097 N N . GLY A 1 13 ? 4.129 -15.435 -5.722 1.00 0.00 20 GLY A N 18
ATOM 19098 C CA . GLY A 1 13 ? 5.597 -15.190 -5.792 1.00 0.00 20 GLY A CA 18
ATOM 19099 C C . GLY A 1 13 ? 5.929 -14.434 -7.078 1.00 0.00 20 GLY A C 18
ATOM 19100 O O . GLY A 1 13 ? 6.834 -14.796 -7.804 1.00 0.00 20 GLY A O 18
ATOM 19104 N N . GLN A 1 14 ? 5.198 -13.393 -7.374 1.00 0.00 21 GLN A N 18
ATOM 19105 C CA . GLN A 1 14 ? 5.474 -12.625 -8.626 1.00 0.00 21 GLN A CA 18
ATOM 19106 C C . GLN A 1 14 ? 5.689 -11.136 -8.320 1.00 0.00 21 GLN A C 18
ATOM 19107 O O . GLN A 1 14 ? 5.255 -10.621 -7.302 1.00 0.00 21 GLN A O 18
ATOM 19121 N N . LEU A 1 15 ? 6.360 -10.448 -9.211 1.00 0.00 22 LEU A N 18
ATOM 19122 C CA . LEU A 1 15 ? 6.627 -8.992 -9.023 1.00 0.00 22 LEU A CA 18
ATOM 19123 C C . LEU A 1 15 ? 5.864 -8.201 -10.087 1.00 0.00 22 LEU A C 18
ATOM 19124 O O . LEU A 1 15 ? 6.269 -8.137 -11.231 1.00 0.00 22 LEU A O 18
ATOM 19140 N N . ALA A 1 16 ? 4.776 -7.581 -9.726 1.00 0.00 23 ALA A N 18
ATOM 19141 C CA . ALA A 1 16 ? 4.019 -6.781 -10.727 1.00 0.00 23 ALA A CA 18
ATOM 19142 C C . ALA A 1 16 ? 4.635 -5.383 -10.778 1.00 0.00 23 ALA A C 18
ATOM 19143 O O . ALA A 1 16 ? 5.252 -4.952 -9.832 1.00 0.00 23 ALA A O 18
ATOM 19150 N N . ALA A 1 17 ? 4.485 -4.662 -11.855 1.00 0.00 24 ALA A N 18
ATOM 19151 C CA . ALA A 1 17 ? 5.089 -3.301 -11.897 1.00 0.00 24 ALA A CA 18
ATOM 19152 C C . ALA A 1 17 ? 3.977 -2.281 -12.123 1.00 0.00 24 ALA A C 18
ATOM 19153 O O . ALA A 1 17 ? 3.399 -2.203 -13.183 1.00 0.00 24 ALA A O 18
ATOM 19160 N N . PHE A 1 18 ? 3.651 -1.532 -11.105 1.00 0.00 25 PHE A N 18
ATOM 19161 C CA . PHE A 1 18 ? 2.541 -0.539 -11.196 1.00 0.00 25 PHE A CA 18
ATOM 19162 C C . PHE A 1 18 ? 3.059 0.864 -11.537 1.00 0.00 25 PHE A C 18
ATOM 19163 O O . PHE A 1 18 ? 4.239 1.152 -11.459 1.00 0.00 25 PHE A O 18
ATOM 19180 N N . HIS A 1 19 ? 2.148 1.748 -11.861 1.00 0.00 26 HIS A N 18
ATOM 19181 C CA . HIS A 1 19 ? 2.513 3.159 -12.160 1.00 0.00 26 HIS A CA 18
ATOM 19182 C C . HIS A 1 19 ? 1.233 4.012 -12.096 1.00 0.00 26 HIS A C 18
ATOM 19183 O O . HIS A 1 19 ? 0.161 3.581 -12.486 1.00 0.00 26 HIS A O 18
ATOM 19197 N N . ILE A 1 20 ? 1.334 5.204 -11.566 1.00 0.00 27 ILE A N 18
ATOM 19198 C CA . ILE A 1 20 ? 0.132 6.086 -11.427 1.00 0.00 27 ILE A CA 18
ATOM 19199 C C . ILE A 1 20 ? 0.223 7.232 -12.434 1.00 0.00 27 ILE A C 18
ATOM 19200 O O . ILE A 1 20 ? 1.301 7.620 -12.838 1.00 0.00 27 ILE A O 18
ATOM 19216 N N . ALA A 1 21 ? -0.889 7.771 -12.865 1.00 0.00 28 ALA A N 18
ATOM 19217 C CA . ALA A 1 21 ? -0.811 8.882 -13.870 1.00 0.00 28 ALA A CA 18
ATOM 19218 C C . ALA A 1 21 ? -1.754 10.045 -13.522 1.00 0.00 28 ALA A C 18
ATOM 19219 O O . ALA A 1 21 ? -2.952 9.886 -13.453 1.00 0.00 28 ALA A O 18
ATOM 19226 N N . ALA A 1 22 ? -1.221 11.227 -13.356 1.00 0.00 29 ALA A N 18
ATOM 19227 C CA . ALA A 1 22 ? -2.086 12.413 -13.066 1.00 0.00 29 ALA A CA 18
ATOM 19228 C C . ALA A 1 22 ? -1.208 13.669 -12.976 1.00 0.00 29 ALA A C 18
ATOM 19229 O O . ALA A 1 22 ? -1.307 14.539 -13.819 1.00 0.00 29 ALA A O 18
ATOM 19236 N N . PRO A 1 23 ? -0.359 13.730 -11.975 1.00 0.00 30 PRO A N 18
ATOM 19237 C CA . PRO A 1 23 ? 0.557 14.871 -11.792 1.00 0.00 30 PRO A CA 18
ATOM 19238 C C . PRO A 1 23 ? 1.779 14.685 -12.698 1.00 0.00 30 PRO A C 18
ATOM 19239 O O . PRO A 1 23 ? 2.883 14.563 -12.223 1.00 0.00 30 PRO A O 18
ATOM 19250 N N . LEU A 1 24 ? 1.553 14.644 -13.994 1.00 0.00 31 LEU A N 18
ATOM 19251 C CA . LEU A 1 24 ? 2.642 14.435 -15.016 1.00 0.00 31 LEU A CA 18
ATOM 19252 C C . LEU A 1 24 ? 4.059 14.490 -14.416 1.00 0.00 31 LEU A C 18
ATOM 19253 O O . LEU A 1 24 ? 4.744 13.487 -14.400 1.00 0.00 31 LEU A O 18
ATOM 19269 N N . PRO A 1 25 ? 4.474 15.643 -13.949 1.00 0.00 32 PRO A N 18
ATOM 19270 C CA . PRO A 1 25 ? 5.818 15.808 -13.360 1.00 0.00 32 PRO A CA 18
ATOM 19271 C C . PRO A 1 25 ? 5.867 15.248 -11.928 1.00 0.00 32 PRO A C 18
ATOM 19272 O O . PRO A 1 25 ? 6.006 15.987 -10.978 1.00 0.00 32 PRO A O 18
ATOM 19283 N N . VAL A 1 26 ? 5.765 13.953 -11.760 1.00 0.00 33 VAL A N 18
ATOM 19284 C CA . VAL A 1 26 ? 5.816 13.377 -10.380 1.00 0.00 33 VAL A CA 18
ATOM 19285 C C . VAL A 1 26 ? 7.257 13.023 -10.018 1.00 0.00 33 VAL A C 18
ATOM 19286 O O . VAL A 1 26 ? 8.049 12.654 -10.863 1.00 0.00 33 VAL A O 18
ATOM 19299 N N . THR A 1 27 ? 7.596 13.128 -8.763 1.00 0.00 34 THR A N 18
ATOM 19300 C CA . THR A 1 27 ? 8.979 12.791 -8.328 1.00 0.00 34 THR A CA 18
ATOM 19301 C C . THR A 1 27 ? 8.957 11.564 -7.414 1.00 0.00 34 THR A C 18
ATOM 19302 O O . THR A 1 27 ? 9.970 10.926 -7.204 1.00 0.00 34 THR A O 18
ATOM 19313 N N . ALA A 1 28 ? 7.822 11.231 -6.866 1.00 0.00 35 ALA A N 18
ATOM 19314 C CA . ALA A 1 28 ? 7.748 10.047 -5.970 1.00 0.00 35 ALA A CA 18
ATOM 19315 C C . ALA A 1 28 ? 6.308 9.831 -5.493 1.00 0.00 35 ALA A C 18
ATOM 19316 O O . ALA A 1 28 ? 5.534 10.761 -5.376 1.00 0.00 35 ALA A O 18
ATOM 19323 N N . THR A 1 29 ? 5.957 8.611 -5.187 1.00 0.00 36 THR A N 18
ATOM 19324 C CA . THR A 1 29 ? 4.582 8.328 -4.679 1.00 0.00 36 THR A CA 18
ATOM 19325 C C . THR A 1 29 ? 4.680 7.279 -3.572 1.00 0.00 36 THR A C 18
ATOM 19326 O O . THR A 1 29 ? 5.453 6.346 -3.659 1.00 0.00 36 THR A O 18
ATOM 19337 N N . ARG A 1 30 ? 3.908 7.419 -2.531 1.00 0.00 37 ARG A N 18
ATOM 19338 C CA . ARG A 1 30 ? 3.966 6.423 -1.431 1.00 0.00 37 ARG A CA 18
ATOM 19339 C C . ARG A 1 30 ? 2.901 5.353 -1.660 1.00 0.00 37 ARG A C 18
ATOM 19340 O O . ARG A 1 30 ? 1.724 5.587 -1.491 1.00 0.00 37 ARG A O 18
ATOM 19361 N N . TRP A 1 31 ? 3.307 4.176 -2.040 1.00 0.00 38 TRP A N 18
ATOM 19362 C CA . TRP A 1 31 ? 2.315 3.089 -2.280 1.00 0.00 38 TRP A CA 18
ATOM 19363 C C . TRP A 1 31 ? 2.102 2.303 -0.995 1.00 0.00 38 TRP A C 18
ATOM 19364 O O . TRP A 1 31 ? 2.720 2.551 0.021 1.00 0.00 38 TRP A O 18
ATOM 19385 N N . ASP A 1 32 ? 1.254 1.331 -1.062 1.00 0.00 39 ASP A N 18
ATOM 19386 C CA . ASP A 1 32 ? 1.007 0.460 0.106 1.00 0.00 39 ASP A CA 18
ATOM 19387 C C . ASP A 1 32 ? 0.603 -0.898 -0.444 1.00 0.00 39 ASP A C 18
ATOM 19388 O O . ASP A 1 32 ? -0.503 -1.084 -0.909 1.00 0.00 39 ASP A O 18
ATOM 19397 N N . PHE A 1 33 ? 1.500 -1.841 -0.442 1.00 0.00 40 PHE A N 18
ATOM 19398 C CA . PHE A 1 33 ? 1.150 -3.166 -1.021 1.00 0.00 40 PHE A CA 18
ATOM 19399 C C . PHE A 1 33 ? 0.351 -3.983 -0.013 1.00 0.00 40 PHE A C 18
ATOM 19400 O O . PHE A 1 33 ? -0.764 -4.387 -0.273 1.00 0.00 40 PHE A O 18
ATOM 19417 N N . GLY A 1 34 ? 0.916 -4.249 1.130 1.00 0.00 41 GLY A N 18
ATOM 19418 C CA . GLY A 1 34 ? 0.188 -5.061 2.143 1.00 0.00 41 GLY A CA 18
ATOM 19419 C C . GLY A 1 34 ? 0.529 -6.541 1.940 1.00 0.00 41 GLY A C 18
ATOM 19420 O O . GLY A 1 34 ? -0.175 -7.419 2.401 1.00 0.00 41 GLY A O 18
ATOM 19424 N N . ASP A 1 35 ? 1.619 -6.821 1.275 1.00 0.00 42 ASP A N 18
ATOM 19425 C CA . ASP A 1 35 ? 2.035 -8.231 1.062 1.00 0.00 42 ASP A CA 18
ATOM 19426 C C . ASP A 1 35 ? 3.237 -8.479 1.966 1.00 0.00 42 ASP A C 18
ATOM 19427 O O . ASP A 1 35 ? 3.105 -8.573 3.171 1.00 0.00 42 ASP A O 18
ATOM 19436 N N . GLY A 1 36 ? 4.410 -8.525 1.417 1.00 0.00 43 GLY A N 18
ATOM 19437 C CA . GLY A 1 36 ? 5.609 -8.694 2.265 1.00 0.00 43 GLY A CA 18
ATOM 19438 C C . GLY A 1 36 ? 5.998 -7.314 2.804 1.00 0.00 43 GLY A C 18
ATOM 19439 O O . GLY A 1 36 ? 6.696 -7.195 3.791 1.00 0.00 43 GLY A O 18
ATOM 19443 N N . SER A 1 37 ? 5.533 -6.264 2.162 1.00 0.00 44 SER A N 18
ATOM 19444 C CA . SER A 1 37 ? 5.859 -4.888 2.635 1.00 0.00 44 SER A CA 18
ATOM 19445 C C . SER A 1 37 ? 4.586 -4.030 2.616 1.00 0.00 44 SER A C 18
ATOM 19446 O O . SER A 1 37 ? 3.859 -3.993 1.641 1.00 0.00 44 SER A O 18
ATOM 19454 N N . ALA A 1 38 ? 4.304 -3.351 3.693 1.00 0.00 45 ALA A N 18
ATOM 19455 C CA . ALA A 1 38 ? 3.078 -2.506 3.738 1.00 0.00 45 ALA A CA 18
ATOM 19456 C C . ALA A 1 38 ? 3.343 -1.165 3.050 1.00 0.00 45 ALA A C 18
ATOM 19457 O O . ALA A 1 38 ? 3.079 -0.993 1.871 1.00 0.00 45 ALA A O 18
ATOM 19464 N N . GLU A 1 39 ? 3.858 -0.221 3.794 1.00 0.00 46 GLU A N 18
ATOM 19465 C CA . GLU A 1 39 ? 4.155 1.137 3.239 1.00 0.00 46 GLU A CA 18
ATOM 19466 C C . GLU A 1 39 ? 5.113 1.022 2.051 1.00 0.00 46 GLU A C 18
ATOM 19467 O O . GLU A 1 39 ? 5.879 0.084 1.949 1.00 0.00 46 GLU A O 18
ATOM 19479 N N . VAL A 1 40 ? 5.058 1.960 1.140 1.00 0.00 47 VAL A N 18
ATOM 19480 C CA . VAL A 1 40 ? 5.946 1.889 -0.055 1.00 0.00 47 VAL A CA 18
ATOM 19481 C C . VAL A 1 40 ? 6.471 3.271 -0.437 1.00 0.00 47 VAL A C 18
ATOM 19482 O O . VAL A 1 40 ? 5.713 4.190 -0.662 1.00 0.00 47 VAL A O 18
ATOM 19495 N N . ASP A 1 41 ? 7.762 3.405 -0.566 1.00 0.00 48 ASP A N 18
ATOM 19496 C CA . ASP A 1 41 ? 8.346 4.707 -0.994 1.00 0.00 48 ASP A CA 18
ATOM 19497 C C . ASP A 1 41 ? 8.788 4.550 -2.450 1.00 0.00 48 ASP A C 18
ATOM 19498 O O . ASP A 1 41 ? 9.881 4.098 -2.733 1.00 0.00 48 ASP A O 18
ATOM 19507 N N . ALA A 1 42 ? 7.929 4.874 -3.377 1.00 0.00 49 ALA A N 18
ATOM 19508 C CA . ALA A 1 42 ? 8.279 4.694 -4.816 1.00 0.00 49 ALA A CA 18
ATOM 19509 C C . ALA A 1 42 ? 8.809 5.989 -5.435 1.00 0.00 49 ALA A C 18
ATOM 19510 O O . ALA A 1 42 ? 8.504 7.081 -4.993 1.00 0.00 49 ALA A O 18
ATOM 19517 N N . ALA A 1 43 ? 9.595 5.857 -6.475 1.00 0.00 50 ALA A N 18
ATOM 19518 C CA . ALA A 1 43 ? 10.159 7.052 -7.164 1.00 0.00 50 ALA A CA 18
ATOM 19519 C C . ALA A 1 43 ? 9.235 7.455 -8.319 1.00 0.00 50 ALA A C 18
ATOM 19520 O O . ALA A 1 43 ? 8.514 6.633 -8.874 1.00 0.00 50 ALA A O 18
ATOM 19527 N N . GLY A 1 44 ? 9.246 8.719 -8.677 1.00 0.00 51 GLY A N 18
ATOM 19528 C CA . GLY A 1 44 ? 8.366 9.200 -9.779 1.00 0.00 51 GLY A CA 18
ATOM 19529 C C . GLY A 1 44 ? 6.966 8.651 -9.545 1.00 0.00 51 GLY A C 18
ATOM 19530 O O . GLY A 1 44 ? 6.631 8.282 -8.440 1.00 0.00 51 GLY A O 18
ATOM 19534 N N . PRO A 1 45 ? 6.196 8.591 -10.587 1.00 0.00 52 PRO A N 18
ATOM 19535 C CA . PRO A 1 45 ? 4.840 8.048 -10.519 1.00 0.00 52 PRO A CA 18
ATOM 19536 C C . PRO A 1 45 ? 4.871 6.529 -10.757 1.00 0.00 52 PRO A C 18
ATOM 19537 O O . PRO A 1 45 ? 4.025 6.003 -11.452 1.00 0.00 52 PRO A O 18
ATOM 19548 N N . ALA A 1 46 ? 5.837 5.803 -10.227 1.00 0.00 53 ALA A N 18
ATOM 19549 C CA . ALA A 1 46 ? 5.847 4.332 -10.509 1.00 0.00 53 ALA A CA 18
ATOM 19550 C C . ALA A 1 46 ? 6.358 3.517 -9.315 1.00 0.00 53 ALA A C 18
ATOM 19551 O O . ALA A 1 46 ? 7.159 3.975 -8.526 1.00 0.00 53 ALA A O 18
ATOM 19558 N N . ALA A 1 47 ? 5.903 2.291 -9.210 1.00 0.00 54 ALA A N 18
ATOM 19559 C CA . ALA A 1 47 ? 6.345 1.384 -8.103 1.00 0.00 54 ALA A CA 18
ATOM 19560 C C . ALA A 1 47 ? 5.942 -0.041 -8.468 1.00 0.00 54 ALA A C 18
ATOM 19561 O O . ALA A 1 47 ? 5.029 -0.247 -9.232 1.00 0.00 54 ALA A O 18
ATOM 19568 N N . SER A 1 48 ? 6.605 -1.028 -7.935 1.00 0.00 55 SER A N 18
ATOM 19569 C CA . SER A 1 48 ? 6.232 -2.431 -8.278 1.00 0.00 55 SER A CA 18
ATOM 19570 C C . SER A 1 48 ? 5.692 -3.150 -7.043 1.00 0.00 55 SER A C 18
ATOM 19571 O O . SER A 1 48 ? 5.912 -2.735 -5.926 1.00 0.00 55 SER A O 18
ATOM 19579 N N . HIS A 1 49 ? 4.977 -4.223 -7.244 1.00 0.00 56 HIS A N 18
ATOM 19580 C CA . HIS A 1 49 ? 4.397 -4.973 -6.096 1.00 0.00 56 HIS A CA 18
ATOM 19581 C C . HIS A 1 49 ? 5.023 -6.362 -5.994 1.00 0.00 56 HIS A C 18
ATOM 19582 O O . HIS A 1 49 ? 5.224 -7.040 -6.983 1.00 0.00 56 HIS A O 18
ATOM 19596 N N . ARG A 1 50 ? 5.304 -6.799 -4.798 1.00 0.00 57 ARG A N 18
ATOM 19597 C CA . ARG A 1 50 ? 5.896 -8.153 -4.610 1.00 0.00 57 ARG A CA 18
ATOM 19598 C C . ARG A 1 50 ? 4.864 -9.043 -3.916 1.00 0.00 57 ARG A C 18
ATOM 19599 O O . ARG A 1 50 ? 4.733 -9.035 -2.709 1.00 0.00 57 ARG A O 18
ATOM 19620 N N . TYR A 1 51 ? 4.119 -9.803 -4.671 1.00 0.00 58 TYR A N 18
ATOM 19621 C CA . TYR A 1 51 ? 3.085 -10.676 -4.049 1.00 0.00 58 TYR A CA 18
ATOM 19622 C C . TYR A 1 51 ? 3.627 -12.097 -3.927 1.00 0.00 58 TYR A C 18
ATOM 19623 O O . TYR A 1 51 ? 4.162 -12.647 -4.867 1.00 0.00 58 TYR A O 18
ATOM 19641 N N . VAL A 1 52 ? 3.524 -12.685 -2.763 1.00 0.00 59 VAL A N 18
ATOM 19642 C CA . VAL A 1 52 ? 4.068 -14.062 -2.574 1.00 0.00 59 VAL A CA 18
ATOM 19643 C C . VAL A 1 52 ? 2.956 -15.054 -2.210 1.00 0.00 59 VAL A C 18
ATOM 19644 O O . VAL A 1 52 ? 3.062 -16.231 -2.490 1.00 0.00 59 VAL A O 18
ATOM 19657 N N . LEU A 1 53 ? 1.895 -14.613 -1.584 1.00 0.00 60 LEU A N 18
ATOM 19658 C CA . LEU A 1 53 ? 0.813 -15.569 -1.212 1.00 0.00 60 LEU A CA 18
ATOM 19659 C C . LEU A 1 53 ? -0.322 -15.483 -2.235 1.00 0.00 60 LEU A C 18
ATOM 19660 O O . LEU A 1 53 ? -0.599 -14.425 -2.761 1.00 0.00 60 LEU A O 18
ATOM 19676 N N . PRO A 1 54 ? -0.952 -16.602 -2.478 1.00 0.00 61 PRO A N 18
ATOM 19677 C CA . PRO A 1 54 ? -2.077 -16.685 -3.426 1.00 0.00 61 PRO A CA 18
ATOM 19678 C C . PRO A 1 54 ? -3.348 -16.135 -2.775 1.00 0.00 61 PRO A C 18
ATOM 19679 O O . PRO A 1 54 ? -3.755 -16.574 -1.719 1.00 0.00 61 PRO A O 18
ATOM 19690 N N . GLY A 1 55 ? -3.972 -15.171 -3.393 1.00 0.00 62 GLY A N 18
ATOM 19691 C CA . GLY A 1 55 ? -5.211 -14.588 -2.804 1.00 0.00 62 GLY A CA 18
ATOM 19692 C C . GLY A 1 55 ? -5.470 -13.215 -3.426 1.00 0.00 62 GLY A C 18
ATOM 19693 O O . GLY A 1 55 ? -5.092 -12.954 -4.549 1.00 0.00 62 GLY A O 18
ATOM 19697 N N . ARG A 1 56 ? -6.112 -12.333 -2.708 1.00 0.00 63 ARG A N 18
ATOM 19698 C CA . ARG A 1 56 ? -6.388 -10.980 -3.269 1.00 0.00 63 ARG A CA 18
ATOM 19699 C C . ARG A 1 56 ? -5.779 -9.908 -2.362 1.00 0.00 63 ARG A C 18
ATOM 19700 O O . ARG A 1 56 ? -6.115 -9.798 -1.199 1.00 0.00 63 ARG A O 18
ATOM 19721 N N . TYR A 1 57 ? -4.884 -9.117 -2.888 1.00 0.00 64 TYR A N 18
ATOM 19722 C CA . TYR A 1 57 ? -4.245 -8.048 -2.068 1.00 0.00 64 TYR A CA 18
ATOM 19723 C C . TYR A 1 57 ? -4.852 -6.694 -2.431 1.00 0.00 64 TYR A C 18
ATOM 19724 O O . TYR A 1 57 ? -5.300 -6.487 -3.540 1.00 0.00 64 TYR A O 18
ATOM 19742 N N . HIS A 1 58 ? -4.833 -5.760 -1.520 1.00 0.00 65 HIS A N 18
ATOM 19743 C CA . HIS A 1 58 ? -5.373 -4.408 -1.830 1.00 0.00 65 HIS A CA 18
ATOM 19744 C C . HIS A 1 58 ? -4.200 -3.435 -1.953 1.00 0.00 65 HIS A C 18
ATOM 19745 O O . HIS A 1 58 ? -3.306 -3.421 -1.132 1.00 0.00 65 HIS A O 18
ATOM 19759 N N . VAL A 1 59 ? -4.181 -2.638 -2.985 1.00 0.00 66 VAL A N 18
ATOM 19760 C CA . VAL A 1 59 ? -3.052 -1.684 -3.178 1.00 0.00 66 VAL A CA 18
ATOM 19761 C C . VAL A 1 59 ? -3.537 -0.243 -3.036 1.00 0.00 66 VAL A C 18
ATOM 19762 O O . VAL A 1 59 ? -4.667 0.072 -3.340 1.00 0.00 66 VAL A O 18
ATOM 19775 N N . THR A 1 60 ? -2.672 0.636 -2.600 1.00 0.00 67 THR A N 18
ATOM 19776 C CA . THR A 1 60 ? -3.045 2.074 -2.460 1.00 0.00 67 THR A CA 18
ATOM 19777 C C . THR A 1 60 ? -1.797 2.915 -2.741 1.00 0.00 67 THR A C 18
ATOM 19778 O O . THR A 1 60 ? -0.686 2.439 -2.608 1.00 0.00 67 THR A O 18
ATOM 19789 N N . ALA A 1 61 ? -1.954 4.153 -3.135 1.00 0.00 68 ALA A N 18
ATOM 19790 C CA . ALA A 1 61 ? -0.741 4.981 -3.419 1.00 0.00 68 ALA A CA 18
ATOM 19791 C C . ALA A 1 61 ? -1.004 6.460 -3.139 1.00 0.00 68 ALA A C 18
ATOM 19792 O O . ALA A 1 61 ? -2.118 6.934 -3.180 1.00 0.00 68 ALA A O 18
ATOM 19799 N N . VAL A 1 62 ? 0.041 7.192 -2.880 1.00 0.00 69 VAL A N 18
ATOM 19800 C CA . VAL A 1 62 ? -0.090 8.650 -2.625 1.00 0.00 69 VAL A CA 18
ATOM 19801 C C . VAL A 1 62 ? 0.898 9.356 -3.544 1.00 0.00 69 VAL A C 18
ATOM 19802 O O . VAL A 1 62 ? 2.064 9.044 -3.554 1.00 0.00 69 VAL A O 18
ATOM 19815 N N . LEU A 1 63 ? 0.459 10.289 -4.330 1.00 0.00 70 LEU A N 18
ATOM 19816 C CA . LEU A 1 63 ? 1.416 10.964 -5.248 1.00 0.00 70 LEU A CA 18
ATOM 19817 C C . LEU A 1 63 ? 2.053 12.138 -4.523 1.00 0.00 70 LEU A C 18
ATOM 19818 O O . LEU A 1 63 ? 1.413 12.814 -3.748 1.00 0.00 70 LEU A O 18
ATOM 19834 N N . ALA A 1 64 ? 3.296 12.411 -4.780 1.00 0.00 71 ALA A N 18
ATOM 19835 C CA . ALA A 1 64 ? 3.924 13.572 -4.110 1.00 0.00 71 ALA A CA 18
ATOM 19836 C C . ALA A 1 64 ? 4.682 14.398 -5.128 1.00 0.00 71 ALA A C 18
ATOM 19837 O O . ALA A 1 64 ? 5.744 14.037 -5.595 1.00 0.00 71 ALA A O 18
ATOM 19844 N N . LEU A 1 65 ? 4.134 15.514 -5.447 1.00 0.00 72 LEU A N 18
ATOM 19845 C CA . LEU A 1 65 ? 4.776 16.433 -6.416 1.00 0.00 72 LEU A CA 18
ATOM 19846 C C . LEU A 1 65 ? 5.409 17.589 -5.648 1.00 0.00 72 LEU A C 18
ATOM 19847 O O . LEU A 1 65 ? 6.137 18.396 -6.190 1.00 0.00 72 LEU A O 18
ATOM 19863 N N . GLY A 1 66 ? 5.105 17.685 -4.387 1.00 0.00 73 GLY A N 18
ATOM 19864 C CA . GLY A 1 66 ? 5.644 18.799 -3.561 1.00 0.00 73 GLY A CA 18
ATOM 19865 C C . GLY A 1 66 ? 4.505 19.786 -3.316 1.00 0.00 73 GLY A C 18
ATOM 19866 O O . GLY A 1 66 ? 4.262 20.212 -2.205 1.00 0.00 73 GLY A O 18
ATOM 19870 N N . ALA A 1 67 ? 3.793 20.131 -4.355 1.00 0.00 74 ALA A N 18
ATOM 19871 C CA . ALA A 1 67 ? 2.648 21.071 -4.206 1.00 0.00 74 ALA A CA 18
ATOM 19872 C C . ALA A 1 67 ? 1.343 20.362 -4.595 1.00 0.00 74 ALA A C 18
ATOM 19873 O O . ALA A 1 67 ? 0.269 20.913 -4.463 1.00 0.00 74 ALA A O 18
ATOM 19880 N N . GLY A 1 68 ? 1.424 19.148 -5.074 1.00 0.00 75 GLY A N 18
ATOM 19881 C CA . GLY A 1 68 ? 0.187 18.415 -5.469 1.00 0.00 75 GLY A CA 18
ATOM 19882 C C . GLY A 1 68 ? 0.344 16.927 -5.149 1.00 0.00 75 GLY A C 18
ATOM 19883 O O . GLY A 1 68 ? 1.441 16.424 -5.012 1.00 0.00 75 GLY A O 18
ATOM 19887 N N . SER A 1 69 ? -0.747 16.223 -5.019 1.00 0.00 76 SER A N 18
ATOM 19888 C CA . SER A 1 69 ? -0.673 14.770 -4.700 1.00 0.00 76 SER A CA 18
ATOM 19889 C C . SER A 1 69 ? -1.854 14.046 -5.350 1.00 0.00 76 SER A C 18
ATOM 19890 O O . SER A 1 69 ? -2.658 14.639 -6.040 1.00 0.00 76 SER A O 18
ATOM 19898 N N . ALA A 1 70 ? -1.962 12.767 -5.128 1.00 0.00 77 ALA A N 18
ATOM 19899 C CA . ALA A 1 70 ? -3.085 11.992 -5.721 1.00 0.00 77 ALA A CA 18
ATOM 19900 C C . ALA A 1 70 ? -3.318 10.736 -4.878 1.00 0.00 77 ALA A C 18
ATOM 19901 O O . ALA A 1 70 ? -2.474 10.339 -4.101 1.00 0.00 77 ALA A O 18
ATOM 19908 N N . LEU A 1 71 ? -4.455 10.109 -5.016 1.00 0.00 78 LEU A N 18
ATOM 19909 C CA . LEU A 1 71 ? -4.724 8.887 -4.207 1.00 0.00 78 LEU A CA 18
ATOM 19910 C C . LEU A 1 71 ? -4.888 7.680 -5.125 1.00 0.00 78 LEU A C 18
ATOM 19911 O O . LEU A 1 71 ? -5.595 7.725 -6.112 1.00 0.00 78 LEU A O 18
ATOM 19927 N N . LEU A 1 72 ? -4.228 6.601 -4.807 1.00 0.00 79 LEU A N 18
ATOM 19928 C CA . LEU A 1 72 ? -4.327 5.384 -5.649 1.00 0.00 79 LEU A CA 18
ATOM 19929 C C . LEU A 1 72 ? -4.958 4.259 -4.843 1.00 0.00 79 LEU A C 18
ATOM 19930 O O . LEU A 1 72 ? -4.919 4.256 -3.629 1.00 0.00 79 LEU A O 18
ATOM 19946 N N . GLY A 1 73 ? -5.526 3.300 -5.517 1.00 0.00 80 GLY A N 18
ATOM 19947 C CA . GLY A 1 73 ? -6.163 2.164 -4.804 1.00 0.00 80 GLY A CA 18
ATOM 19948 C C . GLY A 1 73 ? -6.494 1.041 -5.795 1.00 0.00 80 GLY A C 18
ATOM 19949 O O . GLY A 1 73 ? -7.521 1.062 -6.443 1.00 0.00 80 GLY A O 18
ATOM 19953 N N . THR A 1 74 ? -5.640 0.056 -5.915 1.00 0.00 81 THR A N 18
ATOM 19954 C CA . THR A 1 74 ? -5.921 -1.063 -6.864 1.00 0.00 81 THR A CA 18
ATOM 19955 C C . THR A 1 74 ? -6.078 -2.376 -6.085 1.00 0.00 81 THR A C 18
ATOM 19956 O O . THR A 1 74 ? -6.118 -2.388 -4.874 1.00 0.00 81 THR A O 18
ATOM 19967 N N . ASP A 1 75 ? -6.163 -3.478 -6.781 1.00 0.00 82 ASP A N 18
ATOM 19968 C CA . ASP A 1 75 ? -6.304 -4.800 -6.106 1.00 0.00 82 ASP A CA 18
ATOM 19969 C C . ASP A 1 75 ? -5.684 -5.865 -7.013 1.00 0.00 82 ASP A C 18
ATOM 19970 O O . ASP A 1 75 ? -5.717 -5.740 -8.221 1.00 0.00 82 ASP A O 18
ATOM 19979 N N . VAL A 1 76 ? -5.111 -6.903 -6.466 1.00 0.00 83 VAL A N 18
ATOM 19980 C CA . VAL A 1 76 ? -4.497 -7.934 -7.340 1.00 0.00 83 VAL A CA 18
ATOM 19981 C C . VAL A 1 76 ? -4.951 -9.326 -6.905 1.00 0.00 83 VAL A C 18
ATOM 19982 O O . VAL A 1 76 ? -5.009 -9.633 -5.732 1.00 0.00 83 VAL A O 18
ATOM 19995 N N . GLN A 1 77 ? -5.254 -10.177 -7.847 1.00 0.00 84 GLN A N 18
ATOM 19996 C CA . GLN A 1 77 ? -5.682 -11.559 -7.498 1.00 0.00 84 GLN A CA 18
ATOM 19997 C C . GLN A 1 77 ? -4.531 -12.517 -7.798 1.00 0.00 84 GLN A C 18
ATOM 19998 O O . GLN A 1 77 ? -4.406 -13.032 -8.892 1.00 0.00 84 GLN A O 18
ATOM 20012 N N . VAL A 1 78 ? -3.683 -12.753 -6.838 1.00 0.00 85 VAL A N 18
ATOM 20013 C CA . VAL A 1 78 ? -2.536 -13.669 -7.071 1.00 0.00 85 VAL A CA 18
ATOM 20014 C C . VAL A 1 78 ? -3.029 -15.115 -7.043 1.00 0.00 85 VAL A C 18
ATOM 20015 O O . VAL A 1 78 ? -3.740 -15.522 -6.147 1.00 0.00 85 VAL A O 18
ATOM 20028 N N . GLU A 1 79 ? -2.662 -15.890 -8.027 1.00 0.00 86 GLU A N 18
ATOM 20029 C CA . GLU A 1 79 ? -3.116 -17.308 -8.069 1.00 0.00 86 GLU A CA 18
ATOM 20030 C C . GLU A 1 79 ? -1.915 -18.240 -7.914 1.00 0.00 86 GLU A C 18
ATOM 20031 O O . GLU A 1 79 ? -0.839 -17.967 -8.404 1.00 0.00 86 GLU A O 18
ATOM 20043 N N . ALA A 1 80 ? -2.092 -19.344 -7.243 1.00 0.00 87 ALA A N 18
ATOM 20044 C CA . ALA A 1 80 ? -0.960 -20.295 -7.065 1.00 0.00 87 ALA A CA 18
ATOM 20045 C C . ALA A 1 80 ? -0.971 -21.314 -8.207 1.00 0.00 87 ALA A C 18
ATOM 20046 O O . ALA A 1 80 ? -1.357 -22.453 -8.032 1.00 0.00 87 ALA A O 18
ATOM 20053 N N . ALA A 1 1 ? -5.150 10.169 -9.182 1.00 0.00 8 ALA A N 19
ATOM 20054 C CA . ALA A 1 1 ? -4.350 9.757 -10.368 1.00 0.00 8 ALA A CA 19
ATOM 20055 C C . ALA A 1 1 ? -4.936 8.473 -10.945 1.00 0.00 8 ALA A C 19
ATOM 20056 O O . ALA A 1 1 ? -5.867 7.909 -10.406 1.00 0.00 8 ALA A O 19
ATOM 20063 N N . THR A 1 2 ? -4.400 8.005 -12.032 1.00 0.00 9 THR A N 19
ATOM 20064 C CA . THR A 1 2 ? -4.927 6.760 -12.637 1.00 0.00 9 THR A CA 19
ATOM 20065 C C . THR A 1 2 ? -4.106 5.587 -12.127 1.00 0.00 9 THR A C 19
ATOM 20066 O O . THR A 1 2 ? -2.923 5.713 -11.843 1.00 0.00 9 THR A O 19
ATOM 20077 N N . LEU A 1 3 ? -4.750 4.462 -11.985 1.00 0.00 10 LEU A N 19
ATOM 20078 C CA . LEU A 1 3 ? -4.082 3.243 -11.458 1.00 0.00 10 LEU A CA 19
ATOM 20079 C C . LEU A 1 3 ? -3.523 2.408 -12.611 1.00 0.00 10 LEU A C 19
ATOM 20080 O O . LEU A 1 3 ? -4.184 1.520 -13.111 1.00 0.00 10 LEU A O 19
ATOM 20096 N N . VAL A 1 4 ? -2.314 2.654 -13.030 1.00 0.00 11 VAL A N 19
ATOM 20097 C CA . VAL A 1 4 ? -1.751 1.831 -14.135 1.00 0.00 11 VAL A CA 19
ATOM 20098 C C . VAL A 1 4 ? -0.880 0.735 -13.529 1.00 0.00 11 VAL A C 19
ATOM 20099 O O . VAL A 1 4 ? 0.243 0.971 -13.151 1.00 0.00 11 VAL A O 19
ATOM 20112 N N . GLY A 1 5 ? -1.389 -0.458 -13.420 1.00 0.00 12 GLY A N 19
ATOM 20113 C CA . GLY A 1 5 ? -0.577 -1.554 -12.819 1.00 0.00 12 GLY A CA 19
ATOM 20114 C C . GLY A 1 5 ? -0.350 -2.670 -13.844 1.00 0.00 12 GLY A C 19
ATOM 20115 O O . GLY A 1 5 ? -1.006 -3.689 -13.797 1.00 0.00 12 GLY A O 19
ATOM 20119 N N . PRO A 1 6 ? 0.581 -2.446 -14.737 1.00 0.00 13 PRO A N 19
ATOM 20120 C CA . PRO A 1 6 ? 0.927 -3.429 -15.783 1.00 0.00 13 PRO A CA 19
ATOM 20121 C C . PRO A 1 6 ? 1.743 -4.599 -15.213 1.00 0.00 13 PRO A C 19
ATOM 20122 O O . PRO A 1 6 ? 2.521 -4.455 -14.282 1.00 0.00 13 PRO A O 19
ATOM 20133 N N . HIS A 1 7 ? 1.568 -5.760 -15.786 1.00 0.00 14 HIS A N 19
ATOM 20134 C CA . HIS A 1 7 ? 2.315 -6.963 -15.320 1.00 0.00 14 HIS A CA 19
ATOM 20135 C C . HIS A 1 7 ? 1.803 -8.191 -16.078 1.00 0.00 14 HIS A C 19
ATOM 20136 O O . HIS A 1 7 ? 0.731 -8.176 -16.650 1.00 0.00 14 HIS A O 19
ATOM 20150 N N . GLY A 1 8 ? 2.555 -9.258 -16.081 1.00 0.00 15 GLY A N 19
ATOM 20151 C CA . GLY A 1 8 ? 2.100 -10.488 -16.791 1.00 0.00 15 GLY A CA 19
ATOM 20152 C C . GLY A 1 8 ? 1.151 -11.257 -15.874 1.00 0.00 15 GLY A C 19
ATOM 20153 O O . GLY A 1 8 ? 0.234 -10.684 -15.321 1.00 0.00 15 GLY A O 19
ATOM 20157 N N . PRO A 1 9 ? 1.405 -12.527 -15.720 1.00 0.00 16 PRO A N 19
ATOM 20158 C CA . PRO A 1 9 ? 0.590 -13.382 -14.852 1.00 0.00 16 PRO A CA 19
ATOM 20159 C C . PRO A 1 9 ? 0.998 -13.154 -13.399 1.00 0.00 16 PRO A C 19
ATOM 20160 O O . PRO A 1 9 ? 2.145 -12.881 -13.105 1.00 0.00 16 PRO A O 19
ATOM 20171 N N . LEU A 1 10 ? 0.078 -13.259 -12.490 1.00 0.00 17 LEU A N 19
ATOM 20172 C CA . LEU A 1 10 ? 0.426 -13.042 -11.064 1.00 0.00 17 LEU A CA 19
ATOM 20173 C C . LEU A 1 10 ? 0.273 -14.359 -10.308 1.00 0.00 17 LEU A C 19
ATOM 20174 O O . LEU A 1 10 ? -0.743 -14.625 -9.700 1.00 0.00 17 LEU A O 19
ATOM 20190 N N . ALA A 1 11 ? 1.278 -15.183 -10.341 1.00 0.00 18 ALA A N 19
ATOM 20191 C CA . ALA A 1 11 ? 1.198 -16.479 -9.618 1.00 0.00 18 ALA A CA 19
ATOM 20192 C C . ALA A 1 11 ? 1.850 -16.308 -8.250 1.00 0.00 18 ALA A C 19
ATOM 20193 O O . ALA A 1 11 ? 2.499 -15.315 -7.990 1.00 0.00 18 ALA A O 19
ATOM 20200 N N . SER A 1 12 ? 1.678 -17.254 -7.370 1.00 0.00 19 SER A N 19
ATOM 20201 C CA . SER A 1 12 ? 2.290 -17.125 -6.020 1.00 0.00 19 SER A CA 19
ATOM 20202 C C . SER A 1 12 ? 3.800 -16.932 -6.160 1.00 0.00 19 SER A C 19
ATOM 20203 O O . SER A 1 12 ? 4.523 -17.841 -6.515 1.00 0.00 19 SER A O 19
ATOM 20211 N N . GLY A 1 13 ? 4.275 -15.750 -5.887 1.00 0.00 20 GLY A N 19
ATOM 20212 C CA . GLY A 1 13 ? 5.737 -15.484 -6.003 1.00 0.00 20 GLY A CA 19
ATOM 20213 C C . GLY A 1 13 ? 6.006 -14.643 -7.252 1.00 0.00 20 GLY A C 19
ATOM 20214 O O . GLY A 1 13 ? 6.990 -14.833 -7.939 1.00 0.00 20 GLY A O 19
ATOM 20218 N N . GLN A 1 14 ? 5.138 -13.714 -7.554 1.00 0.00 21 GLN A N 19
ATOM 20219 C CA . GLN A 1 14 ? 5.346 -12.861 -8.762 1.00 0.00 21 GLN A CA 19
ATOM 20220 C C . GLN A 1 14 ? 5.242 -11.383 -8.377 1.00 0.00 21 GLN A C 19
ATOM 20221 O O . GLN A 1 14 ? 4.597 -11.026 -7.409 1.00 0.00 21 GLN A O 19
ATOM 20235 N N . LEU A 1 15 ? 5.873 -10.516 -9.126 1.00 0.00 22 LEU A N 19
ATOM 20236 C CA . LEU A 1 15 ? 5.805 -9.066 -8.796 1.00 0.00 22 LEU A CA 19
ATOM 20237 C C . LEU A 1 15 ? 5.156 -8.303 -9.956 1.00 0.00 22 LEU A C 19
ATOM 20238 O O . LEU A 1 15 ? 5.536 -8.437 -11.103 1.00 0.00 22 LEU A O 19
ATOM 20254 N N . ALA A 1 16 ? 4.181 -7.491 -9.651 1.00 0.00 23 ALA A N 19
ATOM 20255 C CA . ALA A 1 16 ? 3.502 -6.689 -10.706 1.00 0.00 23 ALA A CA 19
ATOM 20256 C C . ALA A 1 16 ? 4.164 -5.321 -10.753 1.00 0.00 23 ALA A C 19
ATOM 20257 O O . ALA A 1 16 ? 4.560 -4.800 -9.742 1.00 0.00 23 ALA A O 19
ATOM 20264 N N . ALA A 1 17 ? 4.274 -4.703 -11.885 1.00 0.00 24 ALA A N 19
ATOM 20265 C CA . ALA A 1 17 ? 4.904 -3.363 -11.881 1.00 0.00 24 ALA A CA 19
ATOM 20266 C C . ALA A 1 17 ? 3.799 -2.324 -11.971 1.00 0.00 24 ALA A C 19
ATOM 20267 O O . ALA A 1 17 ? 2.905 -2.428 -12.777 1.00 0.00 24 ALA A O 19
ATOM 20274 N N . PHE A 1 18 ? 3.818 -1.360 -11.103 1.00 0.00 25 PHE A N 19
ATOM 20275 C CA . PHE A 1 18 ? 2.728 -0.351 -11.089 1.00 0.00 25 PHE A CA 19
ATOM 20276 C C . PHE A 1 18 ? 3.225 1.035 -11.515 1.00 0.00 25 PHE A C 19
ATOM 20277 O O . PHE A 1 18 ? 4.406 1.309 -11.556 1.00 0.00 25 PHE A O 19
ATOM 20294 N N . HIS A 1 19 ? 2.299 1.916 -11.799 1.00 0.00 26 HIS A N 19
ATOM 20295 C CA . HIS A 1 19 ? 2.644 3.307 -12.187 1.00 0.00 26 HIS A CA 19
ATOM 20296 C C . HIS A 1 19 ? 1.367 4.157 -12.066 1.00 0.00 26 HIS A C 19
ATOM 20297 O O . HIS A 1 19 ? 0.292 3.751 -12.472 1.00 0.00 26 HIS A O 19
ATOM 20311 N N . ILE A 1 20 ? 1.472 5.318 -11.473 1.00 0.00 27 ILE A N 19
ATOM 20312 C CA . ILE A 1 20 ? 0.267 6.185 -11.287 1.00 0.00 27 ILE A CA 19
ATOM 20313 C C . ILE A 1 20 ? 0.303 7.315 -12.314 1.00 0.00 27 ILE A C 19
ATOM 20314 O O . ILE A 1 20 ? 1.360 7.742 -12.731 1.00 0.00 27 ILE A O 19
ATOM 20330 N N . ALA A 1 21 ? -0.832 7.798 -12.751 1.00 0.00 28 ALA A N 19
ATOM 20331 C CA . ALA A 1 21 ? -0.798 8.890 -13.779 1.00 0.00 28 ALA A CA 19
ATOM 20332 C C . ALA A 1 21 ? -1.756 10.041 -13.436 1.00 0.00 28 ALA A C 19
ATOM 20333 O O . ALA A 1 21 ? -2.944 9.853 -13.293 1.00 0.00 28 ALA A O 19
ATOM 20340 N N . ALA A 1 22 ? -1.248 11.243 -13.358 1.00 0.00 29 ALA A N 19
ATOM 20341 C CA . ALA A 1 22 ? -2.124 12.422 -13.079 1.00 0.00 29 ALA A CA 19
ATOM 20342 C C . ALA A 1 22 ? -1.261 13.690 -13.023 1.00 0.00 29 ALA A C 19
ATOM 20343 O O . ALA A 1 22 ? -1.379 14.544 -13.880 1.00 0.00 29 ALA A O 19
ATOM 20350 N N . PRO A 1 23 ? -0.402 13.778 -12.033 1.00 0.00 30 PRO A N 19
ATOM 20351 C CA . PRO A 1 23 ? 0.498 14.933 -11.882 1.00 0.00 30 PRO A CA 19
ATOM 20352 C C . PRO A 1 23 ? 1.694 14.762 -12.821 1.00 0.00 30 PRO A C 19
ATOM 20353 O O . PRO A 1 23 ? 2.792 14.533 -12.376 1.00 0.00 30 PRO A O 19
ATOM 20364 N N . LEU A 1 24 ? 1.453 14.851 -14.113 1.00 0.00 31 LEU A N 19
ATOM 20365 C CA . LEU A 1 24 ? 2.526 14.675 -15.157 1.00 0.00 31 LEU A CA 19
ATOM 20366 C C . LEU A 1 24 ? 3.946 14.649 -14.563 1.00 0.00 31 LEU A C 19
ATOM 20367 O O . LEU A 1 24 ? 4.604 13.630 -14.621 1.00 0.00 31 LEU A O 19
ATOM 20383 N N . PRO A 1 25 ? 4.392 15.757 -14.015 1.00 0.00 32 PRO A N 19
ATOM 20384 C CA . PRO A 1 25 ? 5.740 15.840 -13.424 1.00 0.00 32 PRO A CA 19
ATOM 20385 C C . PRO A 1 25 ? 5.765 15.217 -12.021 1.00 0.00 32 PRO A C 19
ATOM 20386 O O . PRO A 1 25 ? 5.658 15.909 -11.033 1.00 0.00 32 PRO A O 19
ATOM 20397 N N . VAL A 1 26 ? 5.918 13.920 -11.919 1.00 0.00 33 VAL A N 19
ATOM 20398 C CA . VAL A 1 26 ? 5.961 13.283 -10.566 1.00 0.00 33 VAL A CA 19
ATOM 20399 C C . VAL A 1 26 ? 7.397 12.873 -10.244 1.00 0.00 33 VAL A C 19
ATOM 20400 O O . VAL A 1 26 ? 8.139 12.444 -11.105 1.00 0.00 33 VAL A O 19
ATOM 20413 N N . THR A 1 27 ? 7.793 13.002 -9.008 1.00 0.00 34 THR A N 19
ATOM 20414 C CA . THR A 1 27 ? 9.181 12.619 -8.626 1.00 0.00 34 THR A CA 19
ATOM 20415 C C . THR A 1 27 ? 9.158 11.491 -7.591 1.00 0.00 34 THR A C 19
ATOM 20416 O O . THR A 1 27 ? 10.164 10.860 -7.334 1.00 0.00 34 THR A O 19
ATOM 20427 N N . ALA A 1 28 ? 8.030 11.227 -6.991 1.00 0.00 35 ALA A N 19
ATOM 20428 C CA . ALA A 1 28 ? 7.973 10.141 -5.977 1.00 0.00 35 ALA A CA 19
ATOM 20429 C C . ALA A 1 28 ? 6.530 9.914 -5.513 1.00 0.00 35 ALA A C 19
ATOM 20430 O O . ALA A 1 28 ? 5.739 10.833 -5.419 1.00 0.00 35 ALA A O 19
ATOM 20437 N N . THR A 1 29 ? 6.196 8.691 -5.199 1.00 0.00 36 THR A N 19
ATOM 20438 C CA . THR A 1 29 ? 4.819 8.389 -4.710 1.00 0.00 36 THR A CA 19
ATOM 20439 C C . THR A 1 29 ? 4.909 7.317 -3.633 1.00 0.00 36 THR A C 19
ATOM 20440 O O . THR A 1 29 ? 5.630 6.349 -3.770 1.00 0.00 36 THR A O 19
ATOM 20451 N N . ARG A 1 30 ? 4.182 7.469 -2.567 1.00 0.00 37 ARG A N 19
ATOM 20452 C CA . ARG A 1 30 ? 4.231 6.441 -1.499 1.00 0.00 37 ARG A CA 19
ATOM 20453 C C . ARG A 1 30 ? 3.095 5.443 -1.721 1.00 0.00 37 ARG A C 19
ATOM 20454 O O . ARG A 1 30 ? 1.933 5.769 -1.590 1.00 0.00 37 ARG A O 19
ATOM 20475 N N . TRP A 1 31 ? 3.424 4.229 -2.058 1.00 0.00 38 TRP A N 19
ATOM 20476 C CA . TRP A 1 31 ? 2.364 3.207 -2.293 1.00 0.00 38 TRP A CA 19
ATOM 20477 C C . TRP A 1 31 ? 2.137 2.422 -1.010 1.00 0.00 38 TRP A C 19
ATOM 20478 O O . TRP A 1 31 ? 2.755 2.663 0.008 1.00 0.00 38 TRP A O 19
ATOM 20499 N N . ASP A 1 32 ? 1.282 1.456 -1.076 1.00 0.00 39 ASP A N 19
ATOM 20500 C CA . ASP A 1 32 ? 1.024 0.591 0.093 1.00 0.00 39 ASP A CA 19
ATOM 20501 C C . ASP A 1 32 ? 0.602 -0.759 -0.461 1.00 0.00 39 ASP A C 19
ATOM 20502 O O . ASP A 1 32 ? -0.496 -0.921 -0.954 1.00 0.00 39 ASP A O 19
ATOM 20511 N N . PHE A 1 33 ? 1.475 -1.723 -0.435 1.00 0.00 40 PHE A N 19
ATOM 20512 C CA . PHE A 1 33 ? 1.107 -3.039 -1.020 1.00 0.00 40 PHE A CA 19
ATOM 20513 C C . PHE A 1 33 ? 0.256 -3.835 -0.038 1.00 0.00 40 PHE A C 19
ATOM 20514 O O . PHE A 1 33 ? -0.884 -4.154 -0.309 1.00 0.00 40 PHE A O 19
ATOM 20531 N N . GLY A 1 34 ? 0.806 -4.183 1.090 1.00 0.00 41 GLY A N 19
ATOM 20532 C CA . GLY A 1 34 ? 0.030 -4.987 2.069 1.00 0.00 41 GLY A CA 19
ATOM 20533 C C . GLY A 1 34 ? 0.396 -6.467 1.904 1.00 0.00 41 GLY A C 19
ATOM 20534 O O . GLY A 1 34 ? -0.211 -7.335 2.500 1.00 0.00 41 GLY A O 19
ATOM 20538 N N . ASP A 1 35 ? 1.407 -6.759 1.123 1.00 0.00 42 ASP A N 19
ATOM 20539 C CA . ASP A 1 35 ? 1.833 -8.169 0.948 1.00 0.00 42 ASP A CA 19
ATOM 20540 C C . ASP A 1 35 ? 2.933 -8.418 1.972 1.00 0.00 42 ASP A C 19
ATOM 20541 O O . ASP A 1 35 ? 2.673 -8.564 3.150 1.00 0.00 42 ASP A O 19
ATOM 20550 N N . GLY A 1 36 ? 4.156 -8.410 1.552 1.00 0.00 43 GLY A N 19
ATOM 20551 C CA . GLY A 1 36 ? 5.258 -8.581 2.515 1.00 0.00 43 GLY A CA 19
ATOM 20552 C C . GLY A 1 36 ? 5.642 -7.192 3.026 1.00 0.00 43 GLY A C 19
ATOM 20553 O O . GLY A 1 36 ? 6.098 -7.030 4.140 1.00 0.00 43 GLY A O 19
ATOM 20557 N N . SER A 1 37 ? 5.445 -6.182 2.211 1.00 0.00 44 SER A N 19
ATOM 20558 C CA . SER A 1 37 ? 5.782 -4.796 2.640 1.00 0.00 44 SER A CA 19
ATOM 20559 C C . SER A 1 37 ? 4.511 -3.941 2.641 1.00 0.00 44 SER A C 19
ATOM 20560 O O . SER A 1 37 ? 3.761 -3.917 1.683 1.00 0.00 44 SER A O 19
ATOM 20568 N N . ALA A 1 38 ? 4.262 -3.239 3.712 1.00 0.00 45 ALA A N 19
ATOM 20569 C CA . ALA A 1 38 ? 3.046 -2.383 3.776 1.00 0.00 45 ALA A CA 19
ATOM 20570 C C . ALA A 1 38 ? 3.312 -1.062 3.054 1.00 0.00 45 ALA A C 19
ATOM 20571 O O . ALA A 1 38 ? 2.996 -0.902 1.887 1.00 0.00 45 ALA A O 19
ATOM 20578 N N . GLU A 1 39 ? 3.888 -0.124 3.752 1.00 0.00 46 GLU A N 19
ATOM 20579 C CA . GLU A 1 39 ? 4.193 1.211 3.153 1.00 0.00 46 GLU A CA 19
ATOM 20580 C C . GLU A 1 39 ? 5.128 1.047 1.955 1.00 0.00 46 GLU A C 19
ATOM 20581 O O . GLU A 1 39 ? 5.850 0.076 1.847 1.00 0.00 46 GLU A O 19
ATOM 20593 N N . VAL A 1 40 ? 5.103 1.984 1.043 1.00 0.00 47 VAL A N 19
ATOM 20594 C CA . VAL A 1 40 ? 5.970 1.873 -0.165 1.00 0.00 47 VAL A CA 19
ATOM 20595 C C . VAL A 1 40 ? 6.528 3.237 -0.568 1.00 0.00 47 VAL A C 19
ATOM 20596 O O . VAL A 1 40 ? 5.814 4.215 -0.624 1.00 0.00 47 VAL A O 19
ATOM 20609 N N . ASP A 1 41 ? 7.791 3.288 -0.896 1.00 0.00 48 ASP A N 19
ATOM 20610 C CA . ASP A 1 41 ? 8.409 4.567 -1.350 1.00 0.00 48 ASP A CA 19
ATOM 20611 C C . ASP A 1 41 ? 8.856 4.375 -2.802 1.00 0.00 48 ASP A C 19
ATOM 20612 O O . ASP A 1 41 ? 9.930 3.876 -3.070 1.00 0.00 48 ASP A O 19
ATOM 20621 N N . ALA A 1 42 ? 8.019 4.730 -3.739 1.00 0.00 49 ALA A N 19
ATOM 20622 C CA . ALA A 1 42 ? 8.370 4.526 -5.177 1.00 0.00 49 ALA A CA 19
ATOM 20623 C C . ALA A 1 42 ? 8.953 5.796 -5.802 1.00 0.00 49 ALA A C 19
ATOM 20624 O O . ALA A 1 42 ? 8.616 6.906 -5.431 1.00 0.00 49 ALA A O 19
ATOM 20631 N N . ALA A 1 43 ? 9.816 5.624 -6.774 1.00 0.00 50 ALA A N 19
ATOM 20632 C CA . ALA A 1 43 ? 10.430 6.791 -7.465 1.00 0.00 50 ALA A CA 19
ATOM 20633 C C . ALA A 1 43 ? 9.486 7.264 -8.575 1.00 0.00 50 ALA A C 19
ATOM 20634 O O . ALA A 1 43 ? 8.777 6.470 -9.182 1.00 0.00 50 ALA A O 19
ATOM 20641 N N . GLY A 1 44 ? 9.457 8.550 -8.836 1.00 0.00 51 GLY A N 19
ATOM 20642 C CA . GLY A 1 44 ? 8.544 9.080 -9.890 1.00 0.00 51 GLY A CA 19
ATOM 20643 C C . GLY A 1 44 ? 7.166 8.475 -9.663 1.00 0.00 51 GLY A C 19
ATOM 20644 O O . GLY A 1 44 ? 6.876 8.011 -8.582 1.00 0.00 51 GLY A O 19
ATOM 20648 N N . PRO A 1 45 ? 6.359 8.472 -10.681 1.00 0.00 52 PRO A N 19
ATOM 20649 C CA . PRO A 1 45 ? 5.020 7.886 -10.605 1.00 0.00 52 PRO A CA 19
ATOM 20650 C C . PRO A 1 45 ? 5.083 6.382 -10.913 1.00 0.00 52 PRO A C 19
ATOM 20651 O O . PRO A 1 45 ? 4.249 5.869 -11.629 1.00 0.00 52 PRO A O 19
ATOM 20662 N N . ALA A 1 46 ? 6.065 5.660 -10.413 1.00 0.00 53 ALA A N 19
ATOM 20663 C CA . ALA A 1 46 ? 6.114 4.205 -10.750 1.00 0.00 53 ALA A CA 19
ATOM 20664 C C . ALA A 1 46 ? 6.620 3.368 -9.570 1.00 0.00 53 ALA A C 19
ATOM 20665 O O . ALA A 1 46 ? 7.532 3.748 -8.864 1.00 0.00 53 ALA A O 19
ATOM 20672 N N . ALA A 1 47 ? 6.033 2.213 -9.379 1.00 0.00 54 ALA A N 19
ATOM 20673 C CA . ALA A 1 47 ? 6.455 1.301 -8.274 1.00 0.00 54 ALA A CA 19
ATOM 20674 C C . ALA A 1 47 ? 6.284 -0.145 -8.743 1.00 0.00 54 ALA A C 19
ATOM 20675 O O . ALA A 1 47 ? 6.102 -0.409 -9.914 1.00 0.00 54 ALA A O 19
ATOM 20682 N N . SER A 1 48 ? 6.335 -1.079 -7.838 1.00 0.00 55 SER A N 19
ATOM 20683 C CA . SER A 1 48 ? 6.163 -2.509 -8.220 1.00 0.00 55 SER A CA 19
ATOM 20684 C C . SER A 1 48 ? 5.684 -3.294 -6.999 1.00 0.00 55 SER A C 19
ATOM 20685 O O . SER A 1 48 ? 6.156 -3.096 -5.899 1.00 0.00 55 SER A O 19
ATOM 20693 N N . HIS A 1 49 ? 4.727 -4.160 -7.179 1.00 0.00 56 HIS A N 19
ATOM 20694 C CA . HIS A 1 49 ? 4.188 -4.930 -6.022 1.00 0.00 56 HIS A CA 19
ATOM 20695 C C . HIS A 1 49 ? 4.790 -6.332 -5.959 1.00 0.00 56 HIS A C 19
ATOM 20696 O O . HIS A 1 49 ? 4.803 -7.056 -6.929 1.00 0.00 56 HIS A O 19
ATOM 20710 N N . ARG A 1 50 ? 5.251 -6.732 -4.806 1.00 0.00 57 ARG A N 19
ATOM 20711 C CA . ARG A 1 50 ? 5.817 -8.104 -4.661 1.00 0.00 57 ARG A CA 19
ATOM 20712 C C . ARG A 1 50 ? 4.729 -9.020 -4.093 1.00 0.00 57 ARG A C 19
ATOM 20713 O O . ARG A 1 50 ? 4.506 -9.075 -2.901 1.00 0.00 57 ARG A O 19
ATOM 20734 N N . TYR A 1 51 ? 4.034 -9.730 -4.938 1.00 0.00 58 TYR A N 19
ATOM 20735 C CA . TYR A 1 51 ? 2.949 -10.623 -4.442 1.00 0.00 58 TYR A CA 19
ATOM 20736 C C . TYR A 1 51 ? 3.458 -12.061 -4.383 1.00 0.00 58 TYR A C 19
ATOM 20737 O O . TYR A 1 51 ? 3.621 -12.718 -5.390 1.00 0.00 58 TYR A O 19
ATOM 20755 N N . VAL A 1 52 ? 3.731 -12.546 -3.199 1.00 0.00 59 VAL A N 19
ATOM 20756 C CA . VAL A 1 52 ? 4.259 -13.935 -3.060 1.00 0.00 59 VAL A CA 19
ATOM 20757 C C . VAL A 1 52 ? 3.198 -14.879 -2.476 1.00 0.00 59 VAL A C 19
ATOM 20758 O O . VAL A 1 52 ? 3.392 -16.078 -2.444 1.00 0.00 59 VAL A O 19
ATOM 20771 N N . LEU A 1 53 ? 2.084 -14.374 -2.008 1.00 0.00 60 LEU A N 19
ATOM 20772 C CA . LEU A 1 53 ? 1.052 -15.286 -1.436 1.00 0.00 60 LEU A CA 19
ATOM 20773 C C . LEU A 1 53 ? -0.114 -15.414 -2.416 1.00 0.00 60 LEU A C 19
ATOM 20774 O O . LEU A 1 53 ? -0.451 -14.470 -3.105 1.00 0.00 60 LEU A O 19
ATOM 20790 N N . PRO A 1 54 ? -0.700 -16.581 -2.447 1.00 0.00 61 PRO A N 19
ATOM 20791 C CA . PRO A 1 54 ? -1.840 -16.873 -3.331 1.00 0.00 61 PRO A CA 19
ATOM 20792 C C . PRO A 1 54 ? -3.123 -16.270 -2.753 1.00 0.00 61 PRO A C 19
ATOM 20793 O O . PRO A 1 54 ? -3.499 -16.545 -1.631 1.00 0.00 61 PRO A O 19
ATOM 20804 N N . GLY A 1 55 ? -3.793 -15.447 -3.511 1.00 0.00 62 GLY A N 19
ATOM 20805 C CA . GLY A 1 55 ? -5.047 -14.821 -3.007 1.00 0.00 62 GLY A CA 19
ATOM 20806 C C . GLY A 1 55 ? -5.229 -13.452 -3.664 1.00 0.00 62 GLY A C 19
ATOM 20807 O O . GLY A 1 55 ? -4.919 -13.265 -4.822 1.00 0.00 62 GLY A O 19
ATOM 20811 N N . ARG A 1 56 ? -5.729 -12.493 -2.935 1.00 0.00 63 ARG A N 19
ATOM 20812 C CA . ARG A 1 56 ? -5.930 -11.139 -3.522 1.00 0.00 63 ARG A CA 19
ATOM 20813 C C . ARG A 1 56 ? -5.281 -10.089 -2.617 1.00 0.00 63 ARG A C 19
ATOM 20814 O O . ARG A 1 56 ? -5.055 -10.318 -1.446 1.00 0.00 63 ARG A O 19
ATOM 20835 N N . TYR A 1 57 ? -4.979 -8.937 -3.154 1.00 0.00 64 TYR A N 19
ATOM 20836 C CA . TYR A 1 57 ? -4.343 -7.872 -2.326 1.00 0.00 64 TYR A CA 19
ATOM 20837 C C . TYR A 1 57 ? -5.010 -6.527 -2.616 1.00 0.00 64 TYR A C 19
ATOM 20838 O O . TYR A 1 57 ? -5.541 -6.306 -3.685 1.00 0.00 64 TYR A O 19
ATOM 20856 N N . HIS A 1 58 ? -4.947 -5.615 -1.683 1.00 0.00 65 HIS A N 19
ATOM 20857 C CA . HIS A 1 58 ? -5.537 -4.266 -1.914 1.00 0.00 65 HIS A CA 19
ATOM 20858 C C . HIS A 1 58 ? -4.391 -3.256 -2.001 1.00 0.00 65 HIS A C 19
ATOM 20859 O O . HIS A 1 58 ? -3.676 -3.031 -1.044 1.00 0.00 65 HIS A O 19
ATOM 20873 N N . VAL A 1 59 ? -4.197 -2.661 -3.144 1.00 0.00 66 VAL A N 19
ATOM 20874 C CA . VAL A 1 59 ? -3.080 -1.687 -3.296 1.00 0.00 66 VAL A CA 19
ATOM 20875 C C . VAL A 1 59 ? -3.578 -0.261 -3.068 1.00 0.00 66 VAL A C 19
ATOM 20876 O O . VAL A 1 59 ? -4.711 0.063 -3.346 1.00 0.00 66 VAL A O 19
ATOM 20889 N N . THR A 1 60 ? -2.716 0.594 -2.591 1.00 0.00 67 THR A N 19
ATOM 20890 C CA . THR A 1 60 ? -3.094 2.018 -2.367 1.00 0.00 67 THR A CA 19
ATOM 20891 C C . THR A 1 60 ? -1.856 2.870 -2.639 1.00 0.00 67 THR A C 19
ATOM 20892 O O . THR A 1 60 ? -0.746 2.382 -2.591 1.00 0.00 67 THR A O 19
ATOM 20903 N N . ALA A 1 61 ? -2.015 4.129 -2.936 1.00 0.00 68 ALA A N 19
ATOM 20904 C CA . ALA A 1 61 ? -0.805 4.955 -3.213 1.00 0.00 68 ALA A CA 19
ATOM 20905 C C . ALA A 1 61 ? -1.079 6.434 -2.969 1.00 0.00 68 ALA A C 19
ATOM 20906 O O . ALA A 1 61 ? -2.205 6.875 -2.892 1.00 0.00 68 ALA A O 19
ATOM 20913 N N . VAL A 1 62 ? -0.034 7.202 -2.876 1.00 0.00 69 VAL A N 19
ATOM 20914 C CA . VAL A 1 62 ? -0.182 8.662 -2.674 1.00 0.00 69 VAL A CA 19
ATOM 20915 C C . VAL A 1 62 ? 0.906 9.352 -3.494 1.00 0.00 69 VAL A C 19
ATOM 20916 O O . VAL A 1 62 ? 2.068 9.022 -3.406 1.00 0.00 69 VAL A O 19
ATOM 20929 N N . LEU A 1 63 ? 0.538 10.287 -4.317 1.00 0.00 70 LEU A N 19
ATOM 20930 C CA . LEU A 1 63 ? 1.559 10.965 -5.163 1.00 0.00 70 LEU A CA 19
ATOM 20931 C C . LEU A 1 63 ? 2.125 12.145 -4.394 1.00 0.00 70 LEU A C 19
ATOM 20932 O O . LEU A 1 63 ? 1.412 12.839 -3.704 1.00 0.00 70 LEU A O 19
ATOM 20948 N N . ALA A 1 64 ? 3.393 12.404 -4.513 1.00 0.00 71 ALA A N 19
ATOM 20949 C CA . ALA A 1 64 ? 3.947 13.571 -3.792 1.00 0.00 71 ALA A CA 19
ATOM 20950 C C . ALA A 1 64 ? 4.788 14.407 -4.732 1.00 0.00 71 ALA A C 19
ATOM 20951 O O . ALA A 1 64 ? 5.896 14.065 -5.092 1.00 0.00 71 ALA A O 19
ATOM 20958 N N . LEU A 1 65 ? 4.255 15.514 -5.105 1.00 0.00 72 LEU A N 19
ATOM 20959 C CA . LEU A 1 65 ? 4.974 16.444 -6.006 1.00 0.00 72 LEU A CA 19
ATOM 20960 C C . LEU A 1 65 ? 5.487 17.623 -5.184 1.00 0.00 72 LEU A C 19
ATOM 20961 O O . LEU A 1 65 ? 6.236 18.453 -5.656 1.00 0.00 72 LEU A O 19
ATOM 20977 N N . GLY A 1 66 ? 5.057 17.711 -3.960 1.00 0.00 73 GLY A N 19
ATOM 20978 C CA . GLY A 1 66 ? 5.475 18.845 -3.093 1.00 0.00 73 GLY A CA 19
ATOM 20979 C C . GLY A 1 66 ? 4.293 19.805 -2.979 1.00 0.00 73 GLY A C 19
ATOM 20980 O O . GLY A 1 66 ? 3.911 20.218 -1.902 1.00 0.00 73 GLY A O 19
ATOM 20984 N N . ALA A 1 67 ? 3.701 20.146 -4.093 1.00 0.00 74 ALA A N 19
ATOM 20985 C CA . ALA A 1 67 ? 2.527 21.062 -4.074 1.00 0.00 74 ALA A CA 19
ATOM 20986 C C . ALA A 1 67 ? 1.289 20.324 -4.603 1.00 0.00 74 ALA A C 19
ATOM 20987 O O . ALA A 1 67 ? 0.193 20.849 -4.588 1.00 0.00 74 ALA A O 19
ATOM 20994 N N . GLY A 1 68 ? 1.452 19.115 -5.074 1.00 0.00 75 GLY A N 19
ATOM 20995 C CA . GLY A 1 68 ? 0.285 18.352 -5.605 1.00 0.00 75 GLY A CA 19
ATOM 20996 C C . GLY A 1 68 ? 0.415 16.876 -5.216 1.00 0.00 75 GLY A C 19
ATOM 20997 O O . GLY A 1 68 ? 1.494 16.389 -4.947 1.00 0.00 75 GLY A O 19
ATOM 21001 N N . SER A 1 69 ? -0.679 16.166 -5.173 1.00 0.00 76 SER A N 19
ATOM 21002 C CA . SER A 1 69 ? -0.626 14.726 -4.792 1.00 0.00 76 SER A CA 19
ATOM 21003 C C . SER A 1 69 ? -1.766 13.972 -5.488 1.00 0.00 76 SER A C 19
ATOM 21004 O O . SER A 1 69 ? -2.536 14.540 -6.235 1.00 0.00 76 SER A O 19
ATOM 21012 N N . ALA A 1 70 ? -1.879 12.696 -5.238 1.00 0.00 77 ALA A N 19
ATOM 21013 C CA . ALA A 1 70 ? -2.966 11.893 -5.867 1.00 0.00 77 ALA A CA 19
ATOM 21014 C C . ALA A 1 70 ? -3.189 10.628 -5.033 1.00 0.00 77 ALA A C 19
ATOM 21015 O O . ALA A 1 70 ? -2.254 10.042 -4.531 1.00 0.00 77 ALA A O 19
ATOM 21022 N N . LEU A 1 71 ? -4.413 10.207 -4.867 1.00 0.00 78 LEU A N 19
ATOM 21023 C CA . LEU A 1 71 ? -4.669 8.987 -4.045 1.00 0.00 78 LEU A CA 19
ATOM 21024 C C . LEU A 1 71 ? -4.880 7.777 -4.953 1.00 0.00 78 LEU A C 19
ATOM 21025 O O . LEU A 1 71 ? -5.580 7.843 -5.944 1.00 0.00 78 LEU A O 19
ATOM 21041 N N . LEU A 1 72 ? -4.269 6.670 -4.621 1.00 0.00 79 LEU A N 19
ATOM 21042 C CA . LEU A 1 72 ? -4.417 5.453 -5.459 1.00 0.00 79 LEU A CA 19
ATOM 21043 C C . LEU A 1 72 ? -5.030 4.323 -4.636 1.00 0.00 79 LEU A C 19
ATOM 21044 O O . LEU A 1 72 ? -4.943 4.302 -3.423 1.00 0.00 79 LEU A O 19
ATOM 21060 N N . GLY A 1 73 ? -5.641 3.379 -5.301 1.00 0.00 80 GLY A N 19
ATOM 21061 C CA . GLY A 1 73 ? -6.267 2.232 -4.589 1.00 0.00 80 GLY A CA 19
ATOM 21062 C C . GLY A 1 73 ? -6.604 1.129 -5.601 1.00 0.00 80 GLY A C 19
ATOM 21063 O O . GLY A 1 73 ? -7.683 1.102 -6.158 1.00 0.00 80 GLY A O 19
ATOM 21067 N N . THR A 1 74 ? -5.694 0.220 -5.849 1.00 0.00 81 THR A N 19
ATOM 21068 C CA . THR A 1 74 ? -5.977 -0.868 -6.836 1.00 0.00 81 THR A CA 19
ATOM 21069 C C . THR A 1 74 ? -6.191 -2.203 -6.109 1.00 0.00 81 THR A C 19
ATOM 21070 O O . THR A 1 74 ? -6.257 -2.259 -4.897 1.00 0.00 81 THR A O 19
ATOM 21081 N N . ASP A 1 75 ? -6.303 -3.276 -6.849 1.00 0.00 82 ASP A N 19
ATOM 21082 C CA . ASP A 1 75 ? -6.511 -4.618 -6.231 1.00 0.00 82 ASP A CA 19
ATOM 21083 C C . ASP A 1 75 ? -5.895 -5.678 -7.152 1.00 0.00 82 ASP A C 19
ATOM 21084 O O . ASP A 1 75 ? -5.903 -5.532 -8.357 1.00 0.00 82 ASP A O 19
ATOM 21093 N N . VAL A 1 76 ? -5.357 -6.740 -6.608 1.00 0.00 83 VAL A N 19
ATOM 21094 C CA . VAL A 1 76 ? -4.745 -7.783 -7.481 1.00 0.00 83 VAL A CA 19
ATOM 21095 C C . VAL A 1 76 ? -5.256 -9.168 -7.076 1.00 0.00 83 VAL A C 19
ATOM 21096 O O . VAL A 1 76 ? -5.692 -9.379 -5.963 1.00 0.00 83 VAL A O 19
ATOM 21109 N N . GLN A 1 77 ? -5.192 -10.115 -7.979 1.00 0.00 84 GLN A N 19
ATOM 21110 C CA . GLN A 1 77 ? -5.657 -11.496 -7.665 1.00 0.00 84 GLN A CA 19
ATOM 21111 C C . GLN A 1 77 ? -4.574 -12.499 -8.082 1.00 0.00 84 GLN A C 19
ATOM 21112 O O . GLN A 1 77 ? -4.530 -12.947 -9.210 1.00 0.00 84 GLN A O 19
ATOM 21126 N N . VAL A 1 78 ? -3.696 -12.847 -7.180 1.00 0.00 85 VAL A N 19
ATOM 21127 C CA . VAL A 1 78 ? -2.609 -13.812 -7.514 1.00 0.00 85 VAL A CA 19
ATOM 21128 C C . VAL A 1 78 ? -3.108 -15.244 -7.308 1.00 0.00 85 VAL A C 19
ATOM 21129 O O . VAL A 1 78 ? -3.849 -15.528 -6.388 1.00 0.00 85 VAL A O 19
ATOM 21142 N N . GLU A 1 79 ? -2.715 -16.149 -8.169 1.00 0.00 86 GLU A N 19
ATOM 21143 C CA . GLU A 1 79 ? -3.176 -17.563 -8.038 1.00 0.00 86 GLU A CA 19
ATOM 21144 C C . GLU A 1 79 ? -2.023 -18.457 -7.573 1.00 0.00 86 GLU A C 19
ATOM 21145 O O . GLU A 1 79 ? -0.897 -18.021 -7.442 1.00 0.00 86 GLU A O 19
ATOM 21157 N N . ALA A 1 80 ? -2.299 -19.711 -7.330 1.00 0.00 87 ALA A N 19
ATOM 21158 C CA . ALA A 1 80 ? -1.225 -20.646 -6.884 1.00 0.00 87 ALA A CA 19
ATOM 21159 C C . ALA A 1 80 ? -1.378 -21.990 -7.605 1.00 0.00 87 ALA A C 19
ATOM 21160 O O . ALA A 1 80 ? -0.952 -23.016 -7.112 1.00 0.00 87 ALA A O 19
ATOM 21167 N N . ALA A 1 1 ? -4.173 10.091 -9.328 1.00 0.00 8 ALA A N 20
ATOM 21168 C CA . ALA A 1 1 ? -3.534 9.602 -10.582 1.00 0.00 8 ALA A CA 20
ATOM 21169 C C . ALA A 1 1 ? -4.217 8.305 -11.009 1.00 0.00 8 ALA A C 20
ATOM 21170 O O . ALA A 1 1 ? -4.826 7.624 -10.212 1.00 0.00 8 ALA A O 20
ATOM 21177 N N . THR A 1 2 ? -4.136 7.963 -12.265 1.00 0.00 9 THR A N 20
ATOM 21178 C CA . THR A 1 2 ? -4.795 6.718 -12.735 1.00 0.00 9 THR A CA 20
ATOM 21179 C C . THR A 1 2 ? -3.984 5.514 -12.280 1.00 0.00 9 THR A C 20
ATOM 21180 O O . THR A 1 2 ? -2.779 5.589 -12.103 1.00 0.00 9 THR A O 20
ATOM 21191 N N . LEU A 1 3 ? -4.658 4.416 -12.075 1.00 0.00 10 LEU A N 20
ATOM 21192 C CA . LEU A 1 3 ? -3.997 3.170 -11.599 1.00 0.00 10 LEU A CA 20
ATOM 21193 C C . LEU A 1 3 ? -3.470 2.370 -12.791 1.00 0.00 10 LEU A C 20
ATOM 21194 O O . LEU A 1 3 ? -4.228 1.739 -13.500 1.00 0.00 10 LEU A O 20
ATOM 21210 N N . VAL A 1 4 ? -2.186 2.368 -13.013 1.00 0.00 11 VAL A N 20
ATOM 21211 C CA . VAL A 1 4 ? -1.642 1.579 -14.150 1.00 0.00 11 VAL A CA 20
ATOM 21212 C C . VAL A 1 4 ? -0.677 0.528 -13.609 1.00 0.00 11 VAL A C 20
ATOM 21213 O O . VAL A 1 4 ? 0.493 0.785 -13.443 1.00 0.00 11 VAL A O 20
ATOM 21226 N N . GLY A 1 5 ? -1.158 -0.650 -13.321 1.00 0.00 12 GLY A N 20
ATOM 21227 C CA . GLY A 1 5 ? -0.258 -1.707 -12.779 1.00 0.00 12 GLY A CA 20
ATOM 21228 C C . GLY A 1 5 ? -0.125 -2.855 -13.788 1.00 0.00 12 GLY A C 20
ATOM 21229 O O . GLY A 1 5 ? -0.782 -3.869 -13.658 1.00 0.00 12 GLY A O 20
ATOM 21233 N N . PRO A 1 6 ? 0.732 -2.662 -14.764 1.00 0.00 13 PRO A N 20
ATOM 21234 C CA . PRO A 1 6 ? 0.983 -3.668 -15.814 1.00 0.00 13 PRO A CA 20
ATOM 21235 C C . PRO A 1 6 ? 1.799 -4.856 -15.286 1.00 0.00 13 PRO A C 20
ATOM 21236 O O . PRO A 1 6 ? 2.631 -4.728 -14.397 1.00 0.00 13 PRO A O 20
ATOM 21247 N N . HIS A 1 7 ? 1.559 -6.010 -15.853 1.00 0.00 14 HIS A N 20
ATOM 21248 C CA . HIS A 1 7 ? 2.287 -7.246 -15.444 1.00 0.00 14 HIS A CA 20
ATOM 21249 C C . HIS A 1 7 ? 1.576 -8.460 -16.037 1.00 0.00 14 HIS A C 20
ATOM 21250 O O . HIS A 1 7 ? 2.194 -9.417 -16.461 1.00 0.00 14 HIS A O 20
ATOM 21264 N N . GLY A 1 8 ? 0.280 -8.426 -16.044 1.00 0.00 15 GLY A N 20
ATOM 21265 C CA . GLY A 1 8 ? -0.507 -9.572 -16.579 1.00 0.00 15 GLY A CA 20
ATOM 21266 C C . GLY A 1 8 ? -1.149 -10.297 -15.399 1.00 0.00 15 GLY A C 20
ATOM 21267 O O . GLY A 1 8 ? -1.612 -9.664 -14.470 1.00 0.00 15 GLY A O 20
ATOM 21271 N N . PRO A 1 9 ? -1.141 -11.600 -15.449 1.00 0.00 16 PRO A N 20
ATOM 21272 C CA . PRO A 1 9 ? -1.700 -12.425 -14.372 1.00 0.00 16 PRO A CA 20
ATOM 21273 C C . PRO A 1 9 ? -0.712 -12.462 -13.209 1.00 0.00 16 PRO A C 20
ATOM 21274 O O . PRO A 1 9 ? 0.486 -12.402 -13.401 1.00 0.00 16 PRO A O 20
ATOM 21285 N N . LEU A 1 10 ? -1.195 -12.548 -12.007 1.00 0.00 17 LEU A N 20
ATOM 21286 C CA . LEU A 1 10 ? -0.270 -12.571 -10.841 1.00 0.00 17 LEU A CA 20
ATOM 21287 C C . LEU A 1 10 ? -0.206 -13.982 -10.262 1.00 0.00 17 LEU A C 20
ATOM 21288 O O . LEU A 1 10 ? -1.148 -14.460 -9.665 1.00 0.00 17 LEU A O 20
ATOM 21304 N N . ALA A 1 11 ? 0.903 -14.646 -10.425 1.00 0.00 18 ALA A N 20
ATOM 21305 C CA . ALA A 1 11 ? 1.032 -16.020 -9.869 1.00 0.00 18 ALA A CA 20
ATOM 21306 C C . ALA A 1 11 ? 1.639 -15.927 -8.472 1.00 0.00 18 ALA A C 20
ATOM 21307 O O . ALA A 1 11 ? 2.353 -14.993 -8.164 1.00 0.00 18 ALA A O 20
ATOM 21314 N N . SER A 1 12 ? 1.363 -16.879 -7.622 1.00 0.00 19 SER A N 20
ATOM 21315 C CA . SER A 1 12 ? 1.937 -16.826 -6.247 1.00 0.00 19 SER A CA 20
ATOM 21316 C C . SER A 1 12 ? 3.465 -16.811 -6.335 1.00 0.00 19 SER A C 20
ATOM 21317 O O . SER A 1 12 ? 4.086 -17.785 -6.711 1.00 0.00 19 SER A O 20
ATOM 21325 N N . GLY A 1 13 ? 4.073 -15.708 -5.989 1.00 0.00 20 GLY A N 20
ATOM 21326 C CA . GLY A 1 13 ? 5.560 -15.620 -6.049 1.00 0.00 20 GLY A CA 20
ATOM 21327 C C . GLY A 1 13 ? 5.978 -14.772 -7.253 1.00 0.00 20 GLY A C 20
ATOM 21328 O O . GLY A 1 13 ? 6.979 -15.036 -7.889 1.00 0.00 20 GLY A O 20
ATOM 21332 N N . GLN A 1 14 ? 5.220 -13.756 -7.574 1.00 0.00 21 GLN A N 20
ATOM 21333 C CA . GLN A 1 14 ? 5.579 -12.896 -8.741 1.00 0.00 21 GLN A CA 20
ATOM 21334 C C . GLN A 1 14 ? 5.461 -11.415 -8.354 1.00 0.00 21 GLN A C 20
ATOM 21335 O O . GLN A 1 14 ? 4.800 -11.062 -7.395 1.00 0.00 21 GLN A O 20
ATOM 21349 N N . LEU A 1 15 ? 6.095 -10.544 -9.098 1.00 0.00 22 LEU A N 20
ATOM 21350 C CA . LEU A 1 15 ? 6.011 -9.092 -8.775 1.00 0.00 22 LEU A CA 20
ATOM 21351 C C . LEU A 1 15 ? 5.335 -8.351 -9.933 1.00 0.00 22 LEU A C 20
ATOM 21352 O O . LEU A 1 15 ? 5.739 -8.446 -11.075 1.00 0.00 22 LEU A O 20
ATOM 21368 N N . ALA A 1 16 ? 4.308 -7.603 -9.634 1.00 0.00 23 ALA A N 20
ATOM 21369 C CA . ALA A 1 16 ? 3.603 -6.831 -10.694 1.00 0.00 23 ALA A CA 20
ATOM 21370 C C . ALA A 1 16 ? 4.263 -5.466 -10.798 1.00 0.00 23 ALA A C 20
ATOM 21371 O O . ALA A 1 16 ? 4.675 -4.912 -9.812 1.00 0.00 23 ALA A O 20
ATOM 21378 N N . ALA A 1 17 ? 4.355 -4.885 -11.951 1.00 0.00 24 ALA A N 20
ATOM 21379 C CA . ALA A 1 17 ? 4.988 -3.548 -11.997 1.00 0.00 24 ALA A CA 20
ATOM 21380 C C . ALA A 1 17 ? 3.885 -2.503 -12.052 1.00 0.00 24 ALA A C 20
ATOM 21381 O O . ALA A 1 17 ? 2.958 -2.616 -12.818 1.00 0.00 24 ALA A O 20
ATOM 21388 N N . PHE A 1 18 ? 3.950 -1.521 -11.202 1.00 0.00 25 PHE A N 20
ATOM 21389 C CA . PHE A 1 18 ? 2.870 -0.501 -11.167 1.00 0.00 25 PHE A CA 20
ATOM 21390 C C . PHE A 1 18 ? 3.371 0.879 -11.601 1.00 0.00 25 PHE A C 20
ATOM 21391 O O . PHE A 1 18 ? 4.552 1.164 -11.609 1.00 0.00 25 PHE A O 20
ATOM 21408 N N . HIS A 1 19 ? 2.448 1.743 -11.926 1.00 0.00 26 HIS A N 20
ATOM 21409 C CA . HIS A 1 19 ? 2.787 3.131 -12.325 1.00 0.00 26 HIS A CA 20
ATOM 21410 C C . HIS A 1 19 ? 1.487 3.948 -12.287 1.00 0.00 26 HIS A C 20
ATOM 21411 O O . HIS A 1 19 ? 0.428 3.469 -12.647 1.00 0.00 26 HIS A O 20
ATOM 21425 N N . ILE A 1 20 ? 1.546 5.164 -11.813 1.00 0.00 27 ILE A N 20
ATOM 21426 C CA . ILE A 1 20 ? 0.306 5.990 -11.718 1.00 0.00 27 ILE A CA 20
ATOM 21427 C C . ILE A 1 20 ? 0.364 7.089 -12.780 1.00 0.00 27 ILE A C 20
ATOM 21428 O O . ILE A 1 20 ? 1.429 7.461 -13.229 1.00 0.00 27 ILE A O 20
ATOM 21444 N N . ALA A 1 21 ? -0.761 7.595 -13.221 1.00 0.00 28 ALA A N 20
ATOM 21445 C CA . ALA A 1 21 ? -0.707 8.643 -14.295 1.00 0.00 28 ALA A CA 20
ATOM 21446 C C . ALA A 1 21 ? -1.617 9.843 -13.999 1.00 0.00 28 ALA A C 20
ATOM 21447 O O . ALA A 1 21 ? -2.813 9.710 -13.854 1.00 0.00 28 ALA A O 20
ATOM 21454 N N . ALA A 1 22 ? -1.053 11.025 -13.968 1.00 0.00 29 ALA A N 20
ATOM 21455 C CA . ALA A 1 22 ? -1.865 12.261 -13.739 1.00 0.00 29 ALA A CA 20
ATOM 21456 C C . ALA A 1 22 ? -0.923 13.458 -13.541 1.00 0.00 29 ALA A C 20
ATOM 21457 O O . ALA A 1 22 ? -0.845 14.324 -14.394 1.00 0.00 29 ALA A O 20
ATOM 21464 N N . PRO A 1 23 ? -0.217 13.479 -12.435 1.00 0.00 30 PRO A N 20
ATOM 21465 C CA . PRO A 1 23 ? 0.731 14.563 -12.142 1.00 0.00 30 PRO A CA 20
ATOM 21466 C C . PRO A 1 23 ? 2.002 14.365 -12.966 1.00 0.00 30 PRO A C 20
ATOM 21467 O O . PRO A 1 23 ? 2.993 13.875 -12.478 1.00 0.00 30 PRO A O 20
ATOM 21478 N N . LEU A 1 24 ? 1.954 14.722 -14.222 1.00 0.00 31 LEU A N 20
ATOM 21479 C CA . LEU A 1 24 ? 3.142 14.544 -15.127 1.00 0.00 31 LEU A CA 20
ATOM 21480 C C . LEU A 1 24 ? 4.471 14.745 -14.370 1.00 0.00 31 LEU A C 20
ATOM 21481 O O . LEU A 1 24 ? 5.330 13.888 -14.427 1.00 0.00 31 LEU A O 20
ATOM 21497 N N . PRO A 1 25 ? 4.619 15.867 -13.701 1.00 0.00 32 PRO A N 20
ATOM 21498 C CA . PRO A 1 25 ? 5.857 16.179 -12.955 1.00 0.00 32 PRO A CA 20
ATOM 21499 C C . PRO A 1 25 ? 5.891 15.499 -11.574 1.00 0.00 32 PRO A C 20
ATOM 21500 O O . PRO A 1 25 ? 5.934 16.164 -10.558 1.00 0.00 32 PRO A O 20
ATOM 21511 N N . VAL A 1 26 ? 5.896 14.190 -11.515 1.00 0.00 33 VAL A N 20
ATOM 21512 C CA . VAL A 1 26 ? 5.949 13.517 -10.180 1.00 0.00 33 VAL A CA 20
ATOM 21513 C C . VAL A 1 26 ? 7.407 13.342 -9.748 1.00 0.00 33 VAL A C 20
ATOM 21514 O O . VAL A 1 26 ? 8.289 13.154 -10.563 1.00 0.00 33 VAL A O 20
ATOM 21527 N N . THR A 1 27 ? 7.662 13.392 -8.468 1.00 0.00 34 THR A N 20
ATOM 21528 C CA . THR A 1 27 ? 9.058 13.221 -7.971 1.00 0.00 34 THR A CA 20
ATOM 21529 C C . THR A 1 27 ? 9.130 12.005 -7.048 1.00 0.00 34 THR A C 20
ATOM 21530 O O . THR A 1 27 ? 10.105 11.278 -7.030 1.00 0.00 34 THR A O 20
ATOM 21541 N N . ALA A 1 28 ? 8.103 11.778 -6.291 1.00 0.00 35 ALA A N 20
ATOM 21542 C CA . ALA A 1 28 ? 8.087 10.613 -5.368 1.00 0.00 35 ALA A CA 20
ATOM 21543 C C . ALA A 1 28 ? 6.640 10.221 -5.088 1.00 0.00 35 ALA A C 20
ATOM 21544 O O . ALA A 1 28 ? 5.762 11.057 -4.996 1.00 0.00 35 ALA A O 20
ATOM 21551 N N . THR A 1 29 ? 6.390 8.953 -4.950 1.00 0.00 36 THR A N 20
ATOM 21552 C CA . THR A 1 29 ? 5.006 8.489 -4.675 1.00 0.00 36 THR A CA 20
ATOM 21553 C C . THR A 1 29 ? 5.036 7.551 -3.471 1.00 0.00 36 THR A C 20
ATOM 21554 O O . THR A 1 29 ? 6.050 6.959 -3.164 1.00 0.00 36 THR A O 20
ATOM 21565 N N . ARG A 1 30 ? 3.939 7.410 -2.789 1.00 0.00 37 ARG A N 20
ATOM 21566 C CA . ARG A 1 30 ? 3.914 6.506 -1.611 1.00 0.00 37 ARG A CA 20
ATOM 21567 C C . ARG A 1 30 ? 2.886 5.408 -1.849 1.00 0.00 37 ARG A C 20
ATOM 21568 O O . ARG A 1 30 ? 1.704 5.610 -1.692 1.00 0.00 37 ARG A O 20
ATOM 21589 N N . TRP A 1 31 ? 3.325 4.242 -2.223 1.00 0.00 38 TRP A N 20
ATOM 21590 C CA . TRP A 1 31 ? 2.353 3.144 -2.468 1.00 0.00 38 TRP A CA 20
ATOM 21591 C C . TRP A 1 31 ? 2.114 2.383 -1.178 1.00 0.00 38 TRP A C 20
ATOM 21592 O O . TRP A 1 31 ? 2.711 2.646 -0.154 1.00 0.00 38 TRP A O 20
ATOM 21613 N N . ASP A 1 32 ? 1.265 1.411 -1.245 1.00 0.00 39 ASP A N 20
ATOM 21614 C CA . ASP A 1 32 ? 0.994 0.566 -0.067 1.00 0.00 39 ASP A CA 20
ATOM 21615 C C . ASP A 1 32 ? 0.610 -0.805 -0.596 1.00 0.00 39 ASP A C 20
ATOM 21616 O O . ASP A 1 32 ? -0.489 -1.012 -1.069 1.00 0.00 39 ASP A O 20
ATOM 21625 N N . PHE A 1 33 ? 1.517 -1.739 -0.564 1.00 0.00 40 PHE A N 20
ATOM 21626 C CA . PHE A 1 33 ? 1.189 -3.080 -1.119 1.00 0.00 40 PHE A CA 20
ATOM 21627 C C . PHE A 1 33 ? 0.374 -3.877 -0.108 1.00 0.00 40 PHE A C 20
ATOM 21628 O O . PHE A 1 33 ? -0.742 -4.273 -0.374 1.00 0.00 40 PHE A O 20
ATOM 21645 N N . GLY A 1 34 ? 0.928 -4.137 1.039 1.00 0.00 41 GLY A N 20
ATOM 21646 C CA . GLY A 1 34 ? 0.186 -4.933 2.053 1.00 0.00 41 GLY A CA 20
ATOM 21647 C C . GLY A 1 34 ? 0.566 -6.411 1.912 1.00 0.00 41 GLY A C 20
ATOM 21648 O O . GLY A 1 34 ? -0.092 -7.283 2.445 1.00 0.00 41 GLY A O 20
ATOM 21652 N N . ASP A 1 35 ? 1.641 -6.697 1.220 1.00 0.00 42 ASP A N 20
ATOM 21653 C CA . ASP A 1 35 ? 2.083 -8.105 1.070 1.00 0.00 42 ASP A CA 20
ATOM 21654 C C . ASP A 1 35 ? 3.247 -8.305 2.034 1.00 0.00 42 ASP A C 20
ATOM 21655 O O . ASP A 1 35 ? 3.066 -8.365 3.235 1.00 0.00 42 ASP A O 20
ATOM 21664 N N . GLY A 1 36 ? 4.443 -8.350 1.536 1.00 0.00 43 GLY A N 20
ATOM 21665 C CA . GLY A 1 36 ? 5.606 -8.476 2.437 1.00 0.00 43 GLY A CA 20
ATOM 21666 C C . GLY A 1 36 ? 5.974 -7.072 2.921 1.00 0.00 43 GLY A C 20
ATOM 21667 O O . GLY A 1 36 ? 6.629 -6.901 3.931 1.00 0.00 43 GLY A O 20
ATOM 21671 N N . SER A 1 37 ? 5.545 -6.058 2.202 1.00 0.00 44 SER A N 20
ATOM 21672 C CA . SER A 1 37 ? 5.852 -4.659 2.609 1.00 0.00 44 SER A CA 20
ATOM 21673 C C . SER A 1 37 ? 4.570 -3.819 2.544 1.00 0.00 44 SER A C 20
ATOM 21674 O O . SER A 1 37 ? 3.878 -3.793 1.542 1.00 0.00 44 SER A O 20
ATOM 21682 N N . ALA A 1 38 ? 4.245 -3.136 3.607 1.00 0.00 45 ALA A N 20
ATOM 21683 C CA . ALA A 1 38 ? 3.010 -2.303 3.607 1.00 0.00 45 ALA A CA 20
ATOM 21684 C C . ALA A 1 38 ? 3.286 -0.972 2.910 1.00 0.00 45 ALA A C 20
ATOM 21685 O O . ALA A 1 38 ? 3.047 -0.819 1.724 1.00 0.00 45 ALA A O 20
ATOM 21692 N N . GLU A 1 39 ? 3.785 -0.017 3.647 1.00 0.00 46 GLU A N 20
ATOM 21693 C CA . GLU A 1 39 ? 4.091 1.326 3.065 1.00 0.00 46 GLU A CA 20
ATOM 21694 C C . GLU A 1 39 ? 5.072 1.173 1.904 1.00 0.00 46 GLU A C 20
ATOM 21695 O O . GLU A 1 39 ? 5.827 0.223 1.841 1.00 0.00 46 GLU A O 20
ATOM 21707 N N . VAL A 1 40 ? 5.048 2.086 0.970 1.00 0.00 47 VAL A N 20
ATOM 21708 C CA . VAL A 1 40 ? 5.958 1.970 -0.204 1.00 0.00 47 VAL A CA 20
ATOM 21709 C C . VAL A 1 40 ? 6.526 3.334 -0.597 1.00 0.00 47 VAL A C 20
ATOM 21710 O O . VAL A 1 40 ? 5.796 4.257 -0.892 1.00 0.00 47 VAL A O 20
ATOM 21723 N N . ASP A 1 41 ? 7.825 3.446 -0.644 1.00 0.00 48 ASP A N 20
ATOM 21724 C CA . ASP A 1 41 ? 8.458 4.730 -1.060 1.00 0.00 48 ASP A CA 20
ATOM 21725 C C . ASP A 1 41 ? 8.980 4.562 -2.487 1.00 0.00 48 ASP A C 20
ATOM 21726 O O . ASP A 1 41 ? 10.025 3.984 -2.709 1.00 0.00 48 ASP A O 20
ATOM 21735 N N . ALA A 1 42 ? 8.249 5.036 -3.460 1.00 0.00 49 ALA A N 20
ATOM 21736 C CA . ALA A 1 42 ? 8.695 4.872 -4.874 1.00 0.00 49 ALA A CA 20
ATOM 21737 C C . ALA A 1 42 ? 9.121 6.213 -5.474 1.00 0.00 49 ALA A C 20
ATOM 21738 O O . ALA A 1 42 ? 8.871 7.268 -4.921 1.00 0.00 49 ALA A O 20
ATOM 21745 N N . ALA A 1 43 ? 9.759 6.169 -6.614 1.00 0.00 50 ALA A N 20
ATOM 21746 C CA . ALA A 1 43 ? 10.209 7.423 -7.279 1.00 0.00 50 ALA A CA 20
ATOM 21747 C C . ALA A 1 43 ? 9.234 7.778 -8.406 1.00 0.00 50 ALA A C 20
ATOM 21748 O O . ALA A 1 43 ? 8.591 6.908 -8.990 1.00 0.00 50 ALA A O 20
ATOM 21755 N N . GLY A 1 44 ? 9.114 9.049 -8.714 1.00 0.00 51 GLY A N 20
ATOM 21756 C CA . GLY A 1 44 ? 8.179 9.473 -9.793 1.00 0.00 51 GLY A CA 20
ATOM 21757 C C . GLY A 1 44 ? 6.848 8.754 -9.605 1.00 0.00 51 GLY A C 20
ATOM 21758 O O . GLY A 1 44 ? 6.512 8.350 -8.514 1.00 0.00 51 GLY A O 20
ATOM 21762 N N . PRO A 1 45 ? 6.132 8.613 -10.675 1.00 0.00 52 PRO A N 20
ATOM 21763 C CA . PRO A 1 45 ? 4.840 7.924 -10.666 1.00 0.00 52 PRO A CA 20
ATOM 21764 C C . PRO A 1 45 ? 5.030 6.419 -10.919 1.00 0.00 52 PRO A C 20
ATOM 21765 O O . PRO A 1 45 ? 4.280 5.832 -11.672 1.00 0.00 52 PRO A O 20
ATOM 21776 N N . ALA A 1 46 ? 6.021 5.771 -10.341 1.00 0.00 53 ALA A N 20
ATOM 21777 C CA . ALA A 1 46 ? 6.170 4.312 -10.651 1.00 0.00 53 ALA A CA 20
ATOM 21778 C C . ALA A 1 46 ? 6.635 3.496 -9.438 1.00 0.00 53 ALA A C 20
ATOM 21779 O O . ALA A 1 46 ? 7.295 3.989 -8.547 1.00 0.00 53 ALA A O 20
ATOM 21786 N N . ALA A 1 47 ? 6.297 2.226 -9.434 1.00 0.00 54 ALA A N 20
ATOM 21787 C CA . ALA A 1 47 ? 6.700 1.307 -8.325 1.00 0.00 54 ALA A CA 20
ATOM 21788 C C . ALA A 1 47 ? 6.449 -0.136 -8.781 1.00 0.00 54 ALA A C 20
ATOM 21789 O O . ALA A 1 47 ? 6.142 -0.384 -9.928 1.00 0.00 54 ALA A O 20
ATOM 21796 N N . SER A 1 48 ? 6.570 -1.087 -7.894 1.00 0.00 55 SER A N 20
ATOM 21797 C CA . SER A 1 48 ? 6.325 -2.510 -8.280 1.00 0.00 55 SER A CA 20
ATOM 21798 C C . SER A 1 48 ? 5.809 -3.281 -7.064 1.00 0.00 55 SER A C 20
ATOM 21799 O O . SER A 1 48 ? 6.213 -3.034 -5.947 1.00 0.00 55 SER A O 20
ATOM 21807 N N . HIS A 1 49 ? 4.902 -4.199 -7.268 1.00 0.00 56 HIS A N 20
ATOM 21808 C CA . HIS A 1 49 ? 4.340 -4.963 -6.117 1.00 0.00 56 HIS A CA 20
ATOM 21809 C C . HIS A 1 49 ? 4.948 -6.360 -6.022 1.00 0.00 56 HIS A C 20
ATOM 21810 O O . HIS A 1 49 ? 5.041 -7.075 -6.994 1.00 0.00 56 HIS A O 20
ATOM 21824 N N . ARG A 1 50 ? 5.323 -6.760 -4.841 1.00 0.00 57 ARG A N 20
ATOM 21825 C CA . ARG A 1 50 ? 5.893 -8.125 -4.650 1.00 0.00 57 ARG A CA 20
ATOM 21826 C C . ARG A 1 50 ? 4.802 -9.033 -4.071 1.00 0.00 57 ARG A C 20
ATOM 21827 O O . ARG A 1 50 ? 4.578 -9.065 -2.878 1.00 0.00 57 ARG A O 20
ATOM 21848 N N . TYR A 1 51 ? 4.113 -9.763 -4.906 1.00 0.00 58 TYR A N 20
ATOM 21849 C CA . TYR A 1 51 ? 3.029 -10.652 -4.397 1.00 0.00 58 TYR A CA 20
ATOM 21850 C C . TYR A 1 51 ? 3.528 -12.095 -4.368 1.00 0.00 58 TYR A C 20
ATOM 21851 O O . TYR A 1 51 ? 3.797 -12.688 -5.391 1.00 0.00 58 TYR A O 20
ATOM 21869 N N . VAL A 1 52 ? 3.678 -12.655 -3.196 1.00 0.00 59 VAL A N 20
ATOM 21870 C CA . VAL A 1 52 ? 4.194 -14.052 -3.099 1.00 0.00 59 VAL A CA 20
ATOM 21871 C C . VAL A 1 52 ? 3.105 -15.023 -2.618 1.00 0.00 59 VAL A C 20
ATOM 21872 O O . VAL A 1 52 ? 3.290 -16.222 -2.657 1.00 0.00 59 VAL A O 20
ATOM 21885 N N . LEU A 1 53 ? 1.979 -14.540 -2.160 1.00 0.00 60 LEU A N 20
ATOM 21886 C CA . LEU A 1 53 ? 0.925 -15.484 -1.688 1.00 0.00 60 LEU A CA 20
ATOM 21887 C C . LEU A 1 53 ? -0.302 -15.381 -2.595 1.00 0.00 60 LEU A C 20
ATOM 21888 O O . LEU A 1 53 ? -0.617 -14.318 -3.088 1.00 0.00 60 LEU A O 20
ATOM 21904 N N . PRO A 1 54 ? -0.965 -16.494 -2.783 1.00 0.00 61 PRO A N 20
ATOM 21905 C CA . PRO A 1 54 ? -2.171 -16.561 -3.623 1.00 0.00 61 PRO A CA 20
ATOM 21906 C C . PRO A 1 54 ? -3.368 -15.985 -2.864 1.00 0.00 61 PRO A C 20
ATOM 21907 O O . PRO A 1 54 ? -3.705 -16.430 -1.785 1.00 0.00 61 PRO A O 20
ATOM 21918 N N . GLY A 1 55 ? -4.008 -14.992 -3.417 1.00 0.00 62 GLY A N 20
ATOM 21919 C CA . GLY A 1 55 ? -5.178 -14.379 -2.726 1.00 0.00 62 GLY A CA 20
ATOM 21920 C C . GLY A 1 55 ? -5.452 -13.000 -3.326 1.00 0.00 62 GLY A C 20
ATOM 21921 O O . GLY A 1 55 ? -5.082 -12.718 -4.447 1.00 0.00 62 GLY A O 20
ATOM 21925 N N . ARG A 1 56 ? -6.102 -12.138 -2.593 1.00 0.00 63 ARG A N 20
ATOM 21926 C CA . ARG A 1 56 ? -6.398 -10.781 -3.133 1.00 0.00 63 ARG A CA 20
ATOM 21927 C C . ARG A 1 56 ? -5.690 -9.721 -2.286 1.00 0.00 63 ARG A C 20
ATOM 21928 O O . ARG A 1 56 ? -5.915 -9.609 -1.096 1.00 0.00 63 ARG A O 20
ATOM 21949 N N . TYR A 1 57 ? -4.844 -8.935 -2.893 1.00 0.00 64 TYR A N 20
ATOM 21950 C CA . TYR A 1 57 ? -4.127 -7.875 -2.130 1.00 0.00 64 TYR A CA 20
ATOM 21951 C C . TYR A 1 57 ? -4.760 -6.516 -2.435 1.00 0.00 64 TYR A C 20
ATOM 21952 O O . TYR A 1 57 ? -5.355 -6.321 -3.478 1.00 0.00 64 TYR A O 20
ATOM 21970 N N . HIS A 1 58 ? -4.614 -5.572 -1.545 1.00 0.00 65 HIS A N 20
ATOM 21971 C CA . HIS A 1 58 ? -5.186 -4.216 -1.785 1.00 0.00 65 HIS A CA 20
ATOM 21972 C C . HIS A 1 58 ? -4.034 -3.223 -1.976 1.00 0.00 65 HIS A C 20
ATOM 21973 O O . HIS A 1 58 ? -3.168 -3.096 -1.135 1.00 0.00 65 HIS A O 20
ATOM 21987 N N . VAL A 1 59 ? -4.007 -2.532 -3.083 1.00 0.00 66 VAL A N 20
ATOM 21988 C CA . VAL A 1 59 ? -2.899 -1.565 -3.340 1.00 0.00 66 VAL A CA 20
ATOM 21989 C C . VAL A 1 59 ? -3.393 -0.126 -3.181 1.00 0.00 66 VAL A C 20
ATOM 21990 O O . VAL A 1 59 ? -4.538 0.178 -3.432 1.00 0.00 66 VAL A O 20
ATOM 22003 N N . THR A 1 60 ? -2.517 0.764 -2.789 1.00 0.00 67 THR A N 20
ATOM 22004 C CA . THR A 1 60 ? -2.901 2.198 -2.635 1.00 0.00 67 THR A CA 20
ATOM 22005 C C . THR A 1 60 ? -1.672 3.061 -2.927 1.00 0.00 67 THR A C 20
ATOM 22006 O O . THR A 1 60 ? -0.555 2.588 -2.860 1.00 0.00 67 THR A O 20
ATOM 22017 N N . ALA A 1 61 ? -1.853 4.318 -3.249 1.00 0.00 68 ALA A N 20
ATOM 22018 C CA . ALA A 1 61 ? -0.663 5.178 -3.535 1.00 0.00 68 ALA A CA 20
ATOM 22019 C C . ALA A 1 61 ? -0.951 6.643 -3.190 1.00 0.00 68 ALA A C 20
ATOM 22020 O O . ALA A 1 61 ? -2.077 7.093 -3.200 1.00 0.00 68 ALA A O 20
ATOM 22027 N N . VAL A 1 62 ? 0.081 7.387 -2.898 1.00 0.00 69 VAL A N 20
ATOM 22028 C CA . VAL A 1 62 ? -0.078 8.828 -2.567 1.00 0.00 69 VAL A CA 20
ATOM 22029 C C . VAL A 1 62 ? 1.136 9.563 -3.126 1.00 0.00 69 VAL A C 20
ATOM 22030 O O . VAL A 1 62 ? 2.218 9.479 -2.584 1.00 0.00 69 VAL A O 20
ATOM 22043 N N . LEU A 1 63 ? 0.988 10.266 -4.211 1.00 0.00 70 LEU A N 20
ATOM 22044 C CA . LEU A 1 63 ? 2.176 10.963 -4.781 1.00 0.00 70 LEU A CA 20
ATOM 22045 C C . LEU A 1 63 ? 2.314 12.348 -4.172 1.00 0.00 70 LEU A C 20
ATOM 22046 O O . LEU A 1 63 ? 1.344 12.980 -3.813 1.00 0.00 70 LEU A O 20
ATOM 22062 N N . ALA A 1 64 ? 3.517 12.838 -4.083 1.00 0.00 71 ALA A N 20
ATOM 22063 C CA . ALA A 1 64 ? 3.722 14.200 -3.530 1.00 0.00 71 ALA A CA 20
ATOM 22064 C C . ALA A 1 64 ? 4.583 15.000 -4.495 1.00 0.00 71 ALA A C 20
ATOM 22065 O O . ALA A 1 64 ? 5.731 14.686 -4.741 1.00 0.00 71 ALA A O 20
ATOM 22072 N N . LEU A 1 65 ? 4.029 16.034 -5.039 1.00 0.00 72 LEU A N 20
ATOM 22073 C CA . LEU A 1 65 ? 4.784 16.885 -5.994 1.00 0.00 72 LEU A CA 20
ATOM 22074 C C . LEU A 1 65 ? 5.197 18.179 -5.296 1.00 0.00 72 LEU A C 20
ATOM 22075 O O . LEU A 1 65 ? 6.002 18.941 -5.795 1.00 0.00 72 LEU A O 20
ATOM 22091 N N . GLY A 1 66 ? 4.632 18.436 -4.155 1.00 0.00 73 GLY A N 20
ATOM 22092 C CA . GLY A 1 66 ? 4.954 19.686 -3.414 1.00 0.00 73 GLY A CA 20
ATOM 22093 C C . GLY A 1 66 ? 3.682 20.522 -3.318 1.00 0.00 73 GLY A C 20
ATOM 22094 O O . GLY A 1 66 ? 3.257 20.913 -2.248 1.00 0.00 73 GLY A O 20
ATOM 22098 N N . ALA A 1 67 ? 3.063 20.784 -4.436 1.00 0.00 74 ALA A N 20
ATOM 22099 C CA . ALA A 1 67 ? 1.802 21.577 -4.434 1.00 0.00 74 ALA A CA 20
ATOM 22100 C C . ALA A 1 67 ? 0.641 20.707 -4.932 1.00 0.00 74 ALA A C 20
ATOM 22101 O O . ALA A 1 67 ? -0.500 21.121 -4.923 1.00 0.00 74 ALA A O 20
ATOM 22108 N N . GLY A 1 68 ? 0.921 19.506 -5.367 1.00 0.00 75 GLY A N 20
ATOM 22109 C CA . GLY A 1 68 ? -0.169 18.619 -5.866 1.00 0.00 75 GLY A CA 20
ATOM 22110 C C . GLY A 1 68 ? 0.100 17.179 -5.422 1.00 0.00 75 GLY A C 20
ATOM 22111 O O . GLY A 1 68 ? 1.203 16.825 -5.061 1.00 0.00 75 GLY A O 20
ATOM 22115 N N . SER A 1 69 ? -0.908 16.349 -5.441 1.00 0.00 76 SER A N 20
ATOM 22116 C CA . SER A 1 69 ? -0.724 14.931 -5.016 1.00 0.00 76 SER A CA 20
ATOM 22117 C C . SER A 1 69 ? -1.720 14.045 -5.763 1.00 0.00 76 SER A C 20
ATOM 22118 O O . SER A 1 69 ? -2.618 14.526 -6.426 1.00 0.00 76 SER A O 20
ATOM 22126 N N . ALA A 1 70 ? -1.573 12.753 -5.659 1.00 0.00 77 ALA A N 20
ATOM 22127 C CA . ALA A 1 70 ? -2.514 11.842 -6.362 1.00 0.00 77 ALA A CA 20
ATOM 22128 C C . ALA A 1 70 ? -2.780 10.609 -5.493 1.00 0.00 77 ALA A C 20
ATOM 22129 O O . ALA A 1 70 ? -1.866 9.962 -5.020 1.00 0.00 77 ALA A O 20
ATOM 22136 N N . LEU A 1 71 ? -4.028 10.286 -5.277 1.00 0.00 78 LEU A N 20
ATOM 22137 C CA . LEU A 1 71 ? -4.364 9.103 -4.433 1.00 0.00 78 LEU A CA 20
ATOM 22138 C C . LEU A 1 71 ? -4.592 7.877 -5.317 1.00 0.00 78 LEU A C 20
ATOM 22139 O O . LEU A 1 71 ? -5.167 7.966 -6.382 1.00 0.00 78 LEU A O 20
ATOM 22155 N N . LEU A 1 72 ? -4.134 6.735 -4.880 1.00 0.00 79 LEU A N 20
ATOM 22156 C CA . LEU A 1 72 ? -4.306 5.500 -5.688 1.00 0.00 79 LEU A CA 20
ATOM 22157 C C . LEU A 1 72 ? -4.918 4.398 -4.829 1.00 0.00 79 LEU A C 20
ATOM 22158 O O . LEU A 1 72 ? -4.818 4.411 -3.617 1.00 0.00 79 LEU A O 20
ATOM 22174 N N . GLY A 1 73 ? -5.537 3.439 -5.460 1.00 0.00 80 GLY A N 20
ATOM 22175 C CA . GLY A 1 73 ? -6.159 2.314 -4.710 1.00 0.00 80 GLY A CA 20
ATOM 22176 C C . GLY A 1 73 ? -6.473 1.168 -5.680 1.00 0.00 80 GLY A C 20
ATOM 22177 O O . GLY A 1 73 ? -7.567 1.071 -6.199 1.00 0.00 80 GLY A O 20
ATOM 22181 N N . THR A 1 74 ? -5.526 0.298 -5.929 1.00 0.00 81 THR A N 20
ATOM 22182 C CA . THR A 1 74 ? -5.787 -0.835 -6.872 1.00 0.00 81 THR A CA 20
ATOM 22183 C C . THR A 1 74 ? -5.986 -2.132 -6.081 1.00 0.00 81 THR A C 20
ATOM 22184 O O . THR A 1 74 ? -5.986 -2.137 -4.868 1.00 0.00 81 THR A O 20
ATOM 22195 N N . ASP A 1 75 ? -6.151 -3.231 -6.769 1.00 0.00 82 ASP A N 20
ATOM 22196 C CA . ASP A 1 75 ? -6.339 -4.543 -6.086 1.00 0.00 82 ASP A CA 20
ATOM 22197 C C . ASP A 1 75 ? -5.787 -5.638 -7.000 1.00 0.00 82 ASP A C 20
ATOM 22198 O O . ASP A 1 75 ? -5.843 -5.523 -8.207 1.00 0.00 82 ASP A O 20
ATOM 22207 N N . VAL A 1 76 ? -5.251 -6.696 -6.454 1.00 0.00 83 VAL A N 20
ATOM 22208 C CA . VAL A 1 76 ? -4.706 -7.767 -7.329 1.00 0.00 83 VAL A CA 20
ATOM 22209 C C . VAL A 1 76 ? -5.219 -9.125 -6.857 1.00 0.00 83 VAL A C 20
ATOM 22210 O O . VAL A 1 76 ? -5.470 -9.335 -5.689 1.00 0.00 83 VAL A O 20
ATOM 22223 N N . GLN A 1 77 ? -5.371 -10.051 -7.765 1.00 0.00 84 GLN A N 20
ATOM 22224 C CA . GLN A 1 77 ? -5.860 -11.404 -7.385 1.00 0.00 84 GLN A CA 20
ATOM 22225 C C . GLN A 1 77 ? -4.792 -12.438 -7.747 1.00 0.00 84 GLN A C 20
ATOM 22226 O O . GLN A 1 77 ? -4.797 -13.000 -8.824 1.00 0.00 84 GLN A O 20
ATOM 22240 N N . VAL A 1 78 ? -3.869 -12.683 -6.859 1.00 0.00 85 VAL A N 20
ATOM 22241 C CA . VAL A 1 78 ? -2.795 -13.671 -7.153 1.00 0.00 85 VAL A CA 20
ATOM 22242 C C . VAL A 1 78 ? -3.355 -15.090 -7.054 1.00 0.00 85 VAL A C 20
ATOM 22243 O O . VAL A 1 78 ? -4.070 -15.424 -6.130 1.00 0.00 85 VAL A O 20
ATOM 22256 N N . GLU A 1 79 ? -3.037 -15.927 -8.004 1.00 0.00 86 GLU A N 20
ATOM 22257 C CA . GLU A 1 79 ? -3.548 -17.326 -7.972 1.00 0.00 86 GLU A CA 20
ATOM 22258 C C . GLU A 1 79 ? -2.398 -18.285 -7.661 1.00 0.00 86 GLU A C 20
ATOM 22259 O O . GLU A 1 79 ? -1.256 -17.884 -7.526 1.00 0.00 86 GLU A O 20
ATOM 22271 N N . ALA A 1 80 ? -2.691 -19.552 -7.548 1.00 0.00 87 ALA A N 20
ATOM 22272 C CA . ALA A 1 80 ? -1.622 -20.544 -7.249 1.00 0.00 87 ALA A CA 20
ATOM 22273 C C . ALA A 1 80 ? -1.712 -21.706 -8.239 1.00 0.00 87 ALA A C 20
ATOM 22274 O O . ALA A 1 80 ? -0.826 -21.918 -9.043 1.00 0.00 87 ALA A O 20
#

Foldseek 3Di:
DAWAFADPAAAQFDKIWTFHDDPQQFAWKWKAWQAPGGIRIGGGRIDMGGHRHAAKIWMWMWTPNPPDIDIGIDMHGYHD

Secondary structure (DSSP, 8-state):
-EEE---S--BSSEEEEEEEES-SS-SEEEEE--SS--EEEEETTEEEEEE-SSEEEEEEEEEE-SS-EEEEEEEEEEB-

InterPro domains:
  IPR000203 GPS motif [SM00303] (3011-3060)
  IPR000372 Leucine-rich repeat N-terminal domain [SM00013] (32-71)
  IPR000434 Polycystic kidney disease type 1 protein [PR00500] (3075-3096)
  IPR000434 Polycystic kidney disease type 1 protein [PR00500] (3280-3302)
  IPR000434 Polycystic kidney disease type 1 protein [PR00500] (3322-3346)
  IPR000434 Polycystic kidney disease type 1 protein [PR00500] (3562-3577)
  IPR000434 Polycystic kidney disease type 1 protein [PR00500] (3584-3601)
  IPR000434 Polycystic kidney disease type 1 protein [PR00500] (3670-3689)
  IPR000434 Polycystic kidney disease type 1 protein [PR00500] (3896-3914)
  IPR000434 Polycystic kidney disease type 1 protein [PR00500] (3990-4012)
  IPR000434 Polycystic kidney disease type 1 protein [PR00500] (4026-4047)
  IPR000434 Polycystic kidney disease type 1 protein [PR00500] (4092-4108)
  IPR000483 Cysteine-rich flanking region, C-terminal [SM00082] (125-177)
  IPR000601 PKD domain [PF00801] (274-352)
  IPR000601 PKD domain [PF00801] (950-1013)
  IPR000601 PKD domain [PF00801] (1021-1122)
  IPR000601 PKD domain [PF00801] (1130-1208)
  IPR000601 PKD domain [PF00801] (1214-1291)
  IPR000601 PKD domain [PF00801] (1303-1369)
  IPR000601 PKD domain [PF00801] (1383-1462)

Solvent-accessible surface area: 4419 Å² total; per-residue (Å²): 40,64,80,48,24,66,95,57,116,23,37,45,44,67,93,0,48,8,64,2,43,60,16,166,96,16,108,41,2,115,0,29,5,55,14,83,46,57,105,14,132,16,78,12,47,48,17,28,0,106,2,94,114,69,30,199,32,118,0,40,2,55,1,48,49,82,115,37,76,13,153,10,42,17,104,8,114,1,108,107

Nearest PDB structures (foldseek):
  1b4r-assembly1_A  TM=9.984E-01  e=6.428E-13  Homo sapiens
  6ffy-assembly1_A-2  TM=7.505E-01  e=1.563E-02  Mus musculus
  6fg9-assembly1_A  TM=6.208E-01  e=6.715E-03  Mus musculus
  8w90-assembly2_D  TM=6.526E-01  e=9.717E-03  Homo sapiens
  8cka-assembly1_A  TM=6.783E-01  e=2.384E-02  Deinococcus radiodurans R1 = ATCC 13939 = DSM 20539

CATH classification: 2.60.40.10

Organism: Homo sapiens (NCBI:txid9606)